Protein 3PXX (pdb70)

Nearest PDB structures (foldseek):
  3pxx-assembly1_A  TM=1.003E+00  e=4.620E-58  Mycobacterium avium 104
  3pxx-assembly1_D  TM=1.003E+00  e=9.720E-58  Mycobacterium avium 104
  3pxx-assembly1_C  TM=9.990E-01  e=2.315E-57  Mycobacterium avium 104
  3pxx-assembly1_F  TM=1.002E+00  e=6.241E-57  Mycobacterium avium 104
  3s55-assembly2_F  TM=9.212E-01  e=1.094E-29  Mycobacteroides abscessus ATCC 19977

Organism: Mycobacterium avium (strain 104) (NCBI:txid243243)

Secondary structure (DSSP, 8-state):
-TTS--TTTT-EEEEETTTSHHHHHHHHHHHHTT-EEEEEE--S--TTS-S----HHHHHHHHHHHHHTTS-EEEEE--TT-HHHHHHHHHHHHHHHS---EEEE--------TT--THHHHHHHIIIIIHHHHHHHHHGGG--TT-EEEEE--HHHHHHHH----HHHHHHHHHHHHHHHHHHHHHHHHHGGGT-EEEEEEESSBSSTTTSSHHHHHHH-TTSSS--HHHHHHHGGGG-SSS-S-B-HHHHHHHHHHHHSGGGTT--S-EEEESTTGGGG-/--TTTT-EEEEETTTSHHHHHHHHHHHHTT-EEEEEE--S--TTS-S----HHHHHHHHHHHHHTT--EEEEE--TT-HHHHHHHHHHHHHHHS---EEEE--------TTS-THHHHHHHIIIIIHHHHHHHHHGGG--TT-EEEEE--HHHHHH--HHHHHHHHHHHHHHHHHHHHHHHHHGGGT-EEEEEEE-SBSSTTTSSHHHHHHH-TT-SS--HHHHHTTGGGG-SSS-S-B-HHHHHHHHHHHHSGGGTT--S-EEEESTTGGGG-/---TTTT-EEEEETTTSHHHHHHHHHHHHTT-EEEEEE--S--TTS-S----HHHHHHHHHHHHHTTS-EEEEE--TT-HHHHHHHHHHHHHHHS---EEEE--------TT--THHHHHHHIIIIIHHHHHHHHHGGG--TT-EEEEE--HHHHH---HHHHHHHHHHHHHHHHHHHHHHHHHGGGT-EEEEEEESSBSSTTTSSHHHHHHH-TTSSS--HHHHHHHGGGG-SSS-S-B-HHHHHHHHHHHHSGGGTT--S-EEEESTTGGGG-/--TTTT-EEEEETTTSHHHHHHHHHHHHTT-EEEEEE--S--TTS-S----HHHHHHHHHHHHTTT--EEEEE--TT-HHHHHHHHHHHHHHHS---EEEE--------TTS-THHHHHHHIIIIIHHHHHHHHHGGG--TT-EEEEE--HHHHHH--HHHHHHHHHHHHHHHHHHHHHHHHHGGGT-EEEEEEESSBTTTTTSSHHHHHHH-TT-SS--HHHHHHHGGGG-SSS-S-B-HHHHHHHHHHHHSGGGTT--S-EEEESTTGGG-/--TTTT-EEEEETTTSHHHHHHHHHHHHTT-EEEEEE--S--TTS-S----HHHHHHHHHHHHHTTS-EEEEE--TT-HHHHHHHHHHHHHHH----EEEE--------TT--THHHHHHHIIIIIHHHHHHHHHGGG--TT-EEEEE--HHHHHH---HHHHHHHHHHHHHHHHHHHHHHHHHGGGT-EEEEEEESSBSSTTTSSHHHHHHH-TT-SS--HHHHHTTGGGG-SSS-S-B-HHHHHHHHHHHHSGGGTT--S-EEEESTTGGGG-/-TT---TTTT-EEEEETTTSHHHHHHHHHHHHTT-EEEEEE--S--TTS-S----HHHHHHHHHHHHTTT--EEEEE--TT-HHHHHHHHHHHHHHH----EEEE--------TT--THHHHHHHIIIIIHHHHHHHHHGGG--TT-EEEEE--HHHHHH--HHHHHHHHHHHHHHHHHHHHHHHHGGGT-EEEEEEESSBSSTTTSSHHHHHHH-SSSSS--HHHHHHHSGGG-SSS-S-B-HHHHHHHHHHHHSGGGTT--S-EEEESTTGGGG-

Foldseek 3Di:
DPPDAFQLAAAEEEFELCLDFLNLLLLLLVLLRHYEYEYEYQQADDVLQPDTRHHPVSQVVSQVSSVVSVHHYHYDYDQLLDLVRLLVVVVVVCVVSVAHAEYEQEWATQSFDAPGDLVLLVVRQSRLAVSLVSRCVSCVVRYAANGFYEYEAAPVLVVVVVPPLRHSNNVSNSVSSVCSLVVQLVVQVVCVVRLYAGEYEYFYAEPDVRCQDQSNQCSQCVVDPRGHPVSSQVRQQVQAPARDSGHYSNLVSVVVSCRSGCVCSPDHSYHHYPYNCSVVVD/DFQQAAAEEEFELCLFFLNLLLLLLVLLRHYEYEYEYQQADDVLQPFTRHHPVSQVVSQVSSCVSVHHYHYDNDQLLDLVRLLVVVVVVCVVSVAHAEYEQEDATQRADQPGDLVLLVRRQSRLAVSLVSRCVSCVVRYAANGFYEYEAAPVLVVVCHHNNNVSNSVSRVCSLVVQLVVQVVCVVRLHAGEYEYFYAEPTSNCQDQSNQCVQCVVDDRGHPVSSQVRQQVQAPARDSGHYSNLVSVVVSCRSGCVCSPDHSYHHYPYNHSVVVD/DQFLLALAEEEFELCLFFLNLLLLLLVLLSHYEYEYEYQQAADDLQPFTGHHPVSQVVSQVSSVVSVHHYHYDNDQLLDLVRLLVSVVVVCVVSVAHAEYEQEDATQSFDQPGDLVLLVVRQSRLAVSSVSRVVSRVVRYAANGFYEYEAAVVLVVDNRHSNNVSNSVSRVVSLVVQLVVQVVCVVRLYAGEYEHFYAEPTSRCQDQSNQCVQCVPDDGDHVVNSQVRQQVQAPARDSGHYSNLVSVVVSCRSGCVCSPPHSYHHYPYNHNVVVD/DFLLAAAEEEFELLLDFLNLLLLLLVLLRHYEYEYEYQQADDVLQPFTRHHPVSQVVSQVSSVVSVHHYHYDNAQLLDLVRLLVSVVVVCVVRVAHAEYEAEDFTQSADAVGDLVLLVRRQSRLAVSSVSRCVSCVVRYAANGEYEYEAAPLLVVVCRHNNNVSNSVSRVCSLVVQLVVQVVCVVRLYAGEYEHFYAEPTSRCQDQSNQCVQCVVDPRGHSVRSQVRQQVLAPARDSGHYSNLVSVVVSCRSGCVCSPDHSYHHYSYNCSVVD/DFLQALAEEEFELCLDFLNLLLLLLVLLRHYEYEYEYQQADDVLQPFTRHHPVSQVVSQVSSVVSVHHYHYDNAQLLDLVRLLVSVVVVCVVSVAHAEYEQEDATQRFDQPGDLVLLVVRQSRLAVSLVSRCVSCVVGYAALGFYEYEAAPVLVVVCNSHSNNVSNSVSRVCVLVVQLVVQVVCVVRLYAGEYEHFYAEPDDRCQDQSNQCVQCVVDPGDDSVSSLVRQQVQAPPRDSGHYSNLVSVVSSCRSGSVCSPPHSYHHYPYNCSVVVD/DPPDQFLQALAEEEFELCLDFLNLLLLQLNLLRHYAYEYEYQQADDVLQPFTGHHPVSNVVSQVSSCVSVHHYHYDNDQLLDLVRLLVRVVVVCVVSVAHAEYELEWATQRADLPDDLVLLVVRQSRLAVSSVSRCVSCVVRYAARGFYEYEAAPLLVVVCSNNNVSNSVRSVCSLVVQLVVQVVCVVRLYAGEYEHFYAEPTSRCQDQSNQCVQCVPDPGDHPVNSLVRQQVQAPARHSGHYSNLVSVVVSCRSGCVCSPPHSYHHYPYNCNVVVD

Sequence (1656 aa):
GPGSMGRVQDKKVVLVTGGARGQGRSHAVKLAEEGADIILFDICHDIETNEYPLATSRDLEEAGLEVEKTGRKAYTAEVDVRDRAAVSRELANAVAEFGKLDVVVANAGICPLGAHLPVQAFADAFDVDFVGVINTVHAALPYLTSGASIITTGSVAGLIAAAQPPQGPGGAGYSYAKQLVDSYTLQLAAQLAPQSIRRANVIHPTNVNTDMLNSAPMYRQFRPDLEAPSRADALLAFPAMQAMPTPYVEASDISNAVCFLASDESRYVTGLQFKVDAGAMLKFMGRVQDKVVLVTGGARGQGRRSHAVKLAEEGADIILFDICHDIETNEYPLATSRDLEEAGLEVEKTGRKAYTAEVDVRDRAAVSRELANAVAEFGKLDVVVANAGICPLGAHLPVQAFADAFDVDFVGVINTVHAALPYLTSGASIITTGSVAGLIAAQGPGGAGYSYAKQLVDSYTLQLAAQLAPQSIRANVIHPTNVNTDMLNSAPMYRQFRPDLEAPSRADALLAFPAMQAMPTPYVEASDISNAVCFLASDESRYVTGLQFKVDAGAMLKFSMGRVQDKKVVLVTGGARGQGRSHAVKLAEEGADIILFDICHDIETNEYPLATSRDLEEAGLEVEKTGRKAYTAEVDVRDRRAAVSRELANAVAEFGKLDVVVANAGICPLGAHLPVQAFADAFDVDFVGVINTVHAALPYLTSSGASIITTGSVAGLIAPQGPGGAGYSYAKQLVDSYTLQLAAQLAPQSIRANVIHPTNVNTDMLNSAPMYRQFRPDLEAPSRADALLAFPAMQAMPTPYVEASDISNAVCFLASDESRYVTGLQFKVDAGAMLKFMGRVQDKVVLVTGGARGQGRSHAVKLAEEGADIILFDICHDIETNEYPLATSRDLEEAGLEVEKTGRKAYTAEVDVRDRAAVSRELANAVAEFGKLDVVVANAGICPLGAHLPVQAFADAFDVDFVGVINTVHAALPYLTSGASIITTGSVAGLIAAQGPGGAGYSYAKQLVDSYTLQLAAQLAPQSIRANVIHPTNVNTDMLNSAPMYRQFRPDLEAPSRADALLAFPAMQAMPTPYVEASDISNAVCFLASDESRYVTGLQFKVDAGAMLKMGRVQDKVVLVTGGARGQGRSHAVKLAEEGADIILFDICHDIETNEYPLATSRDLEEAGLEVEKTGRKAYTAEVDVRDRAAVSRELANAVAEFGKLDVVVANAGICPLGAHLPVQAFADAFDVDFVGVINTVHAALPYLTSGASIITTGSVAGLIAAPQGPGGAGYSYAKQLVDSYTLQLAAQLAPQSIRANVIHPTNVNTDMLNSAPMYRQFRPDLEAPSRADALLAFPAMQAMPTPYVEASDISNAVCFLASDESRYVTGLQFKVDAGAMLKFGPGSMGRVQDKVVLVTGGARGQGRSHAVKLAEEGADIILFDICHDIETNEYPLATSRDLEEAGLEVEKTGRKAYTAEVDVRDRAAVSRELANAVAEFGKLDVVVANAGICPLGAHLPVQAFADAFDVDFVGVINTVHAALPYLTSGASIITTGSVAGLIAAGPGGAGYSYAKQLVDSYTLQLAAQLAPQSIRRANVIHPTNVNTDMLNSAPMYRQFRPDLEAPSRADALLAFPAMQAMPTPYVEASDISNAVCFLASDESRYVTGLQFKVDAGAMLKF

Structure (mmCIF, N/CA/C/O backbone):
data_3PXX
#
_entry.id   3PXX
#
_cell.length_a   156.470
_cell.length_b   147.510
_cell.length_c   83.240
_cell.angle_alpha   90.000
_cell.angle_beta   102.490
_cell.angle_gamma   90.000
#
_symmetry.space_group_name_H-M   'C 1 2 1'
#
loop_
_entity.id
_entity.type
_entity.pdbx_description
1 polymer 'Carveol dehydrogenase'
2 non-polymer NICOTINAMIDE-ADENINE-DINUCLEOTIDE
3 water water
#
loop_
_atom_site.group_PDB
_atom_site.id
_atom_site.type_symbol
_atom_site.label_atom_id
_atom_site.label_alt_id
_atom_site.label_comp_id
_atom_site.label_asym_id
_atom_site.label_entity_id
_atom_site.label_seq_id
_atom_site.pdbx_PDB_ins_code
_atom_site.Cartn_x
_atom_site.Cartn_y
_atom_site.Cartn_z
_atom_site.occupancy
_atom_site.B_iso_or_equiv
_atom_site.auth_seq_id
_atom_site.auth_comp_id
_atom_site.auth_asym_id
_atom_site.auth_atom_id
_atom_site.pdbx_PDB_model_num
ATOM 1 N N . GLY A 1 1 ? 61.836 -7.766 52.034 1.00 45.28 -3 GLY A N 1
ATOM 2 C CA . GLY A 1 1 ? 61.866 -7.316 53.462 1.00 45.12 -3 GLY A CA 1
ATOM 3 C C . GLY A 1 1 ? 62.975 -6.309 53.744 1.00 45.35 -3 GLY A C 1
ATOM 4 O O . GLY A 1 1 ? 63.737 -5.946 52.836 1.00 45.00 -3 GLY A O 1
ATOM 5 N N . PRO A 1 2 ? 63.084 -5.856 55.011 1.00 45.82 -2 PRO A N 1
ATOM 6 C CA . PRO A 1 2 ? 63.990 -4.785 55.452 1.00 45.63 -2 PRO A CA 1
ATOM 7 C C . PRO A 1 2 ? 65.362 -4.720 54.770 1.00 45.53 -2 PRO A C 1
ATOM 8 O O . PRO A 1 2 ? 65.637 -3.726 54.070 1.00 46.47 -2 PRO A O 1
ATOM 12 N N . GLY A 1 3 ? 66.190 -5.754 54.932 1.00 44.29 -1 GLY A N 1
ATOM 13 C CA . GLY A 1 3 ? 67.567 -5.711 54.422 1.00 42.86 -1 GLY A CA 1
ATOM 14 C C . GLY A 1 3 ? 67.832 -5.575 52.925 1.00 41.20 -1 GLY A C 1
ATOM 15 O O . GLY A 1 3 ? 68.940 -5.260 52.524 1.00 40.93 -1 GLY A O 1
ATOM 16 N N . SER A 1 4 ? 66.840 -5.826 52.083 1.00 39.59 0 SER A N 1
ATOM 17 C CA . SER A 1 4 ? 67.084 -5.747 50.635 1.00 38.49 0 SER A CA 1
ATOM 18 C C . SER A 1 4 ? 66.522 -4.463 50.028 1.00 36.90 0 SER A C 1
ATOM 19 O O . SER A 1 4 ? 65.889 -3.653 50.734 1.00 36.12 0 SER A O 1
ATOM 22 N N . MET A 1 5 ? 66.776 -4.295 48.728 1.00 35.29 1 MET A N 1
ATOM 23 C CA . MET A 1 5 ? 66.517 -3.059 47.997 1.00 34.20 1 MET A CA 1
ATOM 24 C C . MET A 1 5 ? 65.188 -3.074 47.228 1.00 32.30 1 MET A C 1
ATOM 25 O O . MET A 1 5 ? 65.034 -3.789 46.235 1.00 32.14 1 MET A O 1
ATOM 30 N N . GLY A 1 6 ? 64.244 -2.263 47.683 1.00 29.42 2 GLY A N 1
ATOM 31 C CA . GLY A 1 6 ? 62.934 -2.252 47.072 1.00 26.92 2 GLY A CA 1
ATOM 32 C C . GLY A 1 6 ? 62.812 -1.270 45.939 1.00 24.90 2 GLY A C 1
ATOM 33 O O . GLY A 1 6 ? 63.713 -0.471 45.658 1.00 23.71 2 GLY A O 1
ATOM 34 N N . ARG A 1 7 ? 61.667 -1.325 45.291 1.00 23.04 3 ARG A N 1
ATOM 35 C CA . ARG A 1 7 ? 61.380 -0.444 44.154 1.00 21.49 3 ARG A CA 1
ATOM 36 C C . ARG A 1 7 ? 61.192 1.044 44.481 1.00 20.24 3 ARG A C 1
ATOM 37 O O . ARG A 1 7 ? 61.269 1.874 43.578 1.00 18.37 3 ARG A O 1
ATOM 45 N N . VAL A 1 8 ? 60.911 1.376 45.754 1.00 19.97 4 VAL A N 1
ATOM 46 C CA . VAL A 1 8 ? 60.856 2.776 46.205 1.00 20.26 4 VAL A CA 1
ATOM 47 C C . VAL A 1 8 ? 61.772 2.972 47.423 1.00 20.31 4 VAL A C 1
ATOM 48 O O . VAL A 1 8 ? 61.430 3.670 48.377 1.00 21.18 4 VAL A O 1
ATOM 52 N N . GLN A 1 9 ? 62.931 2.321 47.364 1.00 20.07 5 GLN A N 1
ATOM 53 C CA . GLN A 1 9 ? 63.843 2.219 48.479 1.00 20.39 5 GLN A CA 1
ATOM 54 C C . GLN A 1 9 ? 64.174 3.588 49.079 1.00 20.21 5 GLN A C 1
ATOM 55 O O . GLN A 1 9 ? 64.656 4.479 48.365 1.00 19.13 5 GLN A O 1
ATOM 61 N N . ASP A 1 10 ? 63.865 3.735 50.379 1.00 19.09 6 ASP A N 1
ATOM 62 C CA . ASP A 1 10 ? 64.251 4.913 51.175 1.00 19.36 6 ASP A CA 1
ATOM 63 C C . ASP A 1 10 ? 63.607 6.211 50.732 1.00 18.68 6 ASP A C 1
ATOM 64 O O . ASP A 1 10 ? 64.103 7.304 51.039 1.00 20.06 6 ASP A O 1
ATOM 69 N N . LYS A 1 11 ? 62.494 6.110 50.022 1.00 17.41 7 LYS A N 1
ATOM 70 C CA A LYS A 1 11 ? 61.727 7.299 49.669 0.50 16.96 7 LYS A CA 1
ATOM 71 C CA B LYS A 1 11 ? 61.726 7.295 49.668 0.50 17.00 7 LYS A CA 1
ATOM 72 C C . LYS A 1 11 ? 60.770 7.631 50.813 1.00 17.10 7 LYS A C 1
ATOM 73 O O . LYS A 1 11 ? 60.553 6.812 51.689 1.00 16.90 7 LYS A O 1
ATOM 84 N N . VAL A 1 12 ? 60.218 8.834 50.788 1.00 16.52 8 VAL A N 1
ATOM 85 C CA . VAL A 1 12 ? 59.173 9.272 51.691 1.00 17.32 8 VAL A CA 1
ATOM 86 C C . VAL A 1 12 ? 57.924 9.610 50.844 1.00 17.97 8 VAL A C 1
ATOM 87 O O . VAL A 1 12 ? 58.005 10.361 49.861 1.00 17.99 8 VAL A O 1
ATOM 91 N N . VAL A 1 13 ? 56.783 9.016 51.229 1.00 18.38 9 VAL A N 1
ATOM 92 C CA . VAL A 1 13 ? 55.528 9.089 50.469 1.00 16.95 9 VAL A CA 1
ATOM 93 C C . VAL A 1 13 ? 54.430 9.677 51.370 1.00 17.27 9 VAL A C 1
ATOM 94 O O . VAL A 1 13 ? 54.233 9.223 52.506 1.00 18.71 9 VAL A O 1
ATOM 98 N N . LEU A 1 14 ? 53.736 10.690 50.868 1.00 16.65 10 LEU A N 1
ATOM 99 C CA . LEU A 1 14 ? 52.476 11.157 51.453 1.00 15.38 10 LEU A CA 1
ATOM 100 C C . LEU A 1 14 ? 51.324 10.420 50.766 1.00 16.02 10 LEU A C 1
ATOM 101 O O . LEU A 1 14 ? 51.239 10.416 49.525 1.00 16.46 10 LEU A O 1
ATOM 106 N N . VAL A 1 15 ? 50.438 9.814 51.552 1.00 15.42 11 VAL A N 1
ATOM 107 C CA . VAL A 1 15 ? 49.199 9.200 51.011 1.00 15.07 11 VAL A CA 1
ATOM 108 C C . VAL A 1 15 ? 48.003 9.841 51.718 1.00 15.17 11 VAL A C 1
ATOM 109 O O . VAL A 1 15 ? 47.879 9.740 52.953 1.00 13.90 11 VAL A O 1
ATOM 113 N N . THR A 1 16 ? 47.135 10.548 50.983 1.00 15.77 12 THR A N 1
ATOM 114 C CA . THR A 1 16 ? 45.941 11.053 51.654 1.00 16.05 12 THR A CA 1
ATOM 115 C C . THR A 1 16 ? 44.833 9.968 51.534 1.00 16.59 12 THR A C 1
ATOM 116 O O . THR A 1 16 ? 44.846 9.152 50.593 1.00 15.90 12 THR A O 1
ATOM 120 N N . GLY A 1 17 ? 43.917 9.939 52.507 1.00 16.36 13 GLY A N 1
ATOM 121 C CA . GLY A 1 17 ? 42.956 8.824 52.624 1.00 15.09 13 GLY A CA 1
ATOM 122 C C . GLY A 1 17 ? 43.700 7.528 52.861 1.00 15.61 13 GLY A C 1
ATOM 123 O O . GLY A 1 17 ? 43.288 6.483 52.375 1.00 14.29 13 GLY A O 1
ATOM 124 N N . GLY A 1 18 ? 44.769 7.586 53.652 1.00 14.98 14 GLY A N 1
ATOM 125 C CA . GLY A 1 18 ? 45.588 6.363 53.949 1.00 16.72 14 GLY A CA 1
ATOM 126 C C . GLY A 1 18 ? 45.006 5.423 55.017 1.00 17.74 14 GLY A C 1
ATOM 127 O O . GLY A 1 18 ? 45.562 4.338 55.274 1.00 17.61 14 GLY A O 1
ATOM 128 N N . ALA A 1 19 ? 43.921 5.825 55.687 1.00 17.46 15 ALA A N 1
ATOM 129 C CA . ALA A 1 19 ? 43.435 4.994 56.798 1.00 18.10 15 ALA A CA 1
ATOM 130 C C . ALA A 1 19 ? 42.887 3.617 56.403 1.00 18.32 15 ALA A C 1
ATOM 131 O O . ALA A 1 19 ? 42.974 2.697 57.195 1.00 19.44 15 ALA A O 1
ATOM 133 N N . ARG A 1 20 ? 42.300 3.474 55.209 1.00 18.51 16 ARG A N 1
ATOM 134 C CA . ARG A 1 20 ? 41.718 2.170 54.779 1.00 18.13 16 ARG A CA 1
ATOM 135 C C . ARG A 1 20 ? 41.711 2.155 53.250 1.00 17.55 16 ARG A C 1
ATOM 136 O O . ARG A 1 20 ? 42.166 3.097 52.651 1.00 16.29 16 ARG A O 1
ATOM 144 N N . GLY A 1 21 ? 41.165 1.099 52.646 1.00 17.72 17 GLY A N 1
ATOM 145 C CA . GLY A 1 21 ? 40.819 1.104 51.231 1.00 17.07 17 GLY A CA 1
ATOM 146 C C . GLY A 1 21 ? 42.080 1.183 50.400 1.00 17.71 17 GLY A C 1
ATOM 147 O O . GLY A 1 21 ? 43.127 0.613 50.755 1.00 17.03 17 GLY A O 1
ATOM 148 N N . GLN A 1 22 ? 41.997 1.892 49.296 1.00 16.64 18 GLN A N 1
ATOM 149 C CA . GLN A 1 22 ? 43.150 1.976 48.372 1.00 17.18 18 GLN A CA 1
ATOM 150 C C . GLN A 1 22 ? 44.350 2.689 49.050 1.00 17.31 18 GLN A C 1
ATOM 151 O O . GLN A 1 22 ? 45.509 2.280 48.871 1.00 16.48 18 GLN A O 1
ATOM 157 N N . GLY A 1 23 ? 44.044 3.724 49.832 1.00 16.93 19 GLY A N 1
ATOM 158 C CA . GLY A 1 23 ? 45.095 4.518 50.514 1.00 17.53 19 GLY A CA 1
ATOM 159 C C . GLY A 1 23 ? 45.939 3.620 51.437 1.00 18.07 19 GLY A C 1
ATOM 160 O O . GLY A 1 23 ? 47.159 3.694 51.408 1.00 16.83 19 GLY A O 1
ATOM 161 N N . ARG A 1 24 ? 45.287 2.757 52.219 1.00 17.84 20 ARG A N 1
ATOM 162 C CA . ARG A 1 24 ? 46.016 1.928 53.151 1.00 18.95 20 ARG A CA 1
ATOM 163 C C . ARG A 1 24 ? 46.835 0.906 52.361 1.00 18.59 20 ARG A C 1
ATOM 164 O O . ARG A 1 24 ? 47.972 0.661 52.697 1.00 18.09 20 ARG A O 1
ATOM 172 N N . SER A 1 25 ? 46.216 0.310 51.329 1.00 19.09 21 SER A N 1
ATOM 173 C CA . SER A 1 25 ? 46.872 -0.593 50.410 1.00 18.34 21 SER A CA 1
ATOM 174 C C . SER A 1 25 ? 48.143 0.043 49.794 1.00 17.75 21 SER A C 1
ATOM 175 O O . SER A 1 25 ? 49.231 -0.567 49.808 1.00 16.69 21 SER A O 1
ATOM 178 N N . HIS A 1 26 ? 48.028 1.273 49.333 1.00 16.29 22 HIS A N 1
ATOM 179 C CA . HIS A 1 26 ? 49.197 2.002 48.724 1.00 17.32 22 HIS A CA 1
ATOM 180 C C . HIS A 1 26 ? 50.346 2.167 49.741 1.00 17.41 22 HIS A C 1
ATOM 181 O O . HIS A 1 26 ? 51.529 1.895 49.442 1.00 16.69 22 HIS A O 1
ATOM 188 N N . ALA A 1 27 ? 49.974 2.622 50.932 1.00 17.10 23 ALA A N 1
ATOM 189 C CA . ALA A 1 27 ? 50.898 2.810 52.043 1.00 17.55 23 ALA A CA 1
ATOM 190 C C . ALA A 1 27 ? 51.697 1.544 52.331 1.00 17.57 23 ALA A C 1
ATOM 191 O O . ALA A 1 27 ? 52.920 1.594 52.397 1.00 18.20 23 ALA A O 1
ATOM 193 N N . VAL A 1 28 ? 50.997 0.418 52.484 1.00 17.98 24 VAL A N 1
ATOM 194 C CA . VAL A 1 28 ? 51.611 -0.855 52.858 1.00 16.99 24 VAL A CA 1
ATOM 195 C C . VAL A 1 28 ? 52.469 -1.402 51.685 1.00 17.88 24 VAL A C 1
ATOM 196 O O . VAL A 1 28 ? 53.567 -1.954 51.895 1.00 17.86 24 VAL A O 1
ATOM 200 N N . LYS A 1 29 ? 51.938 -1.318 50.469 1.00 16.28 25 LYS A N 1
ATOM 201 C CA . LYS A 1 29 ? 52.704 -1.741 49.279 1.00 16.15 25 LYS A CA 1
ATOM 202 C C . LYS A 1 29 ? 54.021 -0.964 49.156 1.00 16.91 25 LYS A C 1
ATOM 203 O O . LYS A 1 29 ? 55.092 -1.569 48.947 1.00 16.91 25 LYS A O 1
ATOM 209 N N . LEU A 1 30 ? 53.938 0.354 49.248 1.00 15.24 26 LEU A N 1
ATOM 210 C CA . LEU A 1 30 ? 55.139 1.219 49.157 1.00 16.19 26 LEU A CA 1
ATOM 211 C C . LEU A 1 30 ? 56.143 0.943 50.278 1.00 17.78 26 LEU A C 1
ATOM 212 O O . LEU A 1 30 ? 57.354 0.882 50.026 1.00 19.21 26 LEU A O 1
ATOM 217 N N . ALA A 1 31 ? 55.648 0.735 51.504 1.00 17.65 27 ALA A N 1
ATOM 218 C CA . ALA A 1 31 ? 56.509 0.432 52.615 1.00 17.38 27 ALA A CA 1
ATOM 219 C C . ALA A 1 31 ? 57.212 -0.933 52.414 1.00 17.68 27 ALA A C 1
ATOM 220 O O . ALA A 1 31 ? 58.400 -1.059 52.683 1.00 17.20 27 ALA A O 1
ATOM 222 N N . GLU A 1 32 ? 56.485 -1.959 51.947 1.00 18.53 28 GLU A N 1
ATOM 223 C CA . GLU A 1 32 ? 57.127 -3.250 51.617 1.00 19.27 28 GLU A CA 1
ATOM 224 C C . GLU A 1 32 ? 58.217 -3.054 50.558 1.00 18.54 28 GLU A C 1
ATOM 225 O O . GLU A 1 32 ? 59.183 -3.823 50.512 1.00 18.13 28 GLU A O 1
ATOM 231 N N . GLU A 1 33 ? 58.039 -2.057 49.700 1.00 17.12 29 GLU A N 1
ATOM 232 C CA . GLU A 1 33 ? 59.029 -1.733 48.664 1.00 17.79 29 GLU A CA 1
ATOM 233 C C . GLU A 1 33 ? 60.036 -0.672 49.144 1.00 17.79 29 GLU A C 1
ATOM 234 O O . GLU A 1 33 ? 60.787 -0.100 48.331 1.00 18.53 29 GLU A O 1
ATOM 240 N N . GLY A 1 34 ? 60.097 -0.445 50.456 1.00 16.50 30 GLY A N 1
ATOM 241 C CA . GLY A 1 34 ? 61.211 0.363 51.034 1.00 16.80 30 GLY A CA 1
ATOM 242 C C . GLY A 1 34 ? 61.001 1.834 51.380 1.00 16.63 30 GLY A C 1
ATOM 243 O O . GLY A 1 34 ? 61.971 2.540 51.743 1.00 16.68 30 GLY A O 1
ATOM 244 N N . ALA A 1 35 ? 59.763 2.311 51.259 1.00 17.40 31 ALA A N 1
ATOM 245 C CA . ALA A 1 35 ? 59.420 3.717 51.575 1.00 17.18 31 ALA A CA 1
ATOM 246 C C . ALA A 1 35 ? 58.848 3.933 52.979 1.00 18.16 31 ALA A C 1
ATOM 247 O O . ALA A 1 35 ? 58.113 3.102 53.487 1.00 16.40 31 ALA A O 1
ATOM 249 N N . ASP A 1 36 ? 59.169 5.078 53.578 1.00 16.86 32 ASP A N 1
ATOM 250 C CA . ASP A 1 36 ? 58.477 5.514 54.766 1.00 18.47 32 ASP A CA 1
ATOM 251 C C . ASP A 1 36 ? 57.265 6.322 54.329 1.00 18.27 32 ASP A C 1
ATOM 252 O O . ASP A 1 36 ? 57.277 6.931 53.245 1.00 18.17 32 ASP A O 1
ATOM 257 N N . ILE A 1 37 ? 56.222 6.325 55.160 1.00 17.57 33 ILE A N 1
ATOM 258 C CA . ILE A 1 37 ? 54.911 6.812 54.764 1.00 15.81 33 ILE A CA 1
ATOM 259 C C . ILE A 1 37 ? 54.324 7.819 55.735 1.00 17.16 33 ILE A C 1
ATOM 260 O O . ILE A 1 37 ? 54.406 7.647 56.961 1.00 17.33 33 ILE A O 1
ATOM 265 N N . ILE A 1 38 ? 53.721 8.869 55.166 1.00 17.52 34 ILE A N 1
ATOM 266 C CA . ILE A 1 38 ? 52.933 9.871 55.875 1.00 17.95 34 ILE A CA 1
ATOM 267 C C . ILE A 1 38 ? 51.496 9.595 55.455 1.00 18.02 34 ILE A C 1
ATOM 268 O O . ILE A 1 38 ? 51.189 9.665 54.272 1.00 16.30 34 ILE A O 1
ATOM 273 N N . LEU A 1 39 ? 50.652 9.193 56.421 1.00 18.58 35 LEU A N 1
ATOM 274 C CA . LEU A 1 39 ? 49.262 8.836 56.165 1.00 19.27 35 LEU A CA 1
ATOM 275 C C . LEU A 1 39 ? 48.355 9.924 56.747 1.00 19.54 35 LEU A C 1
ATOM 276 O O . LEU A 1 39 ? 48.356 10.177 57.941 1.00 20.48 35 LEU A O 1
ATOM 281 N N . PHE A 1 40 ? 47.608 10.582 55.878 1.00 20.05 36 PHE A N 1
ATOM 282 C CA . PHE A 1 40 ? 46.601 11.585 56.280 1.00 19.75 36 PHE A CA 1
ATOM 283 C C . PHE A 1 40 ? 45.216 10.995 56.055 1.00 20.16 36 PHE A C 1
ATOM 284 O O . PHE A 1 40 ? 44.959 10.436 54.973 1.00 18.95 36 PHE A O 1
ATOM 292 N N . ASP A 1 41 ? 44.304 11.179 57.023 1.00 19.30 37 ASP A N 1
ATOM 293 C CA . ASP A 1 41 ? 42.902 10.862 56.778 1.00 19.47 37 ASP A CA 1
ATOM 294 C C . ASP A 1 41 ? 42.018 11.741 57.646 1.00 20.02 37 ASP A C 1
ATOM 295 O O . ASP A 1 41 ? 42.443 12.143 58.745 1.00 18.88 37 ASP A O 1
ATOM 300 N N . ILE A 1 42 ? 40.813 12.041 57.156 1.00 19.59 38 ILE A N 1
ATOM 301 C CA . ILE A 1 42 ? 39.805 12.840 57.916 1.00 21.18 38 ILE A CA 1
ATOM 302 C C . ILE A 1 42 ? 39.316 12.154 59.213 1.00 22.64 38 ILE A C 1
ATOM 303 O O . ILE A 1 42 ? 39.103 12.809 60.254 1.00 23.08 38 ILE A O 1
ATOM 308 N N . CYS A 1 43 ? 39.180 10.823 59.173 1.00 23.90 39 CYS A N 1
ATOM 309 C CA . CYS A 1 43 ? 38.789 10.053 60.377 1.00 23.64 39 CYS A CA 1
ATOM 310 C C . CYS A 1 43 ? 37.478 10.526 61.021 1.00 25.04 39 CYS A C 1
ATOM 311 O O . CYS A 1 43 ? 37.274 10.412 62.246 1.00 23.91 39 CYS A O 1
ATOM 314 N N . HIS A 1 44 ? 36.598 11.082 60.192 1.00 25.87 40 HIS A N 1
ATOM 315 C CA . HIS A 1 44 ? 35.224 11.371 60.606 1.00 26.52 40 HIS A CA 1
ATOM 316 C C . HIS A 1 44 ? 34.327 11.483 59.369 1.00 26.41 40 HIS A C 1
ATOM 317 O O . HIS A 1 44 ? 34.829 11.484 58.223 1.00 25.19 40 HIS A O 1
ATOM 324 N N . ASP A 1 45 ? 33.022 11.535 59.594 1.00 26.28 41 ASP A N 1
ATOM 325 C CA . ASP A 1 45 ? 32.042 11.469 58.511 1.00 26.84 41 ASP A CA 1
ATOM 326 C C . ASP A 1 45 ? 31.773 12.822 57.866 1.00 26.49 41 ASP A C 1
ATOM 327 O O . ASP A 1 45 ? 32.111 13.872 58.414 1.00 26.77 41 ASP A O 1
ATOM 332 N N . ILE A 1 46 ? 31.214 12.774 56.662 1.00 26.44 42 ILE A N 1
ATOM 333 C CA . ILE A 1 46 ? 30.701 13.970 56.011 1.00 25.66 42 ILE A CA 1
ATOM 334 C C . ILE A 1 46 ? 29.214 13.716 55.745 1.00 26.02 42 ILE A C 1
ATOM 335 O O . ILE A 1 46 ? 28.830 12.698 55.152 1.00 25.56 42 ILE A O 1
ATOM 340 N N . GLU A 1 47 ? 28.389 14.660 56.174 1.00 25.97 43 GLU A N 1
ATOM 341 C CA . GLU A 1 47 ? 26.965 14.444 56.261 1.00 27.33 43 GLU A CA 1
ATOM 342 C C . GLU A 1 47 ? 26.231 14.098 54.958 1.00 25.94 43 GLU A C 1
ATOM 343 O O . GLU A 1 47 ? 25.345 13.243 54.979 1.00 25.30 43 GLU A O 1
ATOM 349 N N . THR A 1 48 ? 26.616 14.698 53.829 1.00 24.84 44 THR A N 1
ATOM 350 C CA . THR A 1 48 ? 25.986 14.366 52.550 1.00 24.84 44 THR A CA 1
ATOM 351 C C . THR A 1 48 ? 26.455 13.027 51.982 1.00 24.27 44 THR A C 1
ATOM 352 O O . THR A 1 48 ? 25.881 12.516 50.990 1.00 23.55 44 THR A O 1
ATOM 356 N N . ASN A 1 49 ? 27.543 12.503 52.560 1.00 22.97 45 ASN A N 1
ATOM 357 C CA . ASN A 1 49 ? 28.095 11.237 52.120 1.00 21.70 45 ASN A CA 1
ATOM 358 C C . ASN A 1 49 ? 27.509 10.144 52.993 1.00 22.19 45 ASN A C 1
ATOM 359 O O . ASN A 1 49 ? 27.990 9.890 54.118 1.00 21.45 45 ASN A O 1
ATOM 364 N N . GLU A 1 50 ? 26.522 9.435 52.452 1.00 22.15 46 GLU A N 1
ATOM 365 C CA . GLU A 1 50 ? 25.763 8.488 53.279 1.00 22.85 46 GLU A CA 1
ATOM 366 C C . GLU A 1 50 ? 26.333 7.076 53.409 1.00 22.39 46 GLU A C 1
ATOM 367 O O . GLU A 1 50 ? 25.626 6.085 53.271 1.00 22.47 46 GLU A O 1
ATOM 373 N N . TYR A 1 51 ? 27.609 7.010 53.726 1.00 22.56 47 TYR A N 1
ATOM 374 C CA . TYR A 1 51 ? 28.263 5.792 54.245 1.00 22.66 47 TYR A CA 1
ATOM 375 C C . TYR A 1 51 ? 29.417 6.291 55.122 1.00 22.80 47 TYR A C 1
ATOM 376 O O . TYR A 1 51 ? 29.880 7.446 54.944 1.00 23.58 47 TYR A O 1
ATOM 385 N N . PRO A 1 52 ? 29.861 5.461 56.093 1.00 22.88 48 PRO A N 1
ATOM 386 C CA . PRO A 1 52 ? 30.934 5.842 57.020 1.00 22.42 48 PRO A CA 1
ATOM 387 C C . PRO A 1 52 ? 32.292 5.997 56.347 1.00 21.12 48 PRO A C 1
ATOM 388 O O . PRO A 1 52 ? 32.667 5.187 55.503 1.00 21.19 48 PRO A O 1
ATOM 392 N N . LEU A 1 53 ? 33.017 7.052 56.723 1.00 21.30 49 LEU A N 1
ATOM 393 C CA . LEU A 1 53 ? 34.391 7.243 56.341 1.00 20.50 49 LEU A CA 1
ATOM 394 C C . LEU A 1 53 ? 35.277 6.502 57.357 1.00 22.02 49 LEU A C 1
ATOM 395 O O . LEU A 1 53 ? 34.741 5.776 58.246 1.00 22.88 49 LEU A O 1
ATOM 400 N N . ALA A 1 54 ? 36.604 6.648 57.245 1.00 21.40 50 ALA A N 1
ATOM 401 C CA . ALA A 1 54 ? 37.499 5.955 58.176 1.00 21.76 50 ALA A CA 1
ATOM 402 C C . ALA A 1 54 ? 37.347 6.429 59.633 1.00 22.31 50 ALA A C 1
ATOM 403 O O . ALA A 1 54 ? 36.843 7.534 59.890 1.00 21.78 50 ALA A O 1
ATOM 405 N N . THR A 1 55 ? 37.819 5.592 60.553 1.00 20.98 51 THR A N 1
ATOM 406 C CA . THR A 1 55 ? 37.812 5.901 61.997 1.00 22.25 51 THR A CA 1
ATOM 407 C C . THR A 1 55 ? 39.233 6.274 62.410 1.00 22.10 51 THR A C 1
ATOM 408 O O . THR A 1 55 ? 40.198 6.016 61.654 1.00 21.14 51 THR A O 1
ATOM 412 N N . SER A 1 56 ? 39.356 6.898 63.574 1.00 21.82 52 SER A N 1
ATOM 413 C CA . SER A 1 56 ? 40.662 7.170 64.186 1.00 23.08 52 SER A CA 1
ATOM 414 C C . SER A 1 56 ? 41.478 5.889 64.315 1.00 23.79 52 SER A C 1
ATOM 415 O O . SER A 1 56 ? 42.667 5.871 63.965 1.00 24.22 52 SER A O 1
ATOM 418 N N . ARG A 1 57 ? 40.826 4.813 64.758 1.00 24.19 53 ARG A N 1
ATOM 419 C CA . ARG A 1 57 ? 41.465 3.490 64.859 1.00 25.17 53 ARG A CA 1
ATOM 420 C C . ARG A 1 57 ? 41.983 2.973 63.496 1.00 24.08 53 ARG A C 1
ATOM 421 O O . ARG A 1 57 ? 43.088 2.453 63.421 1.00 24.21 53 ARG A O 1
ATOM 429 N N . ASP A 1 58 ? 41.159 3.080 62.453 1.00 22.74 54 ASP A N 1
ATOM 430 C CA . ASP A 1 58 ? 41.564 2.719 61.075 1.00 22.06 54 ASP A CA 1
ATOM 431 C C . ASP A 1 58 ? 42.923 3.343 60.786 1.00 20.90 54 ASP A C 1
ATOM 432 O O . ASP A 1 58 ? 43.851 2.655 60.437 1.00 22.07 54 ASP A O 1
ATOM 437 N N . LEU A 1 59 ? 43.037 4.642 60.961 1.00 19.44 55 LEU A N 1
ATOM 438 C CA . LEU A 1 59 ? 44.310 5.325 60.770 1.00 19.91 55 LEU A CA 1
ATOM 439 C C . LEU A 1 59 ? 45.458 4.759 61.640 1.00 20.27 55 LEU A C 1
ATOM 440 O O . LEU A 1 59 ? 46.554 4.532 61.133 1.00 19.23 55 LEU A O 1
ATOM 445 N N . GLU A 1 60 ? 45.214 4.541 62.938 1.00 21.14 56 GLU A N 1
ATOM 446 C CA . GLU A 1 60 ? 46.225 3.902 63.807 1.00 23.37 56 GLU A CA 1
ATOM 447 C C . GLU A 1 60 ? 46.682 2.553 63.257 1.00 23.11 56 GLU A C 1
ATOM 448 O O . GLU A 1 60 ? 47.883 2.274 63.159 1.00 23.61 56 GLU A O 1
ATOM 454 N N . GLU A 1 61 ? 45.701 1.708 62.925 1.00 23.12 57 GLU A N 1
ATOM 455 C CA . GLU A 1 61 ? 45.970 0.395 62.352 1.00 22.62 57 GLU A CA 1
ATOM 456 C C . GLU A 1 61 ? 46.723 0.440 61.022 1.00 21.55 57 GLU A C 1
ATOM 457 O O . GLU A 1 61 ? 47.592 -0.400 60.789 1.00 19.53 57 GLU A O 1
ATOM 463 N N . ALA A 1 62 ? 46.411 1.423 60.169 1.00 20.86 58 ALA A N 1
ATOM 464 C CA . ALA A 1 62 ? 47.171 1.604 58.914 1.00 20.68 58 ALA A CA 1
ATOM 465 C C . ALA A 1 62 ? 48.663 1.942 59.209 1.00 21.39 58 ALA A C 1
ATOM 466 O O . ALA A 1 62 ? 49.555 1.361 58.607 1.00 21.04 58 ALA A O 1
ATOM 468 N N . GLY A 1 63 ? 48.931 2.853 60.154 1.00 21.79 59 GLY A N 1
ATOM 469 C CA . GLY A 1 63 ? 50.321 3.174 60.519 1.00 21.78 59 GLY A CA 1
ATOM 470 C C . GLY A 1 63 ? 51.066 1.938 61.022 1.00 22.83 59 GLY A C 1
ATOM 471 O O . GLY A 1 63 ? 52.235 1.685 60.642 1.00 21.17 59 GLY A O 1
ATOM 472 N N . LEU A 1 64 ? 50.382 1.155 61.861 1.00 23.70 60 LEU A N 1
ATOM 473 C CA . LEU A 1 64 ? 50.955 -0.065 62.422 1.00 25.78 60 LEU A CA 1
ATOM 474 C C . LEU A 1 64 ? 51.298 -1.075 61.341 1.00 25.63 60 LEU A C 1
ATOM 475 O O . LEU A 1 64 ? 52.328 -1.767 61.431 1.00 26.63 60 LEU A O 1
ATOM 480 N N . GLU A 1 65 ? 50.453 -1.163 60.310 1.00 25.45 61 GLU A N 1
ATOM 481 C CA . GLU A 1 65 ? 50.696 -2.124 59.249 1.00 25.37 61 GLU A CA 1
ATOM 482 C C . GLU A 1 65 ? 51.895 -1.651 58.446 1.00 24.06 61 GLU A C 1
ATOM 483 O O . GLU A 1 65 ? 52.746 -2.478 58.031 1.00 23.15 61 GLU A O 1
ATOM 489 N N . VAL A 1 66 ? 52.000 -0.332 58.260 1.00 22.40 62 VAL A N 1
ATOM 490 C CA . VAL A 1 66 ? 53.241 0.228 57.686 1.00 22.31 62 VAL A CA 1
ATOM 491 C C . VAL A 1 66 ? 54.460 -0.188 58.557 1.00 22.91 62 VAL A C 1
ATOM 492 O O . VAL A 1 66 ? 55.472 -0.642 58.035 1.00 22.89 62 VAL A O 1
ATOM 496 N N . GLU A 1 67 ? 54.333 -0.093 59.879 1.00 23.61 63 GLU A N 1
ATOM 497 C CA . GLU A 1 67 ? 55.462 -0.361 60.755 1.00 24.23 63 GLU A CA 1
ATOM 498 C C . GLU A 1 67 ? 55.875 -1.841 60.755 1.00 24.52 63 GLU A C 1
ATOM 499 O O . GLU A 1 67 ? 57.067 -2.155 60.878 1.00 24.31 63 GLU A O 1
ATOM 505 N N . LYS A 1 68 ? 54.899 -2.738 60.572 1.00 23.96 64 LYS A N 1
ATOM 506 C CA . LYS A 1 68 ? 55.152 -4.169 60.550 1.00 25.04 64 LYS A CA 1
ATOM 507 C C . LYS A 1 68 ? 56.091 -4.540 59.396 1.00 25.39 64 LYS A C 1
ATOM 508 O O . LYS A 1 68 ? 56.778 -5.554 59.479 1.00 26.45 64 LYS A O 1
ATOM 510 N N . THR A 1 69 ? 56.137 -3.717 58.338 1.00 24.20 65 THR A N 1
ATOM 511 C CA . THR A 1 69 ? 57.082 -3.937 57.219 1.00 24.32 65 THR A CA 1
ATOM 512 C C . THR A 1 69 ? 58.532 -3.542 57.560 1.00 25.04 65 THR A C 1
ATOM 513 O O . THR A 1 69 ? 59.447 -3.797 56.768 1.00 25.03 65 THR A O 1
ATOM 517 N N . GLY A 1 70 ? 58.720 -2.862 58.695 1.00 25.37 66 GLY A N 1
ATOM 518 C CA . GLY A 1 70 ? 60.040 -2.367 59.088 1.00 25.93 66 GLY A CA 1
ATOM 519 C C . GLY A 1 70 ? 60.336 -0.925 58.739 1.00 25.81 66 GLY A C 1
ATOM 520 O O . GLY A 1 70 ? 61.388 -0.412 59.110 1.00 26.01 66 GLY A O 1
ATOM 521 N N . ARG A 1 71 ? 59.413 -0.272 58.030 1.00 24.85 67 ARG A N 1
ATOM 522 C CA . ARG A 1 71 ? 59.541 1.150 57.694 1.00 24.66 67 ARG A CA 1
ATOM 523 C C . ARG A 1 71 ? 58.905 2.051 58.782 1.00 25.38 67 ARG A C 1
ATOM 524 O O . ARG A 1 71 ? 58.324 1.550 59.746 1.00 24.82 67 ARG A O 1
ATOM 532 N N . LYS A 1 72 ? 59.029 3.371 58.633 1.00 25.45 68 LYS A N 1
ATOM 533 C CA . LYS A 1 72 ? 58.444 4.299 59.591 1.00 26.69 68 LYS A CA 1
ATOM 534 C C . LYS A 1 72 ? 57.144 4.863 59.038 1.00 25.42 68 LYS A C 1
ATOM 535 O O . LYS A 1 72 ? 57.023 5.048 57.832 1.00 25.44 68 LYS A O 1
ATOM 541 N N . ALA A 1 73 ? 56.177 5.113 59.917 1.00 24.63 69 ALA A N 1
ATOM 542 C CA . ALA A 1 73 ? 54.888 5.725 59.550 1.00 24.74 69 ALA A CA 1
ATOM 543 C C . ALA A 1 73 ? 54.680 6.982 60.364 1.00 24.11 69 ALA A C 1
ATOM 544 O O . ALA A 1 73 ? 55.059 7.017 61.517 1.00 24.22 69 ALA A O 1
ATOM 546 N N . TYR A 1 74 ? 54.046 7.982 59.764 1.00 23.66 70 TYR A N 1
ATOM 547 C CA . TYR A 1 74 ? 53.637 9.191 60.459 1.00 24.36 70 TYR A CA 1
ATOM 548 C C . TYR A 1 74 ? 52.143 9.406 60.147 1.00 24.27 70 TYR A C 1
ATOM 549 O O . TYR A 1 74 ? 51.779 9.530 58.978 1.00 23.04 70 TYR A O 1
ATOM 558 N N . THR A 1 75 ? 51.277 9.420 61.166 1.00 22.98 71 THR A N 1
ATOM 559 C CA . THR A 1 75 ? 49.848 9.532 60.871 1.00 22.66 71 THR A CA 1
ATOM 560 C C . THR A 1 75 ? 49.330 10.867 61.385 1.00 22.76 71 THR A C 1
ATOM 561 O O . THR A 1 75 ? 49.822 11.387 62.371 1.00 22.49 71 THR A O 1
ATOM 565 N N . ALA A 1 76 ? 48.363 11.441 60.683 1.00 22.48 72 ALA A N 1
ATOM 566 C CA . ALA A 1 76 ? 47.723 12.653 61.159 1.00 22.15 72 ALA A CA 1
ATOM 567 C C . ALA A 1 76 ? 46.286 12.692 60.650 1.00 22.32 72 ALA A C 1
ATOM 568 O O . ALA A 1 76 ? 45.999 12.330 59.506 1.00 20.82 72 ALA A O 1
ATOM 570 N N . GLU A 1 77 ? 45.373 13.130 61.513 1.00 22.48 73 GLU A N 1
ATOM 571 C CA . GLU A 1 77 ? 43.997 13.348 61.101 1.00 22.59 73 GLU A CA 1
ATOM 572 C C . GLU A 1 77 ? 43.883 14.725 60.474 1.00 23.32 73 GLU A C 1
ATOM 573 O O . GLU A 1 77 ? 44.017 15.746 61.176 1.00 22.00 73 GLU A O 1
ATOM 579 N N . VAL A 1 78 ? 43.670 14.720 59.140 1.00 22.32 74 VAL A N 1
ATOM 580 C CA . VAL A 1 78 ? 43.658 15.914 58.295 1.00 22.70 74 VAL A CA 1
ATOM 581 C C . VAL A 1 78 ? 42.478 15.809 57.303 1.00 21.92 74 VAL A C 1
ATOM 582 O O . VAL A 1 78 ? 42.301 14.770 56.679 1.00 21.10 74 VAL A O 1
ATOM 586 N N . ASP A 1 79 ? 41.676 16.875 57.211 1.00 21.76 75 ASP A N 1
ATOM 587 C CA . ASP A 1 79 ? 40.654 17.060 56.174 1.00 21.64 75 ASP A CA 1
ATOM 588 C C . ASP A 1 79 ? 41.338 17.763 55.001 1.00 22.24 75 ASP A C 1
ATOM 589 O O . ASP A 1 79 ? 41.770 18.919 55.128 1.00 22.28 75 ASP A O 1
ATOM 594 N N . VAL A 1 80 ? 41.431 17.066 53.865 1.00 21.58 76 VAL A N 1
ATOM 595 C CA . VAL A 1 80 ? 42.065 17.626 52.669 1.00 22.29 76 VAL A CA 1
ATOM 596 C C . VAL A 1 80 ? 41.386 18.912 52.167 1.00 23.15 76 VAL A C 1
ATOM 597 O O . VAL A 1 80 ? 41.993 19.637 51.373 1.00 24.00 76 VAL A O 1
ATOM 601 N N . ARG A 1 81 ? 40.166 19.193 52.648 1.00 23.29 77 ARG A N 1
ATOM 602 C CA . ARG A 1 81 ? 39.411 20.421 52.249 1.00 23.97 77 ARG A CA 1
ATOM 603 C C . ARG A 1 81 ? 39.972 21.667 52.891 1.00 25.52 77 ARG A C 1
ATOM 604 O O . ARG A 1 81 ? 39.701 22.786 52.444 1.00 27.05 77 ARG A O 1
ATOM 612 N N . ASP A 1 82 ? 40.735 21.479 53.956 1.00 25.82 78 ASP A N 1
ATOM 613 C CA . ASP A 1 82 ? 41.268 22.610 54.697 1.00 27.57 78 ASP A CA 1
ATOM 614 C C . ASP A 1 82 ? 42.743 22.701 54.370 1.00 27.65 78 ASP A C 1
ATOM 615 O O . ASP A 1 82 ? 43.565 21.910 54.857 1.00 28.16 78 ASP A O 1
ATOM 620 N N . ARG A 1 83 ? 43.075 23.646 53.507 1.00 28.90 79 ARG A N 1
ATOM 621 C CA . ARG A 1 83 ? 44.448 23.751 53.058 1.00 30.23 79 ARG A CA 1
ATOM 622 C C . ARG A 1 83 ? 45.398 24.142 54.174 1.00 30.33 79 ARG A C 1
ATOM 623 O O . ARG A 1 83 ? 46.488 23.565 54.285 1.00 29.82 79 ARG A O 1
ATOM 631 N N . ALA A 1 84 ? 44.989 25.112 54.991 1.00 30.56 80 ALA A N 1
ATOM 632 C CA . ALA A 1 84 ? 45.801 25.493 56.157 1.00 30.67 80 ALA A CA 1
ATOM 633 C C . ALA A 1 84 ? 46.215 24.258 56.976 1.00 30.10 80 ALA A C 1
ATOM 634 O O . ALA A 1 84 ? 47.391 24.143 57.342 1.00 29.99 80 ALA A O 1
ATOM 636 N N . ALA A 1 85 ? 45.274 23.325 57.220 1.00 28.36 81 ALA A N 1
ATOM 637 C CA . ALA A 1 85 ? 45.581 22.123 57.996 1.00 26.94 81 ALA A CA 1
ATOM 638 C C . ALA A 1 85 ? 46.442 21.134 57.207 1.00 25.77 81 ALA A C 1
ATOM 639 O O . ALA A 1 85 ? 47.263 20.416 57.813 1.00 25.21 81 ALA A O 1
ATOM 641 N N . VAL A 1 86 ? 46.260 21.085 55.877 1.00 24.47 82 VAL A N 1
ATOM 642 C CA . VAL A 1 86 ? 47.110 20.200 55.046 1.00 23.46 82 VAL A CA 1
ATOM 643 C C . VAL A 1 86 ? 48.562 20.675 55.206 1.00 23.80 82 VAL A C 1
ATOM 644 O O . VAL A 1 86 ? 49.446 19.867 55.569 1.00 23.26 82 VAL A O 1
ATOM 648 N N . SER A 1 87 ? 48.782 21.980 54.996 1.00 23.42 83 SER A N 1
ATOM 649 C CA . SER A 1 87 ? 50.110 22.592 55.107 1.00 24.35 83 SER A CA 1
ATOM 650 C C . SER A 1 87 ? 50.744 22.510 56.477 1.00 25.04 83 SER A C 1
ATOM 651 O O . SER A 1 87 ? 51.957 22.295 56.577 1.00 25.65 83 SER A O 1
ATOM 654 N N . ARG A 1 88 ? 49.941 22.665 57.527 1.00 25.70 84 ARG A N 1
ATOM 655 C CA . ARG A 1 88 ? 50.437 22.573 58.903 1.00 26.43 84 ARG A CA 1
ATOM 656 C C . ARG A 1 88 ? 50.949 21.173 59.231 1.00 26.13 84 ARG A C 1
ATOM 657 O O . ARG A 1 88 ? 52.081 21.010 59.705 1.00 25.25 84 ARG A O 1
ATOM 665 N N . GLU A 1 89 ? 50.115 20.159 58.986 1.00 25.62 85 GLU A N 1
ATOM 666 C CA . GLU A 1 89 ? 50.512 18.779 59.293 1.00 25.41 85 GLU A CA 1
ATOM 667 C C . GLU A 1 89 ? 51.599 18.231 58.371 1.00 24.58 85 GLU A C 1
ATOM 668 O O . GLU A 1 89 ? 52.430 17.423 58.805 1.00 26.21 85 GLU A O 1
ATOM 674 N N . LEU A 1 90 ? 51.571 18.629 57.099 1.00 23.79 86 LEU A N 1
ATOM 675 C CA . LEU A 1 90 ? 52.604 18.213 56.157 1.00 22.47 86 LEU A CA 1
ATOM 676 C C . LEU A 1 90 ? 53.959 18.757 56.636 1.00 22.97 86 LEU A C 1
ATOM 677 O O . LEU A 1 90 ? 54.995 18.065 56.561 1.00 22.01 86 LEU A O 1
ATOM 682 N N . ALA A 1 91 ? 53.954 19.971 57.177 1.00 23.97 87 ALA A N 1
ATOM 683 C CA . ALA A 1 91 ? 55.214 20.551 57.665 1.00 24.47 87 ALA A CA 1
ATOM 684 C C . ALA A 1 91 ? 55.721 19.717 58.836 1.00 25.24 87 ALA A C 1
ATOM 685 O O . ALA A 1 91 ? 56.908 19.399 58.885 1.00 25.03 87 ALA A O 1
ATOM 687 N N . ASN A 1 92 ? 54.815 19.333 59.750 1.00 25.69 88 ASN A N 1
ATOM 688 C CA . ASN A 1 92 ? 55.198 18.505 60.890 1.00 26.02 88 ASN A CA 1
ATOM 689 C C . ASN A 1 92 ? 55.739 17.155 60.457 1.00 25.43 88 ASN A C 1
ATOM 690 O O . ASN A 1 92 ? 56.668 16.637 61.075 1.00 24.99 88 ASN A O 1
ATOM 695 N N . ALA A 1 93 ? 55.135 16.580 59.408 1.00 25.07 89 ALA A N 1
ATOM 696 C CA . ALA A 1 93 ? 55.486 15.231 58.940 1.00 24.12 89 ALA A CA 1
ATOM 697 C C . ALA A 1 93 ? 56.827 15.244 58.239 1.00 24.59 89 ALA A C 1
ATOM 698 O O . ALA A 1 93 ? 57.690 14.386 58.494 1.00 24.88 89 ALA A O 1
ATOM 700 N N . VAL A 1 94 ? 56.994 16.204 57.336 1.00 24.20 90 VAL A N 1
ATOM 701 C CA . VAL A 1 94 ? 58.270 16.374 56.661 1.00 24.76 90 VAL A CA 1
ATOM 702 C C . VAL A 1 94 ? 59.393 16.710 57.671 1.00 25.39 90 VAL A C 1
ATOM 703 O O . VAL A 1 94 ? 60.487 16.178 57.543 1.00 26.97 90 VAL A O 1
ATOM 707 N N . ALA A 1 95 ? 59.125 17.536 58.682 1.00 25.18 91 ALA A N 1
ATOM 708 C CA . ALA A 1 95 ? 60.142 17.847 59.683 1.00 26.24 91 ALA A CA 1
ATOM 709 C C . ALA A 1 95 ? 60.617 16.585 60.427 1.00 26.43 91 ALA A C 1
ATOM 710 O O . ALA A 1 95 ? 61.729 16.528 60.926 1.00 26.55 91 ALA A O 1
ATOM 712 N N . GLU A 1 96 ? 59.756 15.574 60.483 1.00 27.09 92 GLU A N 1
ATOM 713 C CA . GLU A 1 96 ? 60.044 14.349 61.218 1.00 27.92 92 GLU A CA 1
ATOM 714 C C . GLU A 1 96 ? 60.783 13.331 60.335 1.00 27.79 92 GLU A C 1
ATOM 715 O O . GLU A 1 96 ? 61.546 12.504 60.839 1.00 28.68 92 GLU A O 1
ATOM 721 N N . PHE A 1 97 ? 60.561 13.403 59.026 1.00 27.08 93 PHE A N 1
ATOM 722 C CA . PHE A 1 97 ? 61.185 12.489 58.057 1.00 26.80 93 PHE A CA 1
ATOM 723 C C . PHE A 1 97 ? 62.311 13.135 57.250 1.00 26.53 93 PHE A C 1
ATOM 724 O O . PHE A 1 97 ? 63.224 12.443 56.815 1.00 27.54 93 PHE A O 1
ATOM 732 N N . GLY A 1 98 ? 62.261 14.453 57.065 1.00 25.61 94 GLY A N 1
ATOM 733 C CA . GLY A 1 98 ? 63.365 15.204 56.468 1.00 24.48 94 GLY A CA 1
ATOM 734 C C . GLY A 1 98 ? 63.256 15.451 54.966 1.00 24.22 94 GLY A C 1
ATOM 735 O O . GLY A 1 98 ? 64.064 16.165 54.412 1.00 24.41 94 GLY A O 1
ATOM 736 N N . LYS A 1 99 ? 62.238 14.888 54.314 1.00 23.15 95 LYS A N 1
ATOM 737 C CA . LYS A 1 99 ? 62.206 14.811 52.866 1.00 23.08 95 LYS A CA 1
ATOM 738 C C . LYS A 1 99 ? 60.801 14.438 52.435 1.00 22.15 95 LYS A C 1
ATOM 739 O O . LYS A 1 99 ? 60.079 13.821 53.212 1.00 20.72 95 LYS A O 1
ATOM 745 N N . LEU A 1 100 ? 60.454 14.755 51.178 1.00 20.66 96 LEU A N 1
ATOM 746 C CA . LEU A 1 100 ? 59.232 14.277 50.571 1.00 19.34 96 LEU A CA 1
ATOM 747 C C . LEU A 1 100 ? 59.510 13.969 49.106 1.00 18.87 96 LEU A C 1
ATOM 748 O O . LEU A 1 100 ? 59.988 14.848 48.386 1.00 19.03 96 LEU A O 1
ATOM 753 N N . ASP A 1 101 ? 59.236 12.720 48.699 1.00 18.19 97 ASP A N 1
ATOM 754 C CA . ASP A 1 101 ? 59.510 12.236 47.359 1.00 18.54 97 ASP A CA 1
ATOM 755 C C . ASP A 1 101 ? 58.263 11.968 46.490 1.00 18.19 97 ASP A C 1
ATOM 756 O O . ASP A 1 101 ? 58.307 12.190 45.291 1.00 18.30 97 ASP A O 1
ATOM 761 N N . VAL A 1 102 ? 57.213 11.393 47.079 1.00 18.07 98 VAL A N 1
ATOM 762 C CA . VAL A 1 102 ? 56.013 10.944 46.347 1.00 17.02 98 VAL A CA 1
ATOM 763 C C . VAL A 1 102 ? 54.740 11.452 47.068 1.00 17.72 98 VAL A C 1
ATOM 764 O O . VAL A 1 102 ? 54.627 11.385 48.317 1.00 17.06 98 VAL A O 1
ATOM 768 N N . VAL A 1 103 ? 53.818 11.987 46.272 1.00 16.61 99 VAL A N 1
ATOM 769 C CA . VAL A 1 103 ? 52.509 12.435 46.754 1.00 16.30 99 VAL A CA 1
ATOM 770 C C . VAL A 1 103 ? 51.452 11.532 46.090 1.00 16.09 99 VAL A C 1
ATOM 771 O O . VAL A 1 103 ? 51.384 11.415 44.851 1.00 16.47 99 VAL A O 1
ATOM 775 N N . VAL A 1 104 ? 50.650 10.870 46.901 1.00 15.28 100 VAL A N 1
ATOM 776 C CA . VAL A 1 104 ? 49.544 10.053 46.363 1.00 14.43 100 VAL A CA 1
ATOM 777 C C . VAL A 1 104 ? 48.243 10.671 46.848 1.00 15.56 100 VAL A C 1
ATOM 778 O O . VAL A 1 104 ? 47.880 10.508 48.032 1.00 16.54 100 VAL A O 1
ATOM 782 N N . ALA A 1 105 ? 47.570 11.436 45.977 1.00 15.03 101 ALA A N 1
ATOM 783 C CA . ALA A 1 105 ? 46.378 12.192 46.417 1.00 15.91 101 ALA A CA 1
ATOM 784 C C . ALA A 1 105 ? 45.155 11.325 46.151 1.00 16.68 101 ALA A C 1
ATOM 785 O O . ALA A 1 105 ? 44.559 11.372 45.070 1.00 18.46 101 ALA A O 1
ATOM 787 N N . ASN A 1 106 ? 44.793 10.550 47.158 1.00 16.40 102 ASN A N 1
ATOM 788 C CA . ASN A 1 106 ? 43.896 9.427 47.002 1.00 17.02 102 ASN A CA 1
ATOM 789 C C . ASN A 1 106 ? 42.604 9.682 47.767 1.00 16.20 102 ASN A C 1
ATOM 790 O O . ASN A 1 106 ? 41.610 9.032 47.497 1.00 17.80 102 ASN A O 1
ATOM 795 N N . ALA A 1 107 ? 42.632 10.584 48.748 1.00 16.15 103 ALA A N 1
ATOM 796 C CA . ALA A 1 107 ? 41.437 10.848 49.581 1.00 16.83 103 ALA A CA 1
ATOM 797 C C . ALA A 1 107 ? 40.223 11.230 48.708 1.00 17.65 103 ALA A C 1
ATOM 798 O O . ALA A 1 107 ? 40.353 12.059 47.774 1.00 16.54 103 ALA A O 1
ATOM 800 N N . GLY A 1 108 ? 39.067 10.641 49.034 1.00 16.73 104 GLY A N 1
ATOM 801 C CA . GLY A 1 108 ? 37.830 10.903 48.273 1.00 18.42 104 GLY A CA 1
ATOM 802 C C . GLY A 1 108 ? 36.553 10.394 48.924 1.00 17.79 104 GLY A C 1
ATOM 803 O O . GLY A 1 108 ? 36.580 9.425 49.693 1.00 17.40 104 GLY A O 1
ATOM 804 N N . ILE A 1 109 ? 35.445 11.073 48.599 1.00 17.32 105 ILE A N 1
ATOM 805 C CA . ILE A 1 109 ? 34.087 10.637 48.929 1.00 17.67 105 ILE A CA 1
ATOM 806 C C . ILE A 1 109 ? 33.257 10.508 47.638 1.00 18.41 105 ILE A C 1
ATOM 807 O O . ILE A 1 109 ? 33.604 11.107 46.615 1.00 18.39 105 ILE A O 1
ATOM 812 N N . CYS A 1 110 ? 32.173 9.740 47.707 1.00 18.29 106 CYS A N 1
ATOM 813 C CA . CYS A 1 110 ? 31.284 9.557 46.587 1.00 19.19 106 CYS A CA 1
ATOM 814 C C . CYS A 1 110 ? 29.867 9.775 47.086 1.00 19.04 106 CYS A C 1
ATOM 815 O O . CYS A 1 110 ? 29.143 8.806 47.286 1.00 19.77 106 CYS A O 1
ATOM 818 N N . PRO A 1 111 ? 29.460 11.037 47.316 1.00 18.78 107 PRO A N 1
ATOM 819 C CA . PRO A 1 111 ? 28.154 11.246 48.019 1.00 19.47 107 PRO A CA 1
ATOM 820 C C . PRO A 1 111 ? 26.902 11.120 47.137 1.00 20.55 107 PRO A C 1
ATOM 821 O O . PRO A 1 111 ? 26.129 12.082 46.957 1.00 20.01 107 PRO A O 1
ATOM 825 N N . LEU A 1 112 ? 26.672 9.916 46.634 1.00 21.72 108 LEU A N 1
ATOM 826 C CA . LEU A 1 112 ? 25.565 9.654 45.698 1.00 23.66 108 LEU A CA 1
ATOM 827 C C . LEU A 1 112 ? 24.213 9.623 46.382 1.00 24.70 108 LEU A C 1
ATOM 828 O O . LEU A 1 112 ? 24.116 9.311 47.572 1.00 25.15 108 LEU A O 1
ATOM 833 N N . GLY A 1 113 ? 23.171 9.891 45.590 1.00 25.07 109 GLY A N 1
ATOM 834 C CA . GLY A 1 113 ? 21.775 9.778 46.021 1.00 25.63 109 GLY A CA 1
ATOM 835 C C . GLY A 1 113 ? 20.901 10.874 45.411 1.00 25.98 109 GLY A C 1
ATOM 836 O O . GLY A 1 113 ? 21.207 12.064 45.545 1.00 24.19 109 GLY A O 1
ATOM 837 N N . ALA A 1 114 ? 19.815 10.461 44.759 1.00 27.02 110 ALA A N 1
ATOM 838 C CA . ALA A 1 114 ? 18.824 11.373 44.144 1.00 29.19 110 ALA A CA 1
ATOM 839 C C . ALA A 1 114 ? 18.241 12.433 45.087 1.00 30.78 110 ALA A C 1
ATOM 840 O O . ALA A 1 114 ? 17.958 13.559 44.680 1.00 31.66 110 ALA A O 1
ATOM 842 N N . HIS A 1 115 ? 18.081 12.065 46.352 1.00 31.97 111 HIS A N 1
ATOM 843 C CA . HIS A 1 115 ? 17.338 12.851 47.328 1.00 33.88 111 HIS A CA 1
ATOM 844 C C . HIS A 1 115 ? 18.168 13.981 47.975 1.00 33.10 111 HIS A C 1
ATOM 845 O O . HIS A 1 115 ? 17.608 14.894 48.595 1.00 34.16 111 HIS A O 1
ATOM 852 N N . LEU A 1 116 ? 19.491 13.925 47.839 1.00 31.77 112 LEU A N 1
ATOM 853 C CA . LEU A 1 116 ? 20.368 14.846 48.573 1.00 30.23 112 LEU A CA 1
ATOM 854 C C . LEU A 1 116 ? 20.361 16.266 48.000 1.00 29.70 112 LEU A C 1
ATOM 855 O O . LEU A 1 116 ? 20.119 16.433 46.820 1.00 29.56 112 LEU A O 1
ATOM 860 N N . PRO A 1 117 ? 20.594 17.296 48.841 1.00 29.50 113 PRO A N 1
ATOM 861 C CA . PRO A 1 117 ? 20.579 18.661 48.309 1.00 28.97 113 PRO A CA 1
ATOM 862 C C . PRO A 1 117 ? 21.891 18.989 47.571 1.00 28.18 113 PRO A C 1
ATOM 863 O O . PRO A 1 117 ? 22.852 18.181 47.569 1.00 26.02 113 PRO A O 1
ATOM 867 N N . VAL A 1 118 ? 21.920 20.171 46.957 1.00 28.11 114 VAL A N 1
ATOM 868 C CA . VAL A 1 118 ? 23.085 20.613 46.200 1.00 27.97 114 VAL A CA 1
ATOM 869 C C . VAL A 1 118 ? 24.375 20.667 47.024 1.00 26.94 114 VAL A C 1
ATOM 870 O O . VAL A 1 118 ? 25.449 20.645 46.441 1.00 25.65 114 VAL A O 1
ATOM 874 N N . GLN A 1 119 ? 24.280 20.734 48.359 1.00 25.52 115 GLN A N 1
ATOM 875 C CA . GLN A 1 119 ? 25.477 20.623 49.222 1.00 25.09 115 GLN A CA 1
ATOM 876 C C . GLN A 1 119 ? 26.314 19.352 48.917 1.00 22.80 115 GLN A C 1
ATOM 877 O O . GLN A 1 119 ? 27.519 19.354 49.073 1.00 22.51 115 GLN A O 1
ATOM 883 N N . ALA A 1 120 ? 25.654 18.276 48.498 1.00 21.35 116 ALA A N 1
ATOM 884 C CA . ALA A 1 120 ? 26.342 17.044 48.127 1.00 20.26 116 ALA A CA 1
ATOM 885 C C . ALA A 1 120 ? 27.235 17.248 46.891 1.00 19.34 116 ALA A C 1
ATOM 886 O O . ALA A 1 120 ? 28.297 16.641 46.824 1.00 19.28 116 ALA A O 1
ATOM 888 N N . PHE A 1 121 ? 26.806 18.082 45.947 1.00 19.81 117 PHE A N 1
ATOM 889 C CA . PHE A 1 121 ? 27.658 18.479 44.766 1.00 21.10 117 PHE A CA 1
ATOM 890 C C . PHE A 1 121 ? 28.919 19.211 45.286 1.00 21.47 117 PHE A C 1
ATOM 891 O O . PHE A 1 121 ? 30.051 18.852 44.968 1.00 20.83 117 PHE A O 1
ATOM 899 N N . ALA A 1 122 ? 28.687 20.221 46.118 1.00 21.95 118 ALA A N 1
ATOM 900 C CA . ALA A 1 122 ? 29.765 21.035 46.664 1.00 22.31 118 ALA A CA 1
ATOM 901 C C . ALA A 1 122 ? 30.744 20.208 47.499 1.00 21.68 118 ALA A C 1
ATOM 902 O O . ALA A 1 122 ? 31.931 20.378 47.353 1.00 22.28 118 ALA A O 1
ATOM 904 N N . ASP A 1 123 ? 30.234 19.315 48.348 1.00 21.62 119 ASP A N 1
ATOM 905 C CA . ASP A 1 123 ? 31.060 18.424 49.184 1.00 21.04 119 ASP A CA 1
ATOM 906 C C . ASP A 1 123 ? 31.887 17.457 48.346 1.00 21.08 119 ASP A C 1
ATOM 907 O O . ASP A 1 123 ? 33.056 17.251 48.638 1.00 21.44 119 ASP A O 1
ATOM 912 N N . ALA A 1 124 ? 31.280 16.835 47.330 1.00 20.73 120 ALA A N 1
ATOM 913 C CA . ALA A 1 124 ? 32.037 15.951 46.420 1.00 20.40 120 ALA A CA 1
ATOM 914 C C . ALA A 1 124 ? 33.158 16.754 45.755 1.00 20.39 120 ALA A C 1
ATOM 915 O O . ALA A 1 124 ? 34.319 16.322 45.699 1.00 19.83 120 ALA A O 1
ATOM 917 N N . PHE A 1 125 ? 32.811 17.940 45.265 1.00 19.71 121 PHE A N 1
ATOM 918 C CA . PHE A 1 125 ? 33.785 18.756 44.587 1.00 18.34 121 PHE A CA 1
ATOM 919 C C . PHE A 1 125 ? 34.899 19.250 45.520 1.00 18.70 121 PHE A C 1
ATOM 920 O O . PHE A 1 125 ? 36.072 19.249 45.137 1.00 17.64 121 PHE A O 1
ATOM 928 N N . ASP A 1 126 ? 34.545 19.644 46.744 1.00 18.03 122 ASP A N 1
ATOM 929 C CA . ASP A 1 126 ? 35.529 20.195 47.682 1.00 19.43 122 ASP A CA 1
ATOM 930 C C . ASP A 1 126 ? 36.553 19.099 48.083 1.00 19.71 122 ASP A C 1
ATOM 931 O O . ASP A 1 126 ? 37.766 19.372 48.204 1.00 20.25 122 ASP A O 1
ATOM 936 N N . VAL A 1 127 ? 36.060 17.890 48.335 1.00 19.31 123 VAL A N 1
ATOM 937 C CA . VAL A 1 127 ? 36.947 16.788 48.747 1.00 19.08 123 VAL A CA 1
ATOM 938 C C . VAL A 1 127 ? 37.746 16.272 47.550 1.00 19.44 123 VAL A C 1
ATOM 939 O O . VAL A 1 127 ? 38.985 16.221 47.601 1.00 19.65 123 VAL A O 1
ATOM 943 N N . ASP A 1 128 ? 37.025 15.894 46.490 1.00 19.82 124 ASP A N 1
ATOM 944 C CA . ASP A 1 128 ? 37.593 15.199 45.346 1.00 19.71 124 ASP A CA 1
ATOM 945 C C . ASP A 1 128 ? 38.365 16.041 44.350 1.00 20.13 124 ASP A C 1
ATOM 946 O O . ASP A 1 128 ? 39.216 15.501 43.646 1.00 20.57 124 ASP A O 1
ATOM 951 N N . PHE A 1 129 ? 38.048 17.321 44.219 1.00 19.60 125 PHE A N 1
ATOM 952 C CA . PHE A 1 129 ? 38.907 18.144 43.393 1.00 19.78 125 PHE A CA 1
ATOM 953 C C . PHE A 1 129 ? 39.673 19.145 44.235 1.00 19.35 125 PHE A C 1
ATOM 954 O O . PHE A 1 129 ? 40.880 19.189 44.123 1.00 20.00 125 PHE A O 1
ATOM 962 N N . VAL A 1 130 ? 38.994 19.942 45.072 1.00 19.60 126 VAL A N 1
ATOM 963 C CA . VAL A 1 130 ? 39.728 20.961 45.853 1.00 18.89 126 VAL A CA 1
ATOM 964 C C . VAL A 1 130 ? 40.713 20.256 46.816 1.00 19.34 126 VAL A C 1
ATOM 965 O O . VAL A 1 130 ? 41.818 20.745 47.027 1.00 19.73 126 VAL A O 1
ATOM 969 N N . GLY A 1 131 ? 40.330 19.099 47.358 1.00 18.93 127 GLY A N 1
ATOM 970 C CA . GLY A 1 131 ? 41.222 18.351 48.269 1.00 19.01 127 GLY A CA 1
ATOM 971 C C . GLY A 1 131 ? 42.493 17.888 47.609 1.00 18.37 127 GLY A C 1
ATOM 972 O O . GLY A 1 131 ? 43.545 17.833 48.237 1.00 19.83 127 GLY A O 1
ATOM 973 N N . VAL A 1 132 ? 42.408 17.566 46.326 1.00 18.48 128 VAL A N 1
ATOM 974 C CA . VAL A 1 132 ? 43.553 17.092 45.561 1.00 17.53 128 VAL A CA 1
ATOM 975 C C . VAL A 1 132 ? 44.449 18.302 45.300 1.00 18.87 128 VAL A C 1
ATOM 976 O O . VAL A 1 132 ? 45.668 18.223 45.468 1.00 18.30 128 VAL A O 1
ATOM 980 N N . ILE A 1 133 ? 43.851 19.435 44.932 1.00 18.37 129 ILE A N 1
ATOM 981 C CA . ILE A 1 133 ? 44.609 20.647 44.733 1.00 19.10 129 ILE A CA 1
ATOM 982 C C . ILE A 1 133 ? 45.376 21.056 45.980 1.00 19.16 129 ILE A C 1
ATOM 983 O O . ILE A 1 133 ? 46.518 21.483 45.891 1.00 19.95 129 ILE A O 1
ATOM 988 N N . ASN A 1 134 ? 44.705 21.030 47.137 1.00 19.85 130 ASN A N 1
ATOM 989 C CA . ASN A 1 134 ? 45.303 21.492 48.373 1.00 19.74 130 ASN A CA 1
ATOM 990 C C . ASN A 1 134 ? 46.448 20.527 48.712 1.00 19.24 130 ASN A C 1
ATOM 991 O O . ASN A 1 134 ? 47.489 20.937 49.218 1.00 19.79 130 ASN A O 1
ATOM 996 N N . THR A 1 135 ? 46.228 19.247 48.433 1.00 17.45 131 THR A N 1
ATOM 997 C CA . THR A 1 135 ? 47.257 18.220 48.655 1.00 18.46 131 THR A CA 1
ATOM 998 C C . THR A 1 135 ? 48.523 18.483 47.829 1.00 17.84 131 THR A C 1
ATOM 999 O O . THR A 1 135 ? 49.624 18.577 48.377 1.00 18.05 131 THR A O 1
ATOM 1003 N N . VAL A 1 136 ? 48.355 18.661 46.527 1.00 18.15 132 VAL A N 1
ATOM 1004 C CA . VAL A 1 136 ? 49.497 18.887 45.655 1.00 17.82 132 VAL A CA 1
ATOM 1005 C C . VAL A 1 136 ? 50.195 20.218 45.975 1.00 18.05 132 VAL A C 1
ATOM 1006 O O . VAL A 1 136 ? 51.423 20.287 46.092 1.00 16.94 132 VAL A O 1
ATOM 1010 N N . HIS A 1 137 ? 49.399 21.281 46.124 1.00 18.85 133 HIS A N 1
ATOM 1011 C CA . HIS A 1 137 ? 49.979 22.593 46.307 1.00 20.35 133 HIS A CA 1
ATOM 1012 C C . HIS A 1 137 ? 50.709 22.729 47.632 1.00 21.06 133 HIS A C 1
ATOM 1013 O O . HIS A 1 137 ? 51.733 23.389 47.694 1.00 22.58 133 HIS A O 1
ATOM 1020 N N . ALA A 1 138 ? 50.168 22.139 48.687 1.00 20.70 134 ALA A N 1
ATOM 1021 C CA . ALA A 1 138 ? 50.871 22.071 49.976 1.00 22.07 134 ALA A CA 1
ATOM 1022 C C . ALA A 1 138 ? 52.211 21.311 49.840 1.00 22.34 134 ALA A C 1
ATOM 1023 O O . ALA A 1 138 ? 53.239 21.696 50.452 1.00 22.78 134 ALA A O 1
ATOM 1025 N N . ALA A 1 139 ? 52.210 20.276 49.000 1.00 21.46 135 ALA A N 1
ATOM 1026 C CA . ALA A 1 139 ? 53.409 19.453 48.807 1.00 21.53 135 ALA A CA 1
ATOM 1027 C C . ALA A 1 139 ? 54.482 20.105 47.942 1.00 21.89 135 ALA A C 1
ATOM 1028 O O . ALA A 1 139 ? 55.665 19.817 48.118 1.00 21.53 135 ALA A O 1
ATOM 1030 N N . LEU A 1 140 ? 54.075 20.964 47.012 1.00 22.67 136 LEU A N 1
ATOM 1031 C CA . LEU A 1 140 ? 55.001 21.490 45.994 1.00 24.57 136 LEU A CA 1
ATOM 1032 C C . LEU A 1 140 ? 56.323 22.046 46.541 1.00 24.73 136 LEU A C 1
ATOM 1033 O O . LEU A 1 140 ? 57.389 21.666 46.039 1.00 25.44 136 LEU A O 1
ATOM 1038 N N . PRO A 1 141 ? 56.276 22.886 47.589 1.00 24.69 137 PRO A N 1
ATOM 1039 C CA . PRO A 1 141 ? 57.578 23.486 47.940 1.00 24.96 137 PRO A CA 1
ATOM 1040 C C . PRO A 1 141 ? 58.579 22.487 48.538 1.00 25.12 137 PRO A C 1
ATOM 1041 O O . PRO A 1 141 ? 59.747 22.827 48.689 1.00 25.50 137 PRO A O 1
ATOM 1045 N N . TYR A 1 142 ? 58.130 21.271 48.870 1.00 23.96 138 TYR A N 1
ATOM 1046 C CA . TYR A 1 142 ? 59.050 20.213 49.383 1.00 23.60 138 TYR A CA 1
ATOM 1047 C C . TYR A 1 142 ? 59.638 19.339 48.303 1.00 23.18 138 TYR A C 1
ATOM 1048 O O . TYR A 1 142 ? 60.518 18.495 48.592 1.00 23.40 138 TYR A O 1
ATOM 1057 N N . LEU A 1 143 ? 59.161 19.507 47.075 1.00 21.97 139 LEU A N 1
ATOM 1058 C CA . LEU A 1 143 ? 59.515 18.562 46.011 1.00 22.81 139 LEU A CA 1
ATOM 1059 C C . LEU A 1 143 ? 60.703 19.024 45.201 1.00 23.28 139 LEU A C 1
ATOM 1060 O O . LEU A 1 143 ? 60.776 20.178 44.813 1.00 23.59 139 LEU A O 1
ATOM 1065 N N . THR A 1 144 ? 61.603 18.083 44.927 1.00 24.15 140 THR A N 1
ATOM 1066 C CA . THR A 1 144 ? 62.750 18.320 44.081 1.00 24.50 140 THR A CA 1
ATOM 1067 C C . THR A 1 144 ? 62.775 17.364 42.909 1.00 23.63 140 THR A C 1
ATOM 1068 O O . THR A 1 144 ? 62.017 16.386 42.844 1.00 22.56 140 THR A O 1
ATOM 1072 N N . SER A 1 145 ? 63.673 17.659 41.977 1.00 23.94 141 SER A N 1
ATOM 1073 C CA . SER A 1 145 ? 63.889 16.836 40.808 1.00 23.69 141 SER A CA 1
ATOM 1074 C C . SER A 1 145 ? 63.799 15.322 41.098 1.00 22.64 141 SER A C 1
ATOM 1075 O O . SER A 1 145 ? 64.465 14.781 41.996 1.00 22.55 141 SER A O 1
ATOM 1078 N N . GLY A 1 146 ? 62.933 14.621 40.380 1.00 22.10 142 GLY A N 1
ATOM 1079 C CA . GLY A 1 146 ? 62.794 13.189 40.649 1.00 20.70 142 GLY A CA 1
ATOM 1080 C C . GLY A 1 146 ? 61.518 12.816 41.383 1.00 20.01 142 GLY A C 1
ATOM 1081 O O . GLY A 1 146 ? 61.108 11.641 41.337 1.00 19.53 142 GLY A O 1
ATOM 1082 N N . ALA A 1 147 ? 60.835 13.823 41.946 1.00 18.92 143 ALA A N 1
ATOM 1083 C CA . ALA A 1 147 ? 59.572 13.647 42.666 1.00 18.39 143 ALA A CA 1
ATOM 1084 C C . ALA A 1 147 ? 58.485 13.125 41.722 1.00 18.08 143 ALA A C 1
ATOM 1085 O O . ALA A 1 147 ? 58.569 13.288 40.487 1.00 16.68 143 ALA A O 1
ATOM 1087 N N . SER A 1 148 ? 57.480 12.511 42.328 1.00 16.96 144 SER A N 1
ATOM 1088 C CA . SER A 1 148 ? 56.365 11.868 41.586 1.00 17.59 144 SER A CA 1
ATOM 1089 C C . SER A 1 148 ? 55.038 12.186 42.276 1.00 16.41 144 SER A C 1
ATOM 1090 O O . SER A 1 148 ? 54.890 11.922 43.481 1.00 16.24 144 SER A O 1
ATOM 1093 N N . ILE A 1 149 ? 54.117 12.815 41.536 1.00 16.01 145 ILE A N 1
ATOM 1094 C CA . ILE A 1 149 ? 52.780 13.147 42.042 1.00 13.79 145 ILE A CA 1
ATOM 1095 C C . ILE A 1 149 ? 51.795 12.187 41.339 1.00 14.73 145 ILE A C 1
ATOM 1096 O O . ILE A 1 149 ? 51.836 12.020 40.095 1.00 14.27 145 ILE A O 1
ATOM 1101 N N . ILE A 1 150 ? 50.997 11.513 42.147 1.00 13.23 146 ILE A N 1
ATOM 1102 C CA . ILE A 1 150 ? 50.057 10.491 41.676 1.00 15.33 146 ILE A CA 1
ATOM 1103 C C . ILE A 1 150 ? 48.655 10.866 42.176 1.00 16.79 146 ILE A C 1
ATOM 1104 O O . ILE A 1 150 ? 48.429 10.937 43.403 1.00 18.23 146 ILE A O 1
ATOM 1109 N N . THR A 1 151 ? 47.736 11.174 41.251 1.00 15.85 147 THR A N 1
ATOM 1110 C CA . THR A 1 151 ? 46.362 11.547 41.665 1.00 15.82 147 THR A CA 1
ATOM 1111 C C . THR A 1 151 ? 45.396 10.374 41.352 1.00 15.45 147 THR A C 1
ATOM 1112 O O . THR A 1 151 ? 45.657 9.606 40.440 1.00 16.38 147 THR A O 1
ATOM 1116 N N . THR A 1 152 ? 44.339 10.208 42.140 1.00 15.57 148 THR A N 1
ATOM 1117 C CA . THR A 1 152 ? 43.326 9.166 41.846 1.00 16.23 148 THR A CA 1
ATOM 1118 C C . THR A 1 152 ? 42.119 9.757 41.097 1.00 17.22 148 THR A C 1
ATOM 1119 O O . THR A 1 152 ? 41.409 10.591 41.637 1.00 18.25 148 THR A O 1
ATOM 1123 N N . GLY A 1 153 ? 41.933 9.358 39.835 1.00 17.92 149 GLY A N 1
ATOM 1124 C CA . GLY A 1 153 ? 40.762 9.727 39.055 1.00 17.94 149 GLY A CA 1
ATOM 1125 C C . GLY A 1 153 ? 39.618 8.741 39.273 1.00 18.70 149 GLY A C 1
ATOM 1126 O O . GLY A 1 153 ? 39.301 8.347 40.407 1.00 17.12 149 GLY A O 1
ATOM 1127 N N . SER A 1 154 ? 38.998 8.354 38.167 1.00 19.09 150 SER A N 1
ATOM 1128 C CA . SER A 1 154 ? 37.870 7.429 38.159 1.00 20.92 150 SER A CA 1
ATOM 1129 C C . SER A 1 154 ? 37.370 7.286 36.733 1.00 22.40 150 SER A C 1
ATOM 1130 O O . SER A 1 154 ? 37.004 8.289 36.075 1.00 23.71 150 SER A O 1
ATOM 1133 N N . VAL A 1 155 ? 37.366 6.049 36.251 1.00 23.12 151 VAL A N 1
ATOM 1134 C CA . VAL A 1 155 ? 36.820 5.732 34.913 1.00 25.01 151 VAL A CA 1
ATOM 1135 C C . VAL A 1 155 ? 35.338 6.151 34.800 1.00 26.28 151 VAL A C 1
ATOM 1136 O O . VAL A 1 155 ? 34.925 6.778 33.802 1.00 26.06 151 VAL A O 1
ATOM 1140 N N . ALA A 1 156 ? 34.552 5.810 35.826 1.00 27.33 152 ALA A N 1
ATOM 1141 C CA . ALA A 1 156 ? 33.129 6.114 35.840 1.00 28.55 152 ALA A CA 1
ATOM 1142 C C . ALA A 1 156 ? 32.951 7.625 35.704 1.00 29.57 152 ALA A C 1
ATOM 1143 O O . ALA A 1 156 ? 32.086 8.085 34.943 1.00 29.97 152 ALA A O 1
ATOM 1145 N N . GLY A 1 157 ? 33.806 8.379 36.403 1.00 29.90 153 GLY A N 1
ATOM 1146 C CA . GLY A 1 157 ? 33.889 9.831 36.262 1.00 31.33 153 GLY A CA 1
ATOM 1147 C C . GLY A 1 157 ? 34.075 10.292 34.829 1.00 32.50 153 GLY A C 1
ATOM 1148 O O . GLY A 1 157 ? 33.331 11.142 34.349 1.00 32.65 153 GLY A O 1
ATOM 1149 N N . LEU A 1 158 ? 35.070 9.738 34.146 1.00 33.45 154 LEU A N 1
ATOM 1150 C CA . LEU A 1 158 ? 35.356 10.062 32.740 1.00 35.44 154 LEU A CA 1
ATOM 1151 C C . LEU A 1 158 ? 34.222 9.708 31.788 1.00 37.17 154 LEU A C 1
ATOM 1152 O O . LEU A 1 158 ? 33.921 10.472 30.871 1.00 38.41 154 LEU A O 1
ATOM 1157 N N . ILE A 1 159 ? 33.626 8.534 31.986 1.00 38.79 155 ILE A N 1
ATOM 1158 C CA . ILE A 1 159 ? 32.548 8.038 31.123 1.00 41.09 155 ILE A CA 1
ATOM 1159 C C . ILE A 1 159 ? 31.392 9.021 31.163 1.00 43.16 155 ILE A C 1
ATOM 1160 O O . ILE A 1 159 ? 30.790 9.338 30.120 1.00 44.22 155 ILE A O 1
ATOM 1165 N N . ALA A 1 160 ? 31.101 9.506 32.371 1.00 45.15 156 ALA A N 1
ATOM 1166 C CA . ALA A 1 160 ? 30.080 10.529 32.594 1.00 47.58 156 ALA A CA 1
ATOM 1167 C C . ALA A 1 160 ? 30.297 11.828 31.796 1.00 49.51 156 ALA A C 1
ATOM 1168 O O . ALA A 1 160 ? 29.328 12.537 31.527 1.00 50.42 156 ALA A O 1
ATOM 1170 N N . ALA A 1 161 ? 31.542 12.128 31.411 1.00 51.05 157 ALA A N 1
ATOM 1171 C CA . ALA A 1 161 ? 31.831 13.287 30.566 1.00 53.29 157 ALA A CA 1
ATOM 1172 C C . ALA A 1 161 ? 31.148 13.133 29.210 1.00 55.33 157 ALA A C 1
ATOM 1173 O O . ALA A 1 161 ? 30.272 13.929 28.864 1.00 56.03 157 ALA A O 1
ATOM 1175 N N . ALA A 1 162 ? 31.544 12.099 28.464 1.00 57.18 158 ALA A N 1
ATOM 1176 C CA . ALA A 1 162 ? 30.898 11.721 27.195 1.00 59.34 158 ALA A CA 1
ATOM 1177 C C . ALA A 1 162 ? 29.364 11.631 27.288 1.00 60.84 158 ALA A C 1
ATOM 1178 O O . ALA A 1 162 ? 28.670 11.988 26.333 1.00 61.99 158 ALA A O 1
ATOM 1180 N N . GLN A 1 163 ? 28.855 11.155 28.433 1.00 61.93 159 GLN A N 1
ATOM 1181 C CA . GLN A 1 163 ? 27.404 11.046 28.711 1.00 63.20 159 GLN A CA 1
ATOM 1182 C C . GLN A 1 163 ? 26.717 12.412 29.035 1.00 64.16 159 GLN A C 1
ATOM 1183 O O . GLN A 1 163 ? 27.335 13.306 29.634 1.00 63.70 159 GLN A O 1
ATOM 1185 N N . PRO A 1 164 ? 25.427 12.564 28.646 1.00 65.46 160 PRO A N 1
ATOM 1186 C CA . PRO A 1 164 ? 24.793 13.901 28.558 1.00 66.12 160 PRO A CA 1
ATOM 1187 C C . PRO A 1 164 ? 24.542 14.613 29.894 1.00 65.96 160 PRO A C 1
ATOM 1188 O O . PRO A 1 164 ? 24.394 15.840 29.914 1.00 66.14 160 PRO A O 1
ATOM 1192 N N . PRO A 1 170 ? 18.449 8.736 40.268 1.00 47.63 166 PRO A N 1
ATOM 1193 C CA . PRO A 1 170 ? 19.760 8.815 39.623 1.00 45.79 166 PRO A CA 1
ATOM 1194 C C . PRO A 1 170 ? 20.906 9.091 40.610 1.00 44.29 166 PRO A C 1
ATOM 1195 O O . PRO A 1 170 ? 20.760 8.932 41.846 1.00 44.58 166 PRO A O 1
ATOM 1199 N N . GLN A 1 171 ? 22.039 9.525 40.056 1.00 41.48 167 GLN A N 1
ATOM 1200 C CA . GLN A 1 171 ? 23.241 9.793 40.833 1.00 37.99 167 GLN A CA 1
ATOM 1201 C C . GLN A 1 171 ? 23.132 11.004 41.772 1.00 35.34 167 GLN A C 1
ATOM 1202 O O . GLN A 1 171 ? 23.860 11.057 42.772 1.00 33.28 167 GLN A O 1
ATOM 1208 N N . GLY A 1 172 ? 22.237 11.955 41.437 1.00 32.09 168 GLY A N 1
ATOM 1209 C CA . GLY A 1 172 ? 21.959 13.160 42.241 1.00 29.48 168 GLY A CA 1
ATOM 1210 C C . GLY A 1 172 ? 23.085 14.196 42.221 1.00 27.36 168 GLY A C 1
ATOM 1211 O O . GLY A 1 172 ? 24.113 13.992 41.571 1.00 27.94 168 GLY A O 1
ATOM 1212 N N . PRO A 1 173 ? 22.931 15.307 42.961 1.00 26.18 169 PRO A N 1
ATOM 1213 C CA . PRO A 1 173 ? 23.971 16.361 42.954 1.00 24.36 169 PRO A CA 1
ATOM 1214 C C . PRO A 1 173 ? 25.398 15.829 43.294 1.00 22.82 169 PRO A C 1
ATOM 1215 O O . PRO A 1 173 ? 26.382 16.230 42.677 1.00 20.82 169 PRO A O 1
ATOM 1219 N N . GLY A 1 174 ? 25.486 14.949 44.281 1.00 21.97 170 GLY A N 1
ATOM 1220 C CA . GLY A 1 174 ? 26.789 14.378 44.693 1.00 21.98 170 GLY A CA 1
ATOM 1221 C C . GLY A 1 174 ? 27.453 13.568 43.601 1.00 21.24 170 GLY A C 1
ATOM 1222 O O . GLY A 1 174 ? 28.679 13.573 43.480 1.00 21.04 170 GLY A O 1
ATOM 1223 N N . GLY A 1 175 ? 26.636 12.852 42.832 1.00 21.57 171 GLY A N 1
ATOM 1224 C CA . GLY A 1 175 ? 27.121 12.093 41.690 1.00 20.48 171 GLY A CA 1
ATOM 1225 C C . GLY A 1 175 ? 27.632 12.964 40.586 1.00 20.97 171 GLY A C 1
ATOM 1226 O O . GLY A 1 175 ? 28.656 12.643 39.956 1.00 21.11 171 GLY A O 1
ATOM 1227 N N . ALA A 1 176 ? 26.927 14.066 40.309 1.00 19.55 172 ALA A N 1
ATOM 1228 C CA . ALA A 1 176 ? 27.398 14.995 39.326 1.00 18.55 172 ALA A CA 1
ATOM 1229 C C . ALA A 1 176 ? 28.670 15.711 39.793 1.00 17.97 172 ALA A C 1
ATOM 1230 O O . ALA A 1 176 ? 29.558 16.002 38.980 1.00 17.55 172 ALA A O 1
ATOM 1232 N N . GLY A 1 177 ? 28.749 16.056 41.068 1.00 16.80 173 GLY A N 1
ATOM 1233 C CA . GLY A 1 177 ? 29.955 16.701 41.586 1.00 17.45 173 GLY A CA 1
ATOM 1234 C C . GLY A 1 177 ? 31.156 15.752 41.588 1.00 17.38 173 GLY A C 1
ATOM 1235 O O . GLY A 1 177 ? 32.295 16.189 41.478 1.00 17.12 173 GLY A O 1
ATOM 1236 N N . TYR A 1 178 ? 30.886 14.462 41.732 1.00 17.01 174 TYR A N 1
ATOM 1237 C CA . TYR A 1 178 ? 31.933 13.445 41.775 1.00 16.98 174 TYR A CA 1
ATOM 1238 C C . TYR A 1 178 ? 32.536 13.308 40.359 1.00 17.57 174 TYR A C 1
ATOM 1239 O O . TYR A 1 178 ? 33.747 13.344 40.176 1.00 17.71 174 TYR A O 1
ATOM 1248 N N . SER A 1 179 ? 31.669 13.176 39.360 1.00 17.76 175 SER A N 1
ATOM 1249 C CA . SER A 1 179 ? 32.128 12.941 38.013 1.00 18.06 175 SER A CA 1
ATOM 1250 C C . SER A 1 179 ? 32.881 14.151 37.504 1.00 17.45 175 SER A C 1
ATOM 1251 O O . SER A 1 179 ? 33.940 14.003 36.949 1.00 16.56 175 SER A O 1
ATOM 1254 N N . TYR A 1 180 ? 32.329 15.340 37.721 1.00 17.34 176 TYR A N 1
ATOM 1255 C CA . TYR A 1 180 ? 32.982 16.582 37.300 1.00 18.25 176 TYR A CA 1
ATOM 1256 C C . TYR A 1 180 ? 34.335 16.821 38.010 1.00 17.16 176 TYR A C 1
ATOM 1257 O O . TYR A 1 180 ? 35.327 17.159 37.371 1.00 19.15 176 TYR A O 1
ATOM 1266 N N . ALA A 1 181 ? 34.366 16.660 39.312 1.00 16.70 177 ALA A N 1
ATOM 1267 C CA . ALA A 1 181 ? 35.626 16.598 40.063 1.00 17.09 177 ALA A CA 1
ATOM 1268 C C . ALA A 1 181 ? 36.696 15.631 39.508 1.00 16.79 177 ALA A C 1
ATOM 1269 O O . ALA A 1 181 ? 37.860 16.004 39.428 1.00 14.82 177 ALA A O 1
ATOM 1271 N N . LYS A 1 182 ? 36.290 14.396 39.182 1.00 16.15 178 LYS A N 1
ATOM 1272 C CA . LYS A 1 182 ? 37.216 13.386 38.661 1.00 16.31 178 LYS A CA 1
ATOM 1273 C C . LYS A 1 182 ? 37.676 13.745 37.242 1.00 17.17 178 LYS A C 1
ATOM 1274 O O . LYS A 1 182 ? 38.829 13.476 36.875 1.00 17.44 178 LYS A O 1
ATOM 1280 N N . GLN A 1 183 ? 36.801 14.416 36.467 1.00 16.63 179 GLN A N 1
ATOM 1281 C CA . GLN A 1 183 ? 37.181 14.944 35.159 1.00 17.66 179 GLN A CA 1
ATOM 1282 C C . GLN A 1 183 ? 38.235 16.048 35.348 1.00 17.01 179 GLN A C 1
ATOM 1283 O O . GLN A 1 183 ? 39.213 16.076 34.627 1.00 15.97 179 GLN A O 1
ATOM 1289 N N . LEU A 1 184 ? 38.029 16.931 36.329 1.00 17.05 180 LEU A N 1
ATOM 1290 C CA . LEU A 1 184 ? 39.033 17.971 36.629 1.00 18.09 180 LEU A CA 1
ATOM 1291 C C . LEU A 1 184 ? 40.370 17.406 37.211 1.00 18.03 180 LEU A C 1
ATOM 1292 O O . LEU A 1 184 ? 41.454 17.905 36.865 1.00 18.67 180 LEU A O 1
ATOM 1297 N N . VAL A 1 185 ? 40.300 16.362 38.043 1.00 16.57 181 VAL A N 1
ATOM 1298 C CA . VAL A 1 185 ? 41.556 15.692 38.497 1.00 16.30 181 VAL A CA 1
ATOM 1299 C C . VAL A 1 185 ? 42.414 15.340 37.257 1.00 17.31 181 VAL A C 1
ATOM 1300 O O . VAL A 1 185 ? 43.620 15.665 37.165 1.00 16.86 181 VAL A O 1
ATOM 1304 N N . ASP A 1 186 ? 41.762 14.730 36.277 1.00 18.31 182 ASP A N 1
ATOM 1305 C CA . ASP A 1 186 ? 42.435 14.334 35.078 1.00 18.10 182 ASP A CA 1
ATOM 1306 C C . ASP A 1 186 ? 43.049 15.540 34.332 1.00 18.48 182 ASP A C 1
ATOM 1307 O O . ASP A 1 186 ? 44.251 15.519 34.083 1.00 18.54 182 ASP A O 1
ATOM 1312 N N . SER A 1 187 ? 42.248 16.562 33.937 1.00 16.93 183 SER A N 1
ATOM 1313 C CA . SER A 1 187 ? 42.793 17.670 33.167 1.00 16.07 183 SER A CA 1
ATOM 1314 C C . SER A 1 187 ? 43.811 18.433 34.013 1.00 15.65 183 SER A C 1
ATOM 1315 O O . SER A 1 187 ? 44.795 18.914 33.467 1.00 15.73 183 SER A O 1
ATOM 1318 N N . TYR A 1 188 ? 43.560 18.573 35.325 1.00 14.43 184 TYR A N 1
ATOM 1319 C CA . TYR A 1 188 ? 44.477 19.288 36.188 1.00 15.89 184 TYR A CA 1
ATOM 1320 C C . TYR A 1 188 ? 45.832 18.554 36.275 1.00 15.84 184 TYR A C 1
ATOM 1321 O O . TYR A 1 188 ? 46.912 19.157 36.191 1.00 16.03 184 TYR A O 1
ATOM 1330 N N . THR A 1 189 ? 45.793 17.240 36.391 1.00 15.56 185 THR A N 1
ATOM 1331 C CA . THR A 1 189 ? 47.069 16.512 36.517 1.00 16.00 185 THR A CA 1
ATOM 1332 C C . THR A 1 189 ? 47.961 16.703 35.277 1.00 17.50 185 THR A C 1
ATOM 1333 O O . THR A 1 189 ? 49.172 16.849 35.410 1.00 17.95 185 THR A O 1
ATOM 1337 N N . LEU A 1 190 ? 47.358 16.766 34.092 1.00 17.80 186 LEU A N 1
ATOM 1338 C CA . LEU A 1 190 ? 48.129 16.944 32.882 1.00 19.33 186 LEU A CA 1
ATOM 1339 C C . LEU A 1 190 ? 48.712 18.351 32.717 1.00 19.53 186 LEU A C 1
ATOM 1340 O O . LEU A 1 190 ? 49.773 18.516 32.110 1.00 20.40 186 LEU A O 1
ATOM 1345 N N . GLN A 1 191 ? 47.977 19.361 33.186 1.00 20.24 187 GLN A N 1
ATOM 1346 C CA . GLN A 1 191 ? 48.432 20.732 33.216 1.00 20.91 187 GLN A CA 1
ATOM 1347 C C . GLN A 1 191 ? 49.625 20.862 34.153 1.00 20.92 187 GLN A C 1
ATOM 1348 O O . GLN A 1 191 ? 50.639 21.484 33.818 1.00 22.22 187 GLN A O 1
ATOM 1354 N N . LEU A 1 192 ? 49.483 20.292 35.339 1.00 19.91 188 LEU A N 1
ATOM 1355 C CA . LEU A 1 192 ? 50.540 20.248 36.314 1.00 20.24 188 LEU A CA 1
ATOM 1356 C C . LEU A 1 192 ? 51.764 19.482 35.746 1.00 20.12 188 LEU A C 1
ATOM 1357 O O . LEU A 1 192 ? 52.907 19.942 35.858 1.00 20.37 188 LEU A O 1
ATOM 1362 N N . ALA A 1 193 ? 51.522 18.341 35.124 1.00 18.43 189 ALA A N 1
ATOM 1363 C CA . ALA A 1 193 ? 52.604 17.584 34.531 1.00 18.13 189 ALA A CA 1
ATOM 1364 C C . ALA A 1 193 ? 53.399 18.460 33.554 1.00 18.63 189 ALA A C 1
ATOM 1365 O O . ALA A 1 193 ? 54.620 18.481 33.597 1.00 18.06 189 ALA A O 1
ATOM 1367 N N . ALA A 1 194 ? 52.709 19.259 32.738 1.00 18.82 190 ALA A N 1
ATOM 1368 C CA . ALA A 1 194 ? 53.415 20.088 31.789 1.00 18.97 190 ALA A CA 1
ATOM 1369 C C . ALA A 1 194 ? 54.238 21.160 32.516 1.00 19.35 190 ALA A C 1
ATOM 1370 O O . ALA A 1 194 ? 55.291 21.546 32.044 1.00 19.24 190 ALA A O 1
ATOM 1372 N N . GLN A 1 195 ? 53.748 21.657 33.650 1.00 19.87 191 GLN A N 1
ATOM 1373 C CA . GLN A 1 195 ? 54.428 22.766 34.338 1.00 20.53 191 GLN A CA 1
ATOM 1374 C C . GLN A 1 195 ? 55.599 22.249 35.160 1.00 20.28 191 GLN A C 1
ATOM 1375 O O . GLN A 1 195 ? 56.594 22.923 35.362 1.00 20.00 191 GLN A O 1
ATOM 1381 N N . LEU A 1 196 ? 55.489 21.018 35.609 1.00 19.32 192 LEU A N 1
ATOM 1382 C CA . LEU A 1 196 ? 56.578 20.418 36.378 1.00 19.97 192 LEU A CA 1
ATOM 1383 C C . LEU A 1 196 ? 57.634 19.712 35.524 1.00 19.60 192 LEU A C 1
ATOM 1384 O O . LEU A 1 196 ? 58.729 19.410 36.015 1.00 19.98 192 LEU A O 1
ATOM 1389 N N . ALA A 1 197 ? 57.331 19.429 34.259 1.00 20.73 193 ALA A N 1
ATOM 1390 C CA . ALA A 1 197 ? 58.295 18.632 33.473 1.00 21.15 193 ALA A CA 1
ATOM 1391 C C . ALA A 1 197 ? 59.700 19.261 33.408 1.00 22.48 193 ALA A C 1
ATOM 1392 O O . ALA A 1 197 ? 60.707 18.537 33.501 1.00 22.91 193 ALA A O 1
ATOM 1394 N N . PRO A 1 198 ? 59.782 20.587 33.253 1.00 23.09 194 PRO A N 1
ATOM 1395 C CA . PRO A 1 198 ? 61.132 21.192 33.219 1.00 24.41 194 PRO A CA 1
ATOM 1396 C C . PRO A 1 198 ? 62.029 20.906 34.430 1.00 24.64 194 PRO A C 1
ATOM 1397 O O . PRO A 1 198 ? 63.243 20.905 34.271 1.00 24.90 194 PRO A O 1
ATOM 1401 N N . GLN A 1 199 ? 61.434 20.689 35.609 1.00 24.46 195 GLN A N 1
ATOM 1402 C CA . GLN A 1 199 ? 62.144 20.392 36.855 1.00 25.27 195 GLN A CA 1
ATOM 1403 C C . GLN A 1 199 ? 62.313 18.889 37.058 1.00 24.13 195 GLN A C 1
ATOM 1404 O O . GLN A 1 199 ? 62.692 18.462 38.139 1.00 24.22 195 GLN A O 1
ATOM 1410 N N . SER A 1 200 ? 61.984 18.104 36.036 1.00 22.73 196 SER A N 1
ATOM 1411 C CA . SER A 1 200 ? 62.001 16.649 36.121 1.00 23.02 196 SER A CA 1
ATOM 1412 C C . SER A 1 200 ? 61.132 16.120 37.287 1.00 21.48 196 SER A C 1
ATOM 1413 O O . SER A 1 200 ? 61.464 15.113 37.906 1.00 20.93 196 SER A O 1
ATOM 1416 N N . ILE A 1 201 ? 60.045 16.838 37.594 1.00 20.11 197 ILE A N 1
ATOM 1417 C CA . ILE A 1 201 ? 59.013 16.330 38.517 1.00 19.55 197 ILE A CA 1
ATOM 1418 C C . ILE A 1 201 ? 57.844 15.788 37.655 1.00 19.40 197 ILE A C 1
ATOM 1419 O O . ILE A 1 201 ? 57.415 16.438 36.681 1.00 20.62 197 ILE A O 1
ATOM 1424 N N . ARG A 1 202 ? 57.373 14.594 37.992 1.00 19.34 198 ARG A N 1
ATOM 1425 C CA A ARG A 1 202 ? 56.320 13.860 37.254 0.50 19.17 198 ARG A CA 1
ATOM 1426 C CA B ARG A 1 202 ? 56.303 13.947 37.215 0.50 18.74 198 ARG A CA 1
ATOM 1427 C C . ARG A 1 202 ? 54.955 13.996 37.923 1.00 19.03 198 ARG A C 1
ATOM 1428 O O . ARG A 1 202 ? 54.885 14.045 39.177 1.00 18.52 198 ARG A O 1
ATOM 1443 N N . ALA A 1 203 ? 53.876 13.998 37.112 1.00 18.09 199 ALA A N 1
ATOM 1444 C CA . ALA A 1 203 ? 52.521 13.927 37.634 1.00 16.32 199 ALA A CA 1
ATOM 1445 C C . ALA A 1 203 ? 51.698 13.016 36.700 1.00 15.76 199 ALA A C 1
ATOM 1446 O O . ALA A 1 203 ? 51.707 13.184 35.470 1.00 14.67 199 ALA A O 1
ATOM 1448 N N . ASN A 1 204 ? 50.997 12.071 37.294 1.00 14.53 200 ASN A N 1
ATOM 1449 C CA . ASN A 1 204 ? 50.182 11.116 36.539 1.00 15.03 200 ASN A CA 1
ATOM 1450 C C . ASN A 1 204 ? 48.912 10.828 37.299 1.00 15.05 200 ASN A C 1
ATOM 1451 O O . ASN A 1 204 ? 48.869 10.943 38.516 1.00 15.41 200 ASN A O 1
ATOM 1456 N N . VAL A 1 205 ? 47.884 10.417 36.575 1.00 15.54 201 VAL A N 1
ATOM 1457 C CA . VAL A 1 205 ? 46.632 10.169 37.213 1.00 15.60 201 VAL A CA 1
ATOM 1458 C C . VAL A 1 205 ? 46.256 8.744 37.000 1.00 16.14 201 VAL A C 1
ATOM 1459 O O . VAL A 1 205 ? 46.376 8.236 35.888 1.00 17.13 201 VAL A O 1
ATOM 1463 N N . ILE A 1 206 ? 45.746 8.098 38.039 1.00 16.17 202 ILE A N 1
ATOM 1464 C CA . ILE A 1 206 ? 45.279 6.730 37.891 1.00 16.82 202 ILE A CA 1
ATOM 1465 C C . ILE A 1 206 ? 43.754 6.675 37.863 1.00 16.91 202 ILE A C 1
ATOM 1466 O O . ILE A 1 206 ? 43.110 7.190 38.781 1.00 17.22 202 ILE A O 1
ATOM 1471 N N . HIS A 1 207 ? 43.187 6.042 36.826 1.00 16.72 203 HIS A N 1
ATOM 1472 C CA . HIS A 1 207 ? 41.737 5.928 36.695 1.00 17.06 203 HIS A CA 1
ATOM 1473 C C . HIS A 1 207 ? 41.279 4.513 36.959 1.00 16.08 203 HIS A C 1
ATOM 1474 O O . HIS A 1 207 ? 41.351 3.683 36.074 1.00 16.26 203 HIS A O 1
ATOM 1481 N N . PRO A 1 208 ? 40.819 4.218 38.196 1.00 16.38 204 PRO A N 1
ATOM 1482 C CA . PRO A 1 208 ? 40.297 2.874 38.485 1.00 15.89 204 PRO A CA 1
ATOM 1483 C C . PRO A 1 208 ? 38.887 2.688 37.930 1.00 16.68 204 PRO A C 1
ATOM 1484 O O . PRO A 1 208 ? 38.098 3.645 37.835 1.00 16.95 204 PRO A O 1
ATOM 1488 N N . THR A 1 209 ? 38.566 1.453 37.573 1.00 16.45 205 THR A N 1
ATOM 1489 C CA . THR A 1 209 ? 37.176 1.052 37.451 1.00 16.19 205 THR A CA 1
ATOM 1490 C C . THR A 1 209 ? 36.720 0.697 38.864 1.00 15.84 205 THR A C 1
ATOM 1491 O O . THR A 1 209 ? 37.406 1.092 39.809 1.00 17.42 205 THR A O 1
ATOM 1495 N N . ASN A 1 210 ? 35.624 -0.061 39.013 1.00 16.04 206 ASN A N 1
ATOM 1496 C CA . ASN A 1 210 ? 35.106 -0.478 40.360 1.00 15.52 206 ASN A CA 1
ATOM 1497 C C . ASN A 1 210 ? 36.218 -1.094 41.146 1.00 15.11 206 ASN A C 1
ATOM 1498 O O . ASN A 1 210 ? 36.878 -2.007 40.649 1.00 16.49 206 ASN A O 1
ATOM 1503 N N . VAL A 1 211 ? 36.420 -0.652 42.385 1.00 16.11 207 VAL A N 1
ATOM 1504 C CA . VAL A 1 211 ? 37.465 -1.230 43.238 1.00 16.19 207 VAL A CA 1
ATOM 1505 C C . VAL A 1 211 ? 36.794 -1.722 44.536 1.00 17.58 207 VAL A C 1
ATOM 1506 O O . VAL A 1 211 ? 35.967 -1.030 45.098 1.00 16.08 207 VAL A O 1
ATOM 1510 N N . ASN A 1 212 ? 37.156 -2.927 44.971 1.00 18.33 208 ASN A N 1
ATOM 1511 C CA . ASN A 1 212 ? 36.540 -3.572 46.116 1.00 20.09 208 ASN A CA 1
ATOM 1512 C C . ASN A 1 212 ? 36.931 -2.891 47.454 1.00 20.23 208 ASN A C 1
ATOM 1513 O O . ASN A 1 212 ? 37.791 -3.377 48.181 1.00 19.88 208 ASN A O 1
ATOM 1518 N N . THR A 1 213 ? 36.287 -1.760 47.756 1.00 20.04 209 THR A N 1
ATOM 1519 C CA . THR A 1 213 ? 36.512 -1.020 49.004 1.00 20.67 209 THR A CA 1
ATOM 1520 C C . THR A 1 213 ? 35.174 -0.562 49.584 1.00 20.67 209 THR A C 1
ATOM 1521 O O . THR A 1 213 ? 34.150 -0.768 48.973 1.00 21.87 209 THR A O 1
ATOM 1525 N N . ASP A 1 214 ? 35.192 0.073 50.746 1.00 21.04 210 ASP A N 1
ATOM 1526 C CA . ASP A 1 214 ? 33.975 0.574 51.398 1.00 21.13 210 ASP A CA 1
ATOM 1527 C C . ASP A 1 214 ? 33.233 1.625 50.558 1.00 20.94 210 ASP A C 1
ATOM 1528 O O . ASP A 1 214 ? 32.049 1.880 50.793 1.00 19.65 210 ASP A O 1
ATOM 1533 N N . MET A 1 215 ? 33.913 2.219 49.566 1.00 20.90 211 MET A N 1
ATOM 1534 C CA . MET A 1 215 ? 33.213 3.180 48.696 1.00 20.34 211 MET A CA 1
ATOM 1535 C C . MET A 1 215 ? 32.273 2.409 47.762 1.00 21.04 211 MET A C 1
ATOM 1536 O O . MET A 1 215 ? 31.116 2.780 47.590 1.00 21.76 211 MET A O 1
ATOM 1541 N N . LEU A 1 216 ? 32.779 1.341 47.153 1.00 21.35 212 LEU A N 1
ATOM 1542 C CA . LEU A 1 216 ? 31.966 0.533 46.253 1.00 22.10 212 LEU A CA 1
ATOM 1543 C C . LEU A 1 216 ? 30.920 -0.245 47.059 1.00 22.37 212 LEU A C 1
ATOM 1544 O O . LEU A 1 216 ? 29.748 -0.291 46.688 1.00 22.71 212 LEU A O 1
ATOM 1549 N N . ASN A 1 217 ? 31.347 -0.840 48.168 1.00 22.23 213 ASN A N 1
ATOM 1550 C CA . ASN A 1 217 ? 30.430 -1.585 49.046 1.00 22.18 213 ASN A CA 1
ATOM 1551 C C . ASN A 1 217 ? 29.682 -0.699 50.049 1.00 22.38 213 ASN A C 1
ATOM 1552 O O . ASN A 1 217 ? 29.878 -0.796 51.267 1.00 22.76 213 ASN A O 1
ATOM 1557 N N . SER A 1 218 ? 28.804 0.154 49.521 1.00 22.23 214 SER A N 1
ATOM 1558 C CA . SER A 1 218 ? 28.087 1.143 50.307 1.00 23.15 214 SER A CA 1
ATOM 1559 C C . SER A 1 218 ? 26.641 1.186 49.855 1.00 23.54 214 SER A C 1
ATOM 1560 O O . SER A 1 218 ? 26.349 0.953 48.679 1.00 24.41 214 SER A O 1
ATOM 1563 N N . ALA A 1 219 ? 25.723 1.461 50.777 1.00 23.23 215 ALA A N 1
ATOM 1564 C CA . ALA A 1 219 ? 24.322 1.552 50.383 1.00 23.32 215 ALA A CA 1
ATOM 1565 C C . ALA A 1 219 ? 24.038 2.516 49.216 1.00 22.98 215 ALA A C 1
ATOM 1566 O O . ALA A 1 219 ? 23.230 2.172 48.349 1.00 22.31 215 ALA A O 1
ATOM 1568 N N . PRO A 1 220 ? 24.677 3.718 49.192 1.00 22.24 216 PRO A N 1
ATOM 1569 C CA . PRO A 1 220 ? 24.378 4.610 48.077 1.00 23.00 216 PRO A CA 1
ATOM 1570 C C . PRO A 1 220 ? 24.882 4.034 46.771 1.00 22.64 216 PRO A C 1
ATOM 1571 O O . PRO A 1 220 ? 24.212 4.186 45.759 1.00 22.34 216 PRO A O 1
ATOM 1575 N N . MET A 1 221 ? 26.007 3.314 46.818 1.00 22.07 217 MET A N 1
ATOM 1576 C CA . MET A 1 221 ? 26.550 2.698 45.604 1.00 22.96 217 MET A CA 1
ATOM 1577 C C . MET A 1 221 ? 25.643 1.566 45.078 1.00 23.62 217 MET A C 1
ATOM 1578 O O . MET A 1 221 ? 25.530 1.372 43.863 1.00 23.35 217 MET A O 1
ATOM 1583 N N . TYR A 1 222 ? 24.983 0.845 45.984 1.00 24.28 218 TYR A N 1
ATOM 1584 C CA . TYR A 1 222 ? 24.078 -0.220 45.544 1.00 25.88 218 TYR A CA 1
ATOM 1585 C C . TYR A 1 222 ? 22.826 0.371 44.866 1.00 26.95 218 TYR A C 1
ATOM 1586 O O . TYR A 1 222 ? 22.366 -0.157 43.842 1.00 27.82 218 TYR A O 1
ATOM 1595 N N . ARG A 1 223 ? 22.292 1.472 45.404 1.00 27.10 219 ARG A N 1
ATOM 1596 C CA . ARG A 1 223 ? 21.235 2.212 44.682 1.00 28.33 219 ARG A CA 1
ATOM 1597 C C . ARG A 1 223 ? 21.678 2.674 43.302 1.00 28.74 219 ARG A C 1
ATOM 1598 O O . ARG A 1 223 ? 20.922 2.575 42.337 1.00 30.40 219 ARG A O 1
ATOM 1606 N N . GLN A 1 224 ? 22.901 3.179 43.211 1.00 28.46 220 GLN A N 1
ATOM 1607 C CA . GLN A 1 224 ? 23.468 3.572 41.920 1.00 28.59 220 GLN A CA 1
ATOM 1608 C C . GLN A 1 224 ? 23.495 2.425 40.908 1.00 28.29 220 GLN A C 1
ATOM 1609 O O . GLN A 1 224 ? 23.022 2.583 39.782 1.00 27.94 220 GLN A O 1
ATOM 1615 N N . PHE A 1 225 ? 24.023 1.270 41.315 1.00 27.13 221 PHE A N 1
ATOM 1616 C CA . PHE A 1 225 ? 24.063 0.077 40.449 1.00 26.84 221 PHE A CA 1
ATOM 1617 C C . PHE A 1 225 ? 22.734 -0.649 40.212 1.00 28.17 221 PHE A C 1
ATOM 1618 O O . PHE A 1 225 ? 22.616 -1.329 39.196 1.00 27.64 221 PHE A O 1
ATOM 1626 N N . ARG A 1 226 ? 21.756 -0.508 41.113 1.00 28.80 222 ARG A N 1
ATOM 1627 C CA . ARG A 1 226 ? 20.417 -1.102 40.915 1.00 31.35 222 ARG A CA 1
ATOM 1628 C C . ARG A 1 226 ? 19.276 -0.063 41.014 1.00 32.55 222 ARG A C 1
ATOM 1629 O O . ARG A 1 226 ? 18.492 -0.091 41.955 1.00 32.68 222 ARG A O 1
ATOM 1637 N N . PRO A 1 227 ? 19.182 0.843 40.034 1.00 33.84 223 PRO A N 1
ATOM 1638 C CA . PRO A 1 227 ? 18.187 1.932 40.051 1.00 35.60 223 PRO A CA 1
ATOM 1639 C C . PRO A 1 227 ? 16.756 1.403 39.843 1.00 37.72 223 PRO A C 1
ATOM 1640 O O . PRO A 1 227 ? 15.765 2.140 40.051 1.00 38.67 223 PRO A O 1
ATOM 1644 N N . ASP A 1 228 ? 16.674 0.133 39.440 1.00 38.49 224 ASP A N 1
ATOM 1645 C CA . ASP A 1 228 ? 15.424 -0.597 39.259 1.00 39.88 224 ASP A CA 1
ATOM 1646 C C . ASP A 1 228 ? 14.903 -1.083 40.602 1.00 40.16 224 ASP A C 1
ATOM 1647 O O . ASP A 1 228 ? 13.777 -1.540 40.682 1.00 41.03 224 ASP A O 1
ATOM 1652 N N . LEU A 1 229 ? 15.725 -1.022 41.649 1.00 39.75 225 LEU A N 1
ATOM 1653 C CA . LEU A 1 229 ? 15.272 -1.425 42.988 1.00 40.34 225 LEU A CA 1
ATOM 1654 C C . LEU A 1 229 ? 15.225 -0.235 43.946 1.00 40.42 225 LEU A C 1
ATOM 1655 O O . LEU A 1 229 ? 16.034 0.688 43.878 1.00 39.53 225 LEU A O 1
ATOM 1660 N N . GLU A 1 230 ? 14.250 -0.230 44.832 1.00 41.78 226 GLU A N 1
ATOM 1661 C CA . GLU A 1 230 ? 14.115 0.915 45.714 1.00 42.40 226 GLU A CA 1
ATOM 1662 C C . GLU A 1 230 ? 15.132 0.861 46.859 1.00 40.91 226 GLU A C 1
ATOM 1663 O O . GLU A 1 230 ? 15.731 1.875 47.209 1.00 40.38 226 GLU A O 1
ATOM 1669 N N . ALA A 1 231 ? 15.356 -0.335 47.398 1.00 40.33 227 ALA A N 1
ATOM 1670 C CA . ALA A 1 231 ? 16.341 -0.528 48.463 1.00 39.38 227 ALA A CA 1
ATOM 1671 C C . ALA A 1 231 ? 17.244 -1.753 48.223 1.00 38.76 227 ALA A C 1
ATOM 1672 O O . ALA A 1 231 ? 17.222 -2.706 49.014 1.00 38.68 227 ALA A O 1
ATOM 1674 N N . PRO A 1 232 ? 18.085 -1.703 47.161 1.00 37.66 228 PRO A N 1
ATOM 1675 C CA . PRO A 1 232 ? 18.916 -2.851 46.778 1.00 37.04 228 PRO A CA 1
ATOM 1676 C C . PRO A 1 232 ? 19.931 -3.193 47.845 1.00 36.82 228 PRO A C 1
ATOM 1677 O O . PRO A 1 232 ? 20.501 -2.296 48.453 1.00 36.83 228 PRO A O 1
ATOM 1681 N N . SER A 1 233 ? 20.156 -4.480 48.059 1.00 36.80 229 SER A N 1
ATOM 1682 C CA . SER A 1 233 ? 21.209 -4.941 48.950 1.00 36.64 229 SER A CA 1
ATOM 1683 C C . SER A 1 233 ? 22.535 -5.048 48.207 1.00 36.08 229 SER A C 1
ATOM 1684 O O . SER A 1 233 ? 22.596 -4.869 46.980 1.00 35.67 229 SER A O 1
ATOM 1687 N N . ARG A 1 234 ? 23.591 -5.391 48.942 1.00 35.95 230 ARG A N 1
ATOM 1688 C CA . ARG A 1 234 ? 24.852 -5.772 48.304 1.00 35.75 230 ARG A CA 1
ATOM 1689 C C . ARG A 1 234 ? 24.675 -6.899 47.279 1.00 35.19 230 ARG A C 1
ATOM 1690 O O . ARG A 1 234 ? 25.133 -6.772 46.138 1.00 35.09 230 ARG A O 1
ATOM 1698 N N . ALA A 1 235 ? 24.027 -8.002 47.670 1.00 35.55 231 ALA A N 1
ATOM 1699 C CA . ALA A 1 235 ? 23.812 -9.132 46.733 1.00 34.77 231 ALA A CA 1
ATOM 1700 C C . ALA A 1 235 ? 23.128 -8.669 45.450 1.00 34.08 231 ALA A C 1
ATOM 1701 O O . ALA A 1 235 ? 23.495 -9.105 44.373 1.00 34.25 231 ALA A O 1
ATOM 1703 N N . ASP A 1 236 ? 22.134 -7.786 45.568 1.00 33.60 232 ASP A N 1
ATOM 1704 C CA . ASP A 1 236 ? 21.501 -7.181 44.397 1.00 33.84 232 ASP A CA 1
ATOM 1705 C C . ASP A 1 236 ? 22.536 -6.428 43.541 1.00 32.64 232 ASP A C 1
ATOM 1706 O O . ASP A 1 236 ? 22.581 -6.572 42.307 1.00 32.68 232 ASP A O 1
ATOM 1711 N N . ALA A 1 237 ? 23.372 -5.629 44.204 1.00 31.16 233 ALA A N 1
ATOM 1712 C CA . ALA A 1 237 ? 24.351 -4.808 43.497 1.00 29.66 233 ALA A CA 1
ATOM 1713 C C . ALA A 1 237 ? 25.430 -5.651 42.822 1.00 28.72 233 ALA A C 1
ATOM 1714 O O . ALA A 1 237 ? 25.894 -5.311 41.744 1.00 27.73 233 ALA A O 1
ATOM 1716 N N . LEU A 1 238 ? 25.815 -6.757 43.453 1.00 29.08 234 LEU A N 1
ATOM 1717 C CA . LEU A 1 238 ? 26.887 -7.612 42.936 1.00 29.42 234 LEU A CA 1
ATOM 1718 C C . LEU A 1 238 ? 26.566 -8.225 41.566 1.00 29.60 234 LEU A C 1
ATOM 1719 O O . LEU A 1 238 ? 27.481 -8.560 40.794 1.00 29.86 234 LEU A O 1
ATOM 1724 N N . LEU A 1 239 ? 25.278 -8.352 41.253 1.00 30.10 235 LEU A N 1
ATOM 1725 C CA . LEU A 1 239 ? 24.841 -8.811 39.933 1.00 30.33 235 LEU A CA 1
ATOM 1726 C C . LEU A 1 239 ? 25.081 -7.744 38.857 1.00 29.49 235 LEU A C 1
ATOM 1727 O O . LEU A 1 239 ? 25.248 -8.066 37.680 1.00 30.04 235 LEU A O 1
ATOM 1732 N N . ALA A 1 240 ? 25.094 -6.474 39.256 1.00 28.63 236 ALA A N 1
ATOM 1733 C CA . ALA A 1 240 ? 25.230 -5.370 38.297 1.00 27.59 236 ALA A CA 1
ATOM 1734 C C . ALA A 1 240 ? 26.660 -4.802 38.188 1.00 26.50 236 ALA A C 1
ATOM 1735 O O . ALA A 1 240 ? 27.031 -4.222 37.150 1.00 26.23 236 ALA A O 1
ATOM 1737 N N . PHE A 1 241 ? 27.452 -4.959 39.262 1.00 24.76 237 PHE A N 1
ATOM 1738 C CA . PHE A 1 241 ? 28.880 -4.568 39.296 1.00 23.13 237 PHE A CA 1
ATOM 1739 C C . PHE A 1 241 ? 29.680 -4.958 38.039 1.00 22.95 237 PHE A C 1
ATOM 1740 O O . PHE A 1 241 ? 30.390 -4.102 37.501 1.00 21.92 237 PHE A O 1
ATOM 1748 N N . PRO A 1 242 ? 29.568 -6.228 37.562 1.00 23.19 238 PRO A N 1
ATOM 1749 C CA . PRO A 1 242 ? 30.423 -6.655 36.431 1.00 24.18 238 PRO A CA 1
ATOM 1750 C C . PRO A 1 242 ? 30.185 -5.914 35.119 1.00 24.51 238 PRO A C 1
ATOM 1751 O O . PRO A 1 242 ? 31.064 -5.905 34.251 1.00 25.32 238 PRO A O 1
ATOM 1755 N N . ALA A 1 243 ? 29.015 -5.307 34.959 1.00 25.69 239 ALA A N 1
ATOM 1756 C CA . ALA A 1 243 ? 28.707 -4.593 33.707 1.00 25.71 239 ALA A CA 1
ATOM 1757 C C . ALA A 1 243 ? 29.683 -3.466 33.415 1.00 25.31 239 ALA A C 1
ATOM 1758 O O . ALA A 1 243 ? 29.860 -3.095 32.252 1.00 25.70 239 ALA A O 1
ATOM 1760 N N . MET A 1 244 ? 30.317 -2.926 34.455 1.00 25.56 240 MET A N 1
ATOM 1761 C CA . MET A 1 244 ? 31.354 -1.882 34.273 1.00 25.87 240 MET A CA 1
ATOM 1762 C C . MET A 1 244 ? 32.588 -2.396 33.530 1.00 25.45 240 MET A C 1
ATOM 1763 O O . MET A 1 244 ? 33.208 -1.647 32.764 1.00 25.97 240 MET A O 1
ATOM 1768 N N . GLN A 1 245 ? 32.959 -3.656 33.765 1.00 23.73 241 GLN A N 1
ATOM 1769 C CA . GLN A 1 245 ? 34.202 -4.174 33.226 1.00 22.59 241 GLN A CA 1
ATOM 1770 C C . GLN A 1 245 ? 33.997 -4.963 31.961 1.00 23.44 241 GLN A C 1
ATOM 1771 O O . GLN A 1 245 ? 32.988 -5.688 31.804 1.00 24.28 241 GLN A O 1
ATOM 1777 N N . ALA A 1 246 ? 34.961 -4.840 31.054 1.00 23.03 242 ALA A N 1
ATOM 1778 C CA . ALA A 1 246 ? 35.002 -5.712 29.882 1.00 23.08 242 ALA A CA 1
ATOM 1779 C C . ALA A 1 246 ? 35.541 -7.113 30.219 1.00 23.00 242 ALA A C 1
ATOM 1780 O O . ALA A 1 246 ? 34.993 -8.138 29.737 1.00 22.91 242 ALA A O 1
ATOM 1782 N N . MET A 1 247 ? 36.584 -7.176 31.042 1.00 20.72 243 MET A N 1
ATOM 1783 C CA . MET A 1 247 ? 37.003 -8.491 31.544 1.00 23.06 243 MET A CA 1
ATOM 1784 C C . MET A 1 247 ? 35.942 -8.990 32.535 1.00 23.18 243 MET A C 1
ATOM 1785 O O . MET A 1 247 ? 35.267 -8.174 33.141 1.00 21.82 243 MET A O 1
ATOM 1790 N N . PRO A 1 248 ? 35.782 -10.329 32.669 1.00 24.51 244 PRO A N 1
ATOM 1791 C CA . PRO A 1 248 ? 34.724 -10.828 33.548 1.00 24.72 244 PRO A CA 1
ATOM 1792 C C . PRO A 1 248 ? 35.112 -10.749 35.030 1.00 23.86 244 PRO A C 1
ATOM 1793 O O . PRO A 1 248 ? 35.825 -11.635 35.537 1.00 23.26 244 PRO A O 1
ATOM 1797 N N . THR A 1 249 ? 34.677 -9.686 35.701 1.00 23.15 245 THR A N 1
ATOM 1798 C CA . THR A 1 249 ? 34.948 -9.501 37.149 1.00 22.71 245 THR A CA 1
ATOM 1799 C C . THR A 1 249 ? 34.010 -8.418 37.636 1.00 22.44 245 THR A C 1
ATOM 1800 O O . THR A 1 249 ? 33.625 -7.571 36.851 1.00 22.46 245 THR A O 1
ATOM 1804 N N . PRO A 1 250 ? 33.602 -8.458 38.928 1.00 22.50 246 PRO A N 1
ATOM 1805 C CA . PRO A 1 250 ? 32.758 -7.371 39.430 1.00 21.94 246 PRO A CA 1
ATOM 1806 C C . PRO A 1 250 ? 33.543 -6.083 39.760 1.00 21.33 246 PRO A C 1
ATOM 1807 O O . PRO A 1 250 ? 32.960 -4.989 39.809 1.00 20.69 246 PRO A O 1
ATOM 1811 N N . TYR A 1 251 ? 34.841 -6.224 39.992 1.00 20.22 247 TYR A N 1
ATOM 1812 C CA . TYR A 1 251 ? 35.697 -5.131 40.437 1.00 20.05 247 TYR A CA 1
ATOM 1813 C C . TYR A 1 251 ? 37.150 -5.541 40.388 1.00 19.67 247 TYR A C 1
ATOM 1814 O O . TYR A 1 251 ? 37.463 -6.733 40.278 1.00 19.60 247 TYR A O 1
ATOM 1823 N N . VAL A 1 252 ? 38.053 -4.563 40.492 1.00 18.29 248 VAL A N 1
ATOM 1824 C CA . VAL A 1 252 ? 39.451 -4.912 40.718 1.00 17.36 248 VAL A CA 1
ATOM 1825 C C . VAL A 1 252 ? 39.669 -4.766 42.227 1.00 17.84 248 VAL A C 1
ATOM 1826 O O . VAL A 1 252 ? 38.768 -4.290 42.913 1.00 18.60 248 VAL A O 1
ATOM 1830 N N . GLU A 1 253 ? 40.840 -5.179 42.718 1.00 17.44 249 GLU A N 1
ATOM 1831 C CA . GLU A 1 253 ? 41.216 -5.054 44.125 1.00 18.31 249 GLU A CA 1
ATOM 1832 C C . GLU A 1 253 ? 42.073 -3.826 44.341 1.00 17.08 249 GLU A C 1
ATOM 1833 O O . GLU A 1 253 ? 42.649 -3.284 43.402 1.00 15.83 249 GLU A O 1
ATOM 1839 N N . ALA A 1 254 ? 42.117 -3.365 45.576 1.00 17.65 250 ALA A N 1
ATOM 1840 C CA . ALA A 1 254 ? 42.995 -2.266 45.968 1.00 17.89 250 ALA A CA 1
ATOM 1841 C C . ALA A 1 254 ? 44.446 -2.583 45.551 1.00 18.02 250 ALA A C 1
ATOM 1842 O O . ALA A 1 254 ? 45.192 -1.693 45.088 1.00 18.12 250 ALA A O 1
ATOM 1844 N N . SER A 1 255 ? 44.831 -3.857 45.668 1.00 17.74 251 SER A N 1
ATOM 1845 C CA . SER A 1 255 ? 46.178 -4.299 45.279 1.00 19.25 251 SER A CA 1
ATOM 1846 C C . SER A 1 255 ? 46.522 -4.000 43.809 1.00 19.38 251 SER A C 1
ATOM 1847 O O . SER A 1 255 ? 47.674 -3.663 43.461 1.00 19.97 251 SER A O 1
ATOM 1850 N N . ASP A 1 256 ? 45.526 -4.153 42.944 1.00 19.30 252 ASP A N 1
ATOM 1851 C CA . ASP A 1 256 ? 45.669 -3.797 41.552 1.00 18.18 252 ASP A CA 1
ATOM 1852 C C . ASP A 1 256 ? 46.045 -2.318 41.378 1.00 17.75 252 ASP A C 1
ATOM 1853 O O . ASP A 1 256 ? 46.892 -1.988 40.544 1.00 17.05 252 ASP A O 1
ATOM 1858 N N . ILE A 1 257 ? 45.403 -1.440 42.144 1.00 16.97 253 ILE A N 1
ATOM 1859 C CA . ILE A 1 257 ? 45.726 -0.010 42.079 1.00 15.86 253 ILE A CA 1
ATOM 1860 C C . ILE A 1 257 ? 47.114 0.320 42.672 1.00 16.11 253 ILE A C 1
ATOM 1861 O O . ILE A 1 257 ? 47.919 1.068 42.072 1.00 16.28 253 ILE A O 1
ATOM 1866 N N . SER A 1 258 ? 47.405 -0.261 43.833 1.00 15.58 254 SER A N 1
ATOM 1867 C CA . SER A 1 258 ? 48.728 -0.147 44.429 1.00 15.26 254 SER A CA 1
ATOM 1868 C C . SER A 1 258 ? 49.863 -0.587 43.489 1.00 16.39 254 SER A C 1
ATOM 1869 O O . SER A 1 258 ? 50.952 0.011 43.512 1.00 16.17 254 SER A O 1
ATOM 1872 N N . ASN A 1 259 ? 49.622 -1.609 42.672 1.00 15.37 255 ASN A N 1
ATOM 1873 C CA . ASN A 1 259 ? 50.628 -2.030 41.686 1.00 15.46 255 ASN A CA 1
ATOM 1874 C C . ASN A 1 259 ? 50.965 -0.904 40.677 1.00 15.42 255 ASN A C 1
ATOM 1875 O O . ASN A 1 259 ? 52.131 -0.675 40.347 1.00 15.13 255 ASN A O 1
ATOM 1880 N N . ALA A 1 260 ? 49.946 -0.154 40.246 1.00 15.69 256 ALA A N 1
ATOM 1881 C CA . ALA A 1 260 ? 50.200 0.996 39.392 1.00 15.72 256 ALA A CA 1
ATOM 1882 C C . ALA A 1 260 ? 50.813 2.173 40.187 1.00 15.63 256 ALA A C 1
ATOM 1883 O O . ALA A 1 260 ? 51.689 2.857 39.685 1.00 15.68 256 ALA A O 1
ATOM 1885 N N . VAL A 1 261 ? 50.363 2.415 41.419 1.00 15.20 257 VAL A N 1
ATOM 1886 C CA . VAL A 1 261 ? 51.026 3.424 42.265 1.00 15.41 257 VAL A CA 1
ATOM 1887 C C . VAL A 1 261 ? 52.501 3.113 42.459 1.00 15.81 257 VAL A C 1
ATOM 1888 O O . VAL A 1 261 ? 53.362 4.025 42.392 1.00 17.43 257 VAL A O 1
ATOM 1892 N N . CYS A 1 262 ? 52.820 1.843 42.727 1.00 15.99 258 CYS A N 1
ATOM 1893 C CA . CYS A 1 262 ? 54.230 1.464 42.956 1.00 16.09 258 CYS A CA 1
ATOM 1894 C C . CYS A 1 262 ? 55.045 1.734 41.671 1.00 15.86 258 CYS A C 1
ATOM 1895 O O . CYS A 1 262 ? 56.136 2.373 41.698 1.00 14.10 258 CYS A O 1
ATOM 1898 N N . PHE A 1 263 ? 54.499 1.320 40.535 1.00 14.53 259 PHE A N 1
ATOM 1899 C CA . PHE A 1 263 ? 55.210 1.652 39.292 1.00 14.36 259 PHE A CA 1
ATOM 1900 C C . PHE A 1 263 ? 55.532 3.155 39.190 1.00 14.54 259 PHE A C 1
ATOM 1901 O O . PHE A 1 263 ? 56.684 3.535 39.036 1.00 15.67 259 PHE A O 1
ATOM 1909 N N . LEU A 1 264 ? 54.503 4.011 39.314 1.00 14.80 260 LEU A N 1
ATOM 1910 C CA . LEU A 1 264 ? 54.643 5.453 39.195 1.00 15.12 260 LEU A CA 1
ATOM 1911 C C . LEU A 1 264 ? 55.498 6.152 40.268 1.00 16.50 260 LEU A C 1
ATOM 1912 O O . LEU A 1 264 ? 56.142 7.177 39.984 1.00 15.97 260 LEU A O 1
ATOM 1917 N N . ALA A 1 265 ? 55.467 5.622 41.494 1.00 16.08 261 ALA A N 1
ATOM 1918 C CA . ALA A 1 265 ? 56.295 6.154 42.584 1.00 17.60 261 ALA A CA 1
ATOM 1919 C C . ALA A 1 265 ? 57.770 5.790 42.391 1.00 18.13 261 ALA A C 1
ATOM 1920 O O . ALA A 1 265 ? 58.672 6.507 42.847 1.00 18.69 261 ALA A O 1
ATOM 1922 N N . SER A 1 266 ? 58.002 4.649 41.756 1.00 17.46 262 SER A N 1
ATOM 1923 C CA . SER A 1 266 ? 59.352 4.093 41.588 1.00 17.93 262 SER A CA 1
ATOM 1924 C C . SER A 1 266 ? 60.170 4.881 40.572 1.00 18.36 262 SER A C 1
ATOM 1925 O O . SER A 1 266 ? 59.607 5.402 39.608 1.00 19.13 262 SER A O 1
ATOM 1928 N N . ASP A 1 267 ? 61.485 4.933 40.760 1.00 19.39 263 ASP A N 1
ATOM 1929 C CA . ASP A 1 267 ? 62.404 5.516 39.745 1.00 19.57 263 ASP A CA 1
ATOM 1930 C C . ASP A 1 267 ? 62.336 4.782 38.398 1.00 18.62 263 ASP A C 1
ATOM 1931 O O . ASP A 1 267 ? 62.798 5.303 37.394 1.00 17.49 263 ASP A O 1
ATOM 1936 N N . GLU A 1 268 ? 61.766 3.575 38.386 1.00 18.03 264 GLU A N 1
ATOM 1937 C CA . GLU A 1 268 ? 61.403 2.841 37.150 1.00 18.10 264 GLU A CA 1
ATOM 1938 C C . GLU A 1 268 ? 60.590 3.616 36.130 1.00 16.97 264 GLU A C 1
ATOM 1939 O O . GLU A 1 268 ? 60.645 3.293 34.936 1.00 17.02 264 GLU A O 1
ATOM 1945 N N . SER A 1 269 ? 59.748 4.537 36.601 1.00 15.81 265 SER A N 1
ATOM 1946 C CA . SER A 1 269 ? 58.925 5.372 35.680 1.00 15.42 265 SER A CA 1
ATOM 1947 C C . SER A 1 269 ? 59.449 6.824 35.602 1.00 15.41 265 SER A C 1
ATOM 1948 O O . SER A 1 269 ? 58.676 7.761 35.377 1.00 15.56 265 SER A O 1
ATOM 1951 N N . ARG A 1 270 ? 60.741 7.024 35.825 1.00 16.36 266 ARG A N 1
ATOM 1952 C CA . ARG A 1 270 ? 61.368 8.396 35.732 1.00 17.11 266 ARG A CA 1
ATOM 1953 C C . ARG A 1 270 ? 60.992 9.296 34.521 1.00 17.35 266 ARG A C 1
ATOM 1954 O O . ARG A 1 270 ? 61.120 10.520 34.593 1.00 18.70 266 ARG A O 1
ATOM 1962 N N . TYR A 1 271 ? 60.578 8.716 33.400 1.00 16.95 267 TYR A N 1
ATOM 1963 C CA . TYR A 1 271 ? 60.212 9.556 32.254 1.00 17.31 267 TYR A CA 1
ATOM 1964 C C . TYR A 1 271 ? 58.750 9.360 31.898 1.00 17.65 267 TYR A C 1
ATOM 1965 O O . TYR A 1 271 ? 58.372 9.569 30.745 1.00 18.43 267 TYR A O 1
ATOM 1974 N N . VAL A 1 272 ? 57.931 8.912 32.853 1.00 16.07 268 VAL A N 1
ATOM 1975 C CA . VAL A 1 272 ? 56.508 8.738 32.597 1.00 15.69 268 VAL A CA 1
ATOM 1976 C C . VAL A 1 272 ? 55.805 9.909 33.289 1.00 14.39 268 VAL A C 1
ATOM 1977 O O . VAL A 1 272 ? 55.819 10.017 34.528 1.00 14.30 268 VAL A O 1
ATOM 1981 N N . THR A 1 273 ? 55.158 10.767 32.512 1.00 13.15 269 THR A N 1
ATOM 1982 C CA . THR A 1 273 ? 54.442 11.874 33.108 1.00 13.17 269 THR A CA 1
ATOM 1983 C C . THR A 1 273 ? 53.322 12.260 32.197 1.00 13.47 269 THR A C 1
ATOM 1984 O O . THR A 1 273 ? 53.437 12.078 30.972 1.00 15.98 269 THR A O 1
ATOM 1988 N N . GLY A 1 274 ? 52.256 12.829 32.768 1.00 13.40 270 GLY A N 1
ATOM 1989 C CA . GLY A 1 274 ? 51.074 13.209 32.008 1.00 13.71 270 GLY A CA 1
ATOM 1990 C C . GLY A 1 274 ? 50.314 11.984 31.515 1.00 14.24 270 GLY A C 1
ATOM 1991 O O . GLY A 1 274 ? 49.491 12.085 30.619 1.00 14.72 270 GLY A O 1
ATOM 1992 N N . LEU A 1 275 ? 50.620 10.816 32.066 1.00 13.58 271 LEU A N 1
ATOM 1993 C CA . LEU A 1 275 ? 49.892 9.579 31.700 1.00 14.66 271 LEU A CA 1
ATOM 1994 C C . LEU A 1 275 ? 48.537 9.424 32.419 1.00 15.50 271 LEU A C 1
ATOM 1995 O O . LEU A 1 275 ? 48.436 9.596 33.625 1.00 14.23 271 LEU A O 1
ATOM 2000 N N . GLN A 1 276 ? 47.501 9.078 31.648 1.00 16.71 272 GLN A N 1
ATOM 2001 C CA . GLN A 1 276 ? 46.182 8.789 32.162 1.00 17.62 272 GLN A CA 1
ATOM 2002 C C . GLN A 1 276 ? 46.112 7.277 32.347 1.00 17.19 272 GLN A C 1
ATOM 2003 O O . GLN A 1 276 ? 45.796 6.532 31.426 1.00 16.48 272 GLN A O 1
ATOM 2009 N N . PHE A 1 277 ? 46.405 6.840 33.568 1.00 16.87 273 PHE A N 1
ATOM 2010 C CA . PHE A 1 277 ? 46.739 5.439 33.788 1.00 16.28 273 PHE A CA 1
ATOM 2011 C C . PHE A 1 277 ? 45.488 4.648 34.198 1.00 16.11 273 PHE A C 1
ATOM 2012 O O . PHE A 1 277 ? 45.163 4.544 35.387 1.00 17.37 273 PHE A O 1
ATOM 2020 N N . LYS A 1 278 ? 44.783 4.115 33.205 1.00 16.32 274 LYS A N 1
ATOM 2021 C CA . LYS A 1 278 ? 43.570 3.303 33.447 1.00 16.34 274 LYS A CA 1
ATOM 2022 C C . LYS A 1 278 ? 43.940 1.988 34.067 1.00 17.03 274 LYS A C 1
ATOM 2023 O O . LYS A 1 278 ? 44.803 1.281 33.545 1.00 17.57 274 LYS A O 1
ATOM 2029 N N . VAL A 1 279 ? 43.292 1.633 35.169 1.00 16.83 275 VAL A N 1
ATOM 2030 C CA . VAL A 1 279 ? 43.376 0.275 35.656 1.00 17.27 275 VAL A CA 1
ATOM 2031 C C . VAL A 1 279 ? 41.921 -0.156 35.734 1.00 17.18 275 VAL A C 1
ATOM 2032 O O . VAL A 1 279 ? 41.290 -0.111 36.794 1.00 15.60 275 VAL A O 1
ATOM 2036 N N . ASP A 1 280 ? 41.385 -0.553 34.586 1.00 16.91 276 ASP A N 1
ATOM 2037 C CA . ASP A 1 280 ? 39.937 -0.559 34.453 1.00 16.20 276 ASP A CA 1
ATOM 2038 C C . ASP A 1 280 ? 39.295 -1.849 34.007 1.00 16.35 276 ASP A C 1
ATOM 2039 O O . ASP A 1 280 ? 38.088 -1.866 33.780 1.00 15.63 276 ASP A O 1
ATOM 2044 N N . ALA A 1 281 ? 40.100 -2.914 33.907 1.00 16.16 277 ALA A N 1
ATOM 2045 C CA . ALA A 1 281 ? 39.650 -4.192 33.355 1.00 16.96 277 ALA A CA 1
ATOM 2046 C C . ALA A 1 281 ? 38.905 -3.964 32.028 1.00 17.95 277 ALA A C 1
ATOM 2047 O O . ALA A 1 281 ? 37.972 -4.701 31.670 1.00 16.77 277 ALA A O 1
ATOM 2049 N N . GLY A 1 282 ? 39.297 -2.918 31.307 1.00 17.00 278 GLY A N 1
ATOM 2050 C CA . GLY A 1 282 ? 38.699 -2.703 29.984 1.00 18.50 278 GLY A CA 1
ATOM 2051 C C . GLY A 1 282 ? 37.418 -1.880 30.013 1.00 19.59 278 GLY A C 1
ATOM 2052 O O . GLY A 1 282 ? 36.761 -1.742 28.999 1.00 19.31 278 GLY A O 1
ATOM 2053 N N . ALA A 1 283 ? 37.069 -1.308 31.157 1.00 20.07 279 ALA A N 1
ATOM 2054 C CA . ALA A 1 283 ? 35.852 -0.464 31.252 1.00 21.66 279 ALA A CA 1
ATOM 2055 C C . ALA A 1 283 ? 35.706 0.583 30.119 1.00 23.08 279 ALA A C 1
ATOM 2056 O O . ALA A 1 283 ? 34.634 0.732 29.513 1.00 24.14 279 ALA A O 1
ATOM 2058 N N . MET A 1 284 ? 36.778 1.297 29.819 1.00 23.89 280 MET A N 1
ATOM 2059 C CA . MET A 1 284 ? 36.719 2.377 28.828 1.00 25.98 280 MET A CA 1
ATOM 2060 C C . MET A 1 284 ? 36.544 1.887 27.387 1.00 26.95 280 MET A C 1
ATOM 2061 O O . MET A 1 284 ? 36.231 2.671 26.498 1.00 26.58 280 MET A O 1
ATOM 2066 N N . LEU A 1 285 ? 36.718 0.588 27.166 1.00 28.33 281 LEU A N 1
ATOM 2067 C CA . LEU A 1 285 ? 36.483 0.016 25.849 1.00 29.75 281 LEU A CA 1
ATOM 2068 C C . LEU A 1 285 ? 34.970 -0.107 25.528 1.00 31.90 281 LEU A C 1
ATOM 2069 O O . LEU A 1 285 ? 34.594 -0.361 24.372 1.00 32.05 281 LEU A O 1
ATOM 2074 N N . LYS A 1 286 ? 34.115 0.083 26.532 1.00 33.22 282 LYS A N 1
ATOM 2075 C CA . LYS A 1 286 ? 32.657 0.087 26.328 1.00 36.25 282 LYS A CA 1
ATOM 2076 C C . LYS A 1 286 ? 32.128 1.477 25.971 1.00 37.74 282 LYS A C 1
ATOM 2077 O O . LYS A 1 286 ? 30.973 1.608 25.582 1.00 39.55 282 LYS A O 1
ATOM 2083 N N . PHE A 1 287 ? 32.975 2.503 26.081 1.00 39.19 283 PHE A N 1
ATOM 2084 C CA . PHE A 1 287 ? 32.585 3.900 25.788 1.00 40.35 283 PHE A CA 1
ATOM 2085 C C . PHE A 1 287 ? 33.657 4.623 24.961 1.00 41.40 283 PHE A C 1
ATOM 2086 O O . PHE A 1 287 ? 33.753 4.457 23.736 1.00 42.50 283 PHE A O 1
ATOM 2088 N N . MET B 1 5 ? 61.266 -15.596 43.586 1.00 35.91 1 MET B N 1
ATOM 2089 C CA . MET B 1 5 ? 60.275 -15.522 42.454 1.00 35.46 1 MET B CA 1
ATOM 2090 C C . MET B 1 5 ? 60.252 -14.092 41.881 1.00 34.39 1 MET B C 1
ATOM 2091 O O . MET B 1 5 ? 59.852 -13.152 42.564 1.00 34.81 1 MET B O 1
ATOM 2093 N N . GLY B 1 6 ? 60.689 -13.946 40.633 1.00 32.84 2 GLY B N 1
ATOM 2094 C CA . GLY B 1 6 ? 60.729 -12.646 39.951 1.00 31.00 2 GLY B CA 1
ATOM 2095 C C . GLY B 1 6 ? 59.355 -12.199 39.460 1.00 29.71 2 GLY B C 1
ATOM 2096 O O . GLY B 1 6 ? 58.372 -12.941 39.556 1.00 29.22 2 GLY B O 1
ATOM 2097 N N . ARG B 1 7 ? 59.293 -10.994 38.909 1.00 27.86 3 ARG B N 1
ATOM 2098 C CA . ARG B 1 7 ? 58.004 -10.382 38.564 1.00 26.72 3 ARG B CA 1
ATOM 2099 C C . ARG B 1 7 ? 57.269 -11.043 37.381 1.00 26.26 3 ARG B C 1
ATOM 2100 O O . ARG B 1 7 ? 56.038 -10.832 37.207 1.00 26.16 3 ARG B O 1
ATOM 2108 N N . VAL B 1 8 ? 58.000 -11.826 36.577 1.00 25.13 4 VAL B N 1
ATOM 2109 C CA . VAL B 1 8 ? 57.399 -12.632 35.504 1.00 25.10 4 VAL B CA 1
ATOM 2110 C C . VAL B 1 8 ? 57.852 -14.108 35.592 1.00 26.37 4 VAL B C 1
ATOM 2111 O O . VAL B 1 8 ? 58.150 -14.775 34.594 1.00 26.13 4 VAL B O 1
ATOM 2115 N N . GLN B 1 9 ? 57.867 -14.612 36.810 1.00 27.70 5 GLN B N 1
ATOM 2116 C CA . GLN B 1 9 ? 58.415 -15.935 37.104 1.00 28.43 5 GLN B CA 1
ATOM 2117 C C . GLN B 1 9 ? 57.847 -17.065 36.240 1.00 28.71 5 GLN B C 1
ATOM 2118 O O . GLN B 1 9 ? 56.629 -17.293 36.214 1.00 28.17 5 GLN B O 1
ATOM 2124 N N . ASP B 1 10 ? 58.761 -17.777 35.565 1.00 29.40 6 ASP B N 1
ATOM 2125 C CA . ASP B 1 10 ? 58.461 -18.929 34.704 1.00 29.98 6 ASP B CA 1
ATOM 2126 C C . ASP B 1 10 ? 57.530 -18.674 33.521 1.00 29.26 6 ASP B C 1
ATOM 2127 O O . ASP B 1 10 ? 57.043 -19.622 32.907 1.00 29.89 6 ASP B O 1
ATOM 2132 N N . LYS B 1 11 ? 57.267 -17.407 33.200 1.00 28.22 7 LYS B N 1
ATOM 2133 C CA . LYS B 1 11 ? 56.501 -17.109 31.996 1.00 26.74 7 LYS B CA 1
ATOM 2134 C C . LYS B 1 11 ? 57.365 -17.356 30.765 1.00 26.64 7 LYS B C 1
ATOM 2135 O O . LYS B 1 11 ? 58.586 -17.324 30.861 1.00 27.70 7 LYS B O 1
ATOM 2141 N N . VAL B 1 12 ? 56.718 -17.602 29.619 1.00 25.45 8 VAL B N 1
ATOM 2142 C CA . VAL B 1 12 ? 57.365 -17.705 28.313 1.00 24.15 8 VAL B CA 1
ATOM 2143 C C . VAL B 1 12 ? 56.965 -16.464 27.486 1.00 22.50 8 VAL B C 1
ATOM 2144 O O . VAL B 1 12 ? 55.789 -16.201 27.295 1.00 21.70 8 VAL B O 1
ATOM 2148 N N . VAL B 1 13 ? 57.948 -15.694 27.029 1.00 21.25 9 VAL B N 1
ATOM 2149 C CA . VAL B 1 13 ? 57.668 -14.416 26.355 1.00 20.64 9 VAL B CA 1
ATOM 2150 C C . VAL B 1 13 ? 58.190 -14.482 24.946 1.00 20.40 9 VAL B C 1
ATOM 2151 O O . VAL B 1 13 ? 59.328 -14.878 24.725 1.00 22.06 9 VAL B O 1
ATOM 2155 N N . LEU B 1 14 ? 57.374 -14.098 23.980 1.00 19.77 10 LEU B N 1
ATOM 2156 C CA . LEU B 1 14 ? 57.882 -13.909 22.622 1.00 19.18 10 LEU B CA 1
ATOM 2157 C C . LEU B 1 14 ? 58.271 -12.440 22.441 1.00 18.94 10 LEU B C 1
ATOM 2158 O O . LEU B 1 14 ? 57.464 -11.546 22.710 1.00 19.58 10 LEU B O 1
ATOM 2163 N N . VAL B 1 15 ? 59.468 -12.178 21.955 1.00 18.90 11 VAL B N 1
ATOM 2164 C CA . VAL B 1 15 ? 59.853 -10.779 21.665 1.00 17.90 11 VAL B CA 1
ATOM 2165 C C . VAL B 1 15 ? 60.234 -10.702 20.182 1.00 17.51 11 VAL B C 1
ATOM 2166 O O . VAL B 1 15 ? 61.135 -11.398 19.769 1.00 17.77 11 VAL B O 1
ATOM 2170 N N . THR B 1 16 ? 59.521 -9.910 19.371 1.00 15.79 12 THR B N 1
ATOM 2171 C CA . THR B 1 16 ? 59.971 -9.713 17.973 1.00 16.32 12 THR B CA 1
ATOM 2172 C C . THR B 1 16 ? 60.936 -8.509 17.925 1.00 16.36 12 THR B C 1
ATOM 2173 O O . THR B 1 16 ? 60.869 -7.631 18.777 1.00 15.71 12 THR B O 1
ATOM 2177 N N . GLY B 1 17 ? 61.846 -8.480 16.961 1.00 16.92 13 GLY B N 1
ATOM 2178 C CA . GLY B 1 17 ? 62.873 -7.438 16.977 1.00 18.25 13 GLY B CA 1
ATOM 2179 C C . GLY B 1 17 ? 63.781 -7.595 18.192 1.00 18.63 13 GLY B C 1
ATOM 2180 O O . GLY B 1 17 ? 64.349 -6.631 18.669 1.00 18.75 13 GLY B O 1
ATOM 2181 N N . GLY B 1 18 ? 63.938 -8.828 18.675 1.00 19.10 14 GLY B N 1
ATOM 2182 C CA . GLY B 1 18 ? 64.695 -9.055 19.922 1.00 19.36 14 GLY B CA 1
ATOM 2183 C C . GLY B 1 18 ? 66.233 -9.075 19.855 1.00 20.04 14 GLY B C 1
ATOM 2184 O O . GLY B 1 18 ? 66.882 -9.246 20.899 1.00 19.20 14 GLY B O 1
ATOM 2185 N N . ALA B 1 19 ? 66.800 -8.872 18.655 1.00 19.05 15 ALA B N 1
ATOM 2186 C CA . ALA B 1 19 ? 68.250 -8.913 18.444 1.00 19.65 15 ALA B CA 1
ATOM 2187 C C . ALA B 1 19 ? 69.040 -7.778 19.085 1.00 19.30 15 ALA B C 1
ATOM 2188 O O . ALA B 1 19 ? 70.186 -7.979 19.492 1.00 19.12 15 ALA B O 1
ATOM 2190 N N . ARG B 1 20 ? 68.438 -6.602 19.181 1.00 18.22 16 ARG B N 1
ATOM 2191 C CA . ARG B 1 20 ? 69.156 -5.432 19.667 1.00 18.56 16 ARG B CA 1
ATOM 2192 C C . ARG B 1 20 ? 68.117 -4.392 20.138 1.00 18.03 16 ARG B C 1
ATOM 2193 O O . ARG B 1 20 ? 66.927 -4.663 20.094 1.00 17.71 16 ARG B O 1
ATOM 2201 N N . GLY B 1 21 ? 68.576 -3.230 20.601 1.00 16.84 17 GLY B N 1
ATOM 2202 C CA . GLY B 1 21 ? 67.691 -2.100 20.882 1.00 17.48 17 GLY B CA 1
ATOM 2203 C C . GLY B 1 21 ? 66.707 -2.444 21.977 1.00 16.89 17 GLY B C 1
ATOM 2204 O O . GLY B 1 21 ? 67.042 -3.152 22.899 1.00 17.43 17 GLY B O 1
ATOM 2205 N N . GLN B 1 22 ? 65.484 -1.954 21.846 1.00 16.31 18 GLN B N 1
ATOM 2206 C CA . GLN B 1 22 ? 64.478 -2.138 22.887 1.00 15.60 18 GLN B CA 1
ATOM 2207 C C . GLN B 1 22 ? 64.128 -3.594 23.041 1.00 16.00 18 GLN B C 1
ATOM 2208 O O . GLN B 1 22 ? 63.949 -4.049 24.158 1.00 14.56 18 GLN B O 1
ATOM 2214 N N . GLY B 1 23 ? 64.019 -4.300 21.910 1.00 15.49 19 GLY B N 1
ATOM 2215 C CA . GLY B 1 23 ? 63.624 -5.712 21.932 1.00 16.91 19 GLY B CA 1
ATOM 2216 C C . GLY B 1 23 ? 64.611 -6.567 22.751 1.00 18.36 19 GLY B C 1
ATOM 2217 O O . GLY B 1 23 ? 64.164 -7.423 23.539 1.00 18.63 19 GLY B O 1
ATOM 2218 N N . ARG B 1 24 ? 65.923 -6.301 22.609 1.00 17.62 20 ARG B N 1
ATOM 2219 C CA A ARG B 1 24 ? 66.918 -7.078 23.372 0.50 18.67 20 ARG B CA 1
ATOM 2220 C CA B ARG B 1 24 ? 66.977 -7.027 23.351 0.50 18.63 20 ARG B CA 1
ATOM 2221 C C . ARG B 1 24 ? 66.872 -6.692 24.838 1.00 19.41 20 ARG B C 1
ATOM 2222 O O . ARG B 1 24 ? 67.073 -7.540 25.685 1.00 18.90 20 ARG B O 1
ATOM 2237 N N . SER B 1 25 ? 66.583 -5.412 25.108 1.00 19.28 21 SER B N 1
ATOM 2238 C CA . SER B 1 25 ? 66.462 -4.895 26.461 1.00 18.97 21 SER B CA 1
ATOM 2239 C C . SER B 1 25 ? 65.279 -5.522 27.181 1.00 18.91 21 SER B C 1
ATOM 2240 O O . SER B 1 25 ? 65.363 -5.821 28.385 1.00 19.20 21 SER B O 1
ATOM 2243 N N . HIS B 1 26 ? 64.175 -5.711 26.449 1.00 17.87 22 HIS B N 1
ATOM 2244 C CA . HIS B 1 26 ? 62.993 -6.366 26.973 1.00 17.28 22 HIS B CA 1
ATOM 2245 C C . HIS B 1 26 ? 63.301 -7.819 27.327 1.00 17.72 22 HIS B C 1
ATOM 2246 O O . HIS B 1 26 ? 62.952 -8.294 28.419 1.00 17.73 22 HIS B O 1
ATOM 2253 N N . ALA B 1 27 ? 63.933 -8.520 26.391 1.00 17.18 23 ALA B N 1
ATOM 2254 C CA . ALA B 1 27 ? 64.356 -9.908 26.604 1.00 18.33 23 ALA B CA 1
ATOM 2255 C C . ALA B 1 27 ? 65.124 -10.100 27.902 1.00 17.68 23 ALA B C 1
ATOM 2256 O O . ALA B 1 27 ? 64.762 -10.952 28.694 1.00 18.66 23 ALA B O 1
ATOM 2258 N N . VAL B 1 28 ? 66.157 -9.301 28.126 1.00 17.94 24 VAL B N 1
ATOM 2259 C CA . VAL B 1 28 ? 67.061 -9.498 29.277 1.00 18.09 24 VAL B CA 1
ATOM 2260 C C . VAL B 1 28 ? 66.368 -9.104 30.595 1.00 18.89 24 VAL B C 1
ATOM 2261 O O . VAL B 1 28 ? 66.541 -9.790 31.589 1.00 19.27 24 VAL B O 1
ATOM 2265 N N . LYS B 1 29 ? 65.591 -8.009 30.584 1.00 17.65 25 LYS B N 1
ATOM 2266 C CA . LYS B 1 29 ? 64.811 -7.555 31.736 1.00 18.45 25 LYS B CA 1
ATOM 2267 C C . LYS B 1 29 ? 63.782 -8.602 32.175 1.00 19.35 25 LYS B C 1
ATOM 2268 O O . LYS B 1 29 ? 63.686 -8.935 33.381 1.00 20.20 25 LYS B O 1
ATOM 2274 N N . LEU B 1 30 ? 63.033 -9.135 31.215 1.00 17.66 26 LEU B N 1
ATOM 2275 C CA . LEU B 1 30 ? 62.057 -10.176 31.535 1.00 20.08 26 LEU B CA 1
ATOM 2276 C C . LEU B 1 30 ? 62.764 -11.455 32.023 1.00 21.62 26 LEU B C 1
ATOM 2277 O O . LEU B 1 30 ? 62.342 -12.078 33.011 1.00 22.36 26 LEU B O 1
ATOM 2282 N N . ALA B 1 31 ? 63.870 -11.811 31.368 1.00 22.99 27 ALA B N 1
ATOM 2283 C CA . ALA B 1 31 ? 64.672 -12.959 31.837 1.00 24.36 27 ALA B CA 1
ATOM 2284 C C . ALA B 1 31 ? 65.213 -12.778 33.274 1.00 25.78 27 ALA B C 1
ATOM 2285 O O . ALA B 1 31 ? 65.150 -13.712 34.085 1.00 24.98 27 ALA B O 1
ATOM 2287 N N . GLU B 1 32 ? 65.702 -11.570 33.602 1.00 26.07 28 GLU B N 1
ATOM 2288 C CA . GLU B 1 32 ? 66.164 -11.279 34.973 1.00 27.82 28 GLU B CA 1
ATOM 2289 C C . GLU B 1 32 ? 65.045 -11.428 36.001 1.00 27.19 28 GLU B C 1
ATOM 2290 O O . GLU B 1 32 ? 65.289 -11.819 37.152 1.00 27.77 28 GLU B O 1
ATOM 2296 N N . GLU B 1 33 ? 63.824 -11.118 35.565 1.00 25.36 29 GLU B N 1
ATOM 2297 C CA . GLU B 1 33 ? 62.618 -11.273 36.360 1.00 25.14 29 GLU B CA 1
ATOM 2298 C C . GLU B 1 33 ? 61.964 -12.637 36.198 1.00 24.96 29 GLU B C 1
ATOM 2299 O O . GLU B 1 33 ? 60.824 -12.825 36.611 1.00 26.26 29 GLU B O 1
ATOM 2305 N N . GLY B 1 34 ? 62.693 -13.614 35.641 1.00 25.98 30 GLY B N 1
ATOM 2306 C CA . GLY B 1 34 ? 62.269 -15.012 35.734 1.00 25.11 30 GLY B CA 1
ATOM 2307 C C . GLY B 1 34 ? 61.559 -15.679 34.571 1.00 24.48 30 GLY B C 1
ATOM 2308 O O . GLY B 1 34 ? 61.026 -16.792 34.732 1.00 25.34 30 GLY B O 1
ATOM 2309 N N . ALA B 1 35 ? 61.579 -15.038 33.400 1.00 24.00 31 ALA B N 1
ATOM 2310 C CA . ALA B 1 35 ? 60.931 -15.573 32.192 1.00 23.76 31 ALA B CA 1
ATOM 2311 C C . ALA B 1 35 ? 61.918 -16.167 31.196 1.00 24.07 31 ALA B C 1
ATOM 2312 O O . ALA B 1 35 ? 63.016 -15.654 31.006 1.00 23.05 31 ALA B O 1
ATOM 2314 N N . ASP B 1 36 ? 61.503 -17.237 30.528 1.00 24.66 32 ASP B N 1
ATOM 2315 C CA . ASP B 1 36 ? 62.220 -17.698 29.333 1.00 25.13 32 ASP B CA 1
ATOM 2316 C C . ASP B 1 36 ? 61.677 -16.954 28.137 1.00 23.89 32 ASP B C 1
ATOM 2317 O O . ASP B 1 36 ? 60.508 -16.602 28.115 1.00 22.10 32 ASP B O 1
ATOM 2322 N N . ILE B 1 37 ? 62.546 -16.704 27.151 1.00 23.90 33 ILE B N 1
ATOM 2323 C CA . ILE B 1 37 ? 62.261 -15.762 26.082 1.00 22.63 33 ILE B CA 1
ATOM 2324 C C . ILE B 1 37 ? 62.460 -16.420 24.741 1.00 23.00 33 ILE B C 1
ATOM 2325 O O . ILE B 1 37 ? 63.406 -17.198 24.543 1.00 23.60 33 ILE B O 1
ATOM 2330 N N . ILE B 1 38 ? 61.565 -16.101 23.813 1.00 22.40 34 ILE B N 1
ATOM 2331 C CA . ILE B 1 38 ? 61.686 -16.503 22.428 1.00 21.50 34 ILE B CA 1
ATOM 2332 C C . ILE B 1 38 ? 62.017 -15.225 21.678 1.00 21.80 34 ILE B C 1
ATOM 2333 O O . ILE B 1 38 ? 61.264 -14.239 21.794 1.00 21.46 34 ILE B O 1
ATOM 2338 N N . LEU B 1 39 ? 63.101 -15.226 20.897 1.00 21.32 35 LEU B N 1
ATOM 2339 C CA . LEU B 1 39 ? 63.559 -13.988 20.242 1.00 21.73 35 LEU B CA 1
ATOM 2340 C C . LEU B 1 39 ? 63.539 -14.154 18.724 1.00 21.58 35 LEU B C 1
ATOM 2341 O O . LEU B 1 39 ? 64.202 -15.035 18.192 1.00 22.74 35 LEU B O 1
ATOM 2346 N N . PHE B 1 40 ? 62.747 -13.335 18.033 1.00 20.93 36 PHE B N 1
ATOM 2347 C CA . PHE B 1 40 ? 62.669 -13.390 16.568 1.00 20.35 36 PHE B CA 1
ATOM 2348 C C . PHE B 1 40 ? 63.264 -12.079 16.023 1.00 20.41 36 PHE B C 1
ATOM 2349 O O . PHE B 1 40 ? 62.901 -11.009 16.498 1.00 20.42 36 PHE B O 1
ATOM 2357 N N . ASP B 1 41 ? 64.103 -12.143 14.993 1.00 19.99 37 ASP B N 1
ATOM 2358 C CA . ASP B 1 41 ? 64.551 -10.922 14.333 1.00 19.86 37 ASP B CA 1
ATOM 2359 C C . ASP B 1 41 ? 64.833 -11.236 12.869 1.00 20.12 37 ASP B C 1
ATOM 2360 O O . ASP B 1 41 ? 65.190 -12.367 12.532 1.00 20.49 37 ASP B O 1
ATOM 2365 N N . ILE B 1 42 ? 64.614 -10.253 12.007 1.00 20.19 38 ILE B N 1
ATOM 2366 C CA . ILE B 1 42 ? 64.891 -10.414 10.572 1.00 20.94 38 ILE B CA 1
ATOM 2367 C C . ILE B 1 42 ? 66.367 -10.704 10.303 1.00 21.66 38 ILE B C 1
ATOM 2368 O O . ILE B 1 42 ? 66.690 -11.486 9.419 1.00 22.55 38 ILE B O 1
ATOM 2373 N N . CYS B 1 43 ? 67.259 -10.005 11.012 1.00 21.40 39 CYS B N 1
ATOM 2374 C CA . CYS B 1 43 ? 68.693 -10.244 10.877 1.00 22.30 39 CYS B CA 1
ATOM 2375 C C . CYS B 1 43 ? 69.243 -9.960 9.455 1.00 22.30 39 CYS B C 1
ATOM 2376 O O . CYS B 1 43 ? 70.251 -10.521 9.053 1.00 22.44 39 CYS B O 1
ATOM 2379 N N . HIS B 1 44 ? 68.565 -9.113 8.696 1.00 21.77 40 HIS B N 1
ATOM 2380 C CA . HIS B 1 44 ? 69.114 -8.553 7.459 1.00 23.51 40 HIS B CA 1
ATOM 2381 C C . HIS B 1 44 ? 68.410 -7.228 7.132 1.00 23.41 40 HIS B C 1
ATOM 2382 O O . HIS B 1 44 ? 67.411 -6.901 7.759 1.00 22.62 40 HIS B O 1
ATOM 2389 N N . ASP B 1 45 ? 68.959 -6.497 6.160 1.00 24.30 41 ASP B N 1
ATOM 2390 C CA . ASP B 1 45 ? 68.543 -5.123 5.877 1.00 25.07 41 ASP B CA 1
ATOM 2391 C C . ASP B 1 45 ? 67.310 -5.131 4.994 1.00 24.79 41 ASP B C 1
ATOM 2392 O O . ASP B 1 45 ? 67.022 -6.131 4.366 1.00 25.57 41 ASP B O 1
ATOM 2397 N N . ILE B 1 46 ? 66.577 -4.019 5.007 1.00 25.23 42 ILE B N 1
ATOM 2398 C CA . ILE B 1 46 ? 65.466 -3.755 4.107 1.00 24.61 42 ILE B CA 1
ATOM 2399 C C . ILE B 1 46 ? 65.903 -2.522 3.281 1.00 24.91 42 ILE B C 1
ATOM 2400 O O . ILE B 1 46 ? 66.266 -1.472 3.834 1.00 23.91 42 ILE B O 1
ATOM 2405 N N . GLU B 1 47 ? 65.904 -2.688 1.957 1.00 25.41 43 GLU B N 1
ATOM 2406 C CA . GLU B 1 47 ? 66.471 -1.716 1.010 1.00 26.21 43 GLU B CA 1
ATOM 2407 C C . GLU B 1 47 ? 66.019 -0.269 1.223 1.00 25.03 43 GLU B C 1
ATOM 2408 O O . GLU B 1 47 ? 66.844 0.644 1.252 1.00 25.02 43 GLU B O 1
ATOM 2414 N N . THR B 1 48 ? 64.723 -0.048 1.391 1.00 24.38 44 THR B N 1
ATOM 2415 C CA . THR B 1 48 ? 64.231 1.353 1.584 1.00 23.97 44 THR B CA 1
ATOM 2416 C C . THR B 1 48 ? 64.583 1.944 2.963 1.00 23.87 44 THR B C 1
ATOM 2417 O O . THR B 1 48 ? 64.407 3.135 3.215 1.00 24.42 44 THR B O 1
ATOM 2421 N N . ASN B 1 49 ? 65.057 1.102 3.865 1.00 22.85 45 ASN B N 1
ATOM 2422 C CA . ASN B 1 49 ? 65.367 1.557 5.213 1.00 22.39 45 ASN B CA 1
ATOM 2423 C C . ASN B 1 49 ? 66.867 1.765 5.290 1.00 22.98 45 ASN B C 1
ATOM 2424 O O . ASN B 1 49 ? 67.643 0.792 5.397 1.00 23.38 45 ASN B O 1
ATOM 2429 N N . GLU B 1 50 ? 67.272 3.026 5.210 1.00 23.38 46 GLU B N 1
ATOM 2430 C CA . GLU B 1 50 ? 68.661 3.350 4.959 1.00 24.14 46 GLU B CA 1
ATOM 2431 C C . GLU B 1 50 ? 69.517 3.461 6.208 1.00 24.17 46 GLU B C 1
ATOM 2432 O O . GLU B 1 50 ? 70.242 4.444 6.395 1.00 23.56 46 GLU B O 1
ATOM 2438 N N . TYR B 1 51 ? 69.417 2.440 7.065 1.00 24.04 47 TYR B N 1
ATOM 2439 C CA . TYR B 1 51 ? 70.355 2.232 8.181 1.00 24.03 47 TYR B CA 1
ATOM 2440 C C . TYR B 1 51 ? 70.398 0.738 8.436 1.00 23.61 47 TYR B C 1
ATOM 2441 O O . TYR B 1 51 ? 69.446 0.033 8.094 1.00 23.91 47 TYR B O 1
ATOM 2450 N N . PRO B 1 52 ? 71.517 0.227 8.983 1.00 23.96 48 PRO B N 1
ATOM 2451 C CA . PRO B 1 52 ? 71.583 -1.227 9.156 1.00 23.62 48 PRO B CA 1
ATOM 2452 C C . PRO B 1 52 ? 70.583 -1.807 10.170 1.00 23.12 48 PRO B C 1
ATOM 2453 O O . PRO B 1 52 ? 70.368 -1.242 11.282 1.00 23.27 48 PRO B O 1
ATOM 2457 N N . LEU B 1 53 ? 69.963 -2.925 9.807 1.00 22.35 49 LEU B N 1
ATOM 2458 C CA . LEU B 1 53 ? 69.146 -3.659 10.777 1.00 21.43 49 LEU B CA 1
ATOM 2459 C C . LEU B 1 53 ? 70.058 -4.639 11.528 1.00 21.95 49 LEU B C 1
ATOM 2460 O O . LEU B 1 53 ? 71.262 -4.676 11.261 1.00 22.55 49 LEU B O 1
ATOM 2465 N N . ALA B 1 54 ? 69.503 -5.424 12.459 1.00 21.44 50 ALA B N 1
ATOM 2466 C CA . ALA B 1 54 ? 70.309 -6.346 13.271 1.00 20.85 50 ALA B CA 1
ATOM 2467 C C . ALA B 1 54 ? 71.001 -7.428 12.431 1.00 21.86 50 ALA B C 1
ATOM 2468 O O . ALA B 1 54 ? 70.595 -7.713 11.312 1.00 21.42 50 ALA B O 1
ATOM 2470 N N . THR B 1 55 ? 72.049 -8.027 12.981 1.00 22.59 51 THR B N 1
ATOM 2471 C CA . THR B 1 55 ? 72.806 -9.073 12.266 1.00 23.99 51 THR B CA 1
ATOM 2472 C C . THR B 1 55 ? 72.466 -10.413 12.905 1.00 25.06 51 THR B C 1
ATOM 2473 O O . THR B 1 55 ? 71.804 -10.454 13.963 1.00 24.44 51 THR B O 1
ATOM 2477 N N . SER B 1 56 ? 72.907 -11.502 12.271 1.00 26.54 52 SER B N 1
ATOM 2478 C CA . SER B 1 56 ? 72.777 -12.838 12.866 1.00 27.60 52 SER B CA 1
ATOM 2479 C C . SER B 1 56 ? 73.415 -12.885 14.255 1.00 27.95 52 SER B C 1
ATOM 2480 O O . SER B 1 56 ? 72.812 -13.397 15.202 1.00 27.38 52 SER B O 1
ATOM 2483 N N . ARG B 1 57 ? 74.621 -12.315 14.368 1.00 28.36 53 ARG B N 1
ATOM 2484 C CA . ARG B 1 57 ? 75.396 -12.309 15.607 1.00 28.54 53 ARG B CA 1
ATOM 2485 C C . ARG B 1 57 ? 74.705 -11.537 16.730 1.00 27.43 53 ARG B C 1
ATOM 2486 O O . ARG B 1 57 ? 74.741 -11.962 17.888 1.00 27.37 53 ARG B O 1
ATOM 2494 N N . ASP B 1 58 ? 74.056 -10.411 16.396 1.00 26.53 54 ASP B N 1
ATOM 2495 C CA . ASP B 1 58 ? 73.286 -9.653 17.384 1.00 25.06 54 ASP B CA 1
ATOM 2496 C C . ASP B 1 58 ? 72.266 -10.562 18.083 1.00 24.26 54 ASP B C 1
ATOM 2497 O O . ASP B 1 58 ? 72.150 -10.584 19.313 1.00 24.59 54 ASP B O 1
ATOM 2502 N N . LEU B 1 59 ? 71.501 -11.279 17.269 1.00 24.11 55 LEU B N 1
ATOM 2503 C CA . LEU B 1 59 ? 70.456 -12.182 17.746 1.00 23.88 55 LEU B CA 1
ATOM 2504 C C . LEU B 1 59 ? 71.026 -13.282 18.637 1.00 24.75 55 LEU B C 1
ATOM 2505 O O . LEU B 1 59 ? 70.515 -13.542 19.731 1.00 24.93 55 LEU B O 1
ATOM 2510 N N . GLU B 1 60 ? 72.108 -13.911 18.181 1.00 26.24 56 GLU B N 1
ATOM 2511 C CA . GLU B 1 60 ? 72.743 -14.949 18.988 1.00 28.30 56 GLU B CA 1
ATOM 2512 C C . GLU B 1 60 ? 73.261 -14.364 20.318 1.00 27.70 56 GLU B C 1
ATOM 2513 O O . GLU B 1 60 ? 73.021 -14.932 21.386 1.00 27.77 56 GLU B O 1
ATOM 2519 N N . GLU B 1 61 ? 73.932 -13.214 20.266 1.00 27.67 57 GLU B N 1
ATOM 2520 C CA . GLU B 1 61 ? 74.385 -12.566 21.504 1.00 28.46 57 GLU B CA 1
ATOM 2521 C C . GLU B 1 61 ? 73.216 -12.172 22.424 1.00 27.62 57 GLU B C 1
ATOM 2522 O O . GLU B 1 61 ? 73.337 -12.249 23.650 1.00 28.18 57 GLU B O 1
ATOM 2528 N N . ALA B 1 62 ? 72.084 -11.774 21.836 1.00 26.66 58 ALA B N 1
ATOM 2529 C CA . ALA B 1 62 ? 70.897 -11.419 22.617 1.00 26.38 58 ALA B CA 1
ATOM 2530 C C . ALA B 1 62 ? 70.412 -12.649 23.386 1.00 26.94 58 ALA B C 1
ATOM 2531 O O . ALA B 1 62 ? 70.131 -12.579 24.593 1.00 27.77 58 ALA B O 1
ATOM 2533 N N . GLY B 1 63 ? 70.336 -13.786 22.701 1.00 27.48 59 GLY B N 1
ATOM 2534 C CA . GLY B 1 63 ? 70.009 -15.064 23.377 1.00 28.60 59 GLY B CA 1
ATOM 2535 C C . GLY B 1 63 ? 70.990 -15.437 24.503 1.00 29.17 59 GLY B C 1
ATOM 2536 O O . GLY B 1 63 ? 70.578 -15.954 25.581 1.00 28.17 59 GLY B O 1
ATOM 2537 N N . LEU B 1 64 ? 72.277 -15.172 24.273 1.00 29.73 60 LEU B N 1
ATOM 2538 C CA . LEU B 1 64 ? 73.316 -15.498 25.289 1.00 30.80 60 LEU B CA 1
ATOM 2539 C C . LEU B 1 64 ? 73.114 -14.636 26.529 1.00 30.72 60 LEU B C 1
ATOM 2540 O O . LEU B 1 64 ? 73.207 -15.118 27.664 1.00 30.67 60 LEU B O 1
ATOM 2545 N N . GLU B 1 65 ? 72.806 -13.363 26.300 1.00 29.99 61 GLU B N 1
ATOM 2546 C CA . GLU B 1 65 ? 72.490 -12.449 27.388 1.00 31.12 61 GLU B CA 1
ATOM 2547 C C . GLU B 1 65 ? 71.327 -12.970 28.233 1.00 30.28 61 GLU B C 1
ATOM 2548 O O . GLU B 1 65 ? 71.373 -12.906 29.470 1.00 31.43 61 GLU B O 1
ATOM 2554 N N . VAL B 1 66 ? 70.294 -13.486 27.568 1.00 28.90 62 VAL B N 1
ATOM 2555 C CA . VAL B 1 66 ? 69.169 -14.119 28.273 1.00 28.70 62 VAL B CA 1
ATOM 2556 C C . VAL B 1 66 ? 69.645 -15.334 29.079 1.00 29.62 62 VAL B C 1
ATOM 2557 O O . VAL B 1 66 ? 69.295 -15.508 30.240 1.00 29.58 62 VAL B O 1
ATOM 2561 N N . GLU B 1 67 ? 70.456 -16.167 28.455 1.00 31.26 63 GLU B N 1
ATOM 2562 C CA . GLU B 1 67 ? 70.953 -17.384 29.127 1.00 33.72 63 GLU B CA 1
ATOM 2563 C C . GLU B 1 67 ? 71.788 -17.115 30.373 1.00 34.31 63 GLU B C 1
ATOM 2564 O O . GLU B 1 67 ? 71.707 -17.866 31.334 1.00 36.18 63 GLU B O 1
ATOM 2570 N N . LYS B 1 68 ? 72.561 -16.033 30.336 1.00 34.39 64 LYS B N 1
ATOM 2571 C CA . LYS B 1 68 ? 73.389 -15.523 31.428 1.00 34.99 64 LYS B CA 1
ATOM 2572 C C . LYS B 1 68 ? 72.601 -15.264 32.735 1.00 35.04 64 LYS B C 1
ATOM 2573 O O . LYS B 1 68 ? 73.116 -15.468 33.851 1.00 35.54 64 LYS B O 1
ATOM 2579 N N . THR B 1 69 ? 71.345 -14.838 32.594 1.00 33.85 65 THR B N 1
ATOM 2580 C CA . THR B 1 69 ? 70.412 -14.707 33.713 1.00 33.27 65 THR B CA 1
ATOM 2581 C C . THR B 1 69 ? 69.954 -16.063 34.278 1.00 33.76 65 THR B C 1
ATOM 2582 O O . THR B 1 69 ? 69.278 -16.091 35.299 1.00 33.93 65 THR B O 1
ATOM 2586 N N . GLY B 1 70 ? 70.300 -17.169 33.616 1.00 34.00 66 GLY B N 1
ATOM 2587 C CA . GLY B 1 70 ? 69.889 -18.516 34.061 1.00 33.73 66 GLY B CA 1
ATOM 2588 C C . GLY B 1 70 ? 68.619 -19.066 33.425 1.00 33.06 66 GLY B C 1
ATOM 2589 O O . GLY B 1 70 ? 68.232 -20.219 33.673 1.00 32.54 66 GLY B O 1
ATOM 2590 N N . ARG B 1 71 ? 67.988 -18.249 32.576 1.00 31.55 67 ARG B N 1
ATOM 2591 C CA . ARG B 1 71 ? 66.747 -18.624 31.920 1.00 30.96 67 ARG B CA 1
ATOM 2592 C C . ARG B 1 71 ? 67.103 -19.148 30.543 1.00 31.38 67 ARG B C 1
ATOM 2593 O O . ARG B 1 71 ? 68.273 -19.045 30.128 1.00 31.16 67 ARG B O 1
ATOM 2601 N N . LYS B 1 72 ? 66.108 -19.735 29.870 1.00 31.30 68 LYS B N 1
ATOM 2602 C CA . LYS B 1 72 ? 66.264 -20.289 28.528 1.00 32.13 68 LYS B CA 1
ATOM 2603 C C . LYS B 1 72 ? 65.918 -19.245 27.458 1.00 31.08 68 LYS B C 1
ATOM 2604 O O . LYS B 1 72 ? 65.050 -18.372 27.674 1.00 28.87 68 LYS B O 1
ATOM 2610 N N . ALA B 1 73 ? 66.619 -19.339 26.319 1.00 30.61 69 ALA B N 1
ATOM 2611 C CA . ALA B 1 73 ? 66.353 -18.507 25.153 1.00 29.73 69 ALA B CA 1
ATOM 2612 C C . ALA B 1 73 ? 66.156 -19.404 23.944 1.00 29.79 69 ALA B C 1
ATOM 2613 O O . ALA B 1 73 ? 66.850 -20.421 23.798 1.00 30.78 69 ALA B O 1
ATOM 2615 N N . TYR B 1 74 ? 65.192 -19.044 23.106 1.00 28.21 70 TYR B N 1
ATOM 2616 C CA . TYR B 1 74 ? 65.014 -19.658 21.803 1.00 28.28 70 TYR B CA 1
ATOM 2617 C C . TYR B 1 74 ? 65.113 -18.548 20.768 1.00 27.28 70 TYR B C 1
ATOM 2618 O O . TYR B 1 74 ? 64.312 -17.609 20.784 1.00 25.23 70 TYR B O 1
ATOM 2627 N N . THR B 1 75 ? 66.081 -18.643 19.859 1.00 27.64 71 THR B N 1
ATOM 2628 C CA . THR B 1 75 ? 66.257 -17.572 18.856 1.00 27.72 71 THR B CA 1
ATOM 2629 C C . THR B 1 75 ? 65.918 -18.087 17.467 1.00 27.70 71 THR B C 1
ATOM 2630 O O . THR B 1 75 ? 66.212 -19.230 17.142 1.00 27.64 71 THR B O 1
ATOM 2634 N N . ALA B 1 76 ? 65.298 -17.246 16.648 1.00 26.32 72 ALA B N 1
ATOM 2635 C CA . ALA B 1 76 ? 65.063 -17.632 15.266 1.00 26.59 72 ALA B CA 1
ATOM 2636 C C . ALA B 1 76 ? 65.114 -16.428 14.358 1.00 26.53 72 ALA B C 1
ATOM 2637 O O . ALA B 1 76 ? 64.608 -15.346 14.687 1.00 25.38 72 ALA B O 1
ATOM 2639 N N . GLU B 1 77 ? 65.709 -16.620 13.193 1.00 27.38 73 GLU B N 1
ATOM 2640 C CA . GLU B 1 77 ? 65.676 -15.601 12.162 1.00 27.38 73 GLU B CA 1
ATOM 2641 C C . GLU B 1 77 ? 64.317 -15.624 11.451 1.00 27.54 73 GLU B C 1
ATOM 2642 O O . GLU B 1 77 ? 63.940 -16.603 10.815 1.00 28.00 73 GLU B O 1
ATOM 2648 N N . VAL B 1 78 ? 63.566 -14.532 11.588 1.00 26.43 74 VAL B N 1
ATOM 2649 C CA . VAL B 1 78 ? 62.195 -14.469 11.117 1.00 25.99 74 VAL B CA 1
ATOM 2650 C C . VAL B 1 78 ? 61.883 -13.020 10.734 1.00 24.79 74 VAL B C 1
ATOM 2651 O O . VAL B 1 78 ? 62.169 -12.107 11.505 1.00 23.64 74 VAL B O 1
ATOM 2655 N N . ASP B 1 79 ? 61.348 -12.843 9.527 1.00 23.57 75 ASP B N 1
ATOM 2656 C CA . ASP B 1 79 ? 60.803 -11.573 9.038 1.00 23.44 75 ASP B CA 1
ATOM 2657 C C . ASP B 1 79 ? 59.316 -11.561 9.398 1.00 23.36 75 ASP B C 1
ATOM 2658 O O . ASP B 1 79 ? 58.535 -12.343 8.852 1.00 24.52 75 ASP B O 1
ATOM 2663 N N . VAL B 1 80 ? 58.924 -10.689 10.325 1.00 22.80 76 VAL B N 1
ATOM 2664 C CA . VAL B 1 80 ? 57.518 -10.639 10.759 1.00 21.94 76 VAL B CA 1
ATOM 2665 C C . VAL B 1 80 ? 56.515 -10.326 9.660 1.00 22.38 76 VAL B C 1
ATOM 2666 O O . VAL B 1 80 ? 55.324 -10.436 9.922 1.00 22.45 76 VAL B O 1
ATOM 2670 N N . ARG B 1 81 ? 56.985 -9.953 8.459 1.00 22.07 77 ARG B N 1
ATOM 2671 C CA . ARG B 1 81 ? 56.109 -9.803 7.289 1.00 23.55 77 ARG B CA 1
ATOM 2672 C C . ARG B 1 81 ? 55.668 -11.175 6.777 1.00 25.96 77 ARG B C 1
ATOM 2673 O O . ARG B 1 81 ? 54.735 -11.257 5.987 1.00 26.00 77 ARG B O 1
ATOM 2681 N N . ASP B 1 82 ? 56.374 -12.235 7.180 1.00 27.17 78 ASP B N 1
ATOM 2682 C CA . ASP B 1 82 ? 56.096 -13.581 6.669 1.00 29.69 78 ASP B CA 1
ATOM 2683 C C . ASP B 1 82 ? 55.368 -14.336 7.744 1.00 29.90 78 ASP B C 1
ATOM 2684 O O . ASP B 1 82 ? 55.999 -14.944 8.619 1.00 30.83 78 ASP B O 1
ATOM 2689 N N . ARG B 1 83 ? 54.041 -14.298 7.697 1.00 30.58 79 ARG B N 1
ATOM 2690 C CA . ARG B 1 83 ? 53.252 -14.963 8.746 1.00 30.79 79 ARG B CA 1
ATOM 2691 C C . ARG B 1 83 ? 53.500 -16.469 8.822 1.00 30.97 79 ARG B C 1
ATOM 2692 O O . ARG B 1 83 ? 53.584 -17.013 9.925 1.00 30.62 79 ARG B O 1
ATOM 2700 N N . ALA B 1 84 ? 53.634 -17.121 7.665 1.00 31.47 80 ALA B N 1
ATOM 2701 C CA . ALA B 1 84 ? 53.952 -18.569 7.609 1.00 31.91 80 ALA B CA 1
ATOM 2702 C C . ALA B 1 84 ? 55.234 -18.871 8.399 1.00 31.21 80 ALA B C 1
ATOM 2703 O O . ALA B 1 84 ? 55.294 -19.839 9.168 1.00 31.89 80 ALA B O 1
ATOM 2705 N N . ALA B 1 85 ? 56.246 -18.016 8.231 1.00 30.02 81 ALA B N 1
ATOM 2706 C CA . ALA B 1 85 ? 57.505 -18.153 8.972 1.00 29.10 81 ALA B CA 1
ATOM 2707 C C . ALA B 1 85 ? 57.345 -17.912 10.482 1.00 28.06 81 ALA B C 1
ATOM 2708 O O . ALA B 1 85 ? 57.914 -18.655 11.291 1.00 27.10 81 ALA B O 1
ATOM 2710 N N . VAL B 1 86 ? 56.583 -16.872 10.852 1.00 27.42 82 VAL B N 1
ATOM 2711 C CA . VAL B 1 86 ? 56.283 -16.577 12.259 1.00 26.91 82 VAL B CA 1
ATOM 2712 C C . VAL B 1 86 ? 55.582 -17.782 12.909 1.00 27.85 82 VAL B C 1
ATOM 2713 O O . VAL B 1 86 ? 56.014 -18.273 13.952 1.00 28.54 82 VAL B O 1
ATOM 2717 N N . SER B 1 87 ? 54.528 -18.275 12.265 1.00 28.48 83 SER B N 1
ATOM 2718 C CA . SER B 1 87 ? 53.788 -19.455 12.767 1.00 29.99 83 SER B CA 1
ATOM 2719 C C . SER B 1 87 ? 54.650 -20.700 12.960 1.00 30.69 83 SER B C 1
ATOM 2720 O O . SER B 1 87 ? 54.635 -21.329 14.020 1.00 30.82 83 SER B O 1
ATOM 2723 N N . ARG B 1 88 ? 55.431 -21.027 11.940 1.00 31.63 84 ARG B N 1
ATOM 2724 C CA . ARG B 1 88 ? 56.316 -22.198 11.980 1.00 32.33 84 ARG B CA 1
ATOM 2725 C C . ARG B 1 88 ? 57.333 -22.098 13.108 1.00 31.26 84 ARG B C 1
ATOM 2726 O O . ARG B 1 88 ? 57.486 -23.037 13.872 1.00 31.25 84 ARG B O 1
ATOM 2734 N N . GLU B 1 89 ? 58.026 -20.966 13.229 1.00 30.51 85 GLU B N 1
ATOM 2735 C CA . GLU B 1 89 ? 59.058 -20.855 14.267 1.00 30.68 85 GLU B CA 1
ATOM 2736 C C . GLU B 1 89 ? 58.469 -20.833 15.695 1.00 29.88 85 GLU B C 1
ATOM 2737 O O . GLU B 1 89 ? 59.071 -21.357 16.635 1.00 30.71 85 GLU B O 1
ATOM 2743 N N . LEU B 1 90 ? 57.294 -20.223 15.821 1.00 29.17 86 LEU B N 1
ATOM 2744 C CA . LEU B 1 90 ? 56.585 -20.121 17.078 1.00 28.44 86 LEU B CA 1
ATOM 2745 C C . LEU B 1 90 ? 56.052 -21.486 17.534 1.00 29.59 86 LEU B C 1
ATOM 2746 O O . LEU B 1 90 ? 56.088 -21.807 18.728 1.00 29.59 86 LEU B O 1
ATOM 2751 N N . ALA B 1 91 ? 55.556 -22.277 16.585 1.00 31.21 87 ALA B N 1
ATOM 2752 C CA . ALA B 1 91 ? 55.147 -23.656 16.877 1.00 32.85 87 ALA B CA 1
ATOM 2753 C C . ALA B 1 91 ? 56.374 -24.416 17.391 1.00 33.70 87 ALA B C 1
ATOM 2754 O O . ALA B 1 91 ? 56.289 -25.138 18.383 1.00 34.21 87 ALA B O 1
ATOM 2756 N N . ASN B 1 92 ? 57.523 -24.180 16.755 1.00 34.29 88 ASN B N 1
ATOM 2757 C CA . ASN B 1 92 ? 58.804 -24.779 17.187 1.00 35.36 88 ASN B CA 1
ATOM 2758 C C . ASN B 1 92 ? 59.210 -24.363 18.583 1.00 34.85 88 ASN B C 1
ATOM 2759 O O . ASN B 1 92 ? 59.637 -25.204 19.399 1.00 34.48 88 ASN B O 1
ATOM 2764 N N . ALA B 1 93 ? 59.086 -23.058 18.852 1.00 33.55 89 ALA B N 1
ATOM 2765 C CA . ALA B 1 93 ? 59.441 -22.507 20.168 1.00 33.19 89 ALA B CA 1
ATOM 2766 C C . ALA B 1 93 ? 58.514 -23.028 21.254 1.00 33.86 89 ALA B C 1
ATOM 2767 O O . ALA B 1 93 ? 58.968 -23.449 22.318 1.00 34.12 89 ALA B O 1
ATOM 2769 N N . VAL B 1 94 ? 57.210 -22.967 20.992 1.00 34.05 90 VAL B N 1
ATOM 2770 C CA . VAL B 1 94 ? 56.221 -23.390 21.974 1.00 34.14 90 VAL B CA 1
ATOM 2771 C C . VAL B 1 94 ? 56.344 -24.888 22.244 1.00 35.66 90 VAL B C 1
ATOM 2772 O O . VAL B 1 94 ? 56.260 -25.311 23.397 1.00 36.37 90 VAL B O 1
ATOM 2776 N N . ALA B 1 95 ? 56.578 -25.676 21.196 1.00 37.17 91 ALA B N 1
ATOM 2777 C CA . ALA B 1 95 ? 56.887 -27.105 21.355 1.00 39.19 91 ALA B CA 1
ATOM 2778 C C . ALA B 1 95 ? 57.956 -27.293 22.423 1.00 40.10 91 ALA B C 1
ATOM 2779 O O . ALA B 1 95 ? 57.824 -28.139 23.298 1.00 41.11 91 ALA B O 1
ATOM 2781 N N . GLU B 1 96 ? 59.003 -26.476 22.355 1.00 39.98 92 GLU B N 1
ATOM 2782 C CA . GLU B 1 96 ? 60.118 -26.590 23.268 1.00 40.68 92 GLU B CA 1
ATOM 2783 C C . GLU B 1 96 ? 59.815 -26.033 24.669 1.00 39.47 92 GLU B C 1
ATOM 2784 O O . GLU B 1 96 ? 60.071 -26.706 25.674 1.00 40.10 92 GLU B O 1
ATOM 2790 N N . PHE B 1 97 ? 59.277 -24.812 24.747 1.00 37.21 93 PHE B N 1
ATOM 2791 C CA . PHE B 1 97 ? 59.066 -24.165 26.045 1.00 35.53 93 PHE B CA 1
ATOM 2792 C C . PHE B 1 97 ? 57.783 -24.576 26.745 1.00 34.95 93 PHE B C 1
ATOM 2793 O O . PHE B 1 97 ? 57.629 -24.375 27.948 1.00 35.40 93 PHE B O 1
ATOM 2801 N N . GLY B 1 98 ? 56.867 -25.172 25.990 1.00 34.49 94 GLY B N 1
ATOM 2802 C CA . GLY B 1 98 ? 55.671 -25.777 26.565 1.00 33.35 94 GLY B CA 1
ATOM 2803 C C . GLY B 1 98 ? 54.443 -24.890 26.549 1.00 31.64 94 GLY B C 1
ATOM 2804 O O . GLY B 1 98 ? 53.323 -25.401 26.627 1.00 31.15 94 GLY B O 1
ATOM 2805 N N . LYS B 1 99 ? 54.640 -23.568 26.449 1.00 29.38 95 LYS B N 1
ATOM 2806 C CA . LYS B 1 99 ? 53.537 -22.602 26.555 1.00 27.09 95 LYS B CA 1
ATOM 2807 C C . LYS B 1 99 ? 53.960 -21.218 26.024 1.00 26.19 95 LYS B C 1
ATOM 2808 O O . LYS B 1 99 ? 55.120 -21.011 25.662 1.00 25.12 95 LYS B O 1
ATOM 2814 N N . LEU B 1 100 ? 53.003 -20.284 25.981 1.00 25.08 96 LEU B N 1
ATOM 2815 C CA . LEU B 1 100 ? 53.247 -18.915 25.542 1.00 24.72 96 LEU B CA 1
ATOM 2816 C C . LEU B 1 100 ? 52.422 -18.019 26.444 1.00 24.60 96 LEU B C 1
ATOM 2817 O O . LEU B 1 100 ? 51.210 -18.182 26.480 1.00 25.51 96 LEU B O 1
ATOM 2822 N N . ASP B 1 101 ? 53.074 -17.113 27.178 1.00 23.74 97 ASP B N 1
ATOM 2823 C CA . ASP B 1 101 ? 52.357 -16.208 28.102 1.00 23.59 97 ASP B CA 1
ATOM 2824 C C . ASP B 1 101 ? 52.272 -14.754 27.653 1.00 22.01 97 ASP B C 1
ATOM 2825 O O . ASP B 1 101 ? 51.279 -14.090 27.890 1.00 22.91 97 ASP B O 1
ATOM 2830 N N . VAL B 1 102 ? 53.345 -14.238 27.067 1.00 21.75 98 VAL B N 1
ATOM 2831 C CA . VAL B 1 102 ? 53.455 -12.807 26.771 1.00 19.23 98 VAL B CA 1
ATOM 2832 C C . VAL B 1 102 ? 53.945 -12.652 25.334 1.00 18.60 98 VAL B C 1
ATOM 2833 O O . VAL B 1 102 ? 54.834 -13.366 24.913 1.00 18.64 98 VAL B O 1
ATOM 2837 N N . VAL B 1 103 ? 53.383 -11.695 24.608 1.00 17.63 99 VAL B N 1
ATOM 2838 C CA . VAL B 1 103 ? 53.828 -11.356 23.252 1.00 17.59 99 VAL B CA 1
ATOM 2839 C C . VAL B 1 103 ? 54.239 -9.892 23.279 1.00 17.47 99 VAL B C 1
ATOM 2840 O O . VAL B 1 103 ? 53.469 -9.021 23.729 1.00 18.35 99 VAL B O 1
ATOM 2844 N N . VAL B 1 104 ? 55.441 -9.612 22.823 1.00 16.92 100 VAL B N 1
ATOM 2845 C CA . VAL B 1 104 ? 55.891 -8.222 22.739 1.00 16.31 100 VAL B CA 1
ATOM 2846 C C . VAL B 1 104 ? 56.204 -7.955 21.276 1.00 15.77 100 VAL B C 1
ATOM 2847 O O . VAL B 1 104 ? 57.214 -8.440 20.764 1.00 16.44 100 VAL B O 1
ATOM 2851 N N . ALA B 1 105 ? 55.310 -7.243 20.585 1.00 14.91 101 ALA B N 1
ATOM 2852 C CA . ALA B 1 105 ? 55.450 -7.064 19.142 1.00 14.67 101 ALA B CA 1
ATOM 2853 C C . ALA B 1 105 ? 56.239 -5.765 18.924 1.00 14.54 101 ALA B C 1
ATOM 2854 O O . ALA B 1 105 ? 55.672 -4.717 18.663 1.00 14.37 101 ALA B O 1
ATOM 2856 N N . ASN B 1 106 ? 57.553 -5.878 19.013 1.00 14.59 102 ASN B N 1
ATOM 2857 C CA . ASN B 1 106 ? 58.447 -4.733 19.030 1.00 15.76 102 ASN B CA 1
ATOM 2858 C C . ASN B 1 106 ? 59.160 -4.499 17.643 1.00 16.19 102 ASN B C 1
ATOM 2859 O O . ASN B 1 106 ? 59.659 -3.410 17.375 1.00 16.56 102 ASN B O 1
ATOM 2864 N N . ALA B 1 107 ? 59.245 -5.514 16.779 1.00 16.25 103 ALA B N 1
ATOM 2865 C CA . ALA B 1 107 ? 59.985 -5.319 15.509 1.00 16.01 103 ALA B CA 1
ATOM 2866 C C . ALA B 1 107 ? 59.495 -4.087 14.753 1.00 16.38 103 ALA B C 1
ATOM 2867 O O . ALA B 1 107 ? 58.305 -3.942 14.531 1.00 14.99 103 ALA B O 1
ATOM 2869 N N . GLY B 1 108 ? 60.414 -3.200 14.387 1.00 16.65 104 GLY B N 1
ATOM 2870 C CA . GLY B 1 108 ? 60.064 -2.174 13.418 1.00 17.74 104 GLY B CA 1
ATOM 2871 C C . GLY B 1 108 ? 61.219 -1.603 12.631 1.00 18.82 104 GLY B C 1
ATOM 2872 O O . GLY B 1 108 ? 62.397 -1.827 12.959 1.00 18.76 104 GLY B O 1
ATOM 2873 N N . ILE B 1 109 ? 60.861 -0.863 11.585 1.00 17.97 105 ILE B N 1
ATOM 2874 C CA . ILE B 1 109 ? 61.783 -0.077 10.801 1.00 19.24 105 ILE B CA 1
ATOM 2875 C C . ILE B 1 109 ? 61.199 1.333 10.727 1.00 19.25 105 ILE B C 1
ATOM 2876 O O . ILE B 1 109 ? 60.010 1.533 10.988 1.00 19.51 105 ILE B O 1
ATOM 2881 N N . CYS B 1 110 ? 62.052 2.293 10.404 1.00 19.28 106 CYS B N 1
ATOM 2882 C CA . CYS B 1 110 ? 61.659 3.675 10.223 1.00 19.04 106 CYS B CA 1
ATOM 2883 C C . CYS B 1 110 ? 62.320 4.201 8.936 1.00 19.42 106 CYS B C 1
ATOM 2884 O O . CYS B 1 110 ? 63.295 4.970 8.999 1.00 19.07 106 CYS B O 1
ATOM 2887 N N . PRO B 1 111 ? 61.792 3.807 7.773 1.00 19.23 107 PRO B N 1
ATOM 2888 C CA . PRO B 1 111 ? 62.505 4.166 6.531 1.00 20.40 107 PRO B CA 1
ATOM 2889 C C . PRO B 1 111 ? 62.324 5.611 6.048 1.00 20.47 107 PRO B C 1
ATOM 2890 O O . PRO B 1 111 ? 61.726 5.836 5.002 1.00 22.16 107 PRO B O 1
ATOM 2894 N N . LEU B 1 112 ? 62.892 6.558 6.777 1.00 20.52 108 LEU B N 1
ATOM 2895 C CA . LEU B 1 112 ? 62.772 7.998 6.501 1.00 22.02 108 LEU B CA 1
ATOM 2896 C C . LEU B 1 112 ? 63.627 8.408 5.309 1.00 23.22 108 LEU B C 1
ATOM 2897 O O . LEU B 1 112 ? 64.695 7.805 5.081 1.00 23.93 108 LEU B O 1
ATOM 2902 N N . GLY B 1 113 ? 63.176 9.452 4.600 1.00 23.55 109 GLY B N 1
ATOM 2903 C CA . GLY B 1 113 ? 63.916 10.044 3.491 1.00 25.08 109 GLY B CA 1
ATOM 2904 C C . GLY B 1 113 ? 62.964 10.586 2.450 1.00 26.33 109 GLY B C 1
ATOM 2905 O O . GLY B 1 113 ? 62.191 9.828 1.860 1.00 25.90 109 GLY B O 1
ATOM 2906 N N . ALA B 1 114 ? 63.024 11.898 2.227 1.00 27.94 110 ALA B N 1
ATOM 2907 C CA . ALA B 1 114 ? 62.162 12.582 1.264 1.00 30.27 110 ALA B CA 1
ATOM 2908 C C . ALA B 1 114 ? 62.389 12.118 -0.177 1.00 31.69 110 ALA B C 1
ATOM 2909 O O . ALA B 1 114 ? 61.524 12.295 -1.023 1.00 32.82 110 ALA B O 1
ATOM 2911 N N . HIS B 1 115 ? 63.542 11.518 -0.458 1.00 32.27 111 HIS B N 1
ATOM 2912 C CA . HIS B 1 115 ? 63.891 11.093 -1.842 1.00 33.94 111 HIS B CA 1
ATOM 2913 C C . HIS B 1 115 ? 63.340 9.695 -2.185 1.00 33.00 111 HIS B C 1
ATOM 2914 O O . HIS B 1 115 ? 63.351 9.284 -3.354 1.00 33.19 111 HIS B O 1
ATOM 2921 N N . LEU B 1 116 ? 62.873 8.968 -1.167 1.00 31.19 112 LEU B N 1
ATOM 2922 C CA . LEU B 1 116 ? 62.598 7.551 -1.329 1.00 30.28 112 LEU B CA 1
ATOM 2923 C C . LEU B 1 116 ? 61.307 7.326 -2.123 1.00 29.80 112 LEU B C 1
ATOM 2924 O O . LEU B 1 116 ? 60.412 8.176 -2.105 1.00 29.81 112 LEU B O 1
ATOM 2929 N N . PRO B 1 117 ? 61.213 6.201 -2.850 1.00 29.44 113 PRO B N 1
ATOM 2930 C CA . PRO B 1 117 ? 59.953 5.947 -3.561 1.00 29.28 113 PRO B CA 1
ATOM 2931 C C . PRO B 1 117 ? 58.808 5.499 -2.605 1.00 28.00 113 PRO B C 1
ATOM 2932 O O . PRO B 1 117 ? 59.033 5.348 -1.400 1.00 26.89 113 PRO B O 1
ATOM 2936 N N . VAL B 1 118 ? 57.605 5.320 -3.150 1.00 27.33 114 VAL B N 1
ATOM 2937 C CA . VAL B 1 118 ? 56.397 4.994 -2.368 1.00 26.89 114 VAL B CA 1
ATOM 2938 C C . VAL B 1 118 ? 56.508 3.592 -1.777 1.00 25.49 114 VAL B C 1
ATOM 2939 O O . VAL B 1 118 ? 55.896 3.303 -0.728 1.00 25.43 114 VAL B O 1
ATOM 2943 N N . GLN B 1 119 ? 57.336 2.748 -2.389 1.00 23.70 115 GLN B N 1
ATOM 2944 C CA . GLN B 1 119 ? 57.713 1.475 -1.763 1.00 22.98 115 GLN B CA 1
ATOM 2945 C C . GLN B 1 119 ? 58.106 1.598 -0.289 1.00 21.92 115 GLN B C 1
ATOM 2946 O O . GLN B 1 119 ? 57.798 0.691 0.499 1.00 22.00 115 GLN B O 1
ATOM 2952 N N . ALA B 1 120 ? 58.813 2.678 0.085 1.00 20.84 116 ALA B N 1
ATOM 2953 C CA . ALA B 1 120 ? 59.164 2.904 1.477 1.00 20.30 116 ALA B CA 1
ATOM 2954 C C . ALA B 1 120 ? 57.925 3.037 2.391 1.00 19.31 116 ALA B C 1
ATOM 2955 O O . ALA B 1 120 ? 57.955 2.626 3.544 1.00 17.66 116 ALA B O 1
ATOM 2957 N N . PHE B 1 121 ? 56.856 3.665 1.888 1.00 19.46 117 PHE B N 1
ATOM 2958 C CA . PHE B 1 121 ? 55.580 3.691 2.594 1.00 19.72 117 PHE B CA 1
ATOM 2959 C C . PHE B 1 121 ? 55.051 2.256 2.818 1.00 20.15 117 PHE B C 1
ATOM 2960 O O . PHE B 1 121 ? 54.644 1.882 3.940 1.00 18.11 117 PHE B O 1
ATOM 2968 N N . ALA B 1 122 ? 55.065 1.462 1.752 1.00 19.94 118 ALA B N 1
ATOM 2969 C CA . ALA B 1 122 ? 54.583 0.057 1.807 1.00 20.74 118 ALA B CA 1
ATOM 2970 C C . ALA B 1 122 ? 55.422 -0.763 2.777 1.00 20.61 118 ALA B C 1
ATOM 2971 O O . ALA B 1 122 ? 54.866 -1.532 3.598 1.00 21.42 118 ALA B O 1
ATOM 2973 N N . ASP B 1 123 ? 56.739 -0.590 2.707 1.00 19.98 119 ASP B N 1
ATOM 2974 C CA . ASP B 1 123 ? 57.657 -1.340 3.584 1.00 20.09 119 ASP B CA 1
ATOM 2975 C C . ASP B 1 123 ? 57.443 -0.971 5.059 1.00 20.10 119 ASP B C 1
ATOM 2976 O O . ASP B 1 123 ? 57.399 -1.844 5.921 1.00 20.71 119 ASP B O 1
ATOM 2981 N N . ALA B 1 124 ? 57.343 0.322 5.352 1.00 19.89 120 ALA B N 1
ATOM 2982 C CA . ALA B 1 124 ? 57.130 0.785 6.733 1.00 19.29 120 ALA B CA 1
ATOM 2983 C C . ALA B 1 124 ? 55.824 0.178 7.241 1.00 18.70 120 ALA B C 1
ATOM 2984 O O . ALA B 1 124 ? 55.726 -0.273 8.363 1.00 17.41 120 ALA B O 1
ATOM 2986 N N . PHE B 1 125 ? 54.818 0.201 6.389 1.00 18.45 121 PHE B N 1
ATOM 2987 C CA . PHE B 1 125 ? 53.510 -0.315 6.747 1.00 18.56 121 PHE B CA 1
ATOM 2988 C C . PHE B 1 125 ? 53.486 -1.840 6.904 1.00 18.31 121 PHE B C 1
ATOM 2989 O O . PHE B 1 125 ? 52.926 -2.343 7.895 1.00 17.74 121 PHE B O 1
ATOM 2997 N N . ASP B 1 126 ? 54.068 -2.562 5.940 1.00 18.45 122 ASP B N 1
ATOM 2998 C CA . ASP B 1 126 ? 54.182 -4.042 6.012 1.00 19.56 122 ASP B CA 1
ATOM 2999 C C . ASP B 1 126 ? 54.870 -4.533 7.287 1.00 19.23 122 ASP B C 1
ATOM 3000 O O . ASP B 1 126 ? 54.415 -5.497 7.930 1.00 18.91 122 ASP B O 1
ATOM 3005 N N . VAL B 1 127 ? 55.970 -3.880 7.648 1.00 18.45 123 VAL B N 1
ATOM 3006 C CA . VAL B 1 127 ? 56.703 -4.294 8.844 1.00 19.48 123 VAL B CA 1
ATOM 3007 C C . VAL B 1 127 ? 55.985 -3.835 10.100 1.00 19.16 123 VAL B C 1
ATOM 3008 O O . VAL B 1 127 ? 55.685 -4.655 10.973 1.00 19.99 123 VAL B O 1
ATOM 3012 N N . ASP B 1 128 ? 55.674 -2.532 10.171 1.00 19.66 124 ASP B N 1
ATOM 3013 C CA . ASP B 1 128 ? 55.260 -1.898 11.452 1.00 18.50 124 ASP B CA 1
ATOM 3014 C C . ASP B 1 128 ? 53.810 -2.060 11.822 1.00 18.85 124 ASP B C 1
ATOM 3015 O O . ASP B 1 128 ? 53.486 -1.910 12.992 1.00 18.87 124 ASP B O 1
ATOM 3020 N N . PHE B 1 129 ? 52.932 -2.327 10.843 1.00 18.11 125 PHE B N 1
ATOM 3021 C CA . PHE B 1 129 ? 51.564 -2.703 11.148 1.00 18.04 125 PHE B CA 1
ATOM 3022 C C . PHE B 1 129 ? 51.229 -4.165 10.816 1.00 18.20 125 PHE B C 1
ATOM 3023 O O . PHE B 1 129 ? 50.891 -4.937 11.722 1.00 18.35 125 PHE B O 1
ATOM 3031 N N . VAL B 1 130 ? 51.331 -4.547 9.538 1.00 18.04 126 VAL B N 1
ATOM 3032 C CA . VAL B 1 130 ? 51.002 -5.910 9.124 1.00 17.77 126 VAL B CA 1
ATOM 3033 C C . VAL B 1 130 ? 51.924 -6.881 9.896 1.00 17.53 126 VAL B C 1
ATOM 3034 O O . VAL B 1 130 ? 51.488 -7.942 10.327 1.00 16.72 126 VAL B O 1
ATOM 3038 N N . GLY B 1 131 ? 53.171 -6.454 10.134 1.00 16.63 127 GLY B N 1
ATOM 3039 C CA . GLY B 1 131 ? 54.124 -7.273 10.913 1.00 17.83 127 GLY B CA 1
ATOM 3040 C C . GLY B 1 131 ? 53.586 -7.516 12.326 1.00 18.01 127 GLY B C 1
ATOM 3041 O O . GLY B 1 131 ? 53.690 -8.599 12.868 1.00 17.66 127 GLY B O 1
ATOM 3042 N N . VAL B 1 132 ? 52.943 -6.509 12.902 1.00 17.73 128 VAL B N 1
ATOM 3043 C CA . VAL B 1 132 ? 52.395 -6.673 14.248 1.00 17.19 128 VAL B CA 1
ATOM 3044 C C . VAL B 1 132 ? 51.173 -7.604 14.199 1.00 18.38 128 VAL B C 1
ATOM 3045 O O . VAL B 1 132 ? 51.037 -8.505 15.025 1.00 18.20 128 VAL B O 1
ATOM 3049 N N . ILE B 1 133 ? 50.291 -7.392 13.211 1.00 19.32 129 ILE B N 1
ATOM 3050 C CA . ILE B 1 133 ? 49.113 -8.274 13.017 1.00 19.87 129 ILE B CA 1
ATOM 3051 C C . ILE B 1 133 ? 49.577 -9.721 12.916 1.00 19.47 129 ILE B C 1
ATOM 3052 O O . ILE B 1 133 ? 48.988 -10.618 13.529 1.00 21.49 129 ILE B O 1
ATOM 3057 N N . ASN B 1 134 ? 50.588 -9.951 12.094 1.00 20.18 130 ASN B N 1
ATOM 3058 C CA . ASN B 1 134 ? 51.119 -11.311 11.876 1.00 20.15 130 ASN B CA 1
ATOM 3059 C C . ASN B 1 134 ? 51.591 -11.954 13.166 1.00 19.90 130 ASN B C 1
ATOM 3060 O O . ASN B 1 134 ? 51.380 -13.153 13.414 1.00 19.47 130 ASN B O 1
ATOM 3065 N N . THR B 1 135 ? 52.270 -11.144 13.965 1.00 19.07 131 THR B N 1
ATOM 3066 C CA . THR B 1 135 ? 52.783 -11.597 15.238 1.00 19.59 131 THR B CA 1
ATOM 3067 C C . THR B 1 135 ? 51.650 -11.986 16.167 1.00 19.84 131 THR B C 1
ATOM 3068 O O . THR B 1 135 ? 51.661 -13.086 16.717 1.00 19.50 131 THR B O 1
ATOM 3072 N N . VAL B 1 136 ? 50.663 -11.089 16.306 1.00 20.24 132 VAL B N 1
ATOM 3073 C CA . VAL B 1 136 ? 49.573 -11.303 17.273 1.00 21.42 132 VAL B CA 1
ATOM 3074 C C . VAL B 1 136 ? 48.697 -12.478 16.805 1.00 22.39 132 VAL B C 1
ATOM 3075 O O . VAL B 1 136 ? 48.386 -13.398 17.581 1.00 22.17 132 VAL B O 1
ATOM 3079 N N . HIS B 1 137 ? 48.350 -12.459 15.527 1.00 22.29 133 HIS B N 1
ATOM 3080 C CA . HIS B 1 137 ? 47.453 -13.455 14.990 1.00 23.83 133 HIS B CA 1
ATOM 3081 C C . HIS B 1 137 ? 48.108 -14.843 15.019 1.00 24.83 133 HIS B C 1
ATOM 3082 O O . HIS B 1 137 ? 47.451 -15.874 15.295 1.00 25.45 133 HIS B O 1
ATOM 3089 N N . ALA B 1 138 ? 49.409 -14.878 14.800 1.00 25.52 134 ALA B N 1
ATOM 3090 C CA . ALA B 1 138 ? 50.139 -16.148 14.955 1.00 26.45 134 ALA B CA 1
ATOM 3091 C C . ALA B 1 138 ? 50.199 -16.652 16.395 1.00 27.19 134 ALA B C 1
ATOM 3092 O O . ALA B 1 138 ? 50.339 -17.848 16.614 1.00 28.35 134 ALA B O 1
ATOM 3094 N N . ALA B 1 139 ? 50.145 -15.753 17.378 1.00 26.62 135 ALA B N 1
ATOM 3095 C CA . ALA B 1 139 ? 50.236 -16.178 18.765 1.00 26.96 135 ALA B CA 1
ATOM 3096 C C . ALA B 1 139 ? 48.888 -16.519 19.387 1.00 27.30 135 ALA B C 1
ATOM 3097 O O . ALA B 1 139 ? 48.850 -17.207 20.393 1.00 27.63 135 ALA B O 1
ATOM 3099 N N . LEU B 1 140 ? 47.795 -15.991 18.835 1.00 28.04 136 LEU B N 1
ATOM 3100 C CA . LEU B 1 140 ? 46.481 -16.105 19.491 1.00 28.34 136 LEU B CA 1
ATOM 3101 C C . LEU B 1 140 ? 46.101 -17.537 19.883 1.00 29.24 136 LEU B C 1
ATOM 3102 O O . LEU B 1 140 ? 45.617 -17.752 20.993 1.00 28.84 136 LEU B O 1
ATOM 3107 N N . PRO B 1 141 ? 46.324 -18.520 18.986 1.00 29.92 137 PRO B N 1
ATOM 3108 C CA . PRO B 1 141 ? 45.919 -19.867 19.375 1.00 30.69 137 PRO B CA 1
ATOM 3109 C C . PRO B 1 141 ? 46.626 -20.381 20.633 1.00 30.99 137 PRO B C 1
ATOM 3110 O O . PRO B 1 141 ? 46.128 -21.333 21.243 1.00 31.13 137 PRO B O 1
ATOM 3114 N N . TYR B 1 142 ? 47.752 -19.778 21.041 1.00 29.47 138 TYR B N 1
ATOM 3115 C CA . TYR B 1 142 ? 48.462 -20.291 22.247 1.00 29.40 138 TYR B CA 1
ATOM 3116 C C . TYR B 1 142 ? 48.058 -19.621 23.548 1.00 28.84 138 TYR B C 1
ATOM 3117 O O . TYR B 1 142 ? 48.496 -20.019 24.623 1.00 29.01 138 TYR B O 1
ATOM 3126 N N . LEU B 1 143 ? 47.232 -18.593 23.463 1.00 28.33 139 LEU B N 1
ATOM 3127 C CA . LEU B 1 143 ? 47.054 -17.735 24.622 1.00 28.36 139 LEU B CA 1
ATOM 3128 C C . LEU B 1 143 ? 45.853 -18.162 25.462 1.00 28.62 139 LEU B C 1
ATOM 3129 O O . LEU B 1 143 ? 44.835 -18.563 24.923 1.00 29.31 139 LEU B O 1
ATOM 3134 N N . THR B 1 144 ? 45.998 -18.084 26.782 1.00 29.47 140 THR B N 1
ATOM 3135 C CA . THR B 1 144 ? 44.919 -18.421 27.729 1.00 30.11 140 THR B CA 1
ATOM 3136 C C . THR B 1 144 ? 44.812 -17.284 28.733 1.00 29.46 140 THR B C 1
ATOM 3137 O O . THR B 1 144 ? 45.637 -16.331 28.698 1.00 28.31 140 THR B O 1
ATOM 3141 N N . SER B 1 145 ? 43.823 -17.383 29.634 1.00 29.49 141 SER B N 1
ATOM 3142 C CA . SER B 1 145 ? 43.571 -16.359 30.653 1.00 28.88 141 SER B CA 1
ATOM 3143 C C . SER B 1 145 ? 44.860 -15.862 31.324 1.00 27.36 141 SER B C 1
ATOM 3144 O O . SER B 1 145 ? 45.723 -16.657 31.692 1.00 27.76 141 SER B O 1
ATOM 3147 N N . GLY B 1 146 ? 44.982 -14.550 31.494 1.00 25.98 142 GLY B N 1
ATOM 3148 C CA . GLY B 1 146 ? 46.162 -13.998 32.134 1.00 24.39 142 GLY B CA 1
ATOM 3149 C C . GLY B 1 146 ? 47.284 -13.690 31.152 1.00 23.43 142 GLY B C 1
ATOM 3150 O O . GLY B 1 146 ? 48.269 -13.029 31.514 1.00 22.26 142 GLY B O 1
ATOM 3151 N N . ALA B 1 147 ? 47.145 -14.148 29.913 1.00 22.53 143 ALA B N 1
ATOM 3152 C CA . ALA B 1 147 ? 48.132 -13.758 28.885 1.00 22.38 143 ALA B CA 1
ATOM 3153 C C . ALA B 1 147 ? 48.162 -12.226 28.632 1.00 20.98 143 ALA B C 1
ATOM 3154 O O . ALA B 1 147 ? 47.181 -11.523 28.865 1.00 22.25 143 ALA B O 1
ATOM 3156 N N . SER B 1 148 ? 49.290 -11.727 28.144 1.00 20.28 144 SER B N 1
ATOM 3157 C CA . SER B 1 148 ? 49.478 -10.292 27.951 1.00 18.69 144 SER B CA 1
ATOM 3158 C C . SER B 1 148 ? 50.111 -9.998 26.575 1.00 17.95 144 SER B C 1
ATOM 3159 O O . SER B 1 148 ? 51.158 -10.541 26.235 1.00 17.46 144 SER B O 1
ATOM 3162 N N . ILE B 1 149 ? 49.462 -9.147 25.792 1.00 16.83 145 ILE B N 1
ATOM 3163 C CA . ILE B 1 149 ? 49.964 -8.783 24.462 1.00 16.85 145 ILE B CA 1
ATOM 3164 C C . ILE B 1 149 ? 50.422 -7.336 24.538 1.00 15.17 145 ILE B C 1
ATOM 3165 O O . ILE B 1 149 ? 49.670 -6.442 25.003 1.00 15.41 145 ILE B O 1
ATOM 3170 N N . ILE B 1 150 ? 51.663 -7.105 24.162 1.00 14.33 146 ILE B N 1
ATOM 3171 C CA . ILE B 1 150 ? 52.251 -5.747 24.325 1.00 14.09 146 ILE B CA 1
ATOM 3172 C C . ILE B 1 150 ? 52.731 -5.296 22.946 1.00 15.05 146 ILE B C 1
ATOM 3173 O O . ILE B 1 150 ? 53.621 -5.932 22.356 1.00 15.70 146 ILE B O 1
ATOM 3178 N N . THR B 1 151 ? 52.138 -4.233 22.405 1.00 13.97 147 THR B N 1
ATOM 3179 C CA . THR B 1 151 ? 52.593 -3.765 21.097 1.00 15.08 147 THR B CA 1
ATOM 3180 C C . THR B 1 151 ? 53.371 -2.447 21.297 1.00 15.34 147 THR B C 1
ATOM 3181 O O . THR B 1 151 ? 53.173 -1.753 22.284 1.00 15.77 147 THR B O 1
ATOM 3185 N N . THR B 1 152 ? 54.260 -2.134 20.366 1.00 15.97 148 THR B N 1
ATOM 3186 C CA . THR B 1 152 ? 55.043 -0.895 20.429 1.00 16.03 148 THR B CA 1
ATOM 3187 C C . THR B 1 152 ? 54.536 0.109 19.408 1.00 16.59 148 THR B C 1
ATOM 3188 O O . THR B 1 152 ? 54.629 -0.115 18.165 1.00 16.91 148 THR B O 1
ATOM 3192 N N . GLY B 1 153 ? 54.000 1.203 19.940 1.00 16.13 149 GLY B N 1
ATOM 3193 C CA . GLY B 1 153 ? 53.599 2.352 19.150 1.00 17.06 149 GLY B CA 1
ATOM 3194 C C . GLY B 1 153 ? 54.746 3.359 18.960 1.00 16.55 149 GLY B C 1
ATOM 3195 O O . GLY B 1 153 ? 55.889 2.982 18.705 1.00 16.87 149 GLY B O 1
ATOM 3196 N N . SER B 1 154 ? 54.402 4.636 19.028 1.00 17.55 150 SER B N 1
ATOM 3197 C CA . SER B 1 154 ? 55.316 5.754 18.848 1.00 18.41 150 SER B CA 1
ATOM 3198 C C . SER B 1 154 ? 54.508 7.024 19.092 1.00 20.33 150 SER B C 1
ATOM 3199 O O . SER B 1 154 ? 53.459 7.223 18.469 1.00 20.33 150 SER B O 1
ATOM 3202 N N . VAL B 1 155 ? 54.991 7.877 19.999 1.00 21.51 151 VAL B N 1
ATOM 3203 C CA . VAL B 1 155 ? 54.412 9.205 20.227 1.00 23.13 151 VAL B CA 1
ATOM 3204 C C . VAL B 1 155 ? 54.473 10.058 18.945 1.00 24.15 151 VAL B C 1
ATOM 3205 O O . VAL B 1 155 ? 53.496 10.763 18.587 1.00 23.11 151 VAL B O 1
ATOM 3209 N N . ALA B 1 156 ? 55.618 10.020 18.262 1.00 25.45 152 ALA B N 1
ATOM 3210 C CA . ALA B 1 156 ? 55.781 10.799 17.025 1.00 27.27 152 ALA B CA 1
ATOM 3211 C C . ALA B 1 156 ? 54.673 10.439 16.039 1.00 28.61 152 ALA B C 1
ATOM 3212 O O . ALA B 1 156 ? 54.084 11.326 15.407 1.00 28.18 152 ALA B O 1
ATOM 3214 N N . GLY B 1 157 ? 54.364 9.145 15.948 1.00 28.68 153 GLY B N 1
ATOM 3215 C CA . GLY B 1 157 ? 53.193 8.670 15.203 1.00 30.20 153 GLY B CA 1
ATOM 3216 C C . GLY B 1 157 ? 51.865 9.311 15.577 1.00 31.45 153 GLY B C 1
ATOM 3217 O O . GLY B 1 157 ? 51.143 9.766 14.696 1.00 32.32 153 GLY B O 1
ATOM 3218 N N . LEU B 1 158 ? 51.525 9.328 16.872 1.00 31.62 154 LEU B N 1
ATOM 3219 C CA . LEU B 1 158 ? 50.284 9.925 17.366 1.00 32.54 154 LEU B CA 1
ATOM 3220 C C . LEU B 1 158 ? 50.198 11.423 17.064 1.00 33.80 154 LEU B C 1
ATOM 3221 O O . LEU B 1 158 ? 49.147 11.927 16.660 1.00 34.95 154 LEU B O 1
ATOM 3226 N N . ILE B 1 159 ? 51.313 12.116 17.268 1.00 33.67 155 ILE B N 1
ATOM 3227 C CA . ILE B 1 159 ? 51.435 13.528 16.958 1.00 34.82 155 ILE B CA 1
ATOM 3228 C C . ILE B 1 159 ? 51.171 13.779 15.466 1.00 36.30 155 ILE B C 1
ATOM 3229 O O . ILE B 1 159 ? 50.472 14.726 15.110 1.00 36.64 155 ILE B O 1
ATOM 3234 N N . ALA B 1 160 ? 51.689 12.920 14.595 1.00 37.11 156 ALA B N 1
ATOM 3235 C CA . ALA B 1 160 ? 51.435 13.065 13.150 1.00 38.57 156 ALA B CA 1
ATOM 3236 C C . ALA B 1 160 ? 49.936 13.105 12.735 1.00 39.55 156 ALA B C 1
ATOM 3237 O O . ALA B 1 160 ? 49.593 13.786 11.757 1.00 40.60 156 ALA B O 1
ATOM 3239 N N . ALA B 1 161 ? 49.060 12.413 13.485 1.00 40.00 157 ALA B N 1
ATOM 3240 C CA . ALA B 1 161 ? 47.623 12.281 13.148 1.00 40.89 157 ALA B CA 1
ATOM 3241 C C . ALA B 1 161 ? 46.838 13.604 13.187 1.00 42.05 157 ALA B C 1
ATOM 3242 O O . ALA B 1 161 ? 47.168 14.497 13.972 1.00 43.05 157 ALA B O 1
ATOM 3244 N N . GLN B 1 171 ? 59.941 13.889 5.816 1.00 30.59 167 GLN B N 1
ATOM 3245 C CA . GLN B 1 171 ? 59.812 12.507 6.342 1.00 29.09 167 GLN B CA 1
ATOM 3246 C C . GLN B 1 171 ? 59.748 11.500 5.178 1.00 27.93 167 GLN B C 1
ATOM 3247 O O . GLN B 1 171 ? 60.312 10.404 5.297 1.00 27.27 167 GLN B O 1
ATOM 3249 N N . GLY B 1 172 ? 59.091 11.908 4.077 1.00 26.75 168 GLY B N 1
ATOM 3250 C CA . GLY B 1 172 ? 59.011 11.143 2.800 1.00 25.51 168 GLY B CA 1
ATOM 3251 C C . GLY B 1 172 ? 57.970 10.027 2.920 1.00 24.45 168 GLY B C 1
ATOM 3252 O O . GLY B 1 172 ? 57.300 9.934 3.964 1.00 23.67 168 GLY B O 1
ATOM 3253 N N . PRO B 1 173 ? 57.842 9.155 1.899 1.00 23.35 169 PRO B N 1
ATOM 3254 C CA . PRO B 1 173 ? 56.767 8.152 1.994 1.00 23.44 169 PRO B CA 1
ATOM 3255 C C . PRO B 1 173 ? 56.938 7.227 3.187 1.00 22.66 169 PRO B C 1
ATOM 3256 O O . PRO B 1 173 ? 55.943 6.830 3.808 1.00 22.18 169 PRO B O 1
ATOM 3260 N N . GLY B 1 174 ? 58.182 6.898 3.502 1.00 22.37 170 GLY B N 1
ATOM 3261 C CA . GLY B 1 174 ? 58.498 6.006 4.635 1.00 22.45 170 GLY B CA 1
ATOM 3262 C C . GLY B 1 174 ? 58.096 6.540 6.001 1.00 22.01 170 GLY B C 1
ATOM 3263 O O . GLY B 1 174 ? 57.560 5.800 6.838 1.00 22.56 170 GLY B O 1
ATOM 3264 N N . GLY B 1 175 ? 58.378 7.818 6.218 1.00 21.57 171 GLY B N 1
ATOM 3265 C CA . GLY B 1 175 ? 57.897 8.559 7.380 1.00 21.10 171 GLY B CA 1
ATOM 3266 C C . GLY B 1 175 ? 56.398 8.529 7.538 1.00 20.43 171 GLY B C 1
ATOM 3267 O O . GLY B 1 175 ? 55.872 8.355 8.652 1.00 19.63 171 GLY B O 1
ATOM 3268 N N . ALA B 1 176 ? 55.699 8.698 6.417 1.00 20.74 172 ALA B N 1
ATOM 3269 C CA . ALA B 1 176 ? 54.255 8.773 6.426 1.00 19.65 172 ALA B CA 1
ATOM 3270 C C . ALA B 1 176 ? 53.686 7.382 6.722 1.00 18.80 172 ALA B C 1
ATOM 3271 O O . ALA B 1 176 ? 52.714 7.237 7.519 1.00 17.11 172 ALA B O 1
ATOM 3273 N N . GLY B 1 177 ? 54.348 6.377 6.141 1.00 17.89 173 GLY B N 1
ATOM 3274 C CA . GLY B 1 177 ? 54.009 4.974 6.360 1.00 18.28 173 GLY B CA 1
ATOM 3275 C C . GLY B 1 177 ? 54.221 4.610 7.831 1.00 17.65 173 GLY B C 1
ATOM 3276 O O . GLY B 1 177 ? 53.401 3.952 8.415 1.00 16.75 173 GLY B O 1
ATOM 3277 N N . TYR B 1 178 ? 55.347 5.037 8.404 1.00 17.45 174 TYR B N 1
ATOM 3278 C CA . TYR B 1 178 ? 55.653 4.835 9.832 1.00 16.80 174 TYR B CA 1
ATOM 3279 C C . TYR B 1 178 ? 54.588 5.436 10.744 1.00 16.47 174 TYR B C 1
ATOM 3280 O O . TYR B 1 178 ? 54.067 4.752 11.614 1.00 16.94 174 TYR B O 1
ATOM 3289 N N . SER B 1 179 ? 54.283 6.719 10.566 1.00 17.30 175 SER B N 1
ATOM 3290 C CA . SER B 1 179 ? 53.329 7.414 11.443 1.00 18.19 175 SER B CA 1
ATOM 3291 C C . SER B 1 179 ? 51.962 6.726 11.395 1.00 17.95 175 SER B C 1
ATOM 3292 O O . SER B 1 179 ? 51.365 6.413 12.451 1.00 16.21 175 SER B O 1
ATOM 3295 N N . TYR B 1 180 ? 51.505 6.452 10.174 1.00 16.90 176 TYR B N 1
ATOM 3296 C CA . TYR B 1 180 ? 50.209 5.822 9.965 1.00 17.21 176 TYR B CA 1
ATOM 3297 C C . TYR B 1 180 ? 50.182 4.410 10.539 1.00 17.23 176 TYR B C 1
ATOM 3298 O O . TYR B 1 180 ? 49.250 4.083 11.295 1.00 17.30 176 TYR B O 1
ATOM 3307 N N . ALA B 1 181 ? 51.207 3.583 10.247 1.00 15.66 177 ALA B N 1
ATOM 3308 C CA . ALA B 1 181 ? 51.274 2.277 10.854 1.00 15.17 177 ALA B CA 1
ATOM 3309 C C . ALA B 1 181 ? 51.159 2.356 12.375 1.00 15.03 177 ALA B C 1
ATOM 3310 O O . ALA B 1 181 ? 50.448 1.546 12.981 1.00 13.76 177 ALA B O 1
ATOM 3312 N N . LYS B 1 182 ? 51.889 3.305 12.988 1.00 13.61 178 LYS B N 1
ATOM 3313 C CA . LYS B 1 182 ? 51.921 3.406 14.433 1.00 14.20 178 LYS B CA 1
ATOM 3314 C C . LYS B 1 182 ? 50.564 3.856 15.006 1.00 14.60 178 LYS B C 1
ATOM 3315 O O . LYS B 1 182 ? 50.177 3.408 16.096 1.00 14.52 178 LYS B O 1
ATOM 3321 N N . GLN B 1 183 ? 49.874 4.757 14.287 1.00 13.66 179 GLN B N 1
ATOM 3322 C CA . GLN B 1 183 ? 48.509 5.132 14.640 1.00 15.45 179 GLN B CA 1
ATOM 3323 C C . GLN B 1 183 ? 47.592 3.906 14.622 1.00 15.45 179 GLN B C 1
ATOM 3324 O O . GLN B 1 183 ? 46.756 3.732 15.524 1.00 14.00 179 GLN B O 1
ATOM 3330 N N . LEU B 1 184 ? 47.767 3.042 13.625 1.00 14.65 180 LEU B N 1
ATOM 3331 C CA . LEU B 1 184 ? 46.918 1.824 13.593 1.00 15.68 180 LEU B CA 1
ATOM 3332 C C . LEU B 1 184 ? 47.335 0.778 14.626 1.00 16.43 180 LEU B C 1
ATOM 3333 O O . LEU B 1 184 ? 46.486 0.023 15.108 1.00 17.60 180 LEU B O 1
ATOM 3338 N N . VAL B 1 185 ? 48.629 0.721 14.979 1.00 17.45 181 VAL B N 1
ATOM 3339 C CA . VAL B 1 185 ? 49.035 -0.181 16.086 1.00 18.14 181 VAL B CA 1
ATOM 3340 C C . VAL B 1 185 ? 48.202 0.190 17.305 1.00 17.99 181 VAL B C 1
ATOM 3341 O O . VAL B 1 185 ? 47.623 -0.670 18.005 1.00 18.56 181 VAL B O 1
ATOM 3345 N N . ASP B 1 186 ? 48.053 1.489 17.507 1.00 18.62 182 ASP B N 1
ATOM 3346 C CA . ASP B 1 186 ? 47.273 1.980 18.642 1.00 18.52 182 ASP B CA 1
ATOM 3347 C C . ASP B 1 186 ? 45.786 1.561 18.572 1.00 18.43 182 ASP B C 1
ATOM 3348 O O . ASP B 1 186 ? 45.274 0.915 19.516 1.00 18.52 182 ASP B O 1
ATOM 3353 N N . SER B 1 187 ? 45.085 1.892 17.481 1.00 18.11 183 SER B N 1
ATOM 3354 C CA . SER B 1 187 ? 43.628 1.605 17.421 1.00 17.81 183 SER B CA 1
ATOM 3355 C C . SER B 1 187 ? 43.383 0.113 17.352 1.00 17.93 183 SER B C 1
ATOM 3356 O O . SER B 1 187 ? 42.445 -0.411 17.959 1.00 19.22 183 SER B O 1
ATOM 3359 N N . TYR B 1 188 ? 44.247 -0.588 16.633 1.00 17.83 184 TYR B N 1
ATOM 3360 C CA . TYR B 1 188 ? 44.141 -2.055 16.567 1.00 18.06 184 TYR B CA 1
ATOM 3361 C C . TYR B 1 188 ? 44.307 -2.712 17.928 1.00 18.03 184 TYR B C 1
ATOM 3362 O O . TYR B 1 188 ? 43.618 -3.711 18.245 1.00 18.02 184 TYR B O 1
ATOM 3371 N N . THR B 1 189 ? 45.244 -2.194 18.721 1.00 17.73 185 THR B N 1
ATOM 3372 C CA . THR B 1 189 ? 45.527 -2.813 20.022 1.00 18.04 185 THR B CA 1
ATOM 3373 C C . THR B 1 189 ? 44.304 -2.679 20.940 1.00 18.42 185 THR B C 1
ATOM 3374 O O . THR B 1 189 ? 43.959 -3.622 21.683 1.00 17.71 185 THR B O 1
ATOM 3378 N N . LEU B 1 190 ? 43.611 -1.531 20.855 1.00 18.27 186 LEU B N 1
ATOM 3379 C CA . LEU B 1 190 ? 42.418 -1.362 21.662 1.00 18.32 186 LEU B CA 1
ATOM 3380 C C . LEU B 1 190 ? 41.230 -2.221 21.165 1.00 19.10 186 LEU B C 1
ATOM 3381 O O . LEU B 1 190 ? 40.469 -2.748 21.984 1.00 17.39 186 LEU B O 1
ATOM 3386 N N . GLN B 1 191 ? 41.080 -2.368 19.840 1.00 19.16 187 GLN B N 1
ATOM 3387 C CA . GLN B 1 191 ? 40.121 -3.354 19.302 1.00 21.10 187 GLN B CA 1
ATOM 3388 C C . GLN B 1 191 ? 40.412 -4.755 19.847 1.00 20.66 187 GLN B C 1
ATOM 3389 O O . GLN B 1 191 ? 39.523 -5.451 20.347 1.00 22.70 187 GLN B O 1
ATOM 3395 N N . LEU B 1 192 ? 41.660 -5.175 19.727 1.00 20.83 188 LEU B N 1
ATOM 3396 C CA . LEU B 1 192 ? 42.086 -6.484 20.227 1.00 20.55 188 LEU B CA 1
ATOM 3397 C C . LEU B 1 192 ? 41.819 -6.634 21.730 1.00 21.01 188 LEU B C 1
ATOM 3398 O O . LEU B 1 192 ? 41.304 -7.665 22.174 1.00 21.61 188 LEU B O 1
ATOM 3403 N N . ALA B 1 193 ? 42.146 -5.609 22.507 1.00 18.85 189 ALA B N 1
ATOM 3404 C CA . ALA B 1 193 ? 41.803 -5.642 23.915 1.00 19.70 189 ALA B CA 1
ATOM 3405 C C . ALA B 1 193 ? 40.309 -5.929 24.143 1.00 19.72 189 ALA B C 1
ATOM 3406 O O . ALA B 1 193 ? 39.958 -6.720 25.030 1.00 19.45 189 ALA B O 1
ATOM 3408 N N . ALA B 1 194 ? 39.441 -5.273 23.371 1.00 19.22 190 ALA B N 1
ATOM 3409 C CA . ALA B 1 194 ? 38.012 -5.424 23.544 1.00 20.34 190 ALA B CA 1
ATOM 3410 C C . ALA B 1 194 ? 37.592 -6.872 23.255 1.00 20.34 190 ALA B C 1
ATOM 3411 O O . ALA B 1 194 ? 36.776 -7.447 23.952 1.00 19.81 190 ALA B O 1
ATOM 3413 N N . GLN B 1 195 ? 38.205 -7.451 22.239 1.00 21.46 191 GLN B N 1
ATOM 3414 C CA . GLN B 1 195 ? 37.860 -8.778 21.753 1.00 22.28 191 GLN B CA 1
ATOM 3415 C C . GLN B 1 195 ? 38.367 -9.888 22.665 1.00 22.27 191 GLN B C 1
ATOM 3416 O O . GLN B 1 195 ? 37.733 -10.957 22.780 1.00 22.13 191 GLN B O 1
ATOM 3422 N N . LEU B 1 196 ? 39.505 -9.629 23.313 1.00 20.66 192 LEU B N 1
ATOM 3423 C CA . LEU B 1 196 ? 40.136 -10.632 24.164 1.00 20.78 192 LEU B CA 1
ATOM 3424 C C . LEU B 1 196 ? 39.788 -10.521 25.650 1.00 20.27 192 LEU B C 1
ATOM 3425 O O . LEU B 1 196 ? 40.119 -11.422 26.427 1.00 20.94 192 LEU B O 1
ATOM 3430 N N . ALA B 1 197 ? 39.147 -9.420 26.031 1.00 19.47 193 ALA B N 1
ATOM 3431 C CA . ALA B 1 197 ? 38.714 -9.199 27.414 1.00 19.48 193 ALA B CA 1
ATOM 3432 C C . ALA B 1 197 ? 37.864 -10.358 27.991 1.00 21.14 193 ALA B C 1
ATOM 3433 O O . ALA B 1 197 ? 38.066 -10.736 29.150 1.00 21.38 193 ALA B O 1
ATOM 3435 N N . PRO B 1 198 ? 36.894 -10.902 27.223 1.00 22.12 194 PRO B N 1
ATOM 3436 C CA . PRO B 1 198 ? 36.128 -11.999 27.842 1.00 23.51 194 PRO B CA 1
ATOM 3437 C C . PRO B 1 198 ? 36.948 -13.233 28.225 1.00 24.44 194 PRO B C 1
ATOM 3438 O O . PRO B 1 198 ? 36.572 -13.938 29.164 1.00 24.86 194 PRO B O 1
ATOM 3442 N N . GLN B 1 199 ? 38.039 -13.489 27.518 1.00 23.94 195 GLN B N 1
ATOM 3443 C CA . GLN B 1 199 ? 38.996 -14.529 27.901 1.00 25.49 195 GLN B CA 1
ATOM 3444 C C . GLN B 1 199 ? 40.038 -14.068 28.950 1.00 25.32 195 GLN B C 1
ATOM 3445 O O . GLN B 1 199 ? 40.973 -14.801 29.244 1.00 25.71 195 GLN B O 1
ATOM 3451 N N . SER B 1 200 ? 39.870 -12.870 29.511 1.00 25.57 196 SER B N 1
ATOM 3452 C CA . SER B 1 200 ? 40.875 -12.259 30.412 1.00 25.36 196 SER B CA 1
ATOM 3453 C C . SER B 1 200 ? 42.296 -12.250 29.819 1.00 25.05 196 SER B C 1
ATOM 3454 O O . SER B 1 200 ? 43.290 -12.437 30.560 1.00 25.62 196 SER B O 1
ATOM 3457 N N . ILE B 1 201 ? 42.398 -12.085 28.500 1.00 23.93 197 ILE B N 1
ATOM 3458 C CA . ILE B 1 201 ? 43.708 -11.861 27.840 1.00 22.93 197 ILE B CA 1
ATOM 3459 C C . ILE B 1 201 ? 43.838 -10.358 27.634 1.00 22.29 197 ILE B C 1
ATOM 3460 O O . ILE B 1 201 ? 42.911 -9.739 27.094 1.00 22.98 197 ILE B O 1
ATOM 3465 N N . ARG B 1 202 ? 44.925 -9.747 28.115 1.00 21.24 198 ARG B N 1
ATOM 3466 C CA . ARG B 1 202 ? 45.077 -8.295 27.948 1.00 20.87 198 ARG B CA 1
ATOM 3467 C C . ARG B 1 202 ? 45.941 -7.846 26.738 1.00 19.88 198 ARG B C 1
ATOM 3468 O O . ARG B 1 202 ? 46.820 -8.593 26.271 1.00 18.79 198 ARG B O 1
ATOM 3476 N N . ALA B 1 203 ? 45.648 -6.652 26.218 1.00 18.51 199 ALA B N 1
ATOM 3477 C CA . ALA B 1 203 ? 46.428 -6.079 25.140 1.00 17.59 199 ALA B CA 1
ATOM 3478 C C . ALA B 1 203 ? 46.627 -4.601 25.406 1.00 18.00 199 ALA B C 1
ATOM 3479 O O . ALA B 1 203 ? 45.653 -3.875 25.691 1.00 17.78 199 ALA B O 1
ATOM 3481 N N . ASN B 1 204 ? 47.880 -4.143 25.337 1.00 16.31 200 ASN B N 1
ATOM 3482 C CA . ASN B 1 204 ? 48.182 -2.749 25.672 1.00 15.74 200 ASN B CA 1
ATOM 3483 C C . ASN B 1 204 ? 49.248 -2.284 24.715 1.00 16.03 200 ASN B C 1
ATOM 3484 O O . ASN B 1 204 ? 50.021 -3.132 24.235 1.00 14.89 200 ASN B O 1
ATOM 3489 N N . VAL B 1 205 ? 49.304 -0.967 24.458 1.00 14.96 201 VAL B N 1
ATOM 3490 C CA . VAL B 1 205 ? 50.277 -0.421 23.538 1.00 14.78 201 VAL B CA 1
ATOM 3491 C C . VAL B 1 205 ? 51.198 0.524 24.298 1.00 15.77 201 VAL B C 1
ATOM 3492 O O . VAL B 1 205 ? 50.730 1.373 25.048 1.00 17.31 201 VAL B O 1
ATOM 3496 N N . ILE B 1 206 ? 52.508 0.340 24.149 1.00 15.18 202 ILE B N 1
ATOM 3497 C CA . ILE B 1 206 ? 53.448 1.301 24.708 1.00 15.80 202 ILE B CA 1
ATOM 3498 C C . ILE B 1 206 ? 53.837 2.288 23.655 1.00 14.96 202 ILE B C 1
ATOM 3499 O O . ILE B 1 206 ? 54.306 1.908 22.596 1.00 15.73 202 ILE B O 1
ATOM 3504 N N . HIS B 1 207 ? 53.644 3.570 23.950 1.00 15.41 203 HIS B N 1
ATOM 3505 C CA . HIS B 1 207 ? 54.059 4.634 23.046 1.00 16.50 203 HIS B CA 1
ATOM 3506 C C . HIS B 1 207 ? 55.340 5.323 23.540 1.00 17.05 203 HIS B C 1
ATOM 3507 O O . HIS B 1 207 ? 55.265 6.209 24.412 1.00 16.53 203 HIS B O 1
ATOM 3514 N N . PRO B 1 208 ? 56.505 4.973 22.953 1.00 16.79 204 PRO B N 1
ATOM 3515 C CA . PRO B 1 208 ? 57.704 5.696 23.396 1.00 16.86 204 PRO B CA 1
ATOM 3516 C C . PRO B 1 208 ? 57.855 7.020 22.705 1.00 16.42 204 PRO B C 1
ATOM 3517 O O . PRO B 1 208 ? 57.423 7.178 21.542 1.00 17.62 204 PRO B O 1
ATOM 3521 N N . THR B 1 209 ? 58.513 7.965 23.372 1.00 16.31 205 THR B N 1
ATOM 3522 C CA . THR B 1 209 ? 59.089 9.101 22.669 1.00 17.01 205 THR B CA 1
ATOM 3523 C C . THR B 1 209 ? 60.462 8.638 22.084 1.00 17.12 205 THR B C 1
ATOM 3524 O O . THR B 1 209 ? 60.737 7.406 22.016 1.00 17.28 205 THR B O 1
ATOM 3528 N N . ASN B 1 210 ? 61.342 9.576 21.700 1.00 17.78 206 ASN B N 1
ATOM 3529 C CA . ASN B 1 210 ? 62.696 9.215 21.225 1.00 16.71 206 ASN B CA 1
ATOM 3530 C C . ASN B 1 210 ? 63.306 8.205 22.197 1.00 17.17 206 ASN B C 1
ATOM 3531 O O . ASN B 1 210 ? 63.289 8.421 23.420 1.00 16.57 206 ASN B O 1
ATOM 3536 N N . VAL B 1 211 ? 63.884 7.134 21.655 1.00 17.01 207 VAL B N 1
ATOM 3537 C CA . VAL B 1 211 ? 64.604 6.127 22.449 1.00 16.96 207 VAL B CA 1
ATOM 3538 C C . VAL B 1 211 ? 66.010 6.000 21.890 1.00 18.12 207 VAL B C 1
ATOM 3539 O O . VAL B 1 211 ? 66.199 5.880 20.660 1.00 19.21 207 VAL B O 1
ATOM 3543 N N . ASN B 1 212 ? 67.004 6.017 22.787 1.00 18.98 208 ASN B N 1
ATOM 3544 C CA . ASN B 1 212 ? 68.404 5.967 22.426 1.00 18.68 208 ASN B CA 1
ATOM 3545 C C . ASN B 1 212 ? 68.811 4.571 21.913 1.00 19.35 208 ASN B C 1
ATOM 3546 O O . ASN B 1 212 ? 69.369 3.775 22.682 1.00 18.43 208 ASN B O 1
ATOM 3551 N N . THR B 1 213 ? 68.486 4.280 20.629 1.00 18.17 209 THR B N 1
ATOM 3552 C CA . THR B 1 213 ? 68.776 3.002 19.965 1.00 18.09 209 THR B CA 1
ATOM 3553 C C . THR B 1 213 ? 69.284 3.326 18.549 1.00 18.94 209 THR B C 1
ATOM 3554 O O . THR B 1 213 ? 69.308 4.501 18.152 1.00 17.88 209 THR B O 1
ATOM 3558 N N . ASP B 1 214 ? 69.691 2.291 17.807 1.00 18.50 210 ASP B N 1
ATOM 3559 C CA . ASP B 1 214 ? 70.158 2.471 16.412 1.00 19.43 210 ASP B CA 1
ATOM 3560 C C . ASP B 1 214 ? 69.113 3.122 15.483 1.00 19.98 210 ASP B C 1
ATOM 3561 O O . ASP B 1 214 ? 69.481 3.716 14.461 1.00 19.94 210 ASP B O 1
ATOM 3566 N N . MET B 1 215 ? 67.830 2.999 15.790 1.00 19.64 211 MET B N 1
ATOM 3567 C CA . MET B 1 215 ? 66.827 3.641 14.907 1.00 19.62 211 MET B CA 1
ATOM 3568 C C . MET B 1 215 ? 66.898 5.145 15.028 1.00 19.91 211 MET B C 1
ATOM 3569 O O . MET B 1 215 ? 66.809 5.872 14.021 1.00 20.17 211 MET B O 1
ATOM 3574 N N . LEU B 1 216 ? 67.055 5.607 16.264 1.00 19.60 212 LEU B N 1
ATOM 3575 C CA . LEU B 1 216 ? 67.229 7.026 16.532 1.00 20.37 212 LEU B CA 1
ATOM 3576 C C . LEU B 1 216 ? 68.602 7.541 16.121 1.00 19.74 212 LEU B C 1
ATOM 3577 O O . LEU B 1 216 ? 68.721 8.674 15.679 1.00 20.11 212 LEU B O 1
ATOM 3582 N N . ASN B 1 217 ? 69.643 6.730 16.317 1.00 19.80 213 ASN B N 1
ATOM 3583 C CA . ASN B 1 217 ? 71.017 7.168 16.062 1.00 20.11 213 ASN B CA 1
ATOM 3584 C C . ASN B 1 217 ? 71.468 6.762 14.666 1.00 20.58 213 ASN B C 1
ATOM 3585 O O . ASN B 1 217 ? 72.338 5.880 14.502 1.00 20.29 213 ASN B O 1
ATOM 3590 N N . SER B 1 218 ? 70.848 7.388 13.678 1.00 21.18 214 SER B N 1
ATOM 3591 C CA . SER B 1 218 ? 70.953 6.952 12.276 1.00 22.41 214 SER B CA 1
ATOM 3592 C C . SER B 1 218 ? 70.874 8.183 11.397 1.00 23.25 214 SER B C 1
ATOM 3593 O O . SER B 1 218 ? 70.173 9.151 11.751 1.00 23.32 214 SER B O 1
ATOM 3596 N N . ALA B 1 219 ? 71.578 8.152 10.251 1.00 23.29 215 ALA B N 1
ATOM 3597 C CA . ALA B 1 219 ? 71.642 9.310 9.365 1.00 23.49 215 ALA B CA 1
ATOM 3598 C C . ALA B 1 219 ? 70.250 9.759 8.903 1.00 22.86 215 ALA B C 1
ATOM 3599 O O . ALA B 1 219 ? 69.995 10.959 8.833 1.00 22.51 215 ALA B O 1
ATOM 3601 N N . PRO B 1 220 ? 69.344 8.808 8.579 1.00 23.08 216 PRO B N 1
ATOM 3602 C CA . PRO B 1 220 ? 68.008 9.284 8.165 1.00 23.40 216 PRO B CA 1
ATOM 3603 C C . PRO B 1 220 ? 67.252 9.994 9.313 1.00 23.51 216 PRO B C 1
ATOM 3604 O O . PRO B 1 220 ? 66.513 10.964 9.075 1.00 23.39 216 PRO B O 1
ATOM 3608 N N . MET B 1 221 ? 67.448 9.521 10.544 1.00 22.42 217 MET B N 1
ATOM 3609 C CA . MET B 1 221 ? 66.833 10.194 11.689 1.00 22.57 217 MET B CA 1
ATOM 3610 C C . MET B 1 221 ? 67.479 11.569 11.896 1.00 22.80 217 MET B C 1
ATOM 3611 O O . MET B 1 221 ? 66.783 12.544 12.175 1.00 22.98 217 MET B O 1
ATOM 3616 N N . TYR B 1 222 ? 68.795 11.669 11.710 1.00 23.29 218 TYR B N 1
ATOM 3617 C CA . TYR B 1 222 ? 69.443 12.978 11.872 1.00 24.41 218 TYR B CA 1
ATOM 3618 C C . TYR B 1 222 ? 68.886 14.001 10.863 1.00 26.14 218 TYR B C 1
ATOM 3619 O O . TYR B 1 222 ? 68.677 15.156 11.218 1.00 26.17 218 TYR B O 1
ATOM 3628 N N . ARG B 1 223 ? 68.648 13.560 9.620 1.00 27.43 219 ARG B N 1
ATOM 3629 C CA . ARG B 1 223 ? 68.147 14.444 8.563 1.00 28.93 219 ARG B CA 1
ATOM 3630 C C . ARG B 1 223 ? 66.729 14.870 8.902 1.00 28.51 219 ARG B C 1
ATOM 3631 O O . ARG B 1 223 ? 66.355 16.022 8.714 1.00 29.17 219 ARG B O 1
ATOM 3639 N N . GLN B 1 224 ? 65.964 13.936 9.458 1.00 28.26 220 GLN B N 1
ATOM 3640 C CA . GLN B 1 224 ? 64.615 14.215 9.923 1.00 27.70 220 GLN B CA 1
ATOM 3641 C C . GLN B 1 224 ? 64.555 15.314 10.979 1.00 27.93 220 GLN B C 1
ATOM 3642 O O . GLN B 1 224 ? 63.729 16.224 10.862 1.00 28.13 220 GLN B O 1
ATOM 3648 N N . PHE B 1 225 ? 65.402 15.232 12.012 1.00 26.66 221 PHE B N 1
ATOM 3649 C CA . PHE B 1 225 ? 65.418 16.266 13.086 1.00 26.37 221 PHE B CA 1
ATOM 3650 C C . PHE B 1 225 ? 66.121 17.573 12.709 1.00 27.54 221 PHE B C 1
ATOM 3651 O O . PHE B 1 225 ? 65.905 18.606 13.361 1.00 25.88 221 PHE B O 1
ATOM 3659 N N . ARG B 1 226 ? 66.973 17.520 11.683 1.00 28.74 222 ARG B N 1
ATOM 3660 C CA . ARG B 1 226 ? 67.636 18.723 11.172 1.00 31.35 222 ARG B CA 1
ATOM 3661 C C . ARG B 1 226 ? 67.411 18.855 9.673 1.00 33.50 222 ARG B C 1
ATOM 3662 O O . ARG B 1 226 ? 68.339 18.619 8.891 1.00 33.10 222 ARG B O 1
ATOM 3670 N N . PRO B 1 227 ? 66.171 19.216 9.267 1.00 35.63 223 PRO B N 1
ATOM 3671 C CA . PRO B 1 227 ? 65.881 19.342 7.823 1.00 37.53 223 PRO B CA 1
ATOM 3672 C C . PRO B 1 227 ? 66.614 20.532 7.208 1.00 39.87 223 PRO B C 1
ATOM 3673 O O . PRO B 1 227 ? 66.784 20.576 5.991 1.00 41.24 223 PRO B O 1
ATOM 3677 N N . ASP B 1 228 ? 67.046 21.478 8.052 1.00 41.37 224 ASP B N 1
ATOM 3678 C CA . ASP B 1 228 ? 67.819 22.657 7.611 1.00 43.00 224 ASP B CA 1
ATOM 3679 C C . ASP B 1 228 ? 69.259 22.352 7.175 1.00 43.49 224 ASP B C 1
ATOM 3680 O O . ASP B 1 228 ? 69.968 23.255 6.736 1.00 44.39 224 ASP B O 1
ATOM 3685 N N . LEU B 1 229 ? 69.691 21.099 7.303 1.00 43.06 225 LEU B N 1
ATOM 3686 C CA . LEU B 1 229 ? 71.052 20.713 6.943 1.00 43.97 225 LEU B CA 1
ATOM 3687 C C . LEU B 1 229 ? 71.032 19.555 5.968 1.00 44.67 225 LEU B C 1
ATOM 3688 O O . LEU B 1 229 ? 70.036 18.825 5.888 1.00 44.39 225 LEU B O 1
ATOM 3693 N N . GLU B 1 230 ? 72.142 19.382 5.245 1.00 46.08 226 GLU B N 1
ATOM 3694 C CA . GLU B 1 230 ? 72.246 18.377 4.181 1.00 46.87 226 GLU B CA 1
ATOM 3695 C C . GLU B 1 230 ? 72.901 17.051 4.627 1.00 46.12 226 GLU B C 1
ATOM 3696 O O . GLU B 1 230 ? 72.444 15.956 4.239 1.00 45.64 226 GLU B O 1
ATOM 3702 N N . ALA B 1 231 ? 73.962 17.153 5.430 1.00 45.39 227 ALA B N 1
ATOM 3703 C CA . ALA B 1 231 ? 74.576 15.983 6.063 1.00 44.74 227 ALA B CA 1
ATOM 3704 C C . ALA B 1 231 ? 74.689 16.120 7.594 1.00 43.63 227 ALA B C 1
ATOM 3705 O O . ALA B 1 231 ? 75.794 16.107 8.125 1.00 44.18 227 ALA B O 1
ATOM 3707 N N . PRO B 1 232 ? 73.549 16.263 8.307 1.00 42.28 228 PRO B N 1
ATOM 3708 C CA . PRO B 1 232 ? 73.648 16.443 9.774 1.00 40.78 228 PRO B CA 1
ATOM 3709 C C . PRO B 1 232 ? 74.363 15.319 10.510 1.00 39.37 228 PRO B C 1
ATOM 3710 O O . PRO B 1 232 ? 74.079 14.134 10.310 1.00 39.83 228 PRO B O 1
ATOM 3714 N N . SER B 1 233 ? 75.289 15.698 11.371 1.00 38.08 229 SER B N 1
ATOM 3715 C CA . SER B 1 233 ? 75.929 14.752 12.261 1.00 36.26 229 SER B CA 1
ATOM 3716 C C . SER B 1 233 ? 74.983 14.477 13.441 1.00 34.77 229 SER B C 1
ATOM 3717 O O . SER B 1 233 ? 73.951 15.143 13.583 1.00 34.39 229 SER B O 1
ATOM 3720 N N . ARG B 1 234 ? 75.350 13.514 14.285 1.00 32.53 230 ARG B N 1
ATOM 3721 C CA . ARG B 1 234 ? 74.674 13.308 15.574 1.00 30.89 230 ARG B CA 1
ATOM 3722 C C . ARG B 1 234 ? 74.654 14.554 16.433 1.00 29.94 230 ARG B C 1
ATOM 3723 O O . ARG B 1 234 ? 73.654 14.815 17.109 1.00 28.97 230 ARG B O 1
ATOM 3731 N N . ALA B 1 235 ? 75.771 15.294 16.439 1.00 29.09 231 ALA B N 1
ATOM 3732 C CA . ALA B 1 235 ? 75.869 16.507 17.242 1.00 28.17 231 ALA B CA 1
ATOM 3733 C C . ALA B 1 235 ? 74.818 17.534 16.811 1.00 26.83 231 ALA B C 1
ATOM 3734 O O . ALA B 1 235 ? 74.200 18.181 17.663 1.00 25.58 231 ALA B O 1
ATOM 3736 N N . ASP B 1 236 ? 74.625 17.667 15.498 1.00 26.75 232 ASP B N 1
ATOM 3737 C CA . ASP B 1 236 ? 73.610 18.559 14.930 1.00 26.66 232 ASP B CA 1
ATOM 3738 C C . ASP B 1 236 ? 72.216 18.083 15.404 1.00 25.59 232 ASP B C 1
ATOM 3739 O O . ASP B 1 236 ? 71.400 18.871 15.873 1.00 24.73 232 ASP B O 1
ATOM 3744 N N . ALA B 1 237 ? 71.954 16.787 15.258 1.00 25.62 233 ALA B N 1
ATOM 3745 C CA . ALA B 1 237 ? 70.638 16.223 15.600 1.00 25.41 233 ALA B CA 1
ATOM 3746 C C . ALA B 1 237 ? 70.361 16.302 17.103 1.00 25.71 233 ALA B C 1
ATOM 3747 O O . ALA B 1 237 ? 69.219 16.569 17.515 1.00 25.04 233 ALA B O 1
ATOM 3749 N N . LEU B 1 238 ? 71.406 16.123 17.923 1.00 26.92 234 LEU B N 1
ATOM 3750 C CA . LEU B 1 238 ? 71.266 16.257 19.383 1.00 27.16 234 LEU B CA 1
ATOM 3751 C C . LEU B 1 238 ? 70.756 17.620 19.832 1.00 27.65 234 LEU B C 1
ATOM 3752 O O . LEU B 1 238 ? 70.072 17.710 20.847 1.00 27.83 234 LEU B O 1
ATOM 3757 N N . LEU B 1 239 ? 71.064 18.680 19.094 1.00 28.26 235 LEU B N 1
ATOM 3758 C CA . LEU B 1 239 ? 70.536 19.989 19.473 1.00 28.55 235 LEU B CA 1
ATOM 3759 C C . LEU B 1 239 ? 69.005 20.060 19.315 1.00 27.82 235 LEU B C 1
ATOM 3760 O O . LEU B 1 239 ? 68.340 20.916 19.898 1.00 28.28 235 LEU B O 1
ATOM 3765 N N . ALA B 1 240 ? 68.461 19.193 18.479 1.00 26.64 236 ALA B N 1
ATOM 3766 C CA . ALA B 1 240 ? 67.034 19.204 18.190 1.00 25.47 236 ALA B CA 1
ATOM 3767 C C . ALA B 1 240 ? 66.285 18.049 18.850 1.00 23.92 236 ALA B C 1
ATOM 3768 O O . ALA B 1 240 ? 65.084 18.154 19.006 1.00 23.02 236 ALA B O 1
ATOM 3770 N N . PHE B 1 241 ? 66.981 16.970 19.250 1.00 22.25 237 PHE B N 1
ATOM 3771 C CA . PHE B 1 241 ? 66.305 15.848 19.934 1.00 21.25 237 PHE B CA 1
ATOM 3772 C C . PHE B 1 241 ? 65.471 16.304 21.157 1.00 20.79 237 PHE B C 1
ATOM 3773 O O . PHE B 1 241 ? 64.355 15.824 21.315 1.00 20.34 237 PHE B O 1
ATOM 3781 N N . PRO B 1 242 ? 66.001 17.202 22.025 1.00 21.59 238 PRO B N 1
ATOM 3782 C CA . PRO B 1 242 ? 65.243 17.521 23.264 1.00 21.85 238 PRO B CA 1
ATOM 3783 C C . PRO B 1 242 ? 63.878 18.182 23.054 1.00 22.73 238 PRO B C 1
ATOM 3784 O O . PRO B 1 242 ? 63.024 18.081 23.934 1.00 22.40 238 PRO B O 1
ATOM 3788 N N . ALA B 1 243 ? 63.676 18.866 21.923 1.00 22.73 239 ALA B N 1
ATOM 3789 C CA . ALA B 1 243 ? 62.418 19.606 21.678 1.00 23.81 239 ALA B CA 1
ATOM 3790 C C . ALA B 1 243 ? 61.197 18.658 21.720 1.00 23.43 239 ALA B C 1
ATOM 3791 O O . ALA B 1 243 ? 60.087 19.082 21.982 1.00 23.83 239 ALA B O 1
ATOM 3793 N N . MET B 1 244 ? 61.434 17.382 21.475 1.00 22.76 240 MET B N 1
ATOM 3794 C CA . MET B 1 244 ? 60.377 16.394 21.435 1.00 23.56 240 MET B CA 1
ATOM 3795 C C . MET B 1 244 ? 59.820 16.105 22.853 1.00 22.60 240 MET B C 1
ATOM 3796 O O . MET B 1 244 ? 58.670 15.703 22.977 1.00 23.49 240 MET B O 1
ATOM 3801 N N . GLN B 1 245 ? 60.610 16.326 23.904 1.00 21.06 241 GLN B N 1
ATOM 3802 C CA . GLN B 1 245 ? 60.177 15.976 25.279 1.00 20.02 241 GLN B CA 1
ATOM 3803 C C . GLN B 1 245 ? 59.861 17.240 26.090 1.00 20.60 241 GLN B C 1
ATOM 3804 O O . GLN B 1 245 ? 60.474 18.282 25.862 1.00 21.52 241 GLN B O 1
ATOM 3810 N N . ALA B 1 246 ? 58.967 17.136 27.076 1.00 19.99 242 ALA B N 1
ATOM 3811 C CA . ALA B 1 246 ? 58.724 18.239 27.999 1.00 20.21 242 ALA B CA 1
ATOM 3812 C C . ALA B 1 246 ? 59.745 18.208 29.146 1.00 20.91 242 ALA B C 1
ATOM 3813 O O . ALA B 1 246 ? 60.220 19.247 29.586 1.00 20.74 242 ALA B O 1
ATOM 3815 N N . MET B 1 247 ? 60.103 17.011 29.611 1.00 20.44 243 MET B N 1
ATOM 3816 C CA . MET B 1 247 ? 61.268 16.857 30.513 1.00 20.88 243 MET B CA 1
ATOM 3817 C C . MET B 1 247 ? 62.568 17.153 29.756 1.00 20.66 243 MET B C 1
ATOM 3818 O O . MET B 1 247 ? 62.593 17.011 28.524 1.00 21.04 243 MET B O 1
ATOM 3823 N N . PRO B 1 248 ? 63.615 17.647 30.460 1.00 20.10 244 PRO B N 1
ATOM 3824 C CA . PRO B 1 248 ? 64.846 18.047 29.775 1.00 20.57 244 PRO B CA 1
ATOM 3825 C C . PRO B 1 248 ? 65.744 16.812 29.510 1.00 20.81 244 PRO B C 1
ATOM 3826 O O . PRO B 1 248 ? 66.548 16.416 30.374 1.00 20.34 244 PRO B O 1
ATOM 3830 N N . THR B 1 249 ? 65.542 16.189 28.349 1.00 19.91 245 THR B N 1
ATOM 3831 C CA . THR B 1 249 ? 66.296 15.003 27.932 1.00 19.40 245 THR B CA 1
ATOM 3832 C C . THR B 1 249 ? 66.162 14.922 26.407 1.00 19.47 245 THR B C 1
ATOM 3833 O O . THR B 1 249 ? 65.143 15.367 25.840 1.00 19.29 245 THR B O 1
ATOM 3837 N N . PRO B 1 250 ? 67.180 14.373 25.722 1.00 19.44 246 PRO B N 1
ATOM 3838 C CA . PRO B 1 250 ? 67.056 14.235 24.252 1.00 19.03 246 PRO B CA 1
ATOM 3839 C C . PRO B 1 250 ? 66.252 12.969 23.863 1.00 19.63 246 PRO B C 1
ATOM 3840 O O . PRO B 1 250 ? 65.827 12.827 22.706 1.00 19.74 246 PRO B O 1
ATOM 3844 N N . TYR B 1 251 ? 66.042 12.077 24.833 1.00 19.10 247 TYR B N 1
ATOM 3845 C CA . TYR B 1 251 ? 65.399 10.768 24.612 1.00 18.77 247 TYR B CA 1
ATOM 3846 C C . TYR B 1 251 ? 65.268 10.023 25.922 1.00 17.67 247 TYR B C 1
ATOM 3847 O O . TYR B 1 251 ? 65.895 10.417 26.951 1.00 17.98 247 TYR B O 1
ATOM 3856 N N . VAL B 1 252 ? 64.497 8.933 25.892 1.00 16.00 248 VAL B N 1
ATOM 3857 C CA . VAL B 1 252 ? 64.533 7.948 26.983 1.00 15.77 248 VAL B CA 1
ATOM 3858 C C . VAL B 1 252 ? 65.476 6.804 26.535 1.00 16.98 248 VAL B C 1
ATOM 3859 O O . VAL B 1 252 ? 65.916 6.793 25.362 1.00 16.69 248 VAL B O 1
ATOM 3863 N N . GLU B 1 253 ? 65.797 5.879 27.462 1.00 16.94 249 GLU B N 1
ATOM 3864 C CA . GLU B 1 253 ? 66.692 4.744 27.172 1.00 16.76 249 GLU B CA 1
ATOM 3865 C C . GLU B 1 253 ? 65.817 3.523 26.919 1.00 16.98 249 GLU B C 1
ATOM 3866 O O . GLU B 1 253 ? 64.669 3.529 27.315 1.00 17.14 249 GLU B O 1
ATOM 3872 N N . ALA B 1 254 ? 66.362 2.464 26.308 1.00 16.95 250 ALA B N 1
ATOM 3873 C CA . ALA B 1 254 ? 65.591 1.230 26.130 1.00 17.25 250 ALA B CA 1
ATOM 3874 C C . ALA B 1 254 ? 65.070 0.732 27.478 1.00 17.17 250 ALA B C 1
ATOM 3875 O O . ALA B 1 254 ? 63.975 0.191 27.522 1.00 17.97 250 ALA B O 1
ATOM 3877 N N . SER B 1 255 ? 65.848 0.929 28.547 1.00 17.46 251 SER B N 1
ATOM 3878 C CA . SER B 1 255 ? 65.490 0.454 29.904 1.00 17.56 251 SER B CA 1
ATOM 3879 C C . SER B 1 255 ? 64.211 1.087 30.450 1.00 17.59 251 SER B C 1
ATOM 3880 O O . SER B 1 255 ? 63.435 0.432 31.177 1.00 18.87 251 SER B O 1
ATOM 3883 N N . ASP B 1 256 ? 63.953 2.346 30.077 1.00 16.83 252 ASP B N 1
ATOM 3884 C CA . ASP B 1 256 ? 62.688 2.981 30.449 1.00 15.86 252 ASP B CA 1
ATOM 3885 C C . ASP B 1 256 ? 61.498 2.234 29.834 1.00 15.38 252 ASP B C 1
ATOM 3886 O O . ASP B 1 256 ? 60.486 2.001 30.477 1.00 15.15 252 ASP B O 1
ATOM 3891 N N . ILE B 1 257 ? 61.634 1.842 28.578 1.00 13.97 253 ILE B N 1
ATOM 3892 C CA . ILE B 1 257 ? 60.583 1.080 27.929 1.00 13.96 253 ILE B CA 1
ATOM 3893 C C . ILE B 1 257 ? 60.448 -0.309 28.491 1.00 14.61 253 ILE B C 1
ATOM 3894 O O . ILE B 1 257 ? 59.334 -0.780 28.671 1.00 16.57 253 ILE B O 1
ATOM 3899 N N . SER B 1 258 ? 61.576 -0.991 28.719 1.00 14.99 254 SER B N 1
ATOM 3900 C CA . SER B 1 258 ? 61.548 -2.318 29.314 1.00 16.43 254 SER B CA 1
ATOM 3901 C C . SER B 1 258 ? 60.875 -2.313 30.677 1.00 16.65 254 SER B C 1
ATOM 3902 O O . SER B 1 258 ? 60.193 -3.290 31.053 1.00 17.02 254 SER B O 1
ATOM 3905 N N . ASN B 1 259 ? 61.040 -1.228 31.424 1.00 16.38 255 ASN B N 1
ATOM 3906 C CA . ASN B 1 259 ? 60.335 -1.150 32.735 1.00 17.35 255 ASN B CA 1
ATOM 3907 C C . ASN B 1 259 ? 58.831 -1.184 32.565 1.00 16.97 255 ASN B C 1
ATOM 3908 O O . ASN B 1 259 ? 58.142 -1.812 33.358 1.00 17.65 255 ASN B O 1
ATOM 3913 N N . ALA B 1 260 ? 58.324 -0.509 31.521 1.00 16.16 256 ALA B N 1
ATOM 3914 C CA . ALA B 1 260 ? 56.899 -0.532 31.250 1.00 16.37 256 ALA B CA 1
ATOM 3915 C C . ALA B 1 260 ? 56.502 -1.934 30.750 1.00 15.71 256 ALA B C 1
ATOM 3916 O O . ALA B 1 260 ? 55.469 -2.481 31.127 1.00 16.48 256 ALA B O 1
ATOM 3918 N N . VAL B 1 261 ? 57.316 -2.501 29.868 1.00 16.57 257 VAL B N 1
ATOM 3919 C CA . VAL B 1 261 ? 57.079 -3.899 29.385 1.00 16.21 257 VAL B CA 1
ATOM 3920 C C . VAL B 1 261 ? 56.951 -4.895 30.553 1.00 15.83 257 VAL B C 1
ATOM 3921 O O . VAL B 1 261 ? 56.023 -5.759 30.579 1.00 14.81 257 VAL B O 1
ATOM 3925 N N . CYS B 1 262 ? 57.878 -4.772 31.502 1.00 15.65 258 CYS B N 1
ATOM 3926 C CA . CYS B 1 262 ? 57.878 -5.629 32.701 1.00 17.35 258 CYS B CA 1
ATOM 3927 C C . CYS B 1 262 ? 56.591 -5.495 33.498 1.00 16.77 258 CYS B C 1
ATOM 3928 O O . CYS B 1 262 ? 55.965 -6.508 33.834 1.00 17.20 258 CYS B O 1
ATOM 3931 N N . PHE B 1 263 ? 56.128 -4.258 33.719 1.00 17.20 259 PHE B N 1
ATOM 3932 C CA . PHE B 1 263 ? 54.837 -4.077 34.422 1.00 16.32 259 PHE B CA 1
ATOM 3933 C C . PHE B 1 263 ? 53.699 -4.782 33.668 1.00 16.31 259 PHE B C 1
ATOM 3934 O O . PHE B 1 263 ? 52.903 -5.511 34.274 1.00 15.20 259 PHE B O 1
ATOM 3942 N N . LEU B 1 264 ? 53.652 -4.598 32.343 1.00 14.98 260 LEU B N 1
ATOM 3943 C CA . LEU B 1 264 ? 52.555 -5.151 31.531 1.00 15.59 260 LEU B CA 1
ATOM 3944 C C . LEU B 1 264 ? 52.635 -6.670 31.365 1.00 16.50 260 LEU B C 1
ATOM 3945 O O . LEU B 1 264 ? 51.609 -7.369 31.267 1.00 18.07 260 LEU B O 1
ATOM 3950 N N . ALA B 1 265 ? 53.850 -7.206 31.347 1.00 16.52 261 ALA B N 1
ATOM 3951 C CA . ALA B 1 265 ? 54.045 -8.656 31.305 1.00 17.18 261 ALA B CA 1
ATOM 3952 C C . ALA B 1 265 ? 53.747 -9.395 32.625 1.00 19.19 261 ALA B C 1
ATOM 3953 O O . ALA B 1 265 ? 53.443 -10.589 32.602 1.00 19.92 261 ALA B O 1
ATOM 3955 N N . SER B 1 266 ? 53.874 -8.697 33.750 1.00 19.51 262 SER B N 1
ATOM 3956 C CA . SER B 1 266 ? 53.720 -9.275 35.098 1.00 20.55 262 SER B CA 1
ATOM 3957 C C . SER B 1 266 ? 52.258 -9.396 35.521 1.00 21.32 262 SER B C 1
ATOM 3958 O O . SER B 1 266 ? 51.431 -8.547 35.152 1.00 21.64 262 SER B O 1
ATOM 3961 N N . ASP B 1 267 ? 51.937 -10.408 36.331 1.00 21.98 263 ASP B N 1
ATOM 3962 C CA . ASP B 1 267 ? 50.578 -10.525 36.885 1.00 21.77 263 ASP B CA 1
ATOM 3963 C C . ASP B 1 267 ? 50.151 -9.291 37.688 1.00 21.11 263 ASP B C 1
ATOM 3964 O O . ASP B 1 267 ? 48.975 -9.157 38.002 1.00 20.74 263 ASP B O 1
ATOM 3969 N N . GLU B 1 268 ? 51.100 -8.410 38.021 1.00 19.56 264 GLU B N 1
ATOM 3970 C CA . GLU B 1 268 ? 50.828 -7.146 38.652 1.00 19.58 264 GLU B CA 1
ATOM 3971 C C . GLU B 1 268 ? 49.840 -6.294 37.851 1.00 19.25 264 GLU B C 1
ATOM 3972 O O . GLU B 1 268 ? 49.145 -5.462 38.444 1.00 18.89 264 GLU B O 1
ATOM 3978 N N . SER B 1 269 ? 49.847 -6.438 36.515 1.00 17.86 265 SER B N 1
ATOM 3979 C CA . SER B 1 269 ? 48.935 -5.688 35.646 1.00 16.79 265 SER B CA 1
ATOM 3980 C C . SER B 1 269 ? 47.765 -6.516 35.124 1.00 17.18 265 SER B C 1
ATOM 3981 O O . SER B 1 269 ? 47.216 -6.193 34.058 1.00 16.34 265 SER B O 1
ATOM 3984 N N . ARG B 1 270 ? 47.350 -7.547 35.865 1.00 18.27 266 ARG B N 1
ATOM 3985 C CA . ARG B 1 270 ? 46.299 -8.490 35.400 1.00 17.85 266 ARG B CA 1
ATOM 3986 C C . ARG B 1 270 ? 45.017 -7.858 34.869 1.00 18.47 266 ARG B C 1
ATOM 3987 O O . ARG B 1 270 ? 44.267 -8.503 34.081 1.00 19.45 266 ARG B O 1
ATOM 3995 N N . TYR B 1 271 ? 44.707 -6.650 35.360 1.00 18.04 267 TYR B N 1
ATOM 3996 C CA . TYR B 1 271 ? 43.487 -5.961 34.961 1.00 17.63 267 TYR B CA 1
ATOM 3997 C C . TYR B 1 271 ? 43.726 -4.702 34.153 1.00 18.00 267 TYR B C 1
ATOM 3998 O O . TYR B 1 271 ? 42.799 -3.859 34.004 1.00 20.12 267 TYR B O 1
ATOM 4007 N N . VAL B 1 272 ? 44.943 -4.547 33.638 1.00 16.56 268 VAL B N 1
ATOM 4008 C CA . VAL B 1 272 ? 45.266 -3.419 32.772 1.00 15.19 268 VAL B CA 1
ATOM 4009 C C . VAL B 1 272 ? 45.156 -3.865 31.336 1.00 15.20 268 VAL B C 1
ATOM 4010 O O . VAL B 1 272 ? 45.916 -4.726 30.887 1.00 14.35 268 VAL B O 1
ATOM 4014 N N . THR B 1 273 ? 44.215 -3.271 30.598 1.00 15.15 269 THR B N 1
ATOM 4015 C CA . THR B 1 273 ? 43.993 -3.630 29.225 1.00 14.84 269 THR B CA 1
ATOM 4016 C C . THR B 1 273 ? 43.380 -2.447 28.504 1.00 16.05 269 THR B C 1
ATOM 4017 O O . THR B 1 273 ? 42.648 -1.661 29.121 1.00 15.17 269 THR B O 1
ATOM 4021 N N . GLY B 1 274 ? 43.729 -2.310 27.217 1.00 16.03 270 GLY B N 1
ATOM 4022 C CA . GLY B 1 274 ? 43.279 -1.191 26.413 1.00 16.16 270 GLY B CA 1
ATOM 4023 C C . GLY B 1 274 ? 44.047 0.090 26.732 1.00 16.58 270 GLY B C 1
ATOM 4024 O O . GLY B 1 274 ? 43.611 1.180 26.335 1.00 16.81 270 GLY B O 1
ATOM 4025 N N . LEU B 1 275 ? 45.186 -0.024 27.427 1.00 15.59 271 LEU B N 1
ATOM 4026 C CA . LEU B 1 275 ? 45.914 1.204 27.866 1.00 15.15 271 LEU B CA 1
ATOM 4027 C C . LEU B 1 275 ? 46.886 1.697 26.813 1.00 15.19 271 LEU B C 1
ATOM 4028 O O . LEU B 1 275 ? 47.708 0.926 26.324 1.00 13.68 271 LEU B O 1
ATOM 4033 N N . GLN B 1 276 ? 46.829 2.994 26.531 1.00 15.65 272 GLN B N 1
ATOM 4034 C CA . GLN B 1 276 ? 47.834 3.642 25.693 1.00 16.07 272 GLN B CA 1
ATOM 4035 C C . GLN B 1 276 ? 48.945 4.197 26.603 1.00 15.97 272 GLN B C 1
ATOM 4036 O O . GLN B 1 276 ? 48.851 5.321 27.109 1.00 14.90 272 GLN B O 1
ATOM 4042 N N . PHE B 1 277 ? 49.967 3.354 26.830 1.00 15.35 273 PHE B N 1
ATOM 4043 C CA . PHE B 1 277 ? 50.984 3.564 27.852 1.00 15.86 273 PHE B CA 1
ATOM 4044 C C . PHE B 1 277 ? 52.146 4.422 27.277 1.00 16.44 273 PHE B C 1
ATOM 4045 O O . PHE B 1 277 ? 53.120 3.908 26.689 1.00 17.22 273 PHE B O 1
ATOM 4053 N N . LYS B 1 278 ? 52.024 5.717 27.431 1.00 16.12 274 LYS B N 1
ATOM 4054 C CA . LYS B 1 278 ? 53.053 6.652 26.998 1.00 17.02 274 LYS B CA 1
ATOM 4055 C C . LYS B 1 278 ? 54.233 6.552 27.937 1.00 17.05 274 LYS B C 1
ATOM 4056 O O . LYS B 1 278 ? 54.045 6.610 29.163 1.00 17.38 274 LYS B O 1
ATOM 4062 N N . VAL B 1 279 ? 55.425 6.353 27.371 1.00 16.12 275 VAL B N 1
ATOM 4063 C CA . VAL B 1 279 ? 56.692 6.571 28.102 1.00 15.73 275 VAL B CA 1
ATOM 4064 C C . VAL B 1 279 ? 57.373 7.649 27.311 1.00 16.10 275 VAL B C 1
ATOM 4065 O O . VAL B 1 279 ? 58.236 7.363 26.432 1.00 16.14 275 VAL B O 1
ATOM 4069 N N . ASP B 1 280 ? 56.925 8.901 27.509 1.00 16.89 276 ASP B N 1
ATOM 4070 C CA . ASP B 1 280 ? 57.254 9.933 26.512 1.00 17.21 276 ASP B CA 1
ATOM 4071 C C . ASP B 1 280 ? 57.958 11.160 27.081 1.00 17.95 276 ASP B C 1
ATOM 4072 O O . ASP B 1 280 ? 58.153 12.119 26.360 1.00 18.68 276 ASP B O 1
ATOM 4077 N N . ALA B 1 281 ? 58.270 11.146 28.393 1.00 17.61 277 ALA B N 1
ATOM 4078 C CA . ALA B 1 281 ? 58.917 12.299 29.056 1.00 17.26 277 ALA B CA 1
ATOM 4079 C C . ALA B 1 281 ? 58.062 13.535 28.800 1.00 17.45 277 ALA B C 1
ATOM 4080 O O . ALA B 1 281 ? 58.585 14.647 28.682 1.00 17.79 277 ALA B O 1
ATOM 4082 N N . GLY B 1 282 ? 56.742 13.323 28.690 1.00 16.72 278 GLY B N 1
ATOM 4083 C CA . GLY B 1 282 ? 55.799 14.444 28.477 1.00 17.19 278 GLY B CA 1
ATOM 4084 C C . GLY B 1 282 ? 55.666 14.976 27.034 1.00 18.20 278 GLY B C 1
ATOM 4085 O O . GLY B 1 282 ? 55.075 16.058 26.831 1.00 18.74 278 GLY B O 1
ATOM 4086 N N . ALA B 1 283 ? 56.163 14.222 26.044 1.00 17.95 279 ALA B N 1
ATOM 4087 C CA . ALA B 1 283 ? 56.073 14.649 24.616 1.00 18.99 279 ALA B CA 1
ATOM 4088 C C . ALA B 1 283 ? 54.663 15.055 24.212 1.00 19.57 279 ALA B C 1
ATOM 4089 O O . ALA B 1 283 ? 54.488 16.092 23.594 1.00 18.95 279 ALA B O 1
ATOM 4091 N N . MET B 1 284 ? 53.675 14.211 24.558 1.00 20.27 280 MET B N 1
ATOM 4092 C CA . MET B 1 284 ? 52.289 14.422 24.189 1.00 22.19 280 MET B CA 1
ATOM 4093 C C . MET B 1 284 ? 51.669 15.654 24.876 1.00 22.90 280 MET B C 1
ATOM 4094 O O . MET B 1 284 ? 50.662 16.144 24.415 1.00 22.24 280 MET B O 1
ATOM 4099 N N . LEU B 1 285 ? 52.301 16.170 25.930 1.00 24.06 281 LEU B N 1
ATOM 4100 C CA . LEU B 1 285 ? 51.804 17.367 26.612 1.00 27.58 281 LEU B CA 1
ATOM 4101 C C . LEU B 1 285 ? 52.021 18.628 25.769 1.00 29.97 281 LEU B C 1
ATOM 4102 O O . LEU B 1 285 ? 51.454 19.686 26.057 1.00 30.70 281 LEU B O 1
ATOM 4107 N N . LYS B 1 286 ? 52.827 18.510 24.720 1.00 32.62 282 LYS B N 1
ATOM 4108 C CA . LYS B 1 286 ? 52.970 19.589 23.736 1.00 36.47 282 LYS B CA 1
ATOM 4109 C C . LYS B 1 286 ? 51.918 19.447 22.619 1.00 38.30 282 LYS B C 1
ATOM 4110 O O . LYS B 1 286 ? 51.985 20.142 21.610 1.00 39.32 282 LYS B O 1
ATOM 4116 N N . PHE B 1 287 ? 50.980 18.514 22.828 1.00 40.10 283 PHE B N 1
ATOM 4117 C CA . PHE B 1 287 ? 49.741 18.301 22.038 1.00 41.63 283 PHE B CA 1
ATOM 4118 C C . PHE B 1 287 ? 49.985 17.845 20.613 1.00 42.27 283 PHE B C 1
ATOM 4119 O O . PHE B 1 287 ? 49.869 16.650 20.325 1.00 42.65 283 PHE B O 1
ATOM 4121 N N . SER C 1 4 ? 33.532 6.087 -30.473 1.00 35.17 0 SER C N 1
ATOM 4122 C CA . SER C 1 4 ? 33.091 4.759 -29.924 1.00 35.46 0 SER C CA 1
ATOM 4123 C C . SER C 1 4 ? 34.120 4.033 -29.050 1.00 34.27 0 SER C C 1
ATOM 4124 O O . SER C 1 4 ? 34.050 2.797 -28.944 1.00 34.33 0 SER C O 1
ATOM 4127 N N . MET C 1 5 ? 35.073 4.761 -28.447 1.00 32.76 1 MET C N 1
ATOM 4128 C CA . MET C 1 5 ? 36.076 4.113 -27.567 1.00 31.47 1 MET C CA 1
ATOM 4129 C C . MET C 1 5 ? 35.371 3.689 -26.276 1.00 29.45 1 MET C C 1
ATOM 4130 O O . MET C 1 5 ? 34.452 4.370 -25.838 1.00 29.37 1 MET C O 1
ATOM 4135 N N . GLY C 1 6 ? 35.786 2.576 -25.670 1.00 27.04 2 GLY C N 1
ATOM 4136 C CA . GLY C 1 6 ? 35.301 2.243 -24.320 1.00 24.80 2 GLY C CA 1
ATOM 4137 C C . GLY C 1 6 ? 35.842 3.226 -23.280 1.00 22.94 2 GLY C C 1
ATOM 4138 O O . GLY C 1 6 ? 36.819 3.910 -23.533 1.00 22.29 2 GLY C O 1
ATOM 4139 N N . ARG C 1 7 ? 35.209 3.272 -22.112 1.00 21.20 3 ARG C N 1
ATOM 4140 C CA . ARG C 1 7 ? 35.586 4.193 -21.044 1.00 21.28 3 ARG C CA 1
ATOM 4141 C C . ARG C 1 7 ? 36.909 3.809 -20.348 1.00 20.29 3 ARG C C 1
ATOM 4142 O O . ARG C 1 7 ? 37.614 4.667 -19.813 1.00 20.46 3 ARG C O 1
ATOM 4150 N N . VAL C 1 8 ? 37.268 2.532 -20.430 1.00 19.97 4 VAL C N 1
ATOM 4151 C CA . VAL C 1 8 ? 38.590 2.059 -20.014 1.00 19.22 4 VAL C CA 1
ATOM 4152 C C . VAL C 1 8 ? 39.332 1.364 -21.181 1.00 19.72 4 VAL C C 1
ATOM 4153 O O . VAL C 1 8 ? 40.053 0.402 -20.997 1.00 19.47 4 VAL C O 1
ATOM 4157 N N . GLN C 1 9 ? 39.141 1.887 -22.394 1.00 20.79 5 GLN C N 1
ATOM 4158 C CA . GLN C 1 9 ? 39.741 1.326 -23.606 1.00 20.18 5 GLN C CA 1
ATOM 4159 C C . GLN C 1 9 ? 41.192 0.848 -23.435 1.00 19.66 5 GLN C C 1
ATOM 4160 O O . GLN C 1 9 ? 42.099 1.652 -23.186 1.00 19.22 5 GLN C O 1
ATOM 4166 N N . ASP C 1 10 ? 41.392 -0.450 -23.562 1.00 19.99 6 ASP C N 1
ATOM 4167 C CA . ASP C 1 10 ? 42.721 -1.101 -23.575 1.00 21.15 6 ASP C CA 1
ATOM 4168 C C . ASP C 1 10 ? 43.532 -1.035 -22.286 1.00 21.11 6 ASP C C 1
ATOM 4169 O O . ASP C 1 10 ? 44.739 -1.323 -22.301 1.00 21.13 6 ASP C O 1
ATOM 4174 N N . LYS C 1 11 ? 42.853 -0.743 -21.165 1.00 20.64 7 LYS C N 1
ATOM 4175 C CA A LYS C 1 11 ? 43.468 -0.776 -19.844 0.50 19.95 7 LYS C CA 1
ATOM 4176 C CA B LYS C 1 11 ? 43.497 -0.784 -19.862 0.50 19.90 7 LYS C CA 1
ATOM 4177 C C . LYS C 1 11 ? 43.548 -2.219 -19.362 1.00 20.57 7 LYS C C 1
ATOM 4178 O O . LYS C 1 11 ? 42.806 -3.112 -19.870 1.00 20.74 7 LYS C O 1
ATOM 4189 N N . VAL C 1 12 ? 44.426 -2.460 -18.403 1.00 19.25 8 VAL C N 1
ATOM 4190 C CA . VAL C 1 12 ? 44.484 -3.762 -17.763 1.00 19.15 8 VAL C CA 1
ATOM 4191 C C . VAL C 1 12 ? 44.074 -3.541 -16.288 1.00 18.64 8 VAL C C 1
ATOM 4192 O O . VAL C 1 12 ? 44.617 -2.660 -15.614 1.00 17.33 8 VAL C O 1
ATOM 4196 N N . VAL C 1 13 ? 43.073 -4.302 -15.854 1.00 19.19 9 VAL C N 1
ATOM 4197 C CA . VAL C 1 13 ? 42.500 -4.196 -14.488 1.00 19.47 9 VAL C CA 1
ATOM 4198 C C . VAL C 1 13 ? 42.658 -5.466 -13.711 1.00 19.89 9 VAL C C 1
ATOM 4199 O O . VAL C 1 13 ? 42.333 -6.528 -14.217 1.00 21.87 9 VAL C O 1
ATOM 4203 N N . LEU C 1 14 ? 43.094 -5.360 -12.459 1.00 19.90 10 LEU C N 1
ATOM 4204 C CA . LEU C 1 14 ? 43.029 -6.489 -11.512 1.00 20.21 10 LEU C CA 1
ATOM 4205 C C . LEU C 1 14 ? 41.793 -6.350 -10.613 1.00 19.53 10 LEU C C 1
ATOM 4206 O O . LEU C 1 14 ? 41.590 -5.298 -10.049 1.00 18.78 10 LEU C O 1
ATOM 4211 N N . VAL C 1 15 ? 40.983 -7.404 -10.490 1.00 19.99 11 VAL C N 1
ATOM 4212 C CA . VAL C 1 15 ? 39.815 -7.400 -9.603 1.00 20.22 11 VAL C CA 1
ATOM 4213 C C . VAL C 1 15 ? 39.943 -8.607 -8.674 1.00 20.93 11 VAL C C 1
ATOM 4214 O O . VAL C 1 15 ? 39.942 -9.752 -9.143 1.00 21.08 11 VAL C O 1
ATOM 4218 N N . THR C 1 16 ? 40.078 -8.350 -7.373 1.00 19.96 12 THR C N 1
ATOM 4219 C CA . THR C 1 16 ? 40.113 -9.443 -6.410 1.00 20.17 12 THR C CA 1
ATOM 4220 C C . THR C 1 16 ? 38.680 -9.726 -6.059 1.00 20.35 12 THR C C 1
ATOM 4221 O O . THR C 1 16 ? 37.840 -8.846 -6.173 1.00 20.51 12 THR C O 1
ATOM 4225 N N . GLY C 1 17 ? 38.392 -10.962 -5.670 1.00 20.11 13 GLY C N 1
ATOM 4226 C CA . GLY C 1 17 ? 37.009 -11.413 -5.463 1.00 20.52 13 GLY C CA 1
ATOM 4227 C C . GLY C 1 17 ? 36.221 -11.347 -6.768 1.00 19.97 13 GLY C C 1
ATOM 4228 O O . GLY C 1 17 ? 35.058 -10.997 -6.777 1.00 20.87 13 GLY C O 1
ATOM 4229 N N . GLY C 1 18 ? 36.870 -11.628 -7.890 1.00 20.47 14 GLY C N 1
ATOM 4230 C CA . GLY C 1 18 ? 36.234 -11.447 -9.188 1.00 21.00 14 GLY C CA 1
ATOM 4231 C C . GLY C 1 18 ? 35.255 -12.552 -9.617 1.00 22.59 14 GLY C C 1
ATOM 4232 O O . GLY C 1 18 ? 34.648 -12.448 -10.698 1.00 22.64 14 GLY C O 1
ATOM 4233 N N . ALA C 1 19 ? 35.105 -13.599 -8.804 1.00 23.06 15 ALA C N 1
ATOM 4234 C CA . ALA C 1 19 ? 34.333 -14.813 -9.238 1.00 24.98 15 ALA C CA 1
ATOM 4235 C C . ALA C 1 19 ? 32.811 -14.663 -9.244 1.00 25.83 15 ALA C C 1
ATOM 4236 O O . ALA C 1 19 ? 32.115 -15.371 -9.993 1.00 26.89 15 ALA C O 1
ATOM 4238 N N . ARG C 1 20 ? 32.289 -13.764 -8.405 1.00 26.28 16 ARG C N 1
ATOM 4239 C CA . ARG C 1 20 ? 30.840 -13.557 -8.314 1.00 25.80 16 ARG C CA 1
ATOM 4240 C C . ARG C 1 20 ? 30.570 -12.180 -7.748 1.00 25.32 16 ARG C C 1
ATOM 4241 O O . ARG C 1 20 ? 31.510 -11.437 -7.441 1.00 24.73 16 ARG C O 1
ATOM 4249 N N . GLY C 1 21 ? 29.286 -11.841 -7.614 1.00 25.06 17 GLY C N 1
ATOM 4250 C CA . GLY C 1 21 ? 28.870 -10.594 -6.944 1.00 23.13 17 GLY C CA 1
ATOM 4251 C C . GLY C 1 21 ? 29.459 -9.323 -7.529 1.00 21.95 17 GLY C C 1
ATOM 4252 O O . GLY C 1 21 ? 29.539 -9.168 -8.761 1.00 22.00 17 GLY C O 1
ATOM 4253 N N . GLN C 1 22 ? 29.831 -8.375 -6.666 1.00 20.22 18 GLN C N 1
ATOM 4254 C CA . GLN C 1 22 ? 30.349 -7.068 -7.155 1.00 19.33 18 GLN C CA 1
ATOM 4255 C C . GLN C 1 22 ? 31.587 -7.253 -8.032 1.00 19.22 18 GLN C C 1
ATOM 4256 O O . GLN C 1 22 ? 31.699 -6.658 -9.116 1.00 19.24 18 GLN C O 1
ATOM 4262 N N . GLY C 1 23 ? 32.500 -8.113 -7.586 1.00 17.64 19 GLY C N 1
ATOM 4263 C CA . GLY C 1 23 ? 33.733 -8.296 -8.339 1.00 18.17 19 GLY C CA 1
ATOM 4264 C C . GLY C 1 23 ? 33.519 -8.804 -9.760 1.00 18.69 19 GLY C C 1
ATOM 4265 O O . GLY C 1 23 ? 34.150 -8.319 -10.683 1.00 18.53 19 GLY C O 1
ATOM 4266 N N . ARG C 1 24 ? 32.620 -9.785 -9.933 1.00 19.70 20 ARG C N 1
ATOM 4267 C CA . ARG C 1 24 ? 32.290 -10.261 -11.260 1.00 21.05 20 ARG C CA 1
ATOM 4268 C C . ARG C 1 24 ? 31.610 -9.160 -12.068 1.00 21.29 20 ARG C C 1
ATOM 4269 O O . ARG C 1 24 ? 31.906 -8.967 -13.273 1.00 21.86 20 ARG C O 1
ATOM 4277 N N . SER C 1 25 ? 30.681 -8.462 -11.429 1.00 20.53 21 SER C N 1
ATOM 4278 C CA . SER C 1 25 ? 30.004 -7.345 -12.100 1.00 20.74 21 SER C CA 1
ATOM 4279 C C . SER C 1 25 ? 31.027 -6.274 -12.560 1.00 20.02 21 SER C C 1
ATOM 4280 O O . SER C 1 25 ? 30.923 -5.738 -13.685 1.00 19.20 21 SER C O 1
ATOM 4283 N N . HIS C 1 26 ? 32.020 -5.986 -11.707 1.00 19.39 22 HIS C N 1
ATOM 4284 C CA . HIS C 1 26 ? 33.060 -5.013 -12.075 1.00 19.14 22 HIS C CA 1
ATOM 4285 C C . HIS C 1 26 ? 33.885 -5.520 -13.258 1.00 19.73 22 HIS C C 1
ATOM 4286 O O . HIS C 1 26 ? 34.167 -4.776 -14.187 1.00 20.24 22 HIS C O 1
ATOM 4293 N N . ALA C 1 27 ? 34.291 -6.790 -13.215 1.00 19.66 23 ALA C N 1
ATOM 4294 C CA . ALA C 1 27 ? 35.029 -7.364 -14.335 1.00 20.70 23 ALA C CA 1
ATOM 4295 C C . ALA C 1 27 ? 34.295 -7.194 -15.657 1.00 20.43 23 ALA C C 1
ATOM 4296 O O . ALA C 1 27 ? 34.887 -6.777 -16.654 1.00 20.72 23 ALA C O 1
ATOM 4298 N N . VAL C 1 28 ? 33.021 -7.577 -15.672 1.00 21.14 24 VAL C N 1
ATOM 4299 C CA . VAL C 1 28 ? 32.266 -7.598 -16.919 1.00 21.57 24 VAL C CA 1
ATOM 4300 C C . VAL C 1 28 ? 32.041 -6.164 -17.413 1.00 21.92 24 VAL C C 1
ATOM 4301 O O . VAL C 1 28 ? 32.177 -5.880 -18.627 1.00 22.95 24 VAL C O 1
ATOM 4305 N N . LYS C 1 29 ? 31.709 -5.275 -16.480 1.00 20.82 25 LYS C N 1
ATOM 4306 C CA . LYS C 1 29 ? 31.483 -3.869 -16.809 1.00 21.96 25 LYS C CA 1
ATOM 4307 C C . LYS C 1 29 ? 32.725 -3.253 -17.446 1.00 22.15 25 LYS C C 1
ATOM 4308 O O . LYS C 1 29 ? 32.611 -2.572 -18.462 1.00 22.61 25 LYS C O 1
ATOM 4314 N N . LEU C 1 30 ? 33.906 -3.537 -16.885 1.00 22.24 26 LEU C N 1
ATOM 4315 C CA . LEU C 1 30 ? 35.149 -2.903 -17.346 1.00 22.59 26 LEU C CA 1
ATOM 4316 C C . LEU C 1 30 ? 35.579 -3.538 -18.671 1.00 22.77 26 LEU C C 1
ATOM 4317 O O . LEU C 1 30 ? 36.121 -2.858 -19.541 1.00 23.08 26 LEU C O 1
ATOM 4322 N N . ALA C 1 31 ? 35.272 -4.828 -18.838 1.00 23.84 27 ALA C N 1
ATOM 4323 C CA . ALA C 1 31 ? 35.510 -5.526 -20.100 1.00 24.28 27 ALA C CA 1
ATOM 4324 C C . ALA C 1 31 ? 34.614 -4.937 -21.164 1.00 24.91 27 ALA C C 1
ATOM 4325 O O . ALA C 1 31 ? 35.063 -4.672 -22.274 1.00 25.39 27 ALA C O 1
ATOM 4327 N N . GLU C 1 32 ? 33.368 -4.655 -20.818 1.00 24.90 28 GLU C N 1
ATOM 4328 C CA . GLU C 1 32 ? 32.479 -4.024 -21.798 1.00 26.18 28 GLU C CA 1
ATOM 4329 C C . GLU C 1 32 ? 33.018 -2.677 -22.216 1.00 24.71 28 GLU C C 1
ATOM 4330 O O . GLU C 1 32 ? 32.791 -2.240 -23.342 1.00 22.37 28 GLU C O 1
ATOM 4336 N N . GLU C 1 33 ? 33.781 -2.041 -21.322 1.00 23.09 29 GLU C N 1
ATOM 4337 C CA . GLU C 1 33 ? 34.266 -0.683 -21.592 1.00 22.75 29 GLU C CA 1
ATOM 4338 C C . GLU C 1 33 ? 35.699 -0.671 -22.136 1.00 22.83 29 GLU C C 1
ATOM 4339 O O . GLU C 1 33 ? 36.384 0.384 -22.174 1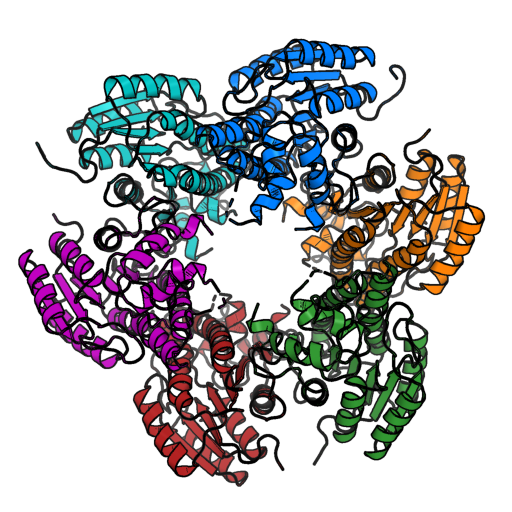.00 22.42 29 GLU C O 1
ATOM 4345 N N . GLY C 1 34 ? 36.151 -1.871 -22.510 1.00 23.02 30 GLY C N 1
ATOM 4346 C CA . GLY C 1 34 ? 37.335 -2.079 -23.353 1.00 23.21 30 GLY C CA 1
ATOM 4347 C C . GLY C 1 34 ? 38.604 -2.520 -22.632 1.00 21.41 30 GLY C C 1
ATOM 4348 O O . GLY C 1 34 ? 39.679 -2.401 -23.216 1.00 20.74 30 GLY C O 1
ATOM 4349 N N . ALA C 1 35 ? 38.484 -2.986 -21.375 1.00 20.72 31 ALA C N 1
ATOM 4350 C CA . ALA C 1 35 ? 39.639 -3.445 -20.550 1.00 19.15 31 ALA C CA 1
ATOM 4351 C C . ALA C 1 35 ? 39.820 -4.963 -20.501 1.00 20.18 31 ALA C C 1
ATOM 4352 O O . ALA C 1 35 ? 38.841 -5.704 -20.406 1.00 21.09 31 ALA C O 1
ATOM 4354 N N . ASP C 1 36 ? 41.071 -5.419 -20.524 1.00 19.90 32 ASP C N 1
ATOM 4355 C CA . ASP C 1 36 ? 41.431 -6.804 -20.171 1.00 20.58 32 ASP C CA 1
ATOM 4356 C C . ASP C 1 36 ? 41.456 -6.975 -18.635 1.00 19.63 32 ASP C C 1
ATOM 4357 O O . ASP C 1 36 ? 41.919 -6.096 -17.898 1.00 19.70 32 ASP C O 1
ATOM 4362 N N . ILE C 1 37 ? 40.959 -8.105 -18.157 1.00 20.16 33 ILE C N 1
ATOM 4363 C CA . ILE C 1 37 ? 40.731 -8.270 -16.719 1.00 18.84 33 ILE C CA 1
ATOM 4364 C C . ILE C 1 37 ? 41.477 -9.463 -16.125 1.00 20.27 33 ILE C C 1
ATOM 4365 O O . ILE C 1 37 ? 41.440 -10.550 -16.674 1.00 19.77 33 ILE C O 1
ATOM 4370 N N . ILE C 1 38 ? 42.106 -9.237 -14.967 1.00 20.66 34 ILE C N 1
ATOM 4371 C CA . ILE C 1 38 ? 42.770 -10.265 -14.175 1.00 20.69 34 ILE C CA 1
ATOM 4372 C C . ILE C 1 38 ? 41.867 -10.533 -12.969 1.00 21.71 34 ILE C C 1
ATOM 4373 O O . ILE C 1 38 ? 41.661 -9.660 -12.133 1.00 21.08 34 ILE C O 1
ATOM 4378 N N . LEU C 1 39 ? 41.315 -11.738 -12.864 1.00 22.37 35 LEU C N 1
ATOM 4379 C CA . LEU C 1 39 ? 40.366 -12.036 -11.804 1.00 21.84 35 LEU C CA 1
ATOM 4380 C C . LEU C 1 39 ? 41.017 -12.984 -10.816 1.00 22.64 35 LEU C C 1
ATOM 4381 O O . LEU C 1 39 ? 41.472 -14.071 -11.215 1.00 22.57 35 LEU C O 1
ATOM 4386 N N . PHE C 1 40 ? 41.103 -12.566 -9.548 1.00 21.81 36 PHE C N 1
ATOM 4387 C CA . PHE C 1 40 ? 41.585 -13.448 -8.441 1.00 22.71 36 PHE C CA 1
ATOM 4388 C C . PHE C 1 40 ? 40.404 -13.720 -7.514 1.00 22.17 36 PHE C C 1
ATOM 4389 O O . PHE C 1 40 ? 39.613 -12.805 -7.216 1.00 21.89 36 PHE C O 1
ATOM 4397 N N . ASP C 1 41 ? 40.262 -14.965 -7.080 1.00 22.94 37 ASP C N 1
ATOM 4398 C CA . ASP C 1 41 ? 39.271 -15.349 -6.064 1.00 23.06 37 ASP C CA 1
ATOM 4399 C C . ASP C 1 41 ? 39.768 -16.582 -5.320 1.00 24.32 37 ASP C C 1
ATOM 4400 O O . ASP C 1 41 ? 40.425 -17.423 -5.895 1.00 25.23 37 ASP C O 1
ATOM 4405 N N . ILE C 1 42 ? 39.415 -16.697 -4.050 1.00 25.36 38 ILE C N 1
ATOM 4406 C CA . ILE C 1 42 ? 39.855 -17.809 -3.191 1.00 26.46 38 ILE C CA 1
ATOM 4407 C C . ILE C 1 42 ? 39.218 -19.146 -3.609 1.00 27.60 38 ILE C C 1
ATOM 4408 O O . ILE C 1 42 ? 39.860 -20.216 -3.521 1.00 28.85 38 ILE C O 1
ATOM 4413 N N . CYS C 1 43 ? 37.972 -19.086 -4.076 1.00 28.41 39 CYS C N 1
ATOM 4414 C CA . CYS C 1 43 ? 37.244 -20.299 -4.583 1.00 30.22 39 CYS C CA 1
ATOM 4415 C C . CYS C 1 43 ? 37.108 -21.458 -3.567 1.00 30.74 39 CYS C C 1
ATOM 4416 O O . CYS C 1 43 ? 36.937 -22.607 -3.949 1.00 32.04 39 CYS C O 1
ATOM 4419 N N . HIS C 1 44 ? 37.169 -21.146 -2.280 1.00 30.39 40 HIS C N 1
ATOM 4420 C CA . HIS C 1 44 ? 36.798 -22.099 -1.227 1.00 31.09 40 HIS C CA 1
ATOM 4421 C C . HIS C 1 44 ? 36.286 -21.317 -0.003 1.00 30.61 40 HIS C C 1
ATOM 4422 O O . HIS C 1 44 ? 36.425 -20.104 0.044 1.00 29.52 40 HIS C O 1
ATOM 4429 N N . ASP C 1 45 ? 35.664 -21.999 0.959 1.00 31.14 41 ASP C N 1
ATOM 4430 C CA . ASP C 1 45 ? 35.011 -21.327 2.076 1.00 30.54 41 ASP C CA 1
ATOM 4431 C C . ASP C 1 45 ? 36.008 -20.964 3.194 1.00 29.97 41 ASP C C 1
ATOM 4432 O O . ASP C 1 45 ? 37.143 -21.457 3.227 1.00 29.70 41 ASP C O 1
ATOM 4437 N N . ILE C 1 46 ? 35.553 -20.139 4.133 1.00 29.21 42 ILE C N 1
ATOM 4438 C CA . ILE C 1 46 ? 36.338 -19.832 5.319 1.00 29.52 42 ILE C CA 1
ATOM 4439 C C . ILE C 1 46 ? 35.450 -20.183 6.492 1.00 30.09 42 ILE C C 1
ATOM 4440 O O . ILE C 1 46 ? 34.297 -19.762 6.542 1.00 30.94 42 ILE C O 1
ATOM 4445 N N . GLU C 1 47 ? 35.997 -20.973 7.415 1.00 31.29 43 GLU C N 1
ATOM 4446 C CA . GLU C 1 47 ? 35.223 -21.644 8.470 1.00 32.53 43 GLU C CA 1
ATOM 4447 C C . GLU C 1 47 ? 34.372 -20.726 9.354 1.00 31.84 43 GLU C C 1
ATOM 4448 O O . GLU C 1 47 ? 33.197 -21.016 9.610 1.00 32.19 43 GLU C O 1
ATOM 4454 N N . THR C 1 48 ? 34.968 -19.634 9.822 1.00 30.87 44 THR C N 1
ATOM 4455 C CA . THR C 1 48 ? 34.258 -18.642 10.643 1.00 30.80 44 THR C CA 1
ATOM 4456 C C . THR C 1 48 ? 33.175 -17.902 9.849 1.00 30.34 44 THR C C 1
ATOM 4457 O O . THR C 1 48 ? 32.257 -17.307 10.433 1.00 30.43 44 THR C O 1
ATOM 4461 N N . ASN C 1 49 ? 33.283 -17.943 8.523 1.00 29.41 45 ASN C N 1
ATOM 4462 C CA . ASN C 1 49 ? 32.348 -17.249 7.663 1.00 29.30 45 ASN C CA 1
ATOM 4463 C C . ASN C 1 49 ? 31.227 -18.196 7.205 1.00 30.41 45 ASN C C 1
ATOM 4464 O O . ASN C 1 49 ? 31.405 -18.970 6.251 1.00 29.72 45 ASN C O 1
ATOM 4469 N N . GLU C 1 50 ? 30.081 -18.106 7.888 1.00 31.15 46 GLU C N 1
ATOM 4470 C CA . GLU C 1 50 ? 29.039 -19.134 7.807 1.00 32.81 46 GLU C CA 1
ATOM 4471 C C . GLU C 1 50 ? 28.020 -18.925 6.681 1.00 32.81 46 GLU C C 1
ATOM 4472 O O . GLU C 1 50 ? 26.806 -18.921 6.912 1.00 34.02 46 GLU C O 1
ATOM 4478 N N . TYR C 1 51 ? 28.547 -18.731 5.469 1.00 32.08 47 TYR C N 1
ATOM 4479 C CA . TYR C 1 51 ? 27.789 -18.788 4.217 1.00 32.07 47 TYR C CA 1
ATOM 4480 C C . TYR C 1 51 ? 28.809 -19.171 3.142 1.00 32.19 47 TYR C C 1
ATOM 4481 O O . TYR C 1 51 ? 29.996 -18.925 3.314 1.00 32.90 47 TYR C O 1
ATOM 4490 N N . PRO C 1 52 ? 28.377 -19.828 2.054 1.00 32.74 48 PRO C N 1
ATOM 4491 C CA . PRO C 1 52 ? 29.362 -20.209 1.040 1.00 32.10 48 PRO C CA 1
ATOM 4492 C C . PRO C 1 52 ? 30.093 -19.039 0.331 1.00 30.94 48 PRO C C 1
ATOM 4493 O O . PRO C 1 52 ? 29.464 -18.016 -0.013 1.00 29.72 48 PRO C O 1
ATOM 4497 N N . LEU C 1 53 ? 31.394 -19.219 0.096 1.00 29.22 49 LEU C N 1
ATOM 4498 C CA . LEU C 1 53 ? 32.131 -18.339 -0.828 1.00 29.15 49 LEU C CA 1
ATOM 4499 C C . LEU C 1 53 ? 32.072 -18.855 -2.276 1.00 29.12 49 LEU C C 1
ATOM 4500 O O . LEU C 1 53 ? 31.392 -19.846 -2.568 1.00 29.15 49 LEU C O 1
ATOM 4505 N N . ALA C 1 54 ? 32.744 -18.152 -3.188 1.00 29.22 50 ALA C N 1
ATOM 4506 C CA . ALA C 1 54 ? 32.745 -18.527 -4.604 1.00 29.20 50 ALA C CA 1
ATOM 4507 C C . ALA C 1 54 ? 33.381 -19.898 -4.811 1.00 30.39 50 ALA C C 1
ATOM 4508 O O . ALA C 1 54 ? 34.240 -20.330 -4.033 1.00 30.06 50 ALA C O 1
ATOM 4510 N N . THR C 1 55 ? 32.953 -20.574 -5.869 1.00 31.26 51 THR C N 1
ATOM 4511 C CA . THR C 1 55 ? 33.534 -21.849 -6.253 1.00 32.50 51 THR C CA 1
ATOM 4512 C C . THR C 1 55 ? 34.426 -21.692 -7.483 1.00 32.74 51 THR C C 1
ATOM 4513 O O . THR C 1 55 ? 34.465 -20.628 -8.126 1.00 32.67 51 THR C O 1
ATOM 4517 N N . SER C 1 56 ? 35.117 -22.768 -7.836 1.00 32.90 52 SER C N 1
ATOM 4518 C CA . SER C 1 56 ? 35.974 -22.745 -8.995 1.00 33.54 52 SER C CA 1
ATOM 4519 C C . SER C 1 56 ? 35.178 -22.500 -10.268 1.00 33.86 52 SER C C 1
ATOM 4520 O O . SER C 1 56 ? 35.685 -21.838 -11.185 1.00 32.82 52 SER C O 1
ATOM 4523 N N . ARG C 1 57 ? 33.962 -23.072 -10.339 1.00 34.75 53 ARG C N 1
ATOM 4524 C CA . ARG C 1 57 ? 33.088 -22.903 -11.505 1.00 35.09 53 ARG C CA 1
ATOM 4525 C C . ARG C 1 57 ? 32.675 -21.433 -11.639 1.00 34.13 53 ARG C C 1
ATOM 4526 O O . ARG C 1 57 ? 32.564 -20.911 -12.753 1.00 34.20 53 ARG C O 1
ATOM 4528 N N . ASP C 1 58 ? 32.454 -20.770 -10.506 1.00 33.25 54 ASP C N 1
ATOM 4529 C CA . ASP C 1 58 ? 32.186 -19.324 -10.509 1.00 32.08 54 ASP C CA 1
ATOM 4530 C C . ASP C 1 58 ? 33.287 -18.553 -11.233 1.00 31.51 54 ASP C C 1
ATOM 4531 O O . ASP C 1 58 ? 33.011 -17.724 -12.115 1.00 31.54 54 ASP C O 1
ATOM 4536 N N . LEU C 1 59 ? 34.535 -18.811 -10.856 1.00 31.22 55 LEU C N 1
ATOM 4537 C CA . LEU C 1 59 ? 35.660 -18.064 -11.412 1.00 30.80 55 LEU C CA 1
ATOM 4538 C C . LEU C 1 59 ? 35.818 -18.343 -12.923 1.00 31.26 55 LEU C C 1
ATOM 4539 O O . LEU C 1 59 ? 36.066 -17.431 -13.710 1.00 30.56 55 LEU C O 1
ATOM 4544 N N . GLU C 1 60 ? 35.670 -19.608 -13.309 1.00 31.98 56 GLU C N 1
ATOM 4545 C CA . GLU C 1 60 ? 35.735 -19.972 -14.721 1.00 33.10 56 GLU C CA 1
ATOM 4546 C C . GLU C 1 60 ? 34.639 -19.239 -15.506 1.00 31.75 56 GLU C C 1
ATOM 4547 O O . GLU C 1 60 ? 34.897 -18.718 -16.600 1.00 31.39 56 GLU C O 1
ATOM 4553 N N . GLU C 1 61 ? 33.430 -19.210 -14.947 1.00 30.88 57 GLU C N 1
ATOM 4554 C CA . GLU C 1 61 ? 32.302 -18.555 -15.601 1.00 31.69 57 GLU C CA 1
ATOM 4555 C C . GLU C 1 61 ? 32.474 -17.040 -15.670 1.00 29.84 57 GLU C C 1
ATOM 4556 O O . GLU C 1 61 ? 32.046 -16.414 -16.640 1.00 29.58 57 GLU C O 1
ATOM 4562 N N . ALA C 1 62 ? 33.104 -16.459 -14.644 1.00 27.86 58 ALA C N 1
ATOM 4563 C CA . ALA C 1 62 ? 33.466 -15.036 -14.648 1.00 26.67 58 ALA C CA 1
ATOM 4564 C C . ALA C 1 62 ? 34.414 -14.735 -15.806 1.00 26.39 58 ALA C C 1
ATOM 4565 O O . ALA C 1 62 ? 34.170 -13.827 -16.599 1.00 26.72 58 ALA C O 1
ATOM 4567 N N . GLY C 1 63 ? 35.469 -15.533 -15.916 1.00 25.88 59 GLY C N 1
ATOM 4568 C CA . GLY C 1 63 ? 36.441 -15.386 -16.989 1.00 25.93 59 GLY C CA 1
ATOM 4569 C C . GLY C 1 63 ? 35.823 -15.504 -18.380 1.00 27.05 59 GLY C C 1
ATOM 4570 O O . GLY C 1 63 ? 36.106 -14.682 -19.250 1.00 25.56 59 GLY C O 1
ATOM 4571 N N . LEU C 1 64 ? 34.975 -16.522 -18.579 1.00 27.52 60 LEU C N 1
ATOM 4572 C CA . LEU C 1 64 ? 34.231 -16.672 -19.839 1.00 28.91 60 LEU C CA 1
ATOM 4573 C C . LEU C 1 64 ? 33.301 -15.488 -20.129 1.00 28.70 60 LEU C C 1
ATOM 4574 O O . LEU C 1 64 ? 33.203 -15.047 -21.271 1.00 28.79 60 LEU C O 1
ATOM 4579 N N . GLU C 1 65 ? 32.607 -14.982 -19.112 1.00 28.22 61 GLU C N 1
ATOM 4580 C CA . GLU C 1 65 ? 31.776 -13.802 -19.342 1.00 29.29 61 GLU C CA 1
ATOM 4581 C C . GLU C 1 65 ? 32.594 -12.581 -19.840 1.00 28.58 61 GLU C C 1
ATOM 4582 O O . GLU C 1 65 ? 32.143 -11.842 -20.726 1.00 28.71 61 GLU C O 1
ATOM 4588 N N . VAL C 1 66 ? 33.788 -12.392 -19.284 1.00 27.82 62 VAL C N 1
ATOM 4589 C CA . VAL C 1 66 ? 34.694 -11.352 -19.759 1.00 27.34 62 VAL C CA 1
ATOM 4590 C C . VAL C 1 66 ? 35.154 -11.619 -21.194 1.00 28.67 62 VAL C C 1
ATOM 4591 O O . VAL C 1 66 ? 35.167 -10.696 -22.020 1.00 28.54 62 VAL C O 1
ATOM 4595 N N . GLU C 1 67 ? 35.546 -12.865 -21.479 1.00 29.89 63 GLU C N 1
ATOM 4596 C CA . GLU C 1 67 ? 36.001 -13.221 -22.821 1.00 32.58 63 GLU C CA 1
ATOM 4597 C C . GLU C 1 67 ? 34.922 -12.969 -23.894 1.00 33.32 63 GLU C C 1
ATOM 4598 O O . GLU C 1 67 ? 35.247 -12.626 -25.039 1.00 34.43 63 GLU C O 1
ATOM 4604 N N . LYS C 1 68 ? 33.654 -13.108 -23.505 1.00 33.97 64 LYS C N 1
ATOM 4605 C CA . LYS C 1 68 ? 32.495 -12.913 -24.395 1.00 35.04 64 LYS C CA 1
ATOM 4606 C C . LYS C 1 68 ? 32.424 -11.486 -24.947 1.00 34.07 64 LYS C C 1
ATOM 4607 O O . LYS C 1 68 ? 31.946 -11.279 -26.054 1.00 33.84 64 LYS C O 1
ATOM 4613 N N . THR C 1 69 ? 32.903 -10.504 -24.176 1.00 32.33 65 THR C N 1
ATOM 4614 C CA . THR C 1 69 ? 32.961 -9.119 -24.639 1.00 30.89 65 THR C CA 1
ATOM 4615 C C . THR C 1 69 ? 34.020 -8.929 -25.716 1.00 31.31 65 THR C C 1
ATOM 4616 O O . THR C 1 69 ? 34.106 -7.857 -26.289 1.00 31.88 65 THR C O 1
ATOM 4620 N N . GLY C 1 70 ? 34.870 -9.924 -25.947 1.00 31.67 66 GLY C N 1
ATOM 4621 C CA . GLY C 1 70 ? 36.000 -9.777 -26.888 1.00 31.77 66 GLY C CA 1
ATOM 4622 C C . GLY C 1 70 ? 37.319 -9.340 -26.233 1.00 30.85 66 GLY C C 1
ATOM 4623 O O . GLY C 1 70 ? 38.334 -9.166 -26.913 1.00 30.93 66 GLY C O 1
ATOM 4624 N N . ARG C 1 71 ? 37.311 -9.145 -24.916 1.00 29.19 67 ARG C N 1
ATOM 4625 C CA . ARG C 1 71 ? 38.546 -8.839 -24.192 1.00 28.62 67 ARG C CA 1
ATOM 4626 C C . ARG C 1 71 ? 39.161 -10.137 -23.623 1.00 28.48 67 ARG C C 1
ATOM 4627 O O . ARG C 1 71 ? 38.522 -11.200 -23.668 1.00 28.16 67 ARG C O 1
ATOM 4635 N N . LYS C 1 72 ? 40.383 -10.042 -23.096 1.00 27.18 68 LYS C N 1
ATOM 4636 C CA . LYS C 1 72 ? 41.033 -11.193 -22.446 1.00 28.06 68 LYS C CA 1
ATOM 4637 C C . LYS C 1 72 ? 40.752 -11.212 -20.919 1.00 27.11 68 LYS C C 1
ATOM 4638 O O . LYS C 1 72 ? 40.609 -10.137 -20.273 1.00 25.14 68 LYS C O 1
ATOM 4644 N N . ALA C 1 73 ? 40.687 -12.430 -20.374 1.00 26.37 69 ALA C N 1
ATOM 4645 C CA . ALA C 1 73 ? 40.570 -12.686 -18.946 1.00 26.04 69 ALA C CA 1
ATOM 4646 C C . ALA C 1 73 ? 41.730 -13.576 -18.474 1.00 27.03 69 ALA C C 1
ATOM 4647 O O . ALA C 1 73 ? 42.042 -14.584 -19.090 1.00 26.91 69 ALA C O 1
ATOM 4649 N N . TYR C 1 74 ? 42.387 -13.190 -17.387 1.00 27.24 70 TYR C N 1
ATOM 4650 C CA . TYR C 1 74 ? 43.336 -14.078 -16.713 1.00 27.64 70 TYR C CA 1
ATOM 4651 C C . TYR C 1 74 ? 42.656 -14.401 -15.404 1.00 27.69 70 TYR C C 1
ATOM 4652 O O . TYR C 1 74 ? 42.355 -13.506 -14.643 1.00 27.56 70 TYR C O 1
ATOM 4661 N N . THR C 1 75 ? 42.383 -15.676 -15.147 1.00 28.74 71 THR C N 1
ATOM 4662 C CA . THR C 1 75 ? 41.745 -16.085 -13.885 1.00 27.76 71 THR C CA 1
ATOM 4663 C C . THR C 1 75 ? 42.739 -16.907 -13.038 1.00 27.93 71 THR C C 1
ATOM 4664 O O . THR C 1 75 ? 43.560 -17.659 -13.576 1.00 28.12 71 THR C O 1
ATOM 4668 N N . ALA C 1 76 ? 42.660 -16.781 -11.719 1.00 26.72 72 ALA C N 1
ATOM 4669 C CA . ALA C 1 76 ? 43.482 -17.620 -10.838 1.00 26.79 72 ALA C CA 1
ATOM 4670 C C . ALA C 1 76 ? 42.860 -17.694 -9.451 1.00 25.95 72 ALA C C 1
ATOM 4671 O O . ALA C 1 76 ? 42.252 -16.720 -8.968 1.00 23.88 72 ALA C O 1
ATOM 4673 N N . GLU C 1 77 ? 42.980 -18.861 -8.827 1.00 26.12 73 GLU C N 1
ATOM 4674 C CA . GLU C 1 77 ? 42.550 -19.053 -7.441 1.00 26.94 73 GLU C CA 1
ATOM 4675 C C . GLU C 1 77 ? 43.669 -18.537 -6.547 1.00 26.74 73 GLU C C 1
ATOM 4676 O O . GLU C 1 77 ? 44.768 -19.106 -6.513 1.00 27.10 73 GLU C O 1
ATOM 4682 N N . VAL C 1 78 ? 43.406 -17.422 -5.869 1.00 25.75 74 VAL C N 1
ATOM 4683 C CA . VAL C 1 78 ? 44.398 -16.753 -5.032 1.00 24.56 74 VAL C CA 1
ATOM 4684 C C . VAL C 1 78 ? 43.650 -16.306 -3.794 1.00 24.39 74 VAL C C 1
ATOM 4685 O O . VAL C 1 78 ? 42.576 -15.684 -3.904 1.00 24.44 74 VAL C O 1
ATOM 4689 N N . ASP C 1 79 ? 44.215 -16.599 -2.629 1.00 24.03 75 ASP C N 1
ATOM 4690 C CA . ASP C 1 79 ? 43.735 -16.050 -1.357 1.00 23.52 75 ASP C CA 1
ATOM 4691 C C . ASP C 1 79 ? 44.494 -14.739 -1.095 1.00 22.75 75 ASP C C 1
ATOM 4692 O O . ASP C 1 79 ? 45.711 -14.761 -0.918 1.00 22.18 75 ASP C O 1
ATOM 4697 N N . VAL C 1 80 ? 43.783 -13.595 -1.086 1.00 21.81 76 VAL C N 1
ATOM 4698 C CA . VAL C 1 80 ? 44.414 -12.285 -0.821 1.00 20.10 76 VAL C CA 1
ATOM 4699 C C . VAL C 1 80 ? 45.124 -12.188 0.535 1.00 20.83 76 VAL C C 1
ATOM 4700 O O . VAL C 1 80 ? 45.937 -11.278 0.751 1.00 19.84 76 VAL C O 1
ATOM 4704 N N . ARG C 1 81 ? 44.813 -13.100 1.458 1.00 21.94 77 ARG C N 1
ATOM 4705 C CA . ARG C 1 81 ? 45.574 -13.147 2.717 1.00 22.92 77 ARG C CA 1
ATOM 4706 C C . ARG C 1 81 ? 46.998 -13.633 2.474 1.00 24.87 77 ARG C C 1
ATOM 4707 O O . ARG C 1 81 ? 47.847 -13.516 3.364 1.00 25.32 77 ARG C O 1
ATOM 4715 N N . ASP C 1 82 ? 47.277 -14.162 1.281 1.00 25.61 78 ASP C N 1
ATOM 4716 C CA . ASP C 1 82 ? 48.627 -14.649 0.999 1.00 26.65 78 ASP C CA 1
ATOM 4717 C C . ASP C 1 82 ? 49.416 -13.727 0.086 1.00 25.89 78 ASP C C 1
ATOM 4718 O O . ASP C 1 82 ? 49.368 -13.873 -1.150 1.00 26.31 78 ASP C O 1
ATOM 4723 N N . ARG C 1 83 ? 50.168 -12.804 0.698 1.00 25.32 79 ARG C N 1
ATOM 4724 C CA A ARG C 1 83 ? 50.949 -11.786 -0.015 0.50 24.73 79 ARG C CA 1
ATOM 4725 C CA B ARG C 1 83 ? 50.879 -11.778 -0.063 0.50 24.76 79 ARG C CA 1
ATOM 4726 C C . ARG C 1 83 ? 51.788 -12.395 -1.141 1.00 25.07 79 ARG C C 1
ATOM 4727 O O . ARG C 1 83 ? 51.740 -11.963 -2.286 1.00 23.94 79 ARG C O 1
ATOM 4742 N N . ALA C 1 84 ? 52.590 -13.417 -0.785 1.00 25.20 80 ALA C N 1
ATOM 4743 C CA . ALA C 1 84 ? 53.474 -14.056 -1.755 1.00 25.02 80 ALA C CA 1
ATOM 4744 C C . ALA C 1 84 ? 52.687 -14.643 -2.928 1.00 24.75 80 ALA C C 1
ATOM 4745 O O . ALA C 1 84 ? 53.091 -14.482 -4.093 1.00 25.80 80 ALA C O 1
ATOM 4747 N N . ALA C 1 85 ? 51.566 -15.308 -2.651 1.00 24.51 81 ALA C N 1
ATOM 4748 C CA . ALA C 1 85 ? 50.786 -15.917 -3.744 1.00 25.07 81 ALA C CA 1
ATOM 4749 C C . ALA C 1 85 ? 50.137 -14.830 -4.617 1.00 25.11 81 ALA C C 1
ATOM 4750 O O . ALA C 1 85 ? 50.069 -14.973 -5.848 1.00 24.82 81 ALA C O 1
ATOM 4752 N N . VAL C 1 86 ? 49.689 -13.742 -3.983 1.00 24.38 82 VAL C N 1
ATOM 4753 C CA . VAL C 1 86 ? 49.156 -12.591 -4.736 1.00 24.46 82 VAL C CA 1
ATOM 4754 C C . VAL C 1 86 ? 50.227 -12.035 -5.671 1.00 25.08 82 VAL C C 1
ATOM 4755 O O . VAL C 1 86 ? 49.936 -11.822 -6.820 1.00 24.28 82 VAL C O 1
ATOM 4759 N N . SER C 1 87 ? 51.464 -11.856 -5.180 1.00 26.03 83 SER C N 1
ATOM 4760 C CA . SER C 1 87 ? 52.528 -11.202 -5.970 1.00 26.99 83 SER C CA 1
ATOM 4761 C C . SER C 1 87 ? 52.964 -12.060 -7.137 1.00 27.53 83 SER C C 1
ATOM 4762 O O . SER C 1 87 ? 53.162 -11.564 -8.247 1.00 25.93 83 SER C O 1
ATOM 4765 N N . ARG C 1 88 ? 53.136 -13.350 -6.837 1.00 28.22 84 ARG C N 1
ATOM 4766 C CA . ARG C 1 88 ? 53.430 -14.376 -7.823 1.00 29.51 84 ARG C CA 1
ATOM 4767 C C . ARG C 1 88 ? 52.424 -14.408 -8.975 1.00 29.06 84 ARG C C 1
ATOM 4768 O O . ARG C 1 88 ? 52.836 -14.318 -10.144 1.00 29.36 84 ARG C O 1
ATOM 4776 N N . GLU C 1 89 ? 51.130 -14.608 -8.679 1.00 28.68 85 GLU C N 1
ATOM 4777 C CA . GLU C 1 89 ? 50.131 -14.679 -9.754 1.00 29.29 85 GLU C CA 1
ATOM 4778 C C . GLU C 1 89 ? 50.086 -13.375 -10.545 1.00 28.12 85 GLU C C 1
ATOM 4779 O O . GLU C 1 89 ? 49.923 -13.388 -11.777 1.00 27.73 85 GLU C O 1
ATOM 4785 N N . LEU C 1 90 ? 50.198 -12.262 -9.827 1.00 26.47 86 LEU C N 1
ATOM 4786 C CA . LEU C 1 90 ? 50.089 -10.943 -10.475 1.00 25.83 86 LEU C CA 1
ATOM 4787 C C . LEU C 1 90 ? 51.248 -10.690 -11.458 1.00 25.88 86 LEU C C 1
ATOM 4788 O O . LEU C 1 90 ? 51.040 -10.170 -12.537 1.00 25.07 86 LEU C O 1
ATOM 4793 N N . ALA C 1 91 ? 52.465 -11.055 -11.046 1.00 27.46 87 ALA C N 1
ATOM 4794 C CA . ALA C 1 91 ? 53.650 -11.026 -11.916 1.00 28.77 87 ALA C CA 1
ATOM 4795 C C . ALA C 1 91 ? 53.356 -11.785 -13.200 1.00 28.79 87 ALA C C 1
ATOM 4796 O O . ALA C 1 91 ? 53.620 -11.293 -14.299 1.00 29.11 87 ALA C O 1
ATOM 4798 N N . ASN C 1 92 ? 52.780 -12.975 -13.052 1.00 29.64 88 ASN C N 1
ATOM 4799 C CA . ASN C 1 92 ? 52.471 -13.830 -14.195 1.00 30.61 88 ASN C CA 1
ATOM 4800 C C . ASN C 1 92 ? 51.471 -13.148 -15.131 1.00 29.50 88 ASN C C 1
ATOM 4801 O O . ASN C 1 92 ? 51.664 -13.097 -16.353 1.00 28.69 88 ASN C O 1
ATOM 4806 N N . ALA C 1 93 ? 50.406 -12.612 -14.539 1.00 28.11 89 ALA C N 1
ATOM 4807 C CA . ALA C 1 93 ? 49.353 -11.892 -15.313 1.00 27.63 89 ALA C CA 1
ATOM 4808 C C . ALA C 1 93 ? 49.831 -10.596 -15.961 1.00 27.17 89 ALA C C 1
ATOM 4809 O O . ALA C 1 93 ? 49.480 -10.307 -17.115 1.00 27.55 89 ALA C O 1
ATOM 4811 N N . VAL C 1 94 ? 50.614 -9.803 -15.227 1.00 26.90 90 VAL C N 1
ATOM 4812 C CA . VAL C 1 94 ? 51.151 -8.563 -15.810 1.00 27.04 90 VAL C CA 1
ATOM 4813 C C . VAL C 1 94 ? 52.103 -8.887 -16.977 1.00 28.49 90 VAL C C 1
ATOM 4814 O O . VAL C 1 94 ? 52.037 -8.253 -18.047 1.00 29.23 90 VAL C O 1
ATOM 4818 N N . ALA C 1 95 ? 52.933 -9.920 -16.807 1.00 28.86 91 ALA C N 1
ATOM 4819 C CA . ALA C 1 95 ? 53.766 -10.379 -17.897 1.00 29.48 91 ALA C CA 1
ATOM 4820 C C . ALA C 1 95 ? 52.942 -10.713 -19.128 1.00 29.67 91 ALA C C 1
ATOM 4821 O O . ALA C 1 95 ? 53.311 -10.336 -20.240 1.00 30.52 91 ALA C O 1
ATOM 4823 N N . GLU C 1 96 ? 51.840 -11.437 -18.943 1.00 29.51 92 GLU C N 1
ATOM 4824 C CA . GLU C 1 96 ? 50.970 -11.809 -20.046 1.00 30.20 92 GLU C CA 1
ATOM 4825 C C . GLU C 1 96 ? 50.256 -10.607 -20.681 1.00 30.15 92 GLU C C 1
ATOM 4826 O O . GLU C 1 96 ? 50.172 -10.500 -21.910 1.00 30.46 92 GLU C O 1
ATOM 4832 N N . PHE C 1 97 ? 49.742 -9.693 -19.863 1.00 28.42 93 PHE C N 1
ATOM 4833 C CA . PHE C 1 97 ? 48.913 -8.618 -20.438 1.00 27.93 93 PHE C CA 1
ATOM 4834 C C . PHE C 1 97 ? 49.691 -7.351 -20.807 1.00 27.72 93 PHE C C 1
ATOM 4835 O O . PHE C 1 97 ? 49.164 -6.493 -21.502 1.00 29.13 93 PHE C O 1
ATOM 4843 N N . GLY C 1 98 ? 50.914 -7.204 -20.301 1.00 27.73 94 GLY C N 1
ATOM 4844 C CA . GLY C 1 98 ? 51.803 -6.106 -20.701 1.00 26.75 94 GLY C CA 1
ATOM 4845 C C . GLY C 1 98 ? 51.987 -4.980 -19.682 1.00 25.59 94 GLY C C 1
ATOM 4846 O O . GLY C 1 98 ? 53.027 -4.334 -19.650 1.00 25.76 94 GLY C O 1
ATOM 4847 N N . LYS C 1 99 ? 50.965 -4.741 -18.856 1.00 24.32 95 LYS C N 1
ATOM 4848 C CA . LYS C 1 99 ? 50.884 -3.561 -17.992 1.00 21.92 95 LYS C CA 1
ATOM 4849 C C . LYS C 1 99 ? 49.798 -3.791 -16.935 1.00 20.84 95 LYS C C 1
ATOM 4850 O O . LYS C 1 99 ? 49.094 -4.809 -16.962 1.00 21.59 95 LYS C O 1
ATOM 4856 N N . LEU C 1 100 ? 49.661 -2.847 -16.015 1.00 19.44 96 LEU C N 1
ATOM 4857 C CA . LEU C 1 100 ? 48.565 -2.857 -15.037 1.00 17.28 96 LEU C CA 1
ATOM 4858 C C . LEU C 1 100 ? 48.118 -1.423 -14.783 1.00 16.99 96 LEU C C 1
ATOM 4859 O O . LEU C 1 100 ? 48.915 -0.568 -14.326 1.00 17.34 96 LEU C O 1
ATOM 4864 N N . ASP C 1 101 ? 46.861 -1.120 -15.089 1.00 17.29 97 ASP C N 1
ATOM 4865 C CA . ASP C 1 101 ? 46.381 0.266 -14.958 1.00 16.71 97 ASP C CA 1
ATOM 4866 C C . ASP C 1 101 ? 45.470 0.505 -13.755 1.00 16.71 97 ASP C C 1
ATOM 4867 O O . ASP C 1 101 ? 45.441 1.596 -13.226 1.00 17.45 97 ASP C O 1
ATOM 4872 N N . VAL C 1 102 ? 44.704 -0.508 -13.365 1.00 17.70 98 VAL C N 1
ATOM 4873 C CA . VAL C 1 102 ? 43.643 -0.342 -12.378 1.00 17.25 98 VAL C CA 1
ATOM 4874 C C . VAL C 1 102 ? 43.627 -1.504 -11.395 1.00 17.17 98 VAL C C 1
ATOM 4875 O O . VAL C 1 102 ? 43.817 -2.645 -11.791 1.00 18.08 98 VAL C O 1
ATOM 4879 N N . VAL C 1 103 ? 43.401 -1.190 -10.120 1.00 16.96 99 VAL C N 1
ATOM 4880 C CA . VAL C 1 103 ? 43.314 -2.167 -9.034 1.00 17.73 99 VAL C CA 1
ATOM 4881 C C . VAL C 1 103 ? 41.979 -2.006 -8.313 1.00 17.90 99 VAL C C 1
ATOM 4882 O O . VAL C 1 103 ? 41.655 -0.923 -7.849 1.00 17.89 99 VAL C O 1
ATOM 4886 N N . VAL C 1 104 ? 41.196 -3.086 -8.263 1.00 18.21 100 VAL C N 1
ATOM 4887 C CA . VAL C 1 104 ? 39.895 -3.086 -7.617 1.00 18.50 100 VAL C CA 1
ATOM 4888 C C . VAL C 1 104 ? 39.959 -4.084 -6.479 1.00 18.30 100 VAL C C 1
ATOM 4889 O O . VAL C 1 104 ? 39.753 -5.284 -6.666 1.00 19.20 100 VAL C O 1
ATOM 4893 N N . ALA C 1 105 ? 40.261 -3.586 -5.297 1.00 17.73 101 ALA C N 1
ATOM 4894 C CA . ALA C 1 105 ? 40.489 -4.435 -4.144 1.00 17.20 101 ALA C CA 1
ATOM 4895 C C . ALA C 1 105 ? 39.125 -4.754 -3.511 1.00 17.63 101 ALA C C 1
ATOM 4896 O O . ALA C 1 105 ? 38.717 -4.101 -2.539 1.00 18.21 101 ALA C O 1
ATOM 4898 N N . ASN C 1 106 ? 38.417 -5.743 -4.075 1.00 17.72 102 ASN C N 1
ATOM 4899 C CA . ASN C 1 106 ? 37.017 -5.989 -3.758 1.00 16.66 102 ASN C CA 1
ATOM 4900 C C . ASN C 1 106 ? 36.783 -7.195 -2.831 1.00 17.65 102 ASN C C 1
ATOM 4901 O O . ASN C 1 106 ? 35.765 -7.236 -2.159 1.00 16.68 102 ASN C O 1
ATOM 4906 N N . ALA C 1 107 ? 37.716 -8.157 -2.781 1.00 16.65 103 ALA C N 1
ATOM 4907 C CA . ALA C 1 107 ? 37.439 -9.401 -2.097 1.00 17.52 103 ALA C CA 1
ATOM 4908 C C . ALA C 1 107 ? 37.102 -9.127 -0.629 1.00 17.59 103 ALA C C 1
ATOM 4909 O O . ALA C 1 107 ? 37.714 -8.264 0.001 1.00 16.94 103 ALA C O 1
ATOM 4911 N N . GLY C 1 108 ? 36.144 -9.871 -0.094 1.00 17.25 104 GLY C N 1
ATOM 4912 C CA . GLY C 1 108 ? 35.756 -9.638 1.271 1.00 18.56 104 GLY C CA 1
ATOM 4913 C C . GLY C 1 108 ? 34.906 -10.742 1.817 1.00 20.70 104 GLY C C 1
ATOM 4914 O O . GLY C 1 108 ? 34.299 -11.500 1.059 1.00 21.15 104 GLY C O 1
ATOM 4915 N N . ILE C 1 109 ? 34.878 -10.839 3.152 1.00 21.66 105 ILE C N 1
ATOM 4916 C CA . ILE C 1 109 ? 33.972 -11.759 3.847 1.00 22.25 105 ILE C CA 1
ATOM 4917 C C . ILE C 1 109 ? 33.298 -10.968 4.932 1.00 22.67 105 ILE C C 1
ATOM 4918 O O . ILE C 1 109 ? 33.804 -9.895 5.321 1.00 22.42 105 ILE C O 1
ATOM 4923 N N . CYS C 1 110 ? 32.192 -11.501 5.452 1.00 22.90 106 CYS C N 1
ATOM 4924 C CA . CYS C 1 110 ? 31.440 -10.848 6.514 1.00 23.93 106 CYS C CA 1
ATOM 4925 C C . CYS C 1 110 ? 31.043 -11.913 7.540 1.00 25.45 106 CYS C C 1
ATOM 4926 O O . CYS C 1 110 ? 29.902 -12.368 7.529 1.00 26.51 106 CYS C O 1
ATOM 4929 N N . PRO C 1 111 ? 31.993 -12.334 8.422 1.00 26.37 107 PRO C N 1
ATOM 4930 C CA . PRO C 1 111 ? 31.753 -13.540 9.267 1.00 27.58 107 PRO C CA 1
ATOM 4931 C C . PRO C 1 111 ? 30.971 -13.255 10.543 1.00 28.72 107 PRO C C 1
ATOM 4932 O O . PRO C 1 111 ? 31.488 -13.460 11.660 1.00 29.87 107 PRO C O 1
ATOM 4936 N N . LEU C 1 112 ? 29.741 -12.769 10.374 1.00 29.94 108 LEU C N 1
ATOM 4937 C CA . LEU C 1 112 ? 28.858 -12.374 11.493 1.00 30.97 108 LEU C CA 1
ATOM 4938 C C . LEU C 1 112 ? 28.339 -13.545 12.337 1.00 32.41 108 LEU C C 1
ATOM 4939 O O . LEU C 1 112 ? 28.120 -14.656 11.824 1.00 32.86 108 LEU C O 1
ATOM 4944 N N . GLY C 1 113 ? 28.095 -13.270 13.621 1.00 33.09 109 GLY C N 1
ATOM 4945 C CA . GLY C 1 113 ? 27.511 -14.252 14.551 1.00 34.06 109 GLY C CA 1
ATOM 4946 C C . GLY C 1 113 ? 28.023 -14.060 15.972 1.00 34.66 109 GLY C C 1
ATOM 4947 O O . GLY C 1 113 ? 29.238 -14.026 16.193 1.00 34.21 109 GLY C O 1
ATOM 4948 N N . ALA C 1 114 ? 27.111 -13.913 16.932 1.00 35.51 110 ALA C N 1
ATOM 4949 C CA . ALA C 1 114 ? 27.483 -13.671 18.324 1.00 36.69 110 ALA C CA 1
ATOM 4950 C C . ALA C 1 114 ? 28.198 -14.875 18.938 1.00 37.91 110 ALA C C 1
ATOM 4951 O O . ALA C 1 114 ? 28.977 -14.745 19.879 1.00 38.44 110 ALA C O 1
ATOM 4953 N N . HIS C 1 115 ? 27.935 -16.048 18.381 1.00 39.05 111 HIS C N 1
ATOM 4954 C CA . HIS C 1 115 ? 28.421 -17.315 18.919 1.00 40.38 111 HIS C CA 1
ATOM 4955 C C . HIS C 1 115 ? 29.860 -17.628 18.484 1.00 39.14 111 HIS C C 1
ATOM 4956 O O . HIS C 1 115 ? 30.506 -18.531 19.036 1.00 40.02 111 HIS C O 1
ATOM 4963 N N . LEU C 1 116 ? 30.359 -16.907 17.485 1.00 36.87 112 LEU C N 1
ATOM 4964 C CA . LEU C 1 116 ? 31.668 -17.213 16.929 1.00 34.98 112 LEU C CA 1
ATOM 4965 C C . LEU C 1 116 ? 32.828 -16.779 17.824 1.00 33.82 112 LEU C C 1
ATOM 4966 O O . LEU C 1 116 ? 32.739 -15.772 18.532 1.00 32.93 112 LEU C O 1
ATOM 4971 N N . PRO C 1 117 ? 33.934 -17.540 17.788 1.00 33.42 113 PRO C N 1
ATOM 4972 C CA . PRO C 1 117 ? 35.109 -17.192 18.580 1.00 32.87 113 PRO C CA 1
ATOM 4973 C C . PRO C 1 117 ? 35.909 -16.019 17.989 1.00 31.84 113 PRO C C 1
ATOM 4974 O O . PRO C 1 117 ? 35.577 -15.509 16.901 1.00 31.52 113 PRO C O 1
ATOM 4978 N N . VAL C 1 118 ? 36.959 -15.603 18.693 1.00 31.59 114 VAL C N 1
ATOM 4979 C CA . VAL C 1 118 ? 37.765 -14.443 18.282 1.00 30.35 114 VAL C CA 1
ATOM 4980 C C . VAL C 1 118 ? 38.391 -14.624 16.893 1.00 29.94 114 VAL C C 1
ATOM 4981 O O . VAL C 1 118 ? 38.589 -13.649 16.167 1.00 29.26 114 VAL C O 1
ATOM 4985 N N . GLN C 1 119 ? 38.689 -15.867 16.518 1.00 29.75 115 GLN C N 1
ATOM 4986 C CA . GLN C 1 119 ? 39.152 -16.172 15.158 1.00 29.35 115 GLN C CA 1
ATOM 4987 C C . GLN C 1 119 ? 38.318 -15.458 14.066 1.00 28.10 115 GLN C C 1
ATOM 4988 O O . GLN C 1 119 ? 38.857 -15.054 13.013 1.00 27.91 115 GLN C O 1
ATOM 4994 N N . ALA C 1 120 ? 37.018 -15.338 14.301 1.00 26.94 116 ALA C N 1
ATOM 4995 C CA . ALA C 1 120 ? 36.138 -14.592 13.384 1.00 25.85 116 ALA C CA 1
ATOM 4996 C C . ALA C 1 120 ? 36.587 -13.126 13.234 1.00 24.58 116 ALA C C 1
ATOM 4997 O O . ALA C 1 120 ? 36.606 -12.596 12.113 1.00 24.03 116 ALA C O 1
ATOM 4999 N N . PHE C 1 121 ? 36.963 -12.481 14.348 1.00 24.06 117 PHE C N 1
ATOM 5000 C CA . PHE C 1 121 ? 37.574 -11.140 14.261 1.00 22.82 117 PHE C CA 1
ATOM 5001 C C . PHE C 1 121 ? 38.819 -11.136 13.364 1.00 22.08 117 PHE C C 1
ATOM 5002 O O . PHE C 1 121 ? 38.905 -10.344 12.428 1.00 21.68 117 PHE C O 1
ATOM 5010 N N . ALA C 1 122 ? 39.749 -12.055 13.639 1.00 21.66 118 ALA C N 1
ATOM 5011 C CA . ALA C 1 122 ? 41.015 -12.129 12.937 1.00 21.39 118 ALA C CA 1
ATOM 5012 C C . ALA C 1 122 ? 40.841 -12.473 11.460 1.00 20.96 118 ALA C C 1
ATOM 5013 O O . ALA C 1 122 ? 41.566 -11.957 10.618 1.00 20.09 118 ALA C O 1
ATOM 5015 N N . ASP C 1 123 ? 39.872 -13.332 11.145 1.00 21.16 119 ASP C N 1
ATOM 5016 C CA . ASP C 1 123 ? 39.596 -13.686 9.772 1.00 21.26 119 ASP C CA 1
ATOM 5017 C C . ASP C 1 123 ? 38.999 -12.502 8.978 1.00 20.53 119 ASP C C 1
ATOM 5018 O O . ASP C 1 123 ? 39.373 -12.250 7.801 1.00 20.79 119 ASP C O 1
ATOM 5023 N N . ALA C 1 124 ? 38.038 -11.810 9.576 1.00 19.63 120 ALA C N 1
ATOM 5024 C CA . ALA C 1 124 ? 37.438 -10.669 8.862 1.00 20.36 120 ALA C CA 1
ATOM 5025 C C . ALA C 1 124 ? 38.533 -9.613 8.633 1.00 20.09 120 ALA C C 1
ATOM 5026 O O . ALA C 1 124 ? 38.637 -9.006 7.550 1.00 20.71 120 ALA C O 1
ATOM 5028 N N . PHE C 1 125 ? 39.380 -9.435 9.638 1.00 20.16 121 PHE C N 1
ATOM 5029 C CA . PHE C 1 125 ? 40.421 -8.430 9.562 1.00 19.21 121 PHE C CA 1
ATOM 5030 C C . PHE C 1 125 ? 41.491 -8.822 8.515 1.00 19.88 121 PHE C C 1
ATOM 5031 O O . PHE C 1 125 ? 41.832 -8.028 7.659 1.00 18.60 121 PHE C O 1
ATOM 5039 N N . ASP C 1 126 ? 41.963 -10.069 8.570 1.00 20.37 122 ASP C N 1
ATOM 5040 C CA . ASP C 1 126 ? 42.943 -10.578 7.632 1.00 21.12 122 ASP C CA 1
ATOM 5041 C C . ASP C 1 126 ? 42.497 -10.450 6.186 1.00 20.37 122 ASP C C 1
ATOM 5042 O O . ASP C 1 126 ? 43.266 -10.006 5.350 1.00 22.30 122 ASP C O 1
ATOM 5047 N N . VAL C 1 127 ? 41.273 -10.852 5.875 1.00 19.88 123 VAL C N 1
ATOM 5048 C CA . VAL C 1 127 ? 40.784 -10.761 4.503 1.00 18.86 123 VAL C CA 1
ATOM 5049 C C . VAL C 1 127 ? 40.453 -9.318 4.133 1.00 18.15 123 VAL C C 1
ATOM 5050 O O . VAL C 1 127 ? 40.837 -8.842 3.060 1.00 17.67 123 VAL C O 1
ATOM 5054 N N . ASP C 1 128 ? 39.719 -8.635 5.001 1.00 16.50 124 ASP C N 1
ATOM 5055 C CA . ASP C 1 128 ? 39.050 -7.399 4.579 1.00 16.04 124 ASP C CA 1
ATOM 5056 C C . ASP C 1 128 ? 40.013 -6.191 4.687 1.00 16.00 124 ASP C C 1
ATOM 5057 O O . ASP C 1 128 ? 39.784 -5.169 4.054 1.00 17.41 124 ASP C O 1
ATOM 5062 N N . PHE C 1 129 ? 41.040 -6.283 5.520 1.00 15.73 125 PHE C N 1
ATOM 5063 C CA . PHE C 1 129 ? 42.009 -5.190 5.561 1.00 15.30 125 PHE C CA 1
ATOM 5064 C C . PHE C 1 129 ? 43.336 -5.655 5.063 1.00 16.27 125 PHE C C 1
ATOM 5065 O O . PHE C 1 129 ? 43.858 -5.095 4.101 1.00 16.55 125 PHE C O 1
ATOM 5073 N N . VAL C 1 130 ? 43.878 -6.693 5.702 1.00 17.57 126 VAL C N 1
ATOM 5074 C CA . VAL C 1 130 ? 45.208 -7.145 5.333 1.00 18.11 126 VAL C CA 1
ATOM 5075 C C . VAL C 1 130 ? 45.225 -7.596 3.871 1.00 17.87 126 VAL C C 1
ATOM 5076 O O . VAL C 1 130 ? 46.140 -7.264 3.136 1.00 18.54 126 VAL C O 1
ATOM 5080 N N . GLY C 1 131 ? 44.195 -8.327 3.442 1.00 18.56 127 GLY C N 1
ATOM 5081 C CA . GLY C 1 131 ? 44.028 -8.696 2.014 1.00 17.12 127 GLY C CA 1
ATOM 5082 C C . GLY C 1 131 ? 44.023 -7.530 1.053 1.00 16.81 127 GLY C C 1
ATOM 5083 O O . GLY C 1 131 ? 44.597 -7.607 -0.028 1.00 17.79 127 GLY C O 1
ATOM 5084 N N . VAL C 1 132 ? 43.368 -6.434 1.430 1.00 17.54 128 VAL C N 1
ATOM 5085 C CA . VAL C 1 132 ? 43.428 -5.180 0.652 1.00 16.70 128 VAL C CA 1
ATOM 5086 C C . VAL C 1 132 ? 44.853 -4.578 0.543 1.00 16.72 128 VAL C C 1
ATOM 5087 O O . VAL C 1 132 ? 45.319 -4.233 -0.566 1.00 16.15 128 VAL C O 1
ATOM 5091 N N . ILE C 1 133 ? 45.548 -4.498 1.679 1.00 17.69 129 ILE C N 1
ATOM 5092 C CA . ILE C 1 133 ? 46.948 -4.079 1.742 1.00 18.87 129 ILE C CA 1
ATOM 5093 C C . ILE C 1 133 ? 47.777 -4.998 0.823 1.00 18.63 129 ILE C C 1
ATOM 5094 O O . ILE C 1 133 ? 48.575 -4.534 0.039 1.00 16.61 129 ILE C O 1
ATOM 5099 N N . ASN C 1 134 ? 47.578 -6.304 0.941 1.00 18.78 130 ASN C N 1
ATOM 5100 C CA . ASN C 1 134 ? 48.395 -7.249 0.179 1.00 19.18 130 ASN C CA 1
ATOM 5101 C C . ASN C 1 134 ? 48.134 -7.059 -1.313 1.00 19.48 130 ASN C C 1
ATOM 5102 O O . ASN C 1 134 ? 49.030 -7.233 -2.119 1.00 20.11 130 ASN C O 1
ATOM 5107 N N . THR C 1 135 ? 46.885 -6.724 -1.659 1.00 19.62 131 THR C N 1
ATOM 5108 C CA . THR C 1 135 ? 46.484 -6.516 -3.058 1.00 18.44 131 THR C CA 1
ATOM 5109 C C . THR C 1 135 ? 47.127 -5.247 -3.571 1.00 18.03 131 THR C C 1
ATOM 5110 O O . THR C 1 135 ? 47.780 -5.244 -4.616 1.00 17.89 131 THR C O 1
ATOM 5114 N N . VAL C 1 136 ? 46.957 -4.178 -2.818 1.00 18.07 132 VAL C N 1
ATOM 5115 C CA . VAL C 1 136 ? 47.529 -2.886 -3.190 1.00 17.80 132 VAL C CA 1
ATOM 5116 C C . VAL C 1 136 ? 49.036 -2.941 -3.255 1.00 17.29 132 VAL C C 1
ATOM 5117 O O . VAL C 1 136 ? 49.659 -2.525 -4.270 1.00 16.71 132 VAL C O 1
ATOM 5121 N N . HIS C 1 137 ? 49.653 -3.464 -2.201 1.00 17.50 133 HIS C N 1
ATOM 5122 C CA . HIS C 1 137 ? 51.120 -3.495 -2.223 1.00 17.32 133 HIS C CA 1
ATOM 5123 C C . HIS C 1 137 ? 51.740 -4.376 -3.299 1.00 17.49 133 HIS C C 1
ATOM 5124 O O . HIS C 1 137 ? 52.772 -4.022 -3.851 1.00 17.52 133 HIS C O 1
ATOM 5131 N N . ALA C 1 138 ? 51.120 -5.519 -3.602 1.00 17.55 134 ALA C N 1
ATOM 5132 C CA . ALA C 1 138 ? 51.577 -6.347 -4.709 1.00 18.00 134 ALA C CA 1
ATOM 5133 C C . ALA C 1 138 ? 51.488 -5.620 -6.046 1.00 18.42 134 ALA C C 1
ATOM 5134 O O . ALA C 1 138 ? 52.321 -5.851 -6.925 1.00 19.57 134 ALA C O 1
ATOM 5136 N N . ALA C 1 139 ? 50.483 -4.746 -6.201 1.00 17.41 135 ALA C N 1
ATOM 5137 C CA . ALA C 1 139 ? 50.261 -3.993 -7.447 1.00 18.24 135 ALA C CA 1
ATOM 5138 C C . ALA C 1 139 ? 51.188 -2.802 -7.623 1.00 18.89 135 ALA C C 1
ATOM 5139 O O . ALA C 1 139 ? 51.593 -2.495 -8.740 1.00 19.63 135 ALA C O 1
ATOM 5141 N N . LEU C 1 140 ? 51.562 -2.147 -6.522 1.00 19.02 136 LEU C N 1
ATOM 5142 C CA . LEU C 1 140 ? 52.318 -0.912 -6.577 1.00 20.24 136 LEU C CA 1
ATOM 5143 C C . LEU C 1 140 ? 53.499 -0.872 -7.538 1.00 21.06 136 LEU C C 1
ATOM 5144 O O . LEU C 1 140 ? 53.627 0.111 -8.237 1.00 21.41 136 LEU C O 1
ATOM 5149 N N . PRO C 1 141 ? 54.393 -1.901 -7.545 1.00 21.10 137 PRO C N 1
ATOM 5150 C CA . PRO C 1 141 ? 55.563 -1.771 -8.416 1.00 21.59 137 PRO C CA 1
ATOM 5151 C C . PRO C 1 141 ? 55.245 -1.641 -9.912 1.00 21.34 137 PRO C C 1
ATOM 5152 O O . PRO C 1 141 ? 56.056 -1.102 -10.652 1.00 22.01 137 PRO C O 1
ATOM 5156 N N . TYR C 1 142 ? 54.089 -2.142 -10.352 1.00 20.36 138 TYR C N 1
ATOM 5157 C CA . TYR C 1 142 ? 53.653 -2.019 -11.750 1.00 20.53 138 TYR C CA 1
ATOM 5158 C C . TYR C 1 142 ? 52.966 -0.693 -12.149 1.00 20.66 138 TYR C C 1
ATOM 5159 O O . TYR C 1 142 ? 52.870 -0.390 -13.342 1.00 20.86 138 TYR C O 1
ATOM 5168 N N . LEU C 1 143 ? 52.475 0.080 -11.177 1.00 18.84 139 LEU C N 1
ATOM 5169 C CA . LEU C 1 143 ? 51.597 1.217 -11.476 1.00 18.52 139 LEU C CA 1
ATOM 5170 C C . LEU C 1 143 ? 52.399 2.435 -11.891 1.00 19.83 139 LEU C C 1
ATOM 5171 O O . LEU C 1 143 ? 53.469 2.706 -11.324 1.00 19.46 139 LEU C O 1
ATOM 5176 N N . THR C 1 144 ? 51.885 3.179 -12.874 1.00 18.98 140 THR C N 1
ATOM 5177 C CA . THR C 1 144 ? 52.577 4.375 -13.314 1.00 20.60 140 THR C CA 1
ATOM 5178 C C . THR C 1 144 ? 51.556 5.491 -13.382 1.00 19.92 140 THR C C 1
ATOM 5179 O O . THR C 1 144 ? 50.366 5.266 -13.148 1.00 19.71 140 THR C O 1
ATOM 5183 N N . SER C 1 145 ? 52.038 6.685 -13.668 1.00 20.28 141 SER C N 1
ATOM 5184 C CA A SER C 1 145 ? 51.212 7.893 -13.766 0.60 20.52 141 SER C CA 1
ATOM 5185 C CA B SER C 1 145 ? 51.194 7.881 -13.734 0.40 19.94 141 SER C CA 1
ATOM 5186 C C . SER C 1 145 ? 49.866 7.649 -14.466 1.00 20.12 141 SER C C 1
ATOM 5187 O O . SER C 1 145 ? 49.845 7.180 -15.608 1.00 20.17 141 SER C O 1
ATOM 5192 N N . GLY C 1 146 ? 48.753 7.975 -13.786 1.00 20.69 142 GLY C N 1
ATOM 5193 C CA . GLY C 1 146 ? 47.389 7.804 -14.344 1.00 20.15 142 GLY C CA 1
ATOM 5194 C C . GLY C 1 146 ? 46.691 6.506 -13.904 1.00 19.51 142 GLY C C 1
ATOM 5195 O O . GLY C 1 146 ? 45.504 6.288 -14.202 1.00 19.15 142 GLY C O 1
ATOM 5196 N N . ALA C 1 147 ? 47.416 5.651 -13.177 1.00 17.80 143 ALA C N 1
ATOM 5197 C CA . ALA C 1 147 ? 46.826 4.449 -12.573 1.00 17.75 143 ALA C CA 1
ATOM 5198 C C . ALA C 1 147 ? 45.769 4.779 -11.496 1.00 16.45 143 ALA C C 1
ATOM 5199 O O . ALA C 1 147 ? 45.801 5.851 -10.902 1.00 15.53 143 ALA C O 1
ATOM 5201 N N . SER C 1 148 ? 44.838 3.856 -11.279 1.00 16.25 144 SER C N 1
ATOM 5202 C CA . SER C 1 148 ? 43.723 4.088 -10.376 1.00 17.10 144 SER C CA 1
ATOM 5203 C C . SER C 1 148 ? 43.539 2.928 -9.425 1.00 17.20 144 SER C C 1
ATOM 5204 O O . SER C 1 148 ? 43.345 1.794 -9.857 1.00 17.60 144 SER C O 1
ATOM 5207 N N . ILE C 1 149 ? 43.578 3.219 -8.129 1.00 17.31 145 ILE C N 1
ATOM 5208 C CA . ILE C 1 149 ? 43.364 2.198 -7.129 1.00 16.82 145 ILE C CA 1
ATOM 5209 C C . ILE C 1 149 ? 42.001 2.399 -6.495 1.00 17.47 145 ILE C C 1
ATOM 5210 O O . ILE C 1 149 ? 41.704 3.474 -6.004 1.00 16.44 145 ILE C O 1
ATOM 5215 N N . ILE C 1 150 ? 41.193 1.343 -6.510 1.00 16.99 146 ILE C N 1
ATOM 5216 C CA . ILE C 1 150 ? 39.827 1.431 -6.052 1.00 17.44 146 ILE C CA 1
ATOM 5217 C C . ILE C 1 150 ? 39.608 0.364 -4.982 1.00 17.48 146 ILE C C 1
ATOM 5218 O O . ILE C 1 150 ? 39.688 -0.838 -5.251 1.00 19.93 146 ILE C O 1
ATOM 5223 N N . THR C 1 151 ? 39.341 0.799 -3.770 1.00 16.74 147 THR C N 1
ATOM 5224 C CA . THR C 1 151 ? 39.102 -0.135 -2.643 1.00 16.69 147 THR C CA 1
ATOM 5225 C C . THR C 1 151 ? 37.636 -0.159 -2.257 1.00 17.01 147 THR C C 1
ATOM 5226 O O . THR C 1 151 ? 36.904 0.869 -2.406 1.00 15.68 147 THR C O 1
ATOM 5230 N N . THR C 1 152 ? 37.180 -1.326 -1.790 1.00 17.49 148 THR C N 1
ATOM 5231 C CA . THR C 1 152 ? 35.785 -1.450 -1.354 1.00 19.44 148 THR C CA 1
ATOM 5232 C C . THR C 1 152 ? 35.651 -1.343 0.154 1.00 19.22 148 THR C C 1
ATOM 5233 O O . THR C 1 152 ? 36.194 -2.161 0.901 1.00 19.70 148 THR C O 1
ATOM 5237 N N . GLY C 1 153 ? 34.945 -0.299 0.581 1.00 19.24 149 GLY C N 1
ATOM 5238 C CA . GLY C 1 153 ? 34.669 -0.048 1.981 1.00 19.56 149 GLY C CA 1
ATOM 5239 C C . GLY C 1 153 ? 33.311 -0.614 2.357 1.00 19.71 149 GLY C C 1
ATOM 5240 O O . GLY C 1 153 ? 32.948 -1.716 1.967 1.00 19.44 149 GLY C O 1
ATOM 5241 N N . SER C 1 154 ? 32.564 0.156 3.123 1.00 21.08 150 SER C N 1
ATOM 5242 C CA . SER C 1 154 ? 31.240 -0.247 3.580 1.00 22.83 150 SER C CA 1
ATOM 5243 C C . SER C 1 154 ? 30.703 0.838 4.486 1.00 23.88 150 SER C C 1
ATOM 5244 O O . SER C 1 154 ? 31.339 1.221 5.459 1.00 23.29 150 SER C O 1
ATOM 5247 N N . VAL C 1 155 ? 29.522 1.336 4.146 1.00 25.18 151 VAL C N 1
ATOM 5248 C CA . VAL C 1 155 ? 28.860 2.340 4.952 1.00 27.13 151 VAL C CA 1
ATOM 5249 C C . VAL C 1 155 ? 28.574 1.821 6.391 1.00 28.79 151 VAL C C 1
ATOM 5250 O O . VAL C 1 155 ? 28.879 2.512 7.373 1.00 27.65 151 VAL C O 1
ATOM 5254 N N . ALA C 1 156 ? 28.014 0.607 6.497 1.00 31.24 152 ALA C N 1
ATOM 5255 C CA . ALA C 1 156 ? 27.711 -0.024 7.795 1.00 34.20 152 ALA C CA 1
ATOM 5256 C C . ALA C 1 156 ? 28.985 -0.029 8.640 1.00 35.91 152 ALA C C 1
ATOM 5257 O O . ALA C 1 156 ? 28.932 0.200 9.861 1.00 36.60 152 ALA C O 1
ATOM 5259 N N . GLY C 1 157 ? 30.122 -0.270 7.970 1.00 37.18 153 GLY C N 1
ATOM 5260 C CA . GLY C 1 157 ? 31.459 -0.042 8.525 1.00 38.91 153 GLY C CA 1
ATOM 5261 C C . GLY C 1 157 ? 31.645 1.324 9.148 1.00 40.31 153 GLY C C 1
ATOM 5262 O O . GLY C 1 157 ? 31.845 1.419 10.359 1.00 40.76 153 GLY C O 1
ATOM 5263 N N . LEU C 1 158 ? 31.572 2.376 8.331 1.00 41.68 154 LEU C N 1
ATOM 5264 C CA . LEU C 1 158 ? 31.694 3.778 8.783 1.00 43.47 154 LEU C CA 1
ATOM 5265 C C . LEU C 1 158 ? 30.682 4.207 9.873 1.00 45.29 154 LEU C C 1
ATOM 5266 O O . LEU C 1 158 ? 30.902 5.195 10.585 1.00 45.98 154 LEU C O 1
ATOM 5271 N N . ILE C 1 159 ? 29.569 3.490 9.984 1.00 46.64 155 ILE C N 1
ATOM 5272 C CA . ILE C 1 159 ? 28.554 3.808 10.991 1.00 48.28 155 ILE C CA 1
ATOM 5273 C C . ILE C 1 159 ? 29.003 3.396 12.398 1.00 49.53 155 ILE C C 1
ATOM 5274 O O . ILE C 1 159 ? 28.671 4.059 13.387 1.00 50.18 155 ILE C O 1
ATOM 5279 N N . ALA C 1 160 ? 29.762 2.307 12.487 1.00 50.20 156 ALA C N 1
ATOM 5280 C CA . ALA C 1 160 ? 30.433 1.952 13.742 1.00 50.75 156 ALA C CA 1
ATOM 5281 C C . ALA C 1 160 ? 31.805 2.650 13.844 1.00 50.73 156 ALA C C 1
ATOM 5282 O O . ALA C 1 160 ? 31.901 3.878 13.967 1.00 50.99 156 ALA C O 1
ATOM 5284 N N . PRO C 1 170 ? 26.332 -8.839 19.446 1.00 45.92 166 PRO C N 1
ATOM 5285 C CA . PRO C 1 170 ? 25.256 -9.327 18.551 1.00 45.82 166 PRO C CA 1
ATOM 5286 C C . PRO C 1 170 ? 25.720 -9.528 17.090 1.00 44.39 166 PRO C C 1
ATOM 5287 O O . PRO C 1 170 ? 25.338 -10.508 16.458 1.00 45.24 166 PRO C O 1
ATOM 5291 N N . GLN C 1 171 ? 26.544 -8.617 16.571 1.00 42.78 167 GLN C N 1
ATOM 5292 C CA . GLN C 1 171 ? 27.323 -8.860 15.329 1.00 41.28 167 GLN C CA 1
ATOM 5293 C C . GLN C 1 171 ? 28.496 -9.859 15.575 1.00 39.23 167 GLN C C 1
ATOM 5294 O O . GLN C 1 171 ? 28.982 -10.504 14.634 1.00 38.14 167 GLN C O 1
ATOM 5300 N N . GLY C 1 172 ? 28.905 -9.982 16.851 1.00 37.38 168 GLY C N 1
ATOM 5301 C CA . GLY C 1 172 ? 29.984 -10.865 17.296 1.00 34.84 168 GLY C CA 1
ATOM 5302 C C . GLY C 1 172 ? 31.375 -10.381 16.901 1.00 33.03 168 GLY C C 1
ATOM 5303 O O . GLY C 1 172 ? 31.526 -9.261 16.394 1.00 31.75 168 GLY C O 1
ATOM 5304 N N . PRO C 1 173 ? 32.405 -11.220 17.137 1.00 31.59 169 PRO C N 1
ATOM 5305 C CA . PRO C 1 173 ? 33.774 -10.831 16.842 1.00 29.56 169 PRO C CA 1
ATOM 5306 C C . PRO C 1 173 ? 33.974 -10.592 15.349 1.00 27.38 169 PRO C C 1
ATOM 5307 O O . PRO C 1 173 ? 34.719 -9.676 14.978 1.00 26.44 169 PRO C O 1
ATOM 5311 N N . GLY C 1 174 ? 33.296 -11.372 14.499 1.00 26.41 170 GLY C N 1
ATOM 5312 C CA . GLY C 1 174 ? 33.445 -11.218 13.039 1.00 24.85 170 GLY C CA 1
ATOM 5313 C C . GLY C 1 174 ? 32.880 -9.893 12.541 1.00 23.87 170 GLY C C 1
ATOM 5314 O O . GLY C 1 174 ? 33.410 -9.290 11.609 1.00 23.86 170 GLY C O 1
ATOM 5315 N N . GLY C 1 175 ? 31.814 -9.426 13.176 1.00 23.94 171 GLY C N 1
ATOM 5316 C CA . GLY C 1 175 ? 31.182 -8.158 12.796 1.00 23.56 171 GLY C CA 1
ATOM 5317 C C . GLY C 1 175 ? 32.023 -6.987 13.280 1.00 23.31 171 GLY C C 1
ATOM 5318 O O . GLY C 1 175 ? 32.144 -5.973 12.587 1.00 23.21 171 GLY C O 1
ATOM 5319 N N . ALA C 1 176 ? 32.616 -7.115 14.466 1.00 23.02 172 ALA C N 1
ATOM 5320 C CA . ALA C 1 176 ? 33.510 -6.066 14.961 1.00 22.22 172 ALA C CA 1
ATOM 5321 C C . ALA C 1 176 ? 34.731 -5.998 14.071 1.00 22.02 172 ALA C C 1
ATOM 5322 O O . ALA C 1 176 ? 35.265 -4.918 13.813 1.00 22.16 172 ALA C O 1
ATOM 5324 N N . GLY C 1 177 ? 35.230 -7.162 13.678 1.00 21.70 173 GLY C N 1
ATOM 5325 C CA . GLY C 1 177 ? 36.379 -7.234 12.779 1.00 21.51 173 GLY C CA 1
ATOM 5326 C C . GLY C 1 177 ? 36.059 -6.650 11.412 1.00 20.28 173 GLY C C 1
ATOM 5327 O O . GLY C 1 177 ? 36.874 -5.927 10.820 1.00 19.93 173 GLY C O 1
ATOM 5328 N N . TYR C 1 178 ? 34.878 -6.976 10.905 1.00 20.43 174 TYR C N 1
ATOM 5329 C CA . TYR C 1 178 ? 34.406 -6.425 9.636 1.00 20.15 174 TYR C CA 1
ATOM 5330 C C . TYR C 1 178 ? 34.368 -4.894 9.674 1.00 20.33 174 TYR C C 1
ATOM 5331 O O . TYR C 1 178 ? 34.906 -4.213 8.775 1.00 19.36 174 TYR C O 1
ATOM 5340 N N . SER C 1 179 ? 33.735 -4.353 10.712 1.00 20.04 175 SER C N 1
ATOM 5341 C CA . SER C 1 179 ? 33.532 -2.908 10.797 1.00 20.68 175 SER C CA 1
ATOM 5342 C C . SER C 1 179 ? 34.862 -2.203 10.900 1.00 19.62 175 SER C C 1
ATOM 5343 O O . SER C 1 179 ? 35.073 -1.175 10.256 1.00 18.64 175 SER C O 1
ATOM 5346 N N . TYR C 1 180 ? 35.762 -2.766 11.713 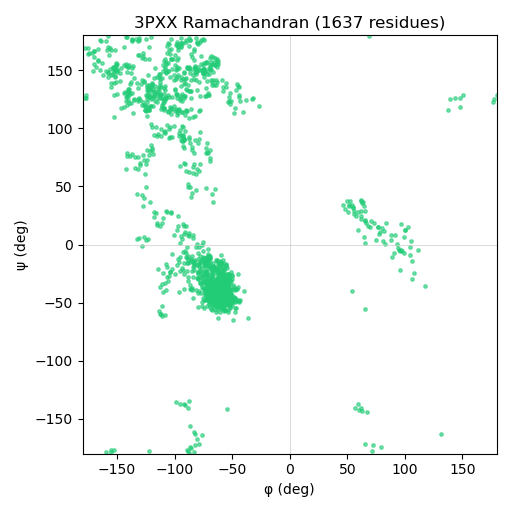1.00 18.50 176 TYR C N 1
ATOM 5347 C CA . TYR C 1 180 ? 37.052 -2.106 11.942 1.00 18.04 176 TYR C CA 1
ATOM 5348 C C . TYR C 1 180 ? 37.942 -2.142 10.701 1.00 17.25 176 TYR C C 1
ATOM 5349 O O . TYR C 1 180 ? 38.587 -1.141 10.375 1.00 17.68 176 TYR C O 1
ATOM 5358 N N . ALA C 1 181 ? 37.968 -3.289 10.030 1.00 16.91 177 ALA C N 1
ATOM 5359 C CA . ALA C 1 181 ? 38.676 -3.466 8.744 1.00 17.55 177 ALA C CA 1
ATOM 5360 C C . ALA C 1 181 ? 38.197 -2.426 7.720 1.00 17.62 177 ALA C C 1
ATOM 5361 O O . ALA C 1 181 ? 38.997 -1.752 7.044 1.00 18.07 177 ALA C O 1
ATOM 5363 N N . LYS C 1 182 ? 36.881 -2.295 7.595 1.00 17.79 178 LYS C N 1
ATOM 5364 C CA . LYS C 1 182 ? 36.301 -1.326 6.648 1.00 16.48 178 LYS C CA 1
ATOM 5365 C C . LYS C 1 182 ? 36.641 0.129 6.999 1.00 17.69 178 LYS C C 1
ATOM 5366 O O . LYS C 1 182 ? 36.904 0.930 6.116 1.00 17.82 178 LYS C O 1
ATOM 5372 N N . GLN C 1 183 ? 36.642 0.482 8.287 1.00 17.93 179 GLN C N 1
ATOM 5373 C CA . GLN C 1 183 ? 37.140 1.796 8.720 1.00 17.55 179 GLN C CA 1
ATOM 5374 C C . GLN C 1 183 ? 38.572 2.031 8.296 1.00 15.83 179 GLN C C 1
ATOM 5375 O O . GLN C 1 183 ? 38.932 3.137 7.920 1.00 16.15 179 GLN C O 1
ATOM 5381 N N . LEU C 1 184 ? 39.419 1.031 8.481 1.00 14.23 180 LEU C N 1
ATOM 5382 C CA . LEU C 1 184 ? 40.806 1.196 8.140 1.00 15.30 180 LEU C CA 1
ATOM 5383 C C . LEU C 1 184 ? 40.993 1.196 6.629 1.00 14.45 180 LEU C C 1
ATOM 5384 O O . LEU C 1 184 ? 41.900 1.862 6.137 1.00 16.56 180 LEU C O 1
ATOM 5389 N N . VAL C 1 185 ? 40.186 0.438 5.892 1.00 13.61 181 VAL C N 1
ATOM 5390 C CA . VAL C 1 185 ? 40.268 0.506 4.415 1.00 14.49 181 VAL C CA 1
ATOM 5391 C C . VAL C 1 185 ? 40.073 1.979 3.958 1.00 15.89 181 VAL C C 1
ATOM 5392 O O . VAL C 1 185 ? 40.780 2.506 3.066 1.00 15.98 181 VAL C O 1
ATOM 5396 N N . ASP C 1 186 ? 39.126 2.651 4.603 1.00 15.23 182 ASP C N 1
ATOM 5397 C CA . ASP C 1 186 ? 38.878 4.041 4.334 1.00 16.25 182 ASP C CA 1
ATOM 5398 C C . ASP C 1 186 ? 40.104 4.934 4.701 1.00 16.13 182 ASP C C 1
ATOM 5399 O O . ASP C 1 186 ? 40.626 5.633 3.843 1.00 15.02 182 ASP C O 1
ATOM 5404 N N . SER C 1 187 ? 40.575 4.910 5.961 1.00 16.58 183 SER C N 1
ATOM 5405 C CA . SER C 1 187 ? 41.729 5.789 6.313 1.00 16.80 183 SER C CA 1
ATOM 5406 C C . SER C 1 187 ? 42.982 5.407 5.479 1.00 17.08 183 SER C C 1
ATOM 5407 O O . SER C 1 187 ? 43.750 6.286 5.068 1.00 16.18 183 SER C O 1
ATOM 5410 N N . TYR C 1 188 ? 43.176 4.106 5.251 1.00 16.59 184 TYR C N 1
ATOM 5411 C CA . TYR C 1 188 ? 44.352 3.647 4.510 1.00 16.72 184 TYR C CA 1
ATOM 5412 C C . TYR C 1 188 ? 44.300 4.193 3.063 1.00 16.76 184 TYR C C 1
ATOM 5413 O O . TYR C 1 188 ? 45.268 4.766 2.548 1.00 15.99 184 TYR C O 1
ATOM 5422 N N . THR C 1 189 ? 43.154 4.048 2.421 1.00 16.73 185 THR C N 1
ATOM 5423 C CA . THR C 1 189 ? 43.049 4.529 1.036 1.00 16.00 185 THR C CA 1
ATOM 5424 C C . THR C 1 189 ? 43.416 6.008 0.921 1.00 16.64 185 THR C C 1
ATOM 5425 O O . THR C 1 189 ? 44.138 6.391 -0.014 1.00 15.86 185 THR C O 1
ATOM 5429 N N . LEU C 1 190 ? 42.969 6.819 1.890 1.00 16.15 186 LEU C N 1
ATOM 5430 C CA . LEU C 1 190 ? 43.240 8.241 1.866 1.00 17.61 186 LEU C CA 1
ATOM 5431 C C . LEU C 1 190 ? 44.699 8.526 2.162 1.00 17.85 186 LEU C C 1
ATOM 5432 O O . LEU C 1 190 ? 45.278 9.433 1.575 1.00 18.25 186 LEU C O 1
ATOM 5437 N N . GLN C 1 191 ? 45.295 7.744 3.071 1.00 18.43 187 GLN C N 1
ATOM 5438 C CA . GLN C 1 191 ? 46.710 7.879 3.328 1.00 18.78 187 GLN C CA 1
ATOM 5439 C C . GLN C 1 191 ? 47.526 7.549 2.071 1.00 18.70 187 GLN C C 1
ATOM 5440 O O . GLN C 1 191 ? 48.497 8.272 1.726 1.00 18.21 187 GLN C O 1
ATOM 5446 N N . LEU C 1 192 ? 47.134 6.483 1.375 1.00 18.15 188 LEU C N 1
ATOM 5447 C CA . LEU C 1 192 ? 47.801 6.094 0.137 1.00 18.82 188 LEU C CA 1
ATOM 5448 C C . LEU C 1 192 ? 47.596 7.123 -0.966 1.00 18.86 188 LEU C C 1
ATOM 5449 O O . LEU C 1 192 ? 48.528 7.427 -1.720 1.00 21.21 188 LEU C O 1
ATOM 5454 N N . ALA C 1 193 ? 46.393 7.690 -1.055 1.00 18.00 189 ALA C N 1
ATOM 5455 C CA . ALA C 1 193 ? 46.120 8.725 -2.026 1.00 16.58 189 ALA C CA 1
ATOM 5456 C C . ALA C 1 193 ? 47.084 9.926 -1.852 1.00 17.06 189 ALA C C 1
ATOM 5457 O O . ALA C 1 193 ? 47.598 10.449 -2.816 1.00 15.95 189 ALA C O 1
ATOM 5459 N N . ALA C 1 194 ? 47.362 10.322 -0.610 1.00 17.03 190 ALA C N 1
ATOM 5460 C CA . ALA C 1 194 ? 48.305 11.432 -0.359 1.00 17.69 190 ALA C CA 1
ATOM 5461 C C . ALA C 1 194 ? 49.722 11.095 -0.820 1.00 17.71 190 ALA C C 1
ATOM 5462 O O . ALA C 1 194 ? 50.390 11.908 -1.428 1.00 19.27 190 ALA C O 1
ATOM 5464 N N . GLN C 1 195 ? 50.175 9.867 -0.565 1.00 18.55 191 GLN C N 1
ATOM 5465 C CA . GLN C 1 195 ? 51.518 9.459 -0.960 1.00 18.53 191 GLN C CA 1
ATOM 5466 C C . GLN C 1 195 ? 51.664 9.279 -2.481 1.00 20.05 191 GLN C C 1
ATOM 5467 O O . GLN C 1 195 ? 52.731 9.559 -3.046 1.00 20.26 191 GLN C O 1
ATOM 5473 N N . LEU C 1 196 ? 50.590 8.827 -3.131 1.00 18.95 192 LEU C N 1
ATOM 5474 C CA . LEU C 1 196 ? 50.613 8.616 -4.581 1.00 18.79 192 LEU C CA 1
ATOM 5475 C C . LEU C 1 196 ? 50.281 9.840 -5.439 1.00 19.51 192 LEU C C 1
ATOM 5476 O O . LEU C 1 196 ? 50.529 9.826 -6.659 1.00 20.04 192 LEU C O 1
ATOM 5481 N N . ALA C 1 197 ? 49.709 10.891 -4.845 1.00 19.48 193 ALA C N 1
ATOM 5482 C CA . ALA C 1 197 ? 49.327 12.062 -5.635 1.00 20.09 193 ALA C CA 1
ATOM 5483 C C . ALA C 1 197 ? 50.483 12.693 -6.410 1.00 21.32 193 ALA C C 1
ATOM 5484 O O . ALA C 1 197 ? 50.272 13.118 -7.531 1.00 20.52 193 ALA C O 1
ATOM 5486 N N . PRO C 1 198 ? 51.685 12.791 -5.810 1.00 22.42 194 PRO C N 1
ATOM 5487 C CA 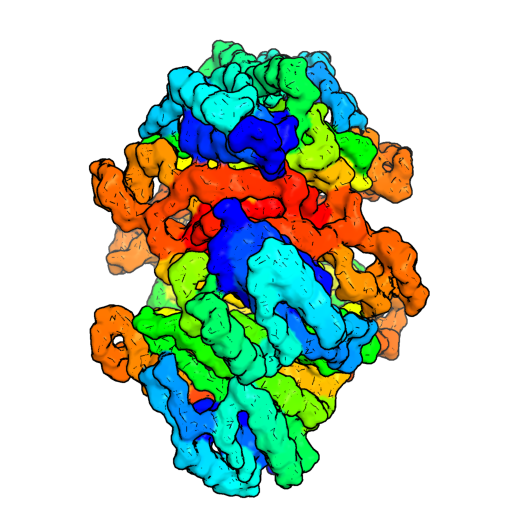. PRO C 1 198 ? 52.722 13.478 -6.598 1.00 23.62 194 PRO C CA 1
ATOM 5488 C C . PRO C 1 198 ? 53.104 12.710 -7.897 1.00 23.31 194 PRO C C 1
ATOM 5489 O O . PRO C 1 198 ? 53.563 13.323 -8.845 1.00 23.06 194 PRO C O 1
ATOM 5493 N N . GLN C 1 199 ? 52.823 11.408 -7.943 1.00 23.46 195 GLN C N 1
ATOM 5494 C CA . GLN C 1 199 ? 53.070 10.593 -9.131 1.00 24.65 195 GLN C CA 1
ATOM 5495 C C . GLN C 1 199 ? 51.837 10.491 -10.025 1.00 23.45 195 GLN C C 1
ATOM 5496 O O . GLN C 1 199 ? 51.845 9.736 -11.000 1.00 22.52 195 GLN C O 1
ATOM 5502 N N . SER C 1 200 ? 50.767 11.214 -9.663 1.00 22.11 196 SER C N 1
ATOM 5503 C CA . SER C 1 200 ? 49.521 11.259 -10.447 1.00 20.61 196 SER C CA 1
ATOM 5504 C C . SER C 1 200 ? 48.812 9.902 -10.502 1.00 20.04 196 SER C C 1
ATOM 5505 O O . SER C 1 200 ? 48.198 9.564 -11.494 1.00 20.20 196 SER C O 1
ATOM 5508 N N . ILE C 1 201 ? 48.924 9.126 -9.429 1.00 18.95 197 ILE C N 1
ATOM 5509 C CA . ILE C 1 201 ? 48.208 7.857 -9.282 1.00 19.37 197 ILE C CA 1
ATOM 5510 C C . ILE C 1 201 ? 47.156 8.133 -8.223 1.00 19.27 197 ILE C C 1
ATOM 5511 O O . ILE C 1 201 ? 47.455 8.787 -7.212 1.00 19.05 197 ILE C O 1
ATOM 5516 N N . ARG C 1 202 ? 45.922 7.682 -8.472 1.00 18.46 198 ARG C N 1
ATOM 5517 C CA . ARG C 1 202 ? 44.817 8.027 -7.587 1.00 18.16 198 ARG C CA 1
ATOM 5518 C C . ARG C 1 202 ? 44.369 6.810 -6.827 1.00 17.29 198 ARG C C 1
ATOM 5519 O O . ARG C 1 202 ? 44.552 5.686 -7.280 1.00 16.47 198 ARG C O 1
ATOM 5527 N N . ALA C 1 203 ? 43.778 7.058 -5.664 1.00 16.85 199 ALA C N 1
ATOM 5528 C CA . ALA C 1 203 ? 43.230 5.990 -4.836 1.00 16.43 199 ALA C CA 1
ATOM 5529 C C . ALA C 1 203 ? 41.978 6.531 -4.184 1.00 16.10 199 ALA C C 1
ATOM 5530 O O . ALA C 1 203 ? 42.001 7.604 -3.607 1.00 15.44 199 ALA C O 1
ATOM 5532 N N . ASN C 1 204 ? 40.882 5.766 -4.285 1.00 16.13 200 ASN C N 1
ATOM 5533 C CA . ASN C 1 204 ? 39.586 6.203 -3.770 1.00 15.79 200 ASN C CA 1
ATOM 5534 C C . ASN C 1 204 ? 38.870 4.999 -3.218 1.00 15.44 200 ASN C C 1
ATOM 5535 O O . ASN C 1 204 ? 39.129 3.882 -3.622 1.00 14.72 200 ASN C O 1
ATOM 5540 N N . VAL C 1 205 ? 37.969 5.230 -2.270 1.00 15.15 201 VAL C N 1
ATOM 5541 C CA . VAL C 1 205 ? 37.272 4.150 -1.664 1.00 13.86 201 VAL C CA 1
ATOM 5542 C C . VAL C 1 205 ? 35.799 4.318 -1.959 1.00 14.52 201 VAL C C 1
ATOM 5543 O O . VAL C 1 205 ? 35.239 5.443 -1.829 1.00 13.61 201 VAL C O 1
ATOM 5547 N N . ILE C 1 206 ? 35.191 3.211 -2.398 1.00 14.32 202 ILE C N 1
ATOM 5548 C CA . ILE C 1 206 ? 33.725 3.103 -2.545 1.00 15.48 202 ILE C CA 1
ATOM 5549 C C . ILE C 1 206 ? 33.078 2.482 -1.294 1.00 15.59 202 ILE C C 1
ATOM 5550 O O . ILE C 1 206 ? 33.509 1.417 -0.806 1.00 15.42 202 ILE C O 1
ATOM 5555 N N . HIS C 1 207 ? 32.072 3.167 -0.758 1.00 15.07 203 HIS C N 1
ATOM 5556 C CA . HIS C 1 207 ? 31.343 2.688 0.452 1.00 17.13 203 HIS C CA 1
ATOM 5557 C C . HIS C 1 207 ? 29.881 2.366 0.070 1.00 17.56 203 HIS C C 1
ATOM 5558 O O . HIS C 1 207 ? 29.013 3.298 0.005 1.00 19.97 203 HIS C O 1
ATOM 5565 N N . PRO C 1 208 ? 29.598 1.088 -0.242 1.00 17.84 204 PRO C N 1
ATOM 5566 C CA . PRO C 1 208 ? 28.229 0.675 -0.561 1.00 18.11 204 PRO C CA 1
ATOM 5567 C C . PRO C 1 208 ? 27.398 0.591 0.710 1.00 18.36 204 PRO C C 1
ATOM 5568 O O . PRO C 1 208 ? 27.924 0.267 1.754 1.00 19.58 204 PRO C O 1
ATOM 5572 N N . THR C 1 209 ? 26.113 0.888 0.608 1.00 19.00 205 THR C N 1
ATOM 5573 C CA . THR C 1 209 ? 25.140 0.416 1.572 1.00 19.87 205 THR C CA 1
ATOM 5574 C C . THR C 1 209 ? 24.860 -1.047 1.178 1.00 20.69 205 THR C C 1
ATOM 5575 O O . THR C 1 209 ? 25.600 -1.591 0.335 1.00 20.74 205 THR C O 1
ATOM 5579 N N . ASN C 1 210 ? 23.858 -1.688 1.794 1.00 19.70 206 ASN C N 1
ATOM 5580 C CA . ASN C 1 210 ? 23.382 -3.013 1.337 1.00 19.99 206 ASN C CA 1
ATOM 5581 C C . ASN C 1 210 ? 23.493 -3.239 -0.188 1.00 20.45 206 ASN C C 1
ATOM 5582 O O . ASN C 1 210 ? 22.960 -2.428 -0.966 1.00 20.55 206 ASN C O 1
ATOM 5587 N N . VAL C 1 211 ? 24.141 -4.328 -0.606 1.00 19.98 207 VAL C N 1
ATOM 5588 C CA . VAL C 1 211 ? 24.219 -4.689 -2.045 1.00 20.72 207 VAL C CA 1
ATOM 5589 C C . VAL C 1 211 ? 23.598 -6.086 -2.240 1.00 21.50 207 VAL C C 1
ATOM 5590 O O . VAL C 1 211 ? 23.876 -6.986 -1.480 1.00 21.90 207 VAL C O 1
ATOM 5594 N N . ASN C 1 212 ? 22.739 -6.239 -3.250 1.00 22.51 208 ASN C N 1
ATOM 5595 C CA . ASN C 1 212 ? 22.067 -7.527 -3.502 1.00 23.63 208 ASN C CA 1
ATOM 5596 C C . ASN C 1 212 ? 23.012 -8.630 -4.010 1.00 23.85 208 ASN C C 1
ATOM 5597 O O . ASN C 1 212 ? 23.106 -8.874 -5.231 1.00 25.42 208 ASN C O 1
ATOM 5602 N N . THR C 1 213 ? 23.729 -9.279 -3.098 1.00 23.71 209 THR C N 1
ATOM 5603 C CA . THR C 1 213 ? 24.713 -10.306 -3.465 1.00 23.65 209 THR C CA 1
ATOM 5604 C C . THR C 1 213 ? 24.637 -11.395 -2.431 1.00 25.33 209 THR C C 1
ATOM 5605 O O . THR C 1 213 ? 23.872 -11.283 -1.445 1.00 25.48 209 THR C O 1
ATOM 5609 N N . ASP C 1 214 ? 25.450 -12.436 -2.619 1.00 26.49 210 ASP C N 1
ATOM 5610 C CA . ASP C 1 214 ? 25.454 -13.558 -1.666 1.00 27.72 210 ASP C CA 1
ATOM 5611 C C . ASP C 1 214 ? 25.865 -13.196 -0.260 1.00 27.37 210 ASP C C 1
ATOM 5612 O O . ASP C 1 214 ? 25.504 -13.919 0.687 1.00 27.91 210 ASP C O 1
ATOM 5617 N N . MET C 1 215 ? 26.580 -12.077 -0.102 1.00 25.31 211 MET C N 1
ATOM 5618 C CA . MET C 1 215 ? 26.971 -11.633 1.239 1.00 24.73 211 MET C CA 1
ATOM 5619 C C . MET C 1 215 ? 25.760 -11.126 2.037 1.00 25.02 211 MET C C 1
ATOM 5620 O O . MET C 1 215 ? 25.584 -11.504 3.200 1.00 26.49 211 MET C O 1
ATOM 5625 N N . LEU C 1 216 ? 24.952 -10.266 1.414 1.00 24.89 212 LEU C N 1
ATOM 5626 C CA . LEU C 1 216 ? 23.702 -9.786 2.015 1.00 25.04 212 LEU C CA 1
ATOM 5627 C C . LEU C 1 216 ? 22.657 -10.908 2.133 1.00 26.11 212 LEU C C 1
ATOM 5628 O O . LEU C 1 216 ? 21.945 -11.015 3.138 1.00 25.05 212 LEU C O 1
ATOM 5633 N N . ASN C 1 217 ? 22.563 -11.702 1.075 1.00 26.71 213 ASN C N 1
ATOM 5634 C CA . ASN C 1 217 ? 21.579 -12.785 0.984 1.00 29.50 213 ASN C CA 1
ATOM 5635 C C . ASN C 1 217 ? 22.138 -14.054 1.608 1.00 30.87 213 ASN C C 1
ATOM 5636 O O . ASN C 1 217 ? 22.335 -15.064 0.944 1.00 32.18 213 ASN C O 1
ATOM 5641 N N . SER C 1 218 ? 22.412 -13.963 2.908 1.00 31.87 214 SER C N 1
ATOM 5642 C CA . SER C 1 218 ? 23.039 -15.041 3.634 1.00 33.37 214 SER C CA 1
ATOM 5643 C C . SER C 1 218 ? 22.425 -15.149 5.031 1.00 34.39 214 SER C C 1
ATOM 5644 O O . SER C 1 218 ? 21.996 -14.137 5.611 1.00 34.52 214 SER C O 1
ATOM 5647 N N . ALA C 1 219 ? 22.384 -16.376 5.560 1.00 35.77 215 ALA C N 1
ATOM 5648 C CA . ALA C 1 219 ? 21.766 -16.664 6.864 1.00 36.03 215 ALA C CA 1
ATOM 5649 C C . ALA C 1 219 ? 22.323 -15.813 8.014 1.00 35.69 215 ALA C C 1
ATOM 5650 O O . ALA C 1 219 ? 21.542 -15.319 8.837 1.00 35.52 215 ALA C O 1
ATOM 5652 N N . PRO C 1 220 ? 23.665 -15.620 8.072 1.00 35.42 216 PRO C N 1
ATOM 5653 C CA . PRO C 1 220 ? 24.187 -14.756 9.152 1.00 34.93 216 PRO C CA 1
ATOM 5654 C C . PRO C 1 220 ? 23.733 -13.306 8.993 1.00 34.18 216 PRO C C 1
ATOM 5655 O O . PRO C 1 220 ? 23.485 -12.635 9.984 1.00 34.55 216 PRO C O 1
ATOM 5659 N N . MET C 1 221 ? 23.606 -12.832 7.759 1.00 33.38 217 MET C N 1
ATOM 5660 C CA . MET C 1 221 ? 23.107 -11.468 7.532 1.00 33.48 217 MET C CA 1
ATOM 5661 C C . MET C 1 221 ? 21.627 -11.326 7.951 1.00 34.37 217 MET C C 1
ATOM 5662 O O . MET C 1 221 ? 21.247 -10.307 8.527 1.00 33.91 217 MET C O 1
ATOM 5667 N N . TYR C 1 222 ? 20.810 -12.348 7.671 1.00 35.39 218 TYR C N 1
ATOM 5668 C CA . TYR C 1 222 ? 19.403 -12.333 8.067 1.00 36.97 218 TYR C CA 1
ATOM 5669 C C . TYR C 1 222 ? 19.262 -12.305 9.594 1.00 38.10 218 TYR C C 1
ATOM 5670 O O . TYR C 1 222 ? 18.424 -11.573 10.123 1.00 38.34 218 TYR C O 1
ATOM 5679 N N . ARG C 1 223 ? 20.071 -13.096 10.303 1.00 39.21 219 ARG C N 1
ATOM 5680 C CA . ARG C 1 223 ? 20.090 -13.033 11.778 1.00 40.84 219 ARG C CA 1
ATOM 5681 C C . ARG C 1 223 ? 20.463 -11.636 12.266 1.00 40.78 219 ARG C C 1
ATOM 5682 O O . ARG C 1 223 ? 19.860 -11.122 13.207 1.00 41.68 219 ARG C O 1
ATOM 5690 N N . GLN C 1 224 ? 21.433 -11.012 11.604 1.00 40.78 220 GLN C N 1
ATOM 5691 C CA . GLN C 1 224 ? 21.868 -9.661 11.942 1.00 40.96 220 GLN C CA 1
ATOM 5692 C C . GLN C 1 224 ? 20.758 -8.620 11.731 1.00 41.44 220 GLN C C 1
ATOM 5693 O O . GLN C 1 224 ? 20.548 -7.758 12.581 1.00 41.75 220 GLN C O 1
ATOM 5699 N N . PHE C 1 225 ? 20.053 -8.697 10.604 1.00 41.66 221 PHE C N 1
ATOM 5700 C CA . PHE C 1 225 ? 18.929 -7.776 10.338 1.00 42.64 221 PHE C CA 1
ATOM 5701 C C . PHE C 1 225 ? 17.653 -8.069 11.123 1.00 43.84 221 PHE C C 1
ATOM 5702 O O . PHE C 1 225 ? 16.819 -7.185 11.299 1.00 44.06 221 PHE C O 1
ATOM 5710 N N . ARG C 1 226 ? 17.503 -9.315 11.561 1.00 45.21 222 ARG C N 1
ATOM 5711 C CA . ARG C 1 226 ? 16.392 -9.700 12.418 1.00 47.14 222 ARG C CA 1
ATOM 5712 C C . ARG C 1 226 ? 16.913 -10.301 13.740 1.00 48.52 222 ARG C C 1
ATOM 5713 O O . ARG C 1 226 ? 16.907 -11.526 13.916 1.00 49.16 222 ARG C O 1
ATOM 5721 N N . PRO C 1 227 ? 17.371 -9.438 14.672 1.00 49.28 223 PRO C N 1
ATOM 5722 C CA . PRO C 1 227 ? 17.823 -9.953 15.957 1.00 50.90 223 PRO C CA 1
ATOM 5723 C C . PRO C 1 227 ? 16.646 -10.364 16.865 1.00 53.36 223 PRO C C 1
ATOM 5724 O O . PRO C 1 227 ? 16.860 -10.797 18.004 1.00 54.14 223 PRO C O 1
ATOM 5728 N N . ASP C 1 228 ? 15.419 -10.240 16.357 1.00 54.79 224 ASP C N 1
ATOM 5729 C CA . ASP C 1 228 ? 14.215 -10.541 17.134 1.00 56.90 224 ASP C CA 1
ATOM 5730 C C . ASP C 1 228 ? 13.670 -11.952 16.849 1.00 58.42 224 ASP C C 1
ATOM 5731 O O . ASP C 1 228 ? 12.878 -12.475 17.631 1.00 59.84 224 ASP C O 1
ATOM 5736 N N . LEU C 1 229 ? 14.099 -12.559 15.737 1.00 58.60 225 LEU C N 1
ATOM 5737 C CA . LEU C 1 229 ? 13.822 -13.973 15.434 1.00 59.63 225 LEU C CA 1
ATOM 5738 C C . LEU C 1 229 ? 15.101 -14.828 15.555 1.00 59.51 225 LEU C C 1
ATOM 5739 O O . LEU C 1 229 ? 16.204 -14.304 15.454 1.00 58.71 225 LEU C O 1
ATOM 5744 N N . GLU C 1 230 ? 14.950 -16.138 15.765 1.00 60.64 226 GLU C N 1
ATOM 5745 C CA . GLU C 1 230 ? 16.100 -17.056 15.951 1.00 60.59 226 GLU C CA 1
ATOM 5746 C C . GLU C 1 230 ? 16.583 -17.691 14.636 1.00 60.22 226 GLU C C 1
ATOM 5747 O O . GLU C 1 230 ? 17.786 -17.880 14.431 1.00 59.69 226 GLU C O 1
ATOM 5749 N N . ALA C 1 231 ? 15.639 -18.032 13.760 1.00 60.49 227 ALA C N 1
ATOM 5750 C CA . ALA C 1 231 ? 15.963 -18.543 12.426 1.00 60.02 227 ALA C CA 1
ATOM 5751 C C . ALA C 1 231 ? 15.188 -17.804 11.316 1.00 59.42 227 ALA C C 1
ATOM 5752 O O . ALA C 1 231 ? 14.300 -18.405 10.680 1.00 60.38 227 ALA C O 1
ATOM 5754 N N . PRO C 1 232 ? 15.528 -16.506 11.064 1.00 57.88 228 PRO C N 1
ATOM 5755 C CA . PRO C 1 232 ? 14.752 -15.731 10.084 1.00 56.82 228 PRO C CA 1
ATOM 5756 C C . PRO C 1 232 ? 15.071 -16.141 8.655 1.00 56.05 228 PRO C C 1
ATOM 5757 O O . PRO C 1 232 ? 16.216 -16.487 8.340 1.00 55.32 228 PRO C O 1
ATOM 5761 N N . SER C 1 233 ? 14.050 -16.121 7.805 1.00 55.91 229 SER C N 1
ATOM 5762 C CA . SER C 1 233 ? 14.231 -16.421 6.397 1.00 55.14 229 SER C CA 1
ATOM 5763 C C . SER C 1 233 ? 14.610 -15.122 5.695 1.00 53.56 229 SER C C 1
ATOM 5764 O O . SER C 1 233 ? 14.666 -14.058 6.326 1.00 52.83 229 SER C O 1
ATOM 5767 N N . ARG C 1 234 ? 14.858 -15.210 4.392 1.00 52.60 230 ARG C N 1
ATOM 5768 C CA . ARG C 1 234 ? 15.130 -14.022 3.599 1.00 51.29 230 ARG C CA 1
ATOM 5769 C C . ARG C 1 234 ? 13.929 -13.076 3.622 1.00 51.59 230 ARG C C 1
ATOM 5770 O O . ARG C 1 234 ? 14.101 -11.855 3.732 1.00 50.61 230 ARG C O 1
ATOM 5778 N N . ALA C 1 235 ? 12.722 -13.652 3.513 1.00 52.05 231 ALA C N 1
ATOM 5779 C CA . ALA C 1 235 ? 11.462 -12.901 3.602 1.00 52.01 231 ALA C CA 1
ATOM 5780 C C . ALA C 1 235 ? 11.352 -12.042 4.883 1.00 51.37 231 ALA C C 1
ATOM 5781 O O . ALA C 1 235 ? 10.849 -10.912 4.836 1.00 51.43 231 ALA C O 1
ATOM 5783 N N . ASP C 1 236 ? 11.813 -12.583 6.012 1.00 50.83 232 ASP C N 1
ATOM 5784 C CA . ASP C 1 236 ? 11.863 -11.842 7.277 1.00 50.26 232 ASP C CA 1
ATOM 5785 C C . ASP C 1 236 ? 12.879 -10.694 7.227 1.00 48.68 232 ASP C C 1
ATOM 5786 O O . ASP C 1 236 ? 12.576 -9.552 7.610 1.00 48.27 232 ASP C O 1
ATOM 5791 N N . ALA C 1 237 ? 14.079 -11.005 6.744 1.00 47.11 233 ALA C N 1
ATOM 5792 C CA . ALA C 1 237 ? 15.136 -10.002 6.638 1.00 45.53 233 ALA C CA 1
ATOM 5793 C C . ALA C 1 237 ? 14.756 -8.899 5.654 1.00 44.44 233 ALA C C 1
ATOM 5794 O O . ALA C 1 237 ? 14.992 -7.728 5.937 1.00 43.69 233 ALA C O 1
ATOM 5796 N N . LEU C 1 238 ? 14.126 -9.284 4.536 1.00 44.06 234 LEU C N 1
ATOM 5797 C CA . LEU C 1 238 ? 13.795 -8.362 3.443 1.00 43.12 234 LEU C CA 1
ATOM 5798 C C . LEU C 1 238 ? 12.895 -7.229 3.943 1.00 42.76 234 LEU C C 1
ATOM 5799 O O . LEU C 1 238 ? 12.915 -6.138 3.389 1.00 41.81 234 LEU C O 1
ATOM 5804 N N . LEU C 1 239 ? 12.130 -7.501 5.005 1.00 42.86 235 LEU C N 1
ATOM 5805 C CA . LEU C 1 239 ? 11.318 -6.489 5.685 1.00 42.78 235 LEU C CA 1
ATOM 5806 C C . LEU C 1 239 ? 12.164 -5.449 6.414 1.00 41.55 235 LEU C C 1
ATOM 5807 O O . LEU C 1 239 ? 11.764 -4.290 6.514 1.00 41.92 235 LEU C O 1
ATOM 5812 N N . ALA C 1 240 ? 13.323 -5.868 6.924 1.00 40.18 236 ALA C N 1
ATOM 5813 C CA . ALA C 1 240 ? 14.233 -4.989 7.681 1.00 38.74 236 ALA C CA 1
ATOM 5814 C C . ALA C 1 240 ? 15.310 -4.288 6.813 1.00 37.34 236 ALA C C 1
ATOM 5815 O O . ALA C 1 240 ? 15.830 -3.239 7.193 1.00 37.35 236 ALA C O 1
ATOM 5817 N N . PHE C 1 241 ? 15.661 -4.882 5.678 1.00 36.16 237 PHE C N 1
ATOM 5818 C CA . PHE C 1 241 ? 16.662 -4.292 4.774 1.00 34.66 237 PHE C CA 1
ATOM 5819 C C . PHE C 1 241 ? 16.448 -2.781 4.480 1.00 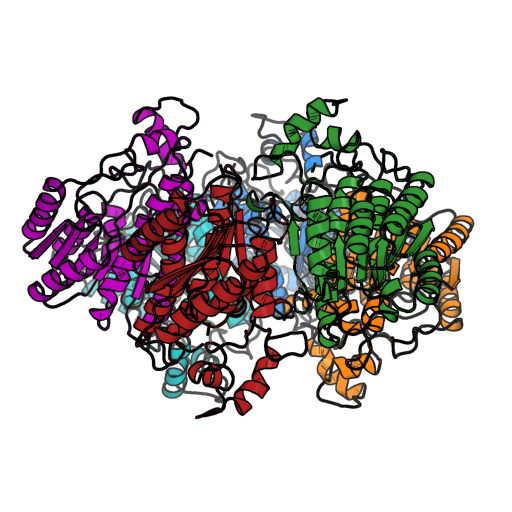34.05 237 PHE C C 1
ATOM 5820 O O . PHE C 1 241 ? 17.402 -2.018 4.567 1.00 33.62 237 PHE C O 1
ATOM 5828 N N . PRO C 1 242 ? 15.204 -2.350 4.142 1.00 34.50 238 PRO C N 1
ATOM 5829 C CA . PRO C 1 242 ? 14.995 -0.938 3.803 1.00 34.17 238 PRO C CA 1
ATOM 5830 C C . PRO C 1 242 ? 15.390 0.095 4.851 1.00 34.14 238 PRO C C 1
ATOM 5831 O O . PRO C 1 242 ? 15.689 1.239 4.470 1.00 33.08 238 PRO C O 1
ATOM 5835 N N . ALA C 1 243 ? 15.389 -0.283 6.135 1.00 34.50 239 ALA C N 1
ATOM 5836 C CA . ALA C 1 243 ? 15.740 0.655 7.221 1.00 35.14 239 ALA C CA 1
ATOM 5837 C C . ALA C 1 243 ? 17.122 1.298 7.039 1.00 34.57 239 ALA C C 1
ATOM 5838 O O . ALA C 1 243 ? 17.360 2.425 7.478 1.00 34.03 239 ALA C O 1
ATOM 5840 N N . MET C 1 244 ? 18.023 0.564 6.391 1.00 34.34 240 MET C N 1
ATOM 5841 C CA . MET C 1 244 ? 19.381 1.034 6.145 1.00 34.34 240 MET C CA 1
ATOM 5842 C C . MET C 1 244 ? 19.463 2.241 5.205 1.00 32.79 240 MET C C 1
ATOM 5843 O O . MET C 1 244 ? 20.307 3.111 5.387 1.00 33.42 240 MET C O 1
ATOM 5848 N N . GLN C 1 245 ? 18.609 2.282 4.194 1.00 31.26 241 GLN C N 1
ATOM 5849 C CA . GLN C 1 245 ? 18.684 3.326 3.183 1.00 28.85 241 GLN C CA 1
ATOM 5850 C C . GLN C 1 245 ? 17.686 4.447 3.488 1.00 28.46 241 GLN C C 1
ATOM 5851 O O . GLN C 1 245 ? 16.654 4.214 4.092 1.00 29.08 241 GLN C O 1
ATOM 5857 N N . ALA C 1 246 ? 17.995 5.668 3.081 1.00 26.70 242 ALA C N 1
ATOM 5858 C CA . ALA C 1 246 ? 17.030 6.755 3.154 1.00 26.60 242 ALA C CA 1
ATOM 5859 C C . ALA C 1 246 ? 16.060 6.697 1.957 1.00 26.61 242 ALA C C 1
ATOM 5860 O O . ALA C 1 246 ? 14.871 6.977 2.107 1.00 26.85 242 ALA C O 1
ATOM 5862 N N . MET C 1 247 ? 16.562 6.361 0.764 1.00 25.49 243 MET C N 1
ATOM 5863 C CA . MET C 1 247 ? 15.651 6.144 -0.366 1.00 26.37 243 MET C CA 1
ATOM 5864 C C . MET C 1 247 ? 14.933 4.793 -0.157 1.00 26.89 243 MET C C 1
ATOM 5865 O O . MET C 1 247 ? 15.526 3.867 0.423 1.00 26.54 243 MET C O 1
ATOM 5870 N N . PRO C 1 248 ? 13.675 4.671 -0.645 1.00 28.58 244 PRO C N 1
ATOM 5871 C CA . PRO C 1 248 ? 12.855 3.458 -0.462 1.00 28.96 244 PRO C CA 1
ATOM 5872 C C . PRO C 1 248 ? 13.378 2.307 -1.326 1.00 29.33 244 PRO C C 1
ATOM 5873 O O . PRO C 1 248 ? 12.956 2.143 -2.489 1.00 29.49 244 PRO C O 1
ATOM 5877 N N . THR C 1 249 ? 14.336 1.559 -0.771 1.00 27.84 245 THR C N 1
ATOM 5878 C CA . THR C 1 249 ? 14.893 0.371 -1.418 1.00 27.58 245 THR C CA 1
ATOM 5879 C C . THR C 1 249 ? 15.506 -0.514 -0.330 1.00 27.18 245 THR C C 1
ATOM 5880 O O . THR C 1 249 ? 15.968 -0.001 0.675 1.00 27.50 245 THR C O 1
ATOM 5884 N N . PRO C 1 250 ? 15.468 -1.848 -0.499 1.00 27.63 246 PRO C N 1
ATOM 5885 C CA . PRO C 1 250 ? 16.144 -2.730 0.456 1.00 27.89 246 PRO C CA 1
ATOM 5886 C C . PRO C 1 250 ? 17.669 -2.849 0.283 1.00 27.14 246 PRO C C 1
ATOM 5887 O O . PRO C 1 250 ? 18.357 -3.374 1.164 1.00 26.78 246 PRO C O 1
ATOM 5891 N N . TYR C 1 251 ? 18.169 -2.449 -0.879 1.00 27.33 247 TYR C N 1
ATOM 5892 C CA . TYR C 1 251 ? 19.584 -2.582 -1.220 1.00 26.57 247 TYR C CA 1
ATOM 5893 C C . TYR C 1 251 ? 19.756 -1.925 -2.545 1.00 25.71 247 TYR C C 1
ATOM 5894 O O . TYR C 1 251 ? 18.764 -1.683 -3.256 1.00 26.06 247 TYR C O 1
ATOM 5903 N N . VAL C 1 252 ? 21.015 -1.647 -2.871 1.00 24.12 248 VAL C N 1
ATOM 5904 C CA . VAL C 1 252 ? 21.395 -1.268 -4.226 1.00 23.54 248 VAL C CA 1
ATOM 5905 C C . VAL C 1 252 ? 21.855 -2.534 -4.951 1.00 23.59 248 VAL C C 1
ATOM 5906 O O . VAL C 1 252 ? 21.985 -3.569 -4.329 1.00 24.68 248 VAL C O 1
ATOM 5910 N N . GLU C 1 253 ? 22.123 -2.446 -6.245 1.00 24.72 249 GLU C N 1
ATOM 5911 C CA . GLU C 1 253 ? 22.565 -3.613 -7.016 1.00 25.23 249 GLU C CA 1
ATOM 5912 C C . GLU C 1 253 ? 24.076 -3.581 -7.298 1.00 24.19 249 GLU C C 1
ATOM 5913 O O . GLU C 1 253 ? 24.716 -2.539 -7.226 1.00 23.47 249 GLU C O 1
ATOM 5919 N N . ALA C 1 254 ? 24.652 -4.733 -7.609 1.00 24.04 250 ALA C N 1
ATOM 5920 C CA . ALA C 1 254 ? 26.049 -4.763 -8.014 1.00 23.48 250 ALA C CA 1
ATOM 5921 C C . ALA C 1 254 ? 26.353 -3.756 -9.155 1.00 22.93 250 ALA C C 1
ATOM 5922 O O . ALA C 1 254 ? 27.404 -3.109 -9.128 1.00 21.41 250 ALA C O 1
ATOM 5924 N N . SER C 1 255 ? 25.423 -3.608 -10.117 1.00 23.18 251 SER C N 1
ATOM 5925 C CA . SER C 1 255 ? 25.579 -2.644 -11.228 1.00 23.61 251 SER C CA 1
ATOM 5926 C C . SER C 1 255 ? 25.770 -1.202 -10.744 1.00 22.92 251 SER C C 1
ATOM 5927 O O . SER C 1 255 ? 26.457 -0.413 -11.397 1.00 22.13 251 SER C O 1
ATOM 5930 N N . ASP C 1 256 ? 25.140 -0.859 -9.618 1.00 21.60 252 ASP C N 1
ATOM 5931 C CA . ASP C 1 256 ? 25.298 0.483 -9.036 1.00 21.53 252 ASP C CA 1
ATOM 5932 C C . ASP C 1 256 ? 26.749 0.759 -8.561 1.00 19.94 252 ASP C C 1
ATOM 5933 O O . ASP C 1 256 ? 27.290 1.867 -8.727 1.00 18.98 252 ASP C O 1
ATOM 5938 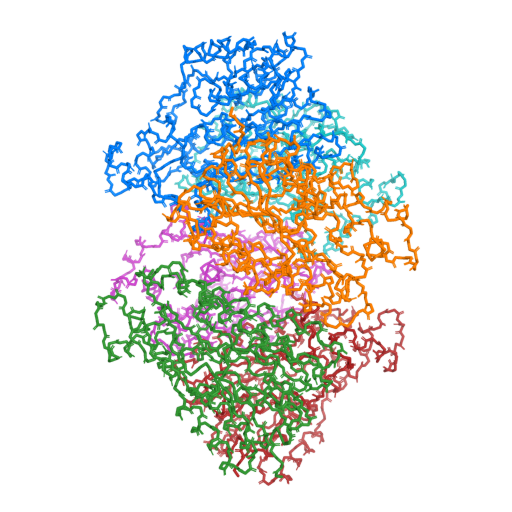N N . ILE C 1 257 ? 27.378 -0.265 -7.982 1.00 19.75 253 ILE C N 1
ATOM 5939 C CA . ILE C 1 257 ? 28.760 -0.160 -7.549 1.00 18.36 253 ILE C CA 1
ATOM 5940 C C . ILE C 1 257 ? 29.686 -0.177 -8.777 1.00 18.26 253 ILE C C 1
ATOM 5941 O O . ILE C 1 257 ? 30.644 0.620 -8.883 1.00 18.48 253 ILE C O 1
ATOM 5946 N N . SER C 1 258 ? 29.371 -1.043 -9.730 1.00 18.31 254 SER C N 1
ATOM 5947 C CA . SER C 1 258 ? 30.156 -1.111 -10.990 1.00 18.44 254 SER C CA 1
ATOM 5948 C C . SER C 1 258 ? 30.186 0.210 -11.727 1.00 18.53 254 SER C C 1
ATOM 5949 O O . SER C 1 258 ? 31.197 0.564 -12.353 1.00 18.50 254 SER C O 1
ATOM 5952 N N . ASN C 1 259 ? 29.083 0.957 -11.648 1.00 19.02 255 ASN C N 1
ATOM 5953 C CA . ASN C 1 259 ? 29.016 2.262 -12.276 1.00 18.70 255 ASN C CA 1
ATOM 5954 C C . ASN C 1 259 ? 29.975 3.236 -11.625 1.00 18.35 255 ASN C C 1
ATOM 5955 O O . ASN C 1 259 ? 30.620 4.044 -12.312 1.00 18.27 255 ASN C O 1
ATOM 5960 N N . ALA C 1 260 ? 30.091 3.150 -10.307 1.00 17.33 256 ALA C N 1
ATOM 5961 C CA . ALA C 1 260 ? 31.095 3.966 -9.587 1.00 16.39 256 ALA C CA 1
ATOM 5962 C C . ALA C 1 260 ? 32.516 3.522 -9.908 1.00 16.60 256 ALA C C 1
ATOM 5963 O O . ALA C 1 260 ? 33.435 4.353 -10.033 1.00 16.81 256 ALA C O 1
ATOM 5965 N N . VAL C 1 261 ? 32.710 2.204 -9.990 1.00 17.21 257 VAL C N 1
ATOM 5966 C CA . VAL C 1 261 ? 34.016 1.625 -10.305 1.00 17.43 257 VAL C CA 1
ATOM 5967 C C . VAL C 1 261 ? 34.465 2.075 -11.708 1.00 17.76 257 VAL C C 1
ATOM 5968 O O . VAL C 1 261 ? 35.588 2.548 -11.906 1.00 17.31 257 VAL C O 1
ATOM 5972 N N . CYS C 1 262 ? 33.545 2.014 -12.663 1.00 17.20 258 CYS C N 1
ATOM 5973 C CA . CYS C 1 262 ? 33.882 2.395 -14.030 1.00 17.12 258 CYS C CA 1
ATOM 5974 C C . CYS C 1 262 ? 34.309 3.854 -14.129 1.00 17.26 258 CYS C C 1
ATOM 5975 O O . CYS C 1 262 ? 35.241 4.198 -14.868 1.00 17.99 258 CYS C O 1
ATOM 5978 N N . PHE C 1 263 ? 33.601 4.716 -13.409 1.00 17.05 259 PHE C N 1
ATOM 5979 C CA . PHE C 1 263 ? 33.938 6.135 -13.353 1.00 17.55 259 PHE C CA 1
ATOM 5980 C C . PHE C 1 263 ? 35.341 6.374 -12.780 1.00 16.46 259 PHE C C 1
ATOM 5981 O O . PHE C 1 263 ? 36.131 7.116 -13.363 1.00 16.89 259 PHE C O 1
ATOM 5989 N N . LEU C 1 264 ? 35.628 5.774 -11.625 1.00 16.69 260 LEU C N 1
ATOM 5990 C CA . LEU C 1 264 ? 36.972 5.849 -11.006 1.00 17.04 260 LEU C CA 1
ATOM 5991 C C . LEU C 1 264 ? 38.105 5.200 -11.860 1.00 17.15 260 LEU C C 1
ATOM 5992 O O . LEU C 1 264 ? 39.275 5.704 -11.893 1.00 17.47 260 LEU C O 1
ATOM 5997 N N . ALA C 1 265 ? 37.780 4.096 -12.532 1.00 15.88 261 ALA C N 1
ATOM 5998 C CA . ALA C 1 265 ? 38.784 3.394 -13.365 1.00 16.56 261 ALA C CA 1
ATOM 5999 C C . ALA C 1 265 ? 39.095 4.178 -14.644 1.00 17.17 261 ALA C C 1
ATOM 6000 O O . ALA C 1 265 ? 40.208 4.068 -15.199 1.00 17.24 261 ALA C O 1
ATOM 6002 N N . SER C 1 266 ? 38.128 4.987 -15.094 1.00 16.82 262 SER C N 1
ATOM 6003 C CA . SER C 1 266 ? 38.263 5.707 -16.366 1.00 17.50 262 SER C CA 1
ATOM 6004 C C . SER C 1 266 ? 39.092 6.986 -16.164 1.00 17.82 262 SER C C 1
ATOM 6005 O O . SER C 1 266 ? 39.106 7.549 -15.058 1.00 17.46 262 SER C O 1
ATOM 6008 N N . ASP C 1 267 ? 39.744 7.435 -17.234 1.00 17.67 263 ASP C N 1
ATOM 6009 C CA . ASP C 1 267 ? 40.472 8.715 -17.277 1.00 18.92 263 ASP C CA 1
ATOM 6010 C C . ASP C 1 267 ? 39.526 9.908 -17.093 1.00 19.49 263 ASP C C 1
ATOM 6011 O O . ASP C 1 267 ? 39.995 11.012 -16.840 1.00 19.17 263 ASP C O 1
ATOM 6016 N N . GLU C 1 268 ? 38.217 9.664 -17.206 1.00 19.93 264 GLU C N 1
ATOM 6017 C CA . GLU C 1 268 ? 37.162 10.640 -16.814 1.00 21.52 264 GLU C CA 1
ATOM 6018 C C . GLU C 1 268 ? 37.377 11.167 -15.428 1.00 20.06 264 GLU C C 1
ATOM 6019 O O . GLU C 1 268 ? 36.877 12.224 -15.099 1.00 19.95 264 GLU C O 1
ATOM 6025 N N . SER C 1 269 ? 38.089 10.395 -14.608 1.00 18.94 265 SER C N 1
ATOM 6026 C CA . SER C 1 269 ? 38.195 10.705 -13.178 1.00 18.68 265 SER C CA 1
ATOM 6027 C C . SER C 1 269 ? 39.646 11.022 -12.821 1.00 19.29 265 SER C C 1
ATOM 6028 O O . SER C 1 269 ? 40.044 10.830 -11.685 1.00 18.82 265 SER C O 1
ATOM 6031 N N . ARG C 1 270 ? 40.417 11.516 -13.805 1.00 19.23 266 ARG C N 1
ATOM 6032 C CA . ARG C 1 270 ? 41.875 11.740 -13.660 1.00 21.09 266 ARG C CA 1
ATOM 6033 C C . ARG C 1 270 ? 42.344 12.587 -12.451 1.00 20.49 266 ARG C C 1
ATOM 6034 O O . ARG C 1 270 ? 43.481 12.427 -11.980 1.00 20.18 266 ARG C O 1
ATOM 6042 N N . TYR C 1 271 ? 41.479 13.480 -11.960 1.00 19.89 267 TYR C N 1
ATOM 6043 C CA . TYR C 1 271 ? 41.830 14.322 -10.830 1.00 19.21 267 TYR C CA 1
ATOM 6044 C C . TYR C 1 271 ? 40.971 14.029 -9.591 1.00 18.84 267 TYR C C 1
ATOM 6045 O O . TYR C 1 271 ? 40.878 14.852 -8.673 1.00 19.69 267 TYR C O 1
ATOM 6054 N N . VAL C 1 272 ? 40.311 12.874 -9.590 1.00 17.67 268 VAL C N 1
ATOM 6055 C CA . VAL C 1 272 ? 39.547 12.432 -8.434 1.00 15.87 268 VAL C CA 1
ATOM 6056 C C . VAL C 1 272 ? 40.433 11.491 -7.622 1.00 16.22 268 VAL C C 1
ATOM 6057 O O . VAL C 1 272 ? 40.840 10.415 -8.107 1.00 15.57 268 VAL C O 1
ATOM 6061 N N . THR C 1 273 ? 40.746 11.894 -6.391 1.00 15.72 269 THR C N 1
ATOM 6062 C CA . THR C 1 273 ? 41.574 11.059 -5.524 1.00 15.99 269 THR C CA 1
ATOM 6063 C C . THR C 1 273 ? 41.332 11.438 -4.062 1.00 16.34 269 THR C C 1
ATOM 6064 O O . THR C 1 273 ? 41.006 12.595 -3.757 1.00 16.26 269 THR C O 1
ATOM 6068 N N . GLY C 1 274 ? 41.447 10.435 -3.199 1.00 17.00 270 GLY C N 1
ATOM 6069 C CA . GLY C 1 274 ? 41.121 10.584 -1.779 1.00 18.16 270 GLY C CA 1
ATOM 6070 C C . GLY C 1 274 ? 39.634 10.733 -1.483 1.00 18.81 270 GLY C C 1
ATOM 6071 O O . GLY C 1 274 ? 39.263 11.162 -0.394 1.00 17.95 270 GLY C O 1
ATOM 6072 N N . LEU C 1 275 ? 38.774 10.316 -2.419 1.00 19.44 271 LEU C N 1
ATOM 6073 C CA . LEU C 1 275 ? 37.325 10.465 -2.258 1.00 19.24 271 LEU C CA 1
ATOM 6074 C C . LEU C 1 275 ? 36.702 9.256 -1.570 1.00 18.64 271 LEU C C 1
ATOM 6075 O O . LEU C 1 275 ? 37.041 8.115 -1.889 1.00 18.46 271 LEU C O 1
ATOM 6080 N N . GLN C 1 276 ? 35.840 9.524 -0.592 1.00 18.32 272 GLN C N 1
ATOM 6081 C CA . GLN C 1 276 ? 35.010 8.520 0.047 1.00 18.36 272 GLN C CA 1
ATOM 6082 C C . GLN C 1 276 ? 33.688 8.474 -0.701 1.00 18.57 272 GLN C C 1
ATOM 6083 O O . GLN C 1 276 ? 32.744 9.246 -0.441 1.00 18.56 272 GLN C O 1
ATOM 6089 N N . PHE C 1 277 ? 33.678 7.601 -1.690 1.00 17.90 273 PHE C N 1
ATOM 6090 C CA . PHE C 1 277 ? 32.635 7.558 -2.695 1.00 19.10 273 PHE C CA 1
ATOM 6091 C C . PHE C 1 277 ? 31.478 6.689 -2.202 1.00 18.53 273 PHE C C 1
ATOM 6092 O O . PHE C 1 277 ? 31.467 5.492 -2.446 1.00 18.63 273 PHE C O 1
ATOM 6100 N N . LYS C 1 278 ? 30.535 7.294 -1.472 1.00 18.73 274 LYS C N 1
ATOM 6101 C CA . LYS C 1 278 ? 29.362 6.578 -0.985 1.00 18.75 274 LYS C CA 1
ATOM 6102 C C . LYS C 1 278 ? 28.408 6.254 -2.149 1.00 18.44 274 LYS C C 1
ATOM 6103 O O . LYS C 1 278 ? 28.063 7.124 -2.941 1.00 17.54 274 LYS C O 1
ATOM 6109 N N . VAL C 1 279 ? 28.011 4.995 -2.255 1.00 18.37 275 VAL C N 1
ATOM 6110 C CA . VAL C 1 279 ? 26.912 4.583 -3.127 1.00 18.45 275 VAL C CA 1
ATOM 6111 C C . VAL C 1 279 ? 25.931 3.931 -2.168 1.00 19.16 275 VAL C C 1
ATOM 6112 O O . VAL C 1 279 ? 25.911 2.721 -2.005 1.00 20.20 275 VAL C O 1
ATOM 6116 N N . ASP C 1 280 ? 25.151 4.761 -1.481 1.00 19.53 276 ASP C N 1
ATOM 6117 C CA . ASP C 1 280 ? 24.499 4.320 -0.267 1.00 20.27 276 ASP C CA 1
ATOM 6118 C C . ASP C 1 280 ? 22.992 4.610 -0.149 1.00 21.04 276 ASP C C 1
ATOM 6119 O O . ASP C 1 280 ? 22.404 4.385 0.908 1.00 21.20 276 ASP C O 1
ATOM 6124 N N . ALA C 1 281 ? 22.363 5.130 -1.202 1.00 21.57 277 ALA C N 1
ATOM 6125 C CA . ALA C 1 281 ? 20.929 5.442 -1.143 1.00 22.07 277 ALA C CA 1
ATOM 6126 C C . ALA C 1 281 ? 20.559 6.261 0.119 1.00 22.24 277 ALA C C 1
ATOM 6127 O O . ALA C 1 281 ? 19.512 6.070 0.743 1.00 22.52 277 ALA C O 1
ATOM 6129 N N . GLY C 1 282 ? 21.452 7.173 0.499 1.00 21.38 278 GLY C N 1
ATOM 6130 C CA . GLY C 1 282 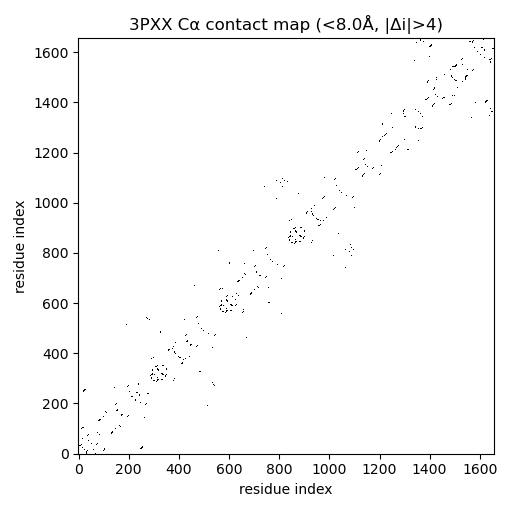? 21.248 8.006 1.657 1.00 21.12 278 GLY C CA 1
ATOM 6131 C C . GLY C 1 282 ? 21.481 7.413 3.031 1.00 22.02 278 GLY C C 1
ATOM 6132 O O . GLY C 1 282 ? 21.154 8.057 4.035 1.00 21.85 278 GLY C O 1
ATOM 6133 N N . ALA C 1 283 ? 22.050 6.203 3.114 1.00 21.91 279 ALA C N 1
ATOM 6134 C CA . ALA C 1 283 ? 22.212 5.550 4.424 1.00 23.26 279 ALA C CA 1
ATOM 6135 C C . ALA C 1 283 ? 22.882 6.476 5.444 1.00 24.25 279 ALA C C 1
ATOM 6136 O O . ALA C 1 283 ? 22.438 6.552 6.596 1.00 24.58 279 ALA C O 1
ATOM 6138 N N . MET C 1 284 ? 23.944 7.173 5.015 1.00 25.44 280 MET C N 1
ATOM 6139 C CA . MET C 1 284 ? 24.752 8.024 5.928 1.00 27.64 280 MET C CA 1
ATOM 6140 C C . MET C 1 284 ? 24.035 9.290 6.407 1.00 28.76 280 MET C C 1
ATOM 6141 O O . MET C 1 284 ? 24.493 9.934 7.347 1.00 29.96 280 MET C O 1
ATOM 6146 N N . LEU C 1 285 ? 22.946 9.658 5.739 1.00 29.85 281 LEU C N 1
ATOM 6147 C CA . LEU C 1 285 ? 22.119 10.808 6.120 1.00 31.77 281 LEU C CA 1
ATOM 6148 C C . LEU C 1 285 ? 21.256 10.509 7.365 1.00 33.60 281 LEU C C 1
ATOM 6149 O O . LEU C 1 285 ? 20.664 11.418 7.950 1.00 33.90 281 LEU C O 1
ATOM 6154 N N . LYS C 1 286 ? 21.154 9.233 7.732 1.00 35.50 282 LYS C N 1
ATOM 6155 C CA . LYS C 1 286 ? 20.473 8.853 8.968 1.00 38.82 282 LYS C CA 1
ATOM 6156 C C . LYS C 1 286 ? 21.424 8.862 10.175 1.00 40.83 282 LYS C C 1
ATOM 6157 O O . LYS C 1 286 ? 21.041 8.438 11.258 1.00 41.67 282 LYS C O 1
ATOM 6163 N N . PHE C 1 287 ? 22.655 9.340 9.986 1.00 42.79 283 PHE C N 1
ATOM 6164 C CA . PHE C 1 287 ? 23.656 9.381 11.061 1.00 44.83 283 PHE C CA 1
ATOM 6165 C C . PHE C 1 287 ? 24.325 10.747 11.180 1.00 45.62 283 PHE C C 1
ATOM 6166 O O . PHE C 1 287 ? 25.031 11.035 12.158 1.00 46.13 283 PHE C O 1
ATOM 6175 N N . MET D 1 5 ? 22.438 6.014 -28.028 1.00 46.39 1 MET D N 1
ATOM 6176 C CA . MET D 1 5 ? 21.988 5.793 -26.621 1.00 45.63 1 MET D CA 1
ATOM 6177 C C . MET D 1 5 ? 22.974 6.431 -25.632 1.00 44.44 1 MET D C 1
ATOM 6178 O O . MET D 1 5 ? 23.943 5.799 -25.203 1.00 44.29 1 MET D O 1
ATOM 6180 N N . GLY D 1 6 ? 22.721 7.692 -25.288 1.00 43.31 2 GLY D N 1
ATOM 6181 C CA . GLY D 1 6 ? 23.610 8.465 -24.421 1.00 40.86 2 GLY D CA 1
ATOM 6182 C C . GLY D 1 6 ? 23.385 8.226 -22.939 1.00 39.10 2 GLY D C 1
ATOM 6183 O O . GLY D 1 6 ? 22.363 7.665 -22.521 1.00 39.43 2 GLY D O 1
ATOM 6184 N N . ARG D 1 7 ? 24.347 8.680 -22.142 1.00 37.24 3 ARG D N 1
ATOM 6185 C CA . ARG D 1 7 ? 24.335 8.464 -20.697 1.00 34.79 3 ARG D CA 1
ATOM 6186 C C . ARG D 1 7 ? 23.268 9.253 -19.965 1.00 33.49 3 ARG D C 1
ATOM 6187 O O . ARG D 1 7 ? 22.882 8.882 -18.864 1.00 33.29 3 ARG D O 1
ATOM 6195 N N . VAL D 1 8 ? 22.778 10.330 -20.572 1.00 33.05 4 VAL D N 1
ATOM 6196 C CA . VAL D 1 8 ? 21.582 11.009 -20.076 1.00 32.50 4 VAL D CA 1
ATOM 6197 C C . VAL D 1 8 ? 20.530 11.104 -21.195 1.00 33.76 4 VAL D C 1
ATOM 6198 O O . VAL D 1 8 ? 19.951 12.180 -21.441 1.00 32.78 4 VAL D O 1
ATOM 6202 N N . GLN D 1 9 ? 20.263 9.977 -21.855 1.00 34.60 5 GLN D N 1
ATOM 6203 C CA . GLN D 1 9 ? 19.384 9.983 -23.032 1.00 36.20 5 GLN D CA 1
ATOM 6204 C C . GLN D 1 9 ? 18.031 10.629 -22.767 1.00 36.14 5 GLN D C 1
ATOM 6205 O O . GLN D 1 9 ? 17.319 10.202 -21.868 1.00 36.18 5 GLN D O 1
ATOM 6211 N N . ASP D 1 10 ? 17.691 11.665 -23.542 1.00 37.09 6 ASP D N 1
ATOM 6212 C CA . ASP D 1 10 ? 16.359 12.328 -23.501 1.00 37.47 6 ASP D CA 1
ATOM 6213 C C . ASP D 1 10 ? 15.963 13.062 -22.220 1.00 36.86 6 ASP D C 1
ATOM 6214 O O . ASP D 1 10 ? 14.864 13.612 -22.127 1.00 37.46 6 ASP D O 1
ATOM 6219 N N . LYS D 1 11 ? 16.850 13.089 -21.235 1.00 35.65 7 LYS D N 1
ATOM 6220 C CA . LYS D 1 11 ? 16.618 13.912 -20.056 1.00 34.64 7 LYS D CA 1
ATOM 6221 C C . LYS D 1 11 ? 16.546 15.419 -20.378 1.00 33.86 7 LYS D C 1
ATOM 6222 O O . LYS D 1 11 ? 17.059 15.868 -21.390 1.00 33.95 7 LYS D O 1
ATOM 6228 N N . VAL D 1 12 ? 15.911 16.182 -19.498 1.00 32.85 8 VAL D N 1
ATOM 6229 C CA . VAL D 1 12 ? 15.930 17.631 -19.580 1.00 32.35 8 VAL D CA 1
ATOM 6230 C C . VAL D 1 12 ? 16.710 18.203 -18.394 1.00 30.81 8 VAL D C 1
ATOM 6231 O O . VAL D 1 12 ? 16.388 17.918 -17.244 1.00 30.30 8 VAL D O 1
ATOM 6235 N N . VAL D 1 13 ? 17.713 19.032 -18.682 1.00 30.26 9 VAL D N 1
ATOM 6236 C CA . VAL D 1 13 ? 18.616 19.559 -17.643 1.00 28.69 9 VAL D CA 1
ATOM 6237 C C . VAL D 1 13 ? 18.592 21.089 -17.577 1.00 28.62 9 VAL D C 1
ATOM 6238 O O . VAL D 1 13 ? 18.825 21.756 -18.586 1.00 29.75 9 VAL D O 1
ATOM 6242 N N . LEU D 1 14 ? 18.324 21.630 -16.390 1.00 27.65 10 LEU D N 1
ATOM 6243 C CA . LEU D 1 14 ? 18.568 23.054 -16.113 1.00 27.21 10 LEU D CA 1
ATOM 6244 C C . LEU D 1 14 ? 20.009 23.321 -15.655 1.00 26.29 10 LEU D C 1
ATOM 6245 O O . LEU D 1 14 ? 20.467 22.705 -14.684 1.00 25.59 10 LEU D O 1
ATOM 6250 N N . VAL D 1 15 ? 20.715 24.239 -16.326 1.00 26.44 11 VAL D N 1
ATOM 6251 C CA . VAL D 1 15 ? 22.049 24.661 -15.886 1.00 25.32 11 VAL D CA 1
ATOM 6252 C C . VAL D 1 15 ? 22.087 26.171 -15.633 1.00 25.46 11 VAL D C 1
ATOM 6253 O O . VAL D 1 15 ? 21.900 26.951 -16.563 1.00 25.55 11 VAL D O 1
ATOM 6257 N N . THR D 1 16 ? 22.311 26.580 -14.378 1.00 24.75 12 THR D N 1
ATOM 6258 C CA . THR D 1 16 ? 22.457 28.006 -14.072 1.00 25.33 12 THR D CA 1
ATOM 6259 C C . THR D 1 16 ? 23.928 28.357 -14.254 1.00 25.09 12 THR D C 1
ATOM 6260 O O . THR D 1 16 ? 24.812 27.491 -14.090 1.00 23.70 12 THR D O 1
ATOM 6264 N N . GLY D 1 17 ? 24.209 29.605 -14.606 1.00 24.56 13 GLY D N 1
ATOM 6265 C CA . GLY D 1 17 ? 25.553 29.969 -15.023 1.00 24.66 13 GLY D CA 1
ATOM 6266 C C . GLY D 1 17 ? 26.013 29.218 -16.277 1.00 25.41 13 GLY D C 1
ATOM 6267 O O . GLY D 1 17 ? 27.208 28.982 -16.473 1.00 25.33 13 GLY D O 1
ATOM 6268 N N . GLY D 1 18 ? 25.069 28.842 -17.127 1.00 25.68 14 GLY D N 1
ATOM 6269 C CA . GLY D 1 18 ? 25.365 28.048 -18.306 1.00 25.78 14 GLY D CA 1
ATOM 6270 C C . GLY D 1 18 ? 26.009 28.743 -19.500 1.00 26.77 14 GLY D C 1
ATOM 6271 O O . GLY D 1 18 ? 26.305 28.077 -20.506 1.00 26.65 14 GLY D O 1
ATOM 6272 N N . ALA D 1 19 ? 26.258 30.054 -19.415 1.00 26.62 15 ALA D N 1
ATOM 6273 C CA . ALA D 1 19 ? 26.827 30.804 -20.563 1.00 27.02 15 ALA D CA 1
ATOM 6274 C C . ALA D 1 19 ? 28.277 30.493 -20.935 1.00 26.73 15 ALA D C 1
ATOM 6275 O O . ALA D 1 19 ? 28.669 30.625 -22.124 1.00 27.39 15 ALA D O 1
ATOM 6277 N N . ARG D 1 20 ? 29.083 30.115 -19.948 1.00 25.45 16 ARG D N 1
ATOM 6278 C CA . ARG D 1 20 ? 30.522 29.943 -20.172 1.00 25.01 16 ARG D CA 1
ATOM 6279 C C . ARG D 1 20 ? 31.098 29.058 -19.087 1.00 24.52 16 ARG D C 1
ATOM 6280 O O . ARG D 1 20 ? 30.389 28.709 -18.137 1.00 24.71 16 ARG D O 1
ATOM 6288 N N . GLY D 1 21 ? 32.382 28.726 -19.206 1.00 24.30 17 GLY D N 1
ATOM 6289 C CA . GLY D 1 21 ? 33.088 27.994 -18.136 1.00 23.60 17 GLY D CA 1
ATOM 6290 C C . GLY D 1 21 ? 32.441 26.656 -17.841 1.00 22.96 17 GLY D C 1
ATOM 6291 O O . GLY D 1 21 ? 32.062 25.921 -18.766 1.00 23.76 17 GLY D O 1
ATOM 6292 N N . GLN D 1 22 ? 32.313 26.334 -16.557 1.00 22.20 18 GLN D N 1
ATOM 6293 C CA . GLN D 1 22 ? 31.851 25.010 -16.157 1.00 21.47 18 GLN D CA 1
ATOM 6294 C C . GLN D 1 22 ? 30.447 24.798 -16.662 1.00 21.53 18 GLN D C 1
ATOM 6295 O O . GLN D 1 22 ? 30.130 23.737 -17.159 1.00 21.83 18 GLN D O 1
ATOM 6301 N N . GLY D 1 23 ? 29.596 25.816 -16.518 1.00 22.83 19 GLY D N 1
ATOM 6302 C CA . GLY D 1 23 ? 28.190 25.695 -16.927 1.00 23.30 19 GLY D CA 1
ATOM 6303 C C . GLY D 1 23 ? 27.988 25.332 -18.385 1.00 24.22 19 GLY D C 1
ATOM 6304 O O . GLY D 1 23 ? 27.216 24.419 -18.715 1.00 25.52 19 GLY D O 1
ATOM 6305 N N . ARG D 1 24 ? 28.665 26.053 -19.269 1.00 25.03 20 ARG D N 1
ATOM 6306 C CA . ARG D 1 24 ? 28.634 25.744 -20.695 1.00 25.62 20 ARG D CA 1
ATOM 6307 C C . ARG D 1 24 ? 29.210 24.356 -20.946 1.00 24.96 20 ARG D C 1
ATOM 6308 O O . ARG D 1 24 ? 28.687 23.620 -21.764 1.00 24.74 20 ARG D O 1
ATOM 6316 N N . SER D 1 25 ? 30.285 24.008 -20.231 1.00 24.38 21 SER D N 1
ATOM 6317 C CA . SER D 1 25 ? 30.911 22.675 -20.371 1.00 22.59 21 SER D CA 1
ATOM 6318 C C . SER D 1 25 ? 29.939 21.589 -19.967 1.00 23.40 21 SER D C 1
ATOM 6319 O O . SER D 1 25 ? 29.870 20.539 -20.628 1.00 24.53 21 SER D O 1
ATOM 6322 N N . HIS D 1 26 ? 29.200 21.809 -18.877 1.00 23.24 22 HIS D N 1
ATOM 6323 C CA . HIS D 1 26 ? 28.190 20.838 -18.475 1.00 23.35 22 HIS D CA 1
ATOM 6324 C C . HIS D 1 26 ? 27.064 20.723 -19.507 1.00 24.33 22 HIS D C 1
ATOM 6325 O O . HIS D 1 26 ? 26.625 19.620 -19.831 1.00 24.31 22 HIS D O 1
ATOM 6332 N N . ALA D 1 27 ? 26.588 21.862 -20.015 1.00 24.77 23 ALA D N 1
ATOM 6333 C CA . ALA D 1 27 ? 25.526 21.839 -21.032 1.00 25.90 23 ALA D CA 1
ATOM 6334 C C . ALA D 1 27 ? 25.915 20.992 -22.263 1.00 27.05 23 ALA D C 1
ATOM 6335 O O . ALA D 1 27 ? 25.154 20.116 -22.697 1.00 27.23 23 ALA D O 1
ATOM 6337 N N . VAL D 1 28 ? 27.126 21.221 -22.771 1.00 27.21 24 VAL D N 1
ATOM 6338 C CA . VAL D 1 28 ? 27.629 20.520 -23.957 1.00 28.49 24 VAL D CA 1
ATOM 6339 C C . VAL D 1 28 ? 27.845 19.025 -23.661 1.00 28.25 24 VAL D C 1
ATOM 6340 O O . VAL D 1 28 ? 27.535 18.174 -24.492 1.00 28.85 24 VAL D O 1
ATOM 6344 N N . LYS D 1 29 ? 28.369 18.705 -22.482 1.00 28.25 25 LYS D N 1
ATOM 6345 C CA . LYS D 1 29 ? 28.678 17.314 -22.149 1.00 28.18 25 LYS D CA 1
ATOM 6346 C C . LYS D 1 29 ? 27.383 16.546 -22.066 1.00 28.50 25 LYS D C 1
ATOM 6347 O O . LYS D 1 29 ? 27.253 15.450 -22.618 1.00 29.78 25 LYS D O 1
ATOM 6353 N N . LEU D 1 30 ? 26.424 17.111 -21.360 1.00 27.90 26 LEU D N 1
ATOM 6354 C CA . LEU D 1 30 ? 25.140 16.459 -21.189 1.00 28.70 26 LEU D CA 1
ATOM 6355 C C . LEU D 1 30 ? 24.401 16.329 -22.529 1.00 30.75 26 LEU D C 1
ATOM 6356 O O . LEU D 1 30 ? 23.850 15.266 -22.837 1.00 31.50 26 LEU D O 1
ATOM 6361 N N . ALA D 1 31 ? 24.397 17.400 -23.321 1.00 31.59 27 ALA D N 1
ATOM 6362 C CA . ALA D 1 31 ? 23.836 17.322 -24.677 1.00 33.78 27 ALA D CA 1
ATOM 6363 C C . ALA D 1 31 ? 24.528 16.239 -25.527 1.00 34.41 27 ALA D C 1
ATOM 6364 O O . ALA D 1 31 ? 23.846 15.471 -26.204 1.00 34.90 27 ALA D O 1
ATOM 6366 N N . GLU D 1 32 ? 25.858 16.140 -25.457 1.00 34.44 28 GLU D N 1
ATOM 6367 C CA . GLU D 1 32 ? 26.574 15.053 -26.152 1.00 35.51 28 GLU D CA 1
ATOM 6368 C C . GLU D 1 32 ? 26.069 13.687 -25.705 1.00 35.32 28 GLU D C 1
ATOM 6369 O O . GLU D 1 32 ? 26.115 12.714 -26.481 1.00 35.28 28 GLU D O 1
ATOM 6375 N N . GLU D 1 33 ? 25.604 13.621 -24.454 1.00 33.66 29 GLU D N 1
ATOM 6376 C CA . GLU D 1 33 ? 25.110 12.369 -23.885 1.00 33.43 29 GLU D CA 1
ATOM 6377 C C . GLU D 1 33 ? 23.588 12.239 -23.960 1.00 33.68 29 GLU D C 1
ATOM 6378 O O . GLU D 1 33 ? 22.989 11.403 -23.283 1.00 32.72 29 GLU D O 1
ATOM 6384 N N . GLY D 1 34 ? 22.975 13.081 -24.799 1.00 34.54 30 GLY D N 1
ATOM 6385 C CA . GLY D 1 34 ? 21.572 12.912 -25.167 1.00 35.33 30 GLY D CA 1
ATOM 6386 C C . GLY D 1 34 ? 20.527 13.719 -24.417 1.00 35.40 30 GLY D C 1
ATOM 6387 O O . GLY D 1 34 ? 19.337 13.384 -24.482 1.00 36.26 30 GLY D O 1
ATOM 6388 N N . ALA D 1 35 ? 20.929 14.783 -23.720 1.00 33.72 31 ALA D N 1
ATOM 6389 C CA . ALA D 1 35 ? 19.945 15.578 -23.000 1.00 33.14 31 ALA D CA 1
ATOM 6390 C C . ALA D 1 35 ? 19.723 16.958 -23.618 1.00 33.59 31 ALA D C 1
ATOM 6391 O O . ALA D 1 35 ? 20.629 17.532 -24.211 1.00 33.36 31 ALA D O 1
ATOM 6393 N N . ASP D 1 36 ? 18.505 17.475 -23.469 1.00 34.43 32 ASP D N 1
ATOM 6394 C CA . ASP D 1 36 ? 18.177 18.860 -23.838 1.00 35.32 32 ASP D CA 1
ATOM 6395 C C . ASP D 1 36 ? 18.437 19.797 -22.661 1.00 34.18 32 ASP D C 1
ATOM 6396 O O . ASP D 1 36 ? 18.134 19.472 -21.508 1.00 34.58 32 ASP D O 1
ATOM 6401 N N . ILE D 1 37 ? 19.029 20.945 -22.948 1.00 33.78 33 ILE D N 1
ATOM 6402 C CA . ILE D 1 37 ? 19.496 21.842 -21.896 1.00 32.40 33 ILE D CA 1
ATOM 6403 C C . ILE D 1 37 ? 18.690 23.150 -21.820 1.00 33.03 33 ILE D C 1
ATOM 6404 O O . ILE D 1 37 ? 18.355 23.746 -22.845 1.00 33.50 33 ILE D O 1
ATOM 6409 N N . ILE D 1 38 ? 18.345 23.541 -20.590 1.00 32.47 34 ILE D N 1
ATOM 6410 C CA . ILE D 1 38 ? 17.855 24.870 -20.258 1.00 32.12 34 ILE D CA 1
ATOM 6411 C C . ILE D 1 38 ? 19.044 25.599 -19.628 1.00 31.98 34 ILE D C 1
ATOM 6412 O O . ILE D 1 38 ? 19.556 25.169 -18.587 1.00 31.29 34 ILE D O 1
ATOM 6417 N N . LEU D 1 39 ? 19.506 26.670 -20.277 1.00 32.15 35 LEU D N 1
ATOM 6418 C CA . LEU D 1 39 ? 20.657 27.456 -19.813 1.00 31.65 35 LEU D CA 1
ATOM 6419 C C . LEU D 1 39 ? 20.195 28.806 -19.298 1.00 31.91 35 LEU D C 1
ATOM 6420 O O . LEU D 1 39 ? 19.598 29.600 -20.051 1.00 33.74 35 LEU D O 1
ATOM 6425 N N . PHE D 1 40 ? 20.417 29.070 -18.014 1.00 31.11 36 PHE D N 1
ATOM 6426 C CA . PHE D 1 40 ? 20.147 30.421 -17.470 1.00 30.96 36 PHE D CA 1
ATOM 6427 C C . PHE D 1 40 ? 21.487 31.060 -17.135 1.00 30.09 36 PHE D C 1
ATOM 6428 O O . PHE D 1 40 ? 22.409 30.387 -16.645 1.00 29.23 36 PHE D O 1
ATOM 6436 N N . ASP D 1 41 ? 21.597 32.355 -17.361 1.00 30.14 37 ASP D N 1
ATOM 6437 C CA . ASP D 1 41 ? 22.793 33.118 -16.957 1.00 30.02 37 ASP D CA 1
ATOM 6438 C C . ASP D 1 41 ? 22.415 34.593 -16.796 1.00 31.07 37 ASP D C 1
ATOM 6439 O O . ASP D 1 41 ? 21.504 35.080 -17.480 1.00 31.77 37 ASP D O 1
ATOM 6444 N N . ILE D 1 42 ? 23.125 35.291 -15.906 1.00 30.96 38 ILE D N 1
ATOM 6445 C CA . ILE D 1 42 ? 22.883 36.713 -15.648 1.00 32.05 38 ILE D CA 1
ATOM 6446 C C . ILE D 1 42 ? 23.148 37.559 -16.892 1.00 32.63 38 ILE D C 1
ATOM 6447 O O . ILE D 1 42 ? 22.366 38.447 -17.189 1.00 32.97 38 ILE D O 1
ATOM 6452 N N . CYS D 1 43 ? 24.230 37.255 -17.618 1.00 33.01 39 CYS D N 1
ATOM 6453 C CA . CYS D 1 43 ? 24.615 37.986 -18.842 1.00 34.37 39 CYS D CA 1
ATOM 6454 C C . CYS D 1 43 ? 24.930 39.480 -18.628 1.00 35.03 39 CYS D C 1
ATOM 6455 O O . CYS D 1 43 ? 24.865 40.279 -19.554 1.00 35.58 39 CYS D O 1
ATOM 6458 N N . HIS D 1 44 ? 25.261 39.853 -17.397 1.00 35.24 40 HIS D N 1
ATOM 6459 C CA . HIS D 1 44 ? 25.796 41.204 -17.110 1.00 36.06 40 HIS D CA 1
ATOM 6460 C C . HIS D 1 44 ? 26.600 41.193 -15.809 1.00 34.96 40 HIS D C 1
ATOM 6461 O O . HIS D 1 44 ? 26.479 40.270 -14.999 1.00 34.34 40 HIS D O 1
ATOM 6468 N N . ASP D 1 45 ? 27.417 42.217 -15.612 1.00 35.04 41 ASP D N 1
ATOM 6469 C CA . ASP D 1 45 ? 28.333 42.265 -14.481 1.00 34.43 41 ASP D CA 1
ATOM 6470 C C . ASP D 1 45 ? 27.618 42.531 -13.147 1.00 34.55 41 ASP D C 1
ATOM 6471 O O . ASP D 1 45 ? 26.497 43.063 -13.112 1.00 34.37 41 ASP D O 1
ATOM 6476 N N . ILE D 1 46 ? 28.262 42.124 -12.058 1.00 33.57 42 ILE D N 1
ATOM 6477 C CA . ILE D 1 46 ? 27.849 42.531 -10.716 1.00 33.58 42 ILE D CA 1
ATOM 6478 C C . ILE D 1 46 ? 28.956 43.453 -10.197 1.00 34.34 42 ILE D C 1
ATOM 6479 O O . ILE D 1 46 ? 30.126 43.102 -10.301 1.00 33.89 42 ILE D O 1
ATOM 6484 N N . GLU D 1 47 ? 28.586 44.637 -9.689 1.00 34.74 43 GLU D N 1
ATOM 6485 C CA . GLU D 1 47 ? 29.567 45.707 -9.395 1.00 35.33 43 GLU D CA 1
ATOM 6486 C C . GLU D 1 47 ? 30.720 45.337 -8.448 1.00 34.43 43 GLU D C 1
ATOM 6487 O O . GLU D 1 47 ? 31.864 45.680 -8.714 1.00 33.95 43 GLU D O 1
ATOM 6493 N N . THR D 1 48 ? 30.427 44.664 -7.339 1.00 33.92 44 THR D N 1
ATOM 6494 C CA . THR D 1 48 ? 31.489 44.273 -6.400 1.00 33.72 44 THR D CA 1
ATOM 6495 C C . THR D 1 48 ? 32.345 43.127 -6.948 1.00 32.81 44 THR D C 1
ATOM 6496 O O . THR D 1 48 ? 33.414 42.825 -6.414 1.00 32.83 44 THR D O 1
ATOM 6500 N N . ASN D 1 49 ? 31.863 42.472 -7.997 1.00 32.88 45 ASN D N 1
ATOM 6501 C CA . ASN D 1 49 ? 32.628 41.374 -8.633 1.00 32.56 45 ASN D CA 1
ATOM 6502 C C . ASN D 1 49 ? 33.521 41.907 -9.752 1.00 33.21 45 ASN D C 1
ATOM 6503 O O . ASN D 1 49 ? 33.064 42.094 -10.899 1.00 33.94 45 ASN D O 1
ATOM 6508 N N . GLU D 1 50 ? 34.796 42.127 -9.419 1.00 33.14 46 GLU D N 1
ATOM 6509 C CA . GLU D 1 50 ? 35.718 42.865 -10.281 1.00 33.80 46 GLU D CA 1
ATOM 6510 C C . GLU D 1 50 ? 36.442 42.049 -11.380 1.00 33.41 46 GLU D C 1
ATOM 6511 O O . GLU D 1 50 ? 37.639 42.231 -11.599 1.00 33.46 46 GLU D O 1
ATOM 6517 N N . TYR D 1 51 ? 35.705 41.136 -12.022 1.00 31.89 47 TYR D N 1
ATOM 6518 C CA . TYR D 1 51 ? 36.058 40.564 -13.320 1.00 30.84 47 TYR D CA 1
ATOM 6519 C C . TYR D 1 51 ? 34.746 40.442 -14.106 1.00 30.06 47 TYR D C 1
ATOM 6520 O O . TYR D 1 51 ? 33.685 40.349 -13.504 1.00 28.94 47 TYR D O 1
ATOM 6529 N N . PRO D 1 52 ? 34.800 40.477 -15.447 1.00 29.72 48 PRO D N 1
ATOM 6530 C CA . PRO D 1 52 ? 33.568 40.385 -16.253 1.00 30.11 48 PRO D CA 1
ATOM 6531 C C . PRO D 1 52 ? 32.823 39.053 -16.101 1.00 29.66 48 PRO D C 1
ATOM 6532 O O . PRO D 1 52 ? 33.460 37.990 -16.061 1.00 29.34 48 PRO D O 1
ATOM 6536 N N . LEU D 1 53 ? 31.498 39.114 -15.994 1.00 29.09 49 LEU D N 1
ATOM 6537 C CA . LEU D 1 53 ? 30.676 37.910 -16.005 1.00 29.15 49 LEU D CA 1
ATOM 6538 C C . LEU D 1 53 ? 30.332 37.632 -17.458 1.00 29.55 49 LEU D C 1
ATOM 6539 O O . LEU D 1 53 ? 30.807 38.331 -18.329 1.00 29.38 49 LEU D O 1
ATOM 6544 N N . ALA D 1 54 ? 29.529 36.615 -17.732 1.00 30.01 50 ALA D N 1
ATOM 6545 C CA . ALA D 1 54 ? 29.191 36.294 -19.117 1.00 30.93 50 ALA D CA 1
ATOM 6546 C C . ALA D 1 54 ? 28.349 37.391 -19.787 1.00 32.70 50 ALA D C 1
ATOM 6547 O O . ALA D 1 54 ? 27.674 38.173 -19.122 1.00 32.24 50 ALA D O 1
ATOM 6549 N N . THR D 1 55 ? 28.430 37.436 -21.115 1.00 34.59 51 THR D N 1
ATOM 6550 C CA . THR D 1 55 ? 27.680 38.379 -21.945 1.00 36.16 51 THR D CA 1
ATOM 6551 C C . THR D 1 55 ? 26.499 37.667 -22.614 1.00 36.97 51 THR D C 1
ATOM 6552 O O . THR D 1 55 ? 26.420 36.424 -22.605 1.00 36.27 51 THR D O 1
ATOM 6556 N N . SER D 1 56 ? 25.602 38.463 -23.206 1.00 37.82 52 SER D N 1
ATOM 6557 C CA . SER D 1 56 ? 24.475 37.950 -23.985 1.00 38.80 52 SER D CA 1
ATOM 6558 C C . SER D 1 56 ? 24.962 37.010 -25.051 1.00 39.06 52 SER D C 1
ATOM 6559 O O . SER D 1 56 ? 24.353 35.944 -25.265 1.00 38.97 52 SER D O 1
ATOM 6562 N N . ARG D 1 57 ? 26.065 37.409 -25.703 1.00 39.14 53 ARG D N 1
ATOM 6563 C CA . ARG D 1 57 ? 26.667 36.645 -26.796 1.00 39.34 53 ARG D CA 1
ATOM 6564 C C . ARG D 1 57 ? 27.161 35.283 -26.308 1.00 38.20 53 ARG D C 1
ATOM 6565 O O . ARG D 1 57 ? 27.012 34.287 -27.016 1.00 38.62 53 ARG D O 1
ATOM 6567 N N . ASP D 1 58 ? 27.731 35.242 -25.100 1.00 37.02 54 ASP D N 1
ATOM 6568 C CA . ASP D 1 58 ? 28.219 33.983 -24.507 1.00 35.48 54 ASP D CA 1
ATOM 6569 C C . ASP D 1 58 ? 27.117 32.943 -24.407 1.00 35.31 54 ASP D C 1
ATOM 6570 O O . ASP D 1 58 ? 27.323 31.775 -24.734 1.00 34.81 54 ASP D O 1
ATOM 6575 N N . LEU D 1 59 ? 25.945 33.392 -23.963 1.00 35.87 55 LEU D N 1
ATOM 6576 C CA . LEU D 1 59 ? 24.788 32.541 -23.748 1.00 35.99 55 LEU D CA 1
ATOM 6577 C C . LEU D 1 59 ? 24.269 31.981 -25.063 1.00 37.72 55 LEU D C 1
ATOM 6578 O O . LEU D 1 59 ? 23.879 30.810 -25.136 1.00 36.73 55 LEU D O 1
ATOM 6583 N N . GLU D 1 60 ? 24.237 32.848 -26.080 1.00 39.75 56 GLU D N 1
ATOM 6584 C CA . GLU D 1 60 ? 23.912 32.476 -27.457 1.00 41.61 56 GLU D CA 1
ATOM 6585 C C . GLU D 1 60 ? 24.862 31.424 -27.994 1.00 41.69 56 GLU D C 1
ATOM 6586 O O . GLU D 1 60 ? 24.417 30.394 -28.514 1.00 42.64 56 GLU D O 1
ATOM 6592 N N . GLU D 1 61 ? 26.166 31.684 -27.885 1.00 41.67 57 GLU D N 1
ATOM 6593 C CA . GLU D 1 61 ? 27.194 30.727 -28.322 1.00 41.81 57 GLU D CA 1
ATOM 6594 C C . GLU D 1 61 ? 26.997 29.384 -27.631 1.00 40.40 57 GLU D C 1
ATOM 6595 O O . GLU D 1 61 ? 27.206 28.322 -28.235 1.00 40.60 57 GLU D O 1
ATOM 6601 N N . ALA D 1 62 ? 26.588 29.444 -26.361 1.00 38.53 58 ALA D N 1
ATOM 6602 C CA . ALA D 1 62 ? 26.355 28.249 -25.558 1.00 36.67 58 ALA D CA 1
ATOM 6603 C C . ALA D 1 62 ? 25.163 27.424 -26.060 1.00 36.69 58 ALA D C 1
ATOM 6604 O O . ALA D 1 62 ? 25.261 26.206 -26.157 1.00 35.48 58 ALA D O 1
ATOM 6606 N N . GLY D 1 63 ? 24.049 28.084 -26.377 1.00 37.08 59 GLY D N 1
ATOM 6607 C CA . GLY D 1 63 ? 22.918 27.402 -27.016 1.00 37.58 59 GLY D CA 1
ATOM 6608 C C . GLY D 1 63 ? 23.324 26.733 -28.327 1.00 38.65 59 GLY D C 1
ATOM 6609 O O . GLY D 1 63 ? 23.005 25.565 -28.573 1.00 38.66 59 GLY D O 1
ATOM 6610 N N . LEU D 1 64 ? 24.046 27.476 -29.162 1.00 39.81 60 LEU D N 1
ATOM 6611 C CA . LEU D 1 64 ? 24.536 26.969 -30.448 1.00 41.24 60 LEU D CA 1
ATOM 6612 C C . LEU D 1 64 ? 25.389 25.730 -30.261 1.00 40.24 60 LEU D C 1
ATOM 6613 O O . LEU D 1 64 ? 25.208 24.747 -30.978 1.00 40.60 60 LEU D O 1
ATOM 6618 N N . GLU D 1 65 ? 26.301 25.774 -29.288 1.00 39.38 61 GLU D N 1
ATOM 6619 C CA . GLU D 1 65 ? 27.177 24.636 -28.995 1.00 39.44 61 GLU D CA 1
ATOM 6620 C C . GLU D 1 65 ? 26.395 23.369 -28.665 1.00 38.48 61 GLU D C 1
ATOM 6621 O O . GLU D 1 65 ? 26.793 22.263 -29.078 1.00 38.26 61 GLU D O 1
ATOM 6627 N N . VAL D 1 66 ? 25.299 23.546 -27.923 1.00 37.92 62 VAL D N 1
ATOM 6628 C CA . VAL D 1 66 ? 24.392 22.464 -27.544 1.00 38.02 62 VAL D CA 1
ATOM 6629 C C . VAL D 1 66 ? 23.690 21.964 -28.800 1.00 40.24 62 VAL D C 1
ATOM 6630 O O . VAL D 1 66 ? 23.781 20.777 -29.142 1.00 40.09 62 VAL D O 1
ATOM 6634 N N . GLU D 1 67 ? 23.025 22.890 -29.495 1.00 41.84 63 GLU D N 1
ATOM 6635 C CA . GLU D 1 67 ? 22.264 22.579 -30.699 1.00 44.24 63 GLU D CA 1
ATOM 6636 C C . GLU D 1 67 ? 23.073 21.779 -31.719 1.00 45.15 63 GLU D C 1
ATOM 6637 O O . GLU D 1 67 ? 22.555 20.868 -32.373 1.00 45.69 63 GLU D O 1
ATOM 6643 N N . LYS D 1 68 ? 24.352 22.123 -31.829 1.00 45.08 64 LYS D N 1
ATOM 6644 C CA . LYS D 1 68 ? 25.310 21.396 -32.655 1.00 46.00 64 LYS D CA 1
ATOM 6645 C C . LYS D 1 68 ? 25.379 19.878 -32.349 1.00 45.16 64 LYS D C 1
ATOM 6646 O O . LYS D 1 68 ? 25.755 19.089 -33.208 1.00 46.05 64 LYS D O 1
ATOM 6652 N N . THR D 1 69 ? 25.023 19.461 -31.137 1.00 43.79 65 THR D N 1
ATOM 6653 C CA . THR D 1 69 ? 24.962 18.028 -30.824 1.00 43.11 65 THR D CA 1
ATOM 6654 C C . THR D 1 69 ? 23.700 17.369 -31.379 1.00 43.50 65 THR D C 1
ATOM 6655 O O . THR D 1 69 ? 23.612 16.151 -31.411 1.00 43.25 65 THR D O 1
ATOM 6659 N N . GLY D 1 70 ? 22.724 18.171 -31.796 1.00 43.88 66 GLY D N 1
ATOM 6660 C CA . GLY D 1 70 ? 21.454 17.639 -32.263 1.00 44.31 66 GLY D CA 1
ATOM 6661 C C . GLY D 1 70 ? 20.380 17.704 -31.197 1.00 43.46 66 GLY D C 1
ATOM 6662 O O . GLY D 1 70 ? 19.218 17.416 -31.463 1.00 44.46 66 GLY D O 1
ATOM 6663 N N . ARG D 1 71 ? 20.765 18.082 -29.986 1.00 41.65 67 ARG D N 1
ATOM 6664 C CA . ARG D 1 71 ? 19.800 18.292 -28.913 1.00 40.93 67 ARG D CA 1
ATOM 6665 C C . ARG D 1 71 ? 19.286 19.726 -28.957 1.00 41.15 67 ARG D C 1
ATOM 6666 O O . ARG D 1 71 ? 19.810 20.555 -29.704 1.00 40.84 67 ARG D O 1
ATOM 6674 N N . LYS D 1 72 ? 18.260 19.996 -28.154 1.00 41.03 68 LYS D N 1
ATOM 6675 C CA . LYS D 1 72 ? 17.618 21.305 -28.099 1.00 41.95 68 LYS D CA 1
ATOM 6676 C C . LYS D 1 72 ? 18.141 22.140 -26.924 1.00 41.01 68 LYS D C 1
ATOM 6677 O O . LYS D 1 72 ? 18.599 21.592 -25.918 1.00 39.92 68 LYS D O 1
ATOM 6679 N N . ALA D 1 73 ? 18.083 23.463 -27.079 1.00 41.14 69 ALA D N 1
ATOM 6680 C CA . ALA D 1 73 ? 18.532 24.399 -26.061 1.00 40.30 69 ALA D CA 1
ATOM 6681 C C . ALA D 1 73 ? 17.495 25.484 -25.824 1.00 40.88 69 ALA D C 1
ATOM 6682 O O . ALA D 1 73 ? 17.047 26.143 -26.761 1.00 42.06 69 ALA D O 1
ATOM 6684 N N . TYR D 1 74 ? 17.089 25.641 -24.571 1.00 40.14 70 TYR D N 1
ATOM 6685 C CA . TYR D 1 74 ? 16.334 26.812 -24.164 1.00 40.26 70 TYR D CA 1
ATOM 6686 C C . TYR D 1 74 ? 17.313 27.736 -23.434 1.00 39.21 70 TYR D C 1
ATOM 6687 O O . TYR D 1 74 ? 18.013 27.306 -22.508 1.00 38.15 70 TYR D O 1
ATOM 6696 N N . THR D 1 75 ? 17.388 28.990 -23.866 1.00 39.14 71 THR D N 1
ATOM 6697 C CA . THR D 1 75 ? 18.262 29.998 -23.234 1.00 37.98 71 THR D CA 1
ATOM 6698 C C . THR D 1 75 ? 17.424 31.154 -22.669 1.00 38.16 71 THR D C 1
ATOM 6699 O O . THR D 1 75 ? 16.424 31.568 -23.262 1.00 39.25 71 THR D O 1
ATOM 6703 N N . ALA D 1 76 ? 17.845 31.673 -21.526 1.00 36.52 72 ALA D N 1
ATOM 6704 C CA . ALA D 1 76 ? 17.171 32.785 -20.890 1.00 36.36 72 ALA D CA 1
ATOM 6705 C C . ALA D 1 76 ? 18.161 33.577 -20.054 1.00 35.43 72 ALA D C 1
ATOM 6706 O O . ALA D 1 76 ? 19.006 33.002 -19.349 1.00 34.52 72 ALA D O 1
ATOM 6708 N N . GLU D 1 77 ? 18.048 34.899 -20.109 1.00 35.42 73 GLU D N 1
ATOM 6709 C CA . GLU D 1 77 ? 18.841 35.767 -19.237 1.00 34.64 73 GLU D CA 1
ATOM 6710 C C . GLU D 1 77 ? 18.103 35.963 -17.912 1.00 34.69 73 GLU D C 1
ATOM 6711 O O . GLU D 1 77 ? 17.058 36.618 -17.839 1.00 35.27 73 GLU D O 1
ATOM 6717 N N . VAL D 1 78 ? 18.653 35.355 -16.871 1.00 33.27 74 VAL D N 1
ATOM 6718 C CA . VAL D 1 78 ? 18.007 35.224 -15.582 1.00 32.56 74 VAL D CA 1
ATOM 6719 C C . VAL D 1 78 ? 19.070 35.421 -14.506 1.00 31.89 74 VAL D C 1
ATOM 6720 O O . VAL D 1 78 ? 20.125 34.774 -14.575 1.00 31.33 74 VAL D O 1
ATOM 6724 N N . ASP D 1 79 ? 18.781 36.249 -13.501 1.00 31.18 75 ASP D N 1
ATOM 6725 C CA . ASP D 1 79 ? 19.650 36.395 -12.328 1.00 30.32 75 ASP D CA 1
ATOM 6726 C C . ASP D 1 79 ? 19.103 35.434 -11.282 1.00 29.67 75 ASP D C 1
ATOM 6727 O O . ASP D 1 79 ? 17.926 35.505 -10.944 1.00 29.72 75 ASP D O 1
ATOM 6732 N N . VAL D 1 80 ? 19.943 34.517 -10.791 1.00 28.26 76 VAL D N 1
ATOM 6733 C CA . VAL D 1 80 ? 19.499 33.514 -9.846 1.00 28.44 76 VAL D CA 1
ATOM 6734 C C . VAL D 1 80 ? 19.076 34.090 -8.498 1.00 29.11 76 VAL D C 1
ATOM 6735 O O . VAL D 1 80 ? 18.366 33.433 -7.771 1.00 29.75 76 VAL D O 1
ATOM 6739 N N . ARG D 1 81 ? 19.506 35.311 -8.169 1.00 30.33 77 ARG D N 1
ATOM 6740 C CA . ARG D 1 81 ? 18.957 36.049 -7.005 1.00 31.73 77 ARG D CA 1
ATOM 6741 C C . ARG D 1 81 ? 17.490 36.437 -7.193 1.00 33.02 77 ARG D C 1
ATOM 6742 O O . ARG D 1 81 ? 16.788 36.781 -6.236 1.00 33.32 77 ARG D O 1
ATOM 6750 N N . ASP D 1 82 ? 17.025 36.423 -8.443 1.00 33.78 78 ASP D N 1
ATOM 6751 C CA . ASP D 1 82 ? 15.599 36.686 -8.696 1.00 33.75 78 ASP D CA 1
ATOM 6752 C C . ASP D 1 82 ? 14.717 35.429 -8.839 1.00 33.66 78 ASP D C 1
ATOM 6753 O O . ASP D 1 82 ? 14.531 34.902 -9.954 1.00 33.38 78 ASP D O 1
ATOM 6758 N N . ARG D 1 83 ? 14.115 34.988 -7.742 1.00 33.48 79 ARG D N 1
ATOM 6759 C CA . ARG D 1 83 ? 13.303 33.769 -7.806 1.00 34.04 79 ARG D CA 1
ATOM 6760 C C . ARG D 1 83 ? 12.127 33.774 -8.816 1.00 34.64 79 ARG D C 1
ATOM 6761 O O . ARG D 1 83 ? 11.927 32.784 -9.543 1.00 34.91 79 ARG D O 1
ATOM 6769 N N . ALA D 1 84 ? 11.354 34.862 -8.848 1.00 35.43 80 ALA D N 1
ATOM 6770 C CA . ALA D 1 84 ? 10.206 34.960 -9.738 1.00 36.10 80 ALA D CA 1
ATOM 6771 C C . ALA D 1 84 ? 10.675 34.855 -11.185 1.00 36.41 80 ALA D C 1
ATOM 6772 O O . ALA D 1 84 ? 10.044 34.153 -11.984 1.00 36.12 80 ALA D O 1
ATOM 6774 N N . ALA D 1 85 ? 11.780 35.546 -11.515 1.00 35.83 81 ALA D N 1
ATOM 6775 C CA . ALA D 1 85 ? 12.398 35.395 -12.830 1.00 36.63 81 ALA D CA 1
ATOM 6776 C C . ALA D 1 85 ? 12.794 33.936 -13.108 1.00 35.69 81 ALA D C 1
ATOM 6777 O O . ALA D 1 85 ? 12.604 33.443 -14.244 1.00 36.27 81 ALA D O 1
ATOM 6779 N N . VAL D 1 86 ? 13.336 33.246 -12.092 1.00 34.86 82 VAL D N 1
ATOM 6780 C CA . VAL D 1 86 ? 13.745 31.860 -12.284 1.00 33.00 82 VAL D CA 1
ATOM 6781 C C . VAL D 1 86 ? 12.509 30.968 -12.508 1.00 33.92 82 VAL D C 1
ATOM 6782 O O . VAL D 1 86 ? 12.504 30.126 -13.437 1.00 32.50 82 VAL D O 1
ATOM 6786 N N . SER D 1 87 ? 11.482 31.177 -11.673 1.00 34.66 83 SER D N 1
ATOM 6787 C CA . SER D 1 87 ? 10.193 30.487 -11.787 1.00 37.09 83 SER D CA 1
ATOM 6788 C C . SER D 1 87 ? 9.560 30.706 -13.152 1.00 38.64 83 SER D C 1
ATOM 6789 O O . SER D 1 87 ? 9.160 29.739 -13.817 1.00 39.15 83 SER D O 1
ATOM 6792 N N . ARG D 1 88 ? 9.496 31.975 -13.559 1.00 39.44 84 ARG D N 1
ATOM 6793 C CA . ARG D 1 88 ? 8.900 32.381 -14.823 1.00 41.30 84 ARG D CA 1
ATOM 6794 C C . ARG D 1 88 ? 9.552 31.700 -16.031 1.00 41.24 84 ARG D C 1
ATOM 6795 O O . ARG D 1 88 ? 8.866 31.017 -16.816 1.00 41.42 84 ARG D O 1
ATOM 6803 N N . GLU D 1 89 ? 10.871 31.874 -16.160 1.00 40.49 85 GLU D N 1
ATOM 6804 C CA . GLU D 1 89 ? 11.632 31.325 -17.296 1.00 40.48 85 GLU D CA 1
ATOM 6805 C C . GLU D 1 89 ? 11.678 29.803 -17.306 1.00 40.23 85 GLU D C 1
ATOM 6806 O O . GLU D 1 89 ? 11.841 29.195 -18.370 1.00 40.51 85 GLU D O 1
ATOM 6812 N N . LEU D 1 90 ? 11.552 29.200 -16.124 1.00 39.45 86 LEU D N 1
ATOM 6813 C CA . LEU D 1 90 ? 11.534 27.741 -15.981 1.00 39.07 86 LEU D CA 1
ATOM 6814 C C . LEU D 1 90 ? 10.209 27.145 -16.474 1.00 40.09 86 LEU D C 1
ATOM 6815 O O . LEU D 1 90 ? 10.191 26.077 -17.114 1.00 39.90 86 LEU D O 1
ATOM 6820 N N . ALA D 1 91 ? 9.104 27.832 -16.176 1.00 40.71 87 ALA D N 1
ATOM 6821 C CA . ALA D 1 91 ? 7.809 27.446 -16.729 1.00 41.72 87 ALA D CA 1
ATOM 6822 C C . ALA D 1 91 ? 7.855 27.506 -18.271 1.00 42.25 87 ALA D C 1
ATOM 6823 O O . ALA D 1 91 ? 7.389 26.581 -18.952 1.00 42.68 87 ALA D O 1
ATOM 6825 N N . ASN D 1 92 ? 8.425 28.578 -18.813 1.00 41.63 88 ASN D N 1
ATOM 6826 C CA . ASN D 1 92 ? 8.593 28.697 -20.261 1.00 42.47 88 ASN D CA 1
ATOM 6827 C C . ASN D 1 92 ? 9.411 27.539 -20.810 1.00 42.33 88 ASN D C 1
ATOM 6828 O O . ASN D 1 92 ? 9.084 26.961 -21.864 1.00 43.74 88 ASN D O 1
ATOM 6833 N N . ALA D 1 93 ? 10.486 27.213 -20.096 1.00 41.03 89 ALA D N 1
ATOM 6834 C CA . ALA D 1 93 ? 11.404 26.190 -20.537 1.00 40.50 89 ALA D CA 1
ATOM 6835 C C . ALA D 1 93 ? 10.682 24.848 -20.504 1.00 41.16 89 ALA D C 1
ATOM 6836 O O . ALA D 1 93 ? 10.720 24.085 -21.473 1.00 41.71 89 ALA D O 1
ATOM 6838 N N . VAL D 1 94 ? 10.005 24.570 -19.402 1.00 41.49 90 VAL D N 1
ATOM 6839 C CA . VAL D 1 94 ? 9.265 23.320 -19.295 1.00 43.12 90 VAL D CA 1
ATOM 6840 C C . VAL D 1 94 ? 8.209 23.224 -20.403 1.00 45.51 90 VAL D C 1
ATOM 6841 O O . VAL D 1 94 ? 8.043 22.151 -20.992 1.00 46.35 90 VAL D O 1
ATOM 6845 N N . ALA D 1 95 ? 7.532 24.342 -20.710 1.00 46.44 91 ALA D N 1
ATOM 6846 C CA . ALA D 1 95 ? 6.527 24.340 -21.748 1.00 48.76 91 ALA D CA 1
ATOM 6847 C C . ALA D 1 95 ? 7.145 23.752 -23.009 1.00 49.53 91 ALA D C 1
ATOM 6848 O O . ALA D 1 95 ? 6.582 22.832 -23.618 1.00 50.75 91 ALA D O 1
ATOM 6850 N N . GLU D 1 96 ? 8.320 24.256 -23.380 1.00 48.99 92 GLU D N 1
ATOM 6851 C CA . GLU D 1 96 ? 9.009 23.760 -24.575 1.00 49.36 92 GLU D CA 1
ATOM 6852 C C . GLU D 1 96 ? 9.418 22.283 -24.497 1.00 48.22 92 GLU D C 1
ATOM 6853 O O . GLU D 1 96 ? 9.342 21.584 -25.510 1.00 49.23 92 GLU D O 1
ATOM 6859 N N . PHE D 1 97 ? 9.830 21.810 -23.312 1.00 45.97 93 PHE D N 1
ATOM 6860 C CA . PHE D 1 97 ? 10.380 20.461 -23.184 1.00 43.99 93 PHE D CA 1
ATOM 6861 C C . PHE D 1 97 ? 9.452 19.446 -22.502 1.00 43.41 93 PHE D C 1
ATOM 6862 O O . PHE D 1 97 ? 9.568 18.256 -22.764 1.00 43.18 93 PHE D O 1
ATOM 6870 N N . GLY D 1 98 ? 8.567 19.918 -21.618 1.00 42.54 94 GLY D N 1
ATOM 6871 C CA . GLY D 1 98 ? 7.512 19.102 -20.988 1.00 42.23 94 GLY D CA 1
ATOM 6872 C C . GLY D 1 98 ? 7.866 18.360 -19.700 1.00 41.08 94 GLY D C 1
ATOM 6873 O O . GLY D 1 98 ? 7.034 17.637 -19.159 1.00 40.95 94 GLY D O 1
ATOM 6874 N N . LYS D 1 99 ? 9.090 18.572 -19.200 1.00 39.48 95 LYS D N 1
ATOM 6875 C CA . LYS D 1 99 ? 9.733 17.730 -18.175 1.00 38.09 95 LYS D CA 1
ATOM 6876 C C . LYS D 1 99 ? 10.900 18.543 -17.597 1.00 36.23 95 LYS D C 1
ATOM 6877 O O . LYS D 1 99 ? 11.421 19.436 -18.264 1.00 36.41 95 LYS D O 1
ATOM 6883 N N . LEU D 1 100 ? 11.305 18.224 -16.371 1.00 34.68 96 LEU D N 1
ATOM 6884 C CA . LEU D 1 100 ? 12.599 18.642 -15.847 1.00 32.44 96 LEU D CA 1
ATOM 6885 C C . LEU D 1 100 ? 13.169 17.472 -15.044 1.00 30.94 96 LEU D C 1
ATOM 6886 O O . LEU D 1 100 ? 12.503 16.970 -14.131 1.00 31.88 96 LEU D O 1
ATOM 6891 N N . ASP D 1 101 ? 14.379 17.033 -15.390 1.00 29.16 97 ASP D N 1
ATOM 6892 C CA . ASP D 1 101 ? 14.970 15.831 -14.776 1.00 28.31 97 ASP D CA 1
ATOM 6893 C C . ASP D 1 101 ? 16.142 16.092 -13.873 1.00 27.01 97 ASP D C 1
ATOM 6894 O O . ASP D 1 101 ? 16.322 15.377 -12.900 1.00 26.51 97 ASP D O 1
ATOM 6899 N N . VAL D 1 102 ? 16.948 17.101 -14.212 1.00 26.12 98 VAL D N 1
ATOM 6900 C CA . VAL D 1 102 ? 18.220 17.367 -13.524 1.00 24.83 98 VAL D CA 1
ATOM 6901 C C . VAL D 1 102 ? 18.377 18.875 -13.319 1.00 24.96 98 VAL D C 1
ATOM 6902 O O . VAL D 1 102 ? 18.051 19.668 -14.221 1.00 25.91 98 VAL D O 1
ATOM 6906 N N . VAL D 1 103 ? 18.845 19.259 -12.130 1.00 23.75 99 VAL D N 1
ATOM 6907 C CA . VAL D 1 103 ? 19.150 20.656 -11.825 1.00 24.34 99 VAL D CA 1
ATOM 6908 C C . VAL D 1 103 ? 20.640 20.744 -11.505 1.00 24.06 99 VAL D C 1
ATOM 6909 O O . VAL D 1 103 ? 21.137 19.996 -10.638 1.00 23.39 99 VAL D O 1
ATOM 6913 N N . VAL D 1 104 ? 21.334 21.640 -12.215 1.00 24.01 100 VAL D N 1
ATOM 6914 C CA . VAL D 1 104 ? 22.771 21.923 -12.021 1.00 23.41 100 VAL D CA 1
ATOM 6915 C C . VAL D 1 104 ? 22.932 23.368 -11.536 1.00 23.29 100 VAL D C 1
ATOM 6916 O O . VAL D 1 104 ? 22.988 24.318 -12.346 1.00 23.34 100 VAL D O 1
ATOM 6920 N N . ALA D 1 105 ? 22.978 23.530 -10.218 1.00 21.83 101 ALA D N 1
ATOM 6921 C CA . ALA D 1 105 ? 23.032 24.849 -9.614 1.00 21.46 101 ALA D CA 1
ATOM 6922 C C . ALA D 1 105 ? 24.475 25.374 -9.589 1.00 20.78 101 ALA D C 1
ATOM 6923 O O . ALA D 1 105 ? 25.157 25.345 -8.568 1.00 19.83 101 ALA D O 1
ATOM 6925 N N . ASN D 1 106 ? 24.920 25.865 -10.741 1.00 20.71 102 ASN D N 1
ATOM 6926 C CA . ASN D 1 106 ? 26.327 26.139 -11.007 1.00 20.58 102 ASN D CA 1
ATOM 6927 C C . ASN D 1 106 ? 26.705 27.620 -10.956 1.00 21.15 102 ASN D C 1
ATOM 6928 O O . ASN D 1 106 ? 27.879 27.960 -10.697 1.00 20.49 102 ASN D O 1
ATOM 6933 N N . ALA D 1 107 ? 25.720 28.513 -11.159 1.00 21.12 103 ALA D N 1
ATOM 6934 C CA . ALA D 1 107 ? 26.023 29.938 -11.207 1.00 21.06 103 ALA D CA 1
ATOM 6935 C C . ALA D 1 107 ? 26.736 30.373 -9.952 1.00 21.07 103 ALA D C 1
ATOM 6936 O O . ALA D 1 107 ? 26.358 29.988 -8.847 1.00 21.67 103 ALA D O 1
ATOM 6938 N N . GLY D 1 108 ? 27.734 31.228 -10.113 1.00 20.78 104 GLY D N 1
ATOM 6939 C CA . GLY D 1 108 ? 28.376 31.831 -8.950 1.00 20.86 104 GLY D CA 1
ATOM 6940 C C . GLY D 1 108 ? 29.361 32.925 -9.315 1.00 21.28 104 GLY D C 1
ATOM 6941 O O . GLY D 1 108 ? 29.750 33.059 -10.482 1.00 21.89 104 GLY D O 1
ATOM 6942 N N . ILE D 1 109 ? 29.745 33.715 -8.313 1.00 22.00 105 ILE D N 1
ATOM 6943 C CA . ILE D 1 109 ? 30.734 34.785 -8.449 1.00 22.71 105 ILE D CA 1
ATOM 6944 C C . ILE D 1 109 ? 31.755 34.624 -7.319 1.00 23.31 105 ILE D C 1
ATOM 6945 O O . ILE D 1 109 ? 31.506 33.929 -6.331 1.00 24.49 105 ILE D O 1
ATOM 6950 N N . CYS D 1 110 ? 32.902 35.263 -7.457 1.00 23.75 106 CYS D N 1
ATOM 6951 C CA . CYS D 1 110 ? 33.926 35.208 -6.442 1.00 24.39 106 CYS D CA 1
ATOM 6952 C C . CYS D 1 110 ? 34.499 36.607 -6.310 1.00 25.78 106 CYS D C 1
ATOM 6953 O O . CYS D 1 110 ? 35.588 36.880 -6.834 1.00 25.77 106 CYS D O 1
ATOM 6956 N N . PRO D 1 111 ? 33.750 37.509 -5.640 1.00 26.67 107 PRO D N 1
ATOM 6957 C CA . PRO D 1 111 ? 34.125 38.929 -5.659 1.00 28.40 107 PRO D CA 1
ATOM 6958 C C . PRO D 1 111 ? 35.185 39.232 -4.627 1.00 29.39 107 PRO D C 1
ATOM 6959 O O . PRO D 1 111 ? 34.861 39.908 -3.636 1.00 30.14 107 PRO D O 1
ATOM 6963 N N . LEU D 1 112 ? 36.408 38.729 -4.858 1.00 28.79 108 LEU D N 1
ATOM 6964 C CA . LEU D 1 112 ? 37.543 38.861 -3.930 1.00 30.09 108 LEU D CA 1
ATOM 6965 C C . LEU D 1 112 ? 38.161 40.242 -3.996 1.00 31.05 108 LEU D C 1
ATOM 6966 O O . LEU D 1 112 ? 38.052 40.905 -5.025 1.00 31.30 108 LEU D O 1
ATOM 6971 N N . GLY D 1 113 ? 38.817 40.643 -2.901 1.00 32.70 109 GLY D N 1
ATOM 6972 C CA . GLY D 1 113 ? 39.505 41.941 -2.787 1.00 35.82 109 GLY D CA 1
ATOM 6973 C C . GLY D 1 113 ? 39.274 42.631 -1.438 1.00 38.28 109 GLY D C 1
ATOM 6974 O O . GLY D 1 113 ? 38.144 43.018 -1.120 1.00 38.27 109 GLY D O 1
ATOM 6975 N N . ALA D 1 114 ? 40.349 42.804 -0.666 1.00 40.20 110 ALA D N 1
ATOM 6976 C CA . ALA D 1 114 ? 40.297 43.364 0.698 1.00 42.18 110 ALA D CA 1
ATOM 6977 C C . ALA D 1 114 ? 39.808 44.819 0.814 1.00 42.96 110 ALA D C 1
ATOM 6978 O O . ALA D 1 114 ? 39.480 45.272 1.893 1.00 43.98 110 ALA D O 1
ATOM 6980 N N . HIS D 1 115 ? 39.749 45.537 -0.299 1.00 43.78 111 HIS D N 1
ATOM 6981 C CA . HIS D 1 115 ? 39.345 46.946 -0.314 1.00 44.78 111 HIS D CA 1
ATOM 6982 C C . HIS D 1 115 ? 37.839 47.077 -0.524 1.00 43.81 111 HIS D C 1
ATOM 6983 O O . HIS D 1 115 ? 37.295 48.190 -0.502 1.00 44.37 111 HIS D O 1
ATOM 6990 N N . LEU D 1 116 ? 37.170 45.949 -0.764 1.00 41.47 112 LEU D N 1
ATOM 6991 C CA . LEU D 1 116 ? 35.728 45.965 -1.037 1.00 40.21 112 LEU D CA 1
ATOM 6992 C C . LEU D 1 116 ? 34.899 46.112 0.240 1.00 39.89 112 LEU D C 1
ATOM 6993 O O . LEU D 1 116 ? 35.333 45.700 1.320 1.00 39.73 112 LEU D O 1
ATOM 6998 N N . PRO D 1 117 ? 33.719 46.738 0.133 1.00 40.03 113 PRO D N 1
ATOM 6999 C CA . PRO D 1 117 ? 32.853 46.881 1.307 1.00 40.55 113 PRO D CA 1
ATOM 7000 C C . PRO D 1 117 ? 32.048 45.605 1.604 1.00 40.13 113 PRO D C 1
ATOM 7001 O O . PRO D 1 117 ? 32.061 44.634 0.811 1.00 38.99 113 PRO D O 1
ATOM 7005 N N . VAL D 1 118 ? 31.343 45.616 2.730 1.00 40.02 114 VAL D N 1
ATOM 7006 C CA . VAL D 1 118 ? 30.614 44.434 3.187 1.00 39.65 114 VAL D CA 1
ATOM 7007 C C . VAL D 1 118 ? 29.561 43.952 2.172 1.00 38.70 114 VAL D C 1
ATOM 7008 O O . VAL D 1 118 ? 29.173 42.776 2.182 1.00 37.79 114 VAL D O 1
ATOM 7012 N N . GLN D 1 119 ? 29.090 44.869 1.320 1.00 38.17 115 GLN D N 1
ATOM 7013 C CA . GLN D 1 119 ? 28.248 44.521 0.171 1.00 36.99 115 GLN D CA 1
ATOM 7014 C C . GLN D 1 119 ? 28.817 43.314 -0.620 1.00 35.30 115 GLN D C 1
ATOM 7015 O O . GLN D 1 119 ? 28.048 42.456 -1.070 1.00 35.18 115 GLN D O 1
ATOM 7021 N N . ALA D 1 120 ? 30.147 43.231 -0.759 1.00 33.87 116 ALA D N 1
ATOM 7022 C CA . ALA D 1 120 ? 30.778 42.121 -1.500 1.00 32.65 116 ALA D CA 1
ATOM 7023 C C . ALA D 1 120 ? 30.464 40.764 -0.859 1.00 31.37 116 ALA D C 1
ATOM 7024 O O . ALA D 1 120 ? 30.140 39.806 -1.575 1.00 30.63 116 ALA D O 1
ATOM 7026 N N . PHE D 1 121 ? 30.562 40.701 0.474 1.00 30.72 117 PHE D N 1
ATOM 7027 C CA . PHE D 1 121 ? 30.058 39.554 1.263 1.00 30.53 117 PHE D CA 1
ATOM 7028 C C . PHE D 1 121 ? 28.599 39.213 0.926 1.00 30.27 117 PHE D C 1
ATOM 7029 O O . PHE D 1 121 ? 28.295 38.055 0.596 1.00 29.04 117 PHE D O 1
ATOM 7037 N N . ALA D 1 122 ? 27.708 40.221 1.012 1.00 30.33 118 ALA D N 1
ATOM 7038 C CA . ALA D 1 122 ? 26.274 40.034 0.743 1.00 30.19 118 ALA D CA 1
ATOM 7039 C C . ALA D 1 122 ? 26.004 39.528 -0.669 1.00 28.95 118 ALA D C 1
ATOM 7040 O O . ALA D 1 122 ? 25.221 38.597 -0.888 1.00 28.47 118 ALA D O 1
ATOM 7042 N N . ASP D 1 123 ? 26.687 40.148 -1.619 1.00 28.72 119 ASP D N 1
ATOM 7043 C CA . ASP D 1 123 ? 26.633 39.757 -3.023 1.00 28.28 119 ASP D CA 1
ATOM 7044 C C . ASP D 1 123 ? 27.162 38.316 -3.244 1.00 27.05 119 ASP D C 1
ATOM 7045 O O . ASP D 1 123 ? 26.513 37.526 -3.956 1.00 27.47 119 ASP D O 1
ATOM 7050 N N . ALA D 1 124 ? 28.291 37.965 -2.619 1.00 25.87 120 ALA D N 1
ATOM 7051 C CA . ALA D 1 124 ? 28.835 36.580 -2.760 1.00 24.54 120 ALA D CA 1
ATOM 7052 C C . ALA D 1 124 ? 27.808 35.595 -2.229 1.00 24.61 120 ALA D C 1
ATOM 7053 O O . ALA D 1 124 ? 27.457 34.645 -2.909 1.00 23.95 120 ALA D O 1
ATOM 7055 N N . PHE D 1 125 ? 27.300 35.865 -1.014 1.00 25.35 121 PHE D N 1
ATOM 7056 C CA . PHE D 1 125 ? 26.253 35.075 -0.402 1.00 25.52 121 PHE D CA 1
ATOM 7057 C C . PHE D 1 125 ? 24.925 35.022 -1.161 1.00 25.80 121 PHE D C 1
ATOM 7058 O O . PHE D 1 125 ? 24.357 33.952 -1.317 1.00 25.21 121 PHE D O 1
ATOM 7066 N N . ASP D 1 126 ? 24.396 36.179 -1.567 1.00 27.37 122 ASP D N 1
ATOM 7067 C CA . ASP D 1 126 ? 23.140 36.224 -2.314 1.00 27.76 122 ASP D CA 1
ATOM 7068 C C . ASP D 1 126 ? 23.227 35.346 -3.572 1.00 26.52 122 ASP D C 1
ATOM 7069 O O . ASP D 1 126 ? 22.323 34.552 -3.851 1.00 26.89 122 ASP D O 1
ATOM 7074 N N . VAL D 1 127 ? 24.302 35.475 -4.330 1.00 25.56 123 VAL D N 1
ATOM 7075 C CA . VAL D 1 127 ? 24.431 34.673 -5.552 1.00 25.46 123 VAL D CA 1
ATOM 7076 C C . VAL D 1 127 ? 24.783 33.205 -5.259 1.00 25.27 123 VAL D C 1
ATOM 7077 O O . VAL D 1 127 ? 24.188 32.266 -5.838 1.00 25.17 123 VAL D O 1
ATOM 7081 N N . ASP D 1 128 ? 25.753 33.007 -4.371 1.00 25.15 124 ASP D N 1
ATOM 7082 C CA . ASP D 1 128 ? 26.368 31.675 -4.212 1.00 24.50 124 ASP D CA 1
ATOM 7083 C C . ASP D 1 128 ? 25.574 30.744 -3.282 1.00 24.19 124 ASP D C 1
ATOM 7084 O O . ASP D 1 128 ? 25.652 29.523 -3.428 1.00 23.53 124 ASP D O 1
ATOM 7089 N N . PHE D 1 129 ? 24.835 31.308 -2.324 1.00 23.45 125 PHE D N 1
ATOM 7090 C CA . PHE D 1 129 ? 23.947 30.493 -1.530 1.00 23.49 125 PHE D CA 1
ATOM 7091 C C . PHE D 1 129 ? 22.476 30.734 -1.849 1.00 24.23 125 PHE D C 1
ATOM 7092 O O . PHE D 1 129 ? 21.747 29.791 -2.232 1.00 23.88 125 PHE D O 1
ATOM 7100 N N . VAL D 1 130 ? 22.025 31.976 -1.654 1.00 24.42 126 VAL D N 1
ATOM 7101 C CA . VAL D 1 130 ? 20.612 32.285 -1.892 1.00 25.52 126 VAL D CA 1
ATOM 7102 C C . VAL D 1 130 ? 20.133 31.915 -3.323 1.00 24.64 126 VAL D C 1
ATOM 7103 O O . VAL D 1 130 ? 19.059 31.328 -3.485 1.00 25.85 126 VAL D O 1
ATOM 7107 N N . GLY D 1 131 ? 20.945 32.219 -4.335 1.00 24.91 127 GLY D N 1
ATOM 7108 C CA . GLY D 1 131 ? 20.677 31.820 -5.717 1.00 23.59 127 GLY D CA 1
ATOM 7109 C C . GLY D 1 131 ? 20.553 30.315 -5.905 1.00 23.70 127 GLY D C 1
ATOM 7110 O O . GLY D 1 131 ? 19.819 29.861 -6.790 1.00 23.64 127 GLY D O 1
ATOM 7111 N N . VAL D 1 132 ? 21.300 29.537 -5.109 1.00 22.80 128 VAL D N 1
ATOM 7112 C CA . VAL D 1 132 ? 21.165 28.099 -5.136 1.00 23.49 128 VAL D CA 1
ATOM 7113 C C . VAL D 1 132 ? 19.811 27.693 -4.552 1.00 24.29 128 VAL D C 1
ATOM 7114 O O . VAL D 1 132 ? 19.078 26.915 -5.180 1.00 23.62 128 VAL D O 1
ATOM 7118 N N . ILE D 1 133 ? 19.453 28.259 -3.387 1.00 25.15 129 ILE D N 1
ATOM 7119 C CA . ILE D 1 133 ? 18.123 28.040 -2.799 1.00 26.88 129 ILE D CA 1
ATOM 7120 C C . ILE D 1 133 ? 17.032 28.389 -3.815 1.00 27.18 129 ILE D C 1
ATOM 7121 O O . ILE D 1 133 ? 16.123 27.593 -4.082 1.00 27.17 129 ILE D O 1
ATOM 7126 N N . ASN D 1 134 ? 17.153 29.560 -4.406 1.00 27.50 130 ASN D N 1
ATOM 7127 C CA . ASN D 1 134 ? 16.167 30.017 -5.376 1.00 28.66 130 ASN D CA 1
ATOM 7128 C C . ASN D 1 134 ? 16.027 29.032 -6.528 1.00 29.10 130 ASN D C 1
ATOM 7129 O O . ASN D 1 134 ? 14.912 28.759 -6.987 1.00 29.74 130 ASN D O 1
ATOM 7134 N N . THR D 1 135 ? 17.169 28.478 -6.954 1.00 28.61 131 THR D N 1
ATOM 7135 C CA . THR D 1 135 ? 17.212 27.570 -8.083 1.00 28.27 131 THR D CA 1
ATOM 7136 C C . THR D 1 135 ? 16.499 26.262 -7.740 1.00 29.38 131 THR D C 1
ATOM 7137 O O . THR D 1 135 ? 15.606 25.836 -8.488 1.00 29.80 131 THR D O 1
ATOM 7141 N N . VAL D 1 136 ? 16.868 25.639 -6.614 1.00 29.42 132 VAL D N 1
ATOM 7142 C CA . VAL D 1 136 ? 16.237 24.392 -6.206 1.00 30.43 132 VAL D CA 1
ATOM 7143 C C . VAL D 1 136 ? 14.761 24.637 -5.914 1.00 32.40 132 VAL D C 1
ATOM 7144 O O . VAL D 1 136 ? 13.883 23.956 -6.463 1.00 33.34 132 VAL D O 1
ATOM 7148 N N . HIS D 1 137 ? 14.476 25.621 -5.065 1.00 33.77 133 HIS D N 1
ATOM 7149 C CA . HIS D 1 137 ? 13.095 25.910 -4.665 1.00 35.72 133 HIS D CA 1
ATOM 7150 C C . HIS D 1 137 ? 12.164 26.192 -5.851 1.00 36.76 133 HIS D C 1
ATOM 7151 O O . HIS D 1 137 ? 11.031 25.684 -5.895 1.00 37.11 133 HIS D O 1
ATOM 7158 N N . ALA D 1 138 ? 12.655 26.931 -6.839 1.00 36.76 134 ALA D N 1
ATOM 7159 C CA . ALA D 1 138 ? 11.906 27.101 -8.093 1.00 37.89 134 ALA D CA 1
ATOM 7160 C C . ALA D 1 138 ? 11.720 25.780 -8.859 1.00 38.04 134 ALA D C 1
ATOM 7161 O O . ALA D 1 138 ? 10.738 25.602 -9.572 1.00 38.99 134 ALA D O 1
ATOM 7163 N N . ALA D 1 139 ? 12.673 24.861 -8.720 1.00 36.99 135 ALA D N 1
ATOM 7164 C CA . ALA D 1 139 ? 12.688 23.660 -9.545 1.00 36.56 135 ALA D CA 1
ATOM 7165 C C . ALA D 1 139 ? 11.882 22.511 -8.955 1.00 36.56 135 ALA D C 1
ATOM 7166 O O . ALA D 1 139 ? 11.306 21.726 -9.707 1.00 37.09 135 ALA D O 1
ATOM 7168 N N . LEU D 1 140 ? 11.823 22.430 -7.627 1.00 36.54 136 LEU D N 1
ATOM 7169 C CA . LEU D 1 140 ? 11.142 21.338 -6.912 1.00 37.53 136 LEU D CA 1
ATOM 7170 C C . LEU D 1 140 ? 9.753 20.926 -7.452 1.00 38.87 136 LEU D C 1
ATOM 7171 O O . LEU D 1 140 ? 9.511 19.727 -7.665 1.00 38.09 136 LEU D O 1
ATOM 7176 N N . PRO D 1 141 ? 8.839 21.903 -7.673 1.00 39.75 137 PRO D N 1
ATOM 7177 C CA . PRO D 1 141 ? 7.518 21.465 -8.140 1.00 41.30 137 PRO D CA 1
ATOM 7178 C C . PRO D 1 141 ? 7.575 20.590 -9.392 1.00 41.50 137 PRO D C 1
ATOM 7179 O O . PRO D 1 141 ? 6.674 19.773 -9.611 1.00 42.92 137 PRO D O 1
ATOM 7183 N N . TYR D 1 142 ? 8.627 20.747 -10.189 1.00 40.01 138 TYR D N 1
ATOM 7184 C CA . TYR D 1 142 ? 8.716 20.072 -11.475 1.00 40.02 138 TYR D CA 1
ATOM 7185 C C . TYR D 1 142 ? 9.341 18.678 -11.413 1.00 38.87 138 TYR D C 1
ATOM 7186 O O . TYR D 1 142 ? 9.254 17.903 -12.387 1.00 38.94 138 TYR D O 1
ATOM 7195 N N . LEU D 1 143 ? 9.972 18.366 -10.282 1.00 37.47 139 LEU D N 1
ATOM 7196 C CA . LEU D 1 143 ? 10.769 17.139 -10.167 1.00 35.96 139 LEU D CA 1
ATOM 7197 C C . LEU D 1 143 ? 9.936 15.949 -9.659 1.00 37.11 139 LEU D C 1
ATOM 7198 O O . LEU D 1 143 ? 9.090 16.087 -8.754 1.00 37.16 139 LEU D O 1
ATOM 7203 N N . THR D 1 144 ? 10.193 14.791 -10.265 1.00 36.57 140 THR D N 1
ATOM 7204 C CA . THR D 1 144 ? 9.546 13.555 -9.902 1.00 37.14 140 THR D CA 1
ATOM 7205 C C . THR D 1 144 ? 10.625 12.483 -9.565 1.00 36.01 140 THR D C 1
ATOM 7206 O O . THR D 1 144 ? 11.832 12.723 -9.677 1.00 34.41 140 THR D O 1
ATOM 7210 N N . SER D 1 145 ? 10.158 11.312 -9.159 1.00 36.59 141 SER D N 1
ATOM 7211 C CA . SER D 1 145 ? 10.997 10.163 -8.801 1.00 36.35 141 SER D CA 1
ATOM 7212 C C . SER D 1 145 ? 12.125 9.966 -9.817 1.00 35.63 141 SER D C 1
ATOM 7213 O O . SER D 1 145 ? 11.862 9.914 -11.023 1.00 36.93 141 SER D O 1
ATOM 7216 N N . GLY D 1 146 ? 13.374 9.894 -9.350 1.00 33.51 142 GLY D N 1
ATOM 7217 C CA . GLY D 1 146 ? 14.508 9.714 -10.256 1.00 31.60 142 GLY D CA 1
ATOM 7218 C C . GLY D 1 146 ? 15.220 11.005 -10.668 1.00 29.84 142 GLY D C 1
ATOM 7219 O O . GLY D 1 146 ? 16.244 10.958 -11.346 1.00 29.62 142 GLY D O 1
ATOM 7220 N N . ALA D 1 147 ? 14.685 12.152 -10.272 1.00 28.72 143 ALA D N 1
ATOM 7221 C CA . ALA D 1 147 ? 15.339 13.457 -10.547 1.00 27.69 143 ALA D CA 1
ATOM 7222 C C . ALA D 1 147 ? 16.682 13.598 -9.821 1.00 26.40 143 ALA D C 1
ATOM 7223 O O . ALA D 1 147 ? 16.881 12.994 -8.773 1.00 25.90 143 ALA D O 1
ATOM 7225 N N . SER D 1 148 ? 17.584 14.427 -10.348 1.00 25.95 144 SER D N 1
ATOM 7226 C CA . SER D 1 148 ? 18.910 14.611 -9.728 1.00 24.89 144 SER D CA 1
ATOM 7227 C C . SER D 1 148 ? 19.221 16.094 -9.583 1.00 24.36 144 SER D C 1
ATOM 7228 O O . SER D 1 148 ? 19.150 16.843 -10.547 1.00 24.07 144 SER D O 1
ATOM 7231 N N . ILE D 1 149 ? 19.552 16.512 -8.369 1.00 23.28 145 ILE D N 1
ATOM 7232 C CA . ILE D 1 149 ? 19.929 17.895 -8.128 1.00 23.15 145 ILE D CA 1
ATOM 7233 C C . ILE D 1 149 ? 21.425 17.910 -7.835 1.00 22.39 145 ILE D C 1
ATOM 7234 O O . ILE D 1 149 ? 21.890 17.165 -6.963 1.00 21.89 145 ILE D O 1
ATOM 7239 N N . ILE D 1 150 ? 22.150 18.778 -8.534 1.00 21.65 146 ILE D N 1
ATOM 7240 C CA . ILE D 1 150 ? 23.596 18.833 -8.470 1.00 21.48 146 ILE D CA 1
ATOM 7241 C C . ILE D 1 150 ? 23.984 20.267 -8.156 1.00 20.65 146 ILE D C 1
ATOM 7242 O O . ILE D 1 150 ? 23.637 21.189 -8.893 1.00 22.21 146 ILE D O 1
ATOM 7247 N N . THR D 1 151 ? 24.712 20.467 -7.078 1.00 19.68 147 THR D N 1
ATOM 7248 C CA . THR D 1 151 ? 25.082 21.816 -6.688 1.00 19.02 147 THR D CA 1
ATOM 7249 C C . THR D 1 151 ? 26.588 21.928 -6.752 1.00 19.11 147 THR D C 1
ATOM 7250 O O . THR D 1 151 ? 27.304 20.924 -6.588 1.00 18.50 147 THR D O 1
ATOM 7254 N N . THR D 1 152 ? 27.073 23.140 -7.001 1.00 19.50 148 THR D N 1
ATOM 7255 C CA . THR D 1 152 ? 28.516 23.352 -7.118 1.00 20.25 148 THR D CA 1
ATOM 7256 C C . THR D 1 152 ? 29.063 24.015 -5.881 1.00 20.43 148 THR D C 1
ATOM 7257 O O . THR D 1 152 ? 28.662 25.146 -5.544 1.00 21.82 148 THR D O 1
ATOM 7261 N N . GLY D 1 153 ? 29.973 23.314 -5.201 1.00 19.89 149 GLY D N 1
ATOM 7262 C CA . GLY D 1 153 ? 30.580 23.835 -3.967 1.00 20.33 149 GLY D CA 1
ATOM 7263 C C . GLY D 1 153 ? 31.937 24.436 -4.266 1.00 20.22 149 GLY D C 1
ATOM 7264 O O . GLY D 1 153 ? 32.103 25.161 -5.255 1.00 20.27 149 GLY D O 1
ATOM 7265 N N . SER D 1 154 ? 32.909 24.128 -3.424 1.00 20.08 150 SER D N 1
ATOM 7266 C CA . SER D 1 154 ? 34.278 24.596 -3.615 1.00 21.04 150 SER D CA 1
ATOM 7267 C C . SER D 1 154 ? 35.145 24.018 -2.536 1.00 22.44 150 SER D C 1
ATOM 7268 O O . SER D 1 154 ? 34.825 24.131 -1.339 1.00 21.58 150 SER D O 1
ATOM 7271 N N . VAL D 1 155 ? 36.251 23.402 -2.952 1.00 22.54 151 VAL D N 1
ATOM 7272 C CA . VAL D 1 155 ? 37.230 22.906 -1.989 1.00 24.87 151 VAL D CA 1
ATOM 7273 C C . VAL D 1 155 ? 37.823 24.069 -1.139 1.00 26.50 151 VAL D C 1
ATOM 7274 O O . VAL D 1 155 ? 37.863 23.999 0.115 1.00 25.88 151 VAL D O 1
ATOM 7278 N N . ALA D 1 156 ? 38.236 25.139 -1.819 1.00 28.19 152 ALA D N 1
ATOM 7279 C CA . ALA D 1 156 ? 38.728 26.346 -1.124 1.00 30.46 152 ALA D CA 1
ATOM 7280 C C . ALA D 1 156 ? 37.729 26.794 -0.050 1.00 31.79 152 ALA D C 1
ATOM 7281 O O . ALA D 1 156 ? 38.136 27.154 1.045 1.00 32.55 152 ALA D O 1
ATOM 7283 N N . GLY D 1 157 ? 36.430 26.735 -0.358 1.00 32.60 153 GLY D N 1
ATOM 7284 C CA . GLY D 1 157 ? 35.393 26.956 0.647 1.00 34.50 153 GLY D CA 1
ATOM 7285 C C . GLY D 1 157 ? 35.500 26.032 1.848 1.00 36.20 153 GLY D C 1
ATOM 7286 O O . GLY D 1 157 ? 35.580 26.498 2.985 1.00 37.36 153 GLY D O 1
ATOM 7287 N N . LEU D 1 158 ? 35.500 24.720 1.613 1.00 36.70 154 LEU D N 1
ATOM 7288 C CA . LEU D 1 158 ? 35.639 23.750 2.709 1.00 37.65 154 LEU D CA 1
ATOM 7289 C C . LEU D 1 158 ? 36.913 23.936 3.551 1.00 39.04 154 LEU D C 1
ATOM 7290 O O . LEU D 1 158 ? 36.890 23.748 4.768 1.00 40.19 154 LEU D O 1
ATOM 7295 N N . ILE D 1 159 ? 38.020 24.302 2.913 1.00 39.86 155 ILE D N 1
ATOM 7296 C CA . ILE D 1 159 ? 39.258 24.532 3.659 1.00 41.08 155 ILE D CA 1
ATOM 7297 C C . ILE D 1 159 ? 39.141 25.732 4.607 1.00 42.61 155 ILE D C 1
ATOM 7298 O O . ILE D 1 159 ? 39.604 25.663 5.759 1.00 42.98 155 ILE D O 1
ATOM 7303 N N . ALA D 1 160 ? 38.521 26.814 4.131 1.00 43.25 156 ALA D N 1
ATOM 7304 C CA . ALA D 1 160 ? 38.289 28.006 4.957 1.00 44.73 156 ALA D CA 1
ATOM 7305 C C . ALA D 1 160 ? 37.608 27.676 6.297 1.00 46.18 156 ALA D C 1
ATOM 7306 O O . ALA D 1 160 ? 37.875 28.337 7.317 1.00 47.50 156 ALA D O 1
ATOM 7308 N N . ALA D 1 161 ? 36.734 26.661 6.290 1.00 46.14 157 ALA D N 1
ATOM 7309 C CA . ALA D 1 161 ? 36.176 26.085 7.518 1.00 47.07 157 ALA D CA 1
ATOM 7310 C C . ALA D 1 161 ? 37.273 25.393 8.312 1.00 47.76 157 ALA D C 1
ATOM 7311 O O . ALA D 1 161 ? 37.405 25.623 9.504 1.00 49.31 157 ALA D O 1
ATOM 7313 N N . GLN D 1 171 ? 41.820 38.479 1.141 1.00 42.75 167 GLN D N 1
ATOM 7314 C CA . GLN D 1 171 ? 40.629 38.002 0.409 1.00 42.25 167 GLN D CA 1
ATOM 7315 C C . GLN D 1 171 ? 39.364 38.857 0.634 1.00 41.11 167 GLN D C 1
ATOM 7316 O O . GLN D 1 171 ? 38.452 38.856 -0.203 1.00 39.89 167 GLN D O 1
ATOM 7322 N N . GLY D 1 172 ? 39.318 39.562 1.768 1.00 40.81 168 GLY D N 1
ATOM 7323 C CA . GLY D 1 172 ? 38.247 40.521 2.080 1.00 39.02 168 GLY D CA 1
ATOM 7324 C C . GLY D 1 172 ? 36.841 39.962 2.265 1.00 37.78 168 GLY D C 1
ATOM 7325 O O . GLY D 1 172 ? 36.655 38.730 2.325 1.00 36.41 168 GLY D O 1
ATOM 7326 N N . PRO D 1 173 ? 35.839 40.873 2.381 1.00 37.40 169 PRO D N 1
ATOM 7327 C CA . PRO D 1 173 ? 34.422 40.511 2.552 1.00 36.10 169 PRO D CA 1
ATOM 7328 C C . PRO D 1 173 ? 33.853 39.581 1.464 1.00 34.26 169 PRO D C 1
ATOM 7329 O O . PRO D 1 173 ? 33.043 38.720 1.770 1.00 33.44 169 PRO D O 1
ATOM 7333 N N . GLY D 1 174 ? 34.262 39.760 0.212 1.00 33.00 170 GLY D N 1
ATOM 7334 C CA . GLY D 1 174 ? 33.801 38.877 -0.854 1.00 31.05 170 GLY D CA 1
ATOM 7335 C C . GLY D 1 174 ? 34.360 37.455 -0.746 1.00 30.11 170 GLY D C 1
ATOM 7336 O O . GLY D 1 174 ? 33.659 36.474 -1.016 1.00 29.34 170 GLY D O 1
ATOM 7337 N N . GLY D 1 175 ? 35.620 37.343 -0.350 1.00 29.29 171 GLY D N 1
ATOM 7338 C CA . GLY D 1 175 ? 36.242 36.037 -0.108 1.00 28.89 171 GLY D CA 1
ATOM 7339 C C . GLY D 1 175 ? 35.542 35.295 1.019 1.00 28.53 171 GLY D C 1
ATOM 7340 O O . GLY D 1 175 ? 35.199 34.097 0.869 1.00 27.56 171 GLY D O 1
ATOM 7341 N N . ALA D 1 176 ? 35.306 36.018 2.127 1.00 28.56 172 ALA D N 1
ATOM 7342 C CA . ALA D 1 176 ? 34.656 35.441 3.296 1.00 27.83 172 ALA D CA 1
ATOM 7343 C C . ALA D 1 176 ? 33.272 34.943 2.943 1.00 27.40 172 ALA D C 1
ATOM 7344 O O . ALA D 1 176 ? 32.902 33.824 3.309 1.00 27.45 172 ALA D O 1
ATOM 7346 N N . GLY D 1 177 ? 32.521 35.769 2.219 1.00 26.83 173 GLY D N 1
ATOM 7347 C CA . GLY D 1 177 ? 31.176 35.422 1.773 1.00 26.43 173 GLY D CA 1
ATOM 7348 C C . GLY D 1 177 ? 31.105 34.275 0.802 1.00 25.50 173 GLY D C 1
ATOM 7349 O O . GLY D 1 177 ? 30.170 33.462 0.844 1.00 25.23 173 GLY D O 1
ATOM 7350 N N . TYR D 1 178 ? 32.056 34.237 -0.118 1.00 25.11 174 TYR D N 1
ATOM 7351 C CA . TYR D 1 178 ? 32.243 33.086 -0.985 1.00 24.96 174 TYR D CA 1
ATOM 7352 C C . TYR D 1 178 ? 32.453 31.778 -0.179 1.00 24.58 174 TYR D C 1
ATOM 7353 O O . TYR D 1 178 ? 31.710 30.801 -0.359 1.00 24.57 174 TYR D O 1
ATOM 7362 N N . SER D 1 179 ? 33.454 31.757 0.695 1.00 24.81 175 SER D N 1
ATOM 7363 C CA . SER D 1 179 ? 33.758 30.535 1.487 1.00 25.10 175 SER D CA 1
ATOM 7364 C C . SER D 1 179 ? 32.584 30.037 2.318 1.00 24.67 175 SER D C 1
ATOM 7365 O O . SER D 1 179 ? 32.262 28.839 2.307 1.00 24.67 175 SER D O 1
ATOM 7368 N N . TYR D 1 180 ? 31.952 30.967 3.034 1.00 25.06 176 TYR D N 1
ATOM 7369 C CA . TYR D 1 180 ? 30.838 30.636 3.928 1.00 24.11 176 TYR D CA 1
ATOM 7370 C C . TYR D 1 180 ? 29.633 30.202 3.084 1.00 23.51 176 TYR D C 1
ATOM 7371 O O . TYR D 1 180 ? 28.987 29.229 3.395 1.00 23.28 176 TYR D O 1
ATOM 7380 N N . ALA D 1 181 ? 29.369 30.886 1.978 1.00 23.64 177 ALA D N 1
ATOM 7381 C CA . ALA D 1 181 ? 28.305 30.435 1.075 1.00 23.43 177 ALA D CA 1
ATOM 7382 C C . ALA D 1 181 ? 28.532 29.010 0.589 1.00 22.81 177 ALA D C 1
ATOM 7383 O O . ALA D 1 181 ? 27.598 28.185 0.598 1.00 22.06 177 ALA D O 1
ATOM 7385 N N . LYS D 1 182 ? 29.765 28.703 0.169 1.00 23.08 178 LYS D N 1
ATOM 7386 C CA . LYS D 1 182 ? 30.094 27.322 -0.261 1.00 21.79 178 LYS D CA 1
ATOM 7387 C C . LYS D 1 182 ? 29.996 26.249 0.861 1.00 22.59 178 LYS D C 1
ATOM 7388 O O . LYS D 1 182 ? 29.552 25.109 0.616 1.00 22.37 178 LYS D O 1
ATOM 7394 N N . GLN D 1 183 ? 30.383 26.588 2.086 1.00 23.04 179 GLN D N 1
ATOM 7395 C CA . GLN D 1 183 ? 30.139 25.652 3.213 1.00 23.48 179 GLN D CA 1
ATOM 7396 C C . GLN D 1 183 ? 28.641 25.385 3.389 1.00 22.87 179 GLN D C 1
ATOM 7397 O O . GLN D 1 183 ? 28.254 24.247 3.639 1.00 22.06 179 GLN D O 1
ATOM 7403 N N . LEU D 1 184 ? 27.804 26.423 3.230 1.00 21.77 180 LEU D N 1
ATOM 7404 C CA . LEU D 1 184 ? 26.361 26.213 3.302 1.00 21.00 180 LEU D CA 1
ATOM 7405 C C . LEU D 1 184 ? 25.788 25.477 2.096 1.00 20.15 180 LEU D C 1
ATOM 7406 O O . LEU D 1 184 ? 24.860 24.681 2.257 1.00 19.91 180 LEU D O 1
ATOM 7411 N N . VAL D 1 185 ? 26.332 25.712 0.893 1.00 20.35 181 VAL D N 1
ATOM 7412 C CA . VAL D 1 185 ? 25.917 24.901 -0.246 1.00 19.76 181 VAL D CA 1
ATOM 7413 C C . VAL D 1 185 ? 26.097 23.442 0.105 1.00 20.27 181 VAL D C 1
ATOM 7414 O O . VAL D 1 185 ? 25.213 22.616 -0.148 1.00 20.82 181 VAL D O 1
ATOM 7418 N N . ASP D 1 186 ? 27.231 23.103 0.709 1.00 20.92 182 ASP D N 1
ATOM 7419 C CA . ASP D 1 186 ? 27.482 21.697 1.102 1.00 21.06 182 ASP D CA 1
ATOM 7420 C C . ASP D 1 186 ? 26.425 21.182 2.148 1.00 21.66 182 ASP D C 1
ATOM 7421 O O . ASP D 1 186 ? 25.744 20.148 1.934 1.00 20.95 182 ASP D O 1
ATOM 7426 N N . SER D 1 187 ? 26.268 21.890 3.265 1.00 21.71 183 SER D N 1
ATOM 7427 C CA . SER D 1 187 ? 25.343 21.401 4.317 1.00 22.01 183 SER D CA 1
ATOM 7428 C C . SER D 1 187 ? 23.869 21.440 3.896 1.00 22.97 183 SER D C 1
ATOM 7429 O O . SER D 1 187 ? 23.084 20.505 4.169 1.00 22.43 183 SER D O 1
ATOM 7432 N N . TYR D 1 188 ? 23.506 22.481 3.161 1.00 23.54 184 TYR D N 1
ATOM 7433 C CA . TYR D 1 188 ? 22.179 22.515 2.552 1.00 24.82 184 TYR D CA 1
ATOM 7434 C C . TYR D 1 188 ? 21.930 21.362 1.582 1.00 24.18 184 TYR D C 1
ATOM 7435 O O . TYR D 1 188 ? 20.841 20.783 1.599 1.00 24.73 184 TYR D O 1
ATOM 7444 N N . THR D 1 189 ? 22.915 21.026 0.739 1.00 23.63 185 THR D N 1
ATOM 7445 C CA . THR D 1 189 ? 22.736 19.905 -0.166 1.00 22.81 185 THR D CA 1
ATOM 7446 C C . THR D 1 189 ? 22.421 18.633 0.600 1.00 23.11 185 THR D C 1
ATOM 7447 O O . THR D 1 189 ? 21.552 17.885 0.179 1.00 23.01 185 THR D O 1
ATOM 7451 N N . LEU D 1 190 ? 23.079 18.397 1.734 1.00 24.00 186 LEU D N 1
ATOM 7452 C CA . LEU D 1 190 ? 22.835 17.180 2.528 1.00 25.07 186 LEU D CA 1
ATOM 7453 C C . LEU D 1 190 ? 21.455 17.148 3.200 1.00 25.93 186 LEU D C 1
ATOM 7454 O O . LEU D 1 190 ? 20.793 16.093 3.248 1.00 25.29 186 LEU D O 1
ATOM 7459 N N . GLN D 1 191 ? 20.997 18.312 3.679 1.00 27.06 187 GLN D N 1
ATOM 7460 C CA . GLN D 1 191 ? 19.607 18.468 4.146 1.00 27.47 187 GLN D CA 1
ATOM 7461 C C . GLN D 1 191 ? 18.615 18.153 3.046 1.00 27.91 187 GLN D C 1
ATOM 7462 O O . GLN D 1 191 ? 17.655 17.410 3.259 1.00 28.16 187 GLN D O 1
ATOM 7468 N N . LEU D 1 192 ? 18.839 18.725 1.866 1.00 27.67 188 LEU D N 1
ATOM 7469 C CA . LEU D 1 192 ? 17.949 18.524 0.749 1.00 27.90 188 LEU D CA 1
ATOM 7470 C C . LEU D 1 192 ? 17.907 17.045 0.372 1.00 28.23 188 LEU D C 1
ATOM 7471 O O . LEU D 1 192 ? 16.829 16.494 0.099 1.00 29.84 188 LEU D O 1
ATOM 7476 N N . ALA D 1 193 ? 19.078 16.402 0.401 1.00 26.39 189 ALA D N 1
ATOM 7477 C CA . ALA D 1 193 ? 19.184 14.976 0.124 1.00 25.64 189 ALA D CA 1
ATOM 7478 C C . ALA D 1 193 ? 18.308 14.176 1.068 1.00 25.21 189 ALA D C 1
ATOM 7479 O O . ALA D 1 193 ? 17.583 13.277 0.628 1.00 25.00 189 ALA D O 1
ATOM 7481 N N . ALA D 1 194 ? 18.391 14.481 2.362 1.00 25.74 190 ALA D N 1
ATOM 7482 C CA . ALA D 1 194 ? 17.540 13.802 3.338 1.00 27.10 190 ALA D CA 1
ATOM 7483 C C . ALA D 1 194 ? 16.052 14.011 3.042 1.00 28.29 190 ALA D C 1
ATOM 7484 O O . ALA D 1 194 ? 15.275 13.049 3.046 1.00 29.39 190 ALA D O 1
ATOM 7486 N N . GLN D 1 195 ? 15.670 15.255 2.745 1.00 28.27 191 GLN D N 1
ATOM 7487 C CA . GLN D 1 195 ? 14.265 15.610 2.555 1.00 29.77 191 GLN D CA 1
ATOM 7488 C C . GLN D 1 195 ? 13.654 14.952 1.331 1.00 29.72 191 GLN D C 1
ATOM 7489 O O . GLN D 1 195 ? 12.493 14.612 1.342 1.00 30.08 191 GLN D O 1
ATOM 7495 N N . LEU D 1 196 ? 14.458 14.780 0.287 1.00 29.71 192 LEU D N 1
ATOM 7496 C CA . LEU D 1 196 ? 13.949 14.302 -0.991 1.00 29.88 192 LEU D CA 1
ATOM 7497 C C . LEU D 1 196 ? 14.116 12.792 -1.206 1.00 29.28 192 LEU D C 1
ATOM 7498 O O . LEU D 1 196 ? 13.511 12.215 -2.107 1.00 29.97 192 LEU D O 1
ATOM 7503 N N . ALA D 1 197 ? 14.907 12.157 -0.355 1.00 29.33 193 ALA D N 1
ATOM 7504 C CA . ALA D 1 197 ? 15.184 10.741 -0.492 1.00 29.19 193 ALA D CA 1
ATOM 7505 C C . ALA D 1 197 ? 13.911 9.870 -0.489 1.00 31.24 193 ALA D C 1
ATOM 7506 O O . ALA D 1 197 ? 13.855 8.923 -1.265 1.00 30.59 193 ALA D O 1
ATOM 7508 N N . PRO D 1 198 ? 12.884 10.195 0.359 1.00 32.80 194 PRO D N 1
ATOM 7509 C CA . PRO D 1 198 ? 11.666 9.362 0.292 1.00 34.07 194 PRO D CA 1
ATOM 7510 C C . PRO D 1 198 ? 11.009 9.404 -1.091 1.00 34.17 194 PRO D C 1
ATOM 7511 O O . PRO D 1 198 ? 10.318 8.461 -1.447 1.00 35.03 194 PRO D O 1
ATOM 7515 N N . GLN D 1 199 ? 11.229 10.473 -1.852 1.00 32.98 195 GLN D N 1
ATOM 7516 C CA . GLN D 1 199 ? 10.700 10.571 -3.209 1.00 33.31 195 GLN D CA 1
ATOM 7517 C C . GLN D 1 199 ? 11.663 10.040 -4.294 1.00 31.63 195 GLN D C 1
ATOM 7518 O O . GLN D 1 199 ? 11.424 10.264 -5.472 1.00 31.00 195 GLN D O 1
ATOM 7524 N N . SER D 1 200 ? 12.743 9.364 -3.905 1.00 30.08 196 SER D N 1
ATOM 7525 C CA . SER D 1 200 ? 13.798 8.941 -4.857 1.00 29.46 196 SER D CA 1
ATOM 7526 C C . SER D 1 200 ? 14.368 10.068 -5.750 1.00 28.38 196 SER D C 1
ATOM 7527 O O . SER D 1 200 ? 14.630 9.878 -6.949 1.00 28.41 196 SER D O 1
ATOM 7530 N N . ILE D 1 201 ? 14.509 11.249 -5.164 1.00 27.28 197 ILE D N 1
ATOM 7531 C CA . ILE D 1 201 ? 15.102 12.388 -5.848 1.00 26.35 197 ILE D CA 1
ATOM 7532 C C . ILE D 1 201 ? 16.388 12.607 -5.109 1.00 25.85 197 ILE D C 1
ATOM 7533 O O . ILE D 1 201 ? 16.415 12.666 -3.866 1.00 25.89 197 ILE D O 1
ATOM 7538 N N . ARG D 1 202 ? 17.476 12.693 -5.853 1.00 25.65 198 ARG D N 1
ATOM 7539 C CA . ARG D 1 202 ? 18.752 12.755 -5.198 1.00 24.96 198 ARG D CA 1
ATOM 7540 C C . ARG D 1 202 ? 19.353 14.143 -5.251 1.00 24.23 198 ARG D C 1
ATOM 7541 O O . ARG D 1 202 ? 18.999 14.969 -6.115 1.00 24.78 198 ARG D O 1
ATOM 7549 N N . ALA D 1 203 ? 20.241 14.411 -4.297 1.00 22.45 199 ALA D N 1
ATOM 7550 C CA . ALA D 1 203 ? 20.939 15.696 -4.249 1.00 20.93 199 ALA D CA 1
ATOM 7551 C C . ALA D 1 203 ? 22.369 15.449 -3.797 1.00 20.03 199 ALA D C 1
ATOM 7552 O O . ALA D 1 203 ? 22.587 14.800 -2.753 1.00 20.18 199 ALA D O 1
ATOM 7554 N N . ASN D 1 204 ? 23.322 15.956 -4.590 1.00 19.24 200 ASN D N 1
ATOM 7555 C CA . ASN D 1 204 ? 24.745 15.828 -4.311 1.00 19.02 200 ASN D CA 1
ATOM 7556 C C . ASN D 1 204 ? 25.475 17.122 -4.643 1.00 18.80 200 ASN D C 1
ATOM 7557 O O . ASN D 1 204 ? 24.989 17.926 -5.457 1.00 20.26 200 ASN D O 1
ATOM 7562 N N . VAL D 1 205 ? 26.606 17.346 -3.977 1.00 18.17 201 VAL D N 1
ATOM 7563 C CA . VAL D 1 205 ? 27.433 18.556 -4.171 1.00 17.40 201 VAL D CA 1
ATOM 7564 C C . VAL D 1 205 ? 28.785 18.140 -4.746 1.00 17.47 201 VAL D C 1
ATOM 7565 O O . VAL D 1 205 ? 29.449 17.212 -4.233 1.00 16.05 201 VAL D O 1
ATOM 7569 N N . ILE D 1 206 ? 29.176 18.806 -5.836 1.00 17.30 202 ILE D N 1
ATOM 7570 C CA . ILE D 1 206 ? 30.514 18.644 -6.386 1.00 16.78 202 ILE D CA 1
ATOM 7571 C C . ILE D 1 206 ? 31.391 19.771 -5.824 1.00 17.20 202 ILE D C 1
ATOM 7572 O O . ILE D 1 206 ? 30.995 20.941 -5.888 1.00 17.55 202 ILE D O 1
ATOM 7577 N N . HIS D 1 207 ? 32.522 19.401 -5.215 1.00 16.32 203 HIS D N 1
ATOM 7578 C CA . HIS D 1 207 ? 33.541 20.373 -4.725 1.00 17.48 203 HIS D CA 1
ATOM 7579 C C . HIS D 1 207 ? 34.762 20.414 -5.611 1.00 17.38 203 HIS D C 1
ATOM 7580 O O . HIS D 1 207 ? 35.626 19.558 -5.470 1.00 17.99 203 HIS D O 1
ATOM 7587 N N . PRO D 1 208 ? 34.853 21.413 -6.514 1.00 17.97 204 PRO D N 1
ATOM 7588 C CA . PRO D 1 208 ? 36.053 21.465 -7.351 1.00 18.66 204 PRO D CA 1
ATOM 7589 C C . PRO D 1 208 ? 37.224 22.154 -6.619 1.00 19.90 204 PRO D C 1
ATOM 7590 O O . PRO D 1 208 ? 37.018 23.009 -5.770 1.00 19.06 204 PRO D O 1
ATOM 7594 N N . THR D 1 209 ? 38.448 21.773 -6.977 1.00 19.87 205 THR D N 1
ATOM 7595 C CA . THR D 1 209 ? 39.617 22.624 -6.668 1.00 20.60 205 THR D CA 1
ATOM 7596 C C . THR D 1 209 ? 39.682 23.699 -7.769 1.00 20.74 205 THR D C 1
ATOM 7597 O O . THR D 1 209 ? 38.732 23.802 -8.557 1.00 21.00 205 THR D O 1
ATOM 7601 N N . ASN D 1 210 ? 40.745 24.514 -7.802 1.00 21.04 206 ASN D N 1
ATOM 7602 C CA . ASN D 1 210 ? 41.048 25.349 -8.958 1.00 21.52 206 ASN D CA 1
ATOM 7603 C C . ASN D 1 210 ? 40.504 24.790 -10.299 1.00 20.39 206 ASN D C 1
ATOM 7604 O O . ASN D 1 210 ? 40.844 23.677 -10.691 1.00 20.38 206 ASN D O 1
ATOM 7609 N N . VAL D 1 211 ? 39.635 25.539 -10.969 1.00 19.85 207 VAL D N 1
ATOM 7610 C CA . VAL D 1 211 ? 39.223 25.159 -12.306 1.00 20.11 207 VAL D CA 1
ATOM 7611 C C . VAL D 1 211 ? 39.654 26.235 -13.300 1.00 21.25 207 VAL D C 1
ATOM 7612 O O . VAL D 1 211 ? 39.484 27.422 -13.057 1.00 22.09 207 VAL D O 1
ATOM 7616 N N . ASN D 1 212 ? 40.190 25.789 -14.428 1.00 21.69 208 ASN D N 1
ATOM 7617 C CA . ASN D 1 212 ? 40.659 26.642 -15.507 1.00 22.45 208 ASN D CA 1
ATOM 7618 C C . ASN D 1 212 ? 39.524 27.375 -16.271 1.00 22.59 208 ASN D C 1
ATOM 7619 O O . ASN D 1 212 ? 39.168 26.999 -17.404 1.00 22.49 208 ASN D O 1
ATOM 7624 N N . THR D 1 213 ? 38.965 28.400 -15.627 1.00 22.41 209 THR D N 1
ATOM 7625 C CA . THR D 1 213 ? 37.880 29.251 -16.166 1.00 22.92 209 THR D CA 1
ATOM 7626 C C . THR D 1 213 ? 38.161 30.720 -15.861 1.00 23.41 209 THR D C 1
ATOM 7627 O O . THR D 1 213 ? 39.120 31.050 -15.140 1.00 23.45 209 THR D O 1
ATOM 7631 N N . ASP D 1 214 ? 37.302 31.604 -16.376 1.00 24.25 210 ASP D N 1
ATOM 7632 C CA . ASP D 1 214 ? 37.423 33.050 -16.129 1.00 25.42 210 ASP D CA 1
ATOM 7633 C C . ASP D 1 214 ? 37.370 33.449 -14.666 1.00 24.84 210 ASP D C 1
ATOM 7634 O O . ASP D 1 214 ? 37.837 34.529 -14.305 1.00 25.78 210 ASP D O 1
ATOM 7639 N N . MET D 1 215 ? 36.807 32.599 -13.820 1.00 23.63 211 MET D N 1
ATOM 7640 C CA . MET D 1 215 ? 36.815 32.886 -12.387 1.00 23.66 211 MET D CA 1
ATOM 7641 C C . MET D 1 215 ? 38.235 32.776 -11.814 1.00 23.88 211 MET D C 1
ATOM 7642 O O . MET D 1 215 ? 38.708 33.680 -11.115 1.00 24.43 211 MET D O 1
ATOM 7647 N N . LEU D 1 216 ? 38.917 31.675 -12.133 1.00 24.15 212 LEU D N 1
ATOM 7648 C CA . LEU D 1 216 ? 40.305 31.492 -11.742 1.00 24.29 212 LEU D CA 1
ATOM 7649 C C . LEU D 1 216 ? 41.259 32.429 -12.454 1.00 25.25 212 LEU D C 1
ATOM 7650 O O . LEU D 1 216 ? 42.205 32.943 -11.856 1.00 24.53 212 LEU D O 1
ATOM 7655 N N . ASN D 1 217 ? 41.045 32.598 -13.748 1.00 25.49 213 ASN D N 1
ATOM 7656 C CA . ASN D 1 217 ? 41.940 33.432 -14.531 1.00 27.57 213 ASN D CA 1
ATOM 7657 C C . ASN D 1 217 ? 41.413 34.874 -14.530 1.00 28.25 213 ASN D C 1
ATOM 7658 O O . ASN D 1 217 ? 40.921 35.372 -15.526 1.00 28.70 213 ASN D O 1
ATOM 7663 N N . SER D 1 218 ? 41.497 35.505 -13.360 1.00 29.03 214 SER D N 1
ATOM 7664 C CA . SER D 1 218 ? 40.995 36.850 -13.140 1.00 30.22 214 SER D CA 1
ATOM 7665 C C . SER D 1 218 ? 41.967 37.624 -12.257 1.00 31.02 214 SER D C 1
ATOM 7666 O O . SER D 1 218 ? 42.700 37.027 -11.442 1.00 30.93 214 SER D O 1
ATOM 7669 N N . ALA D 1 219 ? 41.976 38.943 -12.417 1.00 31.44 215 ALA D N 1
ATOM 7670 C CA . ALA D 1 219 ? 42.903 39.775 -11.671 1.00 32.88 215 ALA D CA 1
ATOM 7671 C C . ALA D 1 219 ? 42.712 39.621 -10.147 1.00 33.26 215 ALA D C 1
ATOM 7672 O O . ALA D 1 219 ? 43.700 39.430 -9.414 1.00 34.03 215 ALA D O 1
ATOM 7674 N N . PRO D 1 220 ? 41.452 39.638 -9.663 1.00 33.32 216 PRO D N 1
ATOM 7675 C CA . PRO D 1 220 ? 41.329 39.464 -8.223 1.00 33.50 216 PRO D CA 1
ATOM 7676 C C . PRO D 1 220 ? 41.872 38.124 -7.721 1.00 33.13 216 PRO D C 1
ATOM 7677 O O . PRO D 1 220 ? 42.427 38.062 -6.624 1.00 33.85 216 PRO D O 1
ATOM 7681 N N . MET D 1 221 ? 41.704 37.063 -8.506 1.00 33.10 217 MET D N 1
ATOM 7682 C CA . MET D 1 221 ? 42.229 35.745 -8.149 1.00 32.92 217 MET D CA 1
ATOM 7683 C C . MET D 1 221 ? 43.753 35.699 -8.151 1.00 33.71 217 MET D C 1
ATOM 7684 O O . MET D 1 221 ? 44.353 35.032 -7.295 1.00 34.59 217 MET D O 1
ATOM 7689 N N . TYR D 1 222 ? 44.380 36.381 -9.116 1.00 34.86 218 TYR D N 1
ATOM 7690 C CA . TYR D 1 222 ? 45.853 36.504 -9.160 1.00 35.81 218 TYR D CA 1
ATOM 7691 C C . TYR D 1 222 ? 46.406 37.151 -7.898 1.00 36.53 218 TYR D C 1
ATOM 7692 O O . TYR D 1 222 ? 47.401 36.673 -7.345 1.00 36.00 218 TYR D O 1
ATOM 7701 N N . ARG D 1 223 ? 45.766 38.230 -7.442 1.00 37.49 219 ARG D N 1
ATOM 7702 C CA . ARG D 1 223 ? 46.236 38.941 -6.233 1.00 39.14 219 ARG D CA 1
ATOM 7703 C C . ARG D 1 223 ? 46.046 38.073 -4.984 1.00 38.63 219 ARG D C 1
ATOM 7704 O O . ARG D 1 223 ? 46.821 38.157 -4.038 1.00 39.33 219 ARG D O 1
ATOM 7712 N N . GLN D 1 224 ? 45.050 37.189 -5.038 1.00 37.57 220 GLN D N 1
ATOM 7713 C CA . GLN D 1 224 ? 44.744 36.250 -3.971 1.00 37.21 220 GLN D CA 1
ATOM 7714 C C . GLN D 1 224 ? 45.838 35.181 -3.803 1.00 36.86 220 GLN D C 1
ATOM 7715 O O . GLN D 1 224 ? 46.187 34.803 -2.681 1.00 37.01 220 GLN D O 1
ATOM 7721 N N . PHE D 1 225 ? 46.361 34.699 -4.925 1.00 36.04 221 PHE D N 1
ATOM 7722 C CA . PHE D 1 225 ? 47.417 33.673 -4.933 1.00 36.35 221 PHE D CA 1
ATOM 7723 C C . PHE D 1 225 ? 48.820 34.250 -4.776 1.00 37.78 221 PHE D C 1
ATOM 7724 O O . PHE D 1 225 ? 49.750 33.518 -4.433 1.00 38.11 221 PHE D O 1
ATOM 7732 N N . ARG D 1 226 ? 48.968 35.550 -5.044 1.00 38.76 222 ARG D N 1
ATOM 7733 C CA . ARG D 1 226 ? 50.281 36.220 -4.973 1.00 40.63 222 ARG D CA 1
ATOM 7734 C C . ARG D 1 226 ? 50.194 37.513 -4.178 1.00 42.07 222 ARG D C 1
ATOM 7735 O O . ARG D 1 226 ? 50.404 38.600 -4.731 1.00 42.75 222 ARG D O 1
ATOM 7743 N N . PRO D 1 227 ? 49.887 37.399 -2.868 1.00 43.20 223 PRO D N 1
ATOM 7744 C CA . PRO D 1 227 ? 49.727 38.587 -2.022 1.00 44.66 223 PRO D CA 1
ATOM 7745 C C . PRO D 1 227 ? 51.061 39.302 -1.795 1.00 46.74 223 PRO D C 1
ATOM 7746 O O . PRO D 1 227 ? 51.076 40.458 -1.373 1.00 47.48 223 PRO D O 1
ATOM 7750 N N . ASP D 1 228 ? 52.161 38.613 -2.097 1.00 47.71 224 ASP D N 1
ATOM 7751 C CA . ASP D 1 228 ? 53.493 39.205 -2.051 1.00 49.65 224 ASP D CA 1
ATOM 7752 C C . ASP D 1 228 ? 53.720 40.225 -3.177 1.00 50.45 224 ASP D C 1
ATOM 7753 O O . ASP D 1 228 ? 54.526 41.138 -3.032 1.00 51.86 224 ASP D O 1
ATOM 7758 N N . LEU D 1 229 ? 52.990 40.092 -4.281 1.00 50.15 225 LEU D N 1
ATOM 7759 C CA . LEU D 1 229 ? 53.140 41.015 -5.412 1.00 50.85 225 LEU D CA 1
ATOM 7760 C C . LEU D 1 229 ? 52.082 42.122 -5.439 1.00 51.34 225 LEU D C 1
ATOM 7761 O O . LEU D 1 229 ? 50.911 41.885 -5.114 1.00 50.38 225 LEU D O 1
ATOM 7766 N N . GLU D 1 230 ? 52.502 43.326 -5.838 1.00 52.71 226 GLU D N 1
ATOM 7767 C CA . GLU D 1 230 ? 51.574 44.454 -5.998 1.00 53.17 226 GLU D CA 1
ATOM 7768 C C . GLU D 1 230 ? 50.612 44.215 -7.190 1.00 52.49 226 GLU D C 1
ATOM 7769 O O . GLU D 1 230 ? 49.388 44.239 -7.021 1.00 52.35 226 GLU D O 1
ATOM 7771 N N . ALA D 1 231 ? 51.165 43.968 -8.381 1.00 52.04 227 ALA D N 1
ATOM 7772 C CA . ALA D 1 231 ? 50.338 43.722 -9.566 1.00 50.62 227 ALA D CA 1
ATOM 7773 C C . ALA D 1 231 ? 50.683 42.382 -10.216 1.00 49.20 227 ALA D C 1
ATOM 7774 O O . ALA D 1 231 ? 51.307 42.356 -11.277 1.00 50.26 227 ALA D O 1
ATOM 7776 N N . PRO D 1 232 ? 50.289 41.255 -9.581 1.00 47.65 228 PRO D N 1
ATOM 7777 C CA . PRO D 1 232 ? 50.662 39.957 -10.175 1.00 46.20 228 PRO D CA 1
ATOM 7778 C C . PRO D 1 232 ? 49.973 39.713 -11.521 1.00 44.30 228 PRO D C 1
ATOM 7779 O O . PRO D 1 232 ? 48.816 40.093 -11.695 1.00 43.68 228 PRO D O 1
ATOM 7783 N N . SER D 1 233 ? 50.712 39.112 -12.450 1.00 42.98 229 SER D N 1
ATOM 7784 C CA . SER D 1 233 ? 50.226 38.762 -13.774 1.00 41.39 229 SER D CA 1
ATOM 7785 C C . SER D 1 233 ? 49.709 37.328 -13.723 1.00 40.28 229 SER D C 1
ATOM 7786 O O . SER D 1 233 ? 49.913 36.636 -12.716 1.00 39.72 229 SER D O 1
ATOM 7789 N N . ARG D 1 234 ? 49.085 36.855 -14.803 1.00 38.92 230 ARG D N 1
ATOM 7790 C CA . ARG D 1 234 ? 48.672 35.468 -14.811 1.00 37.13 230 ARG D CA 1
ATOM 7791 C C . ARG D 1 234 ? 49.883 34.582 -14.628 1.00 37.40 230 ARG D C 1
ATOM 7792 O O . ARG D 1 234 ? 49.825 33.624 -13.867 1.00 35.87 230 ARG D O 1
ATOM 7800 N N . ALA D 1 235 ? 50.988 34.910 -15.300 1.00 37.69 231 ALA D N 1
ATOM 7801 C CA . ALA D 1 235 ? 52.198 34.085 -15.178 1.00 38.72 231 ALA D CA 1
ATOM 7802 C C . ALA D 1 235 ? 52.704 33.976 -13.725 1.00 38.82 231 ALA D C 1
ATOM 7803 O O . ALA D 1 235 ? 53.137 32.902 -13.283 1.00 39.07 231 ALA D O 1
ATOM 7805 N N . ASP D 1 236 ? 52.631 35.072 -12.984 1.00 38.64 232 ASP D N 1
ATOM 7806 C CA . ASP D 1 236 ? 53.015 35.057 -11.570 1.00 39.21 232 ASP D CA 1
ATOM 7807 C C . ASP D 1 236 ? 52.125 34.128 -10.734 1.00 37.97 232 ASP D C 1
ATOM 7808 O O . ASP D 1 236 ? 52.625 33.301 -9.982 1.00 38.95 232 ASP D O 1
ATOM 7813 N N . ALA D 1 237 ? 50.815 34.263 -10.889 1.00 36.81 233 ALA D N 1
ATOM 7814 C CA . ALA D 1 237 ? 49.838 33.439 -10.154 1.00 35.92 233 ALA D CA 1
ATOM 7815 C C . ALA D 1 237 ? 49.976 31.958 -10.503 1.00 35.07 233 ALA D C 1
ATOM 7816 O O . ALA D 1 237 ? 49.781 31.085 -9.665 1.00 34.54 233 ALA D O 1
ATOM 7818 N N . LEU D 1 238 ? 50.322 31.700 -11.756 1.00 35.09 234 LEU D N 1
ATOM 7819 C CA . LEU D 1 238 ? 50.420 30.353 -12.291 1.00 35.03 234 LEU D CA 1
ATOM 7820 C C . LEU D 1 238 ? 51.496 29.557 -11.565 1.00 34.78 234 LEU D C 1
ATOM 7821 O O . LEU D 1 238 ? 51.412 28.336 -11.470 1.00 34.38 234 LEU D O 1
ATOM 7826 N N . LEU D 1 239 ? 52.487 30.268 -11.032 1.00 34.89 235 LEU D N 1
ATOM 7827 C CA . LEU D 1 239 ? 53.512 29.669 -10.195 1.00 34.99 235 LEU D CA 1
ATOM 7828 C C . LEU D 1 239 ? 52.984 29.250 -8.821 1.00 33.82 235 LEU D C 1
ATOM 7829 O O . LEU D 1 239 ? 53.517 28.323 -8.209 1.00 33.56 235 LEU D O 1
ATOM 7834 N N . ALA D 1 240 ? 51.960 29.945 -8.341 1.00 32.64 236 ALA D N 1
ATOM 7835 C CA . ALA D 1 240 ? 51.331 29.644 -7.051 1.00 32.24 236 ALA D CA 1
ATOM 7836 C C . ALA D 1 240 ? 50.100 28.709 -7.173 1.00 31.18 236 ALA D C 1
ATOM 7837 O O . ALA D 1 240 ? 49.703 28.091 -6.191 1.00 31.58 236 ALA D O 1
ATOM 7839 N N . PHE D 1 241 ? 49.495 28.612 -8.361 1.00 29.98 237 PHE D N 1
ATOM 7840 C CA . PHE D 1 241 ? 48.293 27.768 -8.541 1.00 28.63 237 PHE D CA 1
ATOM 7841 C C . PHE D 1 241 ? 48.465 26.324 -8.046 1.00 28.29 237 PHE D C 1
ATOM 7842 O O . PHE D 1 241 ? 47.571 25.822 -7.352 1.00 28.33 237 PHE D O 1
ATOM 7850 N N . PRO D 1 242 ? 49.601 25.650 -8.390 1.00 28.92 238 PRO D N 1
ATOM 7851 C CA . PRO D 1 242 ? 49.759 24.210 -8.075 1.00 28.55 238 PRO D CA 1
ATOM 7852 C C . PRO D 1 242 ? 49.767 23.813 -6.595 1.00 28.55 238 PRO D C 1
ATOM 7853 O O . PRO D 1 242 ? 49.404 22.675 -6.298 1.00 28.01 238 PRO D O 1
ATOM 7857 N N . ALA D 1 243 ? 50.209 24.711 -5.707 1.00 28.96 239 ALA D N 1
ATOM 7858 C CA . ALA D 1 243 ? 50.226 24.458 -4.249 1.00 29.64 239 ALA D CA 1
ATOM 7859 C C . ALA D 1 243 ? 48.876 24.002 -3.662 1.00 28.99 239 ALA D C 1
ATOM 7860 O O . ALA D 1 243 ? 48.845 23.277 -2.657 1.00 29.52 239 ALA D O 1
ATOM 7862 N N . MET D 1 244 ? 47.776 24.421 -4.277 1.00 27.95 240 MET D N 1
ATOM 7863 C CA . MET D 1 244 ? 46.437 23.994 -3.867 1.00 28.05 240 MET D CA 1
ATOM 7864 C C . MET D 1 244 ? 46.180 22.485 -4.101 1.00 26.49 240 MET D C 1
ATOM 7865 O O . MET D 1 244 ? 45.428 21.853 -3.338 1.00 25.35 240 MET D O 1
ATOM 7870 N N . GLN D 1 245 ? 46.786 21.918 -5.143 1.00 24.40 241 GLN D N 1
ATOM 7871 C CA . GLN D 1 245 ? 46.570 20.511 -5.475 1.00 23.78 241 GLN D CA 1
ATOM 7872 C C . GLN D 1 245 ? 47.697 19.599 -4.948 1.00 23.80 241 GLN D C 1
ATOM 7873 O O . GLN D 1 245 ? 48.840 20.027 -4.815 1.00 24.43 241 GLN D O 1
ATOM 7879 N N . ALA D 1 246 ? 47.372 18.345 -4.627 1.00 22.60 242 ALA D N 1
ATOM 7880 C CA . ALA D 1 246 ? 48.414 17.359 -4.257 1.00 22.81 242 ALA D CA 1
ATOM 7881 C C . ALA D 1 246 ? 49.008 16.678 -5.500 1.00 22.09 242 ALA D C 1
ATOM 7882 O O . ALA D 1 246 ? 50.202 16.405 -5.534 1.00 22.85 242 ALA D O 1
ATOM 7884 N N . MET D 1 247 ? 48.169 16.384 -6.499 1.00 21.32 243 MET D N 1
ATOM 7885 C CA . MET D 1 247 ? 48.654 16.041 -7.847 1.00 22.36 243 MET D CA 1
ATOM 7886 C C . MET D 1 247 ? 49.329 17.256 -8.506 1.00 22.86 243 MET D C 1
ATOM 7887 O O . MET D 1 247 ? 48.928 18.417 -8.254 1.00 22.60 243 MET D O 1
ATOM 7892 N N . PRO D 1 248 ? 50.345 17.004 -9.361 1.00 24.14 244 PRO D N 1
ATOM 7893 C CA . PRO D 1 248 ? 51.082 18.113 -9.983 1.00 25.11 244 PRO D CA 1
ATOM 7894 C C . PRO D 1 248 ? 50.322 18.751 -11.167 1.00 24.50 244 PRO D C 1
ATOM 7895 O O . PRO D 1 248 ? 50.462 18.330 -12.314 1.00 25.70 244 PRO D O 1
ATOM 7899 N N . THR D 1 249 ? 49.535 19.764 -10.864 1.00 24.27 245 THR D N 1
ATOM 7900 C CA . THR D 1 249 ? 48.710 20.467 -11.822 1.00 24.61 245 THR D CA 1
ATOM 7901 C C . THR D 1 249 ? 48.328 21.806 -11.192 1.00 24.40 245 THR D C 1
ATOM 7902 O O . THR D 1 249 ? 48.178 21.899 -9.961 1.00 24.84 245 THR D O 1
ATOM 7906 N N . PRO D 1 250 ? 48.217 22.858 -12.011 1.00 24.72 246 PRO D N 1
ATOM 7907 C CA . PRO D 1 250 ? 47.771 24.153 -11.461 1.00 24.23 246 PRO D CA 1
ATOM 7908 C C . PRO D 1 250 ? 46.266 24.238 -11.258 1.00 23.67 246 PRO D C 1
ATOM 7909 O O . PRO D 1 250 ? 45.779 25.131 -10.524 1.00 23.22 246 PRO D O 1
ATOM 7913 N N . TYR D 1 251 ? 45.528 23.364 -11.946 1.00 22.95 247 TYR D N 1
ATOM 7914 C CA . TYR D 1 251 ? 44.069 23.393 -11.901 1.00 23.17 247 TYR D CA 1
ATOM 7915 C C . TYR D 1 251 ? 43.533 22.147 -12.572 1.00 22.16 247 TYR D C 1
ATOM 7916 O O . TYR D 1 251 ? 44.276 21.432 -13.227 1.00 23.56 247 TYR D O 1
ATOM 7925 N N . VAL D 1 252 ? 42.255 21.869 -12.380 1.00 21.96 248 VAL D N 1
ATOM 7926 C CA . VAL D 1 252 ? 41.565 20.878 -13.216 1.00 21.18 248 VAL D CA 1
ATOM 7927 C C . VAL D 1 252 ? 40.879 21.657 -14.350 1.00 21.98 248 VAL D C 1
ATOM 7928 O O . VAL D 1 252 ? 40.911 22.909 -14.357 1.00 21.19 248 VAL D O 1
ATOM 7932 N N . GLU D 1 253 ? 40.304 20.940 -15.313 1.00 21.82 249 GLU D N 1
ATOM 7933 C CA . GLU D 1 253 ? 39.597 21.598 -16.419 1.00 23.05 249 GLU D CA 1
ATOM 7934 C C . GLU D 1 253 ? 38.105 21.544 -16.171 1.00 22.42 249 GLU D C 1
ATOM 7935 O O . GLU D 1 253 ? 37.646 20.705 -15.410 1.00 23.41 249 GLU D O 1
ATOM 7941 N N . ALA D 1 254 ? 37.335 22.422 -16.811 1.00 22.22 250 ALA D N 1
ATOM 7942 C CA . ALA D 1 254 ? 35.889 22.312 -16.715 1.00 21.54 250 ALA D CA 1
ATOM 7943 C C . ALA D 1 254 ? 35.427 20.880 -17.077 1.00 21.32 250 ALA D C 1
ATOM 7944 O O . ALA D 1 254 ? 34.539 20.343 -16.424 1.00 21.14 250 ALA D O 1
ATOM 7946 N N . SER D 1 255 ? 36.035 20.261 -18.089 1.00 21.65 251 SER D N 1
ATOM 7947 C CA . SER D 1 255 ? 35.687 18.864 -18.492 1.00 21.86 251 SER D CA 1
ATOM 7948 C C . SER D 1 255 ? 35.759 17.853 -17.346 1.00 20.85 251 SER D C 1
ATOM 7949 O O . SER D 1 255 ? 35.003 16.893 -17.322 1.00 19.80 251 SER D O 1
ATOM 7952 N N . ASP D 1 256 ? 36.701 18.057 -16.432 1.00 20.09 252 ASP D N 1
ATOM 7953 C CA . ASP D 1 256 ? 36.798 17.216 -15.226 1.00 20.26 252 ASP D CA 1
ATOM 7954 C C . ASP D 1 256 ? 35.561 17.338 -14.340 1.00 19.11 252 ASP D C 1
ATOM 7955 O O . ASP D 1 256 ? 35.038 16.348 -13.851 1.00 18.62 252 ASP D O 1
ATOM 7960 N N . ILE D 1 257 ? 35.064 18.553 -14.183 1.00 19.76 253 ILE D N 1
ATOM 7961 C CA . ILE D 1 257 ? 33.803 18.767 -13.467 1.00 19.22 253 ILE D CA 1
ATOM 7962 C C . ILE D 1 257 ? 32.607 18.218 -14.257 1.00 19.85 253 ILE D C 1
ATOM 7963 O O . ILE D 1 257 ? 31.718 17.567 -13.683 1.00 19.51 253 ILE D O 1
ATOM 7968 N N . SER D 1 258 ? 32.597 18.439 -15.570 1.00 20.39 254 SER D N 1
ATOM 7969 C CA . SER D 1 258 ? 31.500 17.929 -16.389 1.00 20.50 254 SER D CA 1
ATOM 7970 C C . SER D 1 258 ? 31.422 16.433 -16.361 1.00 20.64 254 SER D C 1
ATOM 7971 O O . SER D 1 258 ? 30.323 15.885 -16.452 1.00 21.69 254 SER D O 1
ATOM 7974 N N . ASN D 1 259 ? 32.570 15.750 -16.279 1.00 19.31 255 ASN D N 1
ATOM 7975 C CA . ASN D 1 259 ? 32.529 14.289 -16.105 1.00 19.12 255 ASN D CA 1
ATOM 7976 C C . ASN D 1 259 ? 31.801 13.849 -14.816 1.00 18.36 255 ASN D C 1
ATOM 7977 O O . ASN D 1 259 ? 31.043 12.867 -14.811 1.00 17.55 255 ASN D O 1
ATOM 7982 N N . ALA D 1 260 ? 32.015 14.576 -13.723 1.00 17.84 256 ALA D N 1
ATOM 7983 C CA . ALA D 1 260 ? 31.328 14.196 -12.472 1.00 17.13 256 ALA D CA 1
ATOM 7984 C C . ALA D 1 260 ? 29.842 14.585 -12.554 1.00 17.09 256 ALA D C 1
ATOM 7985 O O . ALA D 1 260 ? 28.984 13.854 -12.099 1.00 17.54 256 ALA D O 1
ATOM 7987 N N . VAL D 1 261 ? 29.546 15.733 -13.155 1.00 18.15 257 VAL D N 1
ATOM 7988 C CA . VAL D 1 261 ? 28.152 16.150 -13.409 1.00 17.84 257 VAL D CA 1
ATOM 7989 C C . VAL D 1 261 ? 27.398 15.109 -14.241 1.00 19.17 257 VAL D C 1
ATOM 7990 O O . VAL D 1 261 ? 26.294 14.695 -13.855 1.00 18.75 257 VAL D O 1
ATOM 7994 N N . CYS D 1 262 ? 28.002 14.668 -15.356 1.00 19.89 258 CYS D N 1
ATOM 7995 C CA . CYS D 1 262 ? 27.404 13.633 -16.184 1.00 21.04 258 CYS D CA 1
ATOM 7996 C C . CYS D 1 262 ? 27.115 12.367 -15.424 1.00 20.59 258 CYS D C 1
ATOM 7997 O O . CYS D 1 262 ? 26.053 11.751 -15.633 1.00 21.25 258 CYS D O 1
ATOM 8000 N N . PHE D 1 263 ? 28.058 11.925 -14.587 1.00 19.77 259 PHE D N 1
ATOM 8001 C CA . PHE D 1 263 ? 27.793 10.753 -13.733 1.00 19.78 259 PHE D CA 1
ATOM 8002 C C . PHE D 1 263 ? 26.573 10.969 -12.809 1.00 19.48 259 PHE D C 1
ATOM 8003 O O . PHE D 1 263 ? 25.703 10.062 -12.683 1.00 19.50 259 PHE D O 1
ATOM 8011 N N . LEU D 1 264 ? 26.507 12.136 -12.173 1.00 18.84 260 LEU D N 1
ATOM 8012 C CA . LEU D 1 264 ? 25.409 12.408 -11.205 1.00 19.32 260 LEU D CA 1
ATOM 8013 C C . LEU D 1 264 ? 24.048 12.680 -11.883 1.00 19.88 260 LEU D C 1
ATOM 8014 O O . LEU D 1 264 ? 22.999 12.487 -11.261 1.00 19.08 260 LEU D O 1
ATOM 8019 N N . ALA D 1 265 ? 24.089 13.106 -13.154 1.00 20.35 261 ALA D N 1
ATOM 8020 C CA . ALA D 1 265 ? 22.879 13.413 -13.950 1.00 21.36 261 ALA D CA 1
ATOM 8021 C C . ALA D 1 265 ? 22.229 12.140 -14.497 1.00 22.73 261 ALA D C 1
ATOM 8022 O O . ALA D 1 265 ? 21.008 12.077 -14.714 1.00 23.59 261 ALA D O 1
ATOM 8024 N N . SER D 1 266 ? 23.075 11.134 -14.710 1.00 22.12 262 SER D N 1
ATOM 8025 C CA . SER D 1 266 ? 22.749 9.870 -15.354 1.00 22.94 262 SER D CA 1
ATOM 8026 C C . SER D 1 266 ? 22.061 8.900 -14.389 1.00 22.16 262 SER D C 1
ATOM 8027 O O . SER D 1 266 ? 22.353 8.909 -13.215 1.00 21.50 262 SER D O 1
ATOM 8030 N N . ASP D 1 267 ? 21.184 8.037 -14.890 1.00 22.92 263 ASP D N 1
ATOM 8031 C CA . ASP D 1 267 ? 20.558 7.008 -14.037 1.00 23.92 263 ASP D CA 1
ATOM 8032 C C . ASP D 1 267 ? 21.609 6.027 -13.469 1.00 23.50 263 ASP D C 1
ATOM 8033 O O . ASP D 1 267 ? 21.314 5.250 -12.556 1.00 23.19 263 ASP D O 1
ATOM 8038 N N . GLU D 1 268 ? 22.821 6.075 -14.029 1.00 23.79 264 GLU D N 1
ATOM 8039 C CA . GLU D 1 268 ? 23.990 5.315 -13.535 1.00 24.02 264 GLU D CA 1
ATOM 8040 C C . GLU D 1 268 ? 24.217 5.560 -12.050 1.00 22.85 264 GLU D C 1
ATOM 8041 O O . GLU D 1 268 ? 24.764 4.698 -11.372 1.00 22.23 264 GLU D O 1
ATOM 8047 N N . SER D 1 269 ? 23.845 6.760 -11.586 1.00 21.35 265 SER D N 1
ATOM 8048 C CA . SER D 1 269 ? 24.007 7.146 -10.173 1.00 20.42 265 SER D CA 1
ATOM 8049 C C . SER D 1 269 ? 22.671 7.192 -9.392 1.00 20.23 265 SER D C 1
ATOM 8050 O O . SER D 1 269 ? 22.556 7.933 -8.411 1.00 19.69 265 SER D O 1
ATOM 8053 N N . ARG D 1 270 ? 21.691 6.377 -9.800 1.00 20.70 266 ARG D N 1
ATOM 8054 C CA . ARG D 1 270 ? 20.344 6.387 -9.201 1.00 21.49 266 ARG D CA 1
ATOM 8055 C C . ARG D 1 270 ? 20.277 6.301 -7.659 1.00 21.21 266 ARG D C 1
ATOM 8056 O O . ARG D 1 270 ? 19.341 6.842 -7.047 1.00 22.17 266 ARG D O 1
ATOM 8064 N N . TYR D 1 271 ? 21.252 5.655 -7.026 1.00 20.30 267 TYR D N 1
ATOM 8065 C CA . TYR D 1 271 ? 21.269 5.553 -5.555 1.00 20.27 267 TYR D CA 1
ATOM 8066 C C . TYR D 1 271 ? 22.394 6.351 -4.895 1.00 19.47 267 TYR D C 1
ATOM 8067 O O . TYR D 1 271 ? 22.719 6.096 -3.734 1.00 20.56 267 TYR D O 1
ATOM 8076 N N . VAL D 1 272 ? 22.969 7.314 -5.617 1.00 18.88 268 VAL D N 1
ATOM 8077 C CA . VAL D 1 272 ? 24.028 8.203 -5.059 1.00 18.99 268 VAL D CA 1
ATOM 8078 C C . VAL D 1 272 ? 23.344 9.491 -4.627 1.00 19.72 268 VAL D C 1
ATOM 8079 O O . VAL D 1 272 ? 22.789 10.205 -5.443 1.00 19.66 268 VAL D O 1
ATOM 8083 N N . THR D 1 273 ? 23.343 9.764 -3.330 1.00 20.66 269 THR D N 1
ATOM 8084 C CA . THR D 1 273 ? 22.704 10.979 -2.824 1.00 21.67 269 THR D CA 1
ATOM 8085 C C . THR D 1 273 ? 23.401 11.390 -1.522 1.00 21.95 269 THR D C 1
ATOM 8086 O O . THR D 1 273 ? 23.942 10.539 -0.822 1.00 21.90 269 THR D O 1
ATOM 8090 N N . GLY D 1 274 ? 23.432 12.691 -1.241 1.00 22.64 270 GLY D N 1
ATOM 8091 C CA . GLY D 1 274 ? 24.150 13.235 -0.076 1.00 22.69 270 GLY D CA 1
ATOM 8092 C C . GLY D 1 274 ? 25.661 13.060 -0.114 1.00 22.49 270 GLY D C 1
ATOM 8093 O O . GLY D 1 274 ? 26.329 13.155 0.927 1.00 22.32 270 GLY D O 1
ATOM 8094 N N . LEU D 1 275 ? 26.200 12.845 -1.320 1.00 21.86 271 LEU D N 1
ATOM 8095 C CA . LEU D 1 275 ? 27.641 12.711 -1.532 1.00 20.97 271 LEU D CA 1
ATOM 8096 C C . LEU D 1 275 ? 28.340 14.066 -1.741 1.00 20.39 271 LEU D C 1
ATOM 8097 O O . LEU D 1 275 ? 27.860 14.938 -2.491 1.00 20.24 271 LEU D O 1
ATOM 8102 N N . GLN D 1 276 ? 29.440 14.245 -1.015 1.00 19.73 272 GLN D N 1
ATOM 8103 C CA . GLN D 1 276 ? 30.323 15.398 -1.146 1.00 19.05 272 GLN D CA 1
ATOM 8104 C C . GLN D 1 276 ? 31.396 15.005 -2.167 1.00 19.07 272 GLN D C 1
ATOM 8105 O O . GLN D 1 276 ? 32.445 14.422 -1.822 1.00 18.40 272 GLN D O 1
ATOM 8111 N N . PHE D 1 277 ? 31.097 15.286 -3.438 1.00 18.14 273 PHE D N 1
ATOM 8112 C CA . PHE D 1 277 ? 31.882 14.770 -4.568 1.00 19.08 273 PHE D CA 1
ATOM 8113 C C . PHE D 1 277 ? 33.045 15.695 -4.903 1.00 18.63 273 PHE D C 1
ATOM 8114 O O . PHE D 1 277 ? 32.884 16.625 -5.701 1.00 19.42 273 PHE D O 1
ATOM 8122 N N . LYS D 1 278 ? 34.215 15.422 -4.308 1.00 18.51 274 LYS D N 1
ATOM 8123 C CA . LYS D 1 278 ? 35.405 16.263 -4.484 1.00 18.69 274 LYS D CA 1
ATOM 8124 C C . LYS D 1 278 ? 36.016 15.935 -5.845 1.00 17.79 274 LYS D C 1
ATOM 8125 O O . LYS D 1 278 ? 36.238 14.780 -6.140 1.00 18.01 274 LYS D O 1
ATOM 8131 N N . VAL D 1 279 ? 36.255 16.949 -6.660 1.00 17.76 275 VAL D N 1
ATOM 8132 C CA . VAL D 1 279 ? 37.079 16.816 -7.883 1.00 17.73 275 VAL D CA 1
ATOM 8133 C C . VAL D 1 279 ? 38.223 17.782 -7.647 1.00 18.10 275 VAL D C 1
ATOM 8134 O O . VAL D 1 279 ? 38.216 18.911 -8.102 1.00 18.74 275 VAL D O 1
ATOM 8138 N N . ASP D 1 280 ? 39.219 17.311 -6.906 1.00 18.50 276 ASP D N 1
ATOM 8139 C CA . ASP D 1 280 ? 40.146 18.225 -6.253 1.00 18.97 276 ASP D CA 1
ATOM 8140 C C . ASP D 1 280 ? 41.635 17.976 -6.476 1.00 18.81 276 ASP D C 1
ATOM 8141 O O . ASP D 1 280 ? 42.459 18.732 -5.983 1.00 19.49 276 ASP D O 1
ATOM 8146 N N . ALA D 1 281 ? 41.985 16.928 -7.218 1.00 19.49 277 ALA D N 1
ATOM 8147 C CA . ALA D 1 281 ? 43.375 16.578 -7.432 1.00 19.19 277 ALA D CA 1
ATOM 8148 C C . ALA D 1 281 ? 44.071 16.437 -6.073 1.00 20.73 277 ALA D C 1
ATOM 8149 O O . ALA D 1 281 ? 45.243 16.788 -5.901 1.00 20.85 277 ALA D O 1
ATOM 8151 N N . GLY D 1 282 ? 43.321 15.951 -5.083 1.00 19.97 278 GLY D N 1
ATOM 8152 C CA . GLY D 1 282 ? 43.889 15.720 -3.759 1.00 20.21 278 GLY D CA 1
ATOM 8153 C C . GLY D 1 282 ? 44.060 16.946 -2.866 1.00 20.61 278 GLY D C 1
ATOM 8154 O O . GLY D 1 282 ? 44.694 16.845 -1.805 1.00 21.67 278 GLY D O 1
ATOM 8155 N N . ALA D 1 283 ? 43.489 18.092 -3.256 1.00 18.79 279 ALA D N 1
ATOM 8156 C CA . ALA D 1 283 ? 43.645 19.320 -2.467 1.00 20.44 279 ALA D CA 1
ATOM 8157 C C . ALA D 1 283 ? 43.251 19.084 -1.011 1.00 20.32 279 ALA D C 1
ATOM 8158 O O . ALA D 1 283 ? 43.911 19.578 -0.118 1.00 20.89 279 ALA D O 1
ATOM 8160 N N . MET D 1 284 ? 42.181 18.331 -0.780 1.00 20.19 280 MET D N 1
ATOM 8161 C CA . MET D 1 284 ? 41.713 18.097 0.611 1.00 22.88 280 MET D CA 1
ATOM 8162 C C . MET D 1 284 ? 42.611 17.175 1.441 1.00 23.67 280 MET D C 1
ATOM 8163 O O . MET D 1 284 ? 42.481 17.135 2.678 1.00 25.04 280 MET D O 1
ATOM 8168 N N . LEU D 1 285 ? 43.520 16.463 0.779 1.00 23.99 281 LEU D N 1
ATOM 8169 C CA . LEU D 1 285 ? 44.512 15.622 1.469 1.00 25.82 281 LEU D CA 1
ATO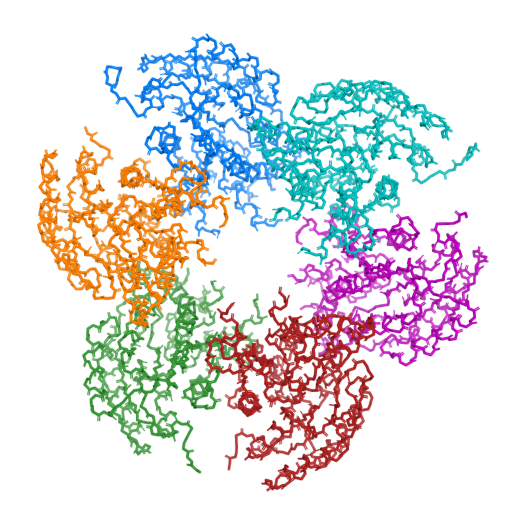M 8170 C C . LEU D 1 285 ? 45.640 16.457 2.107 1.00 28.21 281 LEU D C 1
ATOM 8171 O O . LEU D 1 285 ? 46.510 15.926 2.812 1.00 29.88 281 LEU D O 1
ATOM 8176 N N . LYS D 1 286 ? 45.630 17.759 1.867 1.00 29.97 282 LYS D N 1
ATOM 8177 C CA . LYS D 1 286 ? 46.603 18.681 2.505 1.00 32.88 282 LYS D CA 1
ATOM 8178 C C . LYS D 1 286 ? 46.078 19.355 3.773 1.00 34.09 282 LYS D C 1
ATOM 8179 O O . LYS D 1 286 ? 45.016 18.969 4.307 1.00 35.57 282 LYS D O 1
ATOM 8185 N N . MET E 1 5 ? 18.079 59.959 28.434 1.00 46.78 1 MET E N 1
ATOM 8186 C CA . MET E 1 5 ? 17.375 59.311 29.586 1.00 45.94 1 MET E CA 1
ATOM 8187 C C . MET E 1 5 ? 17.208 57.807 29.309 1.00 43.97 1 MET E C 1
ATOM 8188 O O . MET E 1 5 ? 17.679 56.972 30.080 1.00 44.23 1 MET E O 1
ATOM 8190 N N . GLY E 1 6 ? 16.559 57.465 28.195 1.00 41.84 2 GLY E N 1
ATOM 8191 C CA . GLY E 1 6 ? 16.266 56.070 27.874 1.00 39.08 2 GLY E CA 1
ATOM 8192 C C . GLY E 1 6 ? 17.503 55.276 27.459 1.00 36.66 2 GLY E C 1
ATOM 8193 O O . GLY E 1 6 ? 18.504 55.853 27.002 1.00 36.31 2 GLY E O 1
ATOM 8194 N N . ARG E 1 7 ? 17.427 53.954 27.603 1.00 34.18 3 ARG E N 1
ATOM 8195 C CA . ARG E 1 7 ? 18.575 53.089 27.307 1.00 31.69 3 ARG E CA 1
ATOM 8196 C C . ARG E 1 7 ? 18.882 52.921 25.826 1.00 30.35 3 ARG E C 1
ATOM 8197 O O . ARG E 1 7 ? 19.966 52.429 25.496 1.00 29.17 3 ARG E O 1
ATOM 8205 N N . VAL E 1 8 ? 17.930 53.316 24.959 1.00 29.73 4 VAL E N 1
ATOM 8206 C CA . VAL E 1 8 ? 18.107 53.407 23.495 1.00 28.63 4 VAL E CA 1
ATOM 8207 C C . VAL E 1 8 ? 17.573 54.757 22.960 1.00 30.85 4 VAL E C 1
ATOM 8208 O O . VAL E 1 8 ? 16.901 54.832 21.903 1.00 30.32 4 VAL E O 1
ATOM 8212 N N . GLN E 1 9 ? 17.897 55.824 23.698 1.00 31.91 5 GLN E N 1
ATOM 8213 C CA . GLN E 1 9 ? 17.436 57.185 23.397 1.00 33.89 5 GLN E CA 1
ATOM 8214 C C . GLN E 1 9 ? 17.695 57.576 21.939 1.00 33.86 5 GLN E C 1
ATOM 8215 O O . GLN E 1 9 ? 18.819 57.491 21.463 1.00 32.99 5 GLN E O 1
ATOM 8221 N N . ASP E 1 10 ? 16.620 57.967 21.242 1.00 35.15 6 ASP E N 1
ATOM 8222 C CA . ASP E 1 10 ? 16.650 58.498 19.879 1.00 35.46 6 ASP E CA 1
ATOM 8223 C C . ASP E 1 10 ? 17.126 57.573 18.770 1.00 35.56 6 ASP E C 1
ATOM 8224 O O . ASP E 1 10 ? 17.257 58.010 17.612 1.00 36.19 6 ASP E O 1
ATOM 8229 N N . LYS E 1 11 ? 17.358 56.304 19.109 1.00 34.19 7 LYS E N 1
ATOM 8230 C CA . LYS E 1 11 ? 17.670 55.291 18.111 1.00 33.90 7 LYS E CA 1
ATOM 8231 C C . LYS E 1 11 ? 16.455 54.989 17.243 1.00 33.13 7 LYS E C 1
ATOM 8232 O O . LYS E 1 11 ? 15.325 55.209 17.661 1.00 34.04 7 LYS E O 1
ATOM 8238 N N . VAL E 1 12 ? 16.711 54.526 16.021 1.00 32.57 8 VAL E N 1
ATOM 8239 C CA . VAL E 1 12 ? 15.674 54.001 15.150 1.00 32.07 8 VAL E CA 1
ATOM 8240 C C . VAL E 1 12 ? 15.927 52.507 14.915 1.00 31.16 8 VAL E C 1
ATOM 8241 O O . VAL E 1 12 ? 17.058 52.091 14.593 1.00 30.98 8 VAL E O 1
ATOM 8245 N N . VAL E 1 13 ? 14.856 51.723 15.085 1.00 30.26 9 VAL E N 1
ATOM 8246 C CA . VAL E 1 13 ? 14.939 50.271 15.209 1.00 28.32 9 VAL E CA 1
ATOM 8247 C C . VAL E 1 13 ? 13.947 49.643 14.250 1.00 28.09 9 VAL E C 1
ATOM 8248 O O . VAL E 1 13 ? 12.746 49.946 14.287 1.00 28.42 9 VAL E O 1
ATOM 8252 N N . LEU E 1 14 ? 14.451 48.774 13.383 1.00 26.37 10 LEU E N 1
ATOM 8253 C CA . LEU E 1 14 ? 13.576 47.941 12.565 1.00 25.56 10 LEU E CA 1
ATOM 8254 C C . LEU E 1 14 ? 13.285 46.630 13.278 1.00 24.77 10 LEU E C 1
ATOM 8255 O O . LEU E 1 14 ? 14.209 45.899 13.691 1.00 24.33 10 LEU E O 1
ATOM 8260 N N . VAL E 1 15 ? 12.007 46.302 13.403 1.00 24.77 11 VAL E N 1
ATOM 8261 C CA . VAL E 1 15 ? 11.620 45.016 13.978 1.00 24.07 11 VAL E CA 1
ATOM 8262 C C . VAL E 1 15 ? 10.779 44.294 12.941 1.00 23.22 11 VAL E C 1
ATOM 8263 O O . VAL E 1 15 ? 9.746 44.811 12.560 1.00 22.77 11 VAL E O 1
ATOM 8267 N N . THR E 1 16 ? 11.245 43.147 12.429 1.00 22.36 12 THR E N 1
ATOM 8268 C CA . THR E 1 16 ? 10.389 42.296 11.589 1.00 21.87 12 THR E CA 1
ATOM 8269 C C . THR E 1 16 ? 9.586 41.335 12.462 1.00 22.43 12 THR E C 1
ATOM 8270 O O . THR E 1 16 ? 10.026 40.940 13.549 1.00 24.25 12 THR E O 1
ATOM 8274 N N . GLY E 1 17 ? 8.418 40.931 11.984 1.00 23.10 13 GLY E N 1
ATOM 8275 C CA . GLY E 1 17 ? 7.452 40.187 12.807 1.00 23.27 13 GLY E CA 1
ATOM 8276 C C . GLY E 1 17 ? 6.986 41.061 13.969 1.00 24.39 13 GLY E C 1
ATOM 8277 O O . GLY E 1 17 ? 6.797 40.579 15.076 1.00 23.27 13 GLY E O 1
ATOM 8278 N N . GLY E 1 18 ? 6.822 42.369 13.726 1.00 25.30 14 GLY E N 1
ATOM 8279 C CA . GLY E 1 18 ? 6.534 43.305 14.828 1.00 25.69 14 GLY E CA 1
ATOM 8280 C C . GLY E 1 18 ? 5.085 43.386 15.282 1.00 27.28 14 GLY E C 1
ATOM 8281 O O . GLY E 1 18 ? 4.769 44.115 16.252 1.00 26.94 14 GLY E O 1
ATOM 8282 N N . ALA E 1 19 ? 4.200 42.643 14.609 1.00 26.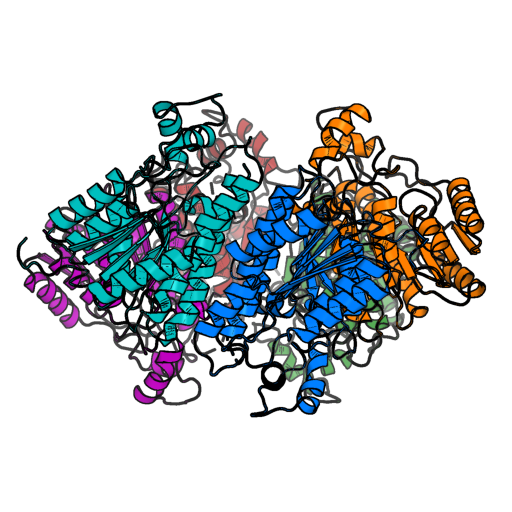95 15 ALA E N 1
ATOM 8283 C CA . ALA E 1 19 ? 2.755 42.810 14.809 1.00 27.70 15 ALA E CA 1
ATOM 8284 C C . ALA E 1 19 ? 2.286 42.286 16.158 1.00 27.55 15 ALA E C 1
ATOM 8285 O O . ALA E 1 19 ? 1.368 42.847 16.771 1.00 27.00 15 ALA E O 1
ATOM 8287 N N . ARG E 1 20 ? 2.927 41.212 16.629 1.00 25.68 16 ARG E N 1
ATOM 8288 C CA . ARG E 1 20 ? 2.510 40.550 17.869 1.00 25.64 16 ARG E CA 1
ATOM 8289 C C . ARG E 1 20 ? 3.695 39.789 18.523 1.00 24.18 16 ARG E C 1
ATOM 8290 O O . ARG E 1 20 ? 4.813 39.839 18.009 1.00 22.80 16 ARG E O 1
ATOM 8298 N N . GLY E 1 21 ? 3.436 39.124 19.647 1.00 23.40 17 GLY E N 1
ATOM 8299 C CA . GLY E 1 21 ? 4.405 38.203 20.254 1.00 23.12 17 GLY E CA 1
ATOM 8300 C C . GLY E 1 21 ? 5.688 38.912 20.616 1.00 23.18 17 GLY E C 1
ATOM 8301 O O . GLY E 1 21 ? 5.661 40.064 21.077 1.00 23.47 17 GLY E O 1
ATOM 8302 N N . GLN E 1 22 ? 6.812 38.222 20.428 1.00 21.94 18 GLN E N 1
ATOM 8303 C CA . GLN E 1 22 ? 8.126 38.767 20.783 1.00 21.51 18 GLN E CA 1
ATOM 8304 C C . GLN E 1 22 ? 8.406 40.069 20.055 1.00 21.47 18 GLN E C 1
ATOM 8305 O O . GLN E 1 22 ? 8.981 40.987 20.629 1.00 21.50 18 GLN E O 1
ATOM 8311 N N . GLY E 1 23 ? 8.047 40.108 18.778 1.00 21.63 19 GLY E N 1
ATOM 8312 C CA . GLY E 1 23 ? 8.290 41.271 17.940 1.00 22.47 19 GLY E CA 1
ATOM 8313 C C . GLY E 1 23 ? 7.636 42.532 18.463 1.00 23.67 19 GLY E C 1
ATOM 8314 O O . GLY E 1 23 ? 8.266 43.609 18.509 1.00 24.78 19 GLY E O 1
ATOM 8315 N N . ARG E 1 24 ? 6.383 42.419 18.866 1.00 24.63 20 ARG E N 1
ATOM 8316 C CA . ARG E 1 24 ? 5.675 43.610 19.368 1.00 25.96 20 ARG E CA 1
ATOM 8317 C C . ARG E 1 24 ? 6.251 44.034 20.739 1.00 26.53 20 ARG E C 1
ATOM 8318 O O . ARG E 1 24 ? 6.466 45.237 21.020 1.00 26.60 20 ARG E O 1
ATOM 8326 N N . SER E 1 25 ? 6.519 43.031 21.575 1.00 25.45 21 SER E N 1
ATOM 8327 C CA . SER E 1 25 ? 7.141 43.231 22.882 1.00 24.94 21 SER E CA 1
ATOM 8328 C C . SER E 1 25 ? 8.488 43.980 22.746 1.00 24.57 21 SER E C 1
ATOM 8329 O O . SER E 1 25 ? 8.775 44.879 23.535 1.00 25.29 21 SER E O 1
ATOM 8332 N N . HIS E 1 26 ? 9.303 43.620 21.746 1.00 23.49 22 HIS E N 1
ATOM 8333 C CA . HIS E 1 26 ? 10.561 44.332 21.488 1.00 22.94 22 HIS E CA 1
ATOM 8334 C C . HIS E 1 26 ? 10.285 45.796 21.096 1.00 23.68 22 HIS E C 1
ATOM 8335 O O . HIS E 1 26 ? 10.948 46.726 21.560 1.00 24.75 22 HIS E O 1
ATOM 8342 N N . ALA E 1 27 ? 9.352 45.987 20.187 1.00 23.68 23 ALA E N 1
ATOM 8343 C CA . ALA E 1 27 ? 8.965 47.345 19.761 1.00 25.17 23 ALA E CA 1
ATOM 8344 C C . ALA E 1 27 ? 8.578 48.238 20.944 1.00 25.97 23 ALA E C 1
ATOM 8345 O O . ALA E 1 27 ? 9.034 49.391 21.076 1.00 27.04 23 ALA E O 1
ATOM 8347 N N . VAL E 1 28 ? 7.748 47.700 21.825 1.00 26.05 24 VAL E N 1
ATOM 8348 C CA . VAL E 1 28 ? 7.195 48.490 22.936 1.00 26.25 24 VAL E CA 1
ATOM 8349 C C . VAL E 1 28 ? 8.263 48.792 24.004 1.00 26.08 24 VAL E C 1
ATOM 8350 O O . VAL E 1 28 ? 8.363 49.918 24.501 1.00 26.19 24 VAL E O 1
ATOM 8354 N N . LYS E 1 29 ? 9.084 47.793 24.325 1.00 23.31 25 LYS E N 1
ATOM 8355 C CA . LYS E 1 29 ? 10.148 47.943 25.302 1.00 23.18 25 LYS E CA 1
ATOM 8356 C C . LYS E 1 29 ? 11.156 48.965 24.799 1.00 22.95 25 LYS E C 1
ATOM 8357 O O . LYS E 1 29 ? 11.625 49.832 25.544 1.00 23.62 25 LYS E O 1
ATOM 8363 N N . LEU E 1 30 ? 11.508 48.844 23.527 1.00 22.70 26 LEU E N 1
ATOM 8364 C CA . LEU E 1 30 ? 12.486 49.743 22.934 1.00 23.92 26 LEU E CA 1
ATOM 8365 C C . LEU E 1 30 ? 11.927 51.165 22.800 1.00 26.62 26 LEU E C 1
ATOM 8366 O O . LEU E 1 30 ? 12.660 52.144 23.022 1.00 28.46 26 LEU E O 1
ATOM 8371 N N . ALA E 1 31 ? 10.647 51.282 22.454 1.00 27.47 27 ALA E N 1
ATOM 8372 C CA . ALA E 1 31 ? 9.985 52.602 22.477 1.00 29.73 27 ALA E CA 1
ATOM 8373 C C . ALA E 1 31 ? 9.977 53.221 23.895 1.00 30.98 27 ALA E C 1
ATOM 8374 O O . ALA E 1 31 ? 10.319 54.405 24.065 1.00 31.52 27 ALA E O 1
ATOM 8376 N N . GLU E 1 32 ? 9.626 52.426 24.910 1.00 31.61 28 GLU E N 1
ATOM 8377 C CA . GLU E 1 32 ? 9.648 52.908 26.293 1.00 33.39 28 GLU E CA 1
ATOM 8378 C C . GLU E 1 32 ? 11.037 53.423 26.692 1.00 32.79 28 GLU E C 1
ATOM 8379 O O . GLU E 1 32 ? 11.135 54.355 27.501 1.00 32.34 28 GLU E O 1
ATOM 8385 N N . GLU E 1 33 ? 12.092 52.824 26.112 1.00 30.80 29 GLU E N 1
ATOM 8386 C CA . GLU E 1 33 ? 13.481 53.235 26.362 1.00 30.63 29 GLU E CA 1
ATOM 8387 C C . GLU E 1 33 ? 14.055 54.281 25.376 1.00 31.13 29 GLU E C 1
ATOM 8388 O O . GLU E 1 33 ? 15.276 54.457 25.292 1.00 30.70 29 GLU E O 1
ATOM 8394 N N . GLY E 1 34 ? 13.173 54.978 24.650 1.00 32.36 30 GLY E N 1
ATOM 8395 C CA . GLY E 1 34 ? 13.542 56.174 23.873 1.00 32.77 30 GLY E CA 1
ATOM 8396 C C . GLY E 1 34 ? 13.762 56.043 22.372 1.00 32.55 30 GLY E C 1
ATOM 8397 O O . GLY E 1 34 ? 14.265 56.961 21.740 1.00 33.04 30 GLY E O 1
ATOM 8398 N N . ALA E 1 35 ? 13.375 54.915 21.789 1.00 31.68 31 ALA E N 1
ATOM 8399 C CA . ALA E 1 35 ? 13.617 54.683 20.373 1.00 31.75 31 ALA E CA 1
ATOM 8400 C C . ALA E 1 35 ? 12.342 54.773 19.540 1.00 32.09 31 ALA E C 1
ATOM 8401 O O . ALA E 1 35 ? 11.270 54.434 20.007 1.00 32.44 31 ALA E O 1
ATOM 8403 N N . ASP E 1 36 ? 12.483 55.228 18.298 1.00 33.22 32 ASP E N 1
ATOM 8404 C CA . ASP E 1 36 ? 11.404 55.155 17.305 1.00 33.23 32 ASP E CA 1
ATOM 8405 C C . ASP E 1 36 ? 11.508 53.847 16.540 1.00 31.88 32 ASP E C 1
ATOM 8406 O O . ASP E 1 36 ? 12.621 53.373 16.246 1.00 32.22 32 ASP E O 1
ATOM 8411 N N . ILE E 1 37 ? 10.354 53.265 16.216 1.00 31.31 33 ILE E N 1
ATOM 8412 C CA . ILE E 1 37 ? 10.289 51.888 15.717 1.00 29.64 33 ILE E CA 1
ATOM 8413 C C . ILE E 1 37 ? 9.677 51.784 14.325 1.00 29.80 33 ILE E C 1
ATOM 8414 O O . ILE E 1 37 ? 8.662 52.441 14.028 1.00 29.03 33 ILE E O 1
ATOM 8419 N N . ILE E 1 38 ? 10.333 50.976 13.479 1.00 27.60 34 ILE E N 1
ATOM 8420 C CA . ILE E 1 38 ? 9.784 50.510 12.209 1.00 27.42 34 ILE E CA 1
ATOM 8421 C C . ILE E 1 38 ? 9.321 49.056 12.361 1.00 27.33 34 ILE E C 1
ATOM 8422 O O . ILE E 1 38 ? 10.135 48.137 12.636 1.00 26.15 34 ILE E O 1
ATOM 8427 N N . LEU E 1 39 ? 8.022 48.843 12.187 1.00 27.92 35 LEU E N 1
ATOM 8428 C CA . LEU E 1 39 ? 7.434 47.512 12.402 1.00 28.29 35 LEU E CA 1
ATOM 8429 C C . LEU E 1 39 ? 6.987 46.917 11.079 1.00 29.00 35 LEU E C 1
ATOM 8430 O O . LEU E 1 39 ? 6.164 47.518 10.394 1.00 29.65 35 LEU E O 1
ATOM 8435 N N . PHE E 1 40 ? 7.568 45.778 10.691 1.00 28.28 36 PHE E N 1
ATOM 8436 C CA . PHE E 1 40 ? 7.148 45.062 9.478 1.00 28.95 36 PHE E CA 1
ATOM 8437 C C . PHE E 1 40 ? 6.513 43.752 9.878 1.00 29.49 36 PHE E C 1
ATOM 8438 O O . PHE E 1 40 ? 7.018 43.055 10.766 1.00 29.40 36 PHE E O 1
ATOM 8446 N N . ASP E 1 41 ? 5.435 43.375 9.207 1.00 30.15 37 ASP E N 1
ATOM 8447 C CA . ASP E 1 41 ? 4.853 42.059 9.436 1.00 30.46 37 ASP E CA 1
ATOM 8448 C C . ASP E 1 41 ? 4.125 41.619 8.178 1.00 31.57 37 ASP E C 1
ATOM 8449 O O . ASP E 1 41 ? 3.643 42.454 7.423 1.00 32.32 37 ASP E O 1
ATOM 8454 N N . ILE E 1 42 ? 4.043 40.308 7.972 1.00 30.86 38 ILE E N 1
ATOM 8455 C CA . ILE E 1 42 ? 3.378 39.756 6.802 1.00 31.30 38 ILE E CA 1
ATOM 8456 C C . ILE E 1 42 ? 1.865 39.994 6.850 1.00 32.83 38 ILE E C 1
ATOM 8457 O O . ILE E 1 42 ? 1.237 40.167 5.816 1.00 34.31 38 ILE E O 1
ATOM 8462 N N . CYS E 1 43 ? 1.275 39.961 8.045 1.00 32.70 39 CYS E N 1
ATOM 8463 C CA . CYS E 1 43 ? -0.171 40.221 8.195 1.00 34.47 39 CYS E CA 1
ATOM 8464 C C . CYS E 1 43 ? -1.081 39.326 7.353 1.00 35.17 39 CYS E C 1
ATOM 8465 O O . CYS E 1 43 ? -2.175 39.731 6.999 1.00 36.22 39 CYS E O 1
ATOM 8468 N N . HIS E 1 44 ? -0.606 38.127 7.012 1.00 34.96 40 HIS E N 1
ATOM 8469 C CA . HIS E 1 44 ? -1.454 37.080 6.424 1.00 36.14 40 HIS E CA 1
ATOM 8470 C C . HIS E 1 44 ? -0.817 35.705 6.629 1.00 35.55 40 HIS E C 1
ATOM 8471 O O . HIS E 1 44 ? 0.356 35.616 7.014 1.00 34.99 40 HIS E O 1
ATOM 8478 N N . ASP E 1 45 ? -1.586 34.642 6.378 1.00 36.03 41 ASP E N 1
ATOM 8479 C CA . ASP E 1 45 ? -1.142 33.270 6.707 1.00 34.83 41 ASP E CA 1
ATOM 8480 C C . ASP E 1 45 ? -0.289 32.613 5.628 1.00 34.39 41 ASP E C 1
ATOM 8481 O O . ASP E 1 45 ? -0.239 33.075 4.479 1.00 34.67 41 ASP E O 1
ATOM 8486 N N . ILE E 1 46 ? 0.395 31.533 6.011 1.00 33.85 42 ILE E N 1
ATOM 8487 C CA . ILE E 1 46 ? 1.226 30.758 5.080 1.00 33.59 42 ILE E CA 1
ATOM 8488 C C . ILE E 1 46 ? 0.713 29.323 5.141 1.00 33.56 42 ILE E C 1
ATOM 8489 O O . ILE E 1 46 ? 0.608 28.747 6.236 1.00 33.68 42 ILE E O 1
ATOM 8494 N N . GLU E 1 47 ? 0.367 28.766 3.984 1.00 33.77 43 GLU E N 1
ATOM 8495 C CA . GLU E 1 47 ? -0.425 27.517 3.912 1.00 34.52 43 GLU E CA 1
ATOM 8496 C C . GLU E 1 47 ? 0.168 26.318 4.683 1.00 34.13 43 GLU E C 1
ATOM 8497 O O . GLU E 1 47 ? -0.572 25.566 5.321 1.00 34.73 43 GLU E O 1
ATOM 8499 N N . THR E 1 48 ? 1.493 26.153 4.654 1.00 32.90 44 THR E N 1
ATOM 8500 C CA . THR E 1 48 ? 2.123 24.996 5.320 1.00 32.31 44 THR E CA 1
ATOM 8501 C C . THR E 1 48 ? 2.235 25.203 6.834 1.00 30.99 44 THR E C 1
ATOM 8502 O O . THR E 1 48 ? 2.463 24.260 7.587 1.00 31.00 44 THR E O 1
ATOM 8506 N N . ASN E 1 49 ? 2.103 26.450 7.265 1.00 30.78 45 ASN E N 1
ATOM 8507 C CA . ASN E 1 49 ? 2.174 26.798 8.676 1.00 30.48 45 ASN E CA 1
ATOM 8508 C C . ASN E 1 49 ? 0.755 26.785 9.279 1.00 31.24 45 ASN E C 1
ATOM 8509 O O . ASN E 1 49 ? -0.030 27.743 9.096 1.00 30.77 45 ASN E O 1
ATOM 8514 N N . GLU E 1 50 ? 0.441 25.695 9.989 1.00 31.48 46 GLU E N 1
ATOM 8515 C CA . GLU E 1 50 ? -0.939 25.379 10.413 1.00 32.48 46 GLU E CA 1
ATOM 8516 C C . GLU E 1 50 ? -1.389 26.049 11.725 1.00 32.23 46 GLU E C 1
ATOM 8517 O O . GLU E 1 50 ? -1.986 25.439 12.609 1.00 32.48 46 GLU E O 1
ATOM 8523 N N . TYR E 1 51 ? -1.056 27.334 11.826 1.00 31.82 47 TYR E N 1
ATOM 8524 C CA . TYR E 1 51 ? -1.582 28.201 12.851 1.00 31.68 47 TYR E CA 1
ATOM 8525 C C . TYR E 1 51 ? -1.600 29.616 12.259 1.00 31.30 47 TYR E C 1
ATOM 8526 O O . TYR E 1 51 ? -0.823 29.915 11.325 1.00 30.59 47 TYR E O 1
ATOM 8535 N N . PRO E 1 52 ? -2.500 30.479 12.773 1.00 31.02 48 PRO E N 1
ATOM 8536 C CA . PRO E 1 52 ? -2.656 31.802 12.199 1.00 30.90 48 PRO E CA 1
ATOM 8537 C C . PRO E 1 52 ? -1.500 32.755 12.510 1.00 29.83 48 PRO E C 1
ATOM 8538 O O . PRO E 1 52 ? -1.062 32.861 13.665 1.00 30.10 48 PRO E O 1
ATOM 8542 N N . LEU E 1 53 ? -1.046 33.456 11.476 1.00 29.15 49 LEU E N 1
ATOM 8543 C CA . LEU E 1 53 ? -0.086 34.548 11.610 1.00 28.24 49 LEU E CA 1
ATOM 8544 C C . LEU E 1 53 ? -0.811 35.851 11.991 1.00 28.77 49 LEU E C 1
ATOM 8545 O O . LEU E 1 53 ? -2.016 35.842 12.230 1.00 29.25 49 LEU E O 1
ATOM 8550 N N . ALA E 1 54 ? -0.069 36.949 12.124 1.00 28.87 50 ALA E N 1
ATOM 8551 C CA . ALA E 1 54 ? -0.638 38.192 12.625 1.00 28.95 50 ALA E CA 1
ATOM 8552 C C . ALA E 1 54 ? -1.615 38.785 11.599 1.00 30.32 50 ALA E C 1
ATOM 8553 O O . ALA E 1 54 ? -1.576 38.426 10.419 1.00 30.62 50 ALA E O 1
ATOM 8555 N N . THR E 1 55 ? -2.492 39.676 12.051 1.00 30.97 51 THR E N 1
ATOM 8556 C CA . THR E 1 55 ? -3.400 40.382 11.135 1.00 32.44 51 THR E CA 1
ATOM 8557 C C . THR E 1 55 ? -2.981 41.830 10.886 1.00 32.12 51 THR E C 1
ATOM 8558 O O . THR E 1 55 ? -2.130 42.395 11.598 1.00 31.46 51 THR E O 1
ATOM 8562 N N . SER E 1 56 ? -3.598 42.442 9.875 1.00 32.46 52 SER E N 1
ATOM 8563 C CA . SER E 1 56 ? -3.489 43.888 9.685 1.00 32.09 52 SER E CA 1
ATOM 8564 C C . SER E 1 56 ? -3.789 44.642 10.984 1.00 31.46 52 SER E C 1
ATOM 8565 O O . SER E 1 56 ? -3.042 45.539 11.372 1.00 30.18 52 SER E O 1
ATOM 8568 N N . ARG E 1 57 ? -4.877 44.268 11.650 1.00 32.24 53 ARG E N 1
ATOM 8569 C CA . ARG E 1 57 ? -5.239 44.877 12.946 1.00 33.08 53 ARG E CA 1
ATOM 8570 C C . ARG E 1 57 ? -4.141 44.755 14.019 1.00 32.14 53 ARG E C 1
ATOM 8571 O O . ARG E 1 57 ? -3.842 45.750 14.712 1.00 31.54 53 ARG E O 1
ATOM 8573 N N . ASP E 1 58 ? -3.512 43.566 14.130 1.00 31.40 54 ASP E N 1
ATOM 8574 C CA . ASP E 1 58 ? -2.435 43.372 15.090 1.00 30.52 54 ASP E CA 1
ATOM 8575 C C . ASP E 1 58 ? -1.340 44.402 14.852 1.00 30.26 54 ASP E C 1
ATOM 8576 O O . ASP E 1 58 ? -0.863 45.041 15.799 1.00 30.78 54 ASP E O 1
ATOM 8581 N N . LEU E 1 59 ? -0.934 44.556 13.595 1.00 29.52 55 LEU E N 1
ATOM 8582 C CA . LEU E 1 59 ? 0.141 45.489 13.261 1.00 30.18 55 LEU E CA 1
ATOM 8583 C C . LEU E 1 59 ? -0.194 46.941 13.595 1.00 31.52 55 LEU E C 1
ATOM 8584 O O . LEU E 1 59 ? 0.650 47.666 14.124 1.00 31.32 55 LEU E O 1
ATOM 8589 N N . GLU E 1 60 ? -1.429 47.368 13.299 1.00 33.59 56 GLU E N 1
ATOM 8590 C CA . GLU E 1 60 ? -1.858 48.735 13.627 1.00 35.07 56 GLU E CA 1
ATOM 8591 C C . GLU E 1 60 ? -1.861 48.938 15.132 1.00 34.78 56 GLU E C 1
ATOM 8592 O O . GLU E 1 60 ? -1.380 49.956 15.631 1.00 34.81 56 GLU E O 1
ATOM 8598 N N . GLU E 1 61 ? -2.357 47.947 15.857 1.00 34.29 57 GLU E N 1
ATOM 8599 C CA . GLU E 1 61 ? -2.353 48.021 17.313 1.00 35.27 57 GLU E CA 1
ATOM 8600 C C . GLU E 1 61 ? -0.952 48.084 17.925 1.00 33.55 57 GLU E C 1
ATOM 8601 O O . GLU E 1 61 ? -0.747 48.768 18.935 1.00 33.60 57 GLU E O 1
ATOM 8607 N N . ALA E 1 62 ? 0.009 47.408 17.285 1.00 32.46 58 ALA E N 1
ATOM 8608 C CA . ALA E 1 62 ? 1.386 47.415 17.747 1.00 30.79 58 ALA E CA 1
ATOM 8609 C C . ALA E 1 62 ? 1.989 48.804 17.525 1.00 31.35 58 ALA E C 1
ATOM 8610 O O . ALA E 1 62 ? 2.705 49.305 18.379 1.00 31.07 58 ALA E O 1
ATOM 8612 N N . GLY E 1 63 ? 1.733 49.384 16.354 1.00 31.68 59 GLY E N 1
ATOM 8613 C CA . GLY E 1 63 ? 2.176 50.755 16.039 1.00 33.27 59 GLY E CA 1
ATOM 8614 C C . GLY E 1 63 ? 1.640 51.772 17.046 1.00 33.94 59 GLY E C 1
ATOM 8615 O O . GLY E 1 63 ? 2.350 52.691 17.491 1.00 33.33 59 GLY E O 1
ATOM 8616 N N . LEU E 1 64 ? 0.392 51.570 17.437 1.00 35.26 60 LEU E N 1
ATOM 8617 C CA . LEU E 1 64 ? -0.287 52.457 18.381 1.00 36.83 60 LEU E CA 1
ATOM 8618 C C . LEU E 1 64 ? 0.321 52.340 19.778 1.00 36.82 60 LEU E C 1
ATOM 8619 O O . LEU E 1 64 ? 0.431 53.339 20.501 1.00 36.16 60 LEU E O 1
ATOM 8624 N N . GLU E 1 65 ? 0.728 51.117 20.141 1.00 35.84 61 GLU E N 1
ATOM 8625 C CA . GLU E 1 65 ? 1.281 50.881 21.465 1.00 36.57 61 GLU E CA 1
ATOM 8626 C C . GLU E 1 65 ? 2.661 51.522 21.587 1.00 35.40 61 GLU E C 1
ATOM 8627 O O . GLU E 1 65 ? 3.065 51.935 22.680 1.00 35.73 61 GLU E O 1
ATOM 8633 N N . VAL E 1 66 ? 3.378 51.558 20.463 1.00 34.74 62 VAL E N 1
ATOM 8634 C CA . VAL E 1 66 ? 4.646 52.256 20.328 1.00 34.16 62 VAL E CA 1
ATOM 8635 C C . VAL E 1 66 ? 4.416 53.742 20.530 1.00 35.74 62 VAL E C 1
ATOM 8636 O O . VAL E 1 66 ? 5.060 54.358 21.380 1.00 36.06 62 VAL E O 1
ATOM 8640 N N . GLU E 1 67 ? 3.474 54.293 19.767 1.00 36.58 63 GLU E N 1
ATOM 8641 C CA . GLU E 1 67 ? 3.154 55.744 19.787 1.00 38.07 63 GLU E CA 1
ATOM 8642 C C . GLU E 1 67 ? 2.651 56.225 21.140 1.00 38.54 63 GLU E C 1
ATOM 8643 O O . GLU E 1 67 ? 2.923 57.357 21.560 1.00 39.37 63 GLU E O 1
ATOM 8649 N N . LYS E 1 68 ? 1.931 55.343 21.819 1.00 38.56 64 LYS E N 1
ATOM 8650 C CA . LYS E 1 68 ? 1.515 55.538 23.200 1.00 39.45 64 LYS E CA 1
ATOM 8651 C C . LYS E 1 68 ? 2.680 55.957 24.108 1.00 39.02 64 LYS E C 1
ATOM 8652 O O . LYS E 1 68 ? 2.491 56.754 25.016 1.00 40.09 64 LYS E O 1
ATOM 8658 N N . THR E 1 69 ? 3.879 55.449 23.845 1.00 37.20 65 THR E N 1
ATOM 8659 C CA . THR E 1 69 ? 5.071 55.811 24.625 1.00 37.12 65 THR E CA 1
ATOM 8660 C C . THR E 1 69 ? 5.552 57.238 24.382 1.00 38.40 65 THR E C 1
ATOM 8661 O O . THR E 1 69 ? 6.343 57.755 25.175 1.00 38.56 65 THR E O 1
ATOM 8665 N N . GLY E 1 70 ? 5.119 57.848 23.271 1.00 38.77 66 GLY E N 1
ATOM 8666 C CA . GLY E 1 70 ? 5.548 59.204 22.892 1.00 39.44 66 GLY E CA 1
ATOM 8667 C C . GLY E 1 70 ? 6.568 59.227 21.761 1.00 38.95 66 GLY E C 1
ATOM 8668 O O . GLY E 1 70 ? 6.987 60.290 21.300 1.00 39.15 66 GLY E O 1
ATOM 8669 N N . ARG E 1 71 ? 6.968 58.047 21.309 1.00 37.46 67 ARG E N 1
ATOM 8670 C CA . ARG E 1 71 ? 7.893 57.923 20.197 1.00 37.00 67 ARG E CA 1
ATOM 8671 C C . ARG E 1 71 ? 7.098 57.657 18.906 1.00 37.58 67 ARG E C 1
ATOM 8672 O O . ARG E 1 71 ? 5.882 57.459 18.947 1.00 38.02 67 ARG E O 1
ATOM 8680 N N . LYS E 1 72 ? 7.796 57.642 17.773 1.00 38.53 68 LYS E N 1
ATOM 8681 C CA . LYS E 1 72 ? 7.190 57.432 16.449 1.00 39.23 68 LYS E CA 1
ATOM 8682 C C . LYS E 1 72 ? 7.222 55.959 15.983 1.00 38.02 68 LYS E C 1
ATOM 8683 O O . LYS E 1 72 ? 8.182 55.209 16.268 1.00 35.56 68 LYS E O 1
ATOM 8689 N N . ALA E 1 73 ? 6.158 55.551 15.291 1.00 37.80 69 ALA E N 1
ATOM 8690 C CA . ALA E 1 73 ? 6.068 54.214 14.702 1.00 37.20 69 ALA E CA 1
ATOM 8691 C C . ALA E 1 73 ? 5.813 54.297 13.209 1.00 37.67 69 ALA E C 1
ATOM 8692 O O . ALA E 1 73 ? 4.992 55.097 12.750 1.00 37.36 69 ALA E O 1
ATOM 8694 N N . TYR E 1 74 ? 6.513 53.467 12.446 1.00 36.78 70 TYR E N 1
ATOM 8695 C CA . TYR E 1 74 ? 6.209 53.337 11.018 1.00 37.47 70 TYR E CA 1
ATOM 8696 C C . TYR E 1 74 ? 5.842 51.880 10.800 1.00 36.50 70 TYR E C 1
ATOM 8697 O O . TYR E 1 74 ? 6.652 50.973 11.073 1.00 34.90 70 TYR E O 1
ATOM 8706 N N . THR E 1 75 ? 4.626 51.627 10.343 1.00 36.56 71 THR E N 1
ATOM 8707 C CA . THR E 1 75 ? 4.236 50.233 10.127 1.00 35.91 71 THR E CA 1
ATOM 8708 C C . THR E 1 75 ? 4.155 49.920 8.653 1.00 36.57 71 THR E C 1
ATOM 8709 O O . THR E 1 75 ? 3.860 50.794 7.839 1.00 36.92 71 THR E O 1
ATOM 8713 N N . ALA E 1 76 ? 4.409 48.663 8.307 1.00 35.35 72 ALA E N 1
ATOM 8714 C CA . ALA E 1 76 ? 4.231 48.250 6.935 1.00 35.96 72 ALA E CA 1
ATOM 8715 C C . ALA E 1 76 ? 3.983 46.759 6.903 1.00 35.22 72 ALA E C 1
ATOM 8716 O O . ALA E 1 76 ? 4.613 45.995 7.646 1.00 34.08 72 ALA E O 1
ATOM 8718 N N . GLU E 1 77 ? 3.045 46.357 6.054 1.00 35.82 73 GLU E N 1
ATOM 8719 C CA . GLU E 1 77 ? 2.770 44.947 5.820 1.00 35.17 73 GLU E CA 1
ATOM 8720 C C . GLU E 1 77 ? 3.747 44.507 4.739 1.00 35.45 73 GLU E C 1
ATOM 8721 O O . GLU E 1 77 ? 3.710 45.033 3.624 1.00 35.74 73 GLU E O 1
ATOM 8727 N N . VAL E 1 78 ? 4.641 43.576 5.100 1.00 34.03 74 VAL E N 1
ATOM 8728 C CA . VAL E 1 78 ? 5.813 43.209 4.296 1.00 34.08 74 VAL E CA 1
ATOM 8729 C C . VAL E 1 78 ? 6.193 41.759 4.617 1.00 33.18 74 VAL E C 1
ATOM 8730 O O . VAL E 1 78 ? 6.333 41.407 5.798 1.00 32.62 74 VAL E O 1
ATOM 8734 N N . ASP E 1 79 ? 6.349 40.944 3.568 1.00 32.83 75 ASP E N 1
ATOM 8735 C CA . ASP E 1 79 ? 6.798 39.538 3.658 1.00 32.36 75 ASP E CA 1
ATOM 8736 C C . ASP E 1 79 ? 8.330 39.533 3.550 1.00 31.26 75 ASP E C 1
ATOM 8737 O O . ASP E 1 79 ? 8.875 39.912 2.505 1.00 32.01 75 ASP E O 1
ATOM 8742 N N . VAL E 1 80 ? 9.024 39.110 4.609 1.00 29.90 76 VAL E N 1
ATOM 8743 C CA . VAL E 1 80 ? 10.506 39.106 4.599 1.00 29.38 76 VAL E CA 1
ATOM 8744 C C . VAL E 1 80 ? 11.112 38.206 3.500 1.00 29.41 76 VAL E C 1
ATOM 8745 O O . VAL E 1 80 ? 12.308 38.316 3.184 1.00 28.86 76 VAL E O 1
ATOM 8749 N N . ARG E 1 81 ? 10.278 37.344 2.905 1.00 29.54 77 ARG E N 1
ATOM 8750 C CA . ARG E 1 81 ? 10.710 36.564 1.749 1.00 30.24 77 ARG E CA 1
ATOM 8751 C C . ARG E 1 81 ? 10.796 37.423 0.502 1.00 32.28 77 ARG E C 1
ATOM 8752 O O . ARG E 1 81 ? 11.393 37.023 -0.486 1.00 32.13 77 ARG E O 1
ATOM 8760 N N . ASP E 1 82 ? 10.189 38.610 0.540 1.00 33.22 78 ASP E N 1
ATOM 8761 C CA . ASP E 1 82 ? 10.223 39.517 -0.597 1.00 35.38 78 ASP E CA 1
ATOM 8762 C C . ASP E 1 82 ? 11.242 40.648 -0.359 1.00 35.87 78 ASP E C 1
ATOM 8763 O O . ASP E 1 82 ? 10.879 41.699 0.199 1.00 37.10 78 ASP E O 1
ATOM 8768 N N . ARG E 1 83 ? 12.492 40.484 -0.807 1.00 36.19 79 ARG E N 1
ATOM 8769 C CA . ARG E 1 83 ? 13.497 41.529 -0.528 1.00 36.12 79 ARG E CA 1
ATOM 8770 C C . ARG E 1 83 ? 13.198 42.895 -1.149 1.00 36.99 79 ARG E C 1
ATOM 8771 O O . ARG E 1 83 ? 13.442 43.924 -0.500 1.00 36.81 79 ARG E O 1
ATOM 8779 N N . ALA E 1 84 ? 12.693 42.914 -2.387 1.00 38.17 80 ALA E N 1
ATOM 8780 C CA . ALA E 1 84 ? 12.248 44.181 -3.020 1.00 39.29 80 ALA E CA 1
ATOM 8781 C C . ALA E 1 84 ? 11.321 44.982 -2.084 1.00 39.00 80 ALA E C 1
ATOM 8782 O O . ALA E 1 84 ? 11.534 46.179 -1.870 1.00 40.31 80 ALA E O 1
ATOM 8784 N N . ALA E 1 85 ? 10.319 44.308 -1.512 1.00 37.78 81 ALA E N 1
ATOM 8785 C CA . ALA E 1 85 ? 9.364 44.912 -0.583 1.00 37.15 81 ALA E CA 1
ATOM 8786 C C . ALA E 1 85 ? 9.982 45.392 0.717 1.00 36.91 81 ALA E C 1
ATOM 8787 O O . ALA E 1 85 ? 9.610 46.444 1.226 1.00 36.73 81 ALA E O 1
ATOM 8789 N N . VAL E 1 86 ? 10.892 44.593 1.287 1.00 36.63 82 VAL E N 1
ATOM 8790 C CA . VAL E 1 86 ? 11.619 44.999 2.483 1.00 35.81 82 VAL E CA 1
ATOM 8791 C C . VAL E 1 86 ? 12.416 46.263 2.172 1.00 36.92 82 VAL E C 1
ATOM 8792 O O . VAL E 1 86 ? 12.360 47.245 2.921 1.00 37.23 82 VAL E O 1
ATOM 8796 N N . SER E 1 87 ? 13.141 46.249 1.056 1.00 38.21 83 SER E N 1
ATOM 8797 C CA . SER E 1 87 ? 13.947 47.411 0.687 1.00 39.23 83 SER E CA 1
ATOM 8798 C C . SER E 1 87 ? 13.117 48.663 0.385 1.00 40.50 83 SER E C 1
ATOM 8799 O O . SER E 1 87 ? 13.462 49.747 0.836 1.00 40.50 83 SER E O 1
ATOM 8802 N N . ARG E 1 88 ? 12.021 48.505 -0.351 1.00 41.58 84 ARG E N 1
ATOM 8803 C CA . ARG E 1 88 ? 11.132 49.632 -0.660 1.00 43.20 84 ARG E CA 1
ATOM 8804 C C . ARG E 1 88 ? 10.595 50.286 0.608 1.00 42.36 84 ARG E C 1
ATOM 8805 O O . ARG E 1 88 ? 10.744 51.490 0.781 1.00 42.50 84 ARG E O 1
ATOM 8813 N N . GLU E 1 89 ? 9.993 49.487 1.497 1.00 41.34 85 GLU E N 1
ATOM 8814 C CA . GLU E 1 89 ? 9.399 50.016 2.731 1.00 40.51 85 GLU E CA 1
ATOM 8815 C C . GLU E 1 89 ? 10.417 50.586 3.715 1.00 40.25 85 GLU E C 1
ATOM 8816 O O . GLU E 1 89 ? 10.129 51.560 4.407 1.00 40.59 85 GLU E O 1
ATOM 8822 N N . LEU E 1 90 ? 11.596 49.975 3.781 1.00 39.74 86 LEU E N 1
ATOM 8823 C CA . LEU E 1 90 ? 12.667 50.479 4.632 1.00 39.28 86 LEU E CA 1
ATOM 8824 C C . LEU E 1 90 ? 13.128 51.848 4.125 1.00 39.96 86 LEU E C 1
ATOM 8825 O O . LEU E 1 90 ? 13.329 52.764 4.909 1.00 39.90 86 LEU E O 1
ATOM 8830 N N . ALA E 1 91 ? 13.271 51.982 2.812 1.00 40.92 87 ALA E N 1
ATOM 8831 C CA . ALA E 1 91 ? 13.539 53.287 2.198 1.00 42.58 87 ALA E CA 1
ATOM 8832 C C . ALA E 1 91 ? 12.536 54.368 2.671 1.00 43.60 87 ALA E C 1
ATOM 8833 O O . ALA E 1 91 ? 12.944 55.449 3.119 1.00 43.92 87 ALA E O 1
ATOM 8835 N N . ASN E 1 92 ? 11.236 54.060 2.596 1.00 43.99 88 ASN E N 1
ATOM 8836 C CA . ASN E 1 92 ? 10.183 54.994 3.029 1.00 44.96 88 ASN E CA 1
ATOM 8837 C C . ASN E 1 92 ? 10.293 55.314 4.512 1.00 44.02 88 ASN E C 1
ATOM 8838 O O . ASN E 1 92 ? 10.127 56.478 4.908 1.00 44.27 88 ASN E O 1
ATOM 8843 N N . ALA E 1 93 ? 10.600 54.294 5.328 1.00 41.93 89 ALA E N 1
ATOM 8844 C CA . ALA E 1 93 ? 10.660 54.503 6.770 1.00 41.19 89 ALA E CA 1
ATOM 8845 C C . ALA E 1 93 ? 11.879 55.338 7.158 1.00 41.41 89 ALA E C 1
ATOM 8846 O O . ALA E 1 93 ? 11.792 56.211 8.041 1.00 41.95 89 ALA E O 1
ATOM 8848 N N . VAL E 1 94 ? 13.002 55.070 6.496 1.00 41.19 90 VAL E N 1
ATOM 8849 C CA . VAL E 1 94 ? 14.251 55.792 6.734 1.00 41.60 90 VAL E CA 1
ATOM 8850 C C . VAL E 1 94 ? 14.125 57.280 6.322 1.00 43.33 90 VAL E C 1
ATOM 8851 O O . VAL E 1 94 ? 14.563 58.172 7.062 1.00 43.66 90 VAL E O 1
ATOM 8855 N N . ALA E 1 95 ? 13.507 57.548 5.171 1.00 44.08 91 ALA E N 1
ATOM 8856 C CA . ALA E 1 95 ? 13.277 58.932 4.733 1.00 46.29 91 ALA E CA 1
ATOM 8857 C C . ALA E 1 95 ? 12.384 59.704 5.725 1.00 46.72 91 ALA E C 1
ATOM 8858 O O . ALA E 1 95 ? 12.449 60.940 5.806 1.00 48.92 91 ALA E O 1
ATOM 8860 N N . GLU E 1 96 ? 11.550 58.985 6.468 1.00 45.51 92 GLU E N 1
ATOM 8861 C CA . GLU E 1 96 ? 10.727 59.611 7.480 1.00 45.76 92 GLU E CA 1
ATOM 8862 C C . GLU E 1 96 ? 11.490 59.778 8.803 1.00 44.34 92 GLU E C 1
ATOM 8863 O O . GLU E 1 96 ? 11.435 60.863 9.412 1.00 43.46 92 GLU E O 1
ATOM 8869 N N . PHE E 1 97 ? 12.192 58.717 9.249 1.00 41.60 93 PHE E N 1
ATOM 8870 C CA . PHE E 1 97 ? 12.921 58.787 10.533 1.00 40.42 93 PHE E CA 1
ATOM 8871 C C . PHE E 1 97 ? 14.352 59.301 10.429 1.00 40.37 93 PHE E C 1
ATOM 8872 O O . PHE E 1 97 ? 14.943 59.672 11.452 1.00 40.07 93 PHE E O 1
ATOM 8880 N N . GLY E 1 98 ? 14.891 59.318 9.206 1.00 39.97 94 GLY E N 1
ATOM 8881 C CA . GLY E 1 98 ? 16.202 59.922 8.904 1.00 41.39 94 GLY E CA 1
ATOM 8882 C C . GLY E 1 98 ? 17.452 59.069 9.166 1.00 40.93 94 GLY E C 1
ATOM 8883 O O . GLY E 1 98 ? 18.571 59.522 8.917 1.00 41.17 94 GLY E O 1
ATOM 8884 N N . LYS E 1 99 ? 17.266 57.833 9.635 1.00 39.64 95 LYS E N 1
ATOM 8885 C CA . LYS E 1 99 ? 18.328 57.090 10.329 1.00 38.97 95 LYS E CA 1
ATOM 8886 C C . LYS E 1 99 ? 17.903 55.634 10.528 1.00 37.90 95 LYS E C 1
ATOM 8887 O O . LYS E 1 99 ? 16.715 55.362 10.560 1.00 37.22 95 LYS E O 1
ATOM 8893 N N . LEU E 1 100 ? 18.875 54.719 10.669 1.00 37.08 96 LEU E N 1
ATOM 8894 C CA . LEU E 1 100 ? 18.618 53.345 11.105 1.00 36.04 96 LEU E CA 1
ATOM 8895 C C . LEU E 1 100 ? 19.784 52.805 11.935 1.00 35.29 96 LEU E C 1
ATOM 8896 O O . LEU E 1 100 ? 20.889 52.640 11.418 1.00 35.52 96 LEU E O 1
ATOM 8901 N N . ASP E 1 101 ? 19.496 52.485 13.200 1.00 34.64 97 ASP E N 1
ATOM 8902 C CA . ASP E 1 101 ? 20.504 52.134 14.214 1.00 34.07 97 ASP E CA 1
ATOM 8903 C C . ASP E 1 101 ? 20.531 50.663 14.621 1.00 32.12 97 ASP E C 1
ATOM 8904 O O . ASP E 1 101 ? 21.579 50.124 14.967 1.00 31.38 97 ASP E O 1
ATOM 8909 N N . VAL E 1 102 ? 19.363 50.036 14.619 1.00 30.89 98 VAL E N 1
ATOM 8910 C CA . VAL E 1 102 ? 19.195 48.693 15.169 1.00 29.38 98 VAL E CA 1
ATOM 8911 C C . VAL E 1 102 ? 18.271 47.862 14.294 1.00 28.61 98 VAL E C 1
ATOM 8912 O O . VAL E 1 102 ? 17.216 48.331 13.871 1.00 29.17 98 VAL E O 1
ATOM 8916 N N . VAL E 1 103 ? 18.675 46.630 14.004 1.00 27.25 99 VAL E N 1
ATOM 8917 C CA . VAL E 1 103 ? 17.849 45.728 13.214 1.00 26.50 99 VAL E CA 1
ATOM 8918 C C . VAL E 1 103 ? 17.510 44.535 14.097 1.00 25.42 99 VAL E C 1
ATOM 8919 O O . VAL E 1 103 ? 18.413 43.904 14.646 1.00 25.00 99 VAL E O 1
ATOM 8923 N N . VAL E 1 104 ? 16.228 44.206 14.208 1.00 24.30 100 VAL E N 1
ATOM 8924 C CA . VAL E 1 104 ? 15.786 43.031 14.973 1.00 23.27 100 VAL E CA 1
ATOM 8925 C C . VAL E 1 104 ? 15.062 42.098 14.019 1.00 23.06 100 VAL E C 1
ATOM 8926 O O . VAL E 1 104 ? 13.899 42.339 13.655 1.00 22.60 100 VAL E O 1
ATOM 8930 N N . ALA E 1 105 ? 15.761 41.049 13.584 1.00 23.07 101 ALA E N 1
ATOM 8931 C CA . ALA E 1 105 ? 15.213 40.166 12.556 1.00 23.28 101 ALA E CA 1
ATOM 8932 C C . ALA E 1 105 ? 14.514 39.043 13.272 1.00 23.68 101 ALA E C 1
ATOM 8933 O O . ALA E 1 105 ? 15.075 37.943 13.539 1.00 23.69 101 ALA E O 1
ATOM 8935 N N . ASN E 1 106 ? 13.274 39.324 13.611 1.00 24.08 102 ASN E N 1
ATOM 8936 C CA . ASN E 1 106 ? 12.548 38.458 14.522 1.00 24.21 102 ASN E CA 1
ATOM 8937 C C . ASN E 1 106 ? 11.444 37.614 13.870 1.00 24.00 102 ASN E C 1
ATOM 8938 O O . ASN E 1 106 ? 10.969 36.648 14.469 1.00 24.10 102 ASN E O 1
ATOM 8943 N N . ALA E 1 107 ? 11.035 37.987 12.659 1.00 23.58 103 ALA E N 1
ATOM 8944 C CA . ALA E 1 107 ? 9.935 37.297 11.956 1.00 23.56 103 ALA E CA 1
ATOM 8945 C C . ALA E 1 107 ? 10.207 35.815 11.760 1.00 23.45 103 ALA E C 1
ATOM 8946 O O . ALA E 1 107 ? 11.301 35.427 11.321 1.00 22.42 103 ALA E O 1
ATOM 8948 N N . GLY E 1 108 ? 9.202 34.983 12.017 1.00 23.65 104 GLY E N 1
ATOM 8949 C CA . GLY E 1 108 ? 9.381 33.555 11.793 1.00 23.72 104 GLY E CA 1
ATOM 8950 C C . GLY E 1 108 ? 8.102 32.762 11.892 1.00 23.63 104 GLY E C 1
ATOM 8951 O O . GLY E 1 108 ? 7.111 33.228 12.464 1.00 24.21 104 GLY E O 1
ATOM 8952 N N . ILE E 1 109 ? 8.146 31.561 11.321 1.00 23.08 105 ILE E N 1
ATOM 8953 C CA . ILE E 1 109 ? 7.064 30.588 11.351 1.00 23.20 105 ILE E CA 1
ATOM 8954 C C . ILE E 1 109 ? 7.651 29.291 11.846 1.00 23.06 105 ILE E C 1
ATOM 8955 O O . ILE E 1 109 ? 8.848 29.152 11.882 1.00 22.72 105 ILE E O 1
ATOM 8960 N N . CYS E 1 110 ? 6.796 28.358 12.236 1.00 23.22 106 CYS E N 1
ATOM 8961 C CA . CYS E 1 110 ? 7.233 27.066 12.700 1.00 23.92 106 CYS E CA 1
ATOM 8962 C C . CYS E 1 110 ? 6.262 26.034 12.180 1.00 24.30 106 CYS E C 1
ATOM 8963 O O . CYS E 1 110 ? 5.398 25.569 12.932 1.00 25.14 106 CYS E O 1
ATOM 8966 N N . PRO E 1 111 ? 6.411 25.668 10.900 1.00 25.44 107 PRO E N 1
ATOM 8967 C CA . PRO E 1 111 ? 5.437 24.847 10.211 1.00 26.74 107 PRO E CA 1
ATOM 8968 C C . PRO E 1 111 ? 5.582 23.354 10.482 1.00 27.22 107 PRO E C 1
ATOM 8969 O O . PRO E 1 111 ? 5.751 22.583 9.541 1.00 27.90 107 PRO E O 1
ATOM 8973 N N . LEU E 1 112 ? 5.444 22.962 11.746 1.00 26.79 108 LEU E N 1
ATOM 8974 C CA . LEU E 1 112 ? 5.539 21.567 12.147 1.00 28.69 108 LEU E CA 1
ATOM 8975 C C . LEU E 1 112 ? 4.392 20.735 11.637 1.00 29.54 108 LEU E C 1
ATOM 8976 O O . LEU E 1 112 ? 3.306 21.264 11.383 1.00 30.17 108 LEU E O 1
ATOM 8981 N N . GLY E 1 113 ? 4.666 19.440 11.498 1.00 30.25 109 GLY E N 1
ATOM 8982 C CA . GLY E 1 113 ? 3.670 18.401 11.204 1.00 32.54 109 GLY E CA 1
ATOM 8983 C C . GLY E 1 113 ? 4.294 17.253 10.427 1.00 33.88 109 GLY E C 1
ATOM 8984 O O . GLY E 1 113 ? 4.936 17.481 9.401 1.00 33.88 109 GLY E O 1
ATOM 8985 N N . ALA E 1 114 ? 4.099 16.014 10.893 1.00 35.66 110 ALA E N 1
ATOM 8986 C CA . ALA E 1 114 ? 4.714 14.842 10.240 1.00 37.65 110 ALA E CA 1
ATOM 8987 C C . ALA E 1 114 ? 4.020 14.521 8.920 1.00 39.11 110 ALA E C 1
ATOM 8988 O O . ALA E 1 114 ? 4.562 13.820 8.074 1.00 40.21 110 ALA E O 1
ATOM 8990 N N . HIS E 1 115 ? 2.813 15.049 8.757 1.00 40.00 111 HIS E N 1
ATOM 8991 C CA . HIS E 1 115 ? 1.990 14.814 7.565 1.00 41.41 111 HIS E CA 1
ATOM 8992 C C . HIS E 1 115 ? 2.222 15.846 6.419 1.00 40.17 111 HIS E C 1
ATOM 8993 O O . HIS E 1 115 ? 1.616 15.731 5.348 1.00 41.04 111 HIS E O 1
ATOM 9000 N N . LEU E 1 116 ? 3.082 16.846 6.643 1.00 37.51 112 LEU E N 1
ATOM 9001 C CA . LEU E 1 116 ? 3.262 17.935 5.674 1.00 35.87 112 LEU E CA 1
ATOM 9002 C C . LEU E 1 116 ? 4.265 17.583 4.582 1.00 35.48 112 LEU E C 1
ATOM 9003 O O . LEU E 1 116 ? 5.187 16.794 4.825 1.00 35.58 112 LEU E O 1
ATOM 9008 N N . PRO E 1 117 ? 4.097 18.159 3.370 1.00 35.61 113 PRO E N 1
ATOM 9009 C CA . PRO E 1 117 ? 4.997 17.805 2.269 1.00 36.05 113 PRO E CA 1
ATOM 9010 C C . PRO E 1 117 ? 6.321 18.583 2.364 1.00 35.56 113 PRO E C 1
ATOM 9011 O O . PRO E 1 117 ? 6.469 19.415 3.249 1.00 34.69 113 PRO E O 1
ATOM 9015 N N . VAL E 1 118 ? 7.272 18.339 1.466 1.00 36.21 114 VAL E N 1
ATOM 9016 C CA . VAL E 1 118 ? 8.578 19.034 1.535 1.00 35.69 114 VAL E CA 1
ATOM 9017 C C . VAL E 1 118 ? 8.474 20.550 1.399 1.00 34.94 114 VAL E C 1
ATOM 9018 O O . VAL E 1 118 ? 9.376 21.283 1.832 1.00 33.66 114 VAL E O 1
ATOM 9022 N N . GLN E 1 119 ? 7.380 21.026 0.805 1.00 34.77 115 GLN E N 1
ATOM 9023 C CA . GLN E 1 119 ? 7.109 22.462 0.782 1.00 34.48 115 GLN E CA 1
ATOM 9024 C C . GLN E 1 119 ? 7.248 23.116 2.156 1.00 33.02 115 GLN E C 1
ATOM 9025 O O . GLN E 1 119 ? 7.750 24.245 2.259 1.00 32.92 115 GLN E O 1
ATOM 9031 N N . ALA E 1 120 ? 6.809 22.413 3.208 1.00 31.86 116 ALA E N 1
ATOM 9032 C CA . ALA E 1 120 ? 6.914 22.930 4.577 1.00 30.50 116 ALA E CA 1
ATOM 9033 C C . ALA E 1 120 ? 8.360 23.251 4.983 1.00 29.24 116 ALA E C 1
ATOM 9034 O O . ALA E 1 120 ? 8.584 24.208 5.715 1.00 27.94 116 ALA E O 1
ATOM 9036 N N . PHE E 1 121 ? 9.320 22.442 4.506 1.00 29.66 117 PHE E N 1
ATOM 9037 C CA . PHE E 1 121 ? 10.761 22.666 4.740 1.00 29.13 117 PHE E CA 1
ATOM 9038 C C . PHE E 1 121 ? 11.219 23.924 4.024 1.00 28.92 117 PHE E C 1
ATOM 9039 O O . PHE E 1 121 ? 11.853 24.781 4.633 1.00 29.02 117 PHE E O 1
ATOM 9047 N N . ALA E 1 122 ? 10.918 24.034 2.731 1.00 29.08 118 ALA E N 1
ATOM 9048 C CA . ALA E 1 122 ? 11.214 25.257 1.985 1.00 28.88 118 ALA E CA 1
ATOM 9049 C C . ALA E 1 122 ? 10.576 26.507 2.608 1.00 28.45 118 ALA E C 1
ATOM 9050 O O . ALA E 1 122 ? 11.242 27.532 2.734 1.00 27.60 118 ALA E O 1
ATOM 9052 N N . ASP E 1 123 ? 9.314 26.429 3.038 1.00 28.39 119 ASP E N 1
ATOM 9053 C CA . ASP E 1 123 ? 8.675 27.615 3.644 1.00 27.76 119 ASP E CA 1
ATOM 9054 C C . ASP E 1 123 ? 9.382 27.979 4.958 1.00 27.05 119 ASP E C 1
ATOM 9055 O O . ASP E 1 123 ? 9.687 29.151 5.197 1.00 27.16 119 ASP E O 1
ATOM 9060 N N . ALA E 1 124 ? 9.666 26.983 5.806 1.00 26.11 120 ALA E N 1
ATOM 9061 C CA . ALA E 1 124 ? 10.383 27.278 7.063 1.00 25.13 120 ALA E CA 1
ATOM 9062 C C . ALA E 1 124 ? 11.693 27.976 6.732 1.00 24.36 120 ALA E C 1
ATOM 9063 O O . ALA E 1 124 ? 12.019 29.022 7.291 1.00 24.08 120 ALA E O 1
ATOM 9065 N N . PHE E 1 125 ? 12.427 27.398 5.787 1.00 25.90 121 PHE E N 1
ATOM 9066 C CA . PHE E 1 125 ? 13.741 27.937 5.356 1.00 25.58 121 PHE E CA 1
ATOM 9067 C C . PHE E 1 125 ? 13.698 29.333 4.666 1.00 25.96 121 PHE E C 1
ATOM 9068 O O . PHE E 1 125 ? 14.515 30.227 4.966 1.00 25.34 121 PHE E O 1
ATOM 9076 N N . ASP E 1 126 ? 12.727 29.528 3.773 1.00 26.20 122 ASP E N 1
ATOM 9077 C CA . ASP E 1 126 ? 12.555 30.814 3.116 1.00 26.67 122 ASP E CA 1
ATOM 9078 C C . ASP E 1 126 ? 12.289 31.940 4.093 1.00 25.87 122 ASP E C 1
ATOM 9079 O O . ASP E 1 126 ? 12.843 33.030 3.956 1.00 26.36 122 ASP E O 1
ATOM 9084 N N . VAL E 1 127 ? 11.448 31.672 5.081 1.00 25.16 123 VAL E N 1
ATOM 9085 C CA . VAL E 1 127 ? 11.070 32.666 6.085 1.00 25.67 123 VAL E CA 1
ATOM 9086 C C . VAL E 1 127 ? 12.148 32.822 7.163 1.00 25.37 123 VAL E C 1
ATOM 9087 O O . VAL E 1 127 ? 12.609 33.944 7.452 1.00 25.03 123 VAL E O 1
ATOM 9091 N N . ASP E 1 128 ? 12.524 31.690 7.763 1.00 24.56 124 ASP E N 1
ATOM 9092 C CA . ASP E 1 128 ? 13.404 31.691 8.919 1.00 24.57 124 ASP E CA 1
ATOM 9093 C C . ASP E 1 128 ? 14.876 31.943 8.620 1.00 24.24 124 ASP E C 1
ATOM 9094 O O . ASP E 1 128 ? 15.587 32.444 9.470 1.00 24.15 124 ASP E O 1
ATOM 9099 N N . PHE E 1 129 ? 15.346 31.612 7.424 1.00 24.47 125 PHE E N 1
ATOM 9100 C CA . PHE E 1 129 ? 16.712 31.949 7.110 1.00 24.50 125 PHE E CA 1
ATOM 9101 C C . PHE E 1 129 ? 16.820 33.023 6.036 1.00 24.56 125 PHE E C 1
ATOM 9102 O O . PHE E 1 129 ? 17.382 34.082 6.293 1.00 24.47 125 PHE E O 1
ATOM 9110 N N . VAL E 1 130 ? 16.278 32.744 4.853 1.00 24.66 126 VAL E N 1
ATOM 9111 C CA . VAL E 1 130 ? 16.325 33.701 3.739 1.00 24.93 126 VAL E CA 1
ATOM 9112 C C . VAL E 1 130 ? 15.657 35.030 4.152 1.00 24.91 126 VAL E C 1
ATOM 9113 O O . VAL E 1 130 ? 16.164 36.109 3.837 1.00 24.65 126 VAL E O 1
ATOM 9117 N N . GLY E 1 131 ? 14.572 34.948 4.926 1.00 25.46 127 GLY E N 1
ATOM 9118 C CA . GLY E 1 131 ? 13.916 36.144 5.469 1.00 25.34 127 GLY E CA 1
ATOM 9119 C C . GLY E 1 131 ? 14.852 36.981 6.337 1.00 26.01 127 GLY E C 1
ATOM 9120 O O . GLY E 1 131 ? 14.809 38.216 6.297 1.00 25.86 127 GLY E O 1
ATOM 9121 N N . VAL E 1 132 ? 15.703 36.310 7.121 1.00 24.60 128 VAL E N 1
ATOM 9122 C CA . VAL E 1 132 ? 16.677 37.014 7.957 1.00 24.22 128 VAL E CA 1
ATOM 9123 C C . VAL E 1 132 ? 17.754 37.654 7.075 1.00 24.80 128 VAL E C 1
ATOM 9124 O O . VAL E 1 132 ? 18.118 38.824 7.251 1.00 25.23 128 VAL E O 1
ATOM 9128 N N . ILE E 1 133 ? 18.244 36.892 6.086 1.00 26.19 129 ILE E N 1
ATOM 9129 C CA . ILE E 1 133 ? 19.217 37.406 5.125 1.00 25.89 129 ILE E CA 1
ATOM 9130 C C . ILE E 1 133 ? 18.652 38.631 4.422 1.00 27.39 129 ILE E C 1
ATOM 9131 O O . ILE E 1 133 ? 19.328 39.660 4.342 1.00 27.96 129 ILE E O 1
ATOM 9136 N N . ASN E 1 134 ? 17.440 38.518 3.895 1.00 27.26 130 ASN E N 1
ATOM 9137 C CA . ASN E 1 134 ? 16.811 39.659 3.209 1.00 28.69 130 ASN E CA 1
ATOM 9138 C C . ASN E 1 134 ? 16.697 40.903 4.094 1.00 28.19 130 ASN E C 1
ATOM 9139 O O . ASN E 1 134 ? 16.946 42.032 3.650 1.00 29.40 130 ASN E O 1
ATOM 9144 N N . THR E 1 135 ? 16.299 40.686 5.346 1.00 27.33 131 THR E N 1
ATOM 9145 C CA . THR E 1 135 ? 16.198 41.755 6.314 1.00 26.83 131 THR E CA 1
ATOM 9146 C C . THR E 1 135 ? 17.526 42.473 6.518 1.00 26.46 131 THR E C 1
ATOM 9147 O O . THR E 1 135 ? 17.601 43.688 6.354 1.00 26.94 131 THR E O 1
ATOM 9151 N N . VAL E 1 136 ? 18.561 41.707 6.848 1.00 25.16 132 VAL E N 1
ATOM 9152 C CA . VAL E 1 136 ? 19.870 42.242 7.140 1.00 25.14 132 VAL E CA 1
ATOM 9153 C C . VAL E 1 136 ? 20.457 42.878 5.890 1.00 26.62 132 VAL E C 1
ATOM 9154 O O . VAL E 1 136 ? 20.977 44.010 5.946 1.00 26.78 132 VAL E O 1
ATOM 9158 N N . HIS E 1 137 ? 20.359 42.170 4.760 1.00 27.36 133 HIS E N 1
ATOM 9159 C CA . HIS E 1 137 ? 20.991 42.663 3.518 1.00 29.08 133 HIS E CA 1
ATOM 9160 C C . HIS E 1 137 ? 20.344 43.975 3.067 1.00 29.53 133 HIS E C 1
ATOM 9161 O O . HIS E 1 137 ? 21.043 44.885 2.644 1.00 30.45 133 HIS E O 1
ATOM 9168 N N . ALA E 1 138 ? 19.024 44.073 3.223 1.00 29.75 134 ALA E N 1
ATOM 9169 C CA . ALA E 1 138 ? 18.299 45.338 3.060 1.00 31.22 134 ALA E CA 1
ATOM 9170 C C . ALA E 1 138 ? 18.749 46.474 3.997 1.00 31.75 134 ALA E C 1
ATOM 9171 O O . ALA E 1 138 ? 18.746 47.643 3.592 1.00 33.46 134 ALA E O 1
ATOM 9173 N N . ALA E 1 139 ? 19.089 46.147 5.245 1.00 31.56 135 ALA E N 1
ATOM 9174 C CA . ALA E 1 139 ? 19.475 47.154 6.235 1.00 31.80 135 ALA E CA 1
ATOM 9175 C C . ALA E 1 139 ? 20.914 47.612 6.064 1.00 32.69 135 ALA E C 1
ATOM 9176 O O . ALA E 1 139 ? 21.237 48.761 6.349 1.00 33.05 135 ALA E O 1
ATOM 9178 N N . LEU E 1 140 ? 21.767 46.726 5.551 1.00 33.36 136 LEU E N 1
ATOM 9179 C CA . LEU E 1 140 ? 23.200 46.997 5.442 1.00 34.48 136 LEU E CA 1
ATOM 9180 C C . LEU E 1 140 ? 23.606 48.402 4.923 1.00 36.11 136 LEU E C 1
ATOM 9181 O O . LEU E 1 140 ? 24.441 49.032 5.566 1.00 36.26 136 LEU E O 1
ATOM 9186 N N . PRO E 1 141 ? 23.022 48.891 3.791 1.00 37.06 137 PRO E N 1
ATOM 9187 C CA . PRO E 1 141 ? 23.426 50.222 3.258 1.00 38.68 137 PRO E CA 1
ATOM 9188 C C . PRO E 1 141 ? 23.269 51.369 4.255 1.00 38.87 137 PRO E C 1
ATOM 9189 O O . PRO E 1 141 ? 23.997 52.365 4.159 1.00 39.58 137 PRO E O 1
ATOM 9193 N N . TYR E 1 142 ? 22.339 51.223 5.199 1.00 37.74 138 TYR E N 1
ATOM 9194 C CA . TYR E 1 142 ? 21.960 52.317 6.095 1.00 38.22 138 TYR E CA 1
ATOM 9195 C C . TYR E 1 142 ? 22.769 52.410 7.397 1.00 37.81 138 TYR E C 1
ATOM 9196 O O . TYR E 1 142 ? 22.676 53.419 8.125 1.00 37.81 138 TYR E O 1
ATOM 9205 N N . LEU E 1 143 ? 23.570 51.385 7.693 1.00 36.51 139 LEU E N 1
ATOM 9206 C CA . LEU E 1 143 ? 24.191 51.313 9.016 1.00 35.66 139 LEU E CA 1
ATOM 9207 C C . LEU E 1 143 ? 25.465 52.134 9.153 1.00 36.18 139 LEU E C 1
ATOM 9208 O O . LEU E 1 143 ? 26.260 52.258 8.216 1.00 37.50 139 LEU E O 1
ATOM 9213 N N . THR E 1 144 ? 25.628 52.731 10.326 1.00 35.11 140 THR E N 1
ATOM 9214 C CA . THR E 1 144 ? 26.793 53.555 10.625 1.00 35.41 140 THR E CA 1
ATOM 9215 C C . THR E 1 144 ? 27.489 52.940 11.828 1.00 34.30 140 THR E C 1
ATOM 9216 O O . THR E 1 144 ? 27.000 51.971 12.392 1.00 32.02 140 THR E O 1
ATOM 9220 N N . SER E 1 145 ? 28.607 53.545 12.228 1.00 34.77 141 SER E N 1
ATOM 9221 C CA . SER E 1 145 ? 29.323 53.182 13.435 1.00 34.36 141 SER E CA 1
ATOM 9222 C C . SER E 1 145 ? 28.337 53.012 14.602 1.00 33.69 141 SER E C 1
ATOM 9223 O O . SER E 1 145 ? 27.380 53.795 14.733 1.00 32.84 141 SER E O 1
ATOM 9226 N N . GLY E 1 146 ? 28.562 51.973 15.413 1.00 32.43 142 GLY E N 1
ATOM 9227 C CA . GLY E 1 146 ? 27.786 51.732 16.612 1.00 31.18 142 GLY E CA 1
ATOM 9228 C C . GLY E 1 146 ? 26.447 51.062 16.385 1.00 29.79 142 GLY E C 1
ATOM 9229 O O . GLY E 1 146 ? 25.689 50.892 17.340 1.00 29.83 142 GLY E O 1
ATOM 9230 N N . ALA E 1 147 ? 26.142 50.699 15.135 1.00 28.58 143 ALA E N 1
ATOM 9231 C CA . ALA E 1 147 ? 24.880 49.997 14.809 1.00 27.10 143 ALA E CA 1
ATOM 9232 C C . ALA E 1 147 ? 24.825 48.591 15.427 1.00 26.41 143 ALA E C 1
ATOM 9233 O O . ALA E 1 147 ? 25.870 47.993 15.672 1.00 25.96 143 ALA E O 1
ATOM 9235 N N . SER E 1 148 ? 23.613 48.046 15.609 1.00 25.82 144 SER E N 1
ATOM 9236 C CA . SER E 1 148 ? 23.437 46.769 16.279 1.00 24.52 144 SER E CA 1
ATOM 9237 C C . SER E 1 148 ? 22.452 45.881 15.514 1.00 24.39 144 SER E C 1
ATOM 9238 O O . SER E 1 148 ? 21.335 46.283 15.224 1.00 24.36 144 SER E O 1
ATOM 9241 N N . ILE E 1 149 ? 22.889 44.681 15.151 1.00 23.77 145 ILE E N 1
ATOM 9242 C CA . ILE E 1 149 ? 22.019 43.750 14.445 1.00 23.07 145 ILE E CA 1
ATOM 9243 C C . ILE E 1 149 ? 21.692 42.593 15.364 1.00 22.81 145 ILE E C 1
ATOM 9244 O O . ILE E 1 149 ? 22.600 41.972 15.944 1.00 22.77 145 ILE E O 1
ATOM 9249 N N . ILE E 1 150 ? 20.400 42.321 15.540 1.00 21.94 146 ILE E N 1
ATOM 9250 C CA . ILE E 1 150 ? 19.993 41.295 16.486 1.00 22.05 146 ILE E CA 1
ATOM 9251 C C . ILE E 1 150 ? 19.124 40.305 15.767 1.00 21.53 146 ILE E C 1
ATOM 9252 O O . ILE E 1 150 ? 18.086 40.669 15.245 1.00 21.69 146 ILE E O 1
ATOM 9257 N N . THR E 1 151 ? 19.551 39.052 15.721 1.00 21.09 147 THR E N 1
ATOM 9258 C CA . THR E 1 151 ? 18.732 38.035 15.055 1.00 20.97 147 THR E CA 1
ATOM 9259 C C . THR E 1 151 ? 18.090 37.079 16.068 1.00 20.66 147 THR E C 1
ATOM 9260 O O . THR E 1 151 ? 18.589 36.941 17.191 1.00 20.99 147 THR E O 1
ATOM 9264 N N . THR E 1 152 ? 17.016 36.383 15.698 1.00 20.77 148 THR E N 1
ATOM 9265 C CA . THR E 1 152 ? 16.390 35.477 16.668 1.00 20.82 148 THR E CA 1
ATOM 9266 C C . THR E 1 152 ? 16.571 34.038 16.243 1.00 21.02 148 THR E C 1
ATOM 9267 O O . THR E 1 152 ? 16.032 33.617 15.195 1.00 19.85 148 THR E O 1
ATOM 9271 N N . GLY E 1 153 ? 17.305 33.296 17.090 1.00 19.91 149 GLY E N 1
ATOM 9272 C CA . GLY E 1 153 ? 17.601 31.906 16.854 1.00 20.68 149 GLY E CA 1
ATOM 9273 C C . GLY E 1 153 ? 16.532 31.052 17.499 1.00 20.76 149 GLY E C 1
ATOM 9274 O O . GLY E 1 153 ? 15.327 31.357 17.427 1.00 20.50 149 GLY E O 1
ATOM 9275 N N . SER E 1 154 ? 16.980 29.976 18.125 1.00 20.72 150 SER E N 1
ATOM 9276 C CA . SER E 1 154 ? 16.120 29.043 18.814 1.00 21.72 150 SER E CA 1
ATOM 9277 C C . SER E 1 154 ? 17.001 27.990 19.448 1.00 22.84 150 SER E C 1
ATOM 9278 O O . SER E 1 154 ? 17.820 27.362 18.761 1.00 23.65 150 SER E O 1
ATOM 9281 N N . VAL E 1 155 ? 16.835 27.790 20.753 1.00 23.87 151 VAL E N 1
ATOM 9282 C CA . VAL E 1 155 ? 17.504 26.698 21.464 1.00 25.75 151 VAL E CA 1
ATOM 9283 C C . VAL E 1 155 ? 17.120 25.311 20.903 1.00 27.46 151 VAL E C 1
ATOM 9284 O O . VAL E 1 155 ? 17.997 24.467 20.608 1.00 26.23 151 VAL E O 1
ATOM 9288 N N . ALA E 1 156 ? 15.821 25.068 20.754 1.00 29.08 152 ALA E N 1
ATOM 9289 C CA . ALA E 1 156 ? 15.349 23.778 20.177 1.00 31.75 152 ALA E CA 1
ATOM 9290 C C . ALA E 1 156 ? 15.960 23.495 18.786 1.00 32.78 152 ALA E C 1
ATOM 9291 O O . ALA E 1 156 ? 16.301 22.353 18.466 1.00 33.35 152 ALA E O 1
ATOM 9293 N N . GLY E 1 157 ? 16.107 24.544 17.982 1.00 34.49 153 GLY E N 1
ATOM 9294 C CA . GLY E 1 157 ? 16.842 24.469 16.726 1.00 36.27 153 GLY E CA 1
ATOM 9295 C C . GLY E 1 157 ? 18.286 24.039 16.918 1.00 38.06 153 GLY E C 1
ATOM 9296 O O . GLY E 1 157 ? 18.727 23.074 16.287 1.00 39.03 153 GLY E O 1
ATOM 9297 N N . LEU E 1 158 ? 19.034 24.750 17.768 1.00 38.91 154 LEU E N 1
ATOM 9298 C CA . LEU E 1 158 ? 20.403 24.337 18.118 1.00 40.47 154 LEU E CA 1
ATOM 9299 C C . LEU E 1 158 ? 20.484 22.851 18.488 1.00 41.68 154 LEU E C 1
ATOM 9300 O O . LEU E 1 158 ? 21.213 22.101 17.858 1.00 43.16 154 LEU E O 1
ATOM 9305 N N . ILE E 1 159 ? 19.718 22.440 19.497 1.00 42.40 155 ILE E N 1
ATOM 9306 C CA . ILE E 1 159 ? 19.672 21.050 19.971 1.00 43.52 155 ILE E CA 1
ATOM 9307 C C . ILE E 1 159 ? 19.538 20.032 18.837 1.00 45.02 155 ILE E C 1
ATOM 9308 O O . ILE E 1 159 ? 20.272 19.037 18.815 1.00 45.96 155 ILE E O 1
ATOM 9313 N N . ALA E 1 160 ? 18.594 20.265 17.923 1.00 45.66 156 ALA E N 1
ATOM 9314 C CA . ALA E 1 160 ? 18.469 19.477 16.687 1.00 47.26 156 ALA E CA 1
ATOM 9315 C C . ALA E 1 160 ? 19.829 19.119 16.034 1.00 48.43 156 ALA E C 1
ATOM 9316 O O . ALA E 1 160 ? 20.002 17.996 15.532 1.00 49.76 156 ALA E O 1
ATOM 9318 N N . ALA E 1 161 ? 20.771 20.070 16.037 1.00 48.12 157 ALA E N 1
ATOM 9319 C CA . ALA E 1 161 ? 22.152 19.817 15.637 1.00 48.91 157 ALA E CA 1
ATOM 9320 C C . ALA E 1 161 ? 22.857 18.998 16.709 1.00 49.16 157 ALA E C 1
ATOM 9321 O O . ALA E 1 161 ? 23.161 17.831 16.506 1.00 49.98 157 ALA E O 1
ATOM 9323 N N . PRO E 1 170 ? 8.943 13.088 12.642 1.00 46.99 166 PRO E N 1
ATOM 9324 C CA . PRO E 1 170 ? 7.829 13.446 13.564 1.00 46.68 166 PRO E CA 1
ATOM 9325 C C . PRO E 1 170 ? 7.534 14.967 13.544 1.00 45.29 166 PRO E C 1
ATOM 9326 O O . PRO E 1 170 ? 6.394 15.373 13.265 1.00 45.66 166 PRO E O 1
ATOM 9330 N N . GLN E 1 171 ? 8.565 15.785 13.806 1.00 42.73 167 GLN E N 1
ATOM 9331 C CA . GLN E 1 171 ? 8.535 17.230 13.543 1.00 40.18 167 GLN E CA 1
ATOM 9332 C C . GLN E 1 171 ? 8.170 17.546 12.070 1.00 37.80 167 GLN E C 1
ATOM 9333 O O . GLN E 1 171 ? 7.751 18.666 11.766 1.00 36.82 167 GLN E O 1
ATOM 9339 N N . GLY E 1 172 ? 8.351 16.557 11.183 1.00 35.12 168 GLY E N 1
ATOM 9340 C CA . GLY E 1 172 ? 8.120 16.683 9.738 1.00 31.84 168 GLY E CA 1
ATOM 9341 C C . GLY E 1 172 ? 9.114 17.585 9.018 1.00 29.65 168 GLY E C 1
ATOM 9342 O O . GLY E 1 172 ? 10.010 18.156 9.659 1.00 27.24 168 GLY E O 1
ATOM 9343 N N . PRO E 1 173 ? 8.959 17.735 7.667 1.00 28.98 169 PRO E N 1
ATOM 9344 C CA . PRO E 1 173 ? 9.862 18.571 6.867 1.00 27.44 169 PRO E CA 1
ATOM 9345 C C . PRO E 1 173 ? 9.951 19.989 7.372 1.00 26.60 169 PRO E C 1
ATOM 9346 O O . PRO E 1 173 ? 11.038 20.560 7.362 1.00 26.16 169 PRO E O 1
ATOM 9350 N N . GLY E 1 174 ? 8.820 20.552 7.801 1.00 26.04 170 GLY E N 1
ATOM 9351 C CA . GLY E 1 174 ? 8.776 21.886 8.408 1.00 25.53 170 GLY E CA 1
ATOM 9352 C C . GLY E 1 174 ? 9.667 22.021 9.634 1.00 25.14 170 GLY E C 1
ATOM 9353 O O . GLY E 1 174 ? 10.351 23.035 9.811 1.00 23.97 170 GLY E O 1
ATOM 9354 N N . GLY E 1 175 ? 9.643 21.003 10.490 1.00 25.38 171 GLY E N 1
ATOM 9355 C CA . GLY E 1 175 ? 10.480 20.974 11.701 1.00 25.19 171 GLY E CA 1
ATOM 9356 C C . GLY E 1 175 ? 11.956 20.938 11.361 1.00 25.13 171 GLY E C 1
ATOM 9357 O O . GLY E 1 175 ? 12.756 21.721 11.915 1.00 24.37 171 GLY E O 1
ATOM 9358 N N . ALA E 1 176 ? 12.310 20.040 10.436 1.00 25.17 172 ALA E N 1
ATOM 9359 C CA . ALA E 1 176 ? 13.669 19.980 9.855 1.00 24.99 172 ALA E CA 1
ATOM 9360 C C . ALA E 1 176 ? 14.152 21.313 9.279 1.00 25.07 172 ALA E C 1
ATOM 9361 O O . ALA E 1 176 ? 15.285 21.746 9.565 1.00 24.57 172 ALA E O 1
ATOM 9363 N N . GLY E 1 177 ? 13.296 21.950 8.467 1.00 25.02 173 GLY E N 1
ATOM 9364 C CA . GLY E 1 177 ? 13.568 23.256 7.898 1.00 24.19 173 GLY E CA 1
ATOM 9365 C C . GLY E 1 177 ? 13.764 24.315 8.955 1.00 23.41 173 GLY E C 1
ATOM 9366 O O . GLY E 1 177 ? 14.710 25.120 8.877 1.00 23.80 173 GLY E O 1
ATOM 9367 N N . TYR E 1 178 ? 12.867 24.328 9.942 1.00 22.75 174 TYR E N 1
ATOM 9368 C CA . TYR E 1 178 ? 12.977 25.238 11.070 1.00 22.09 174 TYR E CA 1
ATOM 9369 C C . TYR E 1 178 ? 14.350 25.127 11.745 1.00 21.42 174 TYR E C 1
ATOM 9370 O O . TYR E 1 178 ? 15.080 26.118 11.874 1.00 20.30 174 TYR E O 1
ATOM 9379 N N . SER E 1 179 ? 14.680 23.902 12.165 1.00 22.69 175 SER E N 1
ATOM 9380 C CA . SER E 1 179 ? 15.901 23.640 12.916 1.00 22.84 175 SER E CA 1
ATOM 9381 C C . SER E 1 179 ? 17.107 24.041 12.101 1.00 22.51 175 SER E C 1
ATOM 9382 O O . SER E 1 179 ? 18.002 24.732 12.602 1.00 21.33 175 SER E O 1
ATOM 9385 N N . TYR E 1 180 ? 17.123 23.633 10.833 1.00 21.31 176 TYR E N 1
ATOM 9386 C CA . TYR E 1 180 ? 18.269 23.964 9.996 1.00 21.36 176 TYR E CA 1
ATOM 9387 C C . TYR E 1 180 ? 18.353 25.468 9.770 1.00 20.46 176 TYR E C 1
ATOM 9388 O O . TYR E 1 180 ? 19.431 26.036 9.915 1.00 21.29 176 TYR E O 1
ATOM 9397 N N . ALA E 1 181 ? 17.217 26.126 9.513 1.00 19.74 177 ALA E N 1
ATOM 9398 C CA . ALA E 1 181 ? 17.218 27.571 9.358 1.00 18.65 177 ALA E CA 1
ATOM 9399 C C . ALA E 1 181 ? 17.833 28.278 10.582 1.00 18.83 177 ALA E C 1
ATOM 9400 O O . ALA E 1 181 ? 18.654 29.181 10.426 1.00 18.03 177 ALA E O 1
ATOM 9402 N N . LYS E 1 182 ? 17.417 27.874 11.792 1.00 18.98 178 LYS E N 1
ATOM 9403 C CA . LYS E 1 182 ? 17.931 28.457 13.039 1.00 19.39 178 LYS E CA 1
ATOM 9404 C C . LYS E 1 182 ? 19.438 28.204 13.268 1.00 19.45 178 LYS E C 1
ATOM 9405 O O . LYS E 1 182 ? 20.181 29.096 13.711 1.00 19.53 178 LYS E O 1
ATOM 9411 N N . GLN E 1 183 ? 19.906 27.003 12.949 1.00 20.29 179 GLN E N 1
ATOM 9412 C CA . GLN E 1 183 ? 21.356 26.761 12.960 1.00 22.14 179 GLN E CA 1
ATOM 9413 C C . GLN E 1 183 ? 22.082 27.739 12.018 1.00 21.61 179 GLN E C 1
ATOM 9414 O O . GLN E 1 183 ? 23.143 28.295 12.364 1.00 20.18 179 GLN E O 1
ATOM 9420 N N . LEU E 1 184 ? 21.507 27.970 10.834 1.00 21.40 180 LEU E N 1
ATOM 9421 C CA . LEU E 1 184 ? 22.156 28.897 9.920 1.00 22.54 180 LEU E CA 1
ATOM 9422 C C . LEU E 1 184 ? 22.033 30.341 10.385 1.00 23.07 180 LEU E C 1
ATOM 9423 O O . LEU E 1 184 ? 22.959 31.118 10.169 1.00 23.19 180 LEU E O 1
ATOM 9428 N N . VAL E 1 185 ? 20.933 30.691 11.066 1.00 21.67 181 VAL E N 1
ATOM 9429 C CA . VAL E 1 185 ? 20.818 32.057 11.565 1.00 22.49 181 VAL E CA 1
ATOM 9430 C C . VAL E 1 185 ? 21.996 32.275 12.512 1.00 22.38 181 VAL E C 1
ATOM 9431 O O . VAL E 1 185 ? 22.671 33.295 12.454 1.00 22.55 181 VAL E O 1
ATOM 9435 N N . ASP E 1 186 ? 22.267 31.285 13.351 1.00 22.85 182 ASP E N 1
ATOM 9436 C CA . ASP E 1 186 ? 23.384 31.381 14.287 1.00 23.33 182 ASP E CA 1
ATOM 9437 C C . ASP E 1 186 ? 24.751 31.583 13.558 1.00 23.84 182 ASP E C 1
ATOM 9438 O O . ASP E 1 186 ? 25.473 32.561 13.819 1.00 23.34 182 ASP E O 1
ATOM 9443 N N . SER E 1 187 ? 25.088 30.702 12.618 1.00 24.03 183 SER E N 1
ATOM 9444 C CA . SER E 1 187 ? 26.427 30.747 12.016 1.00 24.40 183 SER E CA 1
ATOM 9445 C C . SER E 1 187 ? 26.547 31.947 11.072 1.00 24.58 183 SER E C 1
ATOM 9446 O O . SER E 1 187 ? 27.614 32.553 10.962 1.00 24.17 183 SER E O 1
ATOM 9449 N N . TYR E 1 188 ? 25.432 32.299 10.428 1.00 24.13 184 TYR E N 1
ATOM 9450 C CA . TYR E 1 188 ? 25.386 33.501 9.629 1.00 24.73 184 TYR E CA 1
ATOM 9451 C C . TYR E 1 188 ? 25.643 34.750 10.466 1.00 24.83 184 TYR E C 1
ATOM 9452 O O . TYR E 1 188 ? 26.436 35.601 10.047 1.00 25.07 184 TYR E O 1
ATOM 9461 N N . THR E 1 189 ? 24.973 34.864 11.622 1.00 23.71 185 THR E N 1
ATOM 9462 C CA . THR E 1 189 ? 25.164 36.015 12.494 1.00 24.52 185 THR E CA 1
ATOM 9463 C C . THR E 1 189 ? 26.602 36.194 12.943 1.00 25.23 185 THR E C 1
ATOM 9464 O O . THR E 1 189 ? 27.094 37.327 12.989 1.00 26.01 185 THR E O 1
ATOM 9468 N N . LEU E 1 190 ? 27.292 35.096 13.270 1.00 25.15 186 LEU E N 1
ATOM 9469 C CA . LEU E 1 190 ? 28.701 35.213 13.642 1.00 25.76 186 LEU E CA 1
ATOM 9470 C C . LEU E 1 190 ? 29.607 35.606 12.479 1.00 26.54 186 LEU E C 1
ATOM 9471 O O . LEU E 1 190 ? 30.540 36.410 12.654 1.00 25.46 186 LEU E O 1
ATOM 9476 N N . GLN E 1 191 ? 29.335 35.056 11.293 1.00 27.57 187 GLN E N 1
ATOM 9477 C CA . GLN E 1 191 ? 30.087 35.464 10.088 1.00 29.71 187 GLN E CA 1
ATOM 9478 C C . GLN E 1 191 ? 29.904 36.944 9.812 1.00 30.96 187 GLN E C 1
ATOM 9479 O O . GLN E 1 191 ? 30.853 37.644 9.446 1.00 33.00 187 GLN E O 1
ATOM 9485 N N . LEU E 1 192 ? 28.677 37.428 9.970 1.00 30.73 188 LEU E N 1
ATOM 9486 C CA . LEU E 1 192 ? 28.390 38.839 9.744 1.00 31.13 188 LEU E CA 1
ATOM 9487 C C . LEU E 1 192 ? 29.040 39.723 10.814 1.00 31.31 188 LEU E C 1
ATOM 9488 O O . LEU E 1 192 ? 29.539 40.812 10.499 1.00 33.18 188 LEU E O 1
ATOM 9493 N N . ALA E 1 193 ? 29.073 39.262 12.066 1.00 29.64 189 ALA E N 1
ATOM 9494 C CA . ALA E 1 193 ? 29.753 40.001 13.124 1.00 28.51 189 ALA E CA 1
ATOM 9495 C C . ALA E 1 193 ? 31.230 40.240 12.820 1.00 29.21 189 ALA E C 1
ATOM 9496 O O . ALA E 1 193 ? 31.745 41.346 13.035 1.00 28.10 189 ALA E O 1
ATOM 9498 N N . ALA E 1 194 ? 31.916 39.184 12.370 1.00 29.34 190 ALA E N 1
ATOM 9499 C CA . ALA E 1 194 ? 33.303 39.281 11.869 1.00 30.57 190 ALA E CA 1
ATOM 9500 C C . ALA E 1 194 ? 33.488 40.336 10.778 1.00 31.50 190 ALA E C 1
ATOM 9501 O O . ALA E 1 194 ? 34.438 41.114 10.814 1.00 31.62 190 ALA E O 1
ATOM 9503 N N . GLN E 1 195 ? 32.564 40.381 9.818 1.00 31.47 191 GLN E N 1
ATOM 9504 C CA . GLN E 1 195 ? 32.712 41.287 8.679 1.00 31.98 191 GLN E CA 1
ATOM 9505 C C . GLN E 1 195 ? 32.344 42.721 9.013 1.00 31.97 191 GLN E C 1
ATOM 9506 O O . GLN E 1 195 ? 32.831 43.648 8.363 1.00 32.42 191 GLN E O 1
ATOM 9512 N N . LEU E 1 196 ? 31.521 42.907 10.039 1.00 30.43 192 LEU E N 1
ATOM 9513 C CA . LEU E 1 196 ? 31.091 44.250 10.421 1.00 31.00 192 LEU E CA 1
ATOM 9514 C C . LEU E 1 196 ? 31.931 44.862 11.560 1.00 31.05 192 LEU E C 1
ATOM 9515 O O . LEU E 1 196 ? 31.878 46.060 11.785 1.00 30.32 192 LEU E O 1
ATOM 9520 N N . ALA E 1 197 ? 32.710 44.032 12.251 1.00 31.03 193 ALA E N 1
ATOM 9521 C CA . ALA E 1 197 ? 33.494 44.485 13.396 1.00 32.20 193 ALA E CA 1
ATOM 9522 C C . ALA E 1 197 ? 34.416 45.680 13.083 1.00 33.60 193 ALA E C 1
ATOM 9523 O O . ALA E 1 197 ? 34.500 46.608 13.886 1.00 33.81 193 ALA E O 1
ATOM 9525 N N . PRO E 1 198 ? 35.084 45.682 11.906 1.00 35.56 194 PRO E N 1
ATOM 9526 C CA . PRO E 1 198 ? 35.932 46.855 11.588 1.00 37.03 194 PRO E CA 1
ATOM 9527 C C . PRO E 1 198 ? 35.214 48.207 11.636 1.00 37.45 194 PRO E C 1
ATOM 9528 O O . PRO E 1 198 ? 35.845 49.221 11.948 1.00 38.00 194 PRO E O 1
ATOM 9532 N N . GLN E 1 199 ? 33.918 48.231 11.335 1.00 36.70 195 GLN E N 1
ATOM 9533 C CA . GLN E 1 199 ? 33.165 49.483 11.405 1.00 37.61 195 GLN E CA 1
ATOM 9534 C C . GLN E 1 199 ? 32.400 49.618 12.735 1.00 35.90 195 GLN E C 1
ATOM 9535 O O . GLN E 1 199 ? 31.392 50.329 12.783 1.00 35.56 195 GLN E O 1
ATOM 9541 N N . SER E 1 200 ? 32.861 48.934 13.789 1.00 34.27 196 SER E N 1
ATOM 9542 C CA . SER E 1 200 ? 32.207 48.975 15.113 1.00 33.60 196 SER E CA 1
ATOM 9543 C C . SER E 1 200 ? 30.692 48.811 15.025 1.00 32.29 196 SER E C 1
ATOM 9544 O O . SER E 1 200 ? 29.950 49.412 15.815 1.00 32.51 196 SER E O 1
ATOM 9547 N N . ILE E 1 201 ? 30.252 48.014 14.050 1.00 30.78 197 ILE E N 1
ATOM 9548 C CA . ILE E 1 201 ? 28.883 47.512 13.992 1.00 29.07 197 ILE E CA 1
ATOM 9549 C C . ILE E 1 201 ? 28.804 46.083 14.543 1.00 28.04 197 ILE E C 1
ATOM 9550 O O . ILE E 1 201 ? 29.587 45.195 14.140 1.00 28.02 197 ILE E O 1
ATOM 9555 N N . ARG E 1 202 ? 27.871 45.837 15.457 1.00 26.23 198 ARG E N 1
ATOM 9556 C CA . ARG E 1 202 ? 27.809 44.499 16.062 1.00 25.65 198 ARG E CA 1
ATOM 9557 C C . ARG E 1 202 ? 26.616 43.635 15.594 1.00 24.38 198 ARG E C 1
ATOM 9558 O O . ARG E 1 202 ? 25.634 44.144 15.091 1.00 24.05 198 ARG E O 1
ATOM 9566 N N . ALA E 1 203 ? 26.751 42.321 15.716 1.00 24.01 199 ALA E N 1
ATOM 9567 C CA . ALA E 1 203 ? 25.685 41.392 15.350 1.00 22.92 199 ALA E CA 1
ATOM 9568 C C . ALA E 1 203 ? 25.694 40.294 16.377 1.00 22.63 199 ALA E C 1
ATOM 9569 O O . ALA E 1 203 ? 26.744 39.694 16.620 1.00 22.83 199 ALA E O 1
ATOM 9571 N N . ASN E 1 204 ? 24.527 40.024 16.971 1.00 22.17 200 ASN E N 1
ATOM 9572 C CA . ASN E 1 204 ? 24.382 38.996 17.985 1.00 21.88 200 ASN E CA 1
ATOM 9573 C C . ASN E 1 204 ? 23.094 38.201 17.701 1.00 21.71 200 ASN E C 1
ATOM 9574 O O . ASN E 1 204 ? 22.139 38.729 17.096 1.00 21.78 200 ASN E O 1
ATOM 9579 N N . VAL E 1 205 ? 23.060 36.933 18.104 1.00 19.99 201 VAL E N 1
ATOM 9580 C CA . VAL E 1 205 ? 21.867 36.104 17.909 1.00 18.22 201 VAL E CA 1
ATOM 9581 C C . VAL E 1 205 ? 21.267 35.759 19.268 1.00 18.76 201 VAL E C 1
ATOM 9582 O O . VAL E 1 205 ? 21.986 35.351 20.159 1.00 19.35 201 VAL E O 1
ATOM 9586 N N . ILE E 1 206 ? 19.956 35.929 19.441 1.00 18.49 202 ILE E N 1
ATOM 9587 C CA . ILE E 1 206 ? 19.318 35.500 20.717 1.00 17.30 202 ILE E CA 1
ATOM 9588 C C . ILE E 1 206 ? 18.687 34.125 20.500 1.00 16.80 202 ILE E C 1
ATOM 9589 O O . ILE E 1 206 ? 17.929 33.962 19.567 1.00 16.60 202 ILE E O 1
ATOM 9594 N N . HIS E 1 207 ? 18.994 33.166 21.380 1.00 16.90 203 HIS E N 1
ATOM 9595 C CA . HIS E 1 207 ? 18.402 31.809 21.335 1.00 17.13 203 HIS E CA 1
ATOM 9596 C C . HIS E 1 207 ? 17.432 31.602 22.481 1.00 17.17 203 HIS E C 1
ATOM 9597 O O . HIS E 1 207 ? 17.858 31.244 23.595 1.00 17.58 203 HIS E O 1
ATOM 9604 N N . PRO E 1 208 ? 16.123 31.791 22.222 1.00 17.37 204 PRO E N 1
ATOM 9605 C CA . PRO E 1 208 ? 15.146 31.584 23.290 1.00 17.62 204 PRO E CA 1
ATOM 9606 C C . PRO E 1 208 ? 14.832 30.086 23.421 1.00 17.92 204 PRO E C 1
ATOM 9607 O O . PRO E 1 208 ? 14.909 29.362 22.421 1.00 18.10 204 PRO E O 1
ATOM 9611 N N . THR E 1 209 ? 14.471 29.642 24.629 1.00 17.77 205 THR E N 1
ATOM 9612 C CA . THR E 1 209 ? 13.744 28.380 24.802 1.00 18.81 205 THR E CA 1
ATOM 9613 C C . THR E 1 209 ? 12.254 28.665 24.491 1.00 19.02 205 THR E C 1
ATOM 9614 O O . THR E 1 209 ? 11.933 29.735 23.944 1.00 18.85 205 THR E O 1
ATOM 9618 N N . ASN E 1 210 ? 11.351 27.739 24.821 1.00 19.56 206 ASN E N 1
ATOM 9619 C CA . ASN E 1 210 ? 9.904 28.053 24.836 1.00 20.24 206 ASN E CA 1
ATOM 9620 C C . ASN E 1 210 ? 9.617 29.508 25.234 1.00 19.84 206 ASN E C 1
ATOM 9621 O O . ASN E 1 210 ? 10.061 29.966 26.297 1.00 19.76 206 ASN E O 1
ATOM 9626 N N . VAL E 1 211 ? 8.876 30.211 24.387 1.00 19.87 207 VAL E N 1
ATOM 9627 C CA . VAL E 1 211 ? 8.374 31.548 24.716 1.00 20.33 207 VAL E CA 1
ATOM 9628 C C . VAL E 1 211 ? 6.843 31.541 24.591 1.00 21.34 207 VAL E C 1
ATOM 9629 O O . VAL E 1 211 ? 6.297 31.051 23.609 1.00 19.86 207 VAL E O 1
ATOM 9633 N N . ASN E 1 212 ? 6.189 32.107 25.608 1.00 21.83 208 ASN E N 1
ATOM 9634 C CA . ASN E 1 212 ? 4.734 32.216 25.723 1.00 23.36 208 ASN E CA 1
ATOM 9635 C C . ASN E 1 212 ? 4.118 33.202 24.709 1.00 23.22 208 ASN E C 1
ATOM 9636 O O . ASN E 1 212 ? 3.729 34.315 25.079 1.00 23.74 208 ASN E O 1
ATOM 9641 N N . THR E 1 213 ? 4.108 32.775 23.437 1.00 23.07 209 THR E N 1
ATOM 9642 C CA . THR E 1 213 ? 3.495 33.450 22.306 1.00 23.53 209 THR E CA 1
ATOM 9643 C C . THR E 1 213 ? 2.621 32.448 21.510 1.00 24.31 209 THR E C 1
ATOM 9644 O O . THR E 1 213 ? 2.602 31.256 21.828 1.00 24.47 209 THR E O 1
ATOM 9648 N N . ASP E 1 214 ? 1.941 32.926 20.462 1.00 24.49 210 ASP E N 1
ATOM 9649 C CA . ASP E 1 214 ? 1.096 32.093 19.596 1.00 25.37 210 ASP E CA 1
ATOM 9650 C C . ASP E 1 214 ? 1.851 30.994 18.821 1.00 25.70 210 ASP E C 1
ATOM 9651 O O . ASP E 1 214 ? 1.234 30.003 18.368 1.00 26.17 210 ASP E O 1
ATOM 9656 N N . MET E 1 215 ? 3.157 31.161 18.626 1.00 25.04 211 MET E N 1
ATOM 9657 C CA . MET E 1 215 ? 3.944 30.075 18.017 1.00 24.95 211 MET E CA 1
ATOM 9658 C C . MET E 1 215 ? 3.980 28.839 18.921 1.00 25.12 211 MET E C 1
ATOM 9659 O O . MET E 1 215 ? 3.773 27.713 18.447 1.00 24.89 211 MET E O 1
ATOM 9664 N N . LEU E 1 216 ? 4.249 29.057 20.211 1.00 25.14 212 LEU E N 1
ATOM 9665 C CA . LEU E 1 216 ? 4.301 27.962 21.185 1.00 25.11 212 LEU E CA 1
ATOM 9666 C C . LEU E 1 216 ? 2.893 27.460 21.495 1.00 26.75 212 LEU E C 1
ATOM 9667 O O . LEU E 1 216 ? 2.664 26.266 21.653 1.00 25.69 212 LEU E O 1
ATOM 9672 N N . ASN E 1 217 ? 1.949 28.400 21.579 1.00 27.49 213 ASN E N 1
ATOM 9673 C CA . ASN E 1 217 ? 0.592 28.071 21.964 1.00 28.43 213 ASN E CA 1
ATOM 9674 C C . ASN E 1 217 ? -0.212 27.799 20.682 1.00 28.38 213 ASN E C 1
ATOM 9675 O O . ASN E 1 217 ? -1.056 28.592 20.284 1.00 26.71 213 ASN E O 1
ATOM 9680 N N . SER E 1 218 ? 0.093 26.685 20.026 1.00 28.16 214 SER E N 1
ATOM 9681 C CA . SER E 1 218 ? -0.465 26.396 18.711 1.00 29.35 214 SER E CA 1
ATOM 9682 C C . SER E 1 218 ? -0.653 24.908 18.585 1.00 30.38 214 SER E C 1
ATOM 9683 O O . SER E 1 218 ? 0.081 24.123 19.223 1.00 30.60 214 SER E O 1
ATOM 9686 N N . ALA E 1 219 ? -1.630 24.513 17.775 1.00 31.13 215 ALA E N 1
ATOM 9687 C CA . ALA E 1 219 ? -1.990 23.102 17.667 1.00 32.66 215 ALA E CA 1
ATOM 9688 C C . ALA E 1 219 ? -0.816 22.225 17.191 1.00 32.71 215 ALA E C 1
ATOM 9689 O O . ALA E 1 219 ? -0.601 21.156 17.744 1.00 33.53 215 ALA E O 1
ATOM 9691 N N . PRO E 1 220 ? -0.036 22.685 16.190 1.00 32.52 216 PRO E N 1
ATOM 9692 C CA . PRO E 1 220 ? 1.113 21.874 15.778 1.00 32.39 216 PRO E CA 1
ATOM 9693 C C . PRO E 1 220 ? 2.138 21.705 16.901 1.00 31.75 216 PRO E C 1
ATOM 9694 O O . PRO E 1 220 ? 2.710 20.629 17.055 1.00 31.57 216 PRO E O 1
ATOM 9698 N N . MET E 1 221 ? 2.353 22.759 17.680 1.00 31.55 217 MET E N 1
ATOM 9699 C CA . MET E 1 221 ? 3.285 22.678 18.795 1.00 30.85 217 MET E CA 1
ATOM 9700 C C . MET E 1 221 ? 2.802 21.724 19.891 1.00 31.03 217 MET E C 1
ATOM 9701 O O . MET E 1 221 ? 3.629 21.038 20.506 1.00 30.01 217 MET E O 1
ATOM 9706 N N . TYR E 1 222 ? 1.484 21.663 20.131 1.00 30.89 218 TYR E N 1
ATOM 9707 C CA . TYR E 1 222 ? 0.955 20.753 21.166 1.00 31.79 218 TYR E CA 1
ATOM 9708 C C . TYR E 1 222 ? 1.194 19.316 20.752 1.00 32.05 218 TYR E C 1
ATOM 9709 O O . TYR E 1 222 ? 1.538 18.477 21.587 1.00 32.05 218 TYR E O 1
ATOM 9718 N N . ARG E 1 223 ? 1.043 19.046 19.462 1.00 32.56 219 ARG E N 1
ATOM 9719 C CA . ARG E 1 223 ? 1.321 17.715 18.933 1.00 34.34 219 ARG E CA 1
ATOM 9720 C C . ARG E 1 223 ? 2.817 17.352 18.978 1.00 33.59 219 ARG E C 1
ATOM 9721 O O . ARG E 1 223 ? 3.172 16.197 19.188 1.00 34.06 219 ARG E O 1
ATOM 9729 N N . GLN E 1 224 ? 3.668 18.349 18.764 1.00 33.01 220 GLN E N 1
ATOM 9730 C CA . GLN E 1 224 ? 5.118 18.191 18.853 1.00 33.05 220 GLN E CA 1
ATOM 9731 C C . GLN E 1 224 ? 5.535 17.806 20.274 1.00 32.58 220 GLN E C 1
ATOM 9732 O O . GLN E 1 224 ? 6.370 16.920 20.459 1.00 31.46 220 GLN E O 1
ATOM 9738 N N . PHE E 1 225 ? 4.927 18.467 21.263 1.00 32.25 221 PHE E N 1
ATOM 9739 C CA . PHE E 1 225 ? 5.203 18.206 22.687 1.00 31.93 221 PHE E CA 1
ATOM 9740 C C . PHE E 1 225 ? 4.496 17.000 23.281 1.00 33.23 221 PHE E C 1
ATOM 9741 O O . PHE E 1 225 ? 4.901 16.516 24.341 1.00 32.82 221 PHE E O 1
ATOM 9749 N N . ARG E 1 226 ? 3.450 16.505 22.624 1.00 33.90 222 ARG E N 1
ATOM 9750 C CA . ARG E 1 226 ? 2.792 15.285 23.114 1.00 35.62 222 ARG E CA 1
ATOM 9751 C C . ARG E 1 226 ? 2.608 14.263 21.996 1.00 37.26 222 ARG E C 1
ATOM 9752 O O . ARG E 1 226 ? 1.479 13.986 21.594 1.00 37.54 222 ARG E O 1
ATOM 9760 N N . PRO E 1 227 ? 3.727 13.694 21.495 1.00 38.39 223 PRO E N 1
ATOM 9761 C CA . PRO E 1 227 ? 3.649 12.694 20.413 1.00 39.54 223 PRO E CA 1
ATOM 9762 C C . PRO E 1 227 ? 3.047 11.379 20.916 1.00 41.15 223 PRO E C 1
ATOM 9763 O O . PRO E 1 227 ? 2.724 10.505 20.105 1.00 42.11 223 PRO E O 1
ATOM 9767 N N . ASP E 1 228 ? 2.887 11.260 22.237 1.00 41.36 224 ASP E N 1
ATOM 9768 C CA . ASP E 1 228 ? 2.207 10.125 22.845 1.00 42.72 224 ASP E CA 1
ATOM 9769 C C . ASP E 1 228 ? 0.682 10.203 22.697 1.00 43.63 224 ASP E C 1
ATOM 9770 O O . ASP E 1 228 ? -0.011 9.225 22.953 1.00 44.79 224 ASP E O 1
ATOM 9775 N N . LEU E 1 229 ? 0.170 11.359 22.283 1.00 42.58 225 LEU E N 1
ATOM 9776 C CA . LEU E 1 229 ? -1.262 11.565 22.150 1.00 42.45 225 LEU E CA 1
ATOM 9777 C C . LEU E 1 229 ? -1.634 11.898 20.711 1.00 42.47 225 LEU E C 1
ATOM 9778 O O . LEU E 1 229 ? -0.931 12.654 20.033 1.00 41.57 225 LEU E O 1
ATOM 9783 N N . GLU E 1 230 ? -2.743 11.325 20.248 1.00 43.34 226 GLU E N 1
ATOM 9784 C CA . GLU E 1 230 ? -3.250 11.598 18.900 1.00 43.51 226 GLU E CA 1
ATOM 9785 C C . GLU E 1 230 ? -3.840 13.000 18.776 1.00 41.83 226 GLU E C 1
ATOM 9786 O O . GLU E 1 230 ? -3.732 13.641 17.730 1.00 41.66 226 GLU E O 1
ATOM 9792 N N . ALA E 1 231 ? -4.465 13.471 19.848 1.00 40.58 227 ALA E N 1
ATOM 9793 C CA . ALA E 1 231 ? -5.180 14.745 19.816 1.00 39.11 227 ALA E CA 1
ATOM 9794 C C . ALA E 1 231 ? -5.019 15.523 21.141 1.00 37.96 227 ALA E C 1
ATOM 9795 O O . ALA E 1 231 ? -6.001 15.733 21.861 1.00 37.90 227 ALA E O 1
ATOM 9797 N N . PRO E 1 232 ? -3.773 15.950 21.466 1.00 35.66 228 PRO E N 1
ATOM 9798 C CA . PRO E 1 232 ? -3.514 16.662 22.720 1.00 34.76 228 PRO E CA 1
ATOM 9799 C C . PRO E 1 232 ? -4.146 18.061 22.778 1.00 34.15 228 PRO E C 1
ATOM 9800 O O . PRO E 1 232 ? -4.184 18.759 21.780 1.00 32.52 228 PRO E O 1
ATOM 9804 N N . SER E 1 233 ? -4.658 18.432 23.947 1.00 35.08 229 SER E N 1
ATOM 9805 C CA . SER E 1 233 ? -5.151 19.794 24.180 1.00 36.27 229 SER E CA 1
ATOM 9806 C C . SER E 1 233 ? -3.980 20.679 24.626 1.00 35.40 229 SER E C 1
ATOM 9807 O O . SER E 1 233 ? -2.862 20.171 24.808 1.00 34.38 229 SER E O 1
ATOM 9810 N N . ARG E 1 234 ? -4.229 21.979 24.808 1.00 35.11 230 ARG E N 1
ATOM 9811 C CA . ARG E 1 234 ? -3.214 22.853 25.404 1.00 34.88 230 ARG E CA 1
ATOM 9812 C C . ARG E 1 234 ? -2.783 22.340 26.779 1.00 34.92 230 ARG E C 1
ATOM 9813 O O . ARG E 1 234 ? -1.590 22.310 27.074 1.00 32.96 230 ARG E O 1
ATOM 9821 N N . ALA E 1 235 ? -3.767 21.928 27.594 1.00 35.79 231 ALA E N 1
ATOM 9822 C CA . ALA E 1 235 ? -3.535 21.369 28.917 1.00 36.22 231 ALA E CA 1
ATOM 9823 C C . ALA E 1 235 ? -2.616 20.135 28.913 1.00 35.75 231 ALA E C 1
ATOM 9824 O O . ALA E 1 235 ? -1.726 20.032 29.758 1.00 35.53 231 ALA E O 1
ATOM 9826 N N . ASP E 1 236 ? -2.837 19.209 27.978 1.00 35.64 232 ASP E N 1
ATOM 9827 C CA . ASP E 1 236 ? -1.929 18.055 27.770 1.00 35.43 232 ASP E CA 1
ATOM 9828 C C . ASP E 1 236 ? -0.494 18.485 27.426 1.00 33.71 232 ASP E C 1
ATOM 9829 O O . ASP E 1 236 ? 0.493 17.946 27.970 1.00 33.70 232 ASP E O 1
ATOM 9834 N N . ALA E 1 237 ? -0.389 19.441 26.513 1.00 32.00 233 ALA E N 1
ATOM 9835 C CA . ALA E 1 237 ? 0.895 20.024 26.138 1.00 30.70 233 ALA E CA 1
ATOM 9836 C C . ALA E 1 237 ? 1.578 20.796 27.287 1.00 30.34 233 ALA E C 1
ATOM 9837 O O . ALA E 1 237 ? 2.773 20.626 27.530 1.00 28.69 233 ALA E O 1
ATOM 9839 N N . LEU E 1 238 ? 0.810 21.596 28.020 1.00 30.75 234 LEU E N 1
ATOM 9840 C CA . LEU E 1 238 ? 1.362 22.389 29.112 1.00 31.11 234 LEU E CA 1
ATOM 9841 C C . LEU E 1 238 ? 2.065 21.508 30.164 1.00 31.16 234 LEU E C 1
ATOM 9842 O O . LEU E 1 238 ? 3.038 21.933 30.799 1.00 31.34 234 LEU E O 1
ATOM 9847 N N . LEU E 1 239 ? 1.596 20.272 30.304 1.00 31.36 235 LEU E N 1
ATOM 9848 C CA . LEU E 1 239 ? 2.267 19.265 31.136 1.00 31.28 235 LEU E CA 1
ATOM 9849 C C . LEU E 1 239 ? 3.668 18.901 30.666 1.00 30.10 235 LEU E C 1
ATOM 9850 O O . LEU E 1 239 ? 4.523 18.559 31.501 1.00 29.81 235 LEU E O 1
ATOM 9855 N N . ALA E 1 240 ? 3.899 18.959 29.351 1.00 28.57 236 ALA E N 1
ATOM 9856 C CA . ALA E 1 240 ? 5.194 18.613 28.753 1.00 28.38 236 ALA E CA 1
ATOM 9857 C C . ALA E 1 240 ? 6.135 19.810 28.571 1.00 27.85 236 ALA E C 1
ATOM 9858 O O . ALA E 1 240 ? 7.350 19.602 28.485 1.00 26.64 236 ALA E O 1
ATOM 9860 N N . PHE E 1 241 ? 5.580 21.038 28.525 1.00 26.96 237 PHE E N 1
ATOM 9861 C CA . PHE E 1 241 ? 6.389 22.259 28.268 1.00 26.03 237 PHE E CA 1
ATOM 9862 C C . PHE E 1 241 ? 7.589 22.445 29.211 1.00 25.41 237 PHE E C 1
ATOM 9863 O O . PHE E 1 241 ? 8.636 22.869 28.751 1.00 25.14 237 PHE E O 1
ATOM 9871 N N . PRO E 1 242 ? 7.438 22.150 30.521 1.00 25.32 238 PRO E N 1
ATOM 9872 C CA . PRO E 1 242 ? 8.558 22.368 31.475 1.00 26.07 238 PRO E CA 1
ATOM 9873 C C . PRO E 1 242 ? 9.820 21.527 31.258 1.00 25.84 238 PRO E C 1
ATOM 9874 O O . PRO E 1 242 ? 10.906 21.984 31.624 1.00 25.58 238 PRO E O 1
ATOM 9878 N N . ALA E 1 243 ? 9.664 20.319 30.718 1.00 25.78 239 ALA E N 1
ATOM 9879 C CA . ALA E 1 243 ? 10.783 19.395 30.418 1.00 26.41 239 ALA E CA 1
ATOM 9880 C C . ALA E 1 243 ? 11.892 20.062 29.567 1.00 25.85 239 ALA E C 1
ATOM 9881 O O . ALA E 1 243 ? 13.054 19.638 29.591 1.00 25.55 239 ALA E O 1
ATOM 9883 N N . MET E 1 244 ? 11.522 21.090 28.811 1.00 24.45 240 MET E N 1
ATOM 9884 C CA . MET E 1 244 ? 12.476 21.784 27.966 1.00 24.24 240 MET E CA 1
ATOM 9885 C C . MET E 1 244 ? 13.450 22.648 28.816 1.00 23.79 240 MET E C 1
ATOM 9886 O O . MET E 1 244 ? 14.621 22.808 28.449 1.00 23.47 240 MET E O 1
ATOM 9891 N N . GLN E 1 245 ? 12.988 23.156 29.957 1.00 23.27 241 GLN E N 1
ATOM 9892 C CA . GLN E 1 245 ? 13.789 24.068 30.783 1.00 22.68 241 GLN E CA 1
ATOM 9893 C C . GLN E 1 245 ? 14.426 23.343 31.942 1.00 23.20 241 GLN E C 1
ATOM 9894 O O . GLN E 1 245 ? 13.937 22.305 32.362 1.00 24.45 241 GLN E O 1
ATOM 9900 N N . ALA E 1 246 ? 15.543 23.870 32.433 1.00 22.95 242 ALA E N 1
ATOM 9901 C CA . ALA E 1 246 ? 16.163 23.354 33.657 1.00 24.81 242 ALA E CA 1
ATOM 9902 C C . ALA E 1 246 ? 15.541 24.034 34.892 1.00 24.45 242 ALA E C 1
ATOM 9903 O O . ALA E 1 246 ? 15.333 23.410 35.910 1.00 25.71 242 ALA E O 1
ATOM 9905 N N . MET E 1 247 ? 15.251 25.327 34.778 1.00 24.75 243 MET E N 1
ATOM 9906 C CA . MET E 1 247 ? 14.460 26.046 35.775 1.00 25.07 243 MET E CA 1
ATOM 9907 C C . MET E 1 247 ? 13.009 25.549 35.728 1.00 25.49 243 MET E C 1
ATOM 9908 O O . MET E 1 247 ? 12.541 25.078 34.689 1.00 24.12 243 MET E O 1
ATOM 9913 N N . PRO E 1 248 ? 12.298 25.607 36.870 1.00 26.59 244 PRO E N 1
ATOM 9914 C CA . PRO E 1 248 ? 10.932 25.102 36.836 1.00 27.28 244 PRO E CA 1
ATOM 9915 C C . PRO E 1 248 ? 9.959 26.132 36.227 1.00 27.29 244 PRO E C 1
ATOM 9916 O O . PRO E 1 248 ? 9.347 26.928 36.966 1.00 28.97 244 PRO E O 1
ATOM 9920 N N . THR E 1 249 ? 9.826 26.102 34.906 1.00 25.65 245 THR E N 1
ATOM 9921 C CA . THR E 1 249 ? 8.914 26.975 34.196 1.00 25.99 245 THR E CA 1
ATOM 9922 C C . THR E 1 249 ? 8.488 26.261 32.910 1.00 26.30 245 THR E C 1
ATOM 9923 O O . THR E 1 249 ? 9.249 25.439 32.383 1.00 26.63 245 THR E O 1
ATOM 9927 N N . PRO E 1 250 ? 7.263 26.530 32.410 1.00 26.56 246 PRO E N 1
ATOM 9928 C CA . PRO E 1 250 ? 6.923 25.962 31.096 1.00 25.62 246 PRO E CA 1
ATOM 9929 C C . PRO E 1 250 ? 7.498 26.750 29.897 1.00 24.28 246 PRO E C 1
ATOM 9930 O O . PRO E 1 250 ? 7.540 26.235 28.787 1.00 22.90 246 PRO E O 1
ATOM 9934 N N . TYR E 1 251 ? 7.927 27.993 30.128 1.00 23.45 247 TYR E N 1
ATOM 9935 C CA . TYR E 1 251 ? 8.382 28.896 29.078 1.00 22.54 247 TYR E CA 1
ATOM 9936 C C . TYR E 1 251 ? 8.928 30.169 29.701 1.00 21.87 247 TYR E C 1
ATOM 9937 O O . TYR E 1 251 ? 8.663 30.464 30.886 1.00 22.66 247 TYR E O 1
ATOM 9946 N N . VAL E 1 252 ? 9.654 30.935 28.898 1.00 20.04 248 VAL E N 1
ATOM 9947 C CA . VAL E 1 252 ? 9.948 32.315 29.269 1.00 19.74 248 VAL E CA 1
ATOM 9948 C C . VAL E 1 252 ? 8.872 33.192 28.609 1.00 20.45 248 VAL E C 1
ATOM 9949 O O . VAL E 1 252 ? 8.072 32.680 27.815 1.00 19.62 248 VAL E O 1
ATOM 9953 N N . GLU E 1 253 ? 8.823 34.478 28.978 1.00 21.22 249 GLU E N 1
ATOM 9954 C CA . GLU E 1 253 ? 7.802 35.406 28.444 1.00 21.86 249 GLU E CA 1
ATOM 9955 C C . GLU E 1 253 ? 8.460 36.269 27.402 1.00 21.80 249 GLU E C 1
ATOM 9956 O O . GLU E 1 253 ? 9.680 36.420 27.421 1.00 20.91 249 GLU E O 1
ATOM 9962 N N . ALA E 1 254 ? 7.671 36.878 26.509 1.00 21.15 250 ALA E N 1
ATOM 9963 C CA . ALA E 1 254 ? 8.271 37.769 25.539 1.00 20.92 250 ALA E CA 1
ATOM 9964 C C . ALA E 1 254 ? 9.147 38.830 26.240 1.00 21.12 250 ALA E C 1
ATOM 9965 O O . ALA E 1 254 ? 10.218 39.151 25.740 1.00 21.17 250 ALA E O 1
ATOM 9967 N N . SER E 1 255 ? 8.720 39.328 27.408 1.00 21.26 251 SER E N 1
ATOM 9968 C CA . SER E 1 255 ? 9.487 40.338 28.143 1.00 21.95 251 SER E CA 1
ATOM 9969 C C . SER E 1 255 ? 10.912 39.888 28.487 1.00 21.51 251 SER E C 1
ATOM 9970 O O . SER E 1 255 ? 11.836 40.712 28.534 1.00 22.14 251 SER E O 1
ATOM 9973 N N . ASP E 1 256 ? 11.092 38.599 28.764 1.00 19.80 252 ASP E N 1
ATOM 9974 C CA . ASP E 1 256 ? 12.450 38.073 28.950 1.00 19.45 252 ASP E CA 1
ATOM 9975 C C . ASP E 1 256 ? 13.324 38.241 27.666 1.00 18.76 252 ASP E C 1
ATOM 9976 O O . ASP E 1 256 ? 14.482 38.683 27.736 1.00 18.98 252 ASP E O 1
ATOM 9981 N N . ILE E 1 257 ? 12.772 37.962 26.494 1.00 18.22 253 ILE E N 1
ATOM 9982 C CA . ILE E 1 257 ? 13.576 38.181 25.236 1.00 18.25 253 ILE E CA 1
ATOM 9983 C C . ILE E 1 257 ? 13.833 39.675 25.003 1.00 19.69 253 ILE E C 1
ATOM 9984 O O . ILE E 1 257 ? 14.950 40.111 24.630 1.00 19.24 253 ILE E O 1
ATOM 9989 N N . SER E 1 258 ? 12.777 40.470 25.216 1.00 19.95 254 SER E N 1
ATOM 9990 C CA . SER E 1 258 ? 12.863 41.901 25.084 1.00 21.13 254 SER E CA 1
ATOM 9991 C C . SER E 1 258 ? 13.917 42.541 26.018 1.00 22.47 254 SER E C 1
ATOM 9992 O O . SER E 1 258 ? 14.617 43.481 25.607 1.00 23.88 254 SER E O 1
ATOM 9995 N N . ASN E 1 259 ? 14.047 42.058 27.257 1.00 22.15 255 ASN E N 1
ATOM 9996 C CA . ASN E 1 259 ? 15.145 42.527 28.090 1.00 23.70 255 ASN E CA 1
ATOM 9997 C C . ASN E 1 259 ? 16.540 42.321 27.489 1.00 23.98 255 ASN E C 1
ATOM 9998 O O . ASN E 1 259 ? 17.426 43.204 27.586 1.00 24.57 255 ASN E O 1
ATOM 10003 N N . ALA E 1 260 ? 16.716 41.168 26.854 1.00 22.79 256 ALA E N 1
ATOM 10004 C CA . ALA E 1 260 ? 17.970 40.861 26.170 1.00 22.82 256 ALA E CA 1
ATOM 10005 C C . ALA E 1 260 ? 18.128 41.715 24.877 1.00 22.21 256 ALA E C 1
ATOM 10006 O O . ALA E 1 260 ? 19.193 42.294 24.635 1.00 23.15 256 ALA E O 1
ATOM 10008 N N . VAL E 1 261 ? 17.057 41.843 24.092 1.00 22.35 257 VAL E N 1
ATOM 10009 C CA . VAL E 1 261 ? 17.039 42.757 22.940 1.00 22.74 257 VAL E CA 1
ATOM 10010 C C . VAL E 1 261 ? 17.457 44.225 23.319 1.00 23.11 257 VAL E C 1
ATOM 10011 O O . VAL E 1 261 ? 18.220 44.882 22.598 1.00 22.35 257 VAL E O 1
ATOM 10015 N N . CYS E 1 262 ? 16.965 44.710 24.455 1.00 23.49 258 CYS E N 1
ATOM 10016 C CA . CYS E 1 262 ? 17.248 46.068 24.906 1.00 24.66 258 CYS E CA 1
ATOM 10017 C C . CYS E 1 262 ? 18.707 46.256 25.320 1.00 24.95 258 CYS E C 1
ATOM 10018 O O . CYS E 1 262 ? 19.323 47.304 25.010 1.00 25.89 258 CYS E O 1
ATOM 10021 N N . PHE E 1 263 ? 19.275 45.250 26.001 1.00 24.06 259 PHE E N 1
ATOM 10022 C CA . PHE E 1 263 ? 20.714 45.275 26.287 1.00 24.11 259 PHE E CA 1
ATOM 10023 C C . PHE E 1 263 ? 21.508 45.411 24.973 1.00 23.51 259 PHE E C 1
ATOM 10024 O O . PHE E 1 263 ? 22.383 46.307 24.840 1.00 23.24 259 PHE E O 1
ATOM 10032 N N . LEU E 1 264 ? 21.186 44.552 23.999 1.00 22.35 260 LEU E N 1
ATOM 10033 C CA . LEU E 1 264 ? 21.937 44.487 22.724 1.00 22.04 260 LEU E CA 1
ATOM 10034 C C . LEU E 1 264 ? 21.750 45.727 21.829 1.00 23.08 260 LEU E C 1
ATOM 10035 O O . LEU E 1 264 ? 22.636 46.091 21.053 1.00 23.83 260 LEU E O 1
ATOM 10040 N N . ALA E 1 265 ? 20.580 46.345 21.917 1.00 23.05 261 ALA E N 1
ATOM 10041 C CA . ALA E 1 265 ? 20.283 47.535 21.148 1.00 24.62 261 ALA E CA 1
ATOM 10042 C C . ALA E 1 265 ? 20.893 48.797 21.788 1.00 26.15 261 ALA E C 1
ATOM 10043 O O . ALA E 1 265 ? 21.101 49.791 21.111 1.00 26.48 261 ALA E O 1
ATOM 10045 N N . SER E 1 266 ? 21.152 48.743 23.094 1.00 26.78 262 SER E N 1
ATOM 10046 C CA . SER E 1 266 ? 21.623 49.908 23.856 1.00 27.96 262 SER E CA 1
ATOM 10047 C C . SER E 1 266 ? 23.104 50.112 23.634 1.00 28.25 262 SER E C 1
ATOM 10048 O O . SER E 1 266 ? 23.808 49.131 23.396 1.00 27.02 262 SER E O 1
ATOM 10051 N N . ASP E 1 267 ? 23.600 51.354 23.752 1.00 28.93 263 ASP E N 1
ATOM 10052 C CA . ASP E 1 267 ? 25.073 51.592 23.748 1.00 29.64 263 ASP E CA 1
ATOM 10053 C C . ASP E 1 267 ? 25.837 50.838 24.863 1.00 29.13 263 ASP E C 1
ATOM 10054 O O . ASP E 1 267 ? 27.072 50.716 24.806 1.00 29.55 263 ASP E O 1
ATOM 10059 N N . GLU E 1 268 ? 25.113 50.346 25.864 1.00 28.49 264 GLU E N 1
ATOM 10060 C CA . GLU E 1 268 ? 25.695 49.541 26.937 1.00 29.95 264 GLU E CA 1
ATOM 10061 C C . GLU E 1 268 ? 26.380 48.254 26.448 1.00 28.59 264 GLU E C 1
ATOM 10062 O O . GLU E 1 268 ? 27.143 47.656 27.211 1.00 29.93 264 GLU E O 1
ATOM 10068 N N . SER E 1 269 ? 26.092 47.818 25.218 1.00 27.29 265 SER E N 1
ATOM 10069 C CA . SER E 1 269 ? 26.691 46.584 24.676 1.00 26.11 265 SER E CA 1
ATOM 10070 C C . SER E 1 269 ? 27.563 46.839 23.436 1.00 25.93 265 SER E C 1
ATOM 10071 O O . SER E 1 269 ? 27.770 45.947 22.558 1.00 24.56 265 SER E O 1
ATOM 10074 N N . ARG E 1 270 ? 28.115 48.053 23.394 1.00 25.40 266 ARG E N 1
ATOM 10075 C CA . ARG E 1 270 ? 28.894 48.544 22.277 1.00 25.26 266 ARG E CA 1
ATOM 10076 C C . ARG E 1 270 ? 30.032 47.587 21.883 1.00 25.61 266 ARG E C 1
ATOM 10077 O O . ARG E 1 270 ? 30.429 47.544 20.709 1.00 25.14 266 ARG E O 1
ATOM 10085 N N . TYR E 1 271 ? 30.545 46.823 22.851 1.00 24.63 267 TYR E N 1
ATOM 10086 C CA . TYR E 1 271 ? 31.583 45.834 22.539 1.00 25.18 267 TYR E CA 1
ATOM 10087 C C . TYR E 1 271 ? 31.113 44.365 22.654 1.00 24.32 267 TYR E C 1
ATOM 10088 O O . TYR E 1 271 ? 31.931 43.450 22.821 1.00 24.92 267 TYR E O 1
ATOM 10097 N N . VAL E 1 272 ? 29.805 44.153 22.550 1.00 23.37 268 VAL E N 1
ATOM 10098 C CA . VAL E 1 272 ? 29.241 42.797 22.523 1.00 22.83 268 VAL E CA 1
ATOM 10099 C C . VAL E 1 272 ? 28.855 42.441 21.089 1.00 22.63 268 VAL E C 1
ATOM 10100 O O . VAL E 1 272 ? 27.949 43.046 20.501 1.00 22.60 268 VAL E O 1
ATOM 10104 N N . THR E 1 273 ? 29.585 41.484 20.520 1.00 22.22 269 THR E N 1
ATOM 10105 C CA . THR E 1 273 ? 29.370 41.077 19.139 1.00 21.98 269 THR E CA 1
ATOM 10106 C C . THR E 1 273 ? 29.784 39.615 18.989 1.00 21.52 269 THR E C 1
ATOM 10107 O O . THR E 1 273 ? 30.684 39.157 19.664 1.00 21.41 269 THR E O 1
ATOM 10111 N N . GLY E 1 274 ? 29.074 38.881 18.146 1.00 21.54 270 GLY E N 1
ATOM 10112 C CA . GLY E 1 274 ? 29.362 37.481 17.904 1.00 22.25 270 GLY E CA 1
ATOM 10113 C C . GLY E 1 274 ? 28.869 36.601 19.039 1.00 20.92 270 GLY E C 1
ATOM 10114 O O . GLY E 1 274 ? 29.261 35.425 19.146 1.00 20.77 270 GLY E O 1
ATOM 10115 N N . LEU E 1 275 ? 28.010 37.163 19.887 1.00 20.34 271 LEU E N 1
ATOM 10116 C CA . LEU E 1 275 ? 27.472 36.425 21.036 1.00 19.76 271 LEU E CA 1
ATOM 10117 C C . LEU E 1 275 ? 26.230 35.601 20.678 1.00 19.12 271 LEU E C 1
ATOM 10118 O O . LEU E 1 275 ? 25.302 36.094 20.036 1.00 19.58 271 LEU E O 1
ATOM 10123 N N . GLN E 1 276 ? 26.228 34.344 21.090 1.00 19.14 272 GLN E N 1
ATOM 10124 C CA . GLN E 1 276 ? 25.048 33.466 20.984 1.00 18.72 272 GLN E CA 1
ATOM 10125 C C . GLN E 1 276 ? 24.366 33.560 22.359 1.00 18.23 272 GLN E C 1
ATOM 10126 O O . GLN E 1 276 ? 24.799 32.937 23.336 1.00 18.43 272 GLN E O 1
ATOM 10132 N N . PHE E 1 277 ? 23.376 34.452 22.420 1.00 18.59 273 PHE E N 1
ATOM 10133 C CA . PHE E 1 277 ? 22.799 34.965 23.668 1.00 19.13 273 PHE E CA 1
ATOM 10134 C C . PHE E 1 277 ? 21.578 34.114 24.051 1.00 18.94 273 PHE E C 1
ATOM 10135 O O . PHE E 1 277 ? 20.429 34.430 23.664 1.00 19.09 273 PHE E O 1
ATOM 10143 N N . LYS E 1 278 ? 21.829 33.051 24.804 1.00 18.79 274 LYS E N 1
ATOM 10144 C CA . LYS E 1 278 ? 20.789 32.122 25.274 1.00 19.94 274 LYS E CA 1
ATOM 10145 C C . LYS E 1 278 ? 19.930 32.813 26.350 1.00 19.81 274 LYS E C 1
ATOM 10146 O O . LYS E 1 278 ? 20.459 33.428 27.298 1.00 20.13 274 LYS E O 1
ATOM 10152 N N . VAL E 1 279 ? 18.616 32.732 26.166 1.00 18.70 275 VAL E N 1
ATOM 10153 C CA . VAL E 1 279 ? 17.639 33.076 27.217 1.00 17.91 275 VAL E CA 1
ATOM 10154 C C . VAL E 1 279 ? 16.766 31.832 27.273 1.00 18.43 275 VAL E C 1
ATOM 10155 O O . VAL E 1 279 ? 15.668 31.778 26.674 1.00 18.45 275 VAL E O 1
ATOM 10159 N N . ASP E 1 280 ? 17.304 30.795 27.915 1.00 17.84 276 ASP E N 1
ATOM 10160 C CA . ASP E 1 280 ? 16.755 29.487 27.754 1.00 18.77 276 ASP E CA 1
ATOM 10161 C C . ASP E 1 280 ? 16.328 28.814 29.063 1.00 18.65 276 ASP E C 1
ATOM 10162 O O . ASP E 1 280 ? 15.916 27.657 29.063 1.00 19.74 276 ASP E O 1
ATOM 10167 N N . ALA E 1 281 ? 16.425 29.531 30.176 1.00 18.92 277 ALA E N 1
ATOM 10168 C CA . ALA E 1 281 ? 16.141 28.968 31.495 1.00 19.44 277 ALA E CA 1
ATOM 10169 C C . ALA E 1 281 ? 16.905 27.663 31.714 1.00 20.19 277 ALA E C 1
ATOM 10170 O O . ALA E 1 281 ? 16.431 26.778 32.434 1.00 20.38 277 ALA E O 1
ATOM 10172 N N . GLY E 1 282 ? 18.066 27.526 31.052 1.00 19.93 278 GLY E N 1
ATOM 10173 C CA . GLY E 1 282 ? 18.912 26.340 31.303 1.00 19.77 278 GLY E CA 1
ATOM 10174 C C . GLY E 1 282 ? 18.660 25.163 30.395 1.00 19.90 278 GLY E C 1
ATOM 10175 O O . GLY E 1 282 ? 19.229 24.072 30.587 1.00 20.37 278 GLY E O 1
ATOM 10176 N N . ALA E 1 283 ? 17.839 25.385 29.384 1.00 19.62 279 ALA E N 1
ATOM 10177 C CA . ALA E 1 283 ? 17.492 24.357 28.397 1.00 19.91 279 ALA E CA 1
ATOM 10178 C C . ALA E 1 283 ? 18.730 23.665 27.793 1.00 20.54 279 ALA E C 1
ATOM 10179 O O . ALA E 1 283 ? 18.757 22.436 27.692 1.00 19.49 279 ALA E O 1
ATOM 10181 N N . MET E 1 284 ? 19.727 24.457 27.378 1.00 21.24 280 MET E N 1
ATOM 10182 C CA . MET E 1 284 ? 20.977 23.909 26.827 1.00 24.20 280 MET E CA 1
ATOM 10183 C C . MET E 1 284 ? 21.797 23.109 27.839 1.00 24.63 280 MET E C 1
ATOM 10184 O O . MET E 1 284 ? 22.612 22.300 27.448 1.00 24.94 280 MET E O 1
ATOM 10189 N N . LEU E 1 285 ? 21.565 23.303 29.130 1.00 25.84 281 LEU E N 1
ATOM 10190 C CA . LEU E 1 285 ? 22.289 22.523 30.142 1.00 27.69 281 LEU E CA 1
ATOM 10191 C C . LEU E 1 285 ? 21.875 21.046 30.146 1.00 30.60 281 LEU E C 1
ATOM 10192 O O . LEU E 1 285 ? 22.539 20.194 30.753 1.00 30.68 281 LEU E O 1
ATOM 10197 N N . LYS E 1 286 ? 20.795 20.723 29.442 1.00 32.66 282 LYS E N 1
ATOM 10198 C CA . LYS E 1 286 ? 20.416 19.299 29.302 1.00 36.25 282 LYS E CA 1
ATOM 10199 C C . LYS E 1 286 ? 21.116 18.646 28.096 1.00 38.18 282 LYS E C 1
ATOM 10200 O O . LYS E 1 286 ? 20.829 17.508 27.746 1.00 39.08 282 LYS E O 1
ATOM 10206 N N . PHE E 1 287 ? 22.087 19.387 27.530 1.00 40.60 283 PHE E N 1
ATOM 10207 C CA . PHE E 1 287 ? 22.810 19.092 26.265 1.00 41.64 283 PHE E CA 1
ATOM 10208 C C . PHE E 1 287 ? 21.863 18.782 25.110 1.00 42.11 283 PHE E C 1
ATOM 10209 O O . PHE E 1 287 ? 21.068 19.641 24.706 1.00 42.75 283 PHE E O 1
ATOM 10211 N N . GLY F 1 1 ? 18.779 59.694 41.558 1.00 66.58 -3 GLY F N 1
ATOM 10212 C CA . GLY F 1 1 ? 18.545 60.758 42.738 1.00 68.94 -3 GLY F CA 1
ATOM 10213 C C . GLY F 1 1 ? 17.644 60.170 43.818 1.00 69.30 -3 GLY F C 1
ATOM 10214 O O . GLY F 1 1 ? 17.212 59.002 43.705 1.00 67.67 -3 GLY F O 1
ATOM 10215 N N . PRO F 1 2 ? 17.343 60.985 44.871 1.00 71.45 -2 PRO F N 1
ATOM 10216 C CA . PRO F 1 2 ? 16.543 60.519 46.048 1.00 72.19 -2 PRO F CA 1
ATOM 10217 C C . PRO F 1 2 ? 15.240 59.772 45.665 1.00 71.18 -2 PRO F C 1
ATOM 10218 O O . PRO F 1 2 ? 14.304 60.379 45.105 1.00 72.07 -2 PRO F O 1
ATOM 10222 N N . GLY F 1 3 ? 15.203 58.465 45.969 1.00 69.36 -1 GLY F N 1
ATOM 10223 C CA . GLY F 1 3 ? 14.006 57.651 45.759 1.00 68.39 -1 GLY F CA 1
ATOM 10224 C C . GLY F 1 3 ? 13.837 57.106 44.350 1.00 66.27 -1 GLY F C 1
ATOM 10225 O O . GLY F 1 3 ? 12.730 56.718 43.966 1.00 66.21 -1 GLY F O 1
ATOM 10226 N N . SER F 1 4 ? 14.917 57.087 43.568 1.00 64.25 0 SER F N 1
ATOM 10227 C CA . SER F 1 4 ? 14.875 56.438 42.252 1.00 62.08 0 SER F CA 1
ATOM 10228 C C . SER F 1 4 ? 14.718 54.917 42.430 1.00 59.71 0 SER F C 1
ATOM 10229 O O . SER F 1 4 ? 15.303 54.345 43.355 1.00 58.99 0 SER F O 1
ATOM 10232 N N . MET F 1 5 ? 13.894 54.289 41.584 1.00 57.84 1 MET F N 1
ATOM 10233 C CA . MET F 1 5 ? 13.808 52.820 41.518 1.00 55.68 1 MET F CA 1
ATOM 10234 C C . MET F 1 5 ? 14.754 52.272 40.432 1.00 53.09 1 MET F C 1
ATOM 10235 O O . MET F 1 5 ? 14.556 52.526 39.244 1.00 53.11 1 MET F O 1
ATOM 10237 N N . GLY F 1 6 ? 15.778 51.531 40.848 1.00 50.95 2 GLY F N 1
ATOM 10238 C CA . GLY F 1 6 ? 16.824 51.071 39.934 1.00 48.27 2 GLY F CA 1
ATOM 10239 C C . GLY F 1 6 ? 16.656 49.643 39.436 1.00 45.44 2 GLY F C 1
ATOM 10240 O O . GLY F 1 6 ? 15.796 48.899 39.907 1.00 45.53 2 GLY F O 1
ATOM 10241 N N . ARG F 1 7 ? 17.497 49.262 38.476 1.00 43.53 3 ARG F N 1
ATOM 10242 C CA . ARG F 1 7 ? 17.435 47.935 37.859 1.00 40.68 3 ARG F CA 1
ATOM 10243 C C . ARG F 1 7 ? 17.796 46.793 38.829 1.00 39.68 3 ARG F C 1
ATOM 10244 O O . ARG F 1 7 ? 17.444 45.631 38.590 1.00 38.22 3 ARG F O 1
ATOM 10252 N N . VAL F 1 8 ? 18.469 47.138 39.931 1.00 38.94 4 VAL F N 1
ATOM 10253 C CA . VAL F 1 8 ? 18.851 46.169 40.954 1.00 37.95 4 VAL F CA 1
ATOM 10254 C C . VAL F 1 8 ? 18.393 46.623 42.364 1.00 39.13 4 VAL F C 1
ATOM 10255 O O . VAL F 1 8 ? 19.033 46.329 43.370 1.00 38.07 4 VAL F O 1
ATOM 10259 N N . GLN F 1 9 ? 17.251 47.316 42.396 1.00 40.03 5 GLN F N 1
ATOM 10260 C CA . GLN F 1 9 ? 16.681 47.950 43.598 1.00 41.85 5 GLN F CA 1
ATOM 10261 C C . GLN F 1 9 ? 16.629 47.082 44.861 1.00 41.85 5 GLN F C 1
ATOM 10262 O O . GLN F 1 9 ? 15.949 46.054 44.883 1.00 40.93 5 GLN F O 1
ATOM 10268 N N . ASP F 1 10 ? 17.352 47.511 45.900 1.00 42.53 6 ASP F N 1
ATOM 10269 C CA . ASP F 1 10 ? 17.295 46.897 47.245 1.00 44.16 6 ASP F CA 1
ATOM 10270 C C . ASP F 1 10 ? 18.025 45.543 47.362 1.00 43.39 6 ASP F C 1
ATOM 10271 O O . ASP F 1 10 ? 17.978 44.891 48.414 1.00 44.61 6 ASP F O 1
ATOM 10276 N N . LYS F 1 11 ? 18.692 45.114 46.296 1.00 41.31 7 LYS F N 1
ATOM 10277 C CA . LYS F 1 11 ? 19.392 43.844 46.367 1.00 39.96 7 LYS F CA 1
ATOM 10278 C C . LYS F 1 11 ? 20.665 44.005 47.181 1.00 39.87 7 LYS F C 1
ATOM 10279 O O . LYS F 1 11 ? 21.205 45.112 47.281 1.00 41.01 7 LYS F O 1
ATOM 10285 N N . VAL F 1 12 ? 21.123 42.903 47.777 1.00 38.57 8 VAL F N 1
ATOM 10286 C CA . VAL F 1 12 ? 22.406 42.849 48.460 1.00 37.94 8 VAL F CA 1
ATOM 10287 C C . VAL F 1 12 ? 23.359 42.006 47.588 1.00 36.37 8 VAL F C 1
ATOM 10288 O O . VAL F 1 12 ? 23.044 40.854 47.250 1.00 34.93 8 VAL F O 1
ATOM 10292 N N . VAL F 1 13 ? 24.507 42.598 47.238 1.00 36.24 9 VAL F N 1
ATOM 10293 C CA . VAL F 1 13 ? 25.484 42.024 46.282 1.00 34.33 9 VAL F CA 1
ATOM 10294 C C . VAL F 1 13 ? 26.880 41.844 46.908 1.00 34.39 9 VAL F C 1
ATOM 10295 O O . VAL F 1 13 ? 27.452 42.797 47.468 1.00 36.40 9 VAL F O 1
ATOM 10299 N N . LEU F 1 14 ? 27.441 40.637 46.819 1.00 32.81 10 LEU F N 1
ATOM 10300 C CA . LEU F 1 14 ? 28.826 40.406 47.202 1.00 31.51 10 LEU F CA 1
ATOM 10301 C C . LEU F 1 14 ? 29.749 40.579 45.981 1.00 30.86 10 LEU F C 1
ATOM 10302 O O . LEU F 1 14 ? 29.531 39.982 44.942 1.00 29.77 10 LEU F O 1
ATOM 10307 N N . VAL F 1 15 ? 30.768 41.425 46.099 1.00 31.73 11 VAL F N 1
ATOM 10308 C CA . VAL F 1 15 ? 31.732 41.607 45.019 1.00 31.28 11 VAL F CA 1
ATOM 10309 C C . VAL F 1 15 ? 33.143 41.341 45.525 1.00 31.87 11 VAL F C 1
ATOM 10310 O O . VAL F 1 15 ? 33.675 42.123 46.329 1.00 34.04 11 VAL F O 1
ATOM 10314 N N . THR F 1 16 ? 33.752 40.240 45.079 1.00 30.79 12 THR F N 1
ATOM 10315 C CA . THR F 1 16 ? 35.151 39.985 45.403 1.00 30.28 12 THR F CA 1
ATOM 10316 C C . THR F 1 16 ? 36.087 40.770 44.453 1.00 30.48 12 THR F C 1
ATOM 10317 O O . THR F 1 16 ? 35.744 41.005 43.269 1.00 29.77 12 THR F O 1
ATOM 10321 N N . GLY F 1 17 ? 37.240 41.192 44.981 1.00 30.14 13 GLY F N 1
ATOM 10322 C CA . GLY F 1 17 ? 38.159 42.065 44.265 1.00 30.43 13 GLY F CA 1
ATOM 10323 C C . GLY F 1 17 ? 37.494 43.394 43.954 1.00 31.81 13 GLY F C 1
ATOM 10324 O O . GLY F 1 17 ? 37.693 43.982 42.880 1.00 31.33 13 GLY F O 1
ATOM 10325 N N . GLY F 1 18 ? 36.688 43.857 44.903 1.00 32.55 14 GLY F N 1
ATOM 10326 C CA . GLY F 1 18 ? 35.884 45.070 44.724 1.00 34.12 14 GLY F CA 1
ATOM 10327 C C . GLY F 1 18 ? 36.617 46.375 45.013 1.00 35.30 14 GLY F C 1
ATOM 10328 O O . GLY F 1 18 ? 35.994 47.453 44.958 1.00 36.95 14 GLY F O 1
ATOM 10329 N N . ALA F 1 19 ? 37.924 46.297 45.273 1.00 35.39 15 ALA F N 1
ATOM 10330 C CA . ALA F 1 19 ? 38.707 47.489 45.662 1.00 37.70 15 ALA F CA 1
ATOM 10331 C C . ALA F 1 19 ? 39.070 48.451 44.513 1.00 38.17 15 ALA F C 1
ATOM 10332 O O . ALA F 1 19 ? 39.132 49.656 44.731 1.00 39.68 15 ALA F O 1
ATOM 10334 N N . ARG F 1 20 ? 39.311 47.923 43.313 1.00 37.21 16 ARG F N 1
ATOM 10335 C CA . ARG F 1 20 ? 39.592 48.748 42.130 1.00 37.25 16 ARG F CA 1
ATOM 10336 C C . ARG F 1 20 ? 39.162 47.979 40.883 1.00 36.42 16 ARG F C 1
ATOM 10337 O O . ARG F 1 20 ? 38.618 46.863 40.973 1.00 35.31 16 ARG F O 1
ATOM 10345 N N . GLY F 1 21 ? 39.420 48.569 39.719 1.00 36.44 17 GLY F N 1
ATOM 10346 C CA . GLY F 1 21 ? 39.227 47.880 38.448 1.00 34.77 17 GLY F CA 1
ATOM 10347 C C . GLY F 1 21 ? 37.779 47.483 38.218 1.00 33.51 17 GLY F C 1
ATOM 10348 O O . GLY F 1 21 ? 36.834 48.230 38.542 1.00 34.11 17 GLY F O 1
ATOM 10349 N N . GLN F 1 22 ? 37.593 46.303 37.652 1.00 32.50 18 GLN F N 1
ATOM 10350 C CA . GLN F 1 22 ? 36.248 45.867 37.291 1.00 31.60 18 GLN F CA 1
ATOM 10351 C C . GLN F 1 22 ? 35.371 45.773 38.525 1.00 31.68 18 GLN F C 1
ATOM 10352 O O . GLN F 1 22 ? 34.209 46.179 38.498 1.00 32.21 18 GLN F O 1
ATOM 10358 N N . GLY F 1 23 ? 35.941 45.260 39.612 1.00 31.14 19 GLY F N 1
ATOM 10359 C CA . GLY F 1 23 ? 35.170 45.002 40.822 1.00 31.65 19 GLY F CA 1
ATOM 10360 C C . GLY F 1 23 ? 34.551 46.262 41.401 1.00 33.25 19 GLY F C 1
ATOM 10361 O O . GLY F 1 23 ? 33.375 46.274 41.763 1.00 32.41 19 GLY F O 1
ATOM 10362 N N . ARG F 1 24 ? 35.370 47.315 41.508 1.00 34.91 20 ARG F N 1
ATOM 10363 C CA . ARG F 1 24 ? 34.908 48.586 41.999 1.00 37.46 20 ARG F CA 1
ATOM 10364 C C . ARG F 1 24 ? 33.860 49.087 41.036 1.00 37.37 20 ARG F C 1
ATOM 10365 O O . ARG F 1 24 ? 32.800 49.500 41.468 1.00 39.48 20 ARG F O 1
ATOM 10373 N N . SER F 1 25 ? 34.171 49.050 39.739 1.00 36.36 21 SER F N 1
ATOM 10374 C CA . SER F 1 25 ? 33.238 49.444 38.682 1.00 36.54 21 SER F CA 1
ATOM 10375 C C . SER F 1 25 ? 31.858 48.774 38.846 1.00 36.51 21 SER F C 1
ATOM 10376 O O . SER F 1 25 ? 30.836 49.471 38.831 1.00 37.66 21 SER F O 1
ATOM 10379 N N . HIS F 1 26 ? 31.834 47.452 39.053 1.00 35.72 22 HIS F N 1
ATOM 10380 C CA . HIS F 1 26 ? 30.571 46.724 39.273 1.00 35.12 22 HIS F CA 1
ATOM 10381 C C . HIS F 1 26 ? 29.879 47.236 40.521 1.00 36.77 22 HIS F C 1
ATOM 10382 O O . HIS F 1 26 ? 28.681 47.500 40.492 1.00 37.58 22 HIS F O 1
ATOM 10389 N N . ALA F 1 27 ? 30.635 47.373 41.611 1.00 37.57 23 ALA F N 1
ATOM 10390 C CA . ALA F 1 27 ? 30.081 47.799 42.886 1.00 39.34 23 ALA F CA 1
ATOM 10391 C C . ALA F 1 27 ? 29.317 49.122 42.724 1.00 41.45 23 ALA F C 1
ATOM 10392 O O . ALA F 1 27 ? 28.154 49.233 43.122 1.00 41.77 23 ALA F O 1
ATOM 10394 N N . VAL F 1 28 ? 29.975 50.093 42.089 1.00 43.03 24 VAL F N 1
ATOM 10395 C CA . VAL F 1 28 ? 29.401 51.416 41.798 1.00 44.88 24 VAL F CA 1
ATOM 10396 C C . VAL F 1 28 ? 28.152 51.342 40.891 1.00 44.98 24 VAL F C 1
ATOM 10397 O O . VAL F 1 28 ? 27.106 51.895 41.237 1.00 46.50 24 VAL F O 1
ATOM 10401 N N . LYS F 1 29 ? 28.265 50.675 39.739 1.00 43.69 25 LYS F N 1
ATOM 10402 C CA . LYS F 1 29 ? 27.136 50.549 38.780 1.00 42.62 25 LYS F CA 1
ATOM 10403 C C . LYS F 1 29 ? 25.886 49.932 39.412 1.00 41.63 25 LYS F C 1
ATOM 10404 O O . LYS F 1 29 ? 24.780 50.418 39.185 1.00 42.02 25 LYS F O 1
ATOM 10410 N N . LEU F 1 30 ? 26.083 48.891 40.219 1.00 40.75 26 LEU F N 1
ATOM 10411 C CA . LEU F 1 30 ? 25.004 48.211 40.947 1.00 40.38 26 LEU F CA 1
ATOM 10412 C C . LEU F 1 30 ? 24.444 49.071 42.090 1.00 42.96 26 LEU F C 1
ATOM 10413 O O . LEU F 1 30 ? 23.250 48.986 42.412 1.00 43.25 26 LEU F O 1
ATOM 10418 N N . ALA F 1 31 ? 25.308 49.883 42.710 1.00 43.94 27 ALA F N 1
ATOM 10419 C CA . ALA F 1 31 ? 24.846 50.897 43.660 1.00 46.40 27 ALA F CA 1
ATOM 10420 C C . ALA F 1 31 ? 24.001 51.977 42.959 1.00 47.20 27 ALA F C 1
ATOM 10421 O O . ALA F 1 31 ? 22.894 52.276 43.399 1.00 48.30 27 ALA F O 1
ATOM 10423 N N . GLU F 1 32 ? 24.505 52.536 41.857 1.00 46.91 28 GLU F N 1
ATOM 10424 C CA . GLU F 1 32 ? 23.738 53.491 41.052 1.00 48.18 28 GLU F CA 1
ATOM 10425 C C . GLU F 1 32 ? 22.373 52.940 40.651 1.00 46.76 28 GLU F C 1
ATOM 10426 O O . GLU F 1 32 ? 21.437 53.710 40.387 1.00 47.43 28 GLU F O 1
ATOM 10432 N N . GLU F 1 33 ? 22.286 51.612 40.548 1.00 44.16 29 GLU F N 1
ATOM 10433 C CA . GLU F 1 33 ? 21.060 50.924 40.142 1.00 42.31 29 GLU F CA 1
ATOM 10434 C C . GLU F 1 33 ? 20.316 50.364 41.343 1.00 42.18 29 GLU F C 1
ATOM 10435 O O . GLU F 1 33 ? 19.367 49.599 41.194 1.00 41.03 29 GLU F O 1
ATOM 10441 N N . GLY F 1 34 ? 20.772 50.717 42.536 1.00 42.36 30 GLY F N 1
ATOM 10442 C CA . GLY F 1 34 ? 19.935 50.554 43.720 1.00 43.11 30 GLY F CA 1
ATOM 10443 C C . GLY F 1 34 ? 20.329 49.511 44.734 1.00 42.89 30 GLY F C 1
ATOM 10444 O O . GLY F 1 34 ? 19.673 49.409 45.791 1.00 43.71 30 GLY F O 1
ATOM 10445 N N . ALA F 1 35 ? 21.381 48.736 44.416 1.00 40.38 31 ALA F N 1
ATOM 10446 C CA . ALA F 1 35 ? 21.895 47.681 45.308 1.00 40.15 31 ALA F CA 1
ATOM 10447 C C . ALA F 1 35 ? 22.863 48.149 46.393 1.00 41.00 31 ALA F C 1
ATOM 10448 O O . ALA F 1 35 ? 23.654 49.065 46.171 1.00 42.06 31 ALA F O 1
ATOM 10450 N N . ASP F 1 36 ? 22.795 47.502 47.554 1.00 41.57 32 ASP F N 1
ATOM 10451 C CA . ASP F 1 36 ? 23.770 47.694 48.624 1.00 42.86 32 ASP F CA 1
ATOM 10452 C C . ASP F 1 36 ? 24.879 46.658 48.467 1.00 41.79 32 ASP F C 1
ATOM 10453 O O . ASP F 1 36 ? 24.596 45.490 48.191 1.00 40.33 32 ASP F O 1
ATOM 10458 N N . ILE F 1 37 ? 26.127 47.079 48.652 1.00 41.65 33 ILE F N 1
ATOM 10459 C CA . ILE F 1 37 ? 27.259 46.246 48.243 1.00 41.04 33 ILE F CA 1
ATOM 10460 C C . ILE F 1 37 ? 28.117 45.764 49.404 1.00 41.81 33 ILE F C 1
ATOM 10461 O O . ILE F 1 37 ? 28.468 46.538 50.291 1.00 43.56 33 ILE F O 1
ATOM 10466 N N . ILE F 1 38 ? 28.442 44.476 49.379 1.00 41.09 34 ILE F N 1
ATOM 10467 C CA . ILE F 1 38 ? 29.471 43.889 50.223 1.00 41.12 34 ILE F CA 1
ATOM 10468 C C . ILE F 1 38 ? 30.729 43.741 49.351 1.00 40.96 34 ILE F C 1
ATOM 10469 O O . ILE F 1 38 ? 30.708 43.058 48.334 1.00 39.65 34 ILE F O 1
ATOM 10474 N N . LEU F 1 39 ? 31.809 44.405 49.756 1.00 42.37 35 LEU F N 1
ATOM 10475 C CA . LEU F 1 39 ? 33.056 44.426 49.002 1.00 42.52 35 LEU F CA 1
ATOM 10476 C C . LEU F 1 39 ? 34.148 43.693 49.779 1.00 42.06 35 LEU F C 1
ATOM 10477 O O . LEU F 1 39 ? 34.381 43.964 50.965 1.00 42.51 35 LEU F O 1
ATOM 10482 N N . PHE F 1 40 ? 34.795 42.751 49.092 1.00 40.59 36 PHE F N 1
ATOM 10483 C CA . PHE F 1 40 ? 35.899 41.972 49.621 1.00 39.73 36 PHE F CA 1
ATOM 10484 C C . PHE F 1 40 ? 37.123 42.183 48.722 1.00 39.61 36 PHE F C 1
ATOM 10485 O O . PHE F 1 40 ? 37.033 42.102 47.480 1.00 39.13 36 PHE F O 1
ATOM 10493 N N . ASP F 1 41 ? 38.269 42.447 49.333 1.00 39.54 37 ASP F N 1
ATOM 10494 C CA . ASP F 1 41 ? 39.516 42.483 48.596 1.00 38.60 37 ASP F CA 1
ATOM 10495 C C . ASP F 1 41 ? 40.637 42.109 49.541 1.00 38.57 37 ASP F C 1
ATOM 10496 O O . ASP F 1 41 ? 40.595 42.442 50.727 1.00 38.86 37 ASP F O 1
ATOM 10501 N N . ILE F 1 42 ? 41.626 41.387 49.013 1.00 37.73 38 ILE F N 1
ATOM 10502 C CA . ILE F 1 42 ? 42.809 40.935 49.767 1.00 37.78 38 ILE F CA 1
ATOM 10503 C C . ILE F 1 42 ? 43.628 42.092 50.370 1.00 39.45 38 ILE F C 1
ATOM 10504 O O . ILE F 1 42 ? 44.086 42.010 51.518 1.00 39.84 38 ILE F O 1
ATOM 10509 N N . CYS F 1 43 ? 43.784 43.167 49.600 1.00 40.40 39 CYS F N 1
ATOM 10510 C CA . CYS F 1 43 ? 44.427 44.413 50.064 1.00 42.24 39 CYS F CA 1
ATOM 10511 C C . CYS F 1 43 ? 45.920 44.336 50.344 1.00 43.01 39 CYS F C 1
ATOM 10512 O O . CYS F 1 43 ? 46.490 45.217 50.986 1.00 44.01 39 CYS F O 1
ATOM 10515 N N . HIS F 1 44 ? 46.549 43.281 49.834 1.00 42.64 40 HIS F N 1
ATOM 10516 C CA . HIS F 1 44 ? 47.996 43.174 49.790 1.00 43.26 40 HIS F CA 1
ATOM 10517 C C . HIS F 1 44 ? 48.471 42.473 48.506 1.00 42.58 40 HIS F C 1
ATOM 10518 O O . HIS F 1 44 ? 47.656 41.935 47.731 1.00 41.15 40 HIS F O 1
ATOM 10525 N N . ASP F 1 45 ? 49.782 42.510 48.286 1.00 42.83 41 ASP F N 1
ATOM 10526 C CA . ASP F 1 45 ? 50.429 41.892 47.124 1.00 42.34 41 ASP F CA 1
ATOM 10527 C C . ASP F 1 45 ? 50.559 40.370 47.247 1.00 40.97 41 ASP F C 1
ATOM 10528 O O . ASP F 1 45 ? 50.451 39.802 48.339 1.00 40.68 41 ASP F O 1
ATOM 10533 N N . ILE F 1 46 ? 50.793 39.719 46.112 1.00 39.98 42 ILE F N 1
ATOM 10534 C CA . ILE F 1 46 ? 51.115 38.295 46.093 1.00 39.05 42 ILE F CA 1
ATOM 10535 C C . ILE F 1 46 ? 52.440 38.144 45.371 1.00 39.82 42 ILE F C 1
ATOM 10536 O O . ILE F 1 46 ? 52.592 38.648 44.253 1.00 39.77 42 ILE F O 1
ATOM 10541 N N . GLU F 1 47 ? 53.388 37.451 46.010 1.00 40.46 43 GLU F N 1
ATOM 10542 C CA . GLU F 1 47 ? 54.794 37.485 45.588 1.00 41.94 43 GLU F CA 1
ATOM 10543 C C . GLU F 1 47 ? 55.028 37.123 44.112 1.00 41.22 43 GLU F C 1
ATOM 10544 O O . GLU F 1 47 ? 55.844 37.763 43.443 1.00 41.45 43 GLU F O 1
ATOM 10550 N N . THR F 1 48 ? 54.315 36.116 43.610 1.00 39.90 44 THR F N 1
ATOM 10551 C CA . THR F 1 48 ? 54.475 35.704 42.212 1.00 39.24 44 THR F CA 1
ATOM 10552 C C . THR F 1 48 ? 53.773 36.634 41.232 1.00 39.05 44 THR F C 1
ATOM 10553 O O . THR F 1 48 ? 54.039 36.576 40.032 1.00 40.21 44 THR F O 1
ATOM 10557 N N . ASN F 1 49 ? 52.886 37.481 41.726 1.00 38.39 45 ASN F N 1
ATOM 10558 C CA . ASN F 1 49 ? 52.173 38.410 40.864 1.00 38.68 45 ASN F CA 1
ATOM 10559 C C . ASN F 1 49 ? 52.907 39.771 40.775 1.00 39.93 45 ASN F C 1
ATOM 10560 O O . ASN F 1 49 ? 52.669 40.666 41.591 1.00 40.17 45 ASN F O 1
ATOM 10565 N N . GLU F 1 50 ? 53.760 39.926 39.761 1.00 40.46 46 GLU F N 1
ATOM 10566 C CA . GLU F 1 50 ? 54.738 41.031 39.725 1.00 41.68 46 GLU F CA 1
ATOM 10567 C C . GLU F 1 50 ? 54.178 42.364 39.241 1.00 42.74 46 GLU F C 1
ATOM 10568 O O . GLU F 1 50 ? 54.758 43.027 38.385 1.00 43.92 46 GLU F O 1
ATOM 10574 N N . TYR F 1 51 ? 53.023 42.724 39.799 1.00 42.60 47 TYR F N 1
ATOM 10575 C CA . TYR F 1 51 ? 52.438 44.059 39.735 1.00 43.46 47 TYR F CA 1
ATOM 10576 C C . TYR F 1 51 ? 51.625 44.231 41.026 1.00 43.35 47 TYR F C 1
ATOM 10577 O O . TYR F 1 51 ? 51.142 43.235 41.581 1.00 43.08 47 TYR F O 1
ATOM 10586 N N . PRO F 1 52 ? 51.500 45.478 41.532 1.00 44.37 48 PRO F N 1
ATOM 10587 C CA . PRO F 1 52 ? 50.825 45.638 42.829 1.00 43.99 48 PRO F CA 1
ATOM 10588 C C . PRO F 1 52 ? 49.324 45.401 42.761 1.00 42.56 48 PRO F C 1
ATOM 10589 O O . PRO F 1 52 ? 48.657 45.821 41.804 1.00 42.15 48 PRO F O 1
ATOM 10593 N N . LEU F 1 53 ? 48.806 44.743 43.792 1.00 41.22 49 LEU F N 1
ATOM 10594 C CA . LEU F 1 53 ? 47.369 44.573 43.935 1.00 40.14 49 LEU F CA 1
ATOM 10595 C C . LEU F 1 53 ? 46.775 45.784 44.631 1.00 41.61 49 LEU F C 1
ATOM 10596 O O . LEU F 1 53 ? 47.488 46.757 44.881 1.00 42.96 49 LEU F O 1
ATOM 10601 N N . ALA F 1 54 ? 45.481 45.739 44.937 1.00 41.22 50 ALA F N 1
ATOM 10602 C CA . ALA F 1 54 ? 44.834 46.845 45.662 1.00 42.42 50 ALA F CA 1
ATOM 10603 C C . ALA F 1 54 ? 45.425 47.038 47.060 1.00 43.24 50 ALA F C 1
ATOM 10604 O O . ALA F 1 54 ? 46.011 46.110 47.639 1.00 42.08 50 ALA F O 1
ATOM 10606 N N . THR F 1 55 ? 45.288 48.267 47.558 1.00 44.58 51 THR F N 1
ATOM 10607 C CA . THR F 1 55 ? 45.732 48.674 48.902 1.00 45.92 51 THR F CA 1
ATOM 10608 C C . THR F 1 55 ? 44.496 48.801 49.820 1.00 46.39 51 THR F C 1
ATOM 10609 O O . THR F 1 55 ? 43.364 48.698 49.342 1.00 45.84 51 THR F O 1
ATOM 10613 N N . SER F 1 56 ? 44.704 49.021 51.121 1.00 47.47 52 SER F N 1
ATOM 10614 C CA . SER F 1 56 ? 43.587 49.176 52.075 1.00 48.44 52 SER F CA 1
ATOM 10615 C C . SER F 1 56 ? 42.785 50.440 51.768 1.00 49.77 52 SER F C 1
ATOM 10616 O O . SER F 1 56 ? 41.547 50.439 51.841 1.00 49.32 52 SER F O 1
ATOM 10619 N N . ARG F 1 57 ? 43.515 51.511 51.442 1.00 51.07 53 ARG F N 1
ATOM 10620 C CA . ARG F 1 57 ? 42.934 52.785 51.022 1.00 52.84 53 ARG F CA 1
ATOM 10621 C C . ARG F 1 57 ? 42.084 52.624 49.759 1.00 51.97 53 ARG F C 1
ATOM 10622 O O . ARG F 1 57 ? 40.969 53.136 49.703 1.00 52.67 53 ARG F O 1
ATOM 10624 N N . ASP F 1 58 ? 42.590 51.876 48.768 1.00 50.89 54 ASP F N 1
ATOM 10625 C CA . ASP F 1 58 ? 41.803 51.553 47.564 1.00 49.56 54 ASP F CA 1
ATOM 10626 C C . ASP F 1 58 ? 40.409 51.033 47.920 1.00 48.40 54 ASP F C 1
ATOM 10627 O O . ASP F 1 58 ? 39.417 51.464 47.322 1.00 48.45 54 ASP F O 1
ATOM 10632 N N . LEU F 1 59 ? 40.344 50.112 48.887 1.00 47.38 55 LEU F N 1
ATOM 10633 C CA . LEU F 1 59 ? 39.086 49.484 49.296 1.00 46.38 55 LEU F CA 1
ATOM 10634 C C . LEU F 1 59 ? 38.151 50.475 49.979 1.00 48.12 55 LEU F C 1
ATOM 10635 O O . LEU F 1 59 ? 36.962 50.559 49.630 1.00 47.23 55 LEU F O 1
ATOM 10640 N N . GLU F 1 60 ? 38.701 51.217 50.949 1.00 49.60 56 GLU F N 1
ATOM 10641 C CA . GLU F 1 60 ? 37.973 52.272 51.628 1.00 51.54 56 GLU F CA 1
ATOM 10642 C C . GLU F 1 60 ? 37.337 53.191 50.587 1.00 52.19 56 GLU F C 1
ATOM 10643 O O . GLU F 1 60 ? 36.150 53.509 50.691 1.00 52.54 56 GLU F O 1
ATOM 10645 N N . GLU F 1 61 ? 38.123 53.594 49.581 1.00 52.54 57 GLU F N 1
ATOM 10646 C CA . GLU F 1 61 ? 37.658 54.554 48.560 1.00 54.11 57 GLU F CA 1
ATOM 10647 C C . GLU F 1 61 ? 36.587 53.932 47.670 1.00 52.76 57 GLU F C 1
ATOM 10648 O O . GLU F 1 61 ? 35.671 54.614 47.196 1.00 53.16 57 GLU F O 1
ATOM 10654 N N . ALA F 1 62 ? 36.690 52.624 47.471 1.00 51.56 58 ALA F N 1
ATOM 10655 C CA . ALA F 1 62 ? 35.632 51.900 46.786 1.00 50.81 58 ALA F CA 1
ATOM 10656 C C . ALA F 1 62 ? 34.332 51.954 47.607 1.00 51.68 58 ALA F C 1
ATOM 10657 O O . ALA F 1 62 ? 33.247 52.133 47.048 1.00 51.48 58 ALA F O 1
ATOM 10659 N N . GLY F 1 63 ? 34.446 51.824 48.929 1.00 53.15 59 GLY F N 1
ATOM 10660 C CA . GLY F 1 63 ? 33.290 51.978 49.811 1.00 55.13 59 GLY F CA 1
ATOM 10661 C C . GLY F 1 63 ? 32.690 53.377 49.700 1.00 57.56 59 GLY F C 1
ATOM 10662 O O . GLY F 1 63 ? 31.464 53.536 49.687 1.00 57.64 59 GLY F O 1
ATOM 10663 N N . LEU F 1 64 ? 33.565 54.383 49.602 1.00 59.30 60 LEU F N 1
ATOM 10664 C CA . LEU F 1 64 ? 33.160 55.799 49.514 1.00 61.78 60 LEU F CA 1
ATOM 10665 C C . LEU F 1 64 ? 32.514 56.103 48.166 1.00 61.64 60 LEU F C 1
ATOM 10666 O O . LEU F 1 64 ? 31.506 56.812 48.100 1.00 62.88 60 LEU F O 1
ATOM 10671 N N . GLU F 1 65 ? 33.099 55.571 47.096 1.00 60.35 61 GLU F N 1
ATOM 10672 C CA . GLU F 1 65 ? 32.549 55.743 45.751 1.00 60.03 61 GLU F CA 1
ATOM 10673 C C . GLU F 1 65 ? 31.124 55.180 45.687 1.00 58.82 61 GLU F C 1
ATOM 10674 O O . GLU F 1 65 ? 30.273 55.728 44.963 1.00 59.22 61 GLU F O 1
ATOM 10680 N N . VAL F 1 66 ? 30.869 54.119 46.464 1.00 57.71 62 VAL F N 1
ATOM 10681 C CA . VAL F 1 66 ? 29.541 53.479 46.548 1.00 56.82 62 VAL F CA 1
ATOM 10682 C C . VAL F 1 66 ? 28.549 54.408 47.250 1.00 58.45 62 VAL F C 1
ATOM 10683 O O . VAL F 1 66 ? 27.484 54.710 46.697 1.00 58.28 62 VAL F O 1
ATOM 10687 N N . GLU F 1 67 ? 28.907 54.867 48.446 1.00 59.80 63 GLU F N 1
ATOM 10688 C CA . GLU F 1 67 ? 28.012 55.714 49.261 1.00 61.94 63 GLU F CA 1
ATOM 10689 C C . GLU F 1 67 ? 27.603 57.004 48.545 1.00 62.75 63 GLU F C 1
ATOM 10690 O O . GLU F 1 67 ? 26.501 57.516 48.738 1.00 63.92 63 GLU F O 1
ATOM 10696 N N . LYS F 1 68 ? 28.508 57.482 47.694 1.00 62.75 64 LYS F N 1
ATOM 10697 C CA . LYS F 1 68 ? 28.308 58.650 46.843 1.00 64.19 64 LYS F CA 1
ATOM 10698 C C . LYS F 1 68 ? 27.122 58.519 45.872 1.00 63.31 64 LYS F C 1
ATOM 10699 O O . LYS F 1 68 ? 26.500 59.524 45.501 1.00 64.60 64 LYS F O 1
ATOM 10705 N N . THR F 1 69 ? 26.799 57.285 45.488 1.00 60.89 65 THR F N 1
ATOM 10706 C CA . THR F 1 69 ? 25.560 56.992 44.742 1.00 60.25 65 THR F CA 1
ATOM 10707 C C . THR F 1 69 ? 24.287 57.062 45.610 1.00 61.38 65 THR F C 1
ATOM 10708 O O . THR F 1 69 ? 23.176 57.088 45.066 1.00 60.76 65 THR F O 1
ATOM 10712 N N . GLY F 1 70 ? 24.467 57.052 46.937 1.00 62.47 66 GLY F N 1
ATOM 10713 C CA . GLY F 1 70 ? 23.364 57.034 47.902 1.00 64.04 66 GLY F CA 1
ATOM 10714 C C . GLY F 1 70 ? 23.120 55.705 48.606 1.00 63.25 66 GLY F C 1
ATOM 10715 O O . GLY F 1 70 ? 22.185 55.577 49.399 1.00 63.94 66 GLY F O 1
ATOM 10716 N N . ARG F 1 71 ? 23.977 54.720 48.325 1.00 62.10 67 ARG F N 1
ATOM 10717 C CA . ARG F 1 71 ? 23.808 53.332 48.812 1.00 61.16 67 ARG F CA 1
ATOM 10718 C C . ARG F 1 71 ? 24.768 52.895 49.946 1.00 60.75 67 ARG F C 1
ATOM 10719 O O . ARG F 1 71 ? 25.775 53.550 50.213 1.00 61.38 67 ARG F O 1
ATOM 10727 N N . LYS F 1 72 ? 24.434 51.790 50.611 1.00 59.95 68 LYS F N 1
ATOM 10728 C CA . LYS F 1 72 ? 25.212 51.281 51.745 1.00 60.09 68 LYS F CA 1
ATOM 10729 C C . LYS F 1 72 ? 26.310 50.272 51.315 1.00 58.51 68 LYS F C 1
ATOM 10730 O O . LYS F 1 72 ? 26.103 49.462 50.403 1.00 56.72 68 LYS F O 1
ATOM 10732 N N . ALA F 1 73 ? 27.468 50.338 51.978 1.00 58.30 69 ALA F N 1
ATOM 10733 C CA . ALA F 1 73 ? 28.633 49.510 51.671 1.00 56.56 69 ALA F CA 1
ATOM 10734 C C . ALA F 1 73 ? 29.168 48.810 52.920 1.00 56.52 69 ALA F C 1
ATOM 10735 O O . ALA F 1 73 ? 29.172 49.394 54.003 1.00 57.69 69 ALA F O 1
ATOM 10737 N N . TYR F 1 74 ? 29.609 47.558 52.765 1.00 54.36 70 TYR F N 1
ATOM 10738 C CA . TYR F 1 74 ? 30.264 46.811 53.843 1.00 54.12 70 TYR F CA 1
ATOM 10739 C C . TYR F 1 74 ? 31.598 46.292 53.334 1.00 52.76 70 TYR F C 1
ATOM 10740 O O . TYR F 1 74 ? 31.640 45.536 52.361 1.00 51.17 70 TYR F O 1
ATOM 10749 N N . THR F 1 75 ? 32.689 46.693 53.983 1.00 53.00 71 THR F N 1
ATOM 10750 C CA . THR F 1 75 ? 34.022 46.326 53.497 1.00 51.63 71 THR F CA 1
ATOM 10751 C C . THR F 1 75 ? 34.781 45.426 54.468 1.00 50.80 71 THR F C 1
ATOM 10752 O O . THR F 1 75 ? 34.640 45.558 55.682 1.00 51.89 71 THR F O 1
ATOM 10756 N N . ALA F 1 76 ? 35.562 44.499 53.912 1.00 48.54 72 ALA F N 1
ATOM 10757 C CA . ALA F 1 76 ? 36.422 43.612 54.689 1.00 47.47 72 ALA F CA 1
ATOM 10758 C C . ALA F 1 76 ? 37.584 43.131 53.836 1.00 46.10 72 ALA F C 1
ATOM 10759 O O . ALA F 1 76 ? 37.411 42.768 52.669 1.00 44.77 72 ALA F O 1
ATOM 10761 N N . GLU F 1 77 ? 38.777 43.153 54.424 1.00 45.87 73 GLU F N 1
ATOM 10762 C CA . GLU F 1 77 ? 39.963 42.623 53.783 1.00 44.09 73 GLU F CA 1
ATOM 10763 C C . GLU F 1 77 ? 39.867 41.134 53.956 1.00 42.94 73 GLU F C 1
ATOM 10764 O O . GLU F 1 77 ? 39.849 40.625 55.086 1.00 43.81 73 GLU F O 1
ATOM 10770 N N . VAL F 1 78 ? 39.723 40.462 52.817 1.00 40.81 74 VAL F N 1
ATOM 10771 C CA . VAL F 1 78 ? 39.498 39.024 52.721 1.00 38.89 74 VAL F CA 1
ATOM 10772 C C . VAL F 1 78 ? 40.263 38.529 51.499 1.00 37.15 74 VAL F C 1
ATOM 10773 O O . VAL F 1 78 ? 40.175 39.124 50.411 1.00 36.58 74 VAL F O 1
ATOM 10777 N N . ASP F 1 79 ? 41.027 37.460 51.706 1.00 36.00 75 ASP F N 1
ATOM 10778 C CA . ASP F 1 79 ? 41.748 36.718 50.666 1.00 33.85 75 ASP F CA 1
ATOM 10779 C C . ASP F 1 79 ? 40.801 35.590 50.266 1.00 32.85 75 ASP F C 1
ATOM 10780 O O . ASP F 1 79 ? 40.487 34.728 51.095 1.00 32.80 75 ASP F O 1
ATOM 10785 N N . VAL F 1 80 ? 40.307 35.613 49.026 1.00 31.12 76 VAL F N 1
ATOM 10786 C CA . VAL F 1 80 ? 39.410 34.537 48.549 1.00 30.14 76 VAL F CA 1
ATOM 10787 C C . VAL F 1 80 ? 40.003 33.137 48.685 1.00 29.90 76 VAL F C 1
ATOM 10788 O O . VAL F 1 80 ? 39.266 32.159 48.670 1.00 29.88 76 VAL F O 1
ATOM 10792 N N . ARG F 1 81 ? 41.314 33.032 48.864 1.00 30.95 77 ARG F N 1
ATOM 10793 C CA . ARG F 1 81 ? 41.920 31.693 49.084 1.00 32.29 77 ARG F CA 1
ATOM 10794 C C . ARG F 1 81 ? 41.649 31.129 50.471 1.00 33.55 77 ARG F C 1
ATOM 10795 O O . ARG F 1 81 ? 41.931 29.971 50.722 1.00 34.01 77 ARG F O 1
ATOM 10803 N N . ASP F 1 82 ? 41.136 31.968 51.370 1.00 34.73 78 ASP F N 1
ATOM 10804 C CA . ASP F 1 82 ? 40.877 31.570 52.742 1.00 35.46 78 ASP F CA 1
ATOM 10805 C C . ASP F 1 82 ? 39.372 31.476 52.895 1.00 35.61 78 ASP F C 1
ATOM 10806 O O . ASP F 1 82 ? 38.697 32.497 53.105 1.00 35.46 78 ASP F O 1
ATOM 10811 N N . ARG F 1 83 ? 38.838 30.259 52.748 1.00 34.72 79 ARG F N 1
ATOM 10812 C CA . ARG F 1 83 ? 37.397 30.082 52.799 1.00 35.50 79 ARG F CA 1
ATOM 10813 C C . ARG F 1 83 ? 36.847 30.447 54.180 1.00 36.26 79 ARG F C 1
ATOM 10814 O O . ARG F 1 83 ? 35.777 31.026 54.270 1.00 35.66 79 ARG F O 1
ATOM 10822 N N . ALA F 1 84 ? 37.589 30.119 55.241 1.00 37.17 80 ALA F N 1
ATOM 10823 C CA . ALA F 1 84 ? 37.132 30.454 56.609 1.00 38.06 80 ALA F CA 1
ATOM 10824 C C . ALA F 1 84 ? 36.893 31.945 56.734 1.00 38.34 80 ALA F C 1
ATOM 10825 O O . ALA F 1 84 ? 35.897 32.368 57.315 1.00 39.48 80 ALA F O 1
ATOM 10827 N N . ALA F 1 85 ? 37.825 32.734 56.199 1.00 38.20 81 ALA F N 1
ATOM 10828 C CA . ALA F 1 85 ? 37.736 34.190 56.259 1.00 38.86 81 ALA F CA 1
ATOM 10829 C C . ALA F 1 85 ? 36.538 34.661 55.447 1.00 38.61 81 ALA F C 1
ATOM 10830 O O . ALA F 1 85 ? 35.734 35.487 55.922 1.00 40.23 81 ALA F O 1
ATOM 10832 N N . VAL F 1 86 ? 36.399 34.117 54.233 1.00 37.44 82 VAL F N 1
ATOM 10833 C CA . VAL F 1 86 ? 35.214 34.357 53.386 1.00 36.31 82 VAL F CA 1
ATOM 10834 C C . VAL F 1 86 ? 33.910 34.056 54.137 1.00 37.06 82 VAL F C 1
ATOM 10835 O O . VAL F 1 86 ? 32.991 34.869 54.166 1.00 36.75 82 VAL F O 1
ATOM 10839 N N . SER F 1 87 ? 33.850 32.895 54.770 1.00 38.17 83 SER F N 1
ATOM 10840 C CA . SER F 1 87 ? 32.653 32.510 55.509 1.00 39.99 83 SER F CA 1
ATOM 10841 C C . SER F 1 87 ? 32.432 33.411 56.705 1.00 41.75 83 SER F C 1
ATOM 10842 O O . SER F 1 87 ? 31.346 33.971 56.862 1.00 43.52 83 SER F O 1
ATOM 10845 N N . ARG F 1 88 ? 33.460 33.573 57.530 1.00 42.50 84 ARG F N 1
ATOM 10846 C CA . ARG F 1 88 ? 33.363 34.442 58.704 1.00 44.33 84 ARG F CA 1
ATOM 10847 C C . ARG F 1 88 ? 32.912 35.856 58.303 1.00 44.60 84 ARG F C 1
ATOM 10848 O O . ARG F 1 88 ? 31.934 36.369 58.851 1.00 46.17 84 ARG F O 1
ATOM 10856 N N . GLU F 1 89 ? 33.586 36.475 57.333 1.00 44.22 85 GLU F N 1
ATOM 10857 C CA . GLU F 1 89 ? 33.231 37.862 56.963 1.00 44.87 85 GLU F CA 1
ATOM 10858 C C . GLU F 1 89 ? 31.893 37.992 56.244 1.00 45.24 85 GLU F C 1
ATOM 10859 O O . GLU F 1 89 ? 31.201 39.015 56.382 1.00 46.49 85 GLU F O 1
ATOM 10865 N N . LEU F 1 90 ? 31.514 36.968 55.485 1.00 44.34 86 LEU F N 1
ATOM 10866 C CA . LEU F 1 90 ? 30.220 37.009 54.815 1.00 44.21 86 LEU F CA 1
ATOM 10867 C C . LEU F 1 90 ? 29.109 36.881 55.842 1.00 45.32 86 LEU F C 1
ATOM 10868 O O . LEU F 1 90 ? 28.072 37.560 55.730 1.00 45.53 86 LEU F O 1
ATOM 10873 N N . ALA F 1 91 ? 29.326 36.034 56.851 1.00 45.54 87 ALA F N 1
ATOM 10874 C CA . ALA F 1 91 ? 28.267 35.791 57.840 1.00 47.15 87 ALA F CA 1
ATOM 10875 C C . ALA F 1 91 ? 27.949 37.064 58.647 1.00 48.69 87 ALA F C 1
ATOM 10876 O O . ALA F 1 91 ? 26.789 37.345 58.935 1.00 49.60 87 ALA F O 1
ATOM 10878 N N . ASN F 1 92 ? 29.001 37.820 58.974 1.00 49.50 88 ASN F N 1
ATOM 10879 C CA . ASN F 1 92 ? 28.909 39.181 59.511 1.00 51.24 88 ASN F CA 1
ATOM 10880 C C . ASN F 1 92 ? 28.128 40.131 58.593 1.00 50.66 88 ASN F C 1
ATOM 10881 O O . ASN F 1 92 ? 27.241 40.834 59.044 1.00 52.27 88 ASN F O 1
ATOM 10886 N N . ALA F 1 93 ? 28.474 40.143 57.306 1.00 49.16 89 ALA F N 1
ATOM 10887 C CA . ALA F 1 93 ? 27.819 41.009 56.315 1.00 48.67 89 ALA F CA 1
ATOM 10888 C C . ALA F 1 93 ? 26.344 40.681 56.103 1.00 48.74 89 ALA F C 1
ATOM 10889 O O . ALA F 1 93 ? 25.525 41.593 55.932 1.00 49.84 89 ALA F O 1
ATOM 10891 N N . VAL F 1 94 ? 25.992 39.394 56.110 1.00 48.05 90 VAL F N 1
ATOM 10892 C CA . VAL F 1 94 ? 24.576 39.000 55.955 1.00 48.74 90 VAL F CA 1
ATOM 10893 C C . VAL F 1 94 ? 23.731 39.341 57.213 1.00 51.46 90 VAL F C 1
ATOM 10894 O O . VAL F 1 94 ? 22.653 39.913 57.096 1.00 52.40 90 VAL F O 1
ATOM 10898 N N . ALA F 1 95 ? 24.224 38.999 58.400 1.00 52.90 91 ALA F N 1
ATOM 10899 C CA . ALA F 1 95 ? 23.510 39.325 59.646 1.00 56.07 91 ALA F CA 1
ATOM 10900 C C . ALA F 1 95 ? 23.197 40.826 59.768 1.00 57.93 91 ALA F C 1
ATOM 10901 O O . ALA F 1 95 ? 22.162 41.202 60.334 1.00 60.16 91 ALA F O 1
ATOM 10903 N N . GLU F 1 96 ? 24.083 41.664 59.219 1.00 57.82 92 GLU F N 1
ATOM 10904 C CA . GLU F 1 96 ? 23.930 43.131 59.228 1.00 59.24 92 GLU F CA 1
ATOM 10905 C C . GLU F 1 96 ? 23.093 43.719 58.065 1.00 58.26 92 GLU F C 1
ATOM 10906 O O . GLU F 1 96 ? 22.377 44.710 58.253 1.00 59.81 92 GLU F O 1
ATOM 10912 N N . PHE F 1 97 ? 23.188 43.112 56.879 1.00 55.49 93 PHE F N 1
ATOM 10913 C CA . PHE F 1 97 ? 22.411 43.533 55.711 1.00 54.13 93 PHE F CA 1
ATOM 10914 C C . PHE F 1 97 ? 21.141 42.705 55.594 1.00 53.11 93 PHE F C 1
ATOM 10915 O O . PHE F 1 97 ? 20.184 43.146 54.972 1.00 53.60 93 PHE F O 1
ATOM 10923 N N . GLY F 1 98 ? 21.142 41.509 56.185 1.00 51.71 94 GLY F N 1
ATOM 10924 C CA . GLY F 1 98 ? 19.929 40.694 56.336 1.00 50.97 94 GLY F CA 1
ATOM 10925 C C . GLY F 1 98 ? 19.581 39.701 55.235 1.00 49.01 94 GLY F C 1
ATOM 10926 O O . GLY F 1 98 ? 18.649 38.911 55.391 1.00 49.22 94 GLY F O 1
ATOM 10927 N N . LYS F 1 99 ? 20.329 39.737 54.128 1.00 46.53 95 LYS F N 1
ATOM 10928 C CA . LYS F 1 99 ? 20.083 38.875 52.969 1.00 43.89 95 LYS F CA 1
ATOM 10929 C C . LYS F 1 99 ? 21.284 38.915 52.022 1.00 41.66 95 LYS F C 1
ATOM 10930 O O . LYS F 1 99 ? 22.205 39.737 52.184 1.00 41.61 95 LYS F O 1
ATOM 10936 N N . LEU F 1 100 ? 21.294 37.993 51.064 1.00 39.15 96 LEU F N 1
ATOM 10937 C CA . LEU F 1 100 ? 22.254 38.027 49.959 1.00 36.75 96 LEU F CA 1
ATOM 10938 C C . LEU F 1 100 ? 21.531 37.616 48.683 1.00 35.12 96 LEU F C 1
ATOM 10939 O O . LEU F 1 100 ? 20.837 36.590 48.648 1.00 34.73 96 LEU F O 1
ATOM 10944 N N . ASP F 1 101 ? 21.658 38.452 47.654 1.00 33.58 97 ASP F N 1
ATOM 10945 C CA . ASP F 1 101 ? 20.943 38.228 46.411 1.00 32.24 97 ASP F CA 1
ATOM 10946 C C . ASP F 1 101 ? 21.868 37.885 45.232 1.00 29.84 97 ASP F C 1
ATOM 10947 O O . ASP F 1 101 ? 21.488 37.115 44.377 1.00 28.74 97 ASP F O 1
ATOM 10952 N N . VAL F 1 102 ? 23.042 38.509 45.179 1.00 29.10 98 VAL F N 1
ATOM 10953 C CA . VAL F 1 102 ? 23.932 38.402 44.012 1.00 28.65 98 VAL F CA 1
ATOM 10954 C C . VAL F 1 102 ? 25.390 38.165 44.441 1.00 27.92 98 VAL F C 1
ATOM 10955 O O . VAL F 1 102 ? 25.856 38.718 45.438 1.00 28.46 98 VAL F O 1
ATOM 10959 N N . VAL F 1 103 ? 26.113 37.345 43.674 1.00 27.93 99 VAL F N 1
ATOM 10960 C CA . VAL F 1 103 ? 27.508 37.042 43.967 1.00 26.43 99 VAL F CA 1
ATOM 10961 C C . VAL F 1 103 ? 28.306 37.396 42.712 1.00 26.84 99 VAL F C 1
ATOM 10962 O O . VAL F 1 103 ? 28.055 36.872 41.623 1.00 25.66 99 VAL F O 1
ATOM 10966 N N . VAL F 1 104 ? 29.241 38.329 42.861 1.00 27.46 100 VAL F N 1
ATOM 10967 C CA . VAL F 1 104 ? 30.127 38.694 41.778 1.00 26.89 100 VAL F CA 1
ATOM 10968 C C . VAL F 1 104 ? 31.531 38.229 42.143 1.00 26.52 100 VAL F C 1
ATOM 10969 O O . VAL F 1 104 ? 32.290 38.929 42.834 1.00 27.21 100 VAL F O 1
ATOM 10973 N N . ALA F 1 105 ? 31.864 37.029 41.685 1.00 25.86 101 ALA F N 1
ATOM 10974 C CA . ALA F 1 105 ? 33.155 36.408 41.989 1.00 25.83 101 ALA F CA 1
ATOM 10975 C C . ALA F 1 105 ? 34.183 36.906 40.978 1.00 26.81 101 ALA F C 1
ATOM 10976 O O . ALA F 1 105 ? 34.445 36.224 39.973 1.00 26.09 101 ALA F O 1
ATOM 10978 N N . ASN F 1 106 ? 34.757 38.085 41.278 1.00 27.64 102 ASN F N 1
ATOM 10979 C CA . ASN F 1 106 ? 35.584 38.870 40.351 1.00 28.39 102 ASN F CA 1
ATOM 10980 C C . ASN F 1 106 ? 37.080 38.924 40.686 1.00 28.56 102 ASN F C 1
ATOM 10981 O O . ASN F 1 106 ? 37.904 39.181 39.791 1.00 29.66 102 ASN F O 1
ATOM 10986 N N . ALA F 1 107 ? 37.427 38.720 41.959 1.00 29.04 103 ALA F N 1
ATOM 10987 C CA . ALA F 1 107 ? 38.824 38.651 42.406 1.00 29.60 103 ALA F CA 1
ATOM 10988 C C . ALA F 1 107 ? 39.703 37.786 41.483 1.00 29.37 103 ALA F C 1
ATOM 10989 O O . ALA F 1 107 ? 39.287 36.714 41.041 1.00 28.73 103 ALA F O 1
ATOM 10991 N N . GLY F 1 108 ? 40.903 38.269 41.183 1.00 29.82 104 GLY F N 1
ATOM 10992 C CA . GLY F 1 108 ? 41.788 37.596 40.229 1.00 30.17 104 GLY F CA 1
ATOM 10993 C C . GLY F 1 108 ? 43.176 38.189 40.207 1.00 31.08 104 GLY F C 1
ATOM 10994 O O . GLY F 1 108 ? 43.369 39.382 40.475 1.00 31.04 104 GLY F O 1
ATOM 10995 N N . ILE F 1 109 ? 44.149 37.332 39.916 1.00 30.77 105 ILE F N 1
ATOM 10996 C CA . ILE F 1 109 ? 45.507 37.762 39.625 1.00 31.80 105 ILE F CA 1
ATOM 10997 C C . ILE F 1 109 ? 45.946 37.148 38.305 1.00 32.23 105 ILE F C 1
ATOM 10998 O O . ILE F 1 109 ? 45.358 36.151 37.847 1.00 30.85 105 ILE F O 1
ATOM 11003 N N . CYS F 1 110 ? 46.992 37.725 37.717 1.00 32.79 106 CYS F N 1
ATOM 11004 C CA . CYS F 1 110 ? 47.516 37.257 36.444 1.00 33.11 106 CYS F CA 1
ATOM 11005 C C . CYS F 1 110 ? 49.026 37.345 36.512 1.00 34.36 106 CYS F C 1
ATOM 11006 O O . CYS F 1 110 ? 49.625 38.275 35.928 1.00 35.26 106 CYS F O 1
ATOM 11009 N N . PRO F 1 111 ? 49.652 36.387 37.231 1.00 33.91 107 PRO F N 1
ATOM 11010 C CA . PRO F 1 111 ? 51.092 36.374 37.509 1.00 34.57 107 PRO F CA 1
ATOM 11011 C C . PRO F 1 111 ? 51.959 35.874 36.324 1.00 35.18 107 PRO F C 1
ATOM 11012 O O . PRO F 1 111 ? 52.652 34.858 36.446 1.00 34.94 107 PRO F O 1
ATOM 11016 N N . LEU F 1 112 ? 51.926 36.602 35.204 1.00 36.42 108 LEU F N 1
ATOM 11017 C CA . LEU F 1 112 ? 52.707 36.281 33.999 1.00 37.60 108 LEU F CA 1
ATOM 11018 C C . LEU F 1 112 ? 54.223 36.455 34.169 1.00 39.19 108 LEU F C 1
ATOM 11019 O O . LEU F 1 112 ? 54.697 37.231 35.018 1.00 39.89 108 LEU F O 1
ATOM 11024 N N . GLY F 1 113 ? 54.976 35.750 33.325 1.00 39.76 109 GLY F N 1
ATOM 11025 C CA . GLY F 1 113 ? 56.420 35.921 33.240 1.00 40.95 109 GLY F CA 1
ATOM 11026 C C . GLY F 1 113 ? 57.112 34.583 33.089 1.00 41.24 109 GLY F C 1
ATOM 11027 O O . GLY F 1 113 ? 56.915 33.690 33.915 1.00 39.66 109 GLY F O 1
ATOM 11028 N N . ALA F 1 114 ? 57.925 34.446 32.039 1.00 42.57 110 ALA F N 1
ATOM 11029 C CA . ALA F 1 114 ? 58.525 33.150 31.685 1.00 43.22 110 ALA F CA 1
ATOM 11030 C C . ALA F 1 114 ? 59.539 32.681 32.713 1.00 44.17 110 ALA F C 1
ATOM 11031 O O . ALA F 1 114 ? 59.812 31.493 32.808 1.00 44.20 110 ALA F O 1
ATOM 11033 N N . HIS F 1 115 ? 60.075 33.612 33.493 1.00 45.23 111 HIS F N 1
ATOM 11034 C CA . HIS F 1 115 ? 61.134 33.298 34.459 1.00 47.25 111 HIS F CA 1
ATOM 11035 C C . HIS F 1 115 ? 60.590 32.790 35.810 1.00 45.80 111 HIS F C 1
ATOM 11036 O O . HIS F 1 115 ? 61.350 32.324 36.655 1.00 46.03 111 HIS F O 1
ATOM 11043 N N . LEU F 1 116 ? 59.278 32.891 36.021 1.00 44.58 112 LEU F N 1
ATOM 11044 C CA . LEU F 1 116 ? 58.708 32.550 37.334 1.00 43.26 112 LEU F CA 1
ATOM 11045 C C . LEU F 1 116 ? 58.633 31.045 37.605 1.00 41.99 112 LEU F C 1
ATOM 11046 O O . LEU F 1 116 ? 58.522 30.254 36.670 1.00 42.03 112 LEU F O 1
ATOM 11051 N N . PRO F 1 117 ? 58.726 30.641 38.885 1.00 41.05 113 PRO F N 1
ATOM 11052 C CA . PRO F 1 117 ? 58.665 29.213 39.200 1.00 40.04 113 PRO F CA 1
ATOM 11053 C C . PRO F 1 117 ? 57.217 28.684 39.224 1.00 38.38 113 PRO F C 1
ATOM 11054 O O . PRO F 1 117 ? 56.263 29.467 39.099 1.00 37.24 113 PRO F O 1
ATOM 11058 N N . VAL F 1 118 ? 57.060 27.369 39.390 1.00 37.11 114 VAL F N 1
ATOM 11059 C CA . VAL F 1 118 ? 55.739 26.747 39.326 1.00 36.15 114 VAL F CA 1
ATOM 11060 C C . VAL F 1 118 ? 54.761 27.238 40.379 1.00 34.22 114 VAL F C 1
ATOM 11061 O O . VAL F 1 118 ? 53.554 27.095 40.199 1.00 32.48 114 VAL F O 1
ATOM 11065 N N . GLN F 1 119 ? 55.278 27.818 41.466 1.00 33.33 115 GLN F N 1
ATOM 11066 C CA . GLN F 1 119 ? 54.409 28.401 42.478 1.00 32.16 115 GLN F CA 1
ATOM 11067 C C . GLN F 1 119 ? 53.441 29.413 41.834 1.00 30.78 115 GLN F C 1
ATOM 11068 O O . GLN F 1 119 ? 52.312 29.500 42.259 1.00 30.03 115 GLN F O 1
ATOM 11074 N N . ALA F 1 120 ? 53.897 30.151 40.809 1.00 30.66 116 ALA F N 1
ATOM 11075 C CA . ALA F 1 120 ? 53.051 31.101 40.071 1.00 30.00 116 ALA F CA 1
ATOM 11076 C C . ALA F 1 120 ? 51.867 30.426 39.384 1.00 29.05 116 ALA F C 1
ATOM 11077 O O . ALA F 1 120 ? 50.797 31.021 39.261 1.00 28.38 116 ALA F O 1
ATOM 11079 N N . PHE F 1 121 ? 52.052 29.184 38.954 1.00 28.37 117 PHE F N 1
ATOM 11080 C CA . PHE F 1 121 ? 50.918 28.360 38.470 1.00 27.65 117 PHE F CA 1
ATOM 11081 C C . PHE F 1 121 ? 49.937 28.079 39.622 1.00 26.64 117 PHE F C 1
ATOM 11082 O O . PHE F 1 121 ? 48.737 28.302 39.492 1.00 27.06 117 PHE F O 1
ATOM 11090 N N . ALA F 1 122 ? 50.460 27.618 40.755 1.00 26.72 118 ALA F N 1
ATOM 11091 C CA . ALA F 1 122 ? 49.645 27.337 41.940 1.00 26.14 118 ALA F CA 1
ATOM 11092 C C . ALA F 1 122 ? 48.888 28.575 42.437 1.00 26.23 118 ALA F C 1
ATOM 11093 O O . ALA F 1 122 ? 47.707 28.486 42.703 1.00 25.24 118 ALA F O 1
ATOM 11095 N N . ASP F 1 123 ? 49.571 29.724 42.554 1.00 26.53 119 ASP F N 1
ATOM 11096 C CA . ASP F 1 123 ? 48.939 30.978 42.959 1.00 26.84 119 ASP F CA 1
ATOM 11097 C C . ASP F 1 123 ? 47.851 31.445 41.977 1.00 26.51 119 ASP F C 1
ATOM 11098 O O . ASP F 1 123 ? 46.754 31.796 42.392 1.00 27.75 119 ASP F O 1
ATOM 11103 N N . ALA F 1 124 ? 48.150 31.496 40.682 1.00 26.22 120 ALA F N 1
ATOM 11104 C CA . ALA F 1 124 ? 47.092 31.802 39.702 1.00 25.88 120 ALA F CA 1
ATOM 11105 C C . ALA F 1 124 ? 45.863 30.879 39.912 1.00 25.09 120 ALA F C 1
ATOM 11106 O O . ALA F 1 124 ? 44.715 31.331 40.002 1.00 24.92 120 ALA F O 1
ATOM 11108 N N . PHE F 1 125 ? 46.121 29.585 39.995 1.00 24.06 121 PHE F N 1
ATOM 11109 C CA . PHE F 1 125 ? 45.039 28.629 40.133 1.00 23.48 121 PHE F CA 1
ATOM 11110 C C . PHE F 1 125 ? 44.304 28.763 41.480 1.00 23.78 121 PHE F C 1
ATOM 11111 O O . PHE F 1 125 ? 43.072 28.760 41.503 1.00 23.69 121 PHE F O 1
ATOM 11119 N N . ASP F 1 126 ? 45.039 28.923 42.585 1.00 24.69 122 ASP F N 1
ATOM 11120 C CA . ASP F 1 126 ? 44.398 29.075 43.912 1.00 24.94 122 ASP F CA 1
ATOM 11121 C C . ASP F 1 126 ? 43.490 30.299 43.993 1.00 24.96 122 ASP F C 1
ATOM 11122 O O . ASP F 1 126 ? 42.392 30.228 44.521 1.00 26.31 122 ASP F O 1
ATOM 11127 N N . VAL F 1 127 ? 43.954 31.445 43.514 1.00 25.94 123 VAL F N 1
ATOM 11128 C CA . VAL F 1 127 ? 43.082 32.624 43.493 1.00 24.57 123 VAL F CA 1
ATOM 11129 C C . VAL F 1 127 ? 41.974 32.522 42.440 1.00 23.88 123 VAL F C 1
ATOM 11130 O O . VAL F 1 127 ? 40.797 32.766 42.760 1.00 24.64 123 VAL F O 1
ATOM 11134 N N . ASP F 1 128 ? 42.345 32.243 41.179 1.00 23.12 124 ASP F N 1
ATOM 11135 C CA . ASP F 1 128 ? 41.408 32.417 40.056 1.00 21.51 124 ASP F CA 1
ATOM 11136 C C . ASP F 1 128 ? 40.416 31.281 39.893 1.00 21.42 124 ASP F C 1
ATOM 11137 O O . ASP F 1 128 ? 39.350 31.472 39.310 1.00 21.89 124 ASP F O 1
ATOM 11142 N N . PHE F 1 129 ? 40.741 30.099 40.388 1.00 21.39 125 PHE F N 1
ATOM 11143 C CA . PHE F 1 129 ? 39.697 29.048 40.436 1.00 21.66 125 PHE F CA 1
ATOM 11144 C C . PHE F 1 129 ? 39.288 28.681 41.877 1.00 22.44 125 PHE F C 1
ATOM 11145 O O . PHE F 1 129 ? 38.125 28.821 42.219 1.00 22.89 125 PHE F O 1
ATOM 11153 N N . VAL F 1 130 ? 40.220 28.213 42.721 1.00 22.93 126 VAL F N 1
ATOM 11154 C CA . VAL F 1 130 ? 39.817 27.872 44.092 1.00 23.35 126 VAL F CA 1
ATOM 11155 C C . VAL F 1 130 ? 39.084 29.020 44.823 1.00 23.74 126 VAL F C 1
ATOM 11156 O O . VAL F 1 130 ? 38.063 28.785 45.436 1.00 24.42 126 VAL F O 1
ATOM 11160 N N . GLY F 1 131 ? 39.588 30.257 44.732 1.00 23.64 127 GLY F N 1
ATOM 11161 C CA . GLY F 1 131 ? 38.928 31.428 45.367 1.00 24.49 127 GLY F CA 1
ATOM 11162 C C . GLY F 1 131 ? 37.527 31.673 44.838 1.00 23.96 127 GLY F C 1
ATOM 11163 O O . GLY F 1 131 ? 36.630 32.129 45.577 1.00 24.16 127 GLY F O 1
ATOM 11164 N N . VAL F 1 132 ? 37.328 31.383 43.551 1.00 23.18 128 VAL F N 1
ATOM 11165 C CA . VAL F 1 132 ? 35.984 31.447 42.988 1.00 23.58 128 VAL F CA 1
ATOM 11166 C C . VAL F 1 132 ? 35.081 30.386 43.627 1.00 23.60 128 VAL F C 1
ATOM 11167 O O . VAL F 1 132 ? 33.970 30.721 44.055 1.00 23.43 128 VAL F O 1
ATOM 11171 N N . ILE F 1 133 ? 35.566 29.137 43.715 1.00 22.58 129 ILE F N 1
ATOM 11172 C CA . ILE F 1 133 ? 34.851 28.045 44.415 1.00 23.02 129 ILE F CA 1
ATOM 11173 C C . ILE F 1 133 ? 34.581 28.456 45.885 1.00 23.26 129 ILE F C 1
ATOM 11174 O O . ILE F 1 133 ? 33.535 28.173 46.436 1.00 25.24 129 ILE F O 1
ATOM 11179 N N . ASN F 1 134 ? 35.547 29.114 46.500 1.00 24.09 130 ASN F N 1
ATOM 11180 C CA . ASN F 1 134 ? 35.448 29.478 47.900 1.00 25.03 130 ASN F CA 1
ATOM 11181 C C . ASN F 1 134 ? 34.336 30.493 48.068 1.00 25.66 130 ASN F C 1
ATOM 11182 O O . ASN F 1 134 ? 33.505 30.387 48.971 1.00 27.64 130 ASN F O 1
ATOM 11187 N N . THR F 1 135 ? 34.321 31.460 47.164 1.00 25.57 131 THR F N 1
ATOM 11188 C CA . THR F 1 135 ? 33.291 32.503 47.115 1.00 26.49 131 THR F CA 1
ATOM 11189 C C . THR F 1 135 ? 31.882 31.908 47.019 1.00 26.90 131 THR F C 1
ATOM 11190 O O . THR F 1 135 ? 31.030 32.171 47.862 1.00 28.48 131 THR F O 1
ATOM 11194 N N . VAL F 1 136 ? 31.657 31.083 46.000 1.00 26.74 132 VAL F N 1
ATOM 11195 C CA . VAL F 1 136 ? 30.353 30.456 45.751 1.00 26.81 132 VAL F CA 1
ATOM 11196 C C . VAL F 1 136 ? 29.916 29.525 46.874 1.00 27.60 132 VAL F C 1
ATOM 11197 O O . VAL F 1 136 ? 28.834 29.677 47.414 1.00 27.90 132 VAL F O 1
ATOM 11201 N N . HIS F 1 137 ? 30.770 28.579 47.243 1.00 28.63 133 HIS F N 1
ATOM 11202 C CA . HIS F 1 137 ? 30.399 27.576 48.227 1.00 29.99 133 HIS F CA 1
ATOM 11203 C C . HIS F 1 137 ? 30.075 28.215 49.579 1.00 30.64 133 HIS F C 1
ATOM 11204 O O . HIS F 1 137 ? 29.160 27.778 50.265 1.00 31.76 133 HIS F O 1
ATOM 11211 N N . ALA F 1 138 ? 30.797 29.282 49.916 1.00 31.14 134 ALA F N 1
ATOM 11212 C CA . ALA F 1 138 ? 30.513 30.097 51.105 1.00 31.74 134 ALA F CA 1
ATOM 11213 C C . ALA F 1 138 ? 29.154 30.810 51.049 1.00 33.33 134 ALA F C 1
ATOM 11214 O O . ALA F 1 138 ? 28.405 30.851 52.052 1.00 33.25 134 ALA F O 1
ATOM 11216 N N . ALA F 1 139 ? 28.819 31.340 49.870 1.00 32.82 135 ALA F N 1
ATOM 11217 C CA . ALA F 1 139 ? 27.590 32.113 49.693 1.00 33.54 135 ALA F CA 1
ATOM 11218 C C . ALA F 1 139 ? 26.344 31.251 49.534 1.00 34.16 135 ALA F C 1
ATOM 11219 O O . ALA F 1 139 ? 25.271 31.697 49.884 1.00 35.87 135 ALA F O 1
ATOM 11221 N N . LEU F 1 140 ? 26.482 30.015 49.056 1.00 34.28 136 LEU F N 1
ATOM 11222 C CA . LEU F 1 140 ? 25.311 29.152 48.761 1.00 34.83 136 LEU F CA 1
ATOM 11223 C C . LEU F 1 140 ? 24.257 29.005 49.868 1.00 36.34 136 LEU F C 1
ATOM 11224 O O . LEU F 1 140 ? 23.072 29.149 49.580 1.00 36.45 136 LEU F O 1
ATOM 11229 N N . PRO F 1 141 ? 24.674 28.709 51.129 1.00 37.68 137 PRO F N 1
ATOM 11230 C CA . PRO F 1 141 ? 23.640 28.556 52.177 1.00 39.17 137 PRO F CA 1
ATOM 11231 C C . PRO F 1 141 ? 22.751 29.789 52.347 1.00 39.89 137 PRO F C 1
ATOM 11232 O O . PRO F 1 141 ? 21.639 29.662 52.819 1.00 41.64 137 PRO F O 1
ATOM 11236 N N . TYR F 1 142 ? 23.214 30.957 51.909 1.00 39.76 138 TYR F N 1
ATOM 11237 C CA . TYR F 1 142 ? 22.423 32.199 51.984 1.00 40.10 138 TYR F CA 1
ATOM 11238 C C . TYR F 1 142 ? 21.447 32.499 50.844 1.00 40.42 138 TYR F C 1
ATOM 11239 O O . TYR F 1 142 ? 20.602 33.411 50.977 1.00 41.18 138 TYR F O 1
ATOM 11248 N N . LEU F 1 143 ? 21.563 31.772 49.734 1.00 38.78 139 LEU F N 1
ATOM 11249 C CA . LEU F 1 143 ? 20.861 32.128 48.508 1.00 38.77 139 LEU F CA 1
ATOM 11250 C C . LEU F 1 143 ? 19.521 31.427 48.382 1.00 39.17 139 LEU F C 1
ATOM 11251 O O . LEU F 1 143 ? 19.382 30.264 48.741 1.00 40.30 139 LEU F O 1
ATOM 11256 N N . THR F 1 144 ? 18.532 32.127 47.845 1.00 38.93 140 THR F N 1
ATOM 11257 C CA . THR F 1 144 ? 17.219 31.539 47.656 1.00 39.14 140 THR F CA 1
ATOM 11258 C C . THR F 1 144 ? 16.707 31.844 46.241 1.00 38.18 140 THR F C 1
ATOM 11259 O O . THR F 1 144 ? 17.348 32.575 45.479 1.00 37.21 140 THR F O 1
ATOM 11263 N N . SER F 1 145 ? 15.541 31.304 45.903 1.00 38.21 141 SER F N 1
ATOM 11264 C CA . SER F 1 145 ? 14.984 31.453 44.564 1.00 37.63 141 SER F CA 1
ATOM 11265 C C . SER F 1 145 ? 15.128 32.889 44.031 1.00 36.23 141 SER F C 1
ATOM 11266 O O . SER F 1 145 ? 14.717 33.839 44.689 1.00 36.96 141 SER F O 1
ATOM 11269 N N . GLY F 1 146 ? 15.768 33.037 42.869 1.00 33.82 142 GLY F N 1
ATOM 11270 C CA . GLY F 1 146 ? 15.979 34.342 42.256 1.00 31.19 142 GLY F CA 1
ATOM 11271 C C . GLY F 1 146 ? 17.377 34.901 42.373 1.00 29.69 142 GLY F C 1
ATOM 11272 O O . GLY F 1 146 ? 17.711 35.891 41.708 1.00 28.33 142 GLY F O 1
ATOM 11273 N N . ALA F 1 147 ? 18.233 34.251 43.169 1.00 28.78 143 ALA F N 1
ATOM 11274 C CA . ALA F 1 147 ? 19.609 34.717 43.311 1.00 27.14 143 ALA F CA 1
ATOM 11275 C C . ALA F 1 147 ? 20.380 34.556 41.997 1.00 25.81 143 ALA F C 1
ATOM 11276 O O . ALA F 1 147 ? 19.975 33.812 41.102 1.00 24.75 143 ALA F O 1
ATOM 11278 N N . SER F 1 148 ? 21.478 35.285 41.892 1.00 25.16 144 SER F N 1
ATOM 11279 C CA . SER F 1 148 ? 22.257 35.337 40.667 1.00 25.10 144 SER F CA 1
ATOM 11280 C C . SER F 1 148 ? 23.738 35.312 40.997 1.00 25.03 144 SER F C 1
ATOM 11281 O O . SER F 1 148 ? 24.247 36.172 41.730 1.00 24.94 144 SER F O 1
ATOM 11284 N N . ILE F 1 149 ? 24.420 34.306 40.442 1.00 24.88 145 ILE F N 1
ATOM 11285 C CA . ILE F 1 149 ? 25.856 34.124 40.615 1.00 24.37 145 ILE F CA 1
ATOM 11286 C C . ILE F 1 149 ? 26.524 34.474 39.275 1.00 23.51 145 ILE F C 1
ATOM 11287 O O . ILE F 1 149 ? 26.079 34.050 38.231 1.00 23.19 145 ILE F O 1
ATOM 11292 N N . ILE F 1 150 ? 27.573 35.275 39.337 1.00 23.70 146 ILE F N 1
ATOM 11293 C CA . ILE F 1 150 ? 28.215 35.829 38.165 1.00 23.39 146 ILE F CA 1
ATOM 11294 C C . ILE F 1 150 ? 29.690 35.696 38.402 1.00 23.54 146 ILE F C 1
ATOM 11295 O O . ILE F 1 150 ? 30.247 36.357 39.303 1.00 24.40 146 ILE F O 1
ATOM 11300 N N . THR F 1 151 ? 30.335 34.844 37.601 1.00 22.87 147 THR F N 1
ATOM 11301 C CA . THR F 1 151 ? 31.774 34.651 37.674 1.00 22.40 147 THR F CA 1
ATOM 11302 C C . THR F 1 151 ? 32.510 35.317 36.498 1.00 23.25 147 THR F C 1
ATOM 11303 O O . THR F 1 151 ? 31.944 35.451 35.401 1.00 23.23 147 THR F O 1
ATOM 11307 N N . THR F 1 152 ? 33.742 35.762 36.739 1.00 22.64 148 THR F N 1
ATOM 11308 C CA . THR F 1 152 ? 34.544 36.372 35.688 1.00 24.21 148 THR F CA 1
ATOM 11309 C C . THR F 1 152 ? 35.505 35.377 35.058 1.00 24.06 148 THR F C 1
ATOM 11310 O O . THR F 1 152 ? 36.419 34.882 35.734 1.00 24.61 148 THR F O 1
ATOM 11314 N N . GLY F 1 153 ? 35.307 35.098 33.769 1.00 23.50 149 GLY F N 1
ATOM 11315 C CA . GLY F 1 153 ? 36.216 34.260 32.999 1.00 22.76 149 GLY F CA 1
ATOM 11316 C C . GLY F 1 153 ? 37.262 35.106 32.316 1.00 24.00 149 GLY F C 1
ATOM 11317 O O . GLY F 1 153 ? 37.838 36.007 32.925 1.00 24.32 149 GLY F O 1
ATOM 11318 N N . SER F 1 154 ? 37.534 34.781 31.052 1.00 24.73 150 SER F N 1
ATOM 11319 C CA . SER F 1 154 ? 38.450 35.547 30.217 1.00 25.91 150 SER F CA 1
ATOM 11320 C C . SER F 1 154 ? 38.540 34.910 28.841 1.00 26.46 150 SER F C 1
ATOM 11321 O O . SER F 1 154 ? 38.829 33.718 28.695 1.00 26.38 150 SER F O 1
ATOM 11324 N N . VAL F 1 155 ? 38.339 35.738 27.832 1.00 27.89 151 VAL F N 1
ATOM 11325 C CA . VAL F 1 155 ? 38.498 35.343 26.438 1.00 29.72 151 VAL F CA 1
ATOM 11326 C C . VAL F 1 155 ? 39.897 34.751 26.186 1.00 31.15 151 VAL F C 1
ATOM 11327 O O . VAL F 1 155 ? 40.010 33.674 25.613 1.00 30.61 151 VAL F O 1
ATOM 11331 N N . ALA F 1 156 ? 40.951 35.446 26.641 1.00 33.32 152 ALA F N 1
ATOM 11332 C CA . ALA F 1 156 ? 42.348 34.964 26.519 1.00 35.44 152 ALA F CA 1
ATOM 11333 C C . ALA F 1 156 ? 42.513 33.542 27.089 1.00 35.92 152 ALA F C 1
ATOM 11334 O O . ALA F 1 156 ? 43.180 32.690 26.495 1.00 36.02 152 ALA F O 1
ATOM 11336 N N . GLY F 1 157 ? 41.855 33.296 28.223 1.00 36.95 153 GLY F N 1
ATOM 11337 C CA . GLY F 1 157 ? 41.724 31.966 28.791 1.00 37.15 153 GLY F CA 1
ATOM 11338 C C . GLY F 1 157 ? 41.086 30.951 27.870 1.00 38.51 153 GLY F C 1
ATOM 11339 O O . GLY F 1 157 ? 41.661 29.877 27.659 1.00 39.13 153 GLY F O 1
ATOM 11340 N N . LEU F 1 158 ? 39.909 31.260 27.324 1.00 38.55 154 LEU F N 1
ATOM 11341 C CA . LEU F 1 158 ? 39.233 30.336 26.400 1.00 39.37 154 LEU F CA 1
ATOM 11342 C C . LEU F 1 158 ? 40.059 30.042 25.140 1.00 40.72 154 LEU F C 1
ATOM 11343 O O . LEU F 1 158 ? 40.131 28.888 24.701 1.00 41.65 154 LEU F O 1
ATOM 11348 N N . ILE F 1 159 ? 40.673 31.080 24.571 1.00 41.34 155 ILE F N 1
ATOM 11349 C CA . ILE F 1 159 ? 41.484 30.954 23.364 1.00 42.82 155 ILE F CA 1
ATOM 11350 C C . ILE F 1 159 ? 42.626 29.940 23.568 1.00 43.88 155 ILE F C 1
ATOM 11351 O O . ILE F 1 159 ? 42.836 29.053 22.724 1.00 44.14 155 ILE F O 1
ATOM 11356 N N . ALA F 1 160 ? 43.324 30.062 24.705 1.00 44.24 156 ALA F N 1
ATOM 11357 C CA . ALA F 1 160 ? 44.412 29.150 25.088 1.00 45.42 156 ALA F CA 1
ATOM 11358 C C . ALA F 1 160 ? 44.014 27.650 25.095 1.00 45.72 156 ALA F C 1
ATOM 11359 O O . ALA F 1 160 ? 44.887 26.780 24.886 1.00 47.01 156 ALA F O 1
ATOM 11361 N N . ALA F 1 161 ? 42.720 27.354 25.304 1.00 45.14 157 ALA F N 1
ATOM 11362 C CA . ALA F 1 161 ? 42.165 26.006 25.072 1.00 45.34 157 ALA F CA 1
ATOM 11363 C C . ALA F 1 161 ? 42.186 25.666 23.584 1.00 46.36 157 ALA F C 1
ATOM 11364 O O . ALA F 1 161 ? 42.908 24.767 23.161 1.00 47.73 157 ALA F O 1
ATOM 11366 N N . GLY F 1 172 ? 54.145 32.402 31.036 1.00 35.75 168 GLY F N 1
ATOM 11367 C CA . GLY F 1 172 ? 54.927 31.312 31.697 1.00 35.40 168 GLY F CA 1
ATOM 11368 C C . GLY F 1 172 ? 54.058 30.420 32.603 1.00 34.40 168 GLY F C 1
ATOM 11369 O O . GLY F 1 172 ? 52.924 30.128 32.238 1.00 33.53 168 GLY F O 1
ATOM 11370 N N . PRO F 1 173 ? 54.570 29.975 33.787 1.00 34.15 169 PRO F N 1
ATOM 11371 C CA . PRO F 1 173 ? 53.747 29.091 34.637 1.00 32.91 169 PRO F CA 1
ATOM 11372 C C . PRO F 1 173 ? 52.504 29.761 35.218 1.00 30.97 169 PRO F C 1
ATOM 11373 O O . PRO F 1 173 ? 51.446 29.128 35.299 1.00 30.83 169 PRO F O 1
ATOM 11377 N N . GLY F 1 174 ? 52.620 31.024 35.606 1.00 29.56 170 GLY F N 1
ATOM 11378 C CA . GLY F 1 174 ? 51.461 31.786 36.063 1.00 28.53 170 GLY F CA 1
ATOM 11379 C C . GLY F 1 174 ? 50.444 32.064 34.963 1.00 28.34 170 GLY F C 1
ATOM 11380 O O . GLY F 1 174 ? 49.255 32.118 35.235 1.00 28.13 170 GLY F O 1
ATOM 11381 N N . GLY F 1 175 ? 50.923 32.252 33.726 1.00 28.66 171 GLY F N 1
ATOM 11382 C CA . GLY F 1 175 ? 50.065 32.424 32.561 1.00 27.11 171 GLY F CA 1
ATOM 11383 C C . GLY F 1 175 ? 49.335 31.137 32.216 1.00 26.91 171 GLY F C 1
ATOM 11384 O O . GLY F 1 175 ? 48.177 31.179 31.834 1.00 26.79 171 GLY F O 1
ATOM 11385 N N . ALA F 1 176 ? 50.013 29.996 32.329 1.00 25.68 172 ALA F N 1
ATOM 11386 C CA . ALA F 1 176 ? 49.388 28.700 32.093 1.00 24.70 172 ALA F CA 1
ATOM 11387 C C . ALA F 1 176 ? 48.328 28.421 33.153 1.00 23.62 172 ALA F C 1
ATOM 11388 O O . ALA F 1 176 ? 47.300 27.853 32.856 1.00 23.26 172 ALA F O 1
ATOM 11390 N N . GLY F 1 177 ? 48.607 28.785 34.405 1.00 23.56 173 GLY F N 1
ATOM 11391 C CA . GLY F 1 177 ? 47.674 28.571 35.506 1.00 21.99 173 GLY F CA 1
ATOM 11392 C C . GLY F 1 177 ? 46.486 29.524 35.406 1.00 22.32 173 GLY F C 1
ATOM 11393 O O . GLY F 1 177 ? 45.358 29.159 35.737 1.00 20.80 173 GLY F O 1
ATOM 11394 N N . TYR F 1 178 ? 46.746 30.747 34.955 1.00 21.83 174 TYR F N 1
ATOM 11395 C CA . TYR F 1 178 ? 45.647 31.709 34.695 1.00 22.36 174 TYR F CA 1
ATOM 11396 C C . TYR F 1 178 ? 44.630 31.190 33.671 1.00 20.95 174 TYR F C 1
ATOM 11397 O O . TYR F 1 178 ? 43.442 31.173 33.943 1.00 22.47 174 TYR F O 1
ATOM 11406 N N . SER F 1 179 ? 45.101 30.781 32.491 1.00 21.28 175 SER F N 1
ATOM 11407 C CA . SER F 1 179 ? 44.217 30.346 31.433 1.00 21.07 175 SER F CA 1
ATOM 11408 C C . SER F 1 179 ? 43.429 29.126 31.847 1.00 20.74 175 SER F C 1
ATOM 11409 O O . SER F 1 179 ? 42.251 29.056 31.569 1.00 21.33 175 SER F O 1
ATOM 11412 N N . TYR F 1 180 ? 44.114 28.122 32.402 1.00 20.37 176 TYR F N 1
ATOM 11413 C CA . TYR F 1 180 ? 43.464 26.909 32.837 1.00 20.37 176 TYR F CA 1
ATOM 11414 C C . TYR F 1 180 ? 42.422 27.218 33.914 1.00 20.45 176 TYR F C 1
ATOM 11415 O O . TYR F 1 180 ? 41.323 26.694 33.871 1.00 20.36 176 TYR F O 1
ATOM 11424 N N . ALA F 1 181 ? 42.757 28.098 34.848 1.00 19.95 177 ALA F N 1
ATOM 11425 C CA . ALA F 1 181 ? 41.820 28.487 35.897 1.00 21.84 177 ALA F CA 1
ATOM 11426 C C . ALA F 1 181 ? 40.549 29.112 35.292 1.00 21.59 177 ALA F C 1
ATOM 11427 O O . ALA F 1 181 ? 39.418 28.814 35.733 1.00 22.20 177 ALA F O 1
ATOM 11429 N N . LYS F 1 182 ? 40.739 29.950 34.270 1.00 20.71 178 LYS F N 1
ATOM 11430 C CA . LYS F 1 182 ? 39.612 30.626 33.609 1.00 19.84 178 LYS F CA 1
ATOM 11431 C C . LYS F 1 182 ? 38.790 29.647 32.793 1.00 20.00 178 LYS F C 1
ATOM 11432 O O . LYS F 1 182 ? 37.592 29.836 32.648 1.00 19.67 178 LYS F O 1
ATOM 11438 N N . GLN F 1 183 ? 39.444 28.617 32.257 1.00 20.52 179 GLN F N 1
ATOM 11439 C CA . GLN F 1 183 ? 38.746 27.575 31.544 1.00 21.98 179 GLN F CA 1
ATOM 11440 C C . GLN F 1 183 ? 37.798 26.794 32.469 1.00 21.12 179 GLN F C 1
ATOM 11441 O O . GLN F 1 183 ? 36.687 26.401 32.060 1.00 21.51 179 GLN F O 1
ATOM 11447 N N . LEU F 1 184 ? 38.286 26.524 33.681 1.00 20.34 180 LEU F N 1
ATOM 11448 C CA . LEU F 1 184 ? 37.525 25.818 34.715 1.00 19.49 180 LEU F CA 1
ATOM 11449 C C . LEU F 1 184 ? 36.436 26.717 35.319 1.00 17.51 180 LEU F C 1
ATOM 11450 O O . LEU F 1 184 ? 35.328 26.255 35.577 1.00 18.10 180 LEU F O 1
ATOM 11455 N N . VAL F 1 185 ? 36.712 27.994 35.532 1.00 17.43 181 VAL F N 1
ATOM 11456 C CA . VAL F 1 185 ? 35.632 28.943 35.931 1.00 17.69 181 VAL F CA 1
ATOM 11457 C C . VAL F 1 185 ? 34.422 28.750 35.007 1.00 17.56 181 VAL F C 1
ATOM 11458 O O . VAL F 1 185 ? 33.301 28.561 35.464 1.00 18.33 181 VAL F O 1
ATOM 11462 N N . ASP F 1 186 ? 34.687 28.733 33.699 1.00 17.39 182 ASP F N 1
ATOM 11463 C CA . ASP F 1 186 ? 33.674 28.506 32.681 1.00 17.54 182 ASP F CA 1
ATOM 11464 C C . ASP F 1 186 ? 32.952 27.177 32.820 1.00 16.79 182 ASP F C 1
ATOM 11465 O O . ASP F 1 186 ? 31.723 27.142 32.887 1.00 17.23 182 ASP F O 1
ATOM 11470 N N . SER F 1 187 ? 33.684 26.055 32.852 1.00 17.08 183 SER F N 1
ATOM 11471 C CA . SER F 1 187 ? 32.980 24.774 32.941 1.00 16.00 183 SER F CA 1
ATOM 11472 C C . SER F 1 187 ? 32.296 24.599 34.310 1.00 17.00 183 SER F C 1
ATOM 11473 O O . SER F 1 187 ? 31.198 24.065 34.378 1.00 16.04 183 SER F O 1
ATOM 11476 N N . TYR F 1 188 ? 32.937 25.050 35.382 1.00 17.27 184 TYR F N 1
ATOM 11477 C CA . TYR F 1 188 ? 32.323 24.977 36.703 1.00 18.58 184 TYR F CA 1
ATOM 11478 C C . TYR F 1 188 ? 30.994 25.811 36.794 1.00 19.29 184 TYR F C 1
ATOM 11479 O O . TYR F 1 188 ? 29.990 25.374 37.390 1.00 19.84 184 TYR F O 1
ATOM 11488 N N . THR F 1 189 ? 31.014 27.020 36.232 1.00 19.12 185 THR F N 1
ATOM 11489 C CA . THR F 1 189 ? 29.817 27.879 36.244 1.00 19.03 185 THR F CA 1
ATOM 11490 C C . THR F 1 189 ? 28.635 27.166 35.584 1.00 19.53 185 THR F C 1
ATOM 11491 O O . THR F 1 189 ? 27.530 27.166 36.147 1.00 20.31 185 THR F O 1
ATOM 11495 N N . LEU F 1 190 ? 28.867 26.522 34.435 1.00 19.07 186 LEU F N 1
ATOM 11496 C CA . LEU F 1 190 ? 27.834 25.727 33.772 1.00 19.87 186 LEU F CA 1
ATOM 11497 C C . LEU F 1 190 ? 27.383 24.496 34.586 1.00 20.42 186 LEU F C 1
ATOM 11498 O O . LEU F 1 190 ? 26.201 24.179 34.603 1.00 20.34 186 LEU F O 1
ATOM 11503 N N . GLN F 1 191 ? 28.309 23.795 35.261 1.00 20.63 187 GLN F N 1
ATOM 11504 C CA . GLN F 1 191 ? 27.885 22.703 36.144 1.00 20.95 187 GLN F CA 1
ATOM 11505 C C . GLN F 1 191 ? 26.989 23.243 37.255 1.00 21.11 187 GLN F C 1
ATOM 11506 O O . GLN F 1 191 ? 25.941 22.672 37.561 1.00 21.26 187 GLN F O 1
ATOM 11512 N N . LEU F 1 192 ? 27.442 24.321 37.877 1.00 21.59 188 LEU F N 1
ATOM 11513 C CA . LEU F 1 192 ? 26.697 24.969 38.950 1.00 22.82 188 LEU F CA 1
ATOM 11514 C C . LEU F 1 192 ? 25.325 25.461 38.501 1.00 23.10 188 LEU F C 1
ATOM 11515 O O . LEU F 1 192 ? 24.342 25.327 39.237 1.00 23.84 188 LEU F O 1
ATOM 11520 N N . ALA F 1 193 ? 25.260 26.049 37.301 1.00 21.51 189 ALA F N 1
ATOM 11521 C CA . ALA F 1 193 ? 23.979 26.519 36.762 1.00 19.93 189 ALA F CA 1
ATOM 11522 C C . ALA F 1 193 ? 22.982 25.354 36.676 1.00 20.09 189 ALA F C 1
ATOM 11523 O O . ALA F 1 193 ? 21.827 25.518 37.053 1.00 20.48 189 ALA F O 1
ATOM 11525 N N . ALA F 1 194 ? 23.444 24.191 36.213 1.00 18.88 190 ALA F N 1
ATOM 11526 C CA . ALA F 1 194 ? 22.624 22.989 36.112 1.00 19.51 190 ALA F CA 1
ATOM 11527 C C . ALA F 1 194 ? 22.157 22.549 37.486 1.00 20.59 190 ALA F C 1
ATOM 11528 O O . ALA F 1 194 ? 21.033 22.122 37.613 1.00 20.74 190 ALA F O 1
ATOM 11530 N N . GLN F 1 195 ? 23.034 22.653 38.491 1.00 21.88 191 GLN F N 1
ATOM 11531 C CA . GLN F 1 195 ? 22.720 22.142 39.844 1.00 23.31 191 GLN F CA 1
ATOM 11532 C C . GLN F 1 195 ? 21.718 23.061 40.545 1.00 23.95 191 GLN F C 1
ATOM 11533 O O . GLN F 1 195 ? 20.816 22.602 41.266 1.00 25.27 191 GLN F O 1
ATOM 11539 N N . LEU F 1 196 ? 21.879 24.356 40.311 1.00 23.11 192 LEU F N 1
ATOM 11540 C CA . LEU F 1 196 ? 21.032 25.357 40.954 1.00 23.23 192 LEU F CA 1
ATOM 11541 C C . LEU F 1 196 ? 19.746 25.720 40.187 1.00 24.29 192 LEU F C 1
ATOM 11542 O O . LEU F 1 196 ? 18.873 26.402 40.746 1.00 23.33 192 LEU F O 1
ATOM 11547 N N . ALA F 1 197 ? 19.622 25.287 38.923 1.00 24.09 193 ALA F N 1
ATOM 11548 C CA . ALA F 1 197 ? 18.400 25.599 38.141 1.00 24.71 193 ALA F CA 1
ATOM 11549 C C . ALA F 1 197 ? 17.086 25.170 38.822 1.00 26.66 193 ALA F C 1
ATOM 11550 O O . ALA F 1 197 ? 16.104 25.914 38.768 1.00 25.54 193 ALA F O 1
ATOM 11552 N N . PRO F 1 198 ? 17.054 23.969 39.458 1.00 28.25 194 PRO F N 1
ATOM 11553 C CA . PRO F 1 198 ? 15.772 23.560 40.059 1.00 29.18 194 PRO F CA 1
ATOM 11554 C C . PRO F 1 198 ? 15.301 24.492 41.167 1.00 29.55 194 PRO F C 1
ATOM 11555 O O . PRO F 1 198 ? 14.117 24.524 41.452 1.00 29.91 194 PRO F O 1
ATOM 11559 N N . GLN F 1 199 ? 16.219 25.253 41.754 1.00 29.30 195 GLN F N 1
ATOM 11560 C CA . GLN F 1 199 ? 15.885 26.227 42.791 1.00 30.92 195 GLN F CA 1
ATOM 11561 C C . GLN F 1 199 ? 15.678 27.625 42.220 1.00 30.21 195 GLN F C 1
ATOM 11562 O O . GLN F 1 199 ? 15.603 28.593 42.970 1.00 30.23 195 GLN F O 1
ATOM 11568 N N . SER F 1 200 ? 15.680 27.750 40.895 1.00 28.54 196 SER F N 1
ATOM 11569 C CA . SER F 1 200 ? 15.585 29.060 40.272 1.00 27.18 196 SER F CA 1
ATOM 11570 C C . SER F 1 200 ? 16.724 30.012 40.670 1.00 26.24 196 SER F C 1
ATOM 11571 O O . SER F 1 200 ? 16.516 31.229 40.704 1.00 26.03 196 SER F O 1
ATOM 11574 N N . ILE F 1 201 ? 17.897 29.461 41.000 1.00 24.62 197 ILE F N 1
ATOM 11575 C CA . ILE F 1 201 ? 19.111 30.249 41.179 1.00 24.97 197 ILE F CA 1
ATOM 11576 C C . ILE F 1 201 ? 19.952 30.128 39.893 1.00 24.69 197 ILE F C 1
ATOM 11577 O O . ILE F 1 201 ? 20.151 29.016 39.390 1.00 24.77 197 ILE F O 1
ATOM 11582 N N . ARG F 1 202 ? 20.448 31.273 39.411 1.00 24.23 198 ARG F N 1
ATOM 11583 C CA A ARG F 1 202 ? 21.141 31.359 38.126 0.50 23.44 198 ARG F CA 1
ATOM 11584 C CA B ARG F 1 202 ? 21.145 31.398 38.125 0.50 23.54 198 ARG F CA 1
ATOM 11585 C C . ARG F 1 202 ? 22.636 31.526 38.308 1.00 22.64 198 ARG F C 1
ATOM 11586 O O . ARG F 1 202 ? 23.091 32.153 39.282 1.00 23.42 198 ARG F O 1
ATOM 11601 N N . ALA F 1 203 ? 23.401 30.971 37.359 1.00 21.16 199 ALA F N 1
ATOM 11602 C CA . ALA F 1 203 ? 24.845 31.153 37.350 1.00 19.44 199 ALA F CA 1
ATOM 11603 C C . ALA F 1 203 ? 25.299 31.344 35.910 1.00 18.24 199 ALA F C 1
ATOM 11604 O O . ALA F 1 203 ? 24.900 30.605 35.028 1.00 17.39 199 ALA F O 1
ATOM 11606 N N . ASN F 1 204 ? 26.143 32.337 35.684 1.00 17.75 200 ASN F N 1
ATOM 11607 C CA . ASN F 1 204 ? 26.582 32.682 34.334 1.00 18.44 200 ASN F CA 1
ATOM 11608 C C . ASN F 1 204 ? 27.973 33.237 34.516 1.00 18.49 200 ASN F C 1
ATOM 11609 O O . ASN F 1 204 ? 28.318 33.714 35.610 1.00 19.25 200 ASN F O 1
ATOM 11614 N N . VAL F 1 205 ? 28.761 33.150 33.445 1.00 18.10 201 VAL F N 1
ATOM 11615 C CA . VAL F 1 205 ? 30.140 33.602 33.459 1.00 18.93 201 VAL F CA 1
ATOM 11616 C C . VAL F 1 205 ? 30.358 34.657 32.393 1.00 19.36 201 VAL F C 1
ATOM 11617 O O . VAL F 1 205 ? 29.890 34.520 31.273 1.00 19.50 201 VAL F O 1
ATOM 11621 N N . ILE F 1 206 ? 31.083 35.710 32.750 1.00 21.10 202 ILE F N 1
ATOM 11622 C CA . ILE F 1 206 ? 31.359 36.765 31.797 1.00 21.67 202 ILE F CA 1
ATOM 11623 C C . ILE F 1 206 ? 32.800 36.611 31.385 1.00 22.19 202 ILE F C 1
ATOM 11624 O O . ILE F 1 206 ? 33.673 36.502 32.241 1.00 23.53 202 ILE F O 1
ATOM 11629 N N . HIS F 1 207 ? 33.044 36.587 30.073 1.00 21.17 203 HIS F N 1
ATOM 11630 C CA . HIS F 1 207 ? 34.382 36.473 29.543 1.00 21.17 203 HIS F CA 1
ATOM 11631 C C . HIS F 1 207 ? 34.760 37.785 28.851 1.00 21.53 203 HIS F C 1
ATOM 11632 O O . HIS F 1 207 ? 34.358 38.010 27.706 1.00 20.66 203 HIS F O 1
ATOM 11639 N N . PRO F 1 208 ? 35.529 38.656 29.539 1.00 22.97 204 PRO F N 1
ATOM 11640 C CA . PRO F 1 208 ? 36.040 39.875 28.932 1.00 23.73 204 PRO F CA 1
ATOM 11641 C C . PRO F 1 208 ? 37.191 39.592 28.001 1.00 25.12 204 PRO F C 1
ATOM 11642 O O . PRO F 1 208 ? 37.979 38.673 28.240 1.00 24.76 204 PRO F O 1
ATOM 11646 N N . THR F 1 209 ? 37.310 40.386 26.948 1.00 26.32 205 THR F N 1
ATOM 11647 C CA . THR F 1 209 ? 38.616 40.555 26.290 1.00 26.75 205 THR F CA 1
ATOM 11648 C C . THR F 1 209 ? 39.486 41.485 27.150 1.00 27.38 205 THR F C 1
ATOM 11649 O O . THR F 1 209 ? 39.185 41.683 28.327 1.00 27.90 205 THR F O 1
ATOM 11653 N N . ASN F 1 210 ? 40.568 42.037 26.588 1.00 28.34 206 ASN F N 1
ATOM 11654 C CA . ASN F 1 210 ? 41.387 43.052 27.274 1.00 29.17 206 ASN F CA 1
ATOM 11655 C C . ASN F 1 210 ? 40.497 44.095 27.961 1.00 29.42 206 ASN F C 1
ATOM 11656 O O . ASN F 1 210 ? 39.599 44.657 27.315 1.00 29.47 206 ASN F O 1
ATOM 11661 N N . VAL F 1 211 ? 40.730 44.354 29.246 1.00 29.38 207 VAL F N 1
ATOM 11662 C CA . VAL F 1 211 ? 40.010 45.434 29.953 1.00 30.18 207 VAL F CA 1
ATOM 11663 C C . VAL F 1 211 ? 41.025 46.456 30.461 1.00 31.29 207 VAL F C 1
ATOM 11664 O O . VAL F 1 211 ? 42.086 46.092 30.973 1.00 31.34 207 VAL F O 1
ATOM 11668 N N . ASN F 1 212 ? 40.698 47.737 30.302 1.00 33.56 208 ASN F N 1
ATOM 11669 C CA . ASN F 1 212 ? 41.593 48.835 30.714 1.00 35.34 208 ASN F CA 1
ATOM 11670 C C . ASN F 1 212 ? 41.646 48.965 32.236 1.00 35.96 208 ASN F C 1
ATOM 11671 O O . ASN F 1 212 ? 40.934 49.788 32.828 1.00 37.64 208 ASN F O 1
ATOM 11676 N N . THR F 1 213 ? 42.483 48.144 32.866 1.00 36.21 209 THR F N 1
ATOM 11677 C CA . THR F 1 213 ? 42.623 48.094 34.337 1.00 36.33 209 THR F CA 1
ATOM 11678 C C . THR F 1 213 ? 44.094 47.900 34.711 1.00 37.09 209 THR F C 1
ATOM 11679 O O . THR F 1 213 ? 44.956 47.774 33.826 1.00 37.64 209 THR F O 1
ATOM 11683 N N . ASP F 1 214 ? 44.388 47.857 36.011 1.00 37.27 210 ASP F N 1
ATOM 11684 C CA . ASP F 1 214 ? 45.769 47.695 36.478 1.00 38.18 210 ASP F CA 1
ATOM 11685 C C . ASP F 1 214 ? 46.357 46.353 36.085 1.00 36.90 210 ASP F C 1
ATOM 11686 O O . ASP F 1 214 ? 47.584 46.181 36.049 1.00 36.95 210 ASP F O 1
ATOM 11691 N N . MET F 1 215 ? 45.473 45.401 35.793 1.00 35.36 211 MET F N 1
ATOM 11692 C CA . MET F 1 215 ? 45.909 44.096 35.361 1.00 34.10 211 MET F CA 1
ATOM 11693 C C . MET F 1 215 ? 46.448 44.146 33.925 1.00 34.44 211 MET F C 1
ATOM 11694 O O . MET F 1 215 ? 47.484 43.521 33.620 1.00 34.15 211 MET F O 1
ATOM 11699 N N . LEU F 1 216 ? 45.752 44.872 33.044 1.00 34.78 212 LEU F N 1
ATOM 11700 C CA . LEU F 1 216 ? 46.211 45.012 31.663 1.00 36.25 212 LEU F CA 1
ATOM 11701 C C . LEU F 1 216 ? 47.383 46.004 31.611 1.00 38.63 212 LEU F C 1
ATOM 11702 O O . LEU F 1 216 ? 48.326 45.813 30.843 1.00 39.02 212 LEU F O 1
ATOM 11707 N N . ASN F 1 217 ? 47.314 47.043 32.440 1.00 40.17 213 ASN F N 1
ATOM 11708 C CA . ASN F 1 217 ? 48.347 48.067 32.485 1.00 42.83 213 ASN F CA 1
ATOM 11709 C C . ASN F 1 217 ? 49.453 47.751 33.475 1.00 43.51 213 ASN F C 1
ATOM 11710 O O . ASN F 1 217 ? 49.652 48.476 34.440 1.00 44.50 213 ASN F O 1
ATOM 11715 N N . SER F 1 218 ? 50.161 46.655 33.218 1.00 44.11 214 SER F N 1
ATOM 11716 C CA . SER F 1 218 ? 51.206 46.137 34.106 1.00 45.07 214 SER F CA 1
ATOM 11717 C C . SER F 1 218 ? 52.422 45.713 33.290 1.00 46.16 214 SER F C 1
ATOM 11718 O O . SER F 1 218 ? 52.301 45.361 32.100 1.00 45.82 214 SER F O 1
ATOM 11721 N N . ALA F 1 219 ? 53.588 45.755 33.932 1.00 47.38 215 ALA F N 1
ATOM 11722 C CA . ALA F 1 219 ? 54.843 45.352 33.299 1.00 48.47 215 ALA F CA 1
ATOM 11723 C C . ALA F 1 219 ? 54.785 43.904 32.773 1.00 47.56 215 ALA F C 1
ATOM 11724 O O . ALA F 1 219 ? 55.184 43.653 31.636 1.00 48.17 215 ALA F O 1
ATOM 11726 N N . PRO F 1 220 ? 54.278 42.951 33.583 1.00 46.59 216 PRO F N 1
ATOM 11727 C CA . PRO F 1 220 ? 54.050 41.601 33.067 1.00 45.78 216 PRO F CA 1
ATOM 11728 C C . PRO F 1 220 ? 53.215 41.538 31.767 1.00 45.44 216 PRO F C 1
ATOM 11729 O O . PRO F 1 220 ? 53.564 40.785 30.842 1.00 45.40 216 PRO F O 1
ATOM 11733 N N . MET F 1 221 ? 52.141 42.322 31.690 1.00 44.83 217 MET F N 1
ATOM 11734 C CA . MET F 1 221 ? 51.293 42.312 30.500 1.00 44.67 217 MET F CA 1
ATOM 11735 C C . MET F 1 221 ? 51.980 42.916 29.264 1.00 46.46 217 MET F C 1
ATOM 11736 O O . MET F 1 221 ? 51.933 42.335 28.176 1.00 45.88 217 MET F O 1
ATOM 11741 N N . TYR F 1 222 ? 52.598 44.087 29.437 1.00 48.38 218 TYR F N 1
ATOM 11742 C CA . TYR F 1 222 ? 53.331 44.731 28.358 1.00 50.48 218 TYR F CA 1
ATOM 11743 C C . TYR F 1 222 ? 54.334 43.749 27.747 1.00 51.67 218 TYR F C 1
ATOM 11744 O O . TYR F 1 222 ? 54.397 43.612 26.519 1.00 52.40 218 TYR F O 1
ATOM 11753 N N . ARG F 1 223 ? 55.091 43.061 28.608 1.00 52.29 219 ARG F N 1
ATOM 11754 C CA . ARG F 1 223 ? 56.109 42.093 28.189 1.00 53.75 219 ARG F CA 1
ATOM 11755 C C . ARG F 1 223 ? 55.499 40.913 27.445 1.00 53.48 219 ARG F C 1
ATOM 11756 O O . ARG F 1 223 ? 56.161 40.324 26.589 1.00 54.73 219 ARG F O 1
ATOM 11764 N N . GLN F 1 224 ? 54.248 40.582 27.775 1.00 52.41 220 GLN F N 1
ATOM 11765 C CA . GLN F 1 224 ? 53.507 39.482 27.151 1.00 51.74 220 GLN F CA 1
ATOM 11766 C C . GLN F 1 224 ? 52.939 39.895 25.784 1.00 52.14 220 GLN F C 1
ATOM 11767 O O . GLN F 1 224 ? 52.990 39.120 24.835 1.00 51.96 220 GLN F O 1
ATOM 11773 N N . PHE F 1 225 ? 52.407 41.114 25.687 1.00 52.51 221 PHE F N 1
ATOM 11774 C CA . PHE F 1 225 ? 51.948 41.641 24.404 1.00 53.58 221 PHE F CA 1
ATOM 11775 C C . PHE F 1 225 ? 53.081 42.008 23.431 1.00 55.89 221 PHE F C 1
ATOM 11776 O O . PHE F 1 225 ? 52.934 41.863 22.216 1.00 56.18 221 PHE F O 1
ATOM 11784 N N . ARG F 1 226 ? 54.203 42.479 23.971 1.00 58.03 222 ARG F N 1
ATOM 11785 C CA . ARG F 1 226 ? 55.369 42.807 23.162 1.00 60.78 222 ARG F CA 1
ATOM 11786 C C . ARG F 1 226 ? 56.579 41.958 23.593 1.00 62.10 222 ARG F C 1
ATOM 11787 O O . ARG F 1 226 ? 57.437 42.433 24.353 1.00 62.80 222 ARG F O 1
ATOM 11795 N N . PRO F 1 227 ? 56.649 40.691 23.112 1.00 62.70 223 PRO F N 1
ATOM 11796 C CA . PRO F 1 227 ? 57.793 39.856 23.472 1.00 63.76 223 PRO F CA 1
ATOM 11797 C C . PRO F 1 227 ? 59.047 40.274 22.707 1.00 66.33 223 PRO F C 1
ATOM 11798 O O . PRO F 1 227 ? 60.155 39.930 23.114 1.00 66.95 223 PRO F O 1
ATOM 11802 N N . ASP F 1 228 ? 58.849 41.043 21.632 1.00 68.22 224 ASP F N 1
ATOM 11803 C CA . ASP F 1 228 ? 59.920 41.578 20.771 1.00 70.86 224 ASP F CA 1
ATOM 11804 C C . ASP F 1 228 ? 60.807 42.657 21.408 1.00 72.21 224 ASP F C 1
ATOM 11805 O O . ASP F 1 228 ? 62.000 42.733 21.109 1.00 73.56 224 ASP F O 1
ATOM 11810 N N . LEU F 1 229 ? 60.227 43.503 22.255 1.00 71.82 225 LEU F N 1
ATOM 11811 C CA . LEU F 1 229 ? 61.020 44.454 23.030 1.00 72.97 225 LEU F CA 1
ATOM 11812 C C . LEU F 1 229 ? 61.502 43.761 24.312 1.00 72.37 225 LEU F C 1
ATOM 11813 O O . LEU F 1 229 ? 60.763 42.961 24.895 1.00 70.57 225 LEU F O 1
ATOM 11818 N N . GLU F 1 230 ? 62.744 44.049 24.720 1.00 73.92 226 GLU F N 1
ATOM 11819 C CA . GLU F 1 230 ? 63.385 43.406 25.887 1.00 73.57 226 GLU F CA 1
ATOM 11820 C C . GLU F 1 230 ? 62.666 43.768 27.187 1.00 72.47 226 GLU F C 1
ATOM 11821 O O . GLU F 1 230 ? 62.473 42.913 28.056 1.00 71.47 226 GLU F O 1
ATOM 11823 N N . ALA F 1 231 ? 62.280 45.039 27.305 1.00 72.96 227 ALA F N 1
ATOM 11824 C CA . ALA F 1 231 ? 61.363 45.500 28.349 1.00 71.98 227 ALA F CA 1
ATOM 11825 C C . ALA F 1 231 ? 60.619 46.744 27.843 1.00 72.25 227 ALA F C 1
ATOM 11826 O O . ALA F 1 231 ? 61.229 47.800 27.693 1.00 73.89 227 ALA F O 1
ATOM 11828 N N . PRO F 1 232 ? 59.301 46.610 27.565 1.00 70.65 228 PRO F N 1
ATOM 11829 C CA . PRO F 1 232 ? 58.483 47.614 26.865 1.00 70.68 228 PRO F CA 1
ATOM 11830 C C . PRO F 1 232 ? 57.715 48.593 27.765 1.00 70.04 228 PRO F C 1
ATOM 11831 O O . PRO F 1 232 ? 57.767 48.491 28.988 1.00 69.75 228 PRO F O 1
ATOM 11835 N N . SER F 1 233 ? 57.003 49.529 27.147 1.00 69.86 229 SER F N 1
ATOM 11836 C CA . SER F 1 233 ? 56.193 50.503 27.877 1.00 69.35 229 SER F CA 1
ATOM 11837 C C . SER F 1 233 ? 54.723 50.441 27.452 1.00 67.76 229 SER F C 1
ATOM 11838 O O . SER F 1 233 ? 54.342 49.630 26.602 1.00 67.23 229 SER F O 1
ATOM 11841 N N . ARG F 1 234 ? 53.906 51.319 28.027 1.00 67.00 230 ARG F N 1
ATOM 11842 C CA . ARG F 1 234 ? 52.487 51.345 27.719 1.00 65.44 230 ARG F CA 1
ATOM 11843 C C . ARG F 1 234 ? 52.210 51.769 26.275 1.00 65.52 230 ARG F C 1
ATOM 11844 O O . ARG F 1 234 ? 51.333 51.200 25.623 1.00 64.46 230 ARG F O 1
ATOM 11852 N N . ALA F 1 235 ? 52.941 52.772 25.783 1.00 66.26 231 ALA F N 1
ATOM 11853 C CA . ALA F 1 235 ? 52.789 53.229 24.393 1.00 65.97 231 ALA F CA 1
ATOM 11854 C C . ALA F 1 235 ? 53.105 52.102 23.399 1.00 64.49 231 ALA F C 1
ATOM 11855 O O . ALA F 1 235 ? 52.457 51.987 22.349 1.00 63.50 231 ALA F O 1
ATOM 11857 N N . ASP F 1 236 ? 54.097 51.282 23.767 1.00 63.45 232 ASP F N 1
ATOM 11858 C CA . ASP F 1 236 ? 54.561 50.130 22.990 1.00 62.56 232 ASP F CA 1
ATOM 11859 C C . ASP F 1 236 ? 53.480 49.056 22.914 1.00 60.55 232 ASP F C 1
ATOM 11860 O O . ASP F 1 236 ? 53.090 48.633 21.821 1.00 60.21 232 ASP F O 1
ATOM 11865 N N . ALA F 1 237 ? 53.015 48.626 24.088 1.00 58.92 233 ALA F N 1
ATOM 11866 C CA . ALA F 1 237 ? 51.937 47.646 24.218 1.00 57.00 233 ALA F CA 1
ATOM 11867 C C . ALA F 1 237 ? 50.657 48.088 23.504 1.00 56.32 233 ALA F C 1
ATOM 11868 O O . ALA F 1 237 ? 50.036 47.292 22.794 1.00 55.02 233 ALA F O 1
ATOM 11870 N N . LEU F 1 238 ? 50.286 49.358 23.689 1.00 56.66 234 LEU F N 1
ATOM 11871 C CA . LEU F 1 238 ? 49.059 49.930 23.125 1.00 56.34 234 LEU F CA 1
ATOM 11872 C C . LEU F 1 238 ? 48.991 49.761 21.595 1.00 56.27 234 LEU F C 1
ATOM 11873 O O . LEU F 1 238 ? 47.907 49.855 20.994 1.00 55.63 234 LEU F O 1
ATOM 11878 N N . LEU F 1 239 ? 50.153 49.509 20.984 1.00 56.48 235 LEU F N 1
ATOM 11879 C CA . LEU F 1 239 ? 50.245 49.214 19.550 1.00 56.24 235 LEU F CA 1
ATOM 11880 C C . LEU F 1 239 ? 49.825 47.766 19.239 1.00 54.15 235 LEU F C 1
ATOM 11881 O O . LEU F 1 239 ? 49.255 47.500 18.176 1.00 53.55 235 LEU F O 1
ATOM 11886 N N . ALA F 1 240 ? 50.086 46.856 20.183 1.00 52.60 236 ALA F N 1
ATOM 11887 C CA . ALA F 1 240 ? 49.759 45.423 20.053 1.00 50.40 236 ALA F CA 1
ATOM 11888 C C . ALA F 1 240 ? 48.504 44.960 20.828 1.00 48.17 236 ALA F C 1
ATOM 11889 O O . ALA F 1 240 ? 48.046 43.831 20.657 1.00 47.53 236 ALA F O 1
ATOM 11891 N N . PHE F 1 241 ? 47.928 45.824 21.658 1.00 46.85 237 PHE F N 1
ATOM 11892 C CA . PHE F 1 241 ? 46.633 45.514 22.278 1.00 44.17 237 PHE F CA 1
ATOM 11893 C C . PHE F 1 241 ? 45.499 45.230 21.272 1.00 43.28 237 PHE F C 1
ATOM 11894 O O . PHE F 1 241 ? 44.752 44.253 21.470 1.00 41.60 237 PHE F O 1
ATOM 11902 N N . PRO F 1 242 ? 45.372 46.060 20.193 1.00 43.52 238 PRO F N 1
ATOM 11903 C CA . PRO F 1 242 ? 44.253 45.916 19.233 1.00 42.18 238 PRO F CA 1
ATOM 11904 C C . PRO F 1 242 ? 44.108 44.560 18.530 1.00 40.82 238 PRO F C 1
ATOM 11905 O O . PRO F 1 242 ? 42.977 44.184 18.195 1.00 38.89 238 PRO F O 1
ATOM 11909 N N . ALA F 1 243 ? 45.234 43.870 18.292 1.00 40.85 239 ALA F N 1
ATOM 11910 C CA . ALA F 1 243 ? 45.267 42.549 17.645 1.00 40.33 239 ALA F CA 1
ATOM 11911 C C . ALA F 1 243 ? 44.312 41.550 18.317 1.00 38.76 239 ALA F C 1
ATOM 11912 O O . ALA F 1 243 ? 43.753 40.667 17.671 1.00 38.01 239 ALA F O 1
ATOM 11914 N N . MET F 1 244 ? 44.115 41.735 19.614 1.00 38.68 240 MET F N 1
ATOM 11915 C CA . MET F 1 244 ? 43.233 40.911 20.429 1.00 37.71 240 MET F CA 1
ATOM 11916 C C . MET F 1 244 ? 41.733 41.080 20.097 1.00 36.65 240 MET F C 1
ATOM 11917 O O . MET F 1 244 ? 40.959 40.111 20.203 1.00 35.42 240 MET F O 1
ATOM 11922 N N . GLN F 1 245 ? 41.321 42.286 19.679 1.00 36.22 241 GLN F N 1
ATOM 11923 C CA . GLN F 1 245 ? 39.917 42.568 19.314 1.00 34.79 241 GLN F CA 1
ATOM 11924 C C . GLN F 1 245 ? 39.695 42.606 17.807 1.00 35.23 241 GLN F C 1
ATOM 11925 O O . GLN F 1 245 ? 40.610 42.933 17.042 1.00 36.47 241 GLN F O 1
ATOM 11931 N N . ALA F 1 246 ? 38.476 42.265 17.391 1.00 33.82 242 ALA F N 1
ATOM 11932 C CA . ALA F 1 246 ? 38.051 42.377 16.016 1.00 33.70 242 ALA F CA 1
ATOM 11933 C C . ALA F 1 246 ? 37.553 43.803 15.737 1.00 34.97 242 ALA F C 1
ATOM 11934 O O . ALA F 1 246 ? 37.811 44.350 14.666 1.00 35.84 242 ALA F O 1
ATOM 11936 N N . MET F 1 247 ? 36.844 44.402 16.689 1.00 34.43 243 MET F N 1
ATOM 11937 C CA . MET F 1 247 ? 36.510 45.817 16.588 1.00 36.19 243 MET F CA 1
ATOM 11938 C C . MET F 1 247 ? 37.778 46.684 16.777 1.00 37.46 243 MET F C 1
ATOM 11939 O O . MET F 1 247 ? 38.688 46.306 17.529 1.00 36.83 243 MET F O 1
ATOM 11944 N N . PRO F 1 248 ? 37.848 47.849 16.091 1.00 38.61 244 PRO F N 1
ATOM 11945 C CA . PRO F 1 248 ? 39.098 48.618 16.153 1.00 40.31 244 PRO F CA 1
ATOM 11946 C C . PRO F 1 248 ? 39.312 49.308 17.501 1.00 40.58 244 PRO F C 1
ATOM 11947 O O . PRO F 1 248 ? 39.105 50.509 17.621 1.00 42.13 244 PRO F O 1
ATOM 11951 N N . THR F 1 249 ? 39.750 48.550 18.492 1.00 39.43 245 THR F N 1
ATOM 11952 C CA . THR F 1 249 ? 39.950 49.058 19.843 1.00 39.08 245 THR F CA 1
ATOM 11953 C C . THR F 1 249 ? 41.086 48.257 20.500 1.00 39.05 245 THR F C 1
ATOM 11954 O O . THR F 1 249 ? 41.301 47.101 20.130 1.00 38.41 245 THR F O 1
ATOM 11958 N N . PRO F 1 250 ? 41.849 48.876 21.434 1.00 39.44 246 PRO F N 1
ATOM 11959 C CA . PRO F 1 250 ? 42.892 48.136 22.150 1.00 39.40 246 PRO F CA 1
ATOM 11960 C C . PRO F 1 250 ? 42.366 47.359 23.378 1.00 37.99 246 PRO F C 1
ATOM 11961 O O . PRO F 1 250 ? 43.063 46.494 23.910 1.00 36.87 246 PRO F O 1
ATOM 11965 N N . TYR F 1 251 ? 41.151 47.683 23.818 1.00 37.89 247 TYR F N 1
ATOM 11966 C CA . TYR F 1 251 ? 40.522 47.072 25.008 1.00 37.40 247 TYR F CA 1
ATOM 11967 C C . TYR F 1 251 ? 39.088 47.559 25.176 1.00 36.83 247 TYR F C 1
ATOM 11968 O O . TYR F 1 251 ? 38.649 48.493 24.491 1.00 37.07 247 TYR F O 1
ATOM 11977 N N . VAL F 1 252 ? 38.362 46.895 26.077 1.00 35.56 248 VAL F N 1
ATOM 11978 C CA . VAL F 1 252 ? 37.081 47.390 26.565 1.00 34.51 248 VAL F CA 1
ATOM 11979 C C . VAL F 1 252 ? 37.348 48.100 27.897 1.00 35.12 248 VAL F C 1
ATOM 11980 O O . VAL F 1 252 ? 38.442 48.007 28.446 1.00 35.29 248 VAL F O 1
ATOM 11984 N N . GLU F 1 253 ? 36.365 48.839 28.393 1.00 35.49 249 GLU F N 1
ATOM 11985 C CA . GLU F 1 253 ? 36.486 49.502 29.690 1.00 35.91 249 GLU F CA 1
ATOM 11986 C C . GLU F 1 253 ? 35.819 48.646 30.771 1.00 34.52 249 GLU F C 1
ATOM 11987 O O . GLU F 1 253 ? 34.989 47.774 30.465 1.00 32.80 249 GLU F O 1
ATOM 11993 N N . ALA F 1 254 ? 36.180 48.889 32.025 1.00 34.34 250 ALA F N 1
ATOM 11994 C CA . ALA F 1 254 ? 35.486 48.291 33.156 1.00 34.56 250 ALA F CA 1
ATOM 11995 C C . ALA F 1 254 ? 33.962 48.505 33.077 1.00 35.43 250 ALA F C 1
ATOM 11996 O O . ALA F 1 254 ? 33.181 47.564 33.329 1.00 34.51 250 ALA F O 1
ATOM 11998 N N . SER F 1 255 ? 33.527 49.717 32.709 1.00 35.85 251 SER F N 1
ATOM 11999 C CA . SER F 1 255 ? 32.100 49.982 32.555 1.00 36.04 251 SER F CA 1
ATOM 12000 C C . SER F 1 255 ? 31.369 49.025 31.573 1.00 34.67 251 SER F C 1
ATOM 12001 O O . SER F 1 255 ? 30.213 48.670 31.787 1.00 33.89 251 SER F O 1
ATOM 12004 N N . ASP F 1 256 ? 32.033 48.620 30.485 1.00 33.90 252 ASP F N 1
ATOM 12005 C CA . ASP F 1 256 ? 31.451 47.653 29.550 1.00 32.42 252 ASP F CA 1
ATOM 12006 C C . ASP F 1 256 ? 31.127 46.321 30.254 1.00 31.19 252 ASP F C 1
ATOM 12007 O O . ASP F 1 256 ? 30.080 45.712 30.018 1.00 29.46 252 ASP F O 1
ATOM 12012 N N . ILE F 1 257 ? 32.026 45.879 31.133 1.00 30.79 253 ILE F N 1
ATOM 12013 C CA . ILE F 1 257 ? 31.789 44.642 31.894 1.00 29.97 253 ILE F CA 1
ATOM 12014 C C . ILE F 1 257 ? 30.690 44.861 32.936 1.00 29.74 253 ILE F C 1
ATOM 12015 O O . ILE F 1 257 ? 29.813 44.009 33.107 1.00 28.95 253 ILE F O 1
ATOM 12020 N N . SER F 1 258 ? 30.716 46.021 33.589 1.00 29.66 254 SER F N 1
ATOM 12021 C CA . SER F 1 258 ? 29.706 46.351 34.600 1.00 29.99 254 SER F CA 1
ATOM 12022 C C . SER F 1 258 ? 28.307 46.381 34.042 1.00 29.54 254 SER F C 1
ATOM 12023 O O . SER F 1 258 ? 27.370 46.065 34.764 1.00 30.19 254 SER F O 1
ATOM 12026 N N . ASN F 1 259 ? 28.166 46.751 32.768 1.00 29.15 255 ASN F N 1
ATOM 12027 C CA . ASN F 1 259 ? 26.866 46.713 32.102 1.00 28.70 255 ASN F CA 1
ATOM 12028 C C . ASN F 1 259 ? 26.310 45.290 31.920 1.00 27.32 255 ASN F C 1
ATOM 12029 O O . ASN F 1 259 ? 25.100 45.043 32.061 1.00 26.63 255 ASN F O 1
ATOM 12034 N N . ALA F 1 260 ? 27.194 44.342 31.614 1.00 26.19 256 ALA F N 1
ATOM 12035 C CA . ALA F 1 260 ? 26.759 42.946 31.554 1.00 25.30 256 ALA F CA 1
ATOM 12036 C C . ALA F 1 260 ? 26.431 42.438 32.953 1.00 24.19 256 ALA F C 1
ATOM 12037 O O . ALA F 1 260 ? 25.446 41.746 33.132 1.00 24.14 256 ALA F O 1
ATOM 12039 N N . VAL F 1 261 ? 27.259 42.788 33.931 1.00 24.95 257 VAL F N 1
ATOM 12040 C CA . VAL F 1 261 ? 27.022 42.393 35.340 1.00 25.99 257 VAL F CA 1
ATOM 12041 C C . VAL F 1 261 ? 25.649 42.899 35.807 1.00 26.53 257 VAL F C 1
ATOM 12042 O O . VAL F 1 261 ? 24.847 42.154 36.414 1.00 26.59 257 VAL F O 1
ATOM 12046 N N . CYS F 1 262 ? 25.364 44.164 35.500 1.00 26.20 258 CYS F N 1
ATOM 12047 C CA . CYS F 1 262 ? 24.096 44.753 35.911 1.00 27.34 258 CYS F CA 1
ATOM 12048 C C . CYS F 1 262 ? 22.921 43.993 35.292 1.00 25.93 258 CYS F C 1
ATOM 12049 O O . CYS F 1 262 ? 21.941 43.728 35.987 1.00 26.07 258 CYS F O 1
ATOM 12052 N N . PHE F 1 263 ? 23.039 43.610 34.014 1.00 24.20 259 PHE F N 1
ATOM 12053 C CA . PHE F 1 263 ? 22.010 42.817 33.360 1.00 23.20 259 PHE F CA 1
ATOM 12054 C C . PHE F 1 263 ? 21.778 41.490 34.076 1.00 23.06 259 PHE F C 1
ATOM 12055 O O . PHE F 1 263 ? 20.647 41.124 34.332 1.00 23.42 259 PHE F O 1
ATOM 12063 N N . LEU F 1 264 ? 22.857 40.762 34.374 1.00 22.76 260 LEU F N 1
ATOM 12064 C CA . LEU F 1 264 ? 22.783 39.477 35.063 1.00 23.23 260 LEU F CA 1
ATOM 12065 C C . LEU F 1 264 ? 22.351 39.559 36.540 1.00 24.48 260 LEU F C 1
ATOM 12066 O O . LEU F 1 264 ? 21.769 38.619 37.081 1.00 24.52 260 LEU F O 1
ATOM 12071 N N . ALA F 1 265 ? 22.645 40.673 37.192 1.00 25.63 261 ALA F N 1
ATOM 12072 C CA . ALA F 1 265 ? 22.238 40.848 38.588 1.00 27.76 261 ALA F CA 1
ATOM 12073 C C . ALA F 1 265 ? 20.750 41.197 38.683 1.00 28.93 261 ALA F C 1
ATOM 12074 O O . ALA F 1 265 ? 20.116 40.934 39.684 1.00 30.80 261 ALA F O 1
ATOM 12076 N N . SER F 1 266 ? 20.205 41.766 37.621 1.00 28.41 262 SER F N 1
ATOM 12077 C CA . SER F 1 266 ? 18.856 42.258 37.607 1.00 30.07 262 SER F CA 1
ATOM 12078 C C . SER F 1 266 ? 17.834 41.132 37.330 1.00 29.68 262 SER F C 1
ATOM 12079 O O . SER F 1 266 ? 18.139 40.190 36.588 1.00 27.74 262 SER F O 1
ATOM 12082 N N . ASP F 1 267 ? 16.627 41.261 37.904 1.00 30.20 263 ASP F N 1
ATOM 12083 C CA . ASP F 1 267 ? 15.477 40.396 37.575 1.00 30.36 263 ASP F CA 1
ATOM 12084 C C . ASP F 1 267 ? 15.160 40.412 36.070 1.00 29.47 263 ASP F C 1
ATOM 12085 O O . ASP F 1 267 ? 14.459 39.525 35.565 1.00 28.62 263 ASP F O 1
ATOM 12090 N N . GLU F 1 268 ? 15.674 41.419 35.362 1.00 28.93 264 GLU F N 1
ATOM 12091 C CA . GLU F 1 268 ? 15.645 41.424 33.869 1.00 29.04 264 GLU F CA 1
ATOM 12092 C C . GLU F 1 268 ? 16.108 40.099 33.263 1.00 27.10 264 GLU F C 1
ATOM 12093 O O . GLU F 1 268 ? 15.560 39.641 32.273 1.00 28.36 264 GLU F O 1
ATOM 12099 N N . SER F 1 269 ? 17.132 39.501 33.859 1.00 26.03 265 SER F N 1
ATOM 12100 C CA . SER F 1 269 ? 17.734 38.269 33.358 1.00 25.64 265 SER F CA 1
ATOM 12101 C C . SER F 1 269 ? 17.336 37.029 34.127 1.00 26.62 265 SER F C 1
ATOM 12102 O O . SER F 1 269 ? 18.101 36.052 34.158 1.00 26.80 265 SER F O 1
ATOM 12105 N N . ARG F 1 270 ? 16.148 37.066 34.723 1.00 27.50 266 ARG F N 1
ATOM 12106 C CA . ARG F 1 270 ? 15.611 35.984 35.566 1.00 28.35 266 ARG F CA 1
ATOM 12107 C C . ARG F 1 270 ? 15.657 34.559 34.971 1.00 27.39 266 ARG F C 1
ATOM 12108 O O . ARG F 1 270 ? 15.720 33.584 35.729 1.00 28.11 266 ARG F O 1
ATOM 12116 N N . TYR F 1 271 ? 15.657 34.428 33.641 1.00 24.74 267 TYR F N 1
ATOM 12117 C CA . TYR F 1 271 ? 15.709 33.090 33.038 1.00 23.15 267 TYR F CA 1
ATOM 12118 C C . TYR F 1 271 ? 17.008 32.844 32.233 1.00 21.62 267 TYR F C 1
ATOM 12119 O O . TYR F 1 271 ? 17.070 31.965 31.379 1.00 20.06 267 TYR F O 1
ATOM 12128 N N . VAL F 1 272 ? 18.026 33.660 32.508 1.00 20.22 268 VAL F N 1
ATOM 12129 C CA . VAL F 1 272 ? 19.305 33.553 31.856 1.00 19.90 268 VAL F CA 1
ATOM 12130 C C . VAL F 1 272 ? 20.270 32.803 32.796 1.00 19.76 268 VAL F C 1
ATOM 12131 O O . VAL F 1 272 ? 20.625 33.275 33.897 1.00 20.58 268 VAL F O 1
ATOM 12135 N N . THR F 1 273 ? 20.687 31.629 32.357 1.00 18.22 269 THR F N 1
ATOM 12136 C CA . THR F 1 273 ? 21.533 30.793 33.200 1.00 17.94 269 THR F CA 1
ATOM 12137 C C . THR F 1 273 ? 22.326 29.872 32.308 1.00 17.44 269 THR F C 1
ATOM 12138 O O . THR F 1 273 ? 21.828 29.434 31.252 1.00 18.78 269 THR F O 1
ATOM 12142 N N . GLY F 1 274 ? 23.543 29.590 32.734 1.00 18.05 270 GLY F N 1
ATOM 12143 C CA . GLY F 1 274 ? 24.468 28.758 31.964 1.00 19.15 270 GLY F CA 1
ATOM 12144 C C . GLY F 1 274 ? 25.035 29.469 30.743 1.00 19.91 270 GLY F C 1
ATOM 12145 O O . GLY F 1 274 ? 25.532 28.804 29.839 1.00 19.90 270 GLY F O 1
ATOM 12146 N N . LEU F 1 275 ? 24.953 30.813 30.707 1.00 20.26 271 LEU F N 1
ATOM 12147 C CA . LEU F 1 275 ? 25.412 31.598 29.548 1.00 20.80 271 LEU F CA 1
ATOM 12148 C C . LEU F 1 275 ? 26.868 31.961 29.698 1.00 21.29 271 LEU F C 1
ATOM 12149 O O . LEU F 1 275 ? 27.299 32.414 30.770 1.00 20.94 271 LEU F O 1
ATOM 12154 N N . GLN F 1 276 ? 27.614 31.737 28.619 1.00 21.39 272 GLN F N 1
ATOM 12155 C CA . GLN F 1 276 ? 28.986 32.151 28.502 1.00 21.32 272 GLN F CA 1
ATOM 12156 C C . GLN F 1 276 ? 28.942 33.522 27.836 1.00 21.18 272 GLN F C 1
ATOM 12157 O O . GLN F 1 276 ? 28.871 33.659 26.602 1.00 20.44 272 GLN F O 1
ATOM 12163 N N . PHE F 1 277 ? 28.944 34.535 28.690 1.00 21.42 273 PHE F N 1
ATOM 12164 C CA . PHE F 1 277 ? 28.610 35.886 28.291 1.00 21.89 273 PHE F CA 1
ATOM 12165 C C . PHE F 1 277 ? 29.867 36.674 27.899 1.00 21.84 273 PHE F C 1
ATOM 12166 O O . PHE F 1 277 ? 30.498 37.344 28.736 1.00 22.94 273 PHE F O 1
ATOM 12174 N N . LYS F 1 278 ? 30.228 36.589 26.623 1.00 22.13 274 LYS F N 1
ATOM 12175 C CA . LYS F 1 278 ? 31.398 37.306 26.094 1.00 23.15 274 LYS F CA 1
ATOM 12176 C C . LYS F 1 278 ? 31.180 38.801 25.951 1.00 23.44 274 LYS F C 1
ATOM 12177 O O . LYS F 1 278 ? 30.210 39.234 25.316 1.00 23.01 274 LYS F O 1
ATOM 12183 N N . VAL F 1 279 ? 32.103 39.563 26.524 1.00 23.40 275 VAL F N 1
ATOM 12184 C CA . VAL F 1 279 ? 32.236 40.981 26.237 1.00 24.07 275 VAL F CA 1
ATOM 12185 C C . VAL F 1 279 ? 33.640 41.170 25.693 1.00 24.07 275 VAL F C 1
ATOM 12186 O O . VAL F 1 279 ? 34.575 41.509 26.421 1.00 25.05 275 VAL F O 1
ATOM 12190 N N . ASP F 1 280 ? 33.782 40.971 24.397 1.00 23.96 276 ASP F N 1
ATOM 12191 C CA . ASP F 1 280 ? 35.095 40.697 23.860 1.00 25.11 276 ASP F CA 1
ATOM 12192 C C . ASP F 1 280 ? 35.486 41.497 22.628 1.00 25.74 276 ASP F C 1
ATOM 12193 O O . ASP F 1 280 ? 36.541 41.253 22.054 1.00 25.90 276 ASP F O 1
ATOM 12198 N N . ALA F 1 281 ? 34.632 42.433 22.225 1.00 25.10 277 ALA F N 1
ATOM 12199 C CA . ALA F 1 281 ? 34.887 43.231 21.027 1.00 25.85 277 ALA F CA 1
ATOM 12200 C C . ALA F 1 281 ? 35.219 42.344 19.809 1.00 25.55 277 ALA F C 1
ATOM 12201 O O . ALA F 1 281 ? 35.989 42.725 18.923 1.00 24.77 277 ALA F O 1
ATOM 12203 N N . GLY F 1 282 ? 34.603 41.155 19.769 1.00 24.71 278 GLY F N 1
ATOM 12204 C CA . GLY F 1 282 ? 34.782 40.212 18.645 1.00 24.58 278 GLY F CA 1
ATOM 12205 C C . GLY F 1 282 ? 36.045 39.335 18.708 1.00 25.32 278 GLY F C 1
ATOM 12206 O O . GLY F 1 282 ? 36.401 38.672 17.708 1.00 25.56 278 GLY F O 1
ATOM 12207 N N . ALA F 1 283 ? 36.718 39.338 19.858 1.00 25.50 279 ALA F N 1
ATOM 12208 C CA . ALA F 1 283 ? 37.959 38.545 20.064 1.00 27.73 279 ALA F CA 1
ATOM 12209 C C . ALA F 1 283 ? 37.813 37.109 19.589 1.00 28.53 279 ALA F C 1
ATOM 12210 O O . ALA F 1 283 ? 38.612 36.640 18.754 1.00 29.61 279 ALA F O 1
ATOM 12212 N N . MET F 1 284 ? 36.787 36.432 20.112 1.00 28.61 280 MET F N 1
ATOM 12213 C CA . MET F 1 284 ? 36.530 35.019 19.813 1.00 30.07 280 MET F CA 1
ATOM 12214 C C . MET F 1 284 ? 36.242 34.700 18.346 1.00 30.68 280 MET F C 1
ATOM 12215 O O . MET F 1 284 ? 36.293 33.537 17.965 1.00 30.33 280 MET F O 1
ATOM 12220 N N . LEU F 1 285 ? 35.927 35.717 17.543 1.00 31.24 281 LEU F N 1
ATOM 12221 C CA . LEU F 1 285 ? 35.714 35.539 16.087 1.00 33.11 281 LEU F CA 1
ATOM 12222 C C . LEU F 1 285 ? 37.031 35.411 15.295 1.00 34.98 281 LEU F C 1
ATOM 12223 O O . LEU F 1 285 ? 37.018 35.122 14.091 1.00 35.17 281 LEU F O 1
ATOM 12228 N N . LYS F 1 286 ? 38.151 35.670 15.967 1.00 37.14 282 LYS F N 1
ATOM 12229 C CA . LYS F 1 286 ? 39.487 35.409 15.428 1.00 40.16 282 LYS F CA 1
ATOM 12230 C C . LYS F 1 286 ? 39.996 34.038 15.908 1.00 41.72 282 LYS F C 1
ATOM 12231 O O . LYS F 1 286 ? 41.114 33.657 15.602 1.00 42.72 282 LYS F O 1
ATOM 12237 N N . PHE F 1 287 ? 39.191 33.306 16.677 1.00 42.83 283 PHE F N 1
ATOM 12238 C CA . PHE F 1 287 ? 39.638 32.015 17.222 1.00 43.96 283 PHE F CA 1
ATOM 12239 C C . PHE F 1 287 ? 38.497 31.005 17.318 1.00 44.26 283 PHE F C 1
ATOM 12240 O O . PHE F 1 287 ? 38.450 30.038 16.547 1.00 45.56 283 PHE F O 1
#

CATH classification: 3.40.50.720

Radius of gyration: 35.39 Å; Cα contacts (8 Å, |Δi|>4): 4207; chains: 6; bounding box: 81×88×98 Å

B-factor: mean 28.43, std 10.33, range [6.03, 75.7]

Solvent-accessible surface area: 54199 Å² total; per-residue (Å²): 82,103,88,72,160,23,43,1,42,74,32,5,0,0,0,2,12,0,0,50,27,30,0,51,28,1,0,19,48,0,2,100,35,6,0,18,0,0,0,0,13,28,14,101,83,10,172,13,5,79,19,94,15,6,71,49,161,34,5,102,71,0,4,110,78,0,85,91,27,54,44,139,22,50,56,12,97,5,34,9,72,63,76,72,12,0,42,132,36,0,43,71,0,14,90,117,38,63,94,6,31,1,0,0,1,19,17,25,3,5,0,11,12,64,134,19,82,36,78,0,3,1,11,0,0,5,7,0,0,4,1,4,0,6,1,0,2,5,0,12,106,75,13,102,84,32,4,0,0,1,0,12,2,8,0,49,0,41,39,31,58,97,52,146,143,66,17,21,0,1,18,0,27,12,8,0,9,40,9,0,14,42,0,0,38,57,1,0,34,34,0,0,88,76,28,3,5,0,0,0,1,0,10,10,15,10,52,21,72,48,9,39,6,52,9,22,24,100,74,36,44,111,95,62,168,80,6,55,87,72,44,0,68,143,22,0,50,70,57,6,22,1,88,15,37,33,0,60,18,60,5,0,2,22,0,2,0,0,0,0,2,87,29,1,96,44,2,1,0,2,71,0,24,1,0,0,0,1,44,42,125,88,138,29,43,1,78,71,27,2,0,0,0,1,11,0,0,52,30,30,0,53,28,0,0,24,48,0,2,116,38,7,0,7,0,0,0,0,12,26,14,102,86,12,170,12,5,76,16,97,16,6,72,49,123,38,3,78,70,0,4,90,59,0,86,157,47,67,50,107,20,36,52,10,101,6,33,9,77,66,71,64,12,0,47,138,39,0,46,69,0,17,86,114,20,61,91,6,32,2,0,0,2,19,19,24,3,4,0,11,11,91,125,20,82,17,65,0,0,0,12,0,0,7,8,0,0,7,1,5,0,6,1,0,15,8,0,26,103,74,10,101,84,30,5,0,0,0,0,11,2,8,0,49,0,44,74,64,98,66,22,15,0,5,24,0,28,22,4,0,11,31,9,0,13,40,0,0,35,57,0,0,39,30,2,0,94,86,30,2,1,0,0,0,1,0,8,8,15,10,49,22,71,46,9,45,8,50,4,21,25,85,73,45,45,112,101,70,169,94,11,57,86,72,44,0,57,148,22,0,52,76,36,6,21,5,91,13,34,30,0,65,18,57,5,1,2,22,0,0,0,1,0,0,3,89,29,0,103,42,2,1,0,2,70,0,23,0,0,0,0,1,44,38,119,101,169,166,20,41,1,68,72,31,2,0,0,0,2,10,0,0,53,28,30,0,54,30,0,0,19,48,0,2,114,38,8,0,18,0,0,0,0,12,27,14,106,83,13,168,8,4,70,18,96,15,5,72,61,56,36,7,105,92,0,4,86,62,0,87,167,48,67,51,131,17,22,56,14,102,6,36,10,76,65,66,49,24,0,43,160,53,0,44,88,0,12,85,111,27,64,93,6,29,0,0,0,2,21,20,25,3,4,0,12,11,70,122,18,82,21,85,0,0,2,13,0,0,6,8,1,0,6,0,6,0,4,1,0,9,8,0,16,98,75,10,94,86,39,5,0,0,0,0,11,2,9,0,51,0,54,52,83,142,59,15,21,0,1,16,0,29,12,8,0,12,58,10,0,13,41,0,0,38,56,0,0,35,40,2,0,90,91,30,3,3,0,0,0,2,0,10,6,14,10,50,21,73,49,10,41,7,49,4,22,24,93,71,41,40,112,102,74,98,96,13,58,81,70,44,0,66,147,24,0,52,73,36,3,23,5,92,12,35,31,0,60,18,59,5,1,3,20,0,1,0,0,0,1,3,86,29,1,103,42,2,1,0,2,68,0,22,1,0,0,0,0,44,36,111,165,148,23,42,1,82,76,28,4,0,0,0,2,12,0,0,50,28,31,0,52,27,0,0,24,44,0,2,110,35,6,0,21,0,0,0,0,12,26,14,107,84,13,171,12,6,74,15,95,14,4,73,54,56,38,6,117,92,0,4,108,59,0,89,163,51,68,54,42,18,40,59,10,104,4,32,10,81,66,70,58,15,0,45,143,41,0,46,74,0,25,85,112,40,60,94,5,26,1,0,0,2,19,18,26,4,4,0,11,19,84,132,19,78,15,72,0,0,0,12,0,0,6,7,1,0,7,1,6,0,7,1,0,16,9,0,24,105,72,12,98,89,32,4,0,0,1,0,11,2,7,0,51,0,39,92,64,99,107,18,19,0,1,13,0,29,12,7,0,11,38,9,0,14,41,0,0,42,56,1,0,42,29,2,0,93,87,26,2,2,0,0,0,1,0,10,7,18,11,50,18,71,50,10,40,8,49,6,21,27,110,71,35,43,112,106,63,104,93,14,54,87,68,41,0,61,144,23,0,49,72,53,5,21,3,92,13,35,32,0,59,16,57,6,1,2,23,0,1,0,0,0,0,2,85,32,1,94,41,2,0,0,2,69,0,24,1,0,0,0,2,63,39,156,145,22,38,1,74,76,32,2,0,0,0,1,13,0,0,54,29,31,1,54,28,0,0,22,55,0,2,118,37,7,0,11,0,0,0,0,11,28,14,100,83,13,104,13,6,76,15,94,17,5,71,47,56,40,5,108,94,0,4,111,60,0,85,171,46,67,57,122,18,39,54,10,99,7,35,9,77,65,65,74,12,0,44,136,34,0,44,70,0,20,92,104,26,64,85,4,19,1,0,0,2,20,19,27,4,4,0,12,14,74,128,20,82,23,83,0,1,2,13,0,0,8,8,0,0,7,1,5,0,6,1,0,11,7,0,21,99,72,19,88,90,32,3,1,0,0,0,10,2,8,0,48,0,40,75,58,100,140,61,13,21,0,1,18,0,30,11,8,0,11,41,10,0,12,39,0,0,36,54,0,0,35,36,3,0,88,90,32,3,3,0,0,0,0,0,10,8,15,10,51,20,72,48,9,40,7,49,5,20,26,109,70,33,43,110,102,65,182,93,16,56,92,68,42,0,66,143,22,0,50,73,51,5,20,6,92,11,35,36,0,59,17,57,5,0,2,21,0,2,0,1,0,0,2,89,28,1,99,37,1,1,0,2,71,0,24,1,0,0,0,2,49,34,109,76,88,158,87,69,97,23,46,0,67,79,32,4,0,0,0,1,13,0,0,49,27,31,0,44,27,1,0,24,45,0,2,104,35,5,0,26,0,0,0,1,12,28,14,101,87,13,175,12,5,70,17,93,14,5,72,61,63,36,7,55,91,0,6,101,59,0,88,172,47,66,56,47,27,43,58,14,99,4,32,10,79,67,68,69,9,0,48,140,30,0,44,73,0,19,92,119,45,60,91,8,31,1,0,0,2,20,17,25,3,5,0,13,16,97,132,19,81,21,66,0,1,0,11,0,0,10,8,0,0,11,1,7,0,6,1,0,15,9,0,24,101,75,10,100,88,39,4,1,0,0,0,14,2,8,0,47,0,45,73,67,100,44,19,0,12,30,0,28,19,7,0,10,38,10,0,11,41,0,0,38,57,2,0,38,31,2,0,90,78,24,2,4,0,0,0,2,0,8,7,12,10,46,19,70,48,9,45,6,48,4,22,25,94,106,45,44,112,103,62,111,83,24,54,90,72,40,0,66,141,24,0,50,72,34,5,23,2,91,12,33,32,0,61,18,58,6,1,2,20,0,1,0,0,0,1,2,89,28,0,96,41,1,0,0,2,72,0,26,1,1,0,0,1,46,46,126,89

InterPro domains:
  IPR002347 Short-chain dehydrogenase/reductase SDR [PF13561] (15-278)
  IPR002347 Short-chain dehydrogenase/reductase SDR [PR00080] (94-105)
  IPR002347 Short-chain dehydrogenase/reductase SDR [PR00080] (143-151)
  IPR002347 Short-chain dehydrogenase/reductase SDR [PR00080] (174-193)
  IPR002347 Short-chain dehydrogenase/reductase SDR [PR00081] (8-25)
  IPR002347 Short-chain dehydrogenase/reductase SDR [PR00081] (94-105)
  IPR002347 Short-chain dehydrogenase/reductase SDR [PR00081] (137-153)
  IPR002347 Short-chain dehydrogenase/reductase SDR [PR00081] (174-193)
  IPR002347 Short-chain dehydrogenase/reductase SDR [PR00081] (195-212)
  IPR002347 Short-chain dehydrogenase/reductase SDR [PR00081] (243-263)
  IPR023985 Mycofactocin-dependent oxidoreductase [TIGR03971] (4-281)
  IPR036291 NAD(P)-binding domain superfamily [SSF51735] (1-281)